Protein 2HDC (pdb70)

Solvent-accessible surface area: 7211 Å² total; per-residue (Å²): 116,166,90,120,135,15,36,54,19,31,0,3,60,0,9,64,103,18,108,159,86,116,16,40,24,23,32,4,33,118,32,1,17,122,150,60,104,57,22,168,128,116,71,92,50,14,70,83,44,1,87,88,21,0,35,104,63,7,102,18,108,76,41,110,195,84,141,50,13,123,69,157,26,16,113,14,63,18,91,80,111,2,80,90,87,48,128,134,38,87,144,107,88,138,190,207,220

Sequence (97 aa):
VKPPYSYIALITMAILQSPQKKLTLSGICEFISNRFPYYREKFPAWQNSIRHNLSLNDCFVKIPREPGNPGKGNYWTLDPQSEDMFDNGSFLRRRKRVKPPYSYIALITMAILQSPQKKLTLSGICEFISNRFPYYREKFPAWQNSIRHNLSLNDCFVKIPREPGNPGKGNYWTLDPQSEDMFDNGSFLRRRKRVKPPYSYIALITMAILQSPQKKLTLSGICEFISNRFPYYREKFPAWQNSIRHNLSLNDCFVKIPREPGNPGKGNYWTLDPQSEDMFDNGSFLRRRKRVKPPYSYIALITMAILQSPQKKLTLSGICEFISNRFPYYREKFPAWQNSIRHNLSLNDCFVKIPREPGNPGKGNYWTLDPQSEDMFDNGSFLRRRKRVKPPYSYIALITMAILQSPQKKLTLSGICEFISNRFPYYREKFPAWQNSIRHNLSLNDCFVKIPREPGNPGKGNYWTLDPQSEDMFDNGSFLRRRKRVKPPYSYIALITMAILQSPQKKLTLSGICEFISNRFPYYREKFPAWQNSIRHNLSLNDCFVKIPREPGNPGKGNYWTLDPQSEDMFDNGSFLRRRKRVKPPYSYIALITMAILQSPQKKLTLSGICEFISNRFPYYREKFPAWQNSIRHNLSLNDCFVKIPREPGNPGKGNYWTLDPQSEDMFDNGSFLRRRKRVKPPYSYIALITMAILQSPQKKLTLSGICEFISNRFPYYREKFPAWQNSIRHNLSLNDCFVKIPREPGNPGKGNYWTLDPQSEDMFDNGSFLRRRKRVKPPYSYIALITMAILQSPQKKLTLSGICEFISNRFPYYREKFPAWQNSIRHNLSLNDCFVKIPREPGNPGKGNYWTLDPQSEDMFDNGSFLRRRKRVKPPYSYIALITMAILQSPQKKLTLSGICEFISNRFPYYREKFPAWQNSIRHNLSLNDCFVKIPREPGNPGKGNYWTLDPQSEDMFDNGSFLRRRKRVKPPYSYIALITMAILQSPQKKLTLSGICEFISNRFPYYREKFPAWQNSIRHNLSLNDCFVKIPREPGNPGKGNYWTLDPQSEDMFDNGSFLRRRKRVKPPYSYIALITMAILQSPQKKLTLSGICEFISNRFPYYREKFPAWQNSIRHNLSLNDCFVKIPREPGNPGKGNYWTLDPQSEDMFDNGSFLRRRKRVKPPYSYIALITMAILQSPQKKLTLSGICEFISNRFPYYREKFPAWQNSIRHNLSLNDCFVKIPREPGNPGKGNYWTLDPQSEDMFDNGSFLRRRKRVKPPYSYIALITMAILQSPQKKLTLSGICEFISNRFPYYREKFPAWQNSIRHNLSLNDCFVKIPREPGNPGKGNYWTLDPQSEDMFDNGSFLRRRKRVKPPYSYIALITMAILQSPQKKLTLSGICEFISNRFPYYREKFPAWQNSIRHNLSLNDCFVKIPREPGNPGKGNYWTLDPQSEDMFDNGSFLRRRKRVKPPYSYIALITMAILQSPQKKLTLSGICEFISNRFPYYREKFPAWQNSIRHNLSLNDCFVKIPREPGNPGKGNYWTLDPQSEDMFDNGSFLRRRKRVKPPYSYIALITMAILQSPQKKLTLSGICEFISNRFPYYREKFPAWQNSIRHNLSLNDCFVKIPREPGNPGKGNYWTLDPQSEDMFDNGSFLRRRKRVKPPYSYIALITMAILQSPQKKLTLSGICEFISNRFPYYREKFPAWQNSIRHNLSLNDCFVKIPREPGNPGKGNYWTLDPQSEDMFDNGSFLRRRKRVKPPYSYIALITMAILQSPQKKLTLSGICEFISNRFPYYREKFPAWQNSIRHNLSLNDCFVKIPREPGNPGKGNYWTLDPQSEDMFDNGSFLRRRKRVKPPYSYIALITMAILQSPQKKLTLSGICEFISNRFPYYREKFPAWQNSIRHNLSLNDCFVKIPREPGNPGKGNYWTLDPQSEDMFDNGSFLRRRKR

Secondary structure (DSSP, 8-state):
------HHHHHHHHHHT-TTT-B-HHHHHHHHHHH-HHHHHH-SSHHHHHHHHHHHHH--EEE-S-TT-SSS--EEE--TTHHHHHHHS---SSS--

Nearest PDB structures (foldseek):
  2hdc-assembly1_A  TM=9.057E-01  e=4.375E-16  Rattus norvegicus
  2hfh-assembly1_A  TM=7.445E-01  e=1.047E-13  Rattus norvegicus
  1kq8-assembly1_A  TM=8.576E-01  e=2.592E-07  Rattus norvegicus
  7vox-assembly2_B  TM=6.639E-01  e=2.706E-08  Homo sapiens
  1vtn-assembly1_C  TM=6.458E-01  e=2.898E-08  unclassified

Structure (mmCIF, N/CA/C/O backbone):
data_2HDC
#
_entry.id   2HDC
#
_cell.length_a   1.000
_cell.length_b   1.000
_cell.length_c   1.000
_cell.angle_alpha   90.00
_cell.angle_beta   90.00
_cell.angle_gamma   90.00
#
_symmetry.space_group_name_H-M   'P 1'
#
loop_
_entity.id
_entity.type
_entity.pdbx_description
1 polymer "DNA (5'-D(P*GP*CP*TP*TP*AP*AP*AP*AP*TP*AP*AP*CP*AP*AP*TP*AP*C)-3')"
2 polymer "DNA (5'-D(P*GP*TP*AP*TP*TP*GP*TP*TP*AP*TP*TP*TP*TP*AP*AP*GP*C)-3')"
3 polymer 'PROTEIN (TRANSCRIPTION FACTOR)'
#
loop_
_atom_site.group_PDB
_atom_site.id
_atom_site.type_symbol
_atom_site.label_atom_id
_atom_site.label_alt_id
_atom_site.label_comp_id
_atom_site.label_asym_id
_atom_site.label_entity_id
_atom_site.label_seq_id
_atom_site.pdbx_PDB_ins_code
_atom_site.Cartn_x
_atom_site.Cartn_y
_atom_site.Cartn_z
_atom_site.occupancy
_atom_site.B_iso_or_equiv
_atom_site.auth_seq_id
_atom_site.auth_comp_id
_atom_site.auth_asym_id
_atom_site.auth_atom_id
_atom_site.pdbx_PDB_model_num
ATOM 978 N N . VAL C 3 1 ? 1.325 0.000 0.000 1.00 0.00 2 VAL A N 1
ATOM 979 C CA . VAL C 3 1 ? 2.073 0.000 -1.245 1.00 0.00 2 VAL A CA 1
ATOM 980 C C . VAL C 3 1 ? 3.495 0.501 -0.981 1.00 0.00 2 VAL A C 1
ATOM 981 O O . VAL C 3 1 ? 3.881 1.565 -1.463 1.00 0.00 2 VAL A O 1
ATOM 994 N N . LYS C 3 2 ? 4.234 -0.289 -0.217 1.00 0.00 3 LYS A N 1
ATOM 995 C CA . LYS C 3 2 ? 5.604 0.061 0.116 1.00 0.00 3 LYS A CA 1
ATOM 996 C C . LYS C 3 2 ? 5.603 1.260 1.067 1.00 0.00 3 LYS A C 1
ATOM 997 O O . LYS C 3 2 ? 4.807 2.184 0.904 1.00 0.00 3 LYS A O 1
ATOM 1016 N N . PRO C 3 3 ? 6.526 1.205 2.063 1.00 0.00 4 PRO A N 1
ATOM 1017 C CA . PRO C 3 3 ? 6.639 2.276 3.040 1.00 0.00 4 PRO A CA 1
ATOM 1018 C C . PRO C 3 3 ? 7.318 3.504 2.431 1.00 0.00 4 PRO A C 1
ATOM 1019 O O . PRO C 3 3 ? 7.868 3.433 1.333 1.00 0.00 4 PRO A O 1
ATOM 1030 N N . PRO C 3 4 ? 7.256 4.630 3.190 1.00 0.00 5 PRO A N 1
ATOM 1031 C CA . PRO C 3 4 ? 7.858 5.873 2.737 1.00 0.00 5 PRO A CA 1
ATOM 1032 C C . PRO C 3 4 ? 9.381 5.824 2.872 1.00 0.00 5 PRO A C 1
ATOM 1033 O O . PRO C 3 4 ? 9.922 4.943 3.538 1.00 0.00 5 PRO A O 1
ATOM 1044 N N . TYR C 3 5 ? 10.031 6.783 2.229 1.00 0.00 6 TYR A N 1
ATOM 1045 C CA . TYR C 3 5 ? 11.481 6.861 2.268 1.00 0.00 6 TYR A CA 1
ATOM 1046 C C . TYR C 3 5 ? 11.951 8.316 2.342 1.00 0.00 6 TYR A C 1
ATOM 1047 O O . TYR C 3 5 ? 11.170 9.236 2.103 1.00 0.00 6 TYR A O 1
ATOM 1065 N N . SER C 3 6 ? 13.223 8.477 2.673 1.00 0.00 7 SER A N 1
ATOM 1066 C CA . SER C 3 6 ? 13.806 9.804 2.781 1.00 0.00 7 SER A CA 1
ATOM 1067 C C . SER C 3 6 ? 13.900 10.449 1.396 1.00 0.00 7 SER A C 1
ATOM 1068 O O . SER C 3 6 ? 14.569 9.923 0.508 1.00 0.00 7 SER A O 1
ATOM 1076 N N . TYR C 3 7 ? 13.221 11.577 1.256 1.00 0.00 8 TYR A N 1
ATOM 1077 C CA . TYR C 3 7 ? 13.220 12.299 -0.005 1.00 0.00 8 TYR A CA 1
ATOM 1078 C C . TYR C 3 7 ? 14.480 13.154 -0.148 1.00 0.00 8 TYR A C 1
ATOM 1079 O O . TYR C 3 7 ? 14.973 13.359 -1.256 1.00 0.00 8 TYR A O 1
ATOM 1097 N N . ILE C 3 8 ? 14.965 13.632 0.989 1.00 0.00 9 ILE A N 1
ATOM 1098 C CA . ILE C 3 8 ? 16.158 14.460 1.004 1.00 0.00 9 ILE A CA 1
ATOM 1099 C C . ILE C 3 8 ? 17.302 13.713 0.314 1.00 0.00 9 ILE A C 1
ATOM 1100 O O . ILE C 3 8 ? 18.104 14.318 -0.395 1.00 0.00 9 ILE A O 1
ATOM 1116 N N . ALA C 3 9 ? 17.339 12.409 0.546 1.00 0.00 10 ALA A N 1
ATOM 1117 C CA . ALA C 3 9 ? 18.370 11.574 -0.045 1.00 0.00 10 ALA A CA 1
ATOM 1118 C C . ALA C 3 9 ? 18.243 11.614 -1.569 1.00 0.00 10 ALA A C 1
ATOM 1119 O O . ALA C 3 9 ? 19.207 11.924 -2.268 1.00 0.00 10 ALA A O 1
ATOM 1126 N N . LEU C 3 10 ? 17.046 11.297 -2.039 1.00 0.00 11 LEU A N 1
ATOM 1127 C CA . LEU C 3 10 ? 16.780 11.293 -3.468 1.00 0.00 11 LEU A CA 1
ATOM 1128 C C . LEU C 3 10 ? 17.062 12.684 -4.038 1.00 0.00 11 LEU A C 1
ATOM 1129 O O . LEU C 3 10 ? 17.497 12.814 -5.182 1.00 0.00 11 LEU A O 1
ATOM 1145 N N . ILE C 3 11 ? 16.802 13.690 -3.216 1.00 0.00 12 ILE A N 1
ATOM 1146 C CA . ILE C 3 11 ? 17.022 15.067 -3.624 1.00 0.00 12 ILE A CA 1
ATOM 1147 C C . ILE C 3 11 ? 18.523 15.310 -3.794 1.00 0.00 12 ILE A C 1
ATOM 1148 O O . ILE C 3 11 ? 18.978 15.672 -4.878 1.00 0.00 12 ILE A O 1
ATOM 1164 N N . THR C 3 12 ? 19.251 15.101 -2.707 1.00 0.00 13 THR A N 1
ATOM 1165 C CA . THR C 3 12 ? 20.691 15.292 -2.722 1.00 0.00 13 THR A CA 1
ATOM 1166 C C . THR C 3 12 ? 21.302 14.647 -3.967 1.00 0.00 13 THR A C 1
ATOM 1167 O O . THR C 3 12 ? 22.223 15.198 -4.569 1.00 0.00 13 THR A O 1
ATOM 1178 N N . MET C 3 13 ? 20.766 13.487 -4.317 1.00 0.00 14 MET A N 1
ATOM 1179 C CA . MET C 3 13 ? 21.246 12.760 -5.480 1.00 0.00 14 MET A CA 1
ATOM 1180 C C . MET C 3 13 ? 20.747 13.404 -6.774 1.00 0.00 14 MET A C 1
ATOM 1181 O O . MET C 3 13 ? 21.440 13.381 -7.791 1.00 0.00 14 MET A O 1
ATOM 1195 N N . ALA C 3 14 ? 19.550 13.965 -6.695 1.00 0.00 15 ALA A N 1
ATOM 1196 C CA . ALA C 3 14 ? 18.950 14.615 -7.848 1.00 0.00 15 ALA A CA 1
ATOM 1197 C C . ALA C 3 14 ? 19.757 15.867 -8.200 1.00 0.00 15 ALA A C 1
ATOM 1198 O O . ALA C 3 14 ? 19.860 16.235 -9.369 1.00 0.00 15 ALA A O 1
ATOM 1205 N N . ILE C 3 15 ? 20.308 16.486 -7.166 1.00 0.00 16 ILE A N 1
ATOM 1206 C CA . ILE C 3 15 ? 21.102 17.688 -7.352 1.00 0.00 16 ILE A CA 1
ATOM 1207 C C . ILE C 3 15 ? 22.539 17.296 -7.705 1.00 0.00 16 ILE A C 1
ATOM 1208 O O . ILE C 3 15 ? 23.145 17.886 -8.597 1.00 0.00 16 ILE A O 1
ATOM 1224 N N . LEU C 3 16 ? 23.041 16.303 -6.986 1.00 0.00 17 LEU A N 1
ATOM 1225 C CA . LEU C 3 16 ? 24.394 15.825 -7.212 1.00 0.00 17 LEU A CA 1
ATOM 1226 C C . LEU C 3 16 ? 24.495 15.241 -8.623 1.00 0.00 17 LEU A C 1
ATOM 1227 O O . LEU C 3 16 ? 25.450 15.519 -9.347 1.00 0.00 17 LEU A O 1
ATOM 1243 N N . GLN C 3 17 ? 23.497 14.443 -8.972 1.00 0.00 18 GLN A N 1
ATOM 1244 C CA . GLN C 3 17 ? 23.461 13.818 -10.283 1.00 0.00 18 GLN A CA 1
ATOM 1245 C C . GLN C 3 17 ? 23.620 14.874 -11.379 1.00 0.00 18 GLN A C 1
ATOM 1246 O O . GLN C 3 17 ? 23.944 14.546 -12.519 1.00 0.00 18 GLN A O 1
ATOM 1260 N N . SER C 3 18 ? 23.383 16.120 -10.995 1.00 0.00 19 SER A N 1
ATOM 1261 C CA . SER C 3 18 ? 23.496 17.226 -11.930 1.00 0.00 19 SER A CA 1
ATOM 1262 C C . SER C 3 18 ? 24.624 18.164 -11.498 1.00 0.00 19 SER A C 1
ATOM 1263 O O . SER C 3 18 ? 24.371 19.219 -10.918 1.00 0.00 19 SER A O 1
ATOM 1271 N N . PRO C 3 19 ? 25.878 17.735 -11.805 1.00 0.00 20 PRO A N 1
ATOM 1272 C CA . PRO C 3 19 ? 27.046 18.525 -11.455 1.00 0.00 20 PRO A CA 1
ATOM 1273 C C . PRO C 3 19 ? 27.192 19.730 -12.386 1.00 0.00 20 PRO A C 1
ATOM 1274 O O . PRO C 3 19 ? 28.129 20.515 -12.248 1.00 0.00 20 PRO A O 1
ATOM 1285 N N . GLN C 3 20 ? 26.253 19.838 -13.314 1.00 0.00 21 GLN A N 1
ATOM 1286 C CA . GLN C 3 20 ? 26.265 20.934 -14.268 1.00 0.00 21 GLN A CA 1
ATOM 1287 C C . GLN C 3 20 ? 25.909 22.248 -13.572 1.00 0.00 21 GLN A C 1
ATOM 1288 O O . GLN C 3 20 ? 25.926 23.309 -14.194 1.00 0.00 21 GLN A O 1
ATOM 1302 N N . LYS C 3 21 ? 25.595 22.135 -12.289 1.00 0.00 22 LYS A N 1
ATOM 1303 C CA . LYS C 3 21 ? 25.236 23.302 -11.501 1.00 0.00 22 LYS A CA 1
ATOM 1304 C C . LYS C 3 21 ? 23.902 23.859 -12.003 1.00 0.00 22 LYS A C 1
ATOM 1305 O O . LYS C 3 21 ? 23.846 24.975 -12.518 1.00 0.00 22 LYS A O 1
ATOM 1324 N N . LYS C 3 22 ? 22.861 23.058 -11.834 1.00 0.00 23 LYS A N 1
ATOM 1325 C CA . LYS C 3 22 ? 21.531 23.457 -12.263 1.00 0.00 23 LYS A CA 1
ATOM 1326 C C . LYS C 3 22 ? 20.543 22.329 -11.961 1.00 0.00 23 LYS A C 1
ATOM 1327 O O . LYS C 3 22 ? 20.921 21.159 -11.927 1.00 0.00 23 LYS A O 1
ATOM 1346 N N . LEU C 3 23 ? 19.295 22.720 -11.749 1.00 0.00 24 LEU A N 1
ATOM 1347 C CA . LEU C 3 23 ? 18.249 21.757 -11.451 1.00 0.00 24 LEU A CA 1
ATOM 1348 C C . LEU C 3 23 ? 16.882 22.422 -11.630 1.00 0.00 24 LEU A C 1
ATOM 1349 O O . LEU C 3 23 ? 16.777 23.647 -11.612 1.00 0.00 24 LEU A O 1
ATOM 1365 N N . THR C 3 24 ? 15.870 21.584 -11.800 1.00 0.00 25 THR A N 1
ATOM 1366 C CA . THR C 3 24 ? 14.515 22.076 -11.983 1.00 0.00 25 THR A CA 1
ATOM 1367 C C . THR C 3 24 ? 13.533 21.258 -11.142 1.00 0.00 25 THR A C 1
ATOM 1368 O O . THR C 3 24 ? 13.485 20.033 -11.253 1.00 0.00 25 THR A O 1
ATOM 1379 N N . LEU C 3 25 ? 12.774 21.967 -10.320 1.00 0.00 26 LEU A N 1
ATOM 1380 C CA . LEU C 3 25 ? 11.796 21.322 -9.460 1.00 0.00 26 LEU A CA 1
ATOM 1381 C C . LEU C 3 25 ? 10.983 20.320 -10.283 1.00 0.00 26 LEU A C 1
ATOM 1382 O O . LEU C 3 25 ? 10.824 19.167 -9.883 1.00 0.00 26 LEU A O 1
ATOM 1398 N N . SER C 3 26 ? 10.490 20.796 -11.417 1.00 0.00 27 SER A N 1
ATOM 1399 C CA . SER C 3 26 ? 9.697 19.956 -12.298 1.00 0.00 27 SER A CA 1
ATOM 1400 C C . SER C 3 26 ? 10.541 18.783 -12.802 1.00 0.00 27 SER A C 1
ATOM 1401 O O . SER C 3 26 ? 10.093 17.637 -12.781 1.00 0.00 27 SER A O 1
ATOM 1409 N N . GLY C 3 27 ? 11.746 19.110 -13.244 1.00 0.00 28 GLY A N 1
ATOM 1410 C CA . GLY C 3 27 ? 12.657 18.098 -13.752 1.00 0.00 28 GLY A CA 1
ATOM 1411 C C . GLY C 3 27 ? 12.882 16.993 -12.717 1.00 0.00 28 GLY A C 1
ATOM 1412 O O . GLY C 3 27 ? 12.957 15.816 -13.067 1.00 0.00 28 GLY A O 1
ATOM 1416 N N . ILE C 3 28 ? 12.983 17.412 -11.464 1.00 0.00 29 ILE A N 1
ATOM 1417 C CA . ILE C 3 28 ? 13.199 16.473 -10.377 1.00 0.00 29 ILE A CA 1
ATOM 1418 C C . ILE C 3 28 ? 11.962 15.585 -10.224 1.00 0.00 29 ILE A C 1
ATOM 1419 O O . ILE C 3 28 ? 12.081 14.369 -10.082 1.00 0.00 29 ILE A O 1
ATOM 1435 N N . CYS C 3 29 ? 10.804 16.227 -10.257 1.00 0.00 30 CYS A N 1
ATOM 1436 C CA . CYS C 3 29 ? 9.547 15.510 -10.124 1.00 0.00 30 CYS A CA 1
ATOM 1437 C C . CYS C 3 29 ? 9.500 14.420 -11.197 1.00 0.00 30 CYS A C 1
ATOM 1438 O O . CYS C 3 29 ? 8.945 13.345 -10.971 1.00 0.00 30 CYS A O 1
ATOM 1446 N N . GLU C 3 30 ? 10.089 14.734 -12.341 1.00 0.00 31 GLU A N 1
ATOM 1447 C CA . GLU C 3 30 ? 10.121 13.794 -13.449 1.00 0.00 31 GLU A CA 1
ATOM 1448 C C . GLU C 3 30 ? 11.198 12.733 -13.214 1.00 0.00 31 GLU A C 1
ATOM 1449 O O . GLU C 3 30 ? 10.970 11.548 -13.454 1.00 0.00 31 GLU A O 1
ATOM 1461 N N . PHE C 3 31 ? 12.348 13.196 -12.747 1.00 0.00 32 PHE A N 1
ATOM 1462 C CA . PHE C 3 31 ? 13.460 12.301 -12.476 1.00 0.00 32 PHE A CA 1
ATOM 1463 C C . PHE C 3 31 ? 13.093 11.280 -11.397 1.00 0.00 32 PHE A C 1
ATOM 1464 O O . PHE C 3 31 ? 13.616 10.167 -11.387 1.00 0.00 32 PHE A O 1
ATOM 1481 N N . ILE C 3 32 ? 12.197 11.697 -10.514 1.00 0.00 33 ILE A N 1
ATOM 1482 C CA . ILE C 3 32 ? 11.754 10.833 -9.433 1.00 0.00 33 ILE A CA 1
ATOM 1483 C C . ILE C 3 32 ? 10.683 9.875 -9.958 1.00 0.00 33 ILE A C 1
ATOM 1484 O O . ILE C 3 32 ? 10.823 8.658 -9.845 1.00 0.00 33 ILE A O 1
ATOM 1500 N N . SER C 3 33 ? 9.636 10.460 -10.521 1.00 0.00 34 SER A N 1
ATOM 1501 C CA . SER C 3 33 ? 8.541 9.674 -11.064 1.00 0.00 34 SER A CA 1
ATOM 1502 C C . SER C 3 33 ? 9.075 8.668 -12.085 1.00 0.00 34 SER A C 1
ATOM 1503 O O . SER C 3 33 ? 8.540 7.568 -12.217 1.00 0.00 34 SER A O 1
ATOM 1511 N N . ASN C 3 34 ? 10.124 9.080 -12.782 1.00 0.00 35 ASN A N 1
ATOM 1512 C CA . ASN C 3 34 ? 10.737 8.228 -13.787 1.00 0.00 35 ASN A CA 1
ATOM 1513 C C . ASN C 3 34 ? 11.477 7.082 -13.096 1.00 0.00 35 ASN A C 1
ATOM 1514 O O . ASN C 3 34 ? 11.550 5.975 -13.627 1.00 0.00 35 ASN A O 1
ATOM 1525 N N . ARG C 3 35 ? 12.008 7.386 -11.920 1.00 0.00 36 ARG A N 1
ATOM 1526 C CA . ARG C 3 35 ? 12.740 6.395 -11.151 1.00 0.00 36 ARG A CA 1
ATOM 1527 C C . ARG C 3 35 ? 11.768 5.478 -10.405 1.00 0.00 36 ARG A C 1
ATOM 1528 O O . ARG C 3 35 ? 11.876 4.256 -10.488 1.00 0.00 36 ARG A O 1
ATOM 1549 N N . PHE C 3 36 ? 10.842 6.104 -9.694 1.00 0.00 37 PHE A N 1
ATOM 1550 C CA . PHE C 3 36 ? 9.852 5.359 -8.935 1.00 0.00 37 PHE A CA 1
ATOM 1551 C C . PHE C 3 36 ? 8.449 5.568 -9.510 1.00 0.00 37 PHE A C 1
ATOM 1552 O O . PHE C 3 36 ? 7.946 6.690 -9.537 1.00 0.00 37 PHE A O 1
ATOM 1569 N N . PRO C 3 37 ? 7.842 4.440 -9.967 1.00 0.00 38 PRO A N 1
ATOM 1570 C CA . PRO C 3 37 ? 6.508 4.489 -10.540 1.00 0.00 38 PRO A CA 1
ATOM 1571 C C . PRO C 3 37 ? 5.448 4.658 -9.449 1.00 0.00 38 PRO A C 1
ATOM 1572 O O . PRO C 3 37 ? 4.543 5.480 -9.579 1.00 0.00 38 PRO A O 1
ATOM 1583 N N . TYR C 3 38 ? 5.597 3.866 -8.397 1.00 0.00 39 TYR A N 1
ATOM 1584 C CA . TYR C 3 38 ? 4.664 3.918 -7.283 1.00 0.00 39 TYR A CA 1
ATOM 1585 C C . TYR C 3 38 ? 4.501 5.350 -6.772 1.00 0.00 39 TYR A C 1
ATOM 1586 O O . TYR C 3 38 ? 3.404 5.756 -6.391 1.00 0.00 39 TYR A O 1
ATOM 1604 N N . TYR C 3 39 ? 5.608 6.078 -6.779 1.00 0.00 40 TYR A N 1
ATOM 1605 C CA . TYR C 3 39 ? 5.601 7.456 -6.320 1.00 0.00 40 TYR A CA 1
ATOM 1606 C C . TYR C 3 39 ? 4.772 8.341 -7.254 1.00 0.00 40 TYR A C 1
ATOM 1607 O O . TYR C 3 39 ? 4.087 9.257 -6.801 1.00 0.00 40 TYR A O 1
ATOM 1625 N N . ARG C 3 40 ? 4.862 8.035 -8.540 1.00 0.00 41 ARG A N 1
ATOM 1626 C CA . ARG C 3 40 ? 4.129 8.791 -9.541 1.00 0.00 41 ARG A CA 1
ATOM 1627 C C . ARG C 3 40 ? 2.672 8.327 -9.595 1.00 0.00 41 ARG A C 1
ATOM 1628 O O . ARG C 3 40 ? 1.824 8.997 -10.183 1.00 0.00 41 ARG A O 1
ATOM 1649 N N . GLU C 3 41 ? 2.425 7.183 -8.974 1.00 0.00 42 GLU A N 1
ATOM 1650 C CA . GLU C 3 41 ? 1.086 6.621 -8.944 1.00 0.00 42 GLU A CA 1
ATOM 1651 C C . GLU C 3 41 ? 0.256 7.286 -7.844 1.00 0.00 42 GLU A C 1
ATOM 1652 O O . GLU C 3 41 ? -0.819 7.822 -8.111 1.00 0.00 42 GLU A O 1
ATOM 1664 N N . LYS C 3 42 ? 0.786 7.230 -6.631 1.00 0.00 43 LYS A N 1
ATOM 1665 C CA . LYS C 3 42 ? 0.107 7.821 -5.490 1.00 0.00 43 LYS A CA 1
ATOM 1666 C C . LYS C 3 42 ? 0.263 9.342 -5.541 1.00 0.00 43 LYS A C 1
ATOM 1667 O O . LYS C 3 42 ? -0.724 10.073 -5.476 1.00 0.00 43 LYS A O 1
ATOM 1686 N N . PHE C 3 43 ? 1.511 9.774 -5.655 1.00 0.00 44 PHE A N 1
ATOM 1687 C CA . PHE C 3 43 ? 1.808 11.194 -5.715 1.00 0.00 44 PHE A CA 1
ATOM 1688 C C . PHE C 3 43 ? 0.864 11.991 -4.813 1.00 0.00 44 PHE A C 1
ATOM 1689 O O . PHE C 3 43 ? 0.109 12.836 -5.292 1.00 0.00 44 PHE A O 1
ATOM 1706 N N . PRO C 3 44 ? 0.938 11.686 -3.490 1.00 0.00 45 PRO A N 1
ATOM 1707 C CA . PRO C 3 44 ? 0.098 12.364 -2.517 1.00 0.00 45 PRO A CA 1
ATOM 1708 C C . PRO C 3 44 ? 0.603 13.784 -2.253 1.00 0.00 45 PRO A C 1
ATOM 1709 O O . PRO C 3 44 ? 0.662 14.222 -1.105 1.00 0.00 45 PRO A O 1
ATOM 1720 N N . ALA C 3 45 ? 0.952 14.464 -3.335 1.00 0.00 46 ALA A N 1
ATOM 1721 C CA . ALA C 3 45 ? 1.449 15.826 -3.235 1.00 0.00 46 ALA A CA 1
ATOM 1722 C C . ALA C 3 45 ? 2.974 15.800 -3.116 1.00 0.00 46 ALA A C 1
ATOM 1723 O O . ALA C 3 45 ? 3.527 16.177 -2.084 1.00 0.00 46 ALA A O 1
ATOM 1730 N N . TRP C 3 46 ? 3.612 15.352 -4.188 1.00 0.00 47 TRP A N 1
ATOM 1731 C CA . TRP C 3 46 ? 5.062 15.272 -4.217 1.00 0.00 47 TRP A CA 1
ATOM 1732 C C . TRP C 3 46 ? 5.605 16.660 -4.562 1.00 0.00 47 TRP A C 1
ATOM 1733 O O . TRP C 3 46 ? 6.817 16.853 -4.647 1.00 0.00 47 TRP A O 1
ATOM 1754 N N . GLN C 3 47 ? 4.682 17.591 -4.752 1.00 0.00 48 GLN A N 1
ATOM 1755 C CA . GLN C 3 47 ? 5.053 18.956 -5.086 1.00 0.00 48 GLN A CA 1
ATOM 1756 C C . GLN C 3 47 ? 5.730 19.629 -3.890 1.00 0.00 48 GLN A C 1
ATOM 1757 O O . GLN C 3 47 ? 6.887 20.040 -3.978 1.00 0.00 48 GLN A O 1
ATOM 1771 N N . ASN C 3 48 ? 4.982 19.722 -2.801 1.00 0.00 49 ASN A N 1
ATOM 1772 C CA . ASN C 3 48 ? 5.495 20.338 -1.590 1.00 0.00 49 ASN A CA 1
ATOM 1773 C C . ASN C 3 48 ? 6.461 19.372 -0.901 1.00 0.00 49 ASN A C 1
ATOM 1774 O O . ASN C 3 48 ? 7.444 19.797 -0.295 1.00 0.00 49 ASN A O 1
ATOM 1785 N N . SER C 3 49 ? 6.147 18.090 -1.016 1.00 0.00 50 SER A N 1
ATOM 1786 C CA . SER C 3 49 ? 6.974 17.059 -0.411 1.00 0.00 50 SER A CA 1
ATOM 1787 C C . SER C 3 49 ? 8.394 17.130 -0.976 1.00 0.00 50 SER A C 1
ATOM 1788 O O . SER C 3 49 ? 9.361 17.235 -0.223 1.00 0.00 50 SER A O 1
ATOM 1796 N N . ILE C 3 50 ? 8.475 17.070 -2.297 1.00 0.00 51 ILE A N 1
ATOM 1797 C CA . ILE C 3 50 ? 9.761 17.126 -2.972 1.00 0.00 51 ILE A CA 1
ATOM 1798 C C . ILE C 3 50 ? 10.392 18.501 -2.744 1.00 0.00 51 ILE A C 1
ATOM 1799 O O . ILE C 3 50 ? 11.492 18.602 -2.203 1.00 0.00 51 ILE A O 1
ATOM 1815 N N . ARG C 3 51 ? 9.668 19.527 -3.168 1.00 0.00 52 ARG A N 1
ATOM 1816 C CA . ARG C 3 51 ? 10.143 20.892 -3.018 1.00 0.00 52 ARG A CA 1
ATOM 1817 C C . ARG C 3 51 ? 10.601 21.138 -1.579 1.00 0.00 52 ARG A C 1
ATOM 1818 O O . ARG C 3 51 ? 11.534 21.903 -1.343 1.00 0.00 52 ARG A O 1
ATOM 1839 N N . HIS C 3 52 ? 9.922 20.475 -0.654 1.00 0.00 53 HIS A N 1
ATOM 1840 C CA . HIS C 3 52 ? 10.247 20.613 0.756 1.00 0.00 53 HIS A CA 1
ATOM 1841 C C . HIS C 3 52 ? 11.608 19.971 1.033 1.00 0.00 53 HIS A C 1
ATOM 1842 O O . HIS C 3 52 ? 12.520 20.631 1.529 1.00 0.00 53 HIS A O 1
ATOM 1856 N N . ASN C 3 53 ? 11.702 18.692 0.702 1.00 0.00 54 ASN A N 1
ATOM 1857 C CA . ASN C 3 53 ? 12.936 17.953 0.910 1.00 0.00 54 ASN A CA 1
ATOM 1858 C C . ASN C 3 53 ? 14.000 18.463 -0.064 1.00 0.00 54 ASN A C 1
ATOM 1859 O O . ASN C 3 53 ? 15.181 18.151 0.082 1.00 0.00 54 ASN A O 1
ATOM 1870 N N . LEU C 3 54 ? 13.543 19.239 -1.036 1.00 0.00 55 LEU A N 1
ATOM 1871 C CA . LEU C 3 54 ? 14.442 19.795 -2.034 1.00 0.00 55 LEU A CA 1
ATOM 1872 C C . LEU C 3 54 ? 15.083 21.070 -1.483 1.00 0.00 55 LEU A C 1
ATOM 1873 O O . LEU C 3 54 ? 16.306 21.194 -1.461 1.00 0.00 55 LEU A O 1
ATOM 1889 N N . SER C 3 55 ? 14.228 21.985 -1.051 1.00 0.00 56 SER A N 1
ATOM 1890 C CA . SER C 3 55 ? 14.695 23.246 -0.501 1.00 0.00 56 SER A CA 1
ATOM 1891 C C . SER C 3 55 ? 15.121 23.056 0.956 1.00 0.00 56 SER A C 1
ATOM 1892 O O . SER C 3 55 ? 16.218 23.454 1.343 1.00 0.00 56 SER A O 1
ATOM 1900 N N . LEU C 3 56 ? 14.229 22.447 1.725 1.00 0.00 57 LEU A N 1
ATOM 1901 C CA . LEU C 3 56 ? 14.499 22.200 3.131 1.00 0.00 57 LEU A CA 1
ATOM 1902 C C . LEU C 3 56 ? 15.610 21.156 3.257 1.00 0.00 57 LEU A C 1
ATOM 1903 O O . LEU C 3 56 ? 15.338 19.979 3.492 1.00 0.00 57 LEU A O 1
ATOM 1919 N N . ASN C 3 57 ? 16.839 21.624 3.095 1.00 0.00 58 ASN A N 1
ATOM 1920 C CA . ASN C 3 57 ? 17.993 20.746 3.188 1.00 0.00 58 ASN A CA 1
ATOM 1921 C C . ASN C 3 57 ? 19.187 21.406 2.496 1.00 0.00 58 ASN A C 1
ATOM 1922 O O . ASN C 3 57 ? 20.153 21.793 3.152 1.00 0.00 58 ASN A O 1
ATOM 1933 N N . ASP C 3 58 ? 19.083 21.514 1.180 1.00 0.00 59 ASP A N 1
ATOM 1934 C CA . ASP C 3 58 ? 20.142 22.121 0.392 1.00 0.00 59 ASP A CA 1
ATOM 1935 C C . ASP C 3 58 ? 20.248 23.606 0.745 1.00 0.00 59 ASP A C 1
ATOM 1936 O O . ASP C 3 58 ? 21.345 24.119 0.964 1.00 0.00 59 ASP A O 1
ATOM 1945 N N . CYS C 3 59 ? 19.094 24.255 0.789 1.00 0.00 60 CYS A N 1
ATOM 1946 C CA . CYS C 3 59 ? 19.043 25.670 1.112 1.00 0.00 60 CYS A CA 1
ATOM 1947 C C . CYS C 3 59 ? 19.678 26.449 -0.042 1.00 0.00 60 CYS A C 1
ATOM 1948 O O . CYS C 3 59 ? 20.716 27.086 0.131 1.00 0.00 60 CYS A O 1
ATOM 1956 N N . PHE C 3 60 ? 19.029 26.372 -1.194 1.00 0.00 61 PHE A N 1
ATOM 1957 C CA . PHE C 3 60 ? 19.517 27.062 -2.376 1.00 0.00 61 PHE A CA 1
ATOM 1958 C C . PHE C 3 60 ? 18.529 28.138 -2.830 1.00 0.00 61 PHE A C 1
ATOM 1959 O O . PHE C 3 60 ? 17.651 28.541 -2.069 1.00 0.00 61 PHE A O 1
ATOM 1976 N N . VAL C 3 61 ? 18.705 28.573 -4.070 1.00 0.00 62 VAL A N 1
ATOM 1977 C CA . VAL C 3 61 ? 17.840 29.595 -4.634 1.00 0.00 62 VAL A CA 1
ATOM 1978 C C . VAL C 3 61 ? 17.086 29.013 -5.832 1.00 0.00 62 VAL A C 1
ATOM 1979 O O . VAL C 3 61 ? 17.666 28.301 -6.649 1.00 0.00 62 VAL A O 1
ATOM 1992 N N . LYS C 3 62 ? 15.803 29.339 -5.897 1.00 0.00 63 LYS A N 1
ATOM 1993 C CA . LYS C 3 62 ? 14.963 28.858 -6.981 1.00 0.00 63 LYS A CA 1
ATOM 1994 C C . LYS C 3 62 ? 14.346 30.053 -7.711 1.00 0.00 63 LYS A C 1
ATOM 1995 O O . LYS C 3 62 ? 14.432 31.185 -7.239 1.00 0.00 63 LYS A O 1
ATOM 2014 N N . ILE C 3 63 ? 13.738 29.759 -8.851 1.00 0.00 64 ILE A N 1
ATOM 2015 C CA . ILE C 3 63 ? 13.107 30.795 -9.651 1.00 0.00 64 ILE A CA 1
ATOM 2016 C C . ILE C 3 63 ? 11.609 30.505 -9.764 1.00 0.00 64 ILE A C 1
ATOM 2017 O O . ILE C 3 63 ? 11.213 29.442 -10.241 1.00 0.00 64 ILE A O 1
ATOM 2033 N N . PRO C 3 64 ? 10.796 31.494 -9.305 1.00 0.00 65 PRO A N 1
ATOM 2034 C CA . PRO C 3 64 ? 9.350 31.355 -9.350 1.00 0.00 65 PRO A CA 1
ATOM 2035 C C . PRO C 3 64 ? 8.826 31.537 -10.776 1.00 0.00 65 PRO A C 1
ATOM 2036 O O . PRO C 3 64 ? 9.607 31.631 -11.721 1.00 0.00 65 PRO A O 1
ATOM 2047 N N . ARG C 3 65 ? 7.506 31.583 -10.886 1.00 0.00 66 ARG A N 1
ATOM 2048 C CA . ARG C 3 65 ? 6.868 31.752 -12.180 1.00 0.00 66 ARG A CA 1
ATOM 2049 C C . ARG C 3 65 ? 7.631 32.782 -13.017 1.00 0.00 66 ARG A C 1
ATOM 2050 O O . ARG C 3 65 ? 7.481 33.986 -12.813 1.00 0.00 66 ARG A O 1
ATOM 2071 N N . GLU C 3 66 ? 8.431 32.271 -13.941 1.00 0.00 67 GLU A N 1
ATOM 2072 C CA . GLU C 3 66 ? 9.217 33.131 -14.809 1.00 0.00 67 GLU A CA 1
ATOM 2073 C C . GLU C 3 66 ? 8.629 33.139 -16.222 1.00 0.00 67 GLU A C 1
ATOM 2074 O O . GLU C 3 66 ? 7.758 32.331 -16.540 1.00 0.00 67 GLU A O 1
ATOM 2086 N N . PRO C 3 67 ? 9.143 34.085 -17.053 1.00 0.00 68 PRO A N 1
ATOM 2087 C CA . PRO C 3 67 ? 8.678 34.209 -18.424 1.00 0.00 68 PRO A CA 1
ATOM 2088 C C . PRO C 3 67 ? 9.242 33.086 -19.297 1.00 0.00 68 PRO A C 1
ATOM 2089 O O . PRO C 3 67 ? 9.877 33.348 -20.317 1.00 0.00 68 PRO A O 1
ATOM 2100 N N . GLY C 3 68 ? 8.989 31.860 -18.864 1.00 0.00 69 GLY A N 1
ATOM 2101 C CA . GLY C 3 68 ? 9.464 30.696 -19.594 1.00 0.00 69 GLY A CA 1
ATOM 2102 C C . GLY C 3 68 ? 9.136 29.405 -18.840 1.00 0.00 69 GLY A C 1
ATOM 2103 O O . GLY C 3 68 ? 9.974 28.511 -18.740 1.00 0.00 69 GLY A O 1
ATOM 2107 N N . ASN C 3 69 ? 7.914 29.350 -18.330 1.00 0.00 70 ASN A N 1
ATOM 2108 C CA . ASN C 3 69 ? 7.466 28.183 -17.589 1.00 0.00 70 ASN A CA 1
ATOM 2109 C C . ASN C 3 69 ? 6.060 27.798 -18.055 1.00 0.00 70 ASN A C 1
ATOM 2110 O O . ASN C 3 69 ? 5.107 27.859 -17.281 1.00 0.00 70 ASN A O 1
ATOM 2121 N N . PRO C 3 70 ? 5.974 27.399 -19.353 1.00 0.00 71 PRO A N 1
ATOM 2122 C CA . PRO C 3 70 ? 4.702 27.004 -19.931 1.00 0.00 71 PRO A CA 1
ATOM 2123 C C . PRO C 3 70 ? 4.284 25.616 -19.441 1.00 0.00 71 PRO A C 1
ATOM 2124 O O . PRO C 3 70 ? 4.455 24.625 -20.150 1.00 0.00 71 PRO A O 1
ATOM 2135 N N . GLY C 3 71 ? 3.744 25.589 -18.231 1.00 0.00 72 GLY A N 1
ATOM 2136 C CA . GLY C 3 71 ? 3.300 24.339 -17.638 1.00 0.00 72 GLY A CA 1
ATOM 2137 C C . GLY C 3 71 ? 4.191 23.946 -16.457 1.00 0.00 72 GLY A C 1
ATOM 2138 O O . GLY C 3 71 ? 3.829 24.166 -15.302 1.00 0.00 72 GLY A O 1
ATOM 2142 N N . LYS C 3 72 ? 5.338 23.372 -16.787 1.00 0.00 73 LYS A N 1
ATOM 2143 C CA . LYS C 3 72 ? 6.283 22.946 -15.769 1.00 0.00 73 LYS A CA 1
ATOM 2144 C C . LYS C 3 72 ? 7.707 23.237 -16.246 1.00 0.00 73 LYS A C 1
ATOM 2145 O O . LYS C 3 72 ? 8.551 22.344 -16.272 1.00 0.00 73 LYS A O 1
ATOM 2164 N N . GLY C 3 73 ? 7.929 24.491 -16.612 1.00 0.00 74 GLY A N 1
ATOM 2165 C CA . GLY C 3 73 ? 9.236 24.911 -17.087 1.00 0.00 74 GLY A CA 1
ATOM 2166 C C . GLY C 3 73 ? 9.848 25.959 -16.155 1.00 0.00 74 GLY A C 1
ATOM 2167 O O . GLY C 3 73 ? 9.841 27.150 -16.464 1.00 0.00 74 GLY A O 1
ATOM 2171 N N . ASN C 3 74 ? 10.362 25.478 -15.033 1.00 0.00 75 ASN A N 1
ATOM 2172 C CA . ASN C 3 74 ? 10.976 26.358 -14.053 1.00 0.00 75 ASN A CA 1
ATOM 2173 C C . ASN C 3 74 ? 12.482 26.091 -14.007 1.00 0.00 75 ASN A C 1
ATOM 2174 O O . ASN C 3 74 ? 13.002 25.310 -14.803 1.00 0.00 75 ASN A O 1
ATOM 2185 N N . TYR C 3 75 ? 13.140 26.754 -13.068 1.00 0.00 76 TYR A N 1
ATOM 2186 C CA . TYR C 3 75 ? 14.576 26.598 -12.908 1.00 0.00 76 TYR A CA 1
ATOM 2187 C C . TYR C 3 75 ? 14.978 26.704 -11.435 1.00 0.00 76 TYR A C 1
ATOM 2188 O O . TYR C 3 75 ? 14.500 27.583 -10.719 1.00 0.00 76 TYR A O 1
ATOM 2206 N N . TRP C 3 76 ? 15.853 25.797 -11.027 1.00 0.00 77 TRP A N 1
ATOM 2207 C CA . TRP C 3 76 ? 16.324 25.778 -9.653 1.00 0.00 77 TRP A CA 1
ATOM 2208 C C . TRP C 3 76 ? 17.854 25.823 -9.677 1.00 0.00 77 TRP A C 1
ATOM 2209 O O . TRP C 3 76 ? 18.490 25.043 -10.383 1.00 0.00 77 TRP A O 1
ATOM 2230 N N . THR C 3 77 ? 18.399 26.746 -8.898 1.00 0.00 78 THR A N 1
ATOM 2231 C CA . THR C 3 77 ? 19.841 26.903 -8.822 1.00 0.00 78 THR A CA 1
ATOM 2232 C C . THR C 3 77 ? 20.327 26.678 -7.388 1.00 0.00 78 THR A C 1
ATOM 2233 O O . THR C 3 77 ? 19.784 27.255 -6.447 1.00 0.00 78 THR A O 1
ATOM 2244 N N . LEU C 3 78 ? 21.345 25.838 -7.267 1.00 0.00 79 LEU A N 1
ATOM 2245 C CA . LEU C 3 78 ? 21.910 25.530 -5.965 1.00 0.00 79 LEU A CA 1
ATOM 2246 C C . LEU C 3 78 ? 23.372 25.978 -5.929 1.00 0.00 79 LEU A C 1
ATOM 2247 O O . LEU C 3 78 ? 24.073 25.902 -6.937 1.00 0.00 79 LEU A O 1
ATOM 2263 N N . ASP C 3 79 ? 23.789 26.436 -4.758 1.00 0.00 80 ASP A N 1
ATOM 2264 C CA . ASP C 3 79 ? 25.155 26.897 -4.577 1.00 0.00 80 ASP A CA 1
ATOM 2265 C C . ASP C 3 79 ? 26.029 25.725 -4.127 1.00 0.00 80 ASP A C 1
ATOM 2266 O O . ASP C 3 79 ? 25.518 24.653 -3.804 1.00 0.00 80 ASP A O 1
ATOM 2275 N N . PRO C 3 80 ? 27.366 25.974 -4.119 1.00 0.00 81 PRO A N 1
ATOM 2276 C CA . PRO C 3 80 ? 28.315 24.952 -3.713 1.00 0.00 81 PRO A CA 1
ATOM 2277 C C . PRO C 3 80 ? 28.306 24.766 -2.194 1.00 0.00 81 PRO A C 1
ATOM 2278 O O . PRO C 3 80 ? 29.291 25.067 -1.522 1.00 0.00 81 PRO A O 1
ATOM 2289 N N . GLN C 3 81 ? 27.182 24.271 -1.698 1.00 0.00 82 GLN A N 1
ATOM 2290 C CA . GLN C 3 81 ? 27.031 24.042 -0.271 1.00 0.00 82 GLN A CA 1
ATOM 2291 C C . GLN C 3 81 ? 26.499 22.630 -0.014 1.00 0.00 82 GLN A C 1
ATOM 2292 O O . GLN C 3 81 ? 26.977 21.937 0.883 1.00 0.00 82 GLN A O 1
ATOM 2306 N N . SER C 3 82 ? 25.516 22.247 -0.816 1.00 0.00 83 SER A N 1
ATOM 2307 C CA . SER C 3 82 ? 24.914 20.932 -0.686 1.00 0.00 83 SER A CA 1
ATOM 2308 C C . SER C 3 82 ? 25.994 19.851 -0.769 1.00 0.00 83 SER A C 1
ATOM 2309 O O . SER C 3 82 ? 26.106 19.011 0.122 1.00 0.00 83 SER A O 1
ATOM 2317 N N . GLU C 3 83 ? 26.762 19.909 -1.847 1.00 0.00 84 GLU A N 1
ATOM 2318 C CA . GLU C 3 83 ? 27.829 18.946 -2.058 1.00 0.00 84 GLU A CA 1
ATOM 2319 C C . GLU C 3 83 ? 28.896 19.088 -0.970 1.00 0.00 84 GLU A C 1
ATOM 2320 O O . GLU C 3 83 ? 29.711 18.189 -0.772 1.00 0.00 84 GLU A O 1
ATOM 2332 N N . ASP C 3 84 ? 28.855 20.226 -0.292 1.00 0.00 85 ASP A N 1
ATOM 2333 C CA . ASP C 3 84 ? 29.808 20.498 0.771 1.00 0.00 85 ASP A CA 1
ATOM 2334 C C . ASP C 3 84 ? 29.365 19.774 2.044 1.00 0.00 85 ASP A C 1
ATOM 2335 O O . ASP C 3 84 ? 30.151 19.054 2.658 1.00 0.00 85 ASP A O 1
ATOM 2344 N N . MET C 3 85 ? 28.108 19.991 2.403 1.00 0.00 86 MET A N 1
ATOM 2345 C CA . MET C 3 85 ? 27.552 19.368 3.592 1.00 0.00 86 MET A CA 1
ATOM 2346 C C . MET C 3 85 ? 27.451 17.851 3.421 1.00 0.00 86 MET A C 1
ATOM 2347 O O . MET C 3 85 ? 27.294 17.121 4.398 1.00 0.00 86 MET A O 1
ATOM 2361 N N . PHE C 3 86 ? 27.547 17.421 2.171 1.00 0.00 87 PHE A N 1
ATOM 2362 C CA . PHE C 3 86 ? 27.469 16.004 1.859 1.00 0.00 87 PHE A CA 1
ATOM 2363 C C . PHE C 3 86 ? 28.855 15.358 1.896 1.00 0.00 87 PHE A C 1
ATOM 2364 O O . PHE C 3 86 ? 29.062 14.364 2.591 1.00 0.00 87 PHE A O 1
ATOM 2381 N N . ASP C 3 87 ? 29.769 15.948 1.139 1.00 0.00 88 ASP A N 1
ATOM 2382 C CA . ASP C 3 87 ? 31.129 15.442 1.077 1.00 0.00 88 ASP A CA 1
ATOM 2383 C C . ASP C 3 87 ? 31.664 15.252 2.498 1.00 0.00 88 ASP A C 1
ATOM 2384 O O . ASP C 3 87 ? 32.310 14.248 2.793 1.00 0.00 88 ASP A O 1
ATOM 2393 N N . ASN C 3 88 ? 31.375 16.233 3.340 1.00 0.00 89 ASN A N 1
ATOM 2394 C CA . ASN C 3 88 ? 31.819 16.187 4.723 1.00 0.00 89 ASN A CA 1
ATOM 2395 C C . ASN C 3 88 ? 31.407 14.849 5.342 1.00 0.00 89 ASN A C 1
ATOM 2396 O O . ASN C 3 88 ? 32.247 14.121 5.869 1.00 0.00 89 ASN A O 1
ATOM 2407 N N . GLY C 3 89 ? 30.116 14.567 5.257 1.00 0.00 90 GLY A N 1
ATOM 2408 C CA . GLY C 3 89 ? 29.583 13.330 5.802 1.00 0.00 90 GLY A CA 1
ATOM 2409 C C . GLY C 3 89 ? 30.008 12.129 4.954 1.00 0.00 90 GLY A C 1
ATOM 2410 O O . GLY C 3 89 ? 31.055 12.160 4.309 1.00 0.00 90 GLY A O 1
ATOM 2414 N N . SER C 3 90 ? 29.174 11.100 4.983 1.00 0.00 91 SER A N 1
ATOM 2415 C CA . SER C 3 90 ? 29.451 9.891 4.226 1.00 0.00 91 SER A CA 1
ATOM 2416 C C . SER C 3 90 ? 28.139 9.229 3.800 1.00 0.00 91 SER A C 1
ATOM 2417 O O . SER C 3 90 ? 27.979 8.017 3.935 1.00 0.00 91 SER A O 1
ATOM 2425 N N . PHE C 3 91 ? 27.233 10.053 3.295 1.00 0.00 92 PHE A N 1
ATOM 2426 C CA . PHE C 3 91 ? 25.940 9.563 2.849 1.00 0.00 92 PHE A CA 1
ATOM 2427 C C . PHE C 3 91 ? 25.118 9.035 4.026 1.00 0.00 92 PHE A C 1
ATOM 2428 O O . PHE C 3 91 ? 24.632 7.906 3.992 1.00 0.00 92 PHE A O 1
ATOM 2445 N N . LEU C 3 92 ? 24.988 9.878 5.040 1.00 0.00 93 LEU A N 1
ATOM 2446 C CA . LEU C 3 92 ? 24.233 9.511 6.226 1.00 0.00 93 LEU A CA 1
ATOM 2447 C C . LEU C 3 92 ? 22.759 9.864 6.017 1.00 0.00 93 LEU A C 1
ATOM 2448 O O . LEU C 3 92 ? 22.403 11.039 5.942 1.00 0.00 93 LEU A O 1
ATOM 2464 N N . ARG C 3 93 ? 21.942 8.825 5.927 1.00 0.00 94 ARG A N 1
ATOM 2465 C CA . ARG C 3 93 ? 20.515 9.010 5.728 1.00 0.00 94 ARG A CA 1
ATOM 2466 C C . ARG C 3 93 ? 19.765 8.816 7.047 1.00 0.00 94 ARG A C 1
ATOM 2467 O O . ARG C 3 93 ? 18.943 7.909 7.171 1.00 0.00 94 ARG A O 1
ATOM 2488 N N . ARG C 3 94 ? 20.074 9.684 7.999 1.00 0.00 95 ARG A N 1
ATOM 2489 C CA . ARG C 3 94 ? 19.439 9.620 9.305 1.00 0.00 95 ARG A CA 1
ATOM 2490 C C . ARG C 3 94 ? 20.149 10.554 10.287 1.00 0.00 95 ARG A C 1
ATOM 2491 O O . ARG C 3 94 ? 19.540 11.482 10.817 1.00 0.00 95 ARG A O 1
ATOM 2512 N N . ARG C 3 95 ? 21.427 10.276 10.499 1.00 0.00 96 ARG A N 1
ATOM 2513 C CA . ARG C 3 95 ? 22.226 11.080 11.408 1.00 0.00 96 ARG A CA 1
ATOM 2514 C C . ARG C 3 95 ? 21.624 11.050 12.814 1.00 0.00 96 ARG A C 1
ATOM 2515 O O . ARG C 3 95 ? 21.210 12.083 13.338 1.00 0.00 96 ARG A O 1
ATOM 2536 N N . LYS C 3 96 ? 21.593 9.854 13.385 1.00 0.00 97 LYS A N 1
ATOM 2537 C CA . LYS C 3 96 ? 21.048 9.676 14.719 1.00 0.00 97 LYS A CA 1
ATOM 2538 C C . LYS C 3 96 ? 19.837 10.594 14.898 1.00 0.00 97 LYS A C 1
ATOM 2539 O O . LYS C 3 96 ? 19.864 11.509 15.720 1.00 0.00 97 LYS A O 1
ATOM 2558 N N . ARG C 3 97 ? 18.804 10.318 14.116 1.00 0.00 98 ARG A N 1
ATOM 2559 C CA . ARG C 3 97 ? 17.587 11.108 14.178 1.00 0.00 98 ARG A CA 1
ATOM 2560 C C . ARG C 3 97 ? 17.260 11.468 15.628 1.00 0.00 98 ARG A C 1
ATOM 2561 O O . ARG C 3 97 ? 17.267 10.603 16.503 1.00 0.00 98 ARG A O 1
ATOM 3559 N N . VAL C 3 1 ? 1.325 0.000 0.000 1.00 0.00 2 VAL A N 2
ATOM 3560 C CA . VAL C 3 1 ? 2.073 0.000 -1.245 1.00 0.00 2 VAL A CA 2
ATOM 3561 C C . VAL C 3 1 ? 2.904 -1.282 -1.336 1.00 0.00 2 VAL A C 2
ATOM 3562 O O . VAL C 3 1 ? 2.639 -2.139 -2.177 1.00 0.00 2 VAL A O 2
ATOM 3575 N N . LYS C 3 2 ? 3.893 -1.372 -0.459 1.00 0.00 3 LYS A N 2
ATOM 3576 C CA . LYS C 3 2 ? 4.764 -2.534 -0.429 1.00 0.00 3 LYS A CA 2
ATOM 3577 C C . LYS C 3 2 ? 4.461 -3.361 0.822 1.00 0.00 3 LYS A C 2
ATOM 3578 O O . LYS C 3 2 ? 3.996 -4.496 0.722 1.00 0.00 3 LYS A O 2
ATOM 3597 N N . PRO C 3 3 ? 4.745 -2.745 2.001 1.00 0.00 4 PRO A N 2
ATOM 3598 C CA . PRO C 3 3 ? 4.508 -3.413 3.269 1.00 0.00 4 PRO A CA 2
ATOM 3599 C C . PRO C 3 3 ? 3.015 -3.441 3.604 1.00 0.00 4 PRO A C 2
ATOM 3600 O O . PRO C 3 3 ? 2.209 -2.814 2.917 1.00 0.00 4 PRO A O 2
ATOM 3611 N N . PRO C 3 4 ? 2.683 -4.194 4.686 1.00 0.00 5 PRO A N 2
ATOM 3612 C CA . PRO C 3 4 ? 1.301 -4.312 5.120 1.00 0.00 5 PRO A CA 2
ATOM 3613 C C . PRO C 3 4 ? 0.835 -3.035 5.822 1.00 0.00 5 PRO A C 2
ATOM 3614 O O . PRO C 3 4 ? -0.275 -2.562 5.586 1.00 0.00 5 PRO A O 2
ATOM 3625 N N . TYR C 3 5 ? 1.708 -2.513 6.671 1.00 0.00 6 TYR A N 2
ATOM 3626 C CA . TYR C 3 5 ? 1.401 -1.299 7.409 1.00 0.00 6 TYR A CA 2
ATOM 3627 C C . TYR C 3 5 ? 1.340 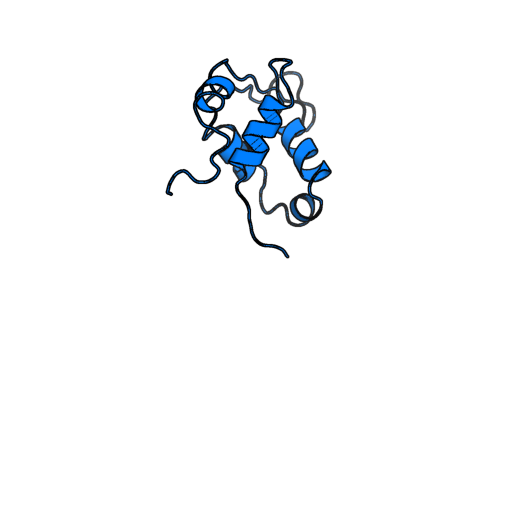-0.090 6.474 1.00 0.00 6 TYR A C 2
ATOM 3628 O O . TYR C 3 5 ? 1.947 -0.096 5.405 1.00 0.00 6 TYR A O 2
ATOM 3646 N N . SER C 3 6 ? 0.602 0.920 6.912 1.00 0.00 7 SER A N 2
ATOM 3647 C CA . SER C 3 6 ? 0.454 2.134 6.128 1.00 0.00 7 SER A CA 2
ATOM 3648 C C . SER C 3 6 ? 1.094 3.313 6.864 1.00 0.00 7 SER A C 2
ATOM 3649 O O . SER C 3 6 ? 2.311 3.485 6.829 1.00 0.00 7 SER A O 2
ATOM 3657 N N . TYR C 3 7 ? 0.244 4.096 7.513 1.00 0.00 8 TYR A N 2
ATOM 3658 C CA . TYR C 3 7 ? 0.711 5.254 8.256 1.00 0.00 8 TYR A CA 2
ATOM 3659 C C . TYR C 3 7 ? 1.237 4.845 9.634 1.00 0.00 8 TYR A C 2
ATOM 3660 O O . TYR C 3 7 ? 2.260 5.356 10.088 1.00 0.00 8 TYR A O 2
ATOM 3678 N N . ILE C 3 8 ? 0.514 3.929 10.260 1.00 0.00 9 ILE A N 2
ATOM 3679 C CA . ILE C 3 8 ? 0.895 3.446 11.577 1.00 0.00 9 ILE A CA 2
ATOM 3680 C C . ILE C 3 8 ? 2.410 3.241 11.622 1.00 0.00 9 ILE A C 2
ATOM 3681 O O . ILE C 3 8 ? 3.034 3.421 12.666 1.00 0.00 9 ILE A O 2
ATOM 3697 N N . ALA C 3 9 ? 2.958 2.867 10.475 1.00 0.00 10 ALA A N 2
ATOM 3698 C CA . ALA C 3 9 ? 4.389 2.635 10.370 1.00 0.00 10 ALA A CA 2
ATOM 3699 C C . ALA C 3 9 ? 5.111 3.978 10.252 1.00 0.00 10 ALA A C 2
ATOM 3700 O O . ALA C 3 9 ? 6.003 4.279 11.044 1.00 0.00 10 ALA A O 2
ATOM 3707 N N . LEU C 3 10 ? 4.700 4.750 9.257 1.00 0.00 11 LEU A N 2
ATOM 3708 C CA . LEU C 3 10 ? 5.297 6.055 9.026 1.00 0.00 11 LEU A CA 2
ATOM 3709 C C . LEU C 3 10 ? 5.341 6.831 10.343 1.00 0.00 11 LEU A C 2
ATOM 3710 O O . LEU C 3 10 ? 6.269 7.603 10.582 1.00 0.00 11 LEU A O 2
ATOM 3726 N N . ILE C 3 11 ? 4.327 6.601 11.164 1.00 0.00 12 ILE A N 2
ATOM 3727 C CA . ILE C 3 11 ? 4.238 7.269 12.451 1.00 0.00 12 ILE A CA 2
ATOM 3728 C C . ILE C 3 11 ? 5.250 6.646 13.415 1.00 0.00 12 ILE A C 2
ATOM 3729 O O . ILE C 3 11 ? 6.028 7.358 14.049 1.00 0.00 12 ILE A O 2
ATOM 3745 N N . THR C 3 12 ? 5.206 5.325 13.495 1.00 0.00 13 THR A N 2
ATOM 3746 C CA . THR C 3 12 ? 6.109 4.598 14.372 1.00 0.00 13 THR A CA 2
ATOM 3747 C C . THR C 3 12 ? 7.534 5.137 14.234 1.00 0.00 13 THR A C 2
ATOM 3748 O O . THR C 3 12 ? 8.257 5.250 15.222 1.00 0.00 13 THR A O 2
ATOM 3759 N N . MET C 3 13 ? 7.896 5.454 12.999 1.00 0.00 14 MET A N 2
ATOM 3760 C CA . MET C 3 13 ? 9.222 5.978 12.719 1.00 0.00 14 MET A CA 2
ATOM 3761 C C . MET C 3 13 ? 9.290 7.479 13.008 1.00 0.00 14 MET A C 2
ATOM 3762 O O . MET C 3 13 ? 10.282 7.966 13.549 1.00 0.00 14 MET A O 2
ATOM 3776 N N . ALA C 3 14 ? 8.224 8.171 12.635 1.00 0.00 15 ALA A N 2
ATOM 3777 C CA . ALA C 3 14 ? 8.151 9.606 12.847 1.00 0.00 15 ALA A CA 2
ATOM 3778 C C . ALA C 3 14 ? 8.397 9.912 14.326 1.00 0.00 15 ALA A C 2
ATOM 3779 O O . ALA C 3 14 ? 9.050 10.900 14.659 1.00 0.00 15 ALA A O 2
ATOM 3786 N N . ILE C 3 15 ? 7.861 9.046 15.173 1.00 0.00 16 ILE A N 2
ATOM 3787 C CA . ILE C 3 15 ? 8.015 9.211 16.609 1.00 0.00 16 ILE A CA 2
ATOM 3788 C C . ILE C 3 15 ? 9.376 8.661 17.038 1.00 0.00 16 ILE A C 2
ATOM 3789 O O . ILE C 3 15 ? 10.158 9.361 17.679 1.00 0.00 16 ILE A O 2
ATOM 3805 N N . LEU C 3 16 ? 9.617 7.412 16.668 1.00 0.00 17 LEU A N 2
ATOM 3806 C CA . LEU C 3 16 ? 10.871 6.760 17.007 1.00 0.00 17 LEU A CA 2
ATOM 3807 C C . LEU C 3 16 ? 12.037 7.665 16.605 1.00 0.00 17 LEU A C 2
ATOM 3808 O O . LEU C 3 16 ? 12.998 7.816 17.357 1.00 0.00 17 LEU A O 2
ATOM 3824 N N . GLN C 3 17 ? 11.913 8.245 15.420 1.00 0.00 18 GLN A N 2
ATOM 3825 C CA . GLN C 3 17 ? 12.945 9.131 14.909 1.00 0.00 18 GLN A CA 2
ATOM 3826 C C . GLN C 3 17 ? 13.242 10.239 15.922 1.00 0.00 18 GLN A C 2
ATOM 3827 O O . GLN C 3 17 ? 14.330 10.813 15.919 1.00 0.00 18 GLN A O 2
ATOM 3841 N N . SER C 3 18 ? 12.254 10.508 16.764 1.00 0.00 19 SER A N 2
ATOM 3842 C CA . SER C 3 18 ? 12.396 11.537 17.779 1.00 0.00 19 SER A CA 2
ATOM 3843 C C . SER C 3 18 ? 12.146 10.941 19.166 1.00 0.00 19 SER A C 2
ATOM 3844 O O . SER C 3 18 ? 11.095 11.169 19.764 1.00 0.00 19 SER A O 2
ATOM 3852 N N . PRO C 3 19 ? 13.155 10.169 19.650 1.00 0.00 20 PRO A N 2
ATOM 3853 C CA . PRO C 3 19 ? 13.055 9.538 20.956 1.00 0.00 20 PRO A CA 2
ATOM 3854 C C . PRO C 3 19 ? 13.255 10.562 22.076 1.00 0.00 20 PRO A C 2
ATOM 3855 O O . PRO C 3 19 ? 13.064 10.248 23.249 1.00 0.00 20 PRO A O 2
ATOM 3866 N N . GLN C 3 20 ? 13.636 11.765 21.673 1.00 0.00 21 GLN A N 2
ATOM 3867 C CA . GLN C 3 20 ? 13.863 12.837 22.628 1.00 0.00 21 GLN A CA 2
ATOM 3868 C C . GLN C 3 20 ? 12.536 13.300 23.232 1.00 0.00 21 GLN A C 2
ATOM 3869 O O . GLN C 3 20 ? 12.057 12.720 24.206 1.00 0.00 21 GLN A O 2
ATOM 3883 N N . LYS C 3 21 ? 11.979 14.340 22.629 1.00 0.00 22 LYS A N 2
ATOM 3884 C CA . LYS C 3 21 ? 10.717 14.887 23.095 1.00 0.00 22 LYS A CA 2
ATOM 3885 C C . LYS C 3 21 ? 10.338 16.092 22.231 1.00 0.00 22 LYS A C 2
ATOM 3886 O O . LYS C 3 21 ? 10.341 17.226 22.705 1.00 0.00 22 LYS A O 2
ATOM 3905 N N . LYS C 3 22 ? 10.021 15.804 20.977 1.00 0.00 23 LYS A N 2
ATOM 3906 C CA . LYS C 3 22 ? 9.641 16.849 20.042 1.00 0.00 23 LYS A CA 2
ATOM 3907 C C . LYS C 3 22 ? 9.247 16.214 18.707 1.00 0.00 23 LYS A C 2
ATOM 3908 O O . LYS C 3 22 ? 9.840 15.221 18.288 1.00 0.00 23 LYS A O 2
ATOM 3927 N N . LEU C 3 23 ? 8.249 16.814 18.074 1.00 0.00 24 LEU A N 2
ATOM 3928 C CA . LEU C 3 23 ? 7.769 16.320 16.795 1.00 0.00 24 LEU A CA 2
ATOM 3929 C C . LEU C 3 23 ? 7.403 17.505 15.900 1.00 0.00 24 LEU A C 2
ATOM 3930 O O . LEU C 3 23 ? 7.164 18.608 16.391 1.00 0.00 24 LEU A O 2
ATOM 3946 N N . THR C 3 24 ? 7.372 17.239 14.603 1.00 0.00 25 THR A N 2
ATOM 3947 C CA . THR C 3 24 ? 7.040 18.270 13.634 1.00 0.00 25 THR A CA 2
ATOM 3948 C C . THR C 3 24 ? 6.238 17.675 12.475 1.00 0.00 25 THR A C 2
ATOM 3949 O O . THR C 3 24 ? 6.813 17.150 11.523 1.00 0.00 25 THR A O 2
ATOM 3960 N N . LEU C 3 25 ? 4.922 17.776 12.594 1.00 0.00 26 LEU A N 2
ATOM 3961 C CA . LEU C 3 25 ? 4.036 17.255 11.568 1.00 0.00 26 LEU A CA 2
ATOM 3962 C C . LEU C 3 25 ? 4.565 17.657 10.190 1.00 0.00 26 LEU A C 2
ATOM 3963 O O . LEU C 3 25 ? 4.659 16.824 9.289 1.00 0.00 26 LEU A O 2
ATOM 3979 N N . SER C 3 26 ? 4.897 18.934 10.068 1.00 0.00 27 SER A N 2
ATOM 3980 C CA . SER C 3 26 ? 5.415 19.457 8.815 1.00 0.00 27 SER A CA 2
ATOM 3981 C C . SER C 3 26 ? 6.719 18.745 8.450 1.00 0.00 27 SER A C 2
ATOM 3982 O O . SER C 3 26 ? 6.833 18.165 7.371 1.00 0.00 27 SER A O 2
ATOM 3990 N N . GLY C 3 27 ? 7.670 18.812 9.370 1.00 0.00 28 GLY A N 2
ATOM 3991 C CA . GLY C 3 27 ? 8.962 18.181 9.158 1.00 0.00 28 GLY A CA 2
ATOM 3992 C C . GLY C 3 27 ? 8.805 16.678 8.922 1.00 0.00 28 GLY A C 2
ATOM 3993 O O . GLY C 3 27 ? 9.417 16.122 8.011 1.00 0.00 28 GLY A O 2
ATOM 3997 N N . ILE C 3 28 ? 7.983 16.062 9.760 1.00 0.00 29 ILE A N 2
ATOM 3998 C CA . ILE C 3 28 ? 7.739 14.634 9.654 1.00 0.00 29 ILE A CA 2
ATOM 3999 C C . ILE C 3 28 ? 7.206 14.314 8.256 1.00 0.00 29 ILE A C 2
ATOM 4000 O O . ILE C 3 28 ? 7.621 13.334 7.639 1.00 0.00 29 ILE A O 2
ATOM 4016 N N . CYS C 3 29 ? 6.295 15.159 7.797 1.00 0.00 30 CYS A N 2
ATOM 4017 C CA . CYS C 3 29 ? 5.701 14.979 6.483 1.00 0.00 30 CYS A CA 2
ATOM 4018 C C . CYS C 3 29 ? 6.826 14.958 5.446 1.00 0.00 30 CYS A C 2
ATOM 4019 O O . CYS C 3 29 ? 6.855 14.090 4.575 1.00 0.00 30 CYS A O 2
ATOM 4027 N N . GLU C 3 30 ? 7.725 15.923 5.575 1.00 0.00 31 GLU A N 2
ATOM 4028 C CA . GLU C 3 30 ? 8.848 16.025 4.660 1.00 0.00 31 GLU A CA 2
ATOM 4029 C C . GLU C 3 30 ? 9.774 14.817 4.818 1.00 0.00 31 GLU A C 2
ATOM 4030 O O . GLU C 3 30 ? 10.399 14.379 3.853 1.00 0.00 31 GLU A O 2
ATOM 4042 N N . PHE C 3 31 ? 9.832 14.312 6.042 1.00 0.00 32 PHE A N 2
ATOM 4043 C CA . PHE C 3 31 ? 10.670 13.163 6.338 1.00 0.00 32 PHE A CA 2
ATOM 4044 C C . PHE C 3 31 ? 10.114 11.896 5.686 1.00 0.00 32 PHE A C 2
ATOM 4045 O O . PHE C 3 31 ? 10.869 10.987 5.343 1.00 0.00 32 PHE A O 2
ATOM 4062 N N . ILE C 3 32 ? 8.798 11.875 5.534 1.00 0.00 33 ILE A N 2
ATOM 4063 C CA . ILE C 3 32 ? 8.132 10.735 4.929 1.00 0.00 33 ILE A CA 2
ATOM 4064 C C . ILE C 3 32 ? 8.313 10.790 3.411 1.00 0.00 33 ILE A C 2
ATOM 4065 O O . ILE C 3 32 ? 8.798 9.836 2.805 1.00 0.00 33 ILE A O 2
ATOM 4081 N N . SER C 3 33 ? 7.912 11.916 2.840 1.00 0.00 34 SER A N 2
ATOM 4082 C CA . SER C 3 33 ? 8.024 12.109 1.404 1.00 0.00 34 SER A CA 2
ATOM 4083 C C . SER C 3 33 ? 9.446 11.784 0.942 1.00 0.00 34 SER A C 2
ATOM 4084 O O . SER C 3 33 ? 9.639 11.208 -0.127 1.00 0.00 34 SER A O 2
ATOM 4092 N N . ASN C 3 34 ? 10.406 12.168 1.771 1.00 0.00 35 ASN A N 2
ATOM 4093 C CA . ASN C 3 34 ? 11.804 11.925 1.460 1.00 0.00 35 ASN A CA 2
ATOM 4094 C C . ASN C 3 34 ? 12.077 10.420 1.498 1.00 0.00 35 ASN A C 2
ATOM 4095 O O . ASN C 3 34 ? 12.661 9.868 0.567 1.00 0.00 35 ASN A O 2
ATOM 4106 N N . ARG C 3 35 ? 11.640 9.799 2.584 1.00 0.00 36 ARG A N 2
ATOM 4107 C CA . ARG C 3 35 ? 11.829 8.369 2.754 1.00 0.00 36 ARG A CA 2
ATOM 4108 C C . ARG C 3 35 ? 11.045 7.599 1.690 1.00 0.00 36 ARG A C 2
ATOM 4109 O O . ARG C 3 35 ? 11.614 6.791 0.958 1.00 0.00 36 ARG A O 2
ATOM 4130 N N . PHE C 3 36 ? 9.750 7.876 1.638 1.00 0.00 37 PHE A N 2
ATOM 4131 C CA . PHE C 3 36 ? 8.882 7.219 0.675 1.00 0.00 37 PHE A CA 2
ATOM 4132 C C . PHE C 3 36 ? 8.320 8.225 -0.332 1.00 0.00 37 PHE A C 2
ATOM 4133 O O . PHE C 3 36 ? 7.275 8.828 -0.095 1.00 0.00 37 PHE A O 2
ATOM 4150 N N . PRO C 3 37 ? 9.059 8.378 -1.463 1.00 0.00 38 PRO A N 2
ATOM 4151 C CA . PRO C 3 37 ? 8.645 9.300 -2.507 1.00 0.00 38 PRO A CA 2
ATOM 4152 C C . PRO C 3 37 ? 7.472 8.732 -3.308 1.00 0.00 38 PRO A C 2
ATOM 4153 O O . PRO C 3 37 ? 6.459 9.404 -3.494 1.00 0.00 38 PRO A O 2
ATOM 4164 N N . TYR C 3 38 ? 7.649 7.499 -3.761 1.00 0.00 39 TYR A N 2
ATOM 4165 C CA . TYR C 3 38 ? 6.618 6.832 -4.538 1.00 0.00 39 TYR A CA 2
ATOM 4166 C C . TYR C 3 38 ? 5.272 6.870 -3.810 1.00 0.00 39 TYR A C 2
ATOM 4167 O O . TYR C 3 38 ? 4.227 7.035 -4.437 1.00 0.00 39 TYR A O 2
ATOM 4185 N N . TYR C 3 39 ? 5.342 6.715 -2.496 1.00 0.00 40 TYR A N 2
ATOM 4186 C CA . TYR C 3 39 ? 4.143 6.729 -1.676 1.00 0.00 40 TYR A CA 2
ATOM 4187 C C . TYR C 3 39 ? 3.391 8.053 -1.827 1.00 0.00 40 TYR A C 2
ATOM 4188 O O . TYR C 3 39 ? 2.161 8.076 -1.836 1.00 0.00 40 TYR A O 2
ATOM 4206 N N . ARG C 3 40 ? 4.162 9.125 -1.941 1.00 0.00 41 ARG A N 2
ATOM 4207 C CA . ARG C 3 40 ? 3.585 10.450 -2.091 1.00 0.00 41 ARG A CA 2
ATOM 4208 C C . ARG C 3 40 ? 3.149 10.678 -3.540 1.00 0.00 41 ARG A C 2
ATOM 4209 O O . ARG C 3 40 ? 2.168 11.376 -3.794 1.00 0.00 41 ARG A O 2
ATOM 4230 N N . GLU C 3 41 ? 3.898 10.076 -4.451 1.00 0.00 42 GLU A N 2
ATOM 4231 C CA . GLU C 3 41 ? 3.601 10.204 -5.868 1.00 0.00 42 GLU A CA 2
ATOM 4232 C C . GLU C 3 41 ? 2.439 9.287 -6.252 1.00 0.00 42 GLU A C 2
ATOM 4233 O O . GLU C 3 41 ? 1.905 9.385 -7.356 1.00 0.00 42 GLU A O 2
ATOM 4245 N N . LYS C 3 42 ? 2.081 8.416 -5.320 1.00 0.00 43 LYS A N 2
ATOM 4246 C CA . LYS C 3 42 ? 0.991 7.482 -5.547 1.00 0.00 43 LYS A CA 2
ATOM 4247 C C . LYS C 3 42 ? -0.203 7.876 -4.674 1.00 0.00 43 LYS A C 2
ATOM 4248 O O . LYS C 3 42 ? -1.235 7.207 -4.691 1.00 0.00 43 LYS A O 2
ATOM 4267 N N . PHE C 3 43 ? -0.022 8.959 -3.933 1.00 0.00 44 PHE A N 2
ATOM 4268 C CA . PHE C 3 43 ? -1.071 9.450 -3.056 1.00 0.00 44 PHE A CA 2
ATOM 4269 C C . PHE C 3 43 ? -0.648 10.749 -2.368 1.00 0.00 44 PHE A C 2
ATOM 4270 O O . PHE C 3 43 ? -0.427 10.772 -1.158 1.00 0.00 44 PHE A O 2
ATOM 4287 N N . PRO C 3 44 ? -0.544 11.828 -3.191 1.00 0.00 45 PRO A N 2
ATOM 4288 C CA . PRO C 3 44 ? -0.151 13.128 -2.674 1.00 0.00 45 PRO A CA 2
ATOM 4289 C C . PRO C 3 44 ? -1.300 13.782 -1.904 1.00 0.00 45 PRO A C 2
ATOM 4290 O O . PRO C 3 44 ? -2.005 14.635 -2.440 1.00 0.00 45 PRO A O 2
ATOM 4301 N N . ALA C 3 45 ? -1.453 13.356 -0.658 1.00 0.00 46 ALA A N 2
ATOM 4302 C CA . ALA C 3 45 ? -2.504 13.890 0.191 1.00 0.00 46 ALA A CA 2
ATOM 4303 C C . ALA C 3 45 ? -2.574 13.073 1.482 1.00 0.00 46 ALA A C 2
ATOM 4304 O O . ALA C 3 45 ? -3.607 12.479 1.790 1.00 0.00 46 ALA A O 2
ATOM 4311 N N . TRP C 3 46 ? -1.463 13.068 2.204 1.00 0.00 47 TRP A N 2
ATOM 4312 C CA . TRP C 3 46 ? -1.386 12.334 3.455 1.00 0.00 47 TRP A CA 2
ATOM 4313 C C . TRP C 3 46 ? -1.301 13.350 4.595 1.00 0.00 47 TRP A C 2
ATOM 4314 O O . TRP C 3 46 ? -0.548 13.157 5.549 1.00 0.00 47 TRP A O 2
ATOM 4335 N N . GLN C 3 47 ? -2.084 14.410 4.460 1.00 0.00 48 GLN A N 2
ATOM 4336 C CA . GLN C 3 47 ? -2.107 15.457 5.468 1.00 0.00 48 GLN A CA 2
ATOM 4337 C C . GLN C 3 47 ? -2.960 15.026 6.662 1.00 0.00 48 GLN A C 2
ATOM 4338 O O . GLN C 3 47 ? -2.462 14.927 7.782 1.00 0.00 48 GLN A O 2
ATOM 4352 N N . ASN C 3 48 ? -4.232 14.780 6.382 1.00 0.00 49 ASN A N 2
ATOM 4353 C CA . ASN C 3 48 ? -5.159 14.361 7.420 1.00 0.00 49 ASN A CA 2
ATOM 4354 C C . ASN C 3 48 ? -4.943 12.877 7.723 1.00 0.00 49 ASN A C 2
ATOM 4355 O O . ASN C 3 48 ? -5.039 12.454 8.874 1.00 0.00 49 ASN A O 2
ATOM 4366 N N . SER C 3 49 ? -4.655 12.127 6.669 1.00 0.00 50 SER A N 2
ATOM 4367 C CA . SER C 3 49 ? -4.425 10.699 6.807 1.00 0.00 50 SER A CA 2
ATOM 4368 C C . SER C 3 49 ? -3.344 10.443 7.860 1.00 0.00 50 SER A C 2
ATOM 4369 O O . SER C 3 49 ? -3.556 9.676 8.798 1.00 0.00 50 SER A O 2
ATOM 4377 N N . ILE C 3 50 ? -2.210 11.101 7.669 1.00 0.00 51 ILE A N 2
ATOM 4378 C CA . ILE C 3 50 ? -1.096 10.954 8.591 1.00 0.00 51 ILE A CA 2
ATOM 4379 C C . ILE C 3 50 ? -1.463 11.588 9.934 1.00 0.00 51 ILE A C 2
ATOM 4380 O O . ILE C 3 50 ? -1.267 10.981 10.985 1.00 0.00 51 ILE A O 2
ATOM 4396 N N . ARG C 3 51 ? -1.990 12.802 9.854 1.00 0.00 52 ARG A N 2
ATOM 4397 C CA . ARG C 3 51 ? -2.386 13.525 11.050 1.00 0.00 52 ARG A CA 2
ATOM 4398 C C . ARG C 3 51 ? -3.373 12.692 11.871 1.00 0.00 52 ARG A C 2
ATOM 4399 O O . ARG C 3 51 ? -3.482 12.870 13.084 1.00 0.00 52 ARG A O 2
ATOM 4420 N N . HIS C 3 52 ? -4.066 11.801 11.178 1.00 0.00 53 HIS A N 2
ATOM 4421 C CA . HIS C 3 52 ? -5.040 10.941 11.828 1.00 0.00 53 HIS A CA 2
ATOM 4422 C C . HIS C 3 52 ? -4.318 9.795 12.540 1.00 0.00 53 HIS A C 2
ATOM 4423 O O . HIS C 3 52 ? -4.522 9.575 13.733 1.00 0.00 53 HIS A O 2
ATOM 4437 N N . ASN C 3 53 ? -3.491 9.095 11.778 1.00 0.00 54 ASN A N 2
ATOM 4438 C CA . ASN C 3 53 ? -2.738 7.978 12.321 1.00 0.00 54 ASN A CA 2
ATOM 4439 C C . ASN C 3 53 ? -1.647 8.508 13.254 1.00 0.00 54 ASN A C 2
ATOM 4440 O O . ASN C 3 53 ? -1.046 7.745 14.009 1.00 0.00 54 ASN A O 2
ATOM 4451 N N . LEU C 3 54 ? -1.426 9.812 13.172 1.00 0.00 55 LEU A N 2
ATOM 4452 C CA . LEU C 3 54 ? -0.418 10.453 14.000 1.00 0.00 55 LEU A CA 2
ATOM 4453 C C . LEU C 3 54 ? -1.009 10.743 15.381 1.00 0.00 55 LEU A C 2
ATOM 4454 O O . LEU C 3 54 ? -0.469 10.305 16.396 1.00 0.00 55 LEU A O 2
ATOM 4470 N N . SER C 3 55 ? -2.110 11.480 15.376 1.00 0.00 56 SER A N 2
ATOM 4471 C CA . SER C 3 55 ? -2.780 11.834 16.616 1.00 0.00 56 SER A CA 2
ATOM 4472 C C . SER C 3 55 ? -3.639 10.663 17.099 1.00 0.00 56 SER A C 2
ATOM 4473 O O . SER C 3 55 ? -3.567 10.275 18.264 1.00 0.00 56 SER A O 2
ATOM 4481 N N . LEU C 3 56 ? -4.432 10.134 16.179 1.00 0.00 57 LEU A N 2
ATOM 4482 C CA . LEU C 3 56 ? -5.304 9.016 16.497 1.00 0.00 57 LEU A CA 2
ATOM 4483 C C . LEU C 3 56 ? -4.484 7.725 16.517 1.00 0.00 57 LEU A C 2
ATOM 4484 O O . LEU C 3 56 ? -4.586 6.906 15.605 1.00 0.00 57 LEU A O 2
ATOM 4500 N N . ASN C 3 57 ? -3.689 7.583 17.567 1.00 0.00 58 ASN A N 2
ATOM 4501 C CA . ASN C 3 57 ? -2.852 6.405 17.718 1.00 0.00 58 ASN A CA 2
ATOM 4502 C C . ASN C 3 57 ? -1.722 6.711 18.703 1.00 0.00 58 ASN A C 2
ATOM 4503 O O . ASN C 3 57 ? -1.380 5.876 19.540 1.00 0.00 58 ASN A O 2
ATOM 4514 N N . ASP C 3 58 ? -1.173 7.909 18.571 1.00 0.00 59 ASP A N 2
ATOM 4515 C CA . ASP C 3 58 ? -0.088 8.336 19.439 1.00 0.00 59 ASP A CA 2
ATOM 4516 C C . ASP C 3 58 ? -0.655 8.716 20.808 1.00 0.00 59 ASP A C 2
ATOM 4517 O O . ASP C 3 58 ? -0.103 8.338 21.840 1.00 0.00 59 ASP A O 2
ATOM 4526 N N . CYS C 3 59 ? -1.752 9.459 20.773 1.00 0.00 60 CYS A N 2
ATOM 4527 C CA . CYS C 3 59 ? -2.400 9.895 21.998 1.00 0.00 60 CYS A CA 2
ATOM 4528 C C . CYS C 3 59 ? -1.494 10.921 22.682 1.00 0.00 60 CYS A C 2
ATOM 4529 O O . CYS C 3 59 ? -1.142 10.763 23.849 1.00 0.00 60 CYS A O 2
ATOM 4537 N N . PHE C 3 60 ? -1.144 11.951 21.925 1.00 0.00 61 PHE A N 2
ATOM 4538 C CA . PHE C 3 60 ? -0.286 13.003 22.444 1.00 0.00 61 PHE A CA 2
ATOM 4539 C C . PHE C 3 60 ? -0.918 14.380 22.232 1.00 0.00 61 PHE A C 2
ATOM 4540 O O . PHE C 3 60 ? -2.140 14.505 22.178 1.00 0.00 61 PHE A O 2
ATOM 4557 N N . VAL C 3 61 ? -0.056 15.380 22.117 1.00 0.00 62 VAL A N 2
ATOM 4558 C CA . VAL C 3 61 ? -0.515 16.743 21.912 1.00 0.00 62 VAL A CA 2
ATOM 4559 C C . VAL C 3 61 ? 0.253 17.365 20.744 1.00 0.00 62 VAL A C 2
ATOM 4560 O O . VAL C 3 61 ? 1.289 16.845 20.330 1.00 0.00 62 VAL A O 2
ATOM 4573 N N . LYS C 3 62 ? -0.283 18.469 20.245 1.00 0.00 63 LYS A N 2
ATOM 4574 C CA . LYS C 3 62 ? 0.339 19.167 19.133 1.00 0.00 63 LYS A CA 2
ATOM 4575 C C . LYS C 3 62 ? 0.213 20.676 19.349 1.00 0.00 63 LYS A C 2
ATOM 4576 O O . LYS C 3 62 ? -0.486 21.121 20.258 1.00 0.00 63 LYS A O 2
ATOM 4595 N N . ILE C 3 63 ? 0.901 21.423 18.498 1.00 0.00 64 ILE A N 2
ATOM 4596 C CA . ILE C 3 63 ? 0.876 22.873 18.584 1.00 0.00 64 ILE A CA 2
ATOM 4597 C C . ILE C 3 63 ? 0.317 23.448 17.281 1.00 0.00 64 ILE A C 2
ATOM 4598 O O . ILE C 3 63 ? 0.856 23.193 16.205 1.00 0.00 64 ILE A O 2
ATOM 4614 N N . PRO C 3 64 ? -0.785 24.232 17.424 1.00 0.00 65 PRO A N 2
ATOM 4615 C CA . PRO C 3 64 ? -1.423 24.844 16.271 1.00 0.00 65 PRO A CA 2
ATOM 4616 C C . PRO C 3 64 ? -0.604 26.030 15.757 1.00 0.00 65 PRO A C 2
ATOM 4617 O O . PRO C 3 64 ? 0.529 26.240 16.188 1.00 0.00 65 PRO A O 2
ATOM 4628 N N . ARG C 3 65 ? -1.208 26.774 14.843 1.00 0.00 66 ARG A N 2
ATOM 4629 C CA . ARG C 3 65 ? -0.549 27.933 14.265 1.00 0.00 66 ARG A CA 2
ATOM 4630 C C . ARG C 3 65 ? -0.230 28.960 15.354 1.00 0.00 66 ARG A C 2
ATOM 4631 O O . ARG C 3 65 ? -0.881 30.000 15.441 1.00 0.00 66 ARG A O 2
ATOM 4652 N N . GLU C 3 66 ? 0.770 28.631 16.158 1.00 0.00 67 GLU A N 2
ATOM 4653 C CA . GLU C 3 66 ? 1.183 29.512 17.237 1.00 0.00 67 GLU A CA 2
ATOM 4654 C C . GLU C 3 66 ? 2.098 30.615 16.702 1.00 0.00 67 GLU A C 2
ATOM 4655 O O . GLU C 3 66 ? 1.792 31.799 16.834 1.00 0.00 67 GLU A O 2
ATOM 4667 N N . PRO C 3 67 ? 3.233 30.176 16.094 1.00 0.00 68 PRO A N 2
ATOM 4668 C CA . PRO C 3 67 ? 4.194 31.113 15.538 1.00 0.00 68 PRO A CA 2
ATOM 4669 C C . PRO C 3 67 ? 3.682 31.711 14.227 1.00 0.00 68 PRO A C 2
ATOM 4670 O O . PRO C 3 67 ? 3.702 32.928 14.045 1.00 0.00 68 PRO A O 2
ATOM 4681 N N . GLY C 3 68 ? 3.234 30.829 13.346 1.00 0.00 69 GLY A N 2
ATOM 4682 C CA . GLY C 3 68 ? 2.717 31.255 12.056 1.00 0.00 69 GLY A CA 2
ATOM 4683 C C . GLY C 3 68 ? 3.856 31.548 11.078 1.00 0.00 69 GLY A C 2
ATOM 4684 O O . GLY C 3 68 ? 3.912 32.627 10.491 1.00 0.00 69 GLY A O 2
ATOM 4688 N N . ASN C 3 69 ? 4.736 30.568 10.934 1.00 0.00 70 ASN A N 2
ATOM 4689 C CA . ASN C 3 69 ? 5.871 30.707 10.037 1.00 0.00 70 ASN A CA 2
ATOM 4690 C C . ASN C 3 69 ? 5.380 30.653 8.589 1.00 0.00 70 ASN A C 2
ATOM 4691 O O . ASN C 3 69 ? 4.323 30.091 8.308 1.00 0.00 70 ASN A O 2
ATOM 4702 N N . PRO C 3 70 ? 6.193 31.262 7.684 1.00 0.00 71 PRO A N 2
ATOM 4703 C CA . PRO C 3 70 ? 5.852 31.289 6.272 1.00 0.00 71 PRO A CA 2
ATOM 4704 C C . PRO C 3 70 ? 6.094 29.924 5.623 1.00 0.00 71 PRO A C 2
ATOM 4705 O O . PRO C 3 70 ? 7.131 29.705 4.998 1.00 0.00 71 PRO A O 2
ATOM 4716 N N . GLY C 3 71 ? 5.121 29.042 5.795 1.00 0.00 72 GLY A N 2
ATOM 4717 C CA . GLY C 3 71 ? 5.215 27.705 5.234 1.00 0.00 72 GLY A CA 2
ATOM 4718 C C . GLY C 3 71 ? 4.448 26.696 6.091 1.00 0.00 72 GLY A C 2
ATOM 4719 O O . GLY C 3 71 ? 3.220 26.732 6.149 1.00 0.00 72 GLY A O 2
ATOM 4723 N N . LYS C 3 72 ? 5.205 25.819 6.735 1.00 0.00 73 LYS A N 2
ATOM 4724 C CA . LYS C 3 72 ? 4.612 24.802 7.586 1.00 0.00 73 LYS A CA 2
ATOM 4725 C C . LYS C 3 72 ? 5.501 24.587 8.812 1.00 0.00 73 LYS A C 2
ATOM 4726 O O . LYS C 3 72 ? 5.975 23.478 9.054 1.00 0.00 73 LYS A O 2
ATOM 4745 N N . GLY C 3 73 ? 5.702 25.667 9.554 1.00 0.00 74 GLY A N 2
ATOM 4746 C CA . GLY C 3 73 ? 6.526 25.611 10.750 1.00 0.00 74 GLY A CA 2
ATOM 4747 C C . GLY C 3 73 ? 5.679 25.300 11.985 1.00 0.00 74 GLY A C 2
ATOM 4748 O O . GLY C 3 73 ? 5.223 26.210 12.675 1.00 0.00 74 GLY A O 2
ATOM 4752 N N . ASN C 3 74 ? 5.494 24.010 12.227 1.00 0.00 75 ASN A N 2
ATOM 4753 C CA . ASN C 3 74 ? 4.710 23.568 13.368 1.00 0.00 75 ASN A CA 2
ATOM 4754 C C . ASN C 3 74 ? 5.525 22.560 14.181 1.00 0.00 75 ASN A C 2
ATOM 4755 O O . ASN C 3 74 ? 6.591 22.125 13.749 1.00 0.00 75 ASN A O 2
ATOM 4766 N N . TYR C 3 75 ? 4.992 22.219 15.345 1.00 0.00 76 TYR A N 2
ATOM 4767 C CA . TYR C 3 75 ? 5.656 21.271 16.223 1.00 0.00 76 TYR A CA 2
ATOM 4768 C C . TYR C 3 75 ? 4.638 20.475 17.043 1.00 0.00 76 TYR A C 2
ATOM 4769 O O . TYR C 3 75 ? 3.632 21.024 17.491 1.00 0.00 76 TYR A O 2
ATOM 4787 N N . TRP C 3 76 ? 4.934 19.195 17.214 1.00 0.00 77 TRP A N 2
ATOM 4788 C CA . TRP C 3 76 ? 4.057 18.319 17.971 1.00 0.00 77 TRP A CA 2
ATOM 4789 C C . TRP C 3 76 ? 4.845 17.778 19.165 1.00 0.00 77 TRP A C 2
ATOM 4790 O O . TRP C 3 76 ? 6.063 17.620 19.089 1.00 0.00 77 TRP A O 2
ATOM 4811 N N . THR C 3 77 ? 4.119 17.508 20.240 1.00 0.00 78 THR A N 2
ATOM 4812 C CA . THR C 3 77 ? 4.736 16.988 21.449 1.00 0.00 78 THR A CA 2
ATOM 4813 C C . THR C 3 77 ? 4.158 15.614 21.793 1.00 0.00 78 THR A C 2
ATOM 4814 O O . THR C 3 77 ? 2.942 15.453 21.887 1.00 0.00 78 THR A O 2
ATOM 4825 N N . LEU C 3 78 ? 5.057 14.657 21.971 1.00 0.00 79 LEU A N 2
ATOM 4826 C CA . LEU C 3 78 ? 4.652 13.301 22.303 1.00 0.00 79 LEU A CA 2
ATOM 4827 C C . LEU C 3 78 ? 5.204 12.931 23.681 1.00 0.00 79 LEU A C 2
ATOM 4828 O O . LEU C 3 78 ? 6.259 13.421 24.083 1.00 0.00 79 LEU A O 2
ATOM 4844 N N . ASP C 3 79 ? 4.467 12.071 24.367 1.00 0.00 80 ASP A N 2
ATOM 4845 C CA . ASP C 3 79 ? 4.870 11.629 25.692 1.00 0.00 80 ASP A CA 2
ATOM 4846 C C . ASP C 3 79 ? 6.057 10.672 25.567 1.00 0.00 80 ASP A C 2
ATOM 4847 O O . ASP C 3 79 ? 6.139 9.901 24.612 1.00 0.00 80 ASP A O 2
ATOM 4856 N N . PRO C 3 80 ? 6.971 10.755 26.571 1.00 0.00 81 PRO A N 2
ATOM 4857 C CA . PRO C 3 80 ? 8.149 9.906 26.582 1.00 0.00 81 PRO A CA 2
ATOM 4858 C C . PRO C 3 80 ? 7.789 8.474 26.982 1.00 0.00 81 PRO A C 2
ATOM 4859 O O . PRO C 3 80 ? 7.931 8.095 28.143 1.00 0.00 81 PRO A O 2
ATOM 4870 N N . GLN C 3 81 ? 7.330 7.716 25.996 1.00 0.00 82 GLN A N 2
ATOM 4871 C CA . GLN C 3 81 ? 6.948 6.334 26.231 1.00 0.00 82 GLN A CA 2
ATOM 4872 C C . GLN C 3 81 ? 6.193 5.779 25.021 1.00 0.00 82 GLN A C 2
ATOM 4873 O O . GLN C 3 81 ? 5.213 5.052 25.176 1.00 0.00 82 GLN A O 2
ATOM 4887 N N . SER C 3 82 ? 6.679 6.143 23.843 1.00 0.00 83 SER A N 2
ATOM 4888 C CA . SER C 3 82 ? 6.062 5.691 22.607 1.00 0.00 83 SER A CA 2
ATOM 4889 C C . SER C 3 82 ? 6.361 4.207 22.385 1.00 0.00 83 SER A C 2
ATOM 4890 O O . SER C 3 82 ? 5.505 3.462 21.913 1.00 0.00 83 SER A O 2
ATOM 4898 N N . GLU C 3 83 ? 7.579 3.823 22.737 1.00 0.00 84 GLU A N 2
ATOM 4899 C CA . GLU C 3 83 ? 8.002 2.442 22.582 1.00 0.00 84 GLU A CA 2
ATOM 4900 C C . GLU C 3 83 ? 7.269 1.547 23.584 1.00 0.00 84 GLU A C 2
ATOM 4901 O O . GLU C 3 83 ? 6.926 0.408 23.269 1.00 0.00 84 GLU A O 2
ATOM 4913 N N . ASP C 3 84 ? 7.051 2.095 24.770 1.00 0.00 85 ASP A N 2
ATOM 4914 C CA . ASP C 3 84 ? 6.365 1.361 25.819 1.00 0.00 85 ASP A CA 2
ATOM 4915 C C . ASP C 3 84 ? 4.935 1.053 25.369 1.00 0.00 85 ASP A C 2
ATOM 4916 O O . ASP C 3 84 ? 4.535 -0.108 25.312 1.00 0.00 85 ASP A O 2
ATOM 4925 N N . MET C 3 85 ? 4.204 2.115 25.062 1.00 0.00 86 MET A N 2
ATOM 4926 C CA . MET C 3 85 ? 2.828 1.973 24.619 1.00 0.00 86 MET A CA 2
ATOM 4927 C C . MET C 3 85 ? 2.746 1.134 23.341 1.00 0.00 86 MET A C 2
ATOM 4928 O O . MET C 3 85 ? 1.670 0.672 22.965 1.00 0.00 86 MET A O 2
ATOM 4942 N N . PHE C 3 86 ? 3.898 0.963 22.710 1.00 0.00 87 PHE A N 2
ATOM 4943 C CA . PHE C 3 86 ? 3.971 0.188 21.483 1.00 0.00 87 PHE A CA 2
ATOM 4944 C C . PHE C 3 86 ? 4.061 -1.309 21.784 1.00 0.00 87 PHE A C 2
ATOM 4945 O O . PHE C 3 86 ? 3.356 -2.112 21.174 1.00 0.00 87 PHE A O 2
ATOM 4962 N N . ASP C 3 87 ? 4.933 -1.640 22.725 1.00 0.00 88 ASP A N 2
ATOM 4963 C CA . ASP C 3 87 ? 5.124 -3.026 23.115 1.00 0.00 88 ASP A CA 2
ATOM 4964 C C . ASP C 3 87 ? 4.665 -3.212 24.562 1.00 0.00 88 ASP A C 2
ATOM 4965 O O . ASP C 3 87 ? 5.280 -3.960 25.321 1.00 0.00 88 ASP A O 2
ATOM 4974 N N . ASN C 3 88 ? 3.589 -2.518 24.902 1.00 0.00 89 ASN A N 2
ATOM 4975 C CA . ASN C 3 88 ? 3.041 -2.598 26.246 1.00 0.00 89 ASN A CA 2
ATOM 4976 C C . ASN C 3 88 ? 2.255 -3.902 26.395 1.00 0.00 89 ASN A C 2
ATOM 4977 O O . ASN C 3 88 ? 2.290 -4.757 25.511 1.00 0.00 89 ASN A O 2
ATOM 4988 N N . GLY C 3 89 ? 1.564 -4.014 27.520 1.00 0.00 90 GLY A N 2
ATOM 4989 C CA . GLY C 3 89 ? 0.770 -5.199 27.796 1.00 0.00 90 GLY A CA 2
ATOM 4990 C C . GLY C 3 89 ? -0.579 -5.136 27.078 1.00 0.00 90 GLY A C 2
ATOM 4991 O O . GLY C 3 89 ? -1.618 -4.973 27.716 1.00 0.00 90 GLY A O 2
ATOM 4995 N N . SER C 3 90 ? -0.519 -5.268 25.761 1.00 0.00 91 SER A N 2
ATOM 4996 C CA . SER C 3 90 ? -1.724 -5.228 24.950 1.00 0.00 91 SER A CA 2
ATOM 4997 C C . SER C 3 90 ? -1.360 -5.328 23.467 1.00 0.00 91 SER A C 2
ATOM 4998 O O . SER C 3 90 ? -1.780 -6.260 22.783 1.00 0.00 91 SER A O 2
ATOM 5006 N N . PHE C 3 91 ? -0.582 -4.356 23.014 1.00 0.00 92 PHE A N 2
ATOM 5007 C CA . PHE C 3 91 ? -0.156 -4.324 21.625 1.00 0.00 92 PHE A CA 2
ATOM 5008 C C . PHE C 3 91 ? -1.347 -4.100 20.692 1.00 0.00 92 PHE A C 2
ATOM 5009 O O . PHE C 3 91 ? -1.614 -4.919 19.813 1.00 0.00 92 PHE A O 2
ATOM 5026 N N . LEU C 3 92 ? -2.032 -2.988 20.914 1.00 0.00 93 LEU A N 2
ATOM 5027 C CA . LEU C 3 92 ? -3.189 -2.646 20.104 1.00 0.00 93 LEU A CA 2
ATOM 5028 C C . LEU C 3 92 ? -2.762 -2.522 18.640 1.00 0.00 93 LEU A C 2
ATOM 5029 O O . LEU C 3 92 ? -2.373 -1.445 18.192 1.00 0.00 93 LEU A O 2
ATOM 5045 N N . ARG C 3 93 ? -2.848 -3.641 17.935 1.00 0.00 94 ARG A N 2
ATOM 5046 C CA . ARG C 3 93 ? -2.475 -3.671 16.530 1.00 0.00 94 ARG A CA 2
ATOM 5047 C C . ARG C 3 93 ? -2.690 -5.072 15.954 1.00 0.00 94 ARG A C 2
ATOM 5048 O O . ARG C 3 93 ? -2.460 -6.070 16.636 1.00 0.00 94 ARG A O 2
ATOM 5069 N N . ARG C 3 94 ? -3.129 -5.102 14.705 1.00 0.00 95 ARG A N 2
ATOM 5070 C CA . ARG C 3 94 ? -3.378 -6.364 14.029 1.00 0.00 95 ARG A CA 2
ATOM 5071 C C . ARG C 3 94 ? -2.129 -7.246 14.076 1.00 0.00 95 ARG A C 2
ATOM 5072 O O . ARG C 3 94 ? -2.183 -8.382 14.546 1.00 0.00 95 ARG A O 2
ATOM 5093 N N . ARG C 3 95 ? -1.032 -6.691 13.581 1.00 0.00 96 ARG A N 2
ATOM 5094 C CA . ARG C 3 95 ? 0.229 -7.413 13.561 1.00 0.00 96 ARG A CA 2
ATOM 5095 C C . ARG C 3 95 ? 0.256 -8.401 12.393 1.00 0.00 96 ARG A C 2
ATOM 5096 O O . ARG C 3 95 ? 1.121 -8.315 11.523 1.00 0.00 96 ARG A O 2
ATOM 5117 N N . LYS C 3 96 ? -0.702 -9.316 12.412 1.00 0.00 97 LYS A N 2
ATOM 5118 C CA . LYS C 3 96 ? -0.799 -10.319 11.365 1.00 0.00 97 LYS A CA 2
ATOM 5119 C C . LYS C 3 96 ? -0.573 -9.655 10.005 1.00 0.00 97 LYS A C 2
ATOM 5120 O O . LYS C 3 96 ? 0.162 -10.179 9.169 1.00 0.00 97 LYS A O 2
ATOM 5139 N N . ARG C 3 97 ? -1.217 -8.512 9.827 1.00 0.00 98 ARG A N 2
ATOM 5140 C CA . ARG C 3 97 ? -1.095 -7.770 8.583 1.00 0.00 98 ARG A CA 2
ATOM 5141 C C . ARG C 3 97 ? 0.361 -7.754 8.115 1.00 0.00 98 ARG A C 2
ATOM 5142 O O . ARG C 3 97 ? 1.256 -7.378 8.872 1.00 0.00 98 ARG A O 2
ATOM 6140 N N . VAL C 3 1 ? 1.325 0.000 0.000 1.00 0.00 2 VAL A N 3
ATOM 6141 C CA . VAL C 3 1 ? 2.073 0.000 -1.245 1.00 0.00 2 VAL A CA 3
ATOM 6142 C C . VAL C 3 1 ? 1.613 -1.174 -2.112 1.00 0.00 2 VAL A C 3
ATOM 6143 O O . VAL C 3 1 ? 1.638 -1.091 -3.339 1.00 0.00 2 VAL A O 3
ATOM 6156 N N . LYS C 3 2 ? 1.202 -2.239 -1.440 1.00 0.00 3 LYS A N 3
ATOM 6157 C CA . LYS C 3 2 ? 0.736 -3.428 -2.133 1.00 0.00 3 LYS A CA 3
ATOM 6158 C C . LYS C 3 2 ? -0.486 -3.992 -1.406 1.00 0.00 3 LYS A C 3
ATOM 6159 O O . LYS C 3 2 ? -1.593 -3.976 -1.941 1.00 0.00 3 LYS A O 3
ATOM 6178 N N . PRO C 3 3 ? -0.237 -4.489 -0.164 1.00 0.00 4 PRO A N 3
ATOM 6179 C CA . PRO C 3 3 ? -1.304 -5.056 0.642 1.00 0.00 4 PRO A CA 3
ATOM 6180 C C . PRO C 3 3 ? -2.196 -3.957 1.223 1.00 0.00 4 PRO A C 3
ATOM 6181 O O . PRO C 3 3 ? -1.794 -3.249 2.145 1.00 0.00 4 PRO A O 3
ATOM 6192 N N . PRO C 3 4 ? -3.422 -3.846 0.645 1.00 0.00 5 PRO A N 3
ATOM 6193 C CA . PRO C 3 4 ? -4.374 -2.846 1.095 1.00 0.00 5 PRO A CA 3
ATOM 6194 C C . PRO C 3 4 ? -5.003 -3.249 2.431 1.00 0.00 5 PRO A C 3
ATOM 6195 O O . PRO C 3 4 ? -5.348 -2.392 3.242 1.00 0.00 5 PRO A O 3
ATOM 6206 N N . TYR C 3 5 ? -5.132 -4.554 2.617 1.00 0.00 6 TYR A N 3
ATOM 6207 C CA . TYR C 3 5 ? -5.713 -5.082 3.840 1.00 0.00 6 TYR A CA 3
ATOM 6208 C C . TYR C 3 5 ? -4.677 -5.126 4.964 1.00 0.00 6 TYR A C 3
ATOM 6209 O O . TYR C 3 5 ? -3.656 -4.443 4.900 1.00 0.00 6 TYR A O 3
ATOM 6227 N N . SER C 3 6 ? -4.975 -5.938 5.968 1.00 0.00 7 SER A N 3
ATOM 6228 C CA . SER C 3 6 ? -4.081 -6.081 7.105 1.00 0.00 7 SER A CA 3
ATOM 6229 C C . SER C 3 6 ? -3.348 -7.422 7.030 1.00 0.00 7 SER A C 3
ATOM 6230 O O . SER C 3 6 ? -3.239 -8.014 5.957 1.00 0.00 7 SER A O 3
ATOM 6238 N N . TYR C 3 7 ? -2.865 -7.862 8.182 1.00 0.00 8 TYR A N 3
ATOM 6239 C CA . TYR C 3 7 ? -2.146 -9.122 8.260 1.00 0.00 8 TYR A CA 3
ATOM 6240 C C . TYR C 3 7 ? -3.087 -10.306 8.027 1.00 0.00 8 TYR A C 3
ATOM 6241 O O . TYR C 3 7 ? -2.676 -11.333 7.490 1.00 0.00 8 TYR A O 3
ATOM 6259 N N . ILE C 3 8 ? -4.332 -10.122 8.442 1.00 0.00 9 ILE A N 3
ATOM 6260 C CA . ILE C 3 8 ? -5.334 -11.162 8.285 1.00 0.00 9 ILE A CA 3
ATOM 6261 C C . ILE C 3 8 ? -5.338 -11.645 6.833 1.00 0.00 9 ILE A C 3
ATOM 6262 O O . ILE C 3 8 ? -5.232 -12.843 6.574 1.00 0.00 9 ILE A O 3
ATOM 6278 N N . ALA C 3 9 ? -5.460 -10.689 5.924 1.00 0.00 10 ALA A N 3
ATOM 6279 C CA . ALA C 3 9 ? -5.479 -11.003 4.506 1.00 0.00 10 ALA A CA 3
ATOM 6280 C C . ALA C 3 9 ? -4.159 -11.671 4.118 1.00 0.00 10 ALA A C 3
ATOM 6281 O O . ALA C 3 9 ? -4.156 -12.726 3.486 1.00 0.00 10 ALA A O 3
ATOM 6288 N N . LEU C 3 10 ? -3.069 -11.030 4.513 1.00 0.00 11 LEU A N 3
ATOM 6289 C CA . LEU C 3 10 ? -1.746 -11.549 4.215 1.00 0.00 11 LEU A CA 3
ATOM 6290 C C . LEU C 3 10 ? -1.643 -12.991 4.718 1.00 0.00 11 LEU A C 3
ATOM 6291 O O . LEU C 3 10 ? -0.891 -13.792 4.166 1.00 0.00 11 LEU A O 3
ATOM 6307 N N . ILE C 3 11 ? -2.410 -13.276 5.759 1.00 0.00 12 ILE A N 3
ATOM 6308 C CA . ILE C 3 11 ? -2.415 -14.607 6.343 1.00 0.00 12 ILE A CA 3
ATOM 6309 C C . ILE C 3 11 ? -3.259 -15.539 5.470 1.00 0.00 12 ILE A C 3
ATOM 6310 O O . ILE C 3 11 ? -2.761 -16.545 4.968 1.00 0.00 12 ILE A O 3
ATOM 6326 N N . THR C 3 12 ? -4.522 -15.170 5.316 1.00 0.00 13 THR A N 3
ATOM 6327 C CA . THR C 3 12 ? -5.440 -15.960 4.513 1.00 0.00 13 THR A CA 3
ATOM 6328 C C . THR C 3 12 ? -4.736 -16.484 3.260 1.00 0.00 13 THR A C 3
ATOM 6329 O O . THR C 3 12 ? -5.003 -17.599 2.814 1.00 0.00 13 THR A O 3
ATOM 6340 N N . MET C 3 13 ? -3.851 -15.655 2.727 1.00 0.00 14 MET A N 3
ATOM 6341 C CA . MET C 3 13 ? -3.107 -16.021 1.533 1.00 0.00 14 MET A CA 3
ATOM 6342 C C . MET C 3 13 ? -1.920 -16.921 1.882 1.00 0.00 14 MET A C 3
ATOM 6343 O O . MET C 3 13 ? -1.690 -17.934 1.224 1.00 0.00 14 MET A O 3
ATOM 6357 N N . ALA C 3 14 ? -1.197 -16.519 2.917 1.00 0.00 15 ALA A N 3
ATOM 6358 C CA . ALA C 3 14 ? -0.039 -17.276 3.361 1.00 0.00 15 ALA A CA 3
ATOM 6359 C C . ALA C 3 14 ? -0.463 -18.714 3.669 1.00 0.00 15 ALA A C 3
ATOM 6360 O O . ALA C 3 14 ? 0.308 -19.650 3.461 1.00 0.00 15 ALA A O 3
ATOM 6367 N N . ILE C 3 15 ? -1.687 -18.844 4.158 1.00 0.00 16 ILE A N 3
ATOM 6368 C CA . ILE C 3 15 ? -2.223 -20.152 4.496 1.00 0.00 16 ILE A CA 3
ATOM 6369 C C . ILE C 3 15 ? -2.657 -20.867 3.214 1.00 0.00 16 ILE A C 3
ATOM 6370 O O . ILE C 3 15 ? -2.271 -22.011 2.977 1.00 0.00 16 ILE A O 3
ATOM 6386 N N . LEU C 3 16 ? -3.453 -20.164 2.423 1.00 0.00 17 LEU A N 3
ATOM 6387 C CA . LEU C 3 16 ? -3.943 -20.717 1.172 1.00 0.00 17 LEU A CA 3
ATOM 6388 C C . LEU C 3 16 ? -2.754 -21.127 0.300 1.00 0.00 17 LEU A C 3
ATOM 6389 O O . LEU C 3 16 ? -2.790 -22.167 -0.356 1.00 0.00 17 LEU A O 3
ATOM 6405 N N . GLN C 3 17 ? -1.729 -20.287 0.320 1.00 0.00 18 GLN A N 3
ATOM 6406 C CA . GLN C 3 17 ? -0.532 -20.549 -0.461 1.00 0.00 18 GLN A CA 3
ATOM 6407 C C . GLN C 3 17 ? -0.074 -21.995 -0.262 1.00 0.00 18 GLN A C 3
ATOM 6408 O O . GLN C 3 17 ? 0.544 -22.581 -1.149 1.00 0.00 18 GLN A O 3
ATOM 6422 N N . SER C 3 18 ? -0.395 -22.528 0.908 1.00 0.00 19 SER A N 3
ATOM 6423 C CA . SER C 3 18 ? -0.025 -23.894 1.234 1.00 0.00 19 SER A CA 3
ATOM 6424 C C . SER C 3 18 ? -1.280 -24.730 1.493 1.00 0.00 19 SER A C 3
ATOM 6425 O O . SER C 3 18 ? -1.623 -25.003 2.642 1.00 0.00 19 SER A O 3
ATOM 6433 N N . PRO C 3 19 ? -1.949 -25.122 0.376 1.00 0.00 20 PRO A N 3
ATOM 6434 C CA . PRO C 3 19 ? -3.160 -25.921 0.470 1.00 0.00 20 PRO A CA 3
ATOM 6435 C C . PRO C 3 19 ? -2.832 -27.373 0.826 1.00 0.00 20 PRO A C 3
ATOM 6436 O O . PRO C 3 19 ? -3.734 -28.187 1.018 1.00 0.00 20 PRO A O 3
ATOM 6447 N N . GLN C 3 20 ? -1.539 -27.652 0.903 1.00 0.00 21 GLN A N 3
ATOM 6448 C CA . GLN C 3 20 ? -1.082 -28.991 1.232 1.00 0.00 21 GLN A CA 3
ATOM 6449 C C . GLN C 3 20 ? -1.358 -29.300 2.705 1.00 0.00 21 GLN A C 3
ATOM 6450 O O . GLN C 3 20 ? -2.435 -29.785 3.049 1.00 0.00 21 GLN A O 3
ATOM 6464 N N . LYS C 3 21 ? -0.368 -29.006 3.534 1.00 0.00 22 LYS A N 3
ATOM 6465 C CA . LYS C 3 21 ? -0.491 -29.246 4.962 1.00 0.00 22 LYS A CA 3
ATOM 6466 C C . LYS C 3 21 ? 0.853 -28.972 5.639 1.00 0.00 22 LYS A C 3
ATOM 6467 O O . LYS C 3 21 ? 1.554 -29.903 6.033 1.00 0.00 22 LYS A O 3
ATOM 6486 N N . LYS C 3 22 ? 1.173 -27.691 5.752 1.00 0.00 23 LYS A N 3
ATOM 6487 C CA . LYS C 3 22 ? 2.421 -27.284 6.374 1.00 0.00 23 LYS A CA 3
ATOM 6488 C C . LYS C 3 22 ? 2.492 -25.756 6.411 1.00 0.00 23 LYS A C 3
ATOM 6489 O O . LYS C 3 22 ? 1.915 -25.083 5.558 1.00 0.00 23 LYS A O 3
ATOM 6508 N N . LEU C 3 23 ? 3.204 -25.252 7.409 1.00 0.00 24 LEU A N 3
ATOM 6509 C CA . LEU C 3 23 ? 3.358 -23.816 7.568 1.00 0.00 24 LEU A CA 3
ATOM 6510 C C . LEU C 3 23 ? 4.714 -23.521 8.212 1.00 0.00 24 LEU A C 3
ATOM 6511 O O . LEU C 3 23 ? 5.439 -24.441 8.588 1.00 0.00 24 LEU A O 3
ATOM 6527 N N . THR C 3 24 ? 5.015 -22.236 8.320 1.00 0.00 25 THR A N 3
ATOM 6528 C CA . THR C 3 24 ? 6.271 -21.808 8.912 1.00 0.00 25 THR A CA 3
ATOM 6529 C C . THR C 3 24 ? 6.371 -20.281 8.905 1.00 0.00 25 THR A C 3
ATOM 6530 O O . THR C 3 24 ? 6.518 -19.670 7.848 1.00 0.00 25 THR A O 3
ATOM 6541 N N . LEU C 3 25 ? 6.288 -19.710 10.098 1.00 0.00 26 LEU A N 3
ATOM 6542 C CA . LEU C 3 25 ? 6.367 -18.266 10.243 1.00 0.00 26 LEU A CA 3
ATOM 6543 C C . LEU C 3 25 ? 7.596 -17.750 9.493 1.00 0.00 26 LEU A C 3
ATOM 6544 O O . LEU C 3 25 ? 7.495 -16.820 8.694 1.00 0.00 26 LEU A O 3
ATOM 6560 N N . SER C 3 26 ? 8.730 -18.375 9.776 1.00 0.00 27 SER A N 3
ATOM 6561 C CA . SER C 3 26 ? 9.977 -17.990 9.137 1.00 0.00 27 SER A CA 3
ATOM 6562 C C . SER C 3 26 ? 9.786 -17.910 7.621 1.00 0.00 27 SER A C 3
ATOM 6563 O O . SER C 3 26 ? 10.162 -16.920 6.996 1.00 0.00 27 SER A O 3
ATOM 6571 N N . GLY C 3 27 ? 9.201 -18.966 7.074 1.00 0.00 28 GLY A N 3
ATOM 6572 C CA . GLY C 3 27 ? 8.956 -19.027 5.643 1.00 0.00 28 GLY A CA 3
ATOM 6573 C C . GLY C 3 27 ? 7.884 -18.018 5.227 1.00 0.00 28 GLY A C 3
ATOM 6574 O O . GLY C 3 27 ? 7.993 -17.390 4.175 1.00 0.00 28 GLY A O 3
ATOM 6578 N N . ILE C 3 28 ? 6.873 -17.893 6.074 1.00 0.00 29 ILE A N 3
ATOM 6579 C CA . ILE C 3 28 ? 5.783 -16.971 5.807 1.00 0.00 29 ILE A CA 3
ATOM 6580 C C . ILE C 3 28 ? 6.338 -15.550 5.696 1.00 0.00 29 ILE A C 3
ATOM 6581 O O . ILE C 3 28 ? 6.247 -14.925 4.640 1.00 0.00 29 ILE A O 3
ATOM 6597 N N . CYS C 3 29 ? 6.901 -15.080 6.799 1.00 0.00 30 CYS A N 3
ATOM 6598 C CA . CYS C 3 29 ? 7.471 -13.744 6.839 1.00 0.00 30 CYS A CA 3
ATOM 6599 C C . CYS C 3 29 ? 8.376 -13.572 5.617 1.00 0.00 30 CYS A C 3
ATOM 6600 O O . CYS C 3 29 ? 8.375 -12.517 4.984 1.00 0.00 30 CYS A O 3
ATOM 6608 N N . GLU C 3 30 ? 9.125 -14.624 5.322 1.00 0.00 31 GLU A N 3
ATOM 6609 C CA . GLU C 3 30 ? 10.033 -14.602 4.188 1.00 0.00 31 GLU A CA 3
ATOM 6610 C C . GLU C 3 30 ? 9.254 -14.375 2.890 1.00 0.00 31 GLU A C 3
ATOM 6611 O O . GLU C 3 30 ? 9.732 -13.689 1.987 1.00 0.00 31 GLU A O 3
ATOM 6623 N N . PHE C 3 31 ? 8.068 -14.963 2.838 1.00 0.00 32 PHE A N 3
ATOM 6624 C CA . PHE C 3 31 ? 7.219 -14.833 1.666 1.00 0.00 32 PHE A CA 3
ATOM 6625 C C . PHE C 3 31 ? 6.442 -13.516 1.695 1.00 0.00 32 PHE A C 3
ATOM 6626 O O . PHE C 3 31 ? 5.956 -13.054 0.664 1.00 0.00 32 PHE A O 3
ATOM 6643 N N . ILE C 3 32 ? 6.349 -12.947 2.888 1.00 0.00 33 ILE A N 3
ATOM 6644 C CA . ILE C 3 32 ? 5.639 -11.691 3.065 1.00 0.00 33 ILE A CA 3
ATOM 6645 C C . ILE C 3 32 ? 6.485 -10.548 2.501 1.00 0.00 33 ILE A C 3
ATOM 6646 O O . ILE C 3 32 ? 5.959 -9.636 1.866 1.00 0.00 33 ILE A O 3
ATOM 6662 N N . SER C 3 33 ? 7.783 -10.634 2.754 1.00 0.00 34 SER A N 3
ATOM 6663 C CA . SER C 3 33 ? 8.707 -9.618 2.280 1.00 0.00 34 SER A CA 3
ATOM 6664 C C . SER C 3 33 ? 8.866 -9.723 0.761 1.00 0.00 34 SER A C 3
ATOM 6665 O O . SER C 3 33 ? 8.824 -8.715 0.058 1.00 0.00 34 SER A O 3
ATOM 6673 N N . ASN C 3 34 ? 9.043 -10.952 0.300 1.00 0.00 35 ASN A N 3
ATOM 6674 C CA . ASN C 3 34 ? 9.208 -11.202 -1.122 1.00 0.00 35 ASN A CA 3
ATOM 6675 C C . ASN C 3 34 ? 8.074 -10.519 -1.889 1.00 0.00 35 ASN A C 3
ATOM 6676 O O . ASN C 3 34 ? 8.304 -9.916 -2.937 1.00 0.00 35 ASN A O 3
ATOM 6687 N N . ARG C 3 35 ? 6.875 -10.635 -1.339 1.00 0.00 36 ARG A N 3
ATOM 6688 C CA . ARG C 3 35 ? 5.705 -10.037 -1.959 1.00 0.00 36 ARG A CA 3
ATOM 6689 C C . ARG C 3 35 ? 5.699 -8.524 -1.730 1.00 0.00 36 ARG A C 3
ATOM 6690 O O . ARG C 3 35 ? 5.456 -7.753 -2.657 1.00 0.00 36 ARG A O 3
ATOM 6711 N N . PHE C 3 36 ? 5.970 -8.144 -0.490 1.00 0.00 37 PHE A N 3
ATOM 6712 C CA . PHE C 3 36 ? 5.999 -6.737 -0.127 1.00 0.00 37 PHE A CA 3
ATOM 6713 C C . PHE C 3 36 ? 7.327 -6.369 0.538 1.00 0.00 37 PHE A C 3
ATOM 6714 O O . PHE C 3 36 ? 7.569 -6.729 1.690 1.00 0.00 37 PHE A O 3
ATOM 6731 N N . PRO C 3 37 ? 8.174 -5.638 -0.234 1.00 0.00 38 PRO A N 3
ATOM 6732 C CA . PRO C 3 37 ? 9.471 -5.218 0.269 1.00 0.00 38 PRO A CA 3
ATOM 6733 C C . PRO C 3 37 ? 9.326 -4.064 1.263 1.00 0.00 38 PRO A C 3
ATOM 6734 O O . PRO C 3 37 ? 9.914 -4.092 2.343 1.00 0.00 38 PRO A O 3
ATOM 6745 N N . TYR C 3 38 ? 8.540 -3.075 0.862 1.00 0.00 39 TYR A N 3
ATOM 6746 C CA . TYR C 3 38 ? 8.310 -1.914 1.704 1.00 0.00 39 TYR A CA 3
ATOM 6747 C C . TYR C 3 38 ? 7.892 -2.333 3.114 1.00 0.00 39 TYR A C 3
ATOM 6748 O O . TYR C 3 38 ? 8.285 -1.704 4.095 1.00 0.00 39 TYR A O 3
ATOM 6766 N N . TYR C 3 39 ? 7.099 -3.393 3.171 1.00 0.00 40 TYR A N 3
ATOM 6767 C CA . TYR C 3 39 ? 6.623 -3.904 4.445 1.00 0.00 40 TYR A CA 3
ATOM 6768 C C . TYR C 3 39 ? 7.785 -4.414 5.300 1.00 0.00 40 TYR A C 3
ATOM 6769 O O . TYR C 3 39 ? 7.811 -4.197 6.511 1.00 0.00 40 TYR A O 3
ATOM 6787 N N . ARG C 3 40 ? 8.717 -5.081 4.637 1.00 0.00 41 ARG A N 3
ATOM 6788 C CA . ARG C 3 40 ? 9.879 -5.624 5.321 1.00 0.00 41 ARG A CA 3
ATOM 6789 C C . ARG C 3 40 ? 10.921 -4.527 5.548 1.00 0.00 41 ARG A C 3
ATOM 6790 O O . ARG C 3 40 ? 11.807 -4.673 6.389 1.00 0.00 41 ARG A O 3
ATOM 6811 N N . GLU C 3 41 ? 10.780 -3.454 4.784 1.00 0.00 42 GLU A N 3
ATOM 6812 C CA . GLU C 3 41 ? 11.699 -2.334 4.891 1.00 0.00 42 GLU A CA 3
ATOM 6813 C C . GLU C 3 41 ? 11.443 -1.559 6.186 1.00 0.00 42 GLU A C 3
ATOM 6814 O O . GLU C 3 41 ? 12.370 -1.295 6.950 1.00 0.00 42 GLU A O 3
ATOM 6826 N N . LYS C 3 42 ? 10.180 -1.216 6.392 1.00 0.00 43 LYS A N 3
ATOM 6827 C CA . LYS C 3 42 ? 9.790 -0.477 7.581 1.00 0.00 43 LYS A CA 3
ATOM 6828 C C . LYS C 3 42 ? 9.714 -1.437 8.771 1.00 0.00 43 LYS A C 3
ATOM 6829 O O . LYS C 3 42 ? 10.275 -1.162 9.831 1.00 0.00 43 LYS A O 3
ATOM 6848 N N . PHE C 3 43 ? 9.016 -2.542 8.555 1.00 0.00 44 PHE A N 3
ATOM 6849 C CA . PHE C 3 43 ? 8.861 -3.543 9.597 1.00 0.00 44 PHE A CA 3
ATOM 6850 C C . PHE C 3 43 ? 8.567 -2.888 10.948 1.00 0.00 44 PHE A C 3
ATOM 6851 O O . PHE C 3 43 ? 9.429 -2.850 11.824 1.00 0.00 44 PHE A O 3
ATOM 6868 N N . PRO C 3 44 ? 7.314 -2.376 11.077 1.00 0.00 45 PRO A N 3
ATOM 6869 C CA . PRO C 3 44 ? 6.895 -1.724 12.307 1.00 0.00 45 PRO A CA 3
ATOM 6870 C C . PRO C 3 44 ? 6.626 -2.752 13.408 1.00 0.00 45 PRO A C 3
ATOM 6871 O O . PRO C 3 44 ? 5.706 -2.584 14.207 1.00 0.00 45 PRO A O 3
ATOM 6882 N N . ALA C 3 45 ? 7.445 -3.793 13.415 1.00 0.00 46 ALA A N 3
ATOM 6883 C CA . ALA C 3 45 ? 7.307 -4.848 14.404 1.00 0.00 46 ALA A CA 3
ATOM 6884 C C . ALA C 3 45 ? 6.014 -5.622 14.141 1.00 0.00 46 ALA A C 3
ATOM 6885 O O . ALA C 3 45 ? 5.135 -5.679 14.998 1.00 0.00 46 ALA A O 3
ATOM 6892 N N . TRP C 3 46 ? 5.940 -6.199 12.950 1.00 0.00 47 TRP A N 3
ATOM 6893 C CA . TRP C 3 46 ? 4.769 -6.968 12.562 1.00 0.00 47 TRP A CA 3
ATOM 6894 C C . TRP C 3 46 ? 5.069 -8.446 12.816 1.00 0.00 47 TRP A C 3
ATOM 6895 O O . TRP C 3 46 ? 4.522 -9.319 12.144 1.00 0.00 47 TRP A O 3
ATOM 6916 N N . GLN C 3 47 ? 5.938 -8.682 13.788 1.00 0.00 48 GLN A N 3
ATOM 6917 C CA . GLN C 3 47 ? 6.318 -10.040 14.139 1.00 0.00 48 GLN A CA 3
ATOM 6918 C C . GLN C 3 47 ? 5.161 -10.748 14.847 1.00 0.00 48 GLN A C 3
ATOM 6919 O O . GLN C 3 47 ? 4.554 -11.662 14.290 1.00 0.00 48 GLN A O 3
ATOM 6933 N N . ASN C 3 48 ? 4.890 -10.300 16.064 1.00 0.00 49 ASN A N 3
ATOM 6934 C CA . ASN C 3 48 ? 3.816 -10.879 16.853 1.00 0.00 49 ASN A CA 3
ATOM 6935 C C . ASN C 3 48 ? 2.470 -10.473 16.251 1.00 0.00 49 ASN A C 3
ATOM 6936 O O . ASN C 3 48 ? 1.462 -11.145 16.465 1.00 0.00 49 ASN A O 3
ATOM 6947 N N . SER C 3 49 ? 2.496 -9.375 15.510 1.00 0.00 50 SER A N 3
ATOM 6948 C CA . SER C 3 49 ? 1.290 -8.871 14.876 1.00 0.00 50 SER A CA 3
ATOM 6949 C C . SER C 3 49 ? 0.758 -9.898 13.873 1.00 0.00 50 SER A C 3
ATOM 6950 O O . SER C 3 49 ? -0.400 -10.306 13.952 1.00 0.00 50 SER A O 3
ATOM 6958 N N . ILE C 3 50 ? 1.629 -10.286 12.954 1.00 0.00 51 ILE A N 3
ATOM 6959 C CA . ILE C 3 50 ? 1.262 -11.257 11.937 1.00 0.00 51 ILE A CA 3
ATOM 6960 C C . ILE C 3 50 ? 1.015 -12.614 12.600 1.00 0.00 51 ILE A C 3
ATOM 6961 O O . ILE C 3 50 ? 0.053 -13.305 12.268 1.00 0.00 51 ILE A O 3
ATOM 6977 N N . ARG C 3 51 ? 1.900 -12.955 13.525 1.00 0.00 52 ARG A N 3
ATOM 6978 C CA . ARG C 3 51 ? 1.791 -14.216 14.237 1.00 0.00 52 ARG A CA 3
ATOM 6979 C C . ARG C 3 51 ? 0.477 -14.272 15.019 1.00 0.00 52 ARG A C 3
ATOM 6980 O O . ARG C 3 51 ? -0.103 -15.343 15.190 1.00 0.00 52 ARG A O 3
ATOM 7001 N N . HIS C 3 52 ? 0.046 -13.104 15.474 1.00 0.00 53 HIS A N 3
ATOM 7002 C CA . HIS C 3 52 ? -1.188 -13.006 16.234 1.00 0.00 53 HIS A CA 3
ATOM 7003 C C . HIS C 3 52 ? -2.378 -13.314 15.323 1.00 0.00 53 HIS A C 3
ATOM 7004 O O . HIS C 3 52 ? -3.136 -14.248 15.580 1.00 0.00 53 HIS A O 3
ATOM 7018 N N . ASN C 3 53 ? -2.505 -12.511 14.277 1.00 0.00 54 ASN A N 3
ATOM 7019 C CA . ASN C 3 53 ? -3.589 -12.686 13.326 1.00 0.00 54 ASN A CA 3
ATOM 7020 C C . ASN C 3 53 ? -3.398 -14.007 12.579 1.00 0.00 54 ASN A C 3
ATOM 7021 O O . ASN C 3 53 ? -4.311 -14.479 11.902 1.00 0.00 54 ASN A O 3
ATOM 7032 N N . LEU C 3 54 ? -2.206 -14.567 12.726 1.00 0.00 55 LEU A N 3
ATOM 7033 C CA . LEU C 3 54 ? -1.884 -15.824 12.074 1.00 0.00 55 LEU A CA 3
ATOM 7034 C C . LEU C 3 54 ? -2.420 -16.983 12.916 1.00 0.00 55 LEU A C 3
ATOM 7035 O O . LEU C 3 54 ? -3.133 -17.847 12.408 1.00 0.00 55 LEU A O 3
ATOM 7051 N N . SER C 3 55 ? -2.056 -16.965 14.190 1.00 0.00 56 SER A N 3
ATOM 7052 C CA . SER C 3 55 ? -2.492 -18.003 15.108 1.00 0.00 56 SER A CA 3
ATOM 7053 C C . SER C 3 55 ? -3.944 -17.760 15.523 1.00 0.00 56 SER A C 3
ATOM 7054 O O . SER C 3 55 ? -4.793 -18.637 15.370 1.00 0.00 56 SER A O 3
ATOM 7062 N N . LEU C 3 56 ? -4.186 -16.564 16.040 1.00 0.00 57 LEU A N 3
ATOM 7063 C CA . LEU C 3 56 ? -5.521 -16.194 16.478 1.00 0.00 57 LEU A CA 3
ATOM 7064 C C . LEU C 3 56 ? -6.412 -15.973 15.254 1.00 0.00 57 LEU A C 3
ATOM 7065 O O . LEU C 3 56 ? -6.608 -14.838 14.822 1.00 0.00 57 LEU A O 3
ATOM 7081 N N . ASN C 3 57 ? -6.927 -17.075 14.730 1.00 0.00 58 ASN A N 3
ATOM 7082 C CA . ASN C 3 57 ? -7.792 -17.015 13.564 1.00 0.00 58 ASN A CA 3
ATOM 7083 C C . ASN C 3 57 ? -7.937 -18.418 12.970 1.00 0.00 58 ASN A C 3
ATOM 7084 O O . ASN C 3 57 ? -9.050 -18.906 12.784 1.00 0.00 58 ASN A O 3
ATOM 7095 N N . ASP C 3 58 ? -6.794 -19.026 12.687 1.00 0.00 59 ASP A N 3
ATOM 7096 C CA . ASP C 3 58 ? -6.779 -20.363 12.117 1.00 0.00 59 ASP A CA 3
ATOM 7097 C C . ASP C 3 58 ? -6.958 -21.391 13.235 1.00 0.00 59 ASP A C 3
ATOM 7098 O O . ASP C 3 58 ? -7.758 -22.317 13.110 1.00 0.00 59 ASP A O 3
ATOM 7107 N N . CYS C 3 59 ? -6.199 -21.195 14.304 1.00 0.00 60 CYS A N 3
ATOM 7108 C CA . CYS C 3 59 ? -6.263 -22.094 15.443 1.00 0.00 60 CYS A CA 3
ATOM 7109 C C . CYS C 3 59 ? -5.511 -23.377 15.086 1.00 0.00 60 CYS A C 3
ATOM 7110 O O . CYS C 3 59 ? -6.103 -24.454 15.035 1.00 0.00 60 CYS A O 3
ATOM 7118 N N . PHE C 3 60 ? -4.217 -23.220 14.847 1.00 0.00 61 PHE A N 3
ATOM 7119 C CA . PHE C 3 60 ? -3.378 -24.353 14.496 1.00 0.00 61 PHE A CA 3
ATOM 7120 C C . PHE C 3 60 ? -2.263 -24.549 15.525 1.00 0.00 61 PHE A C 3
ATOM 7121 O O . PHE C 3 60 ? -2.343 -24.033 16.639 1.00 0.00 61 PHE A O 3
ATOM 7138 N N . VAL C 3 61 ? -1.249 -25.297 15.115 1.00 0.00 62 VAL A N 3
ATOM 7139 C CA . VAL C 3 61 ? -0.119 -25.568 15.988 1.00 0.00 62 VAL A CA 3
ATOM 7140 C C . VAL C 3 61 ? 1.159 -25.029 15.342 1.00 0.00 62 VAL A C 3
ATOM 7141 O O . VAL C 3 61 ? 1.272 -24.991 14.118 1.00 0.00 62 VAL A O 3
ATOM 7154 N N . LYS C 3 62 ? 2.090 -24.626 16.195 1.00 0.00 63 LYS A N 3
ATOM 7155 C CA . LYS C 3 62 ? 3.356 -24.091 15.722 1.00 0.00 63 LYS A CA 3
ATOM 7156 C C . LYS C 3 62 ? 4.500 -24.724 16.517 1.00 0.00 63 LYS A C 3
ATOM 7157 O O . LYS C 3 62 ? 4.268 -25.379 17.532 1.00 0.00 63 LYS A O 3
ATOM 7176 N N . ILE C 3 63 ? 5.711 -24.505 16.027 1.00 0.00 64 ILE A N 3
ATOM 7177 C CA . ILE C 3 63 ? 6.892 -25.045 16.679 1.00 0.00 64 ILE A CA 3
ATOM 7178 C C . ILE C 3 63 ? 7.794 -23.893 17.127 1.00 0.00 64 ILE A C 3
ATOM 7179 O O . ILE C 3 63 ? 8.245 -23.097 16.305 1.00 0.00 64 ILE A O 3
ATOM 7195 N N . PRO C 3 64 ? 8.036 -23.839 18.464 1.00 0.00 65 PRO A N 3
ATOM 7196 C CA . PRO C 3 64 ? 8.875 -22.798 19.032 1.00 0.00 65 PRO A CA 3
ATOM 7197 C C . PRO C 3 64 ? 10.353 -23.066 18.740 1.00 0.00 65 PRO A C 3
ATOM 7198 O O . PRO C 3 64 ? 10.682 -23.842 17.845 1.00 0.00 65 PRO A O 3
ATOM 7209 N N . ARG C 3 65 ? 11.204 -22.408 19.514 1.00 0.00 66 ARG A N 3
ATOM 7210 C CA . ARG C 3 65 ? 12.640 -22.565 19.350 1.00 0.00 66 ARG A CA 3
ATOM 7211 C C . ARG C 3 65 ? 12.971 -23.993 18.913 1.00 0.00 66 ARG A C 3
ATOM 7212 O O . ARG C 3 65 ? 12.722 -24.945 19.651 1.00 0.00 66 ARG A O 3
ATOM 7233 N N . GLU C 3 66 ? 13.526 -24.098 17.715 1.00 0.00 67 GLU A N 3
ATOM 7234 C CA . GLU C 3 66 ? 13.894 -25.395 17.171 1.00 0.00 67 GLU A CA 3
ATOM 7235 C C . GLU C 3 66 ? 15.412 -25.578 17.216 1.00 0.00 67 GLU A C 3
ATOM 7236 O O . GLU C 3 66 ? 16.153 -24.794 16.625 1.00 0.00 67 GLU A O 3
ATOM 7248 N N . PRO C 3 67 ? 15.841 -26.645 17.941 1.00 0.00 68 PRO A N 3
ATOM 7249 C CA . PRO C 3 67 ? 17.258 -26.941 18.071 1.00 0.00 68 PRO A CA 3
ATOM 7250 C C . PRO C 3 67 ? 17.811 -27.551 16.781 1.00 0.00 68 PRO A C 3
ATOM 7251 O O . PRO C 3 67 ? 17.933 -28.770 16.670 1.00 0.00 68 PRO A O 3
ATOM 7262 N N . GLY C 3 68 ? 18.130 -26.676 15.840 1.00 0.00 69 GLY A N 3
ATOM 7263 C CA . GLY C 3 68 ? 18.668 -27.113 14.562 1.00 0.00 69 GLY A CA 3
ATOM 7264 C C . GLY C 3 68 ? 19.040 -25.916 13.686 1.00 0.00 69 GLY A C 3
ATOM 7265 O O . GLY C 3 68 ? 20.035 -25.956 12.964 1.00 0.00 69 GLY A O 3
ATOM 7269 N N . ASN C 3 69 ? 18.221 -24.878 13.778 1.00 0.00 70 ASN A N 3
ATOM 7270 C CA . ASN C 3 69 ? 18.452 -23.671 13.002 1.00 0.00 70 ASN A CA 3
ATOM 7271 C C . ASN C 3 69 ? 18.539 -22.471 13.947 1.00 0.00 70 ASN A C 3
ATOM 7272 O O . ASN C 3 69 ? 17.523 -21.857 14.270 1.00 0.00 70 ASN A O 3
ATOM 7283 N N . PRO C 3 70 ? 19.793 -22.166 14.375 1.00 0.00 71 PRO A N 3
ATOM 7284 C CA . PRO C 3 70 ? 20.025 -21.050 15.276 1.00 0.00 71 PRO A CA 3
ATOM 7285 C C . PRO C 3 70 ? 19.915 -19.715 14.537 1.00 0.00 71 PRO A C 3
ATOM 7286 O O . PRO C 3 70 ? 20.803 -19.353 13.766 1.00 0.00 71 PRO A O 3
ATOM 7297 N N . GLY C 3 71 ? 18.818 -19.020 14.797 1.00 0.00 72 GLY A N 3
ATOM 7298 C CA . GLY C 3 71 ? 18.580 -17.733 14.166 1.00 0.00 72 GLY A CA 3
ATOM 7299 C C . GLY C 3 71 ? 17.081 -17.471 14.002 1.00 0.00 72 GLY A C 3
ATOM 7300 O O . GLY C 3 71 ? 16.422 -17.013 14.933 1.00 0.00 72 GLY A O 3
ATOM 7304 N N . LYS C 3 72 ? 16.588 -17.773 12.810 1.00 0.00 73 LYS A N 3
ATOM 7305 C CA . LYS C 3 72 ? 15.179 -17.577 12.511 1.00 0.00 73 LYS A CA 3
ATOM 7306 C C . LYS C 3 72 ? 14.680 -18.734 11.645 1.00 0.00 73 LYS A C 3
ATOM 7307 O O . LYS C 3 72 ? 14.136 -18.515 10.563 1.00 0.00 73 LYS A O 3
ATOM 7326 N N . GLY C 3 73 ? 14.881 -19.941 12.152 1.00 0.00 74 GLY A N 3
ATOM 7327 C CA . GLY C 3 73 ? 14.458 -21.134 11.438 1.00 0.00 74 GLY A CA 3
ATOM 7328 C C . GLY C 3 73 ? 13.439 -21.930 12.256 1.00 0.00 74 GLY A C 3
ATOM 7329 O O . GLY C 3 73 ? 13.809 -22.662 13.172 1.00 0.00 74 GLY A O 3
ATOM 7333 N N . ASN C 3 74 ? 12.176 -21.760 11.894 1.00 0.00 75 ASN A N 3
ATOM 7334 C CA . ASN C 3 74 ? 11.100 -22.454 12.583 1.00 0.00 75 ASN A CA 3
ATOM 7335 C C . ASN C 3 74 ? 10.028 -22.857 11.569 1.00 0.00 75 ASN A C 3
ATOM 7336 O O . ASN C 3 74 ? 10.076 -22.444 10.412 1.00 0.00 75 ASN A O 3
ATOM 7347 N N . TYR C 3 75 ? 9.085 -23.660 12.041 1.00 0.00 76 TYR A N 3
ATOM 7348 C CA . TYR C 3 75 ? 8.003 -24.124 11.190 1.00 0.00 76 TYR A CA 3
ATOM 7349 C C . TYR C 3 75 ? 6.677 -24.146 11.953 1.00 0.00 76 TYR A C 3
ATOM 7350 O O . TYR C 3 75 ? 6.659 -24.317 13.171 1.00 0.00 76 TYR A O 3
ATOM 7368 N N . TRP C 3 76 ? 5.598 -23.969 11.204 1.00 0.00 77 TRP A N 3
ATOM 7369 C CA . TRP C 3 76 ? 4.270 -23.966 11.794 1.00 0.00 77 TRP A CA 3
ATOM 7370 C C . TRP C 3 76 ? 3.456 -25.081 11.134 1.00 0.00 77 TRP A C 3
ATOM 7371 O O . TRP C 3 76 ? 3.658 -25.390 9.960 1.00 0.00 77 TRP A O 3
ATOM 7392 N N . THR C 3 77 ? 2.553 -25.654 11.916 1.00 0.00 78 THR A N 3
ATOM 7393 C CA . THR C 3 77 ? 1.708 -26.727 11.422 1.00 0.00 78 THR A CA 3
ATOM 7394 C C . THR C 3 77 ? 0.237 -26.310 11.462 1.00 0.00 78 THR A C 3
ATOM 7395 O O . THR C 3 77 ? -0.197 -25.642 12.400 1.00 0.00 78 THR A O 3
ATOM 7406 N N . LEU C 3 78 ? -0.490 -26.720 10.434 1.00 0.00 79 LEU A N 3
ATOM 7407 C CA . LEU C 3 78 ? -1.904 -26.397 10.340 1.00 0.00 79 LEU A CA 3
ATOM 7408 C C . LEU C 3 78 ? -2.719 -27.692 10.328 1.00 0.00 79 LEU A C 3
ATOM 7409 O O . LEU C 3 78 ? -2.288 -28.696 9.762 1.00 0.00 79 LEU A O 3
ATOM 7425 N N . ASP C 3 79 ? -3.882 -27.627 10.959 1.00 0.00 80 ASP A N 3
ATOM 7426 C CA . ASP C 3 79 ? -4.761 -28.782 11.028 1.00 0.00 80 ASP A CA 3
ATOM 7427 C C . ASP C 3 79 ? -5.564 -28.885 9.730 1.00 0.00 80 ASP A C 3
ATOM 7428 O O . ASP C 3 79 ? -5.682 -27.909 8.990 1.00 0.00 80 ASP A O 3
ATOM 7437 N N . PRO C 3 80 ? -6.110 -30.106 9.486 1.00 0.00 81 PRO A N 3
ATOM 7438 C CA . PRO C 3 80 ? -6.899 -30.349 8.290 1.00 0.00 81 PRO A CA 3
ATOM 7439 C C . PRO C 3 80 ? -8.286 -29.714 8.410 1.00 0.00 81 PRO A C 3
ATOM 7440 O O . PRO C 3 80 ? -9.267 -30.405 8.682 1.00 0.00 81 PRO A O 3
ATOM 7451 N N . GLN C 3 81 ? -8.323 -28.406 8.201 1.00 0.00 82 GLN A N 3
ATOM 7452 C CA . GLN C 3 81 ? -9.574 -27.671 8.283 1.00 0.00 82 GLN A CA 3
ATOM 7453 C C . GLN C 3 81 ? -9.333 -26.184 8.014 1.00 0.00 82 GLN A C 3
ATOM 7454 O O . GLN C 3 81 ? -9.926 -25.328 8.670 1.00 0.00 82 GLN A O 3
ATOM 7468 N N . SER C 3 82 ? -8.463 -25.922 7.050 1.00 0.00 83 SER A N 3
ATOM 7469 C CA . SER C 3 82 ? -8.137 -24.553 6.687 1.00 0.00 83 SER A CA 3
ATOM 7470 C C . SER C 3 82 ? -9.228 -23.978 5.782 1.00 0.00 83 SER A C 3
ATOM 7471 O O . SER C 3 82 ? -9.806 -22.936 6.085 1.00 0.00 83 SER A O 3
ATOM 7479 N N . GLU C 3 83 ? -9.476 -24.683 4.687 1.00 0.00 84 GLU A N 3
ATOM 7480 C CA . GLU C 3 83 ? -10.487 -24.255 3.735 1.00 0.00 84 GLU A CA 3
ATOM 7481 C C . GLU C 3 83 ? -11.886 -24.437 4.329 1.00 0.00 84 GLU A C 3
ATOM 7482 O O . GLU C 3 83 ? -12.855 -23.867 3.829 1.00 0.00 84 GLU A O 3
ATOM 7494 N N . ASP C 3 84 ? -11.946 -25.233 5.386 1.00 0.00 85 ASP A N 3
ATOM 7495 C CA . ASP C 3 84 ? -13.210 -25.498 6.053 1.00 0.00 85 ASP A CA 3
ATOM 7496 C C . ASP C 3 84 ? -13.555 -24.321 6.967 1.00 0.00 85 ASP A C 3
ATOM 7497 O O . ASP C 3 84 ? -14.668 -23.800 6.921 1.00 0.00 85 ASP A O 3
ATOM 7506 N N . MET C 3 85 ? -12.580 -23.936 7.777 1.00 0.00 86 MET A N 3
ATOM 7507 C CA . MET C 3 85 ? -12.766 -22.830 8.701 1.00 0.00 86 MET A CA 3
ATOM 7508 C C . MET C 3 85 ? -12.818 -21.495 7.955 1.00 0.00 86 MET A C 3
ATOM 7509 O O . MET C 3 85 ? -13.284 -20.495 8.497 1.00 0.00 86 MET A O 3
ATOM 7523 N N . PHE C 3 86 ? -12.332 -21.524 6.722 1.00 0.00 87 PHE A N 3
ATOM 7524 C CA . PHE C 3 86 ? -12.317 -20.328 5.897 1.00 0.00 87 PHE A CA 3
ATOM 7525 C C . PHE C 3 86 ? -13.622 -20.188 5.110 1.00 0.00 87 PHE A C 3
ATOM 7526 O O . PHE C 3 86 ? -14.115 -19.079 4.911 1.00 0.00 87 PHE A O 3
ATOM 7543 N N . ASP C 3 87 ? -14.144 -21.329 4.684 1.00 0.00 88 ASP A N 3
ATOM 7544 C CA . ASP C 3 87 ? -15.382 -21.348 3.924 1.00 0.00 88 ASP A CA 3
ATOM 7545 C C . ASP C 3 87 ? -16.452 -20.560 4.681 1.00 0.00 88 ASP A C 3
ATOM 7546 O O . ASP C 3 87 ? -17.348 -19.978 4.070 1.00 0.00 88 ASP A O 3
ATOM 7555 N N . ASN C 3 88 ? -16.324 -20.566 5.999 1.00 0.00 89 ASN A N 3
ATOM 7556 C CA . ASN C 3 88 ? -17.270 -19.858 6.846 1.00 0.00 89 ASN A CA 3
ATOM 7557 C C . ASN C 3 88 ? -17.324 -18.388 6.425 1.00 0.00 89 ASN A C 3
ATOM 7558 O O . ASN C 3 88 ? -18.404 -17.839 6.214 1.00 0.00 89 ASN A O 3
ATOM 7569 N N . GLY C 3 89 ? -16.146 -17.793 6.314 1.00 0.00 90 GLY A N 3
ATOM 7570 C CA . GLY C 3 89 ? -16.046 -16.398 5.922 1.00 0.00 90 GLY A CA 3
ATOM 7571 C C . GLY C 3 89 ? -16.229 -16.239 4.411 1.00 0.00 90 GLY A C 3
ATOM 7572 O O . GLY C 3 89 ? -17.067 -15.458 3.963 1.00 0.00 90 GLY A O 3
ATOM 7576 N N . SER C 3 90 ? -15.431 -16.991 3.668 1.00 0.00 91 SER A N 3
ATOM 7577 C CA . SER C 3 90 ? -15.494 -16.943 2.217 1.00 0.00 91 SER A CA 3
ATOM 7578 C C . SER C 3 90 ? -14.961 -15.601 1.714 1.00 0.00 91 SER A C 3
ATOM 7579 O O . SER C 3 90 ? -15.678 -14.853 1.050 1.00 0.00 91 SER A O 3
ATOM 7587 N N . PHE C 3 91 ? -13.707 -15.335 2.049 1.00 0.00 92 PHE A N 3
ATOM 7588 C CA . PHE C 3 91 ? -13.070 -14.095 1.640 1.00 0.00 92 PHE A CA 3
ATOM 7589 C C . PHE C 3 91 ? -13.807 -12.883 2.215 1.00 0.00 92 PHE A C 3
ATOM 7590 O O . PHE C 3 91 ? -13.961 -11.868 1.538 1.00 0.00 92 PHE A O 3
ATOM 7607 N N . LEU C 3 92 ? -14.243 -13.031 3.457 1.00 0.00 93 LEU A N 3
ATOM 7608 C CA . LEU C 3 92 ? -14.960 -11.962 4.130 1.00 0.00 93 LEU A CA 3
ATOM 7609 C C . LEU C 3 92 ? -14.357 -11.745 5.520 1.00 0.00 93 LEU A C 3
ATOM 7610 O O . LEU C 3 92 ? -14.778 -12.377 6.488 1.00 0.00 93 LEU A O 3
ATOM 7626 N N . ARG C 3 93 ? -13.382 -10.850 5.574 1.00 0.00 94 ARG A N 3
ATOM 7627 C CA . ARG C 3 93 ? -12.717 -10.543 6.829 1.00 0.00 94 ARG A CA 3
ATOM 7628 C C . ARG C 3 93 ? -13.511 -9.491 7.606 1.00 0.00 94 ARG A C 3
ATOM 7629 O O . ARG C 3 93 ? -12.933 -8.557 8.161 1.00 0.00 94 ARG A O 3
ATOM 7650 N N . ARG C 3 94 ? -14.823 -9.677 7.622 1.00 0.00 95 ARG A N 3
ATOM 7651 C CA . ARG C 3 94 ? -15.701 -8.755 8.321 1.00 0.00 95 ARG A CA 3
ATOM 7652 C C . ARG C 3 94 ? -16.879 -9.511 8.941 1.00 0.00 95 ARG A C 3
ATOM 7653 O O . ARG C 3 94 ? -16.947 -9.670 10.158 1.00 0.00 95 ARG A O 3
ATOM 7674 N N . ARG C 3 95 ? -17.776 -9.956 8.074 1.00 0.00 96 ARG A N 3
ATOM 7675 C CA . ARG C 3 95 ? -18.947 -10.691 8.521 1.00 0.00 96 ARG A CA 3
ATOM 7676 C C . ARG C 3 95 ? -20.002 -9.727 9.068 1.00 0.00 96 ARG A C 3
ATOM 7677 O O . ARG C 3 95 ? -21.040 -9.517 8.442 1.00 0.00 96 ARG A O 3
ATOM 7698 N N . LYS C 3 96 ? -19.700 -9.167 10.230 1.00 0.00 97 LYS A N 3
ATOM 7699 C CA . LYS C 3 96 ? -20.609 -8.230 10.868 1.00 0.00 97 LYS A CA 3
ATOM 7700 C C . LYS C 3 96 ? -19.897 -7.553 12.040 1.00 0.00 97 LYS A C 3
ATOM 7701 O O . LYS C 3 96 ? -19.394 -8.226 12.939 1.00 0.00 97 LYS A O 3
ATOM 7720 N N . ARG C 3 97 ? -19.876 -6.229 11.993 1.00 0.00 98 ARG A N 3
ATOM 7721 C CA . ARG C 3 97 ? -19.233 -5.453 13.040 1.00 0.00 98 ARG A CA 3
ATOM 7722 C C . ARG C 3 97 ? -20.250 -4.532 13.718 1.00 0.00 98 ARG A C 3
ATOM 7723 O O . ARG C 3 97 ? -19.880 -3.506 14.288 1.00 0.00 98 ARG A O 3
ATOM 8721 N N . VAL C 3 1 ? 1.325 0.000 0.000 1.00 0.00 2 VAL A N 4
ATOM 8722 C CA . VAL C 3 1 ? 2.073 0.000 -1.245 1.00 0.00 2 VAL A CA 4
ATOM 8723 C C . VAL C 3 1 ? 1.694 1.236 -2.063 1.00 0.00 2 VAL A C 4
ATOM 8724 O O . VAL C 3 1 ? 1.471 1.142 -3.270 1.00 0.00 2 VAL A O 4
ATOM 8737 N N . LYS C 3 2 ? 1.632 2.366 -1.375 1.00 0.00 3 LYS A N 4
ATOM 8738 C CA . LYS C 3 2 ? 1.283 3.619 -2.022 1.00 0.00 3 LYS A CA 4
ATOM 8739 C C . LYS C 3 2 ? 1.854 3.631 -3.442 1.00 0.00 3 LYS A C 4
ATOM 8740 O O . LYS C 3 2 ? 3.019 3.970 -3.644 1.00 0.00 3 LYS A O 4
ATOM 8759 N N . PRO C 3 3 ? 0.984 3.246 -4.414 1.00 0.00 4 PRO A N 4
ATOM 8760 C CA . PRO C 3 3 ? 1.389 3.209 -5.809 1.00 0.00 4 PRO A CA 4
ATOM 8761 C C . PRO C 3 3 ? 1.473 4.621 -6.393 1.00 0.00 4 PRO A C 4
ATOM 8762 O O . PRO C 3 3 ? 0.458 5.304 -6.523 1.00 0.00 4 PRO A O 4
ATOM 8773 N N . PRO C 3 4 ? 2.724 5.027 -6.740 1.00 0.00 5 PRO A N 4
ATOM 8774 C CA . PRO C 3 4 ? 2.953 6.344 -7.307 1.00 0.00 5 PRO A CA 4
ATOM 8775 C C . PRO C 3 4 ? 2.493 6.401 -8.765 1.00 0.00 5 PRO A C 4
ATOM 8776 O O . PRO C 3 4 ? 1.830 7.352 -9.175 1.00 0.00 5 PRO A O 4
ATOM 8787 N N . TYR C 3 5 ? 2.864 5.369 -9.510 1.00 0.00 6 TYR A N 4
ATOM 8788 C CA . TYR C 3 5 ? 2.498 5.289 -10.914 1.00 0.00 6 TYR A CA 4
ATOM 8789 C C . TYR C 3 5 ? 2.138 3.855 -11.306 1.00 0.00 6 TYR A C 4
ATOM 8790 O O . TYR C 3 5 ? 2.059 2.975 -10.450 1.00 0.00 6 TYR A O 4
ATOM 8808 N N . SER C 3 6 ? 1.930 3.664 -12.600 1.00 0.00 7 SER A N 4
ATOM 8809 C CA . SER C 3 6 ? 1.580 2.351 -13.116 1.00 0.00 7 SER A CA 4
ATOM 8810 C C . SER C 3 6 ? 2.840 1.618 -13.578 1.00 0.00 7 SER A C 4
ATOM 8811 O O . SER C 3 6 ? 3.953 2.006 -13.227 1.00 0.00 7 SER A O 4
ATOM 8819 N N . TYR C 3 7 ? 2.624 0.570 -14.360 1.00 0.00 8 TYR A N 4
ATOM 8820 C CA . TYR C 3 7 ? 3.728 -0.221 -14.874 1.00 0.00 8 TYR A CA 4
ATOM 8821 C C . TYR C 3 7 ? 4.451 0.516 -16.004 1.00 0.00 8 TYR A C 4
ATOM 8822 O O . TYR C 3 7 ? 5.651 0.330 -16.203 1.00 0.00 8 TYR A O 4
ATOM 8840 N N . ILE C 3 8 ? 3.691 1.336 -16.714 1.00 0.00 9 ILE A N 4
ATOM 8841 C CA . ILE C 3 8 ? 4.244 2.102 -17.818 1.00 0.00 9 ILE A CA 4
ATOM 8842 C C . ILE C 3 8 ? 5.628 2.626 -17.427 1.00 0.00 9 ILE A C 4
ATOM 8843 O O . ILE C 3 8 ? 6.490 2.812 -18.284 1.00 0.00 9 ILE A O 4
ATOM 8859 N N . ALA C 3 9 ? 5.796 2.849 -16.132 1.00 0.00 10 ALA A N 4
ATOM 8860 C CA . ALA C 3 9 ? 7.060 3.348 -15.617 1.00 0.00 10 ALA A CA 4
ATOM 8861 C C . ALA C 3 9 ? 8.090 2.217 -15.622 1.00 0.00 10 ALA A C 4
ATOM 8862 O O . ALA C 3 9 ? 9.190 2.376 -16.150 1.00 0.00 10 ALA A O 4
ATOM 8869 N N . LEU C 3 10 ? 7.698 1.099 -15.028 1.00 0.00 11 LEU A N 4
ATOM 8870 C CA . LEU C 3 10 ? 8.573 -0.058 -14.958 1.00 0.00 11 LEU A CA 4
ATOM 8871 C C . LEU C 3 10 ? 8.949 -0.495 -16.375 1.00 0.00 11 LEU A C 4
ATOM 8872 O O . LEU C 3 10 ? 10.025 -1.051 -16.592 1.00 0.00 11 LEU A O 4
ATOM 8888 N N . ILE C 3 11 ? 8.042 -0.226 -17.303 1.00 0.00 12 ILE A N 4
ATOM 8889 C CA . ILE C 3 11 ? 8.265 -0.585 -18.693 1.00 0.00 12 ILE A CA 4
ATOM 8890 C C . ILE C 3 11 ? 9.226 0.424 -19.327 1.00 0.00 12 ILE A C 4
ATOM 8891 O O . ILE C 3 11 ? 10.269 0.044 -19.857 1.00 0.00 12 ILE A O 4
ATOM 8907 N N . THR C 3 12 ? 8.839 1.689 -19.253 1.00 0.00 13 THR A N 4
ATOM 8908 C CA . THR C 3 12 ? 9.652 2.754 -19.813 1.00 0.00 13 THR A CA 4
ATOM 890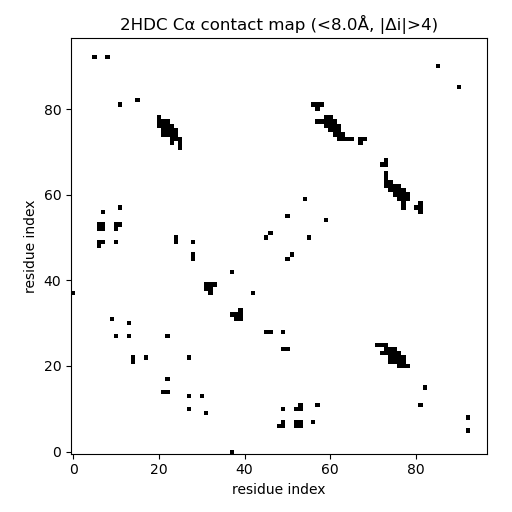9 C C . THR C 3 12 ? 11.125 2.547 -19.452 1.00 0.00 13 THR A C 4
ATOM 8910 O O . THR C 3 12 ? 12.011 2.848 -20.249 1.00 0.00 13 THR A O 4
ATOM 8921 N N . MET C 3 13 ? 11.339 2.035 -18.249 1.00 0.00 14 MET A N 4
ATOM 8922 C CA . MET C 3 13 ? 12.689 1.785 -17.772 1.00 0.00 14 MET A CA 4
ATOM 8923 C C . MET C 3 13 ? 13.237 0.475 -18.342 1.00 0.00 14 MET A C 4
ATOM 8924 O O . MET C 3 13 ? 14.397 0.407 -18.746 1.00 0.00 14 MET A O 4
ATOM 8938 N N . ALA C 3 14 ? 12.377 -0.533 -18.356 1.00 0.00 15 ALA A N 4
ATOM 8939 C CA . ALA C 3 14 ? 12.761 -1.837 -18.870 1.00 0.00 15 ALA A CA 4
ATOM 8940 C C . ALA C 3 14 ? 13.212 -1.694 -20.325 1.00 0.00 15 ALA A C 4
ATOM 8941 O O . ALA C 3 14 ? 14.131 -2.384 -20.765 1.00 0.00 15 ALA A O 4
ATOM 8948 N N . ILE C 3 15 ? 12.544 -0.795 -21.033 1.00 0.00 16 ILE A N 4
ATOM 8949 C CA . ILE C 3 15 ? 12.864 -0.553 -22.429 1.00 0.00 16 ILE A CA 4
ATOM 8950 C C . ILE C 3 15 ? 14.105 0.337 -22.517 1.00 0.00 16 ILE A C 4
ATOM 8951 O O . ILE C 3 15 ? 15.042 0.031 -23.253 1.00 0.00 16 ILE A O 4
ATOM 8967 N N . LEU C 3 16 ? 14.071 1.421 -21.756 1.00 0.00 17 LEU A N 4
ATOM 8968 C CA . LEU C 3 16 ? 15.181 2.358 -21.738 1.00 0.00 17 LEU A CA 4
ATOM 8969 C C . LEU C 3 16 ? 16.466 1.612 -21.373 1.00 0.00 17 LEU A C 4
ATOM 8970 O O . LEU C 3 16 ? 17.550 1.976 -21.827 1.00 0.00 17 LEU A O 4
ATOM 8986 N N . GLN C 3 17 ? 16.303 0.583 -20.555 1.00 0.00 18 GLN A N 4
ATOM 8987 C CA . GLN C 3 17 ? 17.437 -0.217 -20.123 1.00 0.00 18 GLN A CA 4
ATOM 8988 C C . GLN C 3 17 ? 18.014 -1.001 -21.304 1.00 0.00 18 GLN A C 4
ATOM 8989 O O . GLN C 3 17 ? 19.146 -1.478 -21.243 1.00 0.00 18 GLN A O 4
ATOM 9003 N N . SER C 3 18 ? 17.209 -1.109 -22.351 1.00 0.00 19 SER A N 4
ATOM 9004 C CA . SER C 3 18 ? 17.626 -1.826 -23.544 1.00 0.00 19 SER A CA 4
ATOM 9005 C C . SER C 3 18 ? 17.434 -0.944 -24.779 1.00 0.00 19 SER A C 4
ATOM 9006 O O . SER C 3 18 ? 16.582 -1.224 -25.621 1.00 0.00 19 SER A O 4
ATOM 9014 N N . PRO C 3 19 ? 18.263 0.132 -24.850 1.00 0.00 20 PRO A N 4
ATOM 9015 C CA . PRO C 3 19 ? 18.193 1.058 -25.968 1.00 0.00 20 PRO A CA 4
ATOM 9016 C C . PRO C 3 19 ? 18.820 0.449 -27.224 1.00 0.00 20 PRO A C 4
ATOM 9017 O O . PRO C 3 19 ? 18.784 1.052 -28.296 1.00 0.00 20 PRO A O 4
ATOM 9028 N N . GLN C 3 20 ? 19.380 -0.740 -27.051 1.00 0.00 21 GLN A N 4
ATOM 9029 C CA . GLN C 3 20 ? 20.014 -1.437 -28.157 1.00 0.00 21 GLN A CA 4
ATOM 9030 C C . GLN C 3 20 ? 18.960 -1.903 -29.164 1.00 0.00 21 GLN A C 4
ATOM 9031 O O . GLN C 3 20 ? 18.630 -1.179 -30.101 1.00 0.00 21 GLN A O 4
ATOM 9045 N N . LYS C 3 21 ? 18.462 -3.110 -28.935 1.00 0.00 22 LYS A N 4
ATOM 9046 C CA . LYS C 3 21 ? 17.453 -3.681 -29.811 1.00 0.00 22 LYS A CA 4
ATOM 9047 C C . LYS C 3 21 ? 17.192 -5.132 -29.403 1.00 0.00 22 LYS A C 4
ATOM 9048 O O . LYS C 3 21 ? 17.459 -6.054 -30.172 1.00 0.00 22 LYS A O 4
ATOM 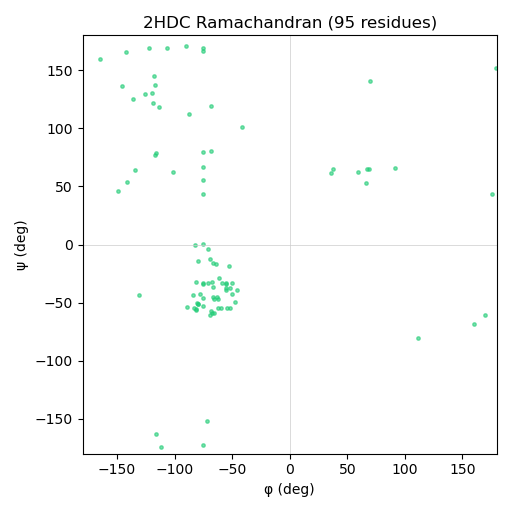9067 N N . LYS C 3 22 ? 16.674 -5.289 -28.194 1.00 0.00 23 LYS A N 4
ATOM 9068 C CA . LYS C 3 22 ? 16.374 -6.613 -27.674 1.00 0.00 23 LYS A CA 4
ATOM 9069 C C . LYS C 3 22 ? 15.724 -6.480 -26.296 1.00 0.00 23 LYS A C 4
ATOM 9070 O O . LYS C 3 22 ? 16.043 -5.563 -25.540 1.00 0.00 23 LYS A O 4
ATOM 9089 N N . LEU C 3 23 ? 14.822 -7.408 -26.010 1.00 0.00 24 LEU A N 4
ATOM 9090 C CA . LEU C 3 23 ? 14.124 -7.406 -24.736 1.00 0.00 24 LEU A CA 4
ATOM 9091 C C . LEU C 3 23 ? 13.891 -8.849 -24.285 1.00 0.00 24 LEU A C 4
ATOM 9092 O O . LEU C 3 23 ? 14.096 -9.785 -25.056 1.00 0.00 24 LEU A O 4
ATOM 9108 N N . THR C 3 24 ? 13.464 -8.984 -23.038 1.00 0.00 25 THR A N 4
ATOM 9109 C CA . THR C 3 24 ? 13.201 -10.297 -22.475 1.00 0.00 25 THR A CA 4
ATOM 9110 C C . THR C 3 24 ? 12.204 -10.192 -21.319 1.00 0.00 25 THR A C 4
ATOM 9111 O O . THR C 3 24 ? 12.577 -9.832 -20.203 1.00 0.00 25 THR A O 4
ATOM 9122 N N . LEU C 3 25 ? 10.955 -10.511 -21.626 1.00 0.00 26 LEU A N 4
ATOM 9123 C CA . LEU C 3 25 ? 9.902 -10.457 -20.626 1.00 0.00 26 LEU A CA 4
ATOM 9124 C C . LEU C 3 25 ? 10.397 -11.109 -19.334 1.00 0.00 26 LEU A C 4
ATOM 9125 O O . LEU C 3 25 ? 10.142 -10.603 -18.242 1.00 0.00 26 LEU A O 4
ATOM 9141 N N . SER C 3 26 ? 11.097 -12.221 -19.500 1.00 0.00 27 SER A N 4
ATOM 9142 C CA . SER C 3 26 ? 11.630 -12.947 -18.360 1.00 0.00 27 SER A CA 4
ATOM 9143 C C . SER C 3 26 ? 12.621 -12.067 -17.596 1.00 0.00 27 SER A C 4
ATOM 9144 O O . SER C 3 26 ? 12.477 -11.865 -16.391 1.00 0.00 27 SER A O 4
ATOM 9152 N N . GLY C 3 27 ? 13.605 -11.566 -18.328 1.00 0.00 28 GLY A N 4
ATOM 9153 C CA . GLY C 3 27 ? 14.620 -10.712 -17.734 1.00 0.00 28 GLY A CA 4
ATOM 9154 C C . GLY C 3 27 ? 14.008 -9.404 -17.228 1.00 0.00 28 GLY A C 4
ATOM 9155 O O . GLY C 3 27 ? 14.519 -8.799 -16.286 1.00 0.00 28 GLY A O 4
ATOM 9159 N N . ILE C 3 28 ? 12.922 -9.007 -17.875 1.00 0.00 29 ILE A N 4
ATOM 9160 C CA . ILE C 3 28 ? 12.235 -7.782 -17.501 1.00 0.00 29 ILE A CA 4
ATOM 9161 C C . ILE C 3 28 ? 11.506 -7.996 -16.174 1.00 0.00 29 ILE A C 4
ATOM 9162 O O . ILE C 3 28 ? 11.554 -7.142 -15.290 1.00 0.00 29 ILE A O 4
ATOM 9178 N N . CYS C 3 29 ? 10.847 -9.141 -16.075 1.00 0.00 30 CYS A N 4
ATOM 9179 C CA . CYS C 3 29 ? 10.108 -9.478 -14.870 1.00 0.00 30 CYS A CA 4
ATOM 9180 C C . CYS C 3 29 ? 11.099 -9.565 -13.708 1.00 0.00 30 CYS A C 4
ATOM 9181 O O . CYS C 3 29 ? 10.783 -9.166 -12.588 1.00 0.00 30 CYS A O 4
ATOM 9189 N N . GLU C 3 30 ? 12.277 -10.088 -14.014 1.00 0.00 31 GLU A N 4
ATOM 9190 C CA . GLU C 3 30 ? 13.316 -10.232 -13.008 1.00 0.00 31 GLU A CA 4
ATOM 9191 C C . GLU C 3 30 ? 13.946 -8.873 -12.698 1.00 0.00 31 GLU A C 4
ATOM 9192 O O . GLU C 3 30 ? 14.283 -8.589 -11.549 1.00 0.00 31 GLU A O 4
ATOM 9204 N N . PHE C 3 31 ? 14.085 -8.069 -13.741 1.00 0.00 32 PHE A N 4
ATOM 9205 C CA . PHE C 3 31 ? 14.669 -6.746 -13.594 1.00 0.00 32 PHE A CA 4
ATOM 9206 C C . PHE C 3 31 ? 13.782 -5.849 -12.728 1.00 0.00 32 PHE A C 4
ATOM 9207 O O . PHE C 3 31 ? 14.284 -5.009 -11.983 1.00 0.00 32 PHE A O 4
ATOM 9224 N N . ILE C 3 32 ? 12.480 -6.058 -12.855 1.00 0.00 33 ILE A N 4
ATOM 9225 C CA . ILE C 3 32 ? 11.519 -5.279 -12.093 1.00 0.00 33 ILE A CA 4
ATOM 9226 C C . ILE C 3 32 ? 11.393 -5.867 -10.686 1.00 0.00 33 ILE A C 4
ATOM 9227 O O . ILE C 3 32 ? 11.553 -5.156 -9.695 1.00 0.00 33 ILE A O 4
ATOM 9243 N N . SER C 3 33 ? 11.108 -7.160 -10.643 1.00 0.00 34 SER A N 4
ATOM 9244 C CA . SER C 3 33 ? 10.959 -7.852 -9.374 1.00 0.00 34 SER A CA 4
ATOM 9245 C C . SER C 3 33 ? 12.108 -7.478 -8.436 1.00 0.00 34 SER A C 4
ATOM 9246 O O . SER C 3 33 ? 11.890 -7.227 -7.251 1.00 0.00 34 SER A O 4
ATOM 9254 N N . ASN C 3 34 ? 13.306 -7.452 -9.001 1.00 0.00 35 ASN A N 4
ATOM 9255 C CA . ASN C 3 34 ? 14.490 -7.113 -8.229 1.00 0.00 35 ASN A CA 4
ATOM 9256 C C . ASN C 3 34 ? 14.387 -5.661 -7.757 1.00 0.00 35 ASN A C 4
ATOM 9257 O O . ASN C 3 34 ? 14.603 -5.370 -6.582 1.00 0.00 35 ASN A O 4
ATOM 9268 N N . ARG C 3 35 ? 14.057 -4.789 -8.698 1.00 0.00 36 ARG A N 4
ATOM 9269 C CA . ARG C 3 35 ? 13.923 -3.374 -8.393 1.00 0.00 36 ARG A CA 4
ATOM 9270 C C . ARG C 3 35 ? 12.864 -3.163 -7.309 1.00 0.00 36 ARG A C 4
ATOM 9271 O O . ARG C 3 35 ? 13.039 -2.332 -6.419 1.00 0.00 36 ARG A O 4
ATOM 9292 N N . PHE C 3 36 ? 11.788 -3.929 -7.420 1.00 0.00 37 PHE A N 4
ATOM 9293 C CA . PHE C 3 36 ? 10.701 -3.837 -6.460 1.00 0.00 37 PHE A CA 4
ATOM 9294 C C . PHE C 3 36 ? 10.315 -5.220 -5.934 1.00 0.00 37 PHE A C 4
ATOM 9295 O O . PHE C 3 36 ? 9.508 -5.918 -6.546 1.00 0.00 37 PHE A O 4
ATOM 9312 N N . PRO C 3 37 ? 10.925 -5.586 -4.775 1.00 0.00 38 PRO A N 4
ATOM 9313 C CA . PRO C 3 37 ? 10.653 -6.873 -4.159 1.00 0.00 38 PRO A CA 4
ATOM 9314 C C . PRO C 3 37 ? 9.283 -6.878 -3.480 1.00 0.00 38 PRO A C 4
ATOM 9315 O O . PRO C 3 37 ? 8.707 -7.938 -3.242 1.00 0.00 38 PRO A O 4
ATOM 9326 N N . TYR C 3 38 ? 8.800 -5.679 -3.186 1.00 0.00 39 TYR A N 4
ATOM 9327 C CA . TYR C 3 38 ? 7.507 -5.532 -2.538 1.00 0.00 39 TYR A CA 4
ATOM 9328 C C . TYR C 3 38 ? 6.369 -5.647 -3.554 1.00 0.00 39 TYR A C 4
ATOM 9329 O O . TYR C 3 38 ? 5.266 -6.071 -3.210 1.00 0.00 39 TYR A O 4
ATOM 9347 N N . TYR C 3 39 ? 6.674 -5.261 -4.784 1.00 0.00 40 TYR A N 4
ATOM 9348 C CA . TYR C 3 39 ? 5.690 -5.315 -5.851 1.00 0.00 40 TYR A CA 4
ATOM 9349 C C . TYR C 3 39 ? 5.292 -6.760 -6.157 1.00 0.00 40 TYR A C 4
ATOM 9350 O O . TYR C 3 39 ? 4.131 -7.134 -6.000 1.00 0.00 40 TYR A O 4
ATOM 9368 N N . ARG C 3 40 ? 6.278 -7.533 -6.588 1.00 0.00 41 ARG A N 4
ATOM 9369 C CA . ARG C 3 40 ? 6.045 -8.929 -6.917 1.00 0.00 41 ARG A CA 4
ATOM 9370 C C . ARG C 3 40 ? 5.356 -9.642 -5.752 1.00 0.00 41 ARG A C 4
ATOM 9371 O O . ARG C 3 40 ? 4.566 -10.561 -5.961 1.00 0.00 41 ARG A O 4
ATOM 9392 N N . GLU C 3 41 ? 5.680 -9.190 -4.549 1.00 0.00 42 GLU A N 4
ATOM 9393 C CA . GLU C 3 41 ? 5.102 -9.772 -3.350 1.00 0.00 42 GLU A CA 4
ATOM 9394 C C . GLU C 3 41 ? 3.714 -9.184 -3.090 1.00 0.00 42 GLU A C 4
ATOM 9395 O O . GLU C 3 41 ? 2.892 -9.799 -2.413 1.00 0.00 42 GLU A O 4
ATOM 9407 N N . LYS C 3 42 ? 3.496 -7.999 -3.641 1.00 0.00 43 LYS A N 4
ATOM 9408 C CA . LYS C 3 42 ? 2.221 -7.320 -3.477 1.00 0.00 43 LYS A CA 4
ATOM 9409 C C . LYS C 3 42 ? 1.374 -7.525 -4.735 1.00 0.00 43 LYS A C 4
ATOM 9410 O O . LYS C 3 42 ? 0.428 -6.777 -4.979 1.00 0.00 43 LYS A O 4
ATOM 9429 N N . PHE C 3 43 ? 1.743 -8.542 -5.499 1.00 0.00 44 PHE A N 4
ATOM 9430 C CA . PHE C 3 43 ? 1.029 -8.855 -6.725 1.00 0.00 44 PHE A CA 4
ATOM 9431 C C . PHE C 3 43 ? 1.178 -10.335 -7.084 1.00 0.00 44 PHE A C 4
ATOM 9432 O O . PHE C 3 43 ? 2.148 -10.725 -7.731 1.00 0.00 44 PHE A O 4
ATOM 9449 N N . PRO C 3 44 ? 0.176 -11.139 -6.638 1.00 0.00 45 PRO A N 4
ATOM 9450 C CA . PRO C 3 44 ? 0.187 -12.567 -6.905 1.00 0.00 45 PRO A CA 4
ATOM 9451 C C . PRO C 3 44 ? -0.185 -12.855 -8.361 1.00 0.00 45 PRO A C 4
ATOM 9452 O O . PRO C 3 44 ? -0.562 -13.975 -8.700 1.00 0.00 45 PRO A O 4
ATOM 9463 N N . ALA C 3 45 ? -0.066 -11.823 -9.184 1.00 0.00 46 ALA A N 4
ATOM 9464 C CA . ALA C 3 45 ? -0.385 -11.951 -10.596 1.00 0.00 46 ALA A CA 4
ATOM 9465 C C . ALA C 3 45 ? -0.268 -10.581 -11.267 1.00 0.00 46 ALA A C 4
ATOM 9466 O O . ALA C 3 45 ? -1.269 -9.891 -11.458 1.00 0.00 46 ALA A O 4
ATOM 9473 N N . TRP C 3 46 ? 0.963 -10.226 -11.606 1.00 0.00 47 TRP A N 4
ATOM 9474 C CA . TRP C 3 46 ? 1.224 -8.951 -12.251 1.00 0.00 47 TRP A CA 4
ATOM 9475 C C . TRP C 3 46 ? 1.997 -9.224 -13.543 1.00 0.00 47 TRP A C 4
ATOM 9476 O O . TRP C 3 46 ? 2.811 -8.406 -13.968 1.00 0.00 47 TRP A O 4
ATOM 9497 N N . GLN C 3 47 ? 1.715 -10.377 -14.132 1.00 0.00 48 GLN A N 4
ATOM 9498 C CA . GLN C 3 47 ? 2.373 -10.769 -15.366 1.00 0.00 48 GLN A CA 4
ATOM 9499 C C . GLN C 3 47 ? 1.696 -10.099 -16.564 1.00 0.00 48 GLN A C 4
ATOM 9500 O O . GLN C 3 47 ? 2.368 -9.527 -17.421 1.00 0.00 48 GLN A O 4
ATOM 9514 N N . ASN C 3 48 ? 0.375 -10.193 -16.585 1.00 0.00 49 ASN A N 4
ATOM 9515 C CA . ASN C 3 48 ? -0.400 -9.603 -17.663 1.00 0.00 49 ASN A CA 4
ATOM 9516 C C . ASN C 3 48 ? -0.401 -8.081 -17.512 1.00 0.00 49 ASN A C 4
ATOM 9517 O O . ASN C 3 48 ? -0.299 -7.355 -18.500 1.00 0.00 49 ASN A O 4
ATOM 9528 N N . SER C 3 49 ? -0.517 -7.642 -16.268 1.00 0.00 50 SER A N 4
ATOM 9529 C CA . SER C 3 49 ? -0.532 -6.219 -15.974 1.00 0.00 50 SER A CA 4
ATOM 9530 C C . SER C 3 49 ? 0.614 -5.521 -16.709 1.00 0.00 50 SER A C 4
ATOM 9531 O O . SER C 3 49 ? 0.385 -4.597 -17.488 1.00 0.00 50 SER A O 4
ATOM 9539 N N . ILE C 3 50 ? 1.822 -5.989 -16.435 1.00 0.00 51 ILE A N 4
ATOM 9540 C CA . ILE C 3 50 ? 3.005 -5.421 -17.060 1.00 0.00 51 ILE A CA 4
ATOM 9541 C C . ILE C 3 50 ? 2.968 -5.705 -18.563 1.00 0.00 51 ILE A C 4
ATOM 9542 O O . ILE C 3 50 ? 3.276 -4.831 -19.372 1.00 0.00 51 ILE A O 4
ATOM 9558 N N . ARG C 3 51 ? 2.587 -6.931 -18.892 1.00 0.00 52 ARG A N 4
ATOM 9559 C CA . ARG C 3 51 ? 2.506 -7.342 -20.284 1.00 0.00 52 ARG A CA 4
ATOM 9560 C C . ARG C 3 51 ? 1.606 -6.384 -21.068 1.00 0.00 52 ARG A C 4
ATOM 9561 O O . ARG C 3 51 ? 1.823 -6.157 -22.257 1.00 0.00 52 ARG A O 4
ATOM 9582 N N . HIS C 3 52 ? 0.616 -5.847 -20.370 1.00 0.00 53 HIS A N 4
ATOM 9583 C CA . HIS C 3 52 ? -0.317 -4.919 -20.986 1.00 0.00 53 HIS A CA 4
ATOM 9584 C C . HIS C 3 52 ? 0.372 -3.571 -21.207 1.00 0.00 53 HIS A C 4
ATOM 9585 O O . HIS C 3 52 ? 0.426 -3.074 -22.331 1.00 0.00 53 HIS A O 4
ATOM 9599 N N . ASN C 3 53 ? 0.880 -3.016 -20.116 1.00 0.00 54 ASN A N 4
ATOM 9600 C CA . ASN C 3 53 ? 1.563 -1.735 -20.177 1.00 0.00 54 ASN A CA 4
ATOM 9601 C C . ASN C 3 53 ? 2.866 -1.893 -20.962 1.00 0.00 54 ASN A C 4
ATOM 9602 O O . ASN C 3 53 ? 3.474 -0.904 -21.369 1.00 0.00 54 ASN A O 4
ATOM 9613 N N . LEU C 3 54 ? 3.257 -3.144 -21.152 1.00 0.00 55 LEU A N 4
ATOM 9614 C CA . LEU C 3 54 ? 4.477 -3.444 -21.882 1.00 0.00 55 LEU A CA 4
ATOM 9615 C C . LEU C 3 54 ? 4.177 -3.469 -23.382 1.00 0.00 55 LEU A C 4
ATOM 9616 O O . LEU C 3 54 ? 4.772 -2.716 -24.150 1.00 0.00 55 LEU A O 4
ATOM 9632 N N . SER C 3 55 ? 3.253 -4.343 -23.753 1.00 0.00 56 SER A N 4
ATOM 9633 C CA . SER C 3 55 ? 2.866 -4.476 -25.147 1.00 0.00 56 SER A CA 4
ATOM 9634 C C . SER C 3 55 ? 1.938 -3.326 -25.545 1.00 0.00 56 SER A C 4
ATOM 9635 O O . SER C 3 55 ? 2.172 -2.653 -26.547 1.00 0.00 56 SER A O 4
ATOM 9643 N N . LEU C 3 56 ? 0.904 -3.136 -24.738 1.00 0.00 57 LEU A N 4
ATOM 9644 C CA . LEU C 3 56 ? -0.059 -2.079 -24.993 1.00 0.00 57 LEU A CA 4
ATOM 9645 C C . LEU C 3 56 ? 0.500 -0.750 -24.482 1.00 0.00 57 LEU A C 4
ATOM 9646 O O . LEU C 3 56 ? 0.190 -0.328 -23.369 1.00 0.00 57 LEU A O 4
ATOM 9662 N N . ASN C 3 57 ? 1.316 -0.127 -25.319 1.00 0.00 58 ASN A N 4
ATOM 9663 C CA . ASN C 3 57 ? 1.922 1.146 -24.966 1.00 0.00 58 ASN A CA 4
ATOM 9664 C C . ASN C 3 57 ? 3.090 1.429 -25.913 1.00 0.00 58 ASN A C 4
ATOM 9665 O O . ASN C 3 57 ? 3.054 2.392 -26.677 1.00 0.00 58 ASN A O 4
ATOM 9676 N N . ASP C 3 58 ? 4.099 0.574 -25.830 1.00 0.00 59 ASP A N 4
ATOM 9677 C CA . ASP C 3 58 ? 5.275 0.721 -26.670 1.00 0.00 59 ASP A CA 4
ATOM 9678 C C . ASP C 3 58 ? 4.894 0.448 -28.126 1.00 0.00 59 ASP A C 4
ATOM 9679 O O . ASP C 3 58 ? 5.222 1.233 -29.015 1.00 0.00 59 ASP A O 4
ATOM 9688 N N . CYS C 3 59 ? 4.208 -0.667 -28.326 1.00 0.00 60 CYS A N 4
ATOM 9689 C CA . CYS C 3 59 ? 3.779 -1.053 -29.660 1.00 0.00 60 CYS A CA 4
ATOM 9690 C C . CYS C 3 59 ? 4.963 -1.705 -30.376 1.00 0.00 60 CYS A C 4
ATOM 9691 O O . CYS C 3 59 ? 5.442 -1.191 -31.385 1.00 0.00 60 CYS A O 4
ATOM 9699 N N . PHE C 3 60 ? 5.402 -2.827 -29.825 1.00 0.00 61 PHE A N 4
ATOM 9700 C CA . PHE C 3 60 ? 6.522 -3.555 -30.399 1.00 0.00 61 PHE A CA 4
ATOM 9701 C C . PHE C 3 60 ? 6.152 -5.017 -30.656 1.00 0.00 61 PHE A C 4
ATOM 9702 O O . PHE C 3 60 ? 4.974 -5.372 -30.659 1.00 0.00 61 PHE A O 4
ATOM 9719 N N . VAL C 3 61 ? 7.180 -5.826 -30.865 1.00 0.00 62 VAL A N 4
ATOM 9720 C CA . VAL C 3 61 ? 6.978 -7.242 -31.122 1.00 0.00 62 VAL A CA 4
ATOM 9721 C C . VAL C 3 61 ? 7.690 -8.059 -30.043 1.00 0.00 62 VAL A C 4
ATOM 9722 O O . VAL C 3 61 ? 8.617 -7.569 -29.398 1.00 0.00 62 VAL A O 4
ATOM 9735 N N . LYS C 3 62 ? 7.231 -9.291 -29.879 1.00 0.00 63 LYS A N 4
ATOM 9736 C CA . LYS C 3 62 ? 7.814 -10.181 -28.888 1.00 0.00 63 LYS A CA 4
ATOM 9737 C C . LYS C 3 62 ? 7.901 -11.594 -29.468 1.00 0.00 63 LYS A C 4
ATOM 9738 O O . LYS C 3 62 ? 7.404 -11.852 -30.563 1.00 0.00 63 LYS A O 4
ATOM 9757 N N . ILE C 3 63 ? 8.537 -12.473 -28.707 1.00 0.00 64 ILE A N 4
ATOM 9758 C CA . ILE C 3 63 ? 8.696 -13.853 -29.131 1.00 0.00 64 ILE A CA 4
ATOM 9759 C C . ILE C 3 63 ? 7.953 -14.770 -28.157 1.00 0.00 64 ILE A C 4
ATOM 9760 O O . ILE C 3 63 ? 8.236 -14.770 -26.960 1.00 0.00 64 ILE A O 4
ATOM 9776 N N . PRO C 3 64 ? 6.992 -15.550 -28.721 1.00 0.00 65 PRO A N 4
ATOM 9777 C CA . PRO C 3 64 ? 6.207 -16.470 -27.916 1.00 0.00 65 PRO A CA 4
ATOM 9778 C C . PRO C 3 64 ? 7.029 -17.701 -27.531 1.00 0.00 65 PRO A C 4
ATOM 9779 O O . PRO C 3 64 ? 8.258 -17.663 -27.554 1.00 0.00 65 PRO A O 4
ATOM 9790 N N . ARG C 3 65 ? 6.317 -18.764 -27.186 1.00 0.00 66 ARG A N 4
ATOM 9791 C CA . ARG C 3 65 ? 6.966 -20.005 -26.797 1.00 0.00 66 ARG A CA 4
ATOM 9792 C C . ARG C 3 65 ? 7.998 -20.417 -27.848 1.00 0.00 66 ARG A C 4
ATOM 9793 O O . ARG C 3 65 ? 7.638 -20.794 -28.962 1.00 0.00 66 ARG A O 4
ATOM 9814 N N . GLU C 3 66 ? 9.261 -20.331 -27.456 1.00 0.00 67 GLU A N 4
ATOM 9815 C CA . GLU C 3 66 ? 10.348 -20.690 -28.351 1.00 0.00 67 GLU A CA 4
ATOM 9816 C C . GLU C 3 66 ? 11.037 -21.966 -27.863 1.00 0.00 67 GLU A C 4
ATOM 9817 O O . GLU C 3 66 ? 10.919 -22.332 -26.695 1.00 0.00 67 GLU A O 4
ATOM 9829 N N . PRO C 3 67 ? 11.760 -22.626 -28.808 1.00 0.00 68 PRO A N 4
ATOM 9830 C CA . PRO C 3 67 ? 12.469 -23.853 -28.486 1.00 0.00 68 PRO A CA 4
ATOM 9831 C C . PRO C 3 67 ? 13.731 -23.560 -27.673 1.00 0.00 68 PRO A C 4
ATOM 9832 O O . PRO C 3 67 ? 14.842 -23.626 -28.199 1.00 0.00 68 PRO A O 4
ATOM 9843 N N . GLY C 3 68 ? 13.520 -23.243 -26.404 1.00 0.00 69 GLY A N 4
ATOM 9844 C CA . GLY C 3 68 ? 14.627 -22.940 -25.514 1.00 0.00 69 GLY A CA 4
ATOM 9845 C C . GLY C 3 68 ? 14.182 -22.012 -24.381 1.00 0.00 69 GLY A C 4
ATOM 9846 O O . GLY C 3 68 ? 14.877 -21.053 -24.050 1.00 0.00 69 GLY A O 4
ATOM 9850 N N . ASN C 3 69 ? 13.026 -22.331 -23.818 1.00 0.00 70 ASN A N 4
ATOM 9851 C CA . ASN C 3 69 ? 12.480 -21.538 -22.730 1.00 0.00 70 ASN A CA 4
ATOM 9852 C C . ASN C 3 69 ? 12.333 -22.418 -21.487 1.00 0.00 70 ASN A C 4
ATOM 9853 O O . ASN C 3 69 ? 11.235 -22.870 -21.168 1.00 0.00 70 ASN A O 4
ATOM 9864 N N . PRO C 3 70 ? 13.487 -22.641 -20.802 1.00 0.00 71 PRO A N 4
ATOM 9865 C CA . PRO C 3 70 ? 13.497 -23.459 -19.601 1.00 0.00 71 PRO A CA 4
ATOM 9866 C C . PRO C 3 70 ? 12.899 -22.700 -18.415 1.00 0.00 71 PRO A C 4
ATOM 9867 O O . PRO C 3 70 ? 13.570 -22.488 -17.406 1.00 0.00 71 PRO A O 4
ATOM 9878 N N . GLY C 3 71 ? 11.642 -22.312 -18.575 1.00 0.00 72 GLY A N 4
ATOM 9879 C CA . GLY C 3 71 ? 10.945 -21.581 -17.530 1.00 0.00 72 GLY A CA 4
ATOM 9880 C C . GLY C 3 71 ? 10.817 -20.100 -17.890 1.00 0.00 72 GLY A C 4
ATOM 9881 O O . GLY C 3 71 ? 9.710 -19.567 -17.958 1.00 0.00 72 GLY A O 4
ATOM 9885 N N . LYS C 3 72 ? 11.965 -19.476 -18.110 1.00 0.00 73 LYS A N 4
ATOM 9886 C CA . LYS C 3 72 ? 11.995 -18.066 -18.461 1.00 0.00 73 LYS A CA 4
ATOM 9887 C C . LYS C 3 72 ? 13.101 -17.824 -19.491 1.00 0.00 73 LYS A C 4
ATOM 9888 O O . LYS C 3 72 ? 14.032 -17.061 -19.240 1.00 0.00 73 LYS A O 4
ATOM 9907 N N . GLY C 3 73 ? 12.962 -18.490 -20.628 1.00 0.00 74 GLY A N 4
ATOM 9908 C CA . GLY C 3 73 ? 13.937 -18.357 -21.696 1.00 0.00 74 GLY A CA 4
ATOM 9909 C C . GLY C 3 73 ? 13.281 -17.833 -22.976 1.00 0.00 74 GLY A C 4
ATOM 9910 O O . GLY C 3 73 ? 13.118 -18.576 -23.943 1.00 0.00 74 GLY A O 4
ATOM 9914 N N . ASN C 3 74 ? 12.924 -16.558 -22.939 1.00 0.00 75 ASN A N 4
ATOM 9915 C CA . ASN C 3 74 ? 12.289 -15.926 -24.084 1.00 0.00 75 ASN A CA 4
ATOM 9916 C C . ASN C 3 74 ? 12.926 -14.555 -24.322 1.00 0.00 75 ASN A C 4
ATOM 9917 O O . ASN C 3 74 ? 13.771 -14.116 -23.543 1.00 0.00 75 ASN A O 4
ATOM 9928 N N . TYR C 3 75 ? 12.496 -13.918 -25.400 1.00 0.00 76 TYR A N 4
ATOM 9929 C CA . TYR C 3 75 ? 13.013 -12.606 -25.751 1.00 0.00 76 TYR A CA 4
ATOM 9930 C C . TYR C 3 75 ? 11.970 -11.792 -26.519 1.00 0.00 76 TYR A C 4
ATOM 9931 O O . TYR C 3 75 ? 11.091 -12.357 -27.167 1.00 0.00 76 TYR A O 4
ATOM 9949 N N . TRP C 3 76 ? 12.101 -10.477 -26.420 1.00 0.00 77 TRP A N 4
ATOM 9950 C CA . TRP C 3 76 ? 11.180 -9.580 -27.097 1.00 0.00 77 TRP A CA 4
ATOM 9951 C C . TRP C 3 76 ? 11.989 -8.718 -28.068 1.00 0.00 77 TRP A C 4
ATOM 9952 O O . TRP C 3 76 ? 13.218 -8.775 -28.079 1.00 0.00 77 TRP A O 4
ATOM 9973 N N . THR C 3 77 ? 11.267 -7.938 -28.859 1.00 0.00 78 THR A N 4
ATOM 9974 C CA . THR C 3 77 ? 11.902 -7.065 -29.832 1.00 0.00 78 THR A CA 4
ATOM 9975 C C . THR C 3 77 ? 11.149 -5.737 -29.928 1.00 0.00 78 THR A C 4
ATOM 9976 O O . THR C 3 77 ? 9.919 -5.715 -29.921 1.00 0.00 78 THR A O 4
ATOM 9987 N N . LEU C 3 78 ? 11.919 -4.662 -30.015 1.00 0.00 79 LEU A N 4
ATOM 9988 C CA . LEU C 3 78 ? 11.339 -3.333 -30.112 1.00 0.00 79 LEU A CA 4
ATOM 9989 C C . LEU C 3 78 ? 11.724 -2.711 -31.456 1.00 0.00 79 LEU A C 4
ATOM 9990 O O . LEU C 3 78 ? 12.599 -3.222 -32.153 1.00 0.00 79 LEU A O 4
ATOM 10006 N N . ASP C 3 79 ? 11.051 -1.616 -31.779 1.00 0.00 80 ASP A N 4
ATOM 10007 C CA . ASP C 3 79 ? 11.312 -0.919 -33.027 1.00 0.00 80 ASP A CA 4
ATOM 10008 C C . ASP C 3 79 ? 12.134 0.339 -32.741 1.00 0.00 80 ASP A C 4
ATOM 10009 O O . ASP C 3 79 ? 12.149 0.833 -31.615 1.00 0.00 80 ASP A O 4
ATOM 10018 N N . PRO C 3 80 ? 12.817 0.834 -33.808 1.00 0.00 81 PRO A N 4
ATOM 10019 C CA . PRO C 3 80 ? 13.640 2.025 -33.683 1.00 0.00 81 PRO A CA 4
ATOM 10020 C C . PRO C 3 80 ? 12.774 3.285 -33.609 1.00 0.00 81 PRO A C 4
ATOM 10021 O O . PRO C 3 80 ? 12.424 3.863 -34.636 1.00 0.00 81 PRO A O 4
ATOM 10032 N N . GLN C 3 81 ? 12.453 3.672 -32.383 1.00 0.00 82 GLN A N 4
ATOM 10033 C CA . GLN C 3 81 ? 11.635 4.852 -32.161 1.00 0.00 82 GLN A CA 4
ATOM 10034 C C . GLN C 3 81 ? 11.115 4.874 -30.722 1.00 0.00 82 GLN A C 4
ATOM 10035 O O . GLN C 3 81 ? 9.958 5.216 -30.481 1.00 0.00 82 GLN A O 4
ATOM 10049 N N . SER C 3 82 ? 11.995 4.505 -29.803 1.00 0.00 83 SER A N 4
ATOM 10050 C CA . SER C 3 82 ? 11.639 4.479 -28.394 1.00 0.00 83 SER A CA 4
ATOM 10051 C C . SER C 3 82 ? 11.745 5.885 -27.801 1.00 0.00 83 SER A C 4
ATOM 10052 O O . SER C 3 82 ? 10.783 6.395 -27.228 1.00 0.00 83 SER A O 4
ATOM 10060 N N . GLU C 3 83 ? 12.922 6.473 -27.959 1.00 0.00 84 GLU A N 4
ATOM 10061 C CA . GLU C 3 83 ? 13.165 7.811 -27.447 1.00 0.00 84 GLU A CA 4
ATOM 10062 C C . GLU C 3 83 ? 12.129 8.789 -28.004 1.00 0.00 84 GLU A C 4
ATOM 10063 O O . GLU C 3 83 ? 11.805 9.788 -27.362 1.00 0.00 84 GLU A O 4
ATOM 10075 N N . ASP C 3 84 ? 11.638 8.468 -29.192 1.00 0.00 85 ASP A N 4
ATOM 10076 C CA . ASP C 3 84 ? 10.645 9.307 -29.842 1.00 0.00 85 ASP A CA 4
ATOM 10077 C C . ASP C 3 84 ? 9.350 9.280 -29.029 1.00 0.00 85 ASP A C 4
ATOM 10078 O O . ASP C 3 84 ? 8.741 10.322 -28.790 1.00 0.00 85 ASP A O 4
ATOM 10087 N N . MET C 3 85 ? 8.966 8.078 -28.625 1.00 0.00 86 MET A N 4
ATOM 10088 C CA . MET C 3 85 ? 7.754 7.902 -27.844 1.00 0.00 86 MET A CA 4
ATOM 10089 C C . MET C 3 85 ? 7.776 8.783 -26.593 1.00 0.00 86 MET A C 4
ATOM 10090 O O . MET C 3 85 ? 6.745 9.318 -26.188 1.00 0.00 86 MET A O 4
ATOM 10104 N N . PHE C 3 86 ? 8.962 8.905 -26.015 1.00 0.00 87 PHE A N 4
ATOM 10105 C CA . PHE C 3 86 ? 9.131 9.712 -24.818 1.00 0.00 87 PHE A CA 4
ATOM 10106 C C . PHE C 3 86 ? 9.326 11.187 -25.174 1.00 0.00 87 PHE A C 4
ATOM 10107 O O . PHE C 3 86 ? 8.626 12.053 -24.651 1.00 0.00 87 PHE A O 4
ATOM 10124 N N . ASP C 3 87 ? 10.281 11.428 -26.060 1.00 0.00 88 ASP A N 4
ATOM 10125 C CA . ASP C 3 87 ? 10.577 12.783 -26.492 1.00 0.00 88 ASP A CA 4
ATOM 10126 C C . ASP C 3 87 ? 9.281 13.470 -26.925 1.00 0.00 88 ASP A C 4
ATOM 10127 O O . ASP C 3 87 ? 9.079 14.653 -26.653 1.00 0.00 88 ASP A O 4
ATOM 10136 N N . ASN C 3 88 ? 8.435 12.700 -27.593 1.00 0.00 89 ASN A N 4
ATOM 10137 C CA . ASN C 3 88 ? 7.163 13.219 -28.067 1.00 0.00 89 ASN A CA 4
ATOM 10138 C C . ASN C 3 88 ? 6.490 14.010 -26.943 1.00 0.00 89 ASN A C 4
ATOM 10139 O O . ASN C 3 88 ? 6.145 15.177 -27.122 1.00 0.00 89 ASN A O 4
ATOM 10150 N N . GLY C 3 89 ? 6.324 13.343 -25.810 1.00 0.00 90 GLY A N 4
ATOM 10151 C CA . GLY C 3 89 ? 5.699 13.969 -24.658 1.00 0.00 90 GLY A CA 4
ATOM 10152 C C . GLY C 3 89 ? 6.420 15.264 -24.278 1.00 0.00 90 GLY A C 4
ATOM 10153 O O . GLY C 3 89 ? 6.290 16.276 -24.965 1.00 0.00 90 GLY A O 4
ATOM 10157 N N . SER C 3 90 ? 7.166 15.190 -23.186 1.00 0.00 91 SER A N 4
ATOM 10158 C CA . SER C 3 90 ? 7.908 16.343 -22.707 1.00 0.00 91 SER A CA 4
ATOM 10159 C C . SER C 3 90 ? 8.681 15.977 -21.438 1.00 0.00 91 SER A C 4
ATOM 10160 O O . SER C 3 90 ? 8.768 16.777 -20.507 1.00 0.00 91 SER A O 4
ATOM 10168 N N . PHE C 3 91 ? 9.224 14.769 -21.441 1.00 0.00 92 PHE A N 4
ATOM 10169 C CA . PHE C 3 91 ? 9.986 14.287 -20.302 1.00 0.00 92 PHE A CA 4
ATOM 10170 C C . PHE C 3 91 ? 9.100 14.164 -19.061 1.00 0.00 92 PHE A C 4
ATOM 10171 O O . PHE C 3 91 ? 9.548 14.425 -17.945 1.00 0.00 92 PHE A O 4
ATOM 10188 N N . LEU C 3 92 ? 7.858 13.767 -19.297 1.00 0.00 93 LEU A N 4
ATOM 10189 C CA . LEU C 3 92 ? 6.905 13.606 -18.212 1.00 0.00 93 LEU A CA 4
ATOM 10190 C C . LEU C 3 92 ? 5.605 13.018 -18.765 1.00 0.00 93 LEU A C 4
ATOM 10191 O O . LEU C 3 92 ? 5.457 12.859 -19.975 1.00 0.00 93 LEU A O 4
ATOM 10207 N N . ARG C 3 93 ? 4.696 12.711 -17.851 1.00 0.00 94 ARG A N 4
ATOM 10208 C CA . ARG C 3 93 ? 3.414 12.143 -18.231 1.00 0.00 94 ARG A CA 4
ATOM 10209 C C . ARG C 3 93 ? 2.314 12.638 -17.289 1.00 0.00 94 ARG A C 4
ATOM 10210 O O . ARG C 3 93 ? 2.601 13.245 -16.259 1.00 0.00 94 ARG A O 4
ATOM 10231 N N . ARG C 3 94 ? 1.078 12.361 -17.677 1.00 0.00 95 ARG A N 4
ATOM 10232 C CA . ARG C 3 94 ? -0.066 12.770 -16.881 1.00 0.00 95 ARG A CA 4
ATOM 10233 C C . ARG C 3 94 ? -0.294 14.277 -17.015 1.00 0.00 95 ARG A C 4
ATOM 10234 O O . ARG C 3 94 ? -0.207 15.012 -16.032 1.00 0.00 95 ARG A O 4
ATOM 10255 N N . ARG C 3 95 ? -0.582 14.693 -18.239 1.00 0.00 96 ARG A N 4
ATOM 10256 C CA . ARG C 3 95 ? -0.823 16.099 -18.515 1.00 0.00 96 ARG A CA 4
ATOM 10257 C C . ARG C 3 95 ? -2.326 16.387 -18.529 1.00 0.00 96 ARG A C 4
ATOM 10258 O O . ARG C 3 95 ? -2.837 17.082 -17.652 1.00 0.00 96 ARG A O 4
ATOM 10279 N N . LYS C 3 96 ? -2.992 15.838 -19.534 1.00 0.00 97 LYS A N 4
ATOM 10280 C CA . LYS C 3 96 ? -4.426 16.027 -19.674 1.00 0.00 97 LYS A CA 4
ATOM 10281 C C . LYS C 3 96 ? -5.084 14.684 -19.997 1.00 0.00 97 LYS A C 4
ATOM 10282 O O . LYS C 3 96 ? -5.963 14.610 -20.854 1.00 0.00 97 LYS A O 4
ATOM 10301 N N . ARG C 3 97 ? -4.633 13.656 -19.294 1.00 0.00 98 ARG A N 4
ATOM 10302 C CA . ARG C 3 97 ? -5.167 12.320 -19.496 1.00 0.00 98 ARG A CA 4
ATOM 10303 C C . ARG C 3 97 ? -5.370 12.049 -20.988 1.00 0.00 98 ARG A C 4
ATOM 10304 O O . ARG C 3 97 ? -4.485 12.318 -21.798 1.00 0.00 98 ARG A O 4
ATOM 11302 N N . VAL C 3 1 ? 1.325 0.000 0.000 1.00 0.00 2 VAL A N 5
ATOM 11303 C CA . VAL C 3 1 ? 2.073 0.000 -1.245 1.00 0.00 2 VAL A CA 5
ATOM 11304 C C . VAL C 3 1 ? 1.957 -1.376 -1.905 1.00 0.00 2 VAL A C 5
ATOM 11305 O O . VAL C 3 1 ? 1.715 -1.473 -3.107 1.00 0.00 2 VAL A O 5
ATOM 11318 N N . LYS C 3 2 ? 2.136 -2.405 -1.090 1.00 0.00 3 LYS A N 5
ATOM 11319 C CA . LYS C 3 2 ? 2.054 -3.770 -1.579 1.00 0.00 3 LYS A CA 5
ATOM 11320 C C . LYS C 3 2 ? 0.586 -4.197 -1.644 1.00 0.00 3 LYS A C 5
ATOM 11321 O O . LYS C 3 2 ? 0.060 -4.458 -2.725 1.00 0.00 3 LYS A O 5
ATOM 11340 N N . PRO C 3 3 ? -0.049 -4.256 -0.444 1.00 0.00 4 PRO A N 5
ATOM 11341 C CA . PRO C 3 3 ? -1.446 -4.647 -0.354 1.00 0.00 4 PRO A CA 5
ATOM 11342 C C . PRO C 3 3 ? -2.363 -3.515 -0.823 1.00 0.00 4 PRO A C 5
ATOM 11343 O O . PRO C 3 3 ? -2.104 -2.346 -0.544 1.00 0.00 4 PRO A O 5
ATOM 11354 N N . PRO C 3 4 ? -3.444 -3.913 -1.546 1.00 0.00 5 PRO A N 5
ATOM 11355 C CA . PRO C 3 4 ? -4.400 -2.946 -2.056 1.00 0.00 5 PRO A CA 5
ATOM 11356 C C . PRO C 3 4 ? -5.300 -2.421 -0.935 1.00 0.00 5 PRO A C 5
ATOM 11357 O O . PRO C 3 4 ? -6.389 -1.911 -1.195 1.00 0.00 5 PRO A O 5
ATOM 11368 N N . TYR C 3 5 ? -4.811 -2.564 0.289 1.00 0.00 6 TYR A N 5
ATOM 11369 C CA . TYR C 3 5 ? -5.558 -2.111 1.450 1.00 0.00 6 TYR A CA 5
ATOM 11370 C C . TYR C 3 5 ? -5.224 -0.656 1.782 1.00 0.00 6 TYR A C 5
ATOM 11371 O O . TYR C 3 5 ? -4.147 -0.169 1.443 1.00 0.00 6 TYR A O 5
ATOM 11389 N N . SER C 3 6 ? -6.169 -0.001 2.442 1.00 0.00 7 SER A N 5
ATOM 11390 C CA . SER C 3 6 ? -5.989 1.389 2.824 1.00 0.00 7 SER A CA 5
ATOM 11391 C C . SER C 3 6 ? -5.457 1.474 4.256 1.00 0.00 7 SER A C 5
ATOM 11392 O O . SER C 3 6 ? -4.958 0.488 4.796 1.00 0.00 7 SER A O 5
ATOM 11400 N N . TYR C 3 7 ? -5.583 2.661 4.830 1.00 0.00 8 TYR A N 5
ATOM 11401 C CA . TYR C 3 7 ? -5.121 2.888 6.189 1.00 0.00 8 TYR A CA 5
ATOM 11402 C C . TYR C 3 7 ? -6.177 2.450 7.207 1.00 0.00 8 TYR A C 5
ATOM 11403 O O . TYR C 3 7 ? -5.840 2.008 8.304 1.00 0.00 8 TYR A O 5
ATOM 11421 N N . ILE C 3 8 ? -7.432 2.588 6.806 1.00 0.00 9 ILE A N 5
ATOM 11422 C CA . ILE C 3 8 ? -8.539 2.212 7.670 1.00 0.00 9 ILE A CA 5
ATOM 11423 C C . ILE C 3 8 ? -8.196 0.907 8.391 1.00 0.00 9 ILE A C 5
ATOM 11424 O O . ILE C 3 8 ? -8.673 0.662 9.499 1.00 0.00 9 ILE A O 5
ATOM 11440 N N . ALA C 3 9 ? -7.373 0.103 7.734 1.00 0.00 10 ALA A N 5
ATOM 11441 C CA . ALA C 3 9 ? -6.962 -1.171 8.299 1.00 0.00 10 ALA A CA 5
ATOM 11442 C C . ALA C 3 9 ? -5.969 -0.923 9.437 1.00 0.00 10 ALA A C 5
ATOM 11443 O O . ALA C 3 9 ? -6.167 -1.400 10.553 1.00 0.00 10 ALA A O 5
ATOM 11450 N N . LEU C 3 10 ? -4.923 -0.176 9.115 1.00 0.00 11 LEU A N 5
ATOM 11451 C CA . LEU C 3 10 ? -3.900 0.142 10.096 1.00 0.00 11 LEU A CA 5
ATOM 11452 C C . LEU C 3 10 ? -4.556 0.773 11.326 1.00 0.00 11 LEU A C 5
ATOM 11453 O O . LEU C 3 10 ? -4.193 0.458 12.458 1.00 0.00 11 LEU A O 5
ATOM 11469 N N . ILE C 3 11 ? -5.512 1.652 11.061 1.00 0.00 12 ILE A N 5
ATOM 11470 C CA . ILE C 3 11 ? -6.222 2.330 12.132 1.00 0.00 12 ILE A CA 5
ATOM 11471 C C . ILE C 3 11 ? -7.080 1.316 12.891 1.00 0.00 12 ILE A C 5
ATOM 11472 O O . ILE C 3 11 ? -7.047 1.266 14.120 1.00 0.00 12 ILE A O 5
ATOM 11488 N N . THR C 3 12 ? -7.827 0.531 12.128 1.00 0.00 13 THR A N 5
ATOM 11489 C CA . THR C 3 12 ? -8.691 -0.479 12.714 1.00 0.00 13 THR A CA 5
ATOM 11490 C C . THR C 3 12 ? -7.981 -1.182 13.873 1.00 0.00 13 THR A C 5
ATOM 11491 O O . THR C 3 12 ? -8.564 -1.373 14.939 1.00 0.00 13 THR A O 5
ATOM 11502 N N . MET C 3 13 ? -6.732 -1.549 13.624 1.00 0.00 14 MET A N 5
ATOM 11503 C CA . MET C 3 13 ? -5.937 -2.227 14.633 1.00 0.00 14 MET A CA 5
ATOM 11504 C C . MET C 3 13 ? -5.375 -1.230 15.649 1.00 0.00 14 MET A C 5
ATOM 11505 O O . MET C 3 13 ? -5.227 -1.556 16.826 1.00 0.00 14 MET A O 5
ATOM 11519 N N . ALA C 3 14 ? -5.078 -0.037 15.157 1.00 0.00 15 ALA A N 5
ATOM 11520 C CA . ALA C 3 14 ? -4.536 1.009 16.008 1.00 0.00 15 ALA A CA 5
ATOM 11521 C C . ALA C 3 14 ? -5.521 1.300 17.142 1.00 0.00 15 ALA A C 5
ATOM 11522 O O . ALA C 3 14 ? -5.112 1.598 18.263 1.00 0.00 15 ALA A O 5
ATOM 11529 N N . ILE C 3 15 ? -6.800 1.202 16.811 1.00 0.00 16 ILE A N 5
ATOM 11530 C CA . ILE C 3 15 ? -7.847 1.451 17.788 1.00 0.00 16 ILE A CA 5
ATOM 11531 C C . ILE C 3 15 ? -8.059 0.193 18.633 1.00 0.00 16 ILE A C 5
ATOM 11532 O O . ILE C 3 15 ? -8.077 0.261 19.861 1.00 0.00 16 ILE A O 5
ATOM 11548 N N . LEU C 3 16 ? -8.216 -0.926 17.941 1.00 0.00 17 LEU A N 5
ATOM 11549 C CA . LEU C 3 16 ? -8.426 -2.198 18.613 1.00 0.00 17 LEU A CA 5
ATOM 11550 C C . LEU C 3 16 ? -7.258 -2.467 19.564 1.00 0.00 17 LEU A C 5
ATOM 11551 O O . LEU C 3 16 ? -7.467 -2.810 20.727 1.00 0.00 17 LEU A O 5
ATOM 11567 N N . GLN C 3 17 ? -6.055 -2.301 19.034 1.00 0.00 18 GLN A N 5
ATOM 11568 C CA . GLN C 3 17 ? -4.854 -2.521 19.822 1.00 0.00 18 GLN A CA 5
ATOM 11569 C C . GLN C 3 17 ? -5.008 -1.897 21.210 1.00 0.00 18 GLN A C 5
ATOM 11570 O O . GLN C 3 17 ? -4.446 -2.396 22.184 1.00 0.00 18 GLN A O 5
ATOM 11584 N N . SER C 3 18 ? -5.771 -0.815 21.256 1.00 0.00 19 SER A N 5
ATOM 11585 C CA . SER C 3 18 ? -6.005 -0.118 22.509 1.00 0.00 19 SER A CA 5
ATOM 11586 C C . SER C 3 18 ? -7.491 -0.173 22.869 1.00 0.00 19 SER A C 5
ATOM 11587 O O . SER C 3 18 ? -8.212 0.809 22.697 1.00 0.00 19 SER A O 5
ATOM 11595 N N . PRO C 3 19 ? -7.917 -1.362 23.375 1.00 0.00 20 PRO A N 5
ATOM 11596 C CA . PRO C 3 19 ? -9.304 -1.558 23.761 1.00 0.00 20 PRO A CA 5
ATOM 11597 C C . PRO C 3 19 ? -9.612 -0.846 25.080 1.00 0.00 20 PRO A C 5
ATOM 11598 O O . PRO C 3 19 ? -10.361 -1.363 25.907 1.00 0.00 20 PRO A O 5
ATOM 11609 N N . GLN C 3 20 ? -9.019 0.328 25.234 1.00 0.00 21 GLN A N 5
ATOM 11610 C CA . GLN C 3 20 ? -9.221 1.116 26.438 1.00 0.00 21 GLN A CA 5
ATOM 11611 C C . GLN C 3 20 ? -9.872 2.457 26.093 1.00 0.00 21 GLN A C 5
ATOM 11612 O O . GLN C 3 20 ? -10.312 3.185 26.981 1.00 0.00 21 GLN A O 5
ATOM 11626 N N . LYS C 3 21 ? -9.913 2.742 24.800 1.00 0.00 22 LYS A N 5
ATOM 11627 C CA . LYS C 3 21 ? -10.503 3.983 24.326 1.00 0.00 22 LYS A CA 5
ATOM 11628 C C . LYS C 3 21 ? -9.641 5.160 24.783 1.00 0.00 22 LYS A C 5
ATOM 11629 O O . LYS C 3 21 ? -10.089 5.995 25.567 1.00 0.00 22 LYS A O 5
ATOM 11648 N N . LYS C 3 22 ? -8.418 5.190 24.274 1.00 0.00 23 LYS A N 5
ATOM 11649 C CA . LYS C 3 22 ? -7.488 6.251 24.621 1.00 0.00 23 LYS A CA 5
ATOM 11650 C C . LYS C 3 22 ? -6.155 6.008 23.911 1.00 0.00 23 LYS A C 5
ATOM 11651 O O . LYS C 3 22 ? -5.442 5.057 24.229 1.00 0.00 23 LYS A O 5
ATOM 11670 N N . LEU C 3 23 ? -5.858 6.884 22.962 1.00 0.00 24 LEU A N 5
ATOM 11671 C CA . LEU C 3 23 ? -4.623 6.776 22.204 1.00 0.00 24 LEU A CA 5
ATOM 11672 C C . LEU C 3 23 ? -4.249 8.152 21.648 1.00 0.00 24 LEU A C 5
ATOM 11673 O O . LEU C 3 23 ? -5.052 9.083 21.693 1.00 0.00 24 LEU A O 5
ATOM 11689 N N . THR C 3 24 ? -3.030 8.237 21.137 1.00 0.00 25 THR A N 5
ATOM 11690 C CA . THR C 3 24 ? -2.540 9.483 20.573 1.00 0.00 25 THR A CA 5
ATOM 11691 C C . THR C 3 24 ? -2.170 9.293 19.101 1.00 0.00 25 THR A C 5
ATOM 11692 O O . THR C 3 24 ? -1.467 8.347 18.751 1.00 0.00 25 THR A O 5
ATOM 11703 N N . LEU C 3 25 ? -2.661 10.209 18.278 1.00 0.00 26 LEU A N 5
ATOM 11704 C CA . LEU C 3 25 ? -2.390 10.154 16.851 1.00 0.00 26 LEU A CA 5
ATOM 11705 C C . LEU C 3 25 ? -0.881 10.048 16.626 1.00 0.00 26 LEU A C 5
ATOM 11706 O O . LEU C 3 25 ? -0.429 9.295 15.764 1.00 0.00 26 LEU A O 5
ATOM 11722 N N . SER C 3 26 ? -0.141 10.812 17.417 1.00 0.00 27 SER A N 5
ATOM 11723 C CA . SER C 3 26 ? 1.308 10.813 17.315 1.00 0.00 27 SER A CA 5
ATOM 11724 C C . SER C 3 26 ? 1.851 9.405 17.565 1.00 0.00 27 SER A C 5
ATOM 11725 O O . SER C 3 26 ? 2.541 8.842 16.716 1.00 0.00 27 SER A O 5
ATOM 11733 N N . GLY C 3 27 ? 1.520 8.876 18.734 1.00 0.00 28 GLY A N 5
ATOM 11734 C CA . GLY C 3 27 ? 1.966 7.545 19.106 1.00 0.00 28 GLY A CA 5
ATOM 11735 C C . GLY C 3 27 ? 1.556 6.514 18.052 1.00 0.00 28 GLY A C 5
ATOM 11736 O O . GLY C 3 27 ? 2.334 5.624 17.714 1.00 0.00 28 GLY A O 5
ATOM 11740 N N . ILE C 3 28 ? 0.334 6.670 17.563 1.00 0.00 29 ILE A N 5
ATOM 11741 C CA . ILE C 3 28 ? -0.189 5.764 16.554 1.00 0.00 29 ILE A CA 5
ATOM 11742 C C . ILE C 3 28 ? 0.685 5.844 15.301 1.00 0.00 29 ILE A C 5
ATOM 11743 O O . ILE C 3 28 ? 1.207 4.831 14.838 1.00 0.00 29 ILE A O 5
ATOM 11759 N N . CYS C 3 29 ? 0.817 7.058 14.787 1.00 0.00 30 CYS A N 5
ATOM 11760 C CA . CYS C 3 29 ? 1.619 7.283 13.596 1.00 0.00 30 CYS A CA 5
ATOM 11761 C C . CYS C 3 29 ? 2.949 6.547 13.766 1.00 0.00 30 CYS A C 5
ATOM 11762 O O . CYS C 3 29 ? 3.474 5.977 12.810 1.00 0.00 30 CYS A O 5
ATOM 11770 N N . GLU C 3 30 ? 3.456 6.582 14.989 1.00 0.00 31 GLU A N 5
ATOM 11771 C CA . GLU C 3 30 ? 4.716 5.925 15.296 1.00 0.00 31 GLU A CA 5
ATOM 11772 C C . GLU C 3 30 ? 4.561 4.407 15.191 1.00 0.00 31 GLU A C 5
ATOM 11773 O O . GLU C 3 30 ? 5.449 3.723 14.684 1.00 0.00 31 GLU A O 5
ATOM 11785 N N . PHE C 3 31 ? 3.428 3.924 15.679 1.00 0.00 32 PHE A N 5
ATOM 11786 C CA . PHE C 3 31 ? 3.146 2.499 15.646 1.00 0.00 32 PHE A CA 5
ATOM 11787 C C . PHE C 3 31 ? 2.896 2.022 14.214 1.00 0.00 32 PHE A C 5
ATOM 11788 O O . PHE C 3 31 ? 3.034 0.836 13.917 1.00 0.00 32 PHE A O 5
ATOM 11805 N N . ILE C 3 32 ? 2.531 2.971 13.364 1.00 0.00 33 ILE A N 5
ATOM 11806 C CA . ILE C 3 32 ? 2.259 2.663 11.970 1.00 0.00 33 ILE A CA 5
ATOM 11807 C C . ILE C 3 32 ? 3.581 2.577 11.205 1.00 0.00 33 ILE A C 5
ATOM 11808 O O . ILE C 3 32 ? 3.862 1.572 10.554 1.00 0.00 33 ILE A O 5
ATOM 11824 N N . SER C 3 33 ? 4.358 3.646 11.307 1.00 0.00 34 SER A N 5
ATOM 11825 C CA . SER C 3 33 ? 5.643 3.704 10.632 1.00 0.00 34 SER A CA 5
ATOM 11826 C C . SER C 3 33 ? 6.508 2.513 11.049 1.00 0.00 34 SER A C 5
ATOM 11827 O O . SER C 3 33 ? 7.115 1.856 10.204 1.00 0.00 34 SER A O 5
ATOM 11835 N N . ASN C 3 34 ? 6.536 2.270 12.351 1.00 0.00 35 ASN A N 5
ATOM 11836 C CA . ASN C 3 34 ? 7.316 1.169 12.890 1.00 0.00 35 ASN A CA 5
ATOM 11837 C C . ASN C 3 34 ? 6.989 -0.110 12.115 1.00 0.00 35 ASN A C 5
ATOM 11838 O O . ASN C 3 34 ? 7.880 -0.904 11.817 1.00 0.00 35 ASN A O 5
ATOM 11849 N N . ARG C 3 35 ? 5.709 -0.269 11.812 1.00 0.00 36 ARG A N 5
ATOM 11850 C CA . ARG C 3 35 ? 5.254 -1.437 11.078 1.00 0.00 36 ARG A CA 5
ATOM 11851 C C . ARG C 3 35 ? 5.600 -1.299 9.594 1.00 0.00 36 ARG A C 5
ATOM 11852 O O . ARG C 3 35 ? 6.175 -2.209 9.000 1.00 0.00 36 ARG A O 5
ATOM 11873 N N . PHE C 3 36 ? 5.234 -0.153 9.038 1.00 0.00 37 PHE A N 5
ATOM 11874 C CA . PHE C 3 36 ? 5.499 0.115 7.634 1.00 0.00 37 PHE A CA 5
ATOM 11875 C C . PHE C 3 36 ? 6.341 1.382 7.468 1.00 0.00 37 PHE A C 5
ATOM 11876 O O . PHE C 3 36 ? 5.848 2.491 7.666 1.00 0.00 37 PHE A O 5
ATOM 11893 N N . PRO C 3 37 ? 7.632 1.168 7.095 1.00 0.00 38 PRO A N 5
ATOM 11894 C CA . PRO C 3 37 ? 8.548 2.279 6.899 1.00 0.00 38 PRO A CA 5
ATOM 11895 C C . PRO C 3 37 ? 8.253 3.009 5.587 1.00 0.00 38 PRO A C 5
ATOM 11896 O O . PRO C 3 37 ? 8.227 4.238 5.548 1.00 0.00 38 PRO A O 5
ATOM 11907 N N . TYR C 3 38 ? 8.037 2.220 4.545 1.00 0.00 39 TYR A N 5
ATOM 11908 C CA . TYR C 3 38 ? 7.745 2.775 3.234 1.00 0.00 39 TYR A CA 5
ATOM 11909 C C . TYR C 3 38 ? 6.705 3.893 3.331 1.00 0.00 39 TYR A C 5
ATOM 11910 O O . TYR C 3 38 ? 6.826 4.918 2.663 1.00 0.00 39 TYR A O 5
ATOM 11928 N N . TYR C 3 39 ? 5.706 3.657 4.169 1.00 0.00 40 TYR A N 5
ATOM 11929 C CA . TYR C 3 39 ? 4.646 4.631 4.363 1.00 0.00 40 TYR A CA 5
ATOM 11930 C C . TYR C 3 39 ? 5.172 5.882 5.069 1.00 0.00 40 TYR A C 5
ATOM 11931 O O . TYR C 3 39 ? 4.758 6.997 4.756 1.00 0.00 40 TYR A O 5
ATOM 11949 N N . ARG C 3 40 ? 6.078 5.655 6.009 1.00 0.00 41 ARG A N 5
ATOM 11950 C CA . ARG C 3 40 ? 6.666 6.750 6.763 1.00 0.00 41 ARG A CA 5
ATOM 11951 C C . ARG C 3 40 ? 7.724 7.465 5.921 1.00 0.00 41 ARG A C 5
ATOM 11952 O O . ARG C 3 40 ? 8.106 8.594 6.226 1.00 0.00 41 ARG A O 5
ATOM 11973 N N . GLU C 3 41 ? 8.169 6.778 4.879 1.00 0.00 42 GLU A N 5
ATOM 11974 C CA . GLU C 3 41 ? 9.176 7.334 3.991 1.00 0.00 42 GLU A CA 5
ATOM 11975 C C . GLU C 3 41 ? 8.540 8.344 3.033 1.00 0.00 42 GLU A C 5
ATOM 11976 O O . GLU C 3 41 ? 8.967 9.495 2.965 1.00 0.00 42 GLU A O 5
ATOM 11988 N N . LYS C 3 42 ? 7.529 7.876 2.316 1.00 0.00 43 LYS A N 5
ATOM 11989 C CA . LYS C 3 42 ? 6.830 8.723 1.365 1.00 0.00 43 LYS A CA 5
ATOM 11990 C C . LYS C 3 42 ? 6.000 9.759 2.126 1.00 0.00 43 LYS A C 5
ATOM 11991 O O . LYS C 3 42 ? 6.166 10.961 1.926 1.00 0.00 43 LYS A O 5
ATOM 12010 N N . PHE C 3 43 ? 5.124 9.255 2.983 1.00 0.00 44 PHE A N 5
ATOM 12011 C CA . PHE C 3 43 ? 4.268 10.122 3.775 1.00 0.00 44 PHE A CA 5
ATOM 12012 C C . PHE C 3 43 ? 4.010 11.446 3.053 1.00 0.00 44 PHE A C 5
ATOM 12013 O O . PHE C 3 43 ? 4.381 12.509 3.547 1.00 0.00 44 PHE A O 5
ATOM 12030 N N . PRO C 3 44 ? 3.359 11.335 1.864 1.00 0.00 45 PRO A N 5
ATOM 12031 C CA . PRO C 3 44 ? 3.047 12.510 1.069 1.00 0.00 45 PRO A CA 5
ATOM 12032 C C . PRO C 3 44 ? 1.878 13.289 1.676 1.00 0.00 45 PRO A C 5
ATOM 12033 O O . PRO C 3 44 ? 1.710 14.476 1.403 1.00 0.00 45 PRO A O 5
ATOM 12044 N N . ALA C 3 45 ? 1.100 12.588 2.488 1.00 0.00 46 ALA A N 5
ATOM 12045 C CA . ALA C 3 45 ? -0.049 13.198 3.136 1.00 0.00 46 ALA A CA 5
ATOM 12046 C C . ALA C 3 45 ? -0.744 12.158 4.016 1.00 0.00 46 ALA A C 5
ATOM 12047 O O . ALA C 3 45 ? -1.942 11.917 3.871 1.00 0.00 46 ALA A O 5
ATOM 12054 N N . TRP C 3 46 ? 0.036 11.569 4.911 1.00 0.00 47 TRP A N 5
ATOM 12055 C CA . TRP C 3 46 ? -0.490 10.561 5.815 1.00 0.00 47 TRP A CA 5
ATOM 12056 C C . TRP C 3 46 ? -1.375 11.265 6.845 1.00 0.00 47 TRP A C 5
ATOM 12057 O O . TRP C 3 46 ? -2.569 10.984 6.937 1.00 0.00 47 TRP A O 5
ATOM 12078 N N . GLN C 3 47 ? -0.756 12.166 7.593 1.00 0.00 48 GLN A N 5
ATOM 12079 C CA . GLN C 3 47 ? -1.474 12.912 8.612 1.00 0.00 48 GLN A CA 5
ATOM 12080 C C . GLN C 3 47 ? -2.894 13.228 8.139 1.00 0.00 48 GLN A C 5
ATOM 12081 O O . GLN C 3 47 ? -3.824 13.273 8.942 1.00 0.00 48 GLN A O 5
ATOM 12095 N N . ASN C 3 48 ? -3.016 13.437 6.836 1.00 0.00 49 ASN A N 5
ATOM 12096 C CA . ASN C 3 48 ? -4.308 13.747 6.246 1.00 0.00 49 ASN A CA 5
ATOM 12097 C C . ASN C 3 48 ? -5.118 12.458 6.098 1.00 0.00 49 ASN A C 5
ATOM 12098 O O . ASN C 3 48 ? -6.232 12.359 6.610 1.00 0.00 49 ASN A O 5
ATOM 12109 N N . SER C 3 49 ? -4.527 11.502 5.396 1.00 0.00 50 SER A N 5
ATOM 12110 C CA . SER C 3 49 ? -5.180 10.224 5.174 1.00 0.00 50 SER A CA 5
ATOM 12111 C C . SER C 3 49 ? -5.353 9.487 6.503 1.00 0.00 50 SER A C 5
ATOM 12112 O O . SER C 3 49 ? -6.300 8.720 6.674 1.00 0.00 50 SER A O 5
ATOM 12120 N N . ILE C 3 50 ? -4.423 9.744 7.411 1.00 0.00 51 ILE A N 5
ATOM 12121 C CA . ILE C 3 50 ? -4.461 9.115 8.720 1.00 0.00 51 ILE A CA 5
ATOM 12122 C C . ILE C 3 50 ? -5.659 9.652 9.506 1.00 0.00 51 ILE A C 5
ATOM 12123 O O . ILE C 3 50 ? -6.565 8.898 9.856 1.00 0.00 51 ILE A O 5
ATOM 12139 N N . ARG C 3 51 ? -5.624 10.952 9.759 1.00 0.00 52 ARG A N 5
ATOM 12140 C CA . ARG C 3 51 ? -6.696 11.600 10.497 1.00 0.00 52 ARG A CA 5
ATOM 12141 C C . ARG C 3 51 ? -8.015 11.478 9.732 1.00 0.00 52 ARG A C 5
ATOM 12142 O O . ARG C 3 51 ? -9.087 11.690 10.298 1.00 0.00 52 ARG A O 5
ATOM 12163 N N . HIS C 3 52 ? -7.894 11.138 8.457 1.00 0.00 53 HIS A N 5
ATOM 12164 C CA . HIS C 3 52 ? -9.064 10.986 7.609 1.00 0.00 53 HIS A CA 5
ATOM 12165 C C . HIS C 3 52 ? -9.694 9.612 7.845 1.00 0.00 53 HIS A C 5
ATOM 12166 O O . HIS C 3 52 ? -10.882 9.513 8.148 1.00 0.00 53 HIS A O 5
ATOM 12180 N N . ASN C 3 53 ? -8.869 8.586 7.696 1.00 0.00 54 ASN A N 5
ATOM 12181 C CA . ASN C 3 53 ? -9.331 7.221 7.889 1.00 0.00 54 ASN A CA 5
ATOM 12182 C C . ASN C 3 53 ? -9.600 6.984 9.376 1.00 0.00 54 ASN A C 5
ATOM 12183 O O . ASN C 3 53 ? -10.389 6.111 9.736 1.00 0.00 54 ASN A O 5
ATOM 12194 N N . LEU C 3 54 ? -8.930 7.776 10.200 1.00 0.00 55 LEU A N 5
ATOM 12195 C CA . LEU C 3 54 ? -9.087 7.663 11.640 1.00 0.00 55 LEU A CA 5
ATOM 12196 C C . LEU C 3 54 ? -10.347 8.415 12.072 1.00 0.00 55 LEU A C 5
ATOM 12197 O O . LEU C 3 54 ? -11.278 7.817 12.610 1.00 0.00 55 LEU A O 5
ATOM 12213 N N . SER C 3 55 ? -10.337 9.716 11.819 1.00 0.00 56 SER A N 5
ATOM 12214 C CA . SER C 3 55 ? -11.468 10.555 12.175 1.00 0.00 56 SER A CA 5
ATOM 12215 C C . SER C 3 55 ? -12.656 10.249 11.260 1.00 0.00 56 SER A C 5
ATOM 12216 O O . SER C 3 55 ? -13.766 10.016 11.736 1.00 0.00 56 SER A O 5
ATOM 12224 N N . LEU C 3 56 ? -12.382 10.259 9.964 1.00 0.00 57 LEU A N 5
ATOM 12225 C CA . LEU C 3 56 ? -13.414 9.985 8.979 1.00 0.00 57 LEU A CA 5
ATOM 12226 C C . LEU C 3 56 ? -13.594 8.472 8.843 1.00 0.00 57 LEU A C 5
ATOM 12227 O O . LEU C 3 56 ? -12.976 7.844 7.984 1.00 0.00 57 LEU A O 5
ATOM 12243 N N . ASN C 3 57 ? -14.443 7.929 9.703 1.00 0.00 58 ASN A N 5
ATOM 12244 C CA . ASN C 3 57 ? -14.712 6.501 9.689 1.00 0.00 58 ASN A CA 5
ATOM 12245 C C . ASN C 3 57 ? -15.164 6.059 11.082 1.00 0.00 58 ASN A C 5
ATOM 12246 O O . ASN C 3 57 ? -16.258 5.520 11.242 1.00 0.00 58 ASN A O 5
ATOM 12257 N N . ASP C 3 58 ? -14.298 6.303 12.055 1.00 0.00 59 ASP A N 5
ATOM 12258 C CA . ASP C 3 58 ? -14.595 5.936 13.430 1.00 0.00 59 ASP A CA 5
ATOM 12259 C C . ASP C 3 58 ? -15.733 6.813 13.953 1.00 0.00 59 ASP A C 5
ATOM 12260 O O . ASP C 3 58 ? -16.833 6.324 14.207 1.00 0.00 59 ASP A O 5
ATOM 12269 N N . CYS C 3 59 ? -15.431 8.095 14.099 1.00 0.00 60 CYS A N 5
ATOM 12270 C CA . CYS C 3 59 ? -16.415 9.046 14.588 1.00 0.00 60 CYS A CA 5
ATOM 12271 C C . CYS C 3 59 ? -16.201 9.228 16.092 1.00 0.00 60 CYS A C 5
ATOM 12272 O O . CYS C 3 59 ? -17.119 9.018 16.883 1.00 0.00 60 CYS A O 5
ATOM 12280 N N . PHE C 3 60 ? -14.984 9.617 16.441 1.00 0.00 61 PHE A N 5
ATOM 12281 C CA . PHE C 3 60 ? -14.638 9.831 17.836 1.00 0.00 61 PHE A CA 5
ATOM 12282 C C . PHE C 3 60 ? -14.247 11.288 18.087 1.00 0.00 61 PHE A C 5
ATOM 12283 O O . PHE C 3 60 ? -14.475 12.151 17.240 1.00 0.00 61 PHE A O 5
ATOM 12300 N N . VAL C 3 61 ? -13.664 11.519 19.255 1.00 0.00 62 VAL A N 5
ATOM 12301 C CA . VAL C 3 61 ? -13.239 12.857 19.628 1.00 0.00 62 VAL A CA 5
ATOM 12302 C C . VAL C 3 61 ? -11.727 12.862 19.858 1.00 0.00 62 VAL A C 5
ATOM 12303 O O . VAL C 3 61 ? -11.178 11.917 20.423 1.00 0.00 62 VAL A O 5
ATOM 12316 N N . LYS C 3 62 ? -11.095 13.936 19.407 1.00 0.00 63 LYS A N 5
ATOM 12317 C CA . LYS C 3 62 ? -9.657 14.076 19.556 1.00 0.00 63 LYS A CA 5
ATOM 12318 C C . LYS C 3 62 ? -9.341 15.456 20.137 1.00 0.00 63 LYS A C 5
ATOM 12319 O O . LYS C 3 62 ? -10.224 16.304 20.246 1.00 0.00 63 LYS A O 5
ATOM 12338 N N . ILE C 3 63 ? -8.078 15.637 20.493 1.00 0.00 64 ILE A N 5
ATOM 12339 C CA . ILE C 3 63 ? -7.634 16.899 21.060 1.00 0.00 64 ILE A CA 5
ATOM 12340 C C . ILE C 3 63 ? -6.580 17.523 20.142 1.00 0.00 64 ILE A C 5
ATOM 12341 O O . ILE C 3 63 ? -5.622 16.859 19.751 1.00 0.00 64 ILE A O 5
ATOM 12357 N N . PRO C 3 64 ? -6.800 18.825 19.817 1.00 0.00 65 PRO A N 5
ATOM 12358 C CA . PRO C 3 64 ? -5.881 19.546 18.953 1.00 0.00 65 PRO A CA 5
ATOM 12359 C C . PRO C 3 64 ? -4.598 19.913 19.701 1.00 0.00 65 PRO A C 5
ATOM 12360 O O . PRO C 3 64 ? -4.301 19.342 20.750 1.00 0.00 65 PRO A O 5
ATOM 12371 N N . ARG C 3 65 ? -3.871 20.864 19.134 1.00 0.00 66 ARG A N 5
ATOM 12372 C CA . ARG C 3 65 ? -2.627 21.314 19.734 1.00 0.00 66 ARG A CA 5
ATOM 12373 C C . ARG C 3 65 ? -2.854 21.706 21.195 1.00 0.00 66 ARG A C 5
ATOM 12374 O O . ARG C 3 65 ? -3.257 22.831 21.484 1.00 0.00 66 ARG A O 5
ATOM 12395 N N . GLU C 3 66 ? -2.585 20.756 22.078 1.00 0.00 67 GLU A N 5
ATOM 12396 C CA . GLU C 3 66 ? -2.754 20.987 23.503 1.00 0.00 67 GLU A CA 5
ATOM 12397 C C . GLU C 3 66 ? -1.551 21.748 24.064 1.00 0.00 67 GLU A C 5
ATOM 12398 O O . GLU C 3 66 ? -0.521 21.863 23.402 1.00 0.00 67 GLU A O 5
ATOM 12410 N N . PRO C 3 67 ? -1.727 22.262 25.311 1.00 0.00 68 PRO A N 5
ATOM 12411 C CA . PRO C 3 67 ? -0.668 23.009 25.968 1.00 0.00 68 PRO A CA 5
ATOM 12412 C C . PRO C 3 67 ? 0.432 22.073 26.472 1.00 0.00 68 PRO A C 5
ATOM 12413 O O . PRO C 3 67 ? 0.771 22.086 27.654 1.00 0.00 68 PRO A O 5
ATOM 12424 N N . GLY C 3 68 ? 0.960 21.282 25.549 1.00 0.00 69 GLY A N 5
ATOM 12425 C CA . GLY C 3 68 ? 2.015 20.341 25.884 1.00 0.00 69 GLY A CA 5
ATOM 12426 C C . GLY C 3 68 ? 2.268 19.367 24.731 1.00 0.00 69 GLY A C 5
ATOM 12427 O O . GLY C 3 68 ? 2.233 18.152 24.921 1.00 0.00 69 GLY A O 5
ATOM 12431 N N . ASN C 3 69 ? 2.516 19.937 23.561 1.00 0.00 70 ASN A N 5
ATOM 12432 C CA . ASN C 3 69 ? 2.775 19.134 22.378 1.00 0.00 70 ASN A CA 5
ATOM 12433 C C . ASN C 3 69 ? 4.211 19.372 21.909 1.00 0.00 70 ASN A C 5
ATOM 12434 O O . ASN C 3 69 ? 4.459 20.231 21.064 1.00 0.00 70 ASN A O 5
ATOM 12445 N N . PRO C 3 70 ? 5.146 18.575 22.493 1.00 0.00 71 PRO A N 5
ATOM 12446 C CA . PRO C 3 70 ? 6.552 18.691 22.145 1.00 0.00 71 PRO A CA 5
ATOM 12447 C C . PRO C 3 70 ? 6.829 18.070 20.774 1.00 0.00 71 PRO A C 5
ATOM 12448 O O . PRO C 3 70 ? 7.719 17.232 20.637 1.00 0.00 71 PRO A O 5
ATOM 12459 N N . GLY C 3 71 ? 6.051 18.506 19.794 1.00 0.00 72 GLY A N 5
ATOM 12460 C CA . GLY C 3 71 ? 6.202 18.004 18.439 1.00 0.00 72 GLY A CA 5
ATOM 12461 C C . GLY C 3 71 ? 5.121 16.971 18.113 1.00 0.00 72 GLY A C 5
ATOM 12462 O O . GLY C 3 71 ? 4.425 17.092 17.106 1.00 0.00 72 GLY A O 5
ATOM 12466 N N . LYS C 3 72 ? 5.014 15.979 18.985 1.00 0.00 73 LYS A N 5
ATOM 12467 C CA . LYS C 3 72 ? 4.030 14.926 18.802 1.00 0.00 73 LYS A CA 5
ATOM 12468 C C . LYS C 3 72 ? 3.506 14.482 20.169 1.00 0.00 73 LYS A C 5
ATOM 12469 O O . LYS C 3 72 ? 3.774 13.364 20.608 1.00 0.00 73 LYS A O 5
ATOM 12488 N N . GLY C 3 73 ? 2.769 15.380 20.805 1.00 0.00 74 GLY A N 5
ATOM 12489 C CA . GLY C 3 73 ? 2.204 15.095 22.114 1.00 0.00 74 GLY A CA 5
ATOM 12490 C C . GLY C 3 73 ? 0.722 15.470 22.165 1.00 0.00 74 GLY A C 5
ATOM 12491 O O . GLY C 3 73 ? 0.358 16.499 22.732 1.00 0.00 74 GLY A O 5
ATOM 12495 N N . ASN C 3 74 ? -0.093 14.615 21.566 1.00 0.00 75 ASN A N 5
ATOM 12496 C CA . ASN C 3 74 ? -1.528 14.844 21.537 1.00 0.00 75 ASN A CA 5
ATOM 12497 C C . ASN C 3 74 ? -2.244 13.646 22.165 1.00 0.00 75 ASN A C 5
ATOM 12498 O O . ASN C 3 74 ? -1.602 12.686 22.587 1.00 0.00 75 ASN A O 5
ATOM 12509 N N . TYR C 3 75 ? -3.565 13.743 22.207 1.00 0.00 76 TYR A N 5
ATOM 12510 C CA . TYR C 3 75 ? -4.375 12.680 22.776 1.00 0.00 76 TYR A CA 5
ATOM 12511 C C . TYR C 3 75 ? -5.679 12.505 21.994 1.00 0.00 76 TYR A C 5
ATOM 12512 O O . TYR C 3 75 ? -6.286 13.485 21.567 1.00 0.00 76 TYR A O 5
ATOM 12530 N N . TRP C 3 76 ? -6.070 11.250 21.831 1.00 0.00 77 TRP A N 5
ATOM 12531 C CA . TRP C 3 76 ? -7.290 10.934 21.108 1.00 0.00 77 TRP A CA 5
ATOM 12532 C C . TRP C 3 76 ? -8.163 10.061 22.012 1.00 0.00 77 TRP A C 5
ATOM 12533 O O . TRP C 3 76 ? -7.650 9.333 22.861 1.00 0.00 77 TRP A O 5
ATOM 12554 N N . THR C 3 77 ? -9.467 10.164 21.799 1.00 0.00 78 THR A N 5
ATOM 12555 C CA . THR C 3 77 ? -10.416 9.393 22.584 1.00 0.00 78 THR A CA 5
ATOM 12556 C C . THR C 3 77 ? -11.538 8.861 21.691 1.00 0.00 78 THR A C 5
ATOM 12557 O O . THR C 3 77 ? -12.200 9.629 20.995 1.00 0.00 78 THR A O 5
ATOM 12568 N N . LEU C 3 78 ? -11.719 7.549 21.741 1.00 0.00 79 LEU A N 5
ATOM 12569 C CA . LEU C 3 78 ? -12.750 6.905 20.945 1.00 0.00 79 LEU A CA 5
ATOM 12570 C C . LEU C 3 78 ? -13.801 6.297 21.876 1.00 0.00 79 LEU A C 5
ATOM 12571 O O . LEU C 3 78 ? -13.501 5.959 23.020 1.00 0.00 79 LEU A O 5
ATOM 12587 N N . ASP C 3 79 ? -15.011 6.177 21.351 1.00 0.00 80 ASP A N 5
ATOM 12588 C CA . ASP C 3 79 ? -16.109 5.616 22.120 1.00 0.00 80 ASP A CA 5
ATOM 12589 C C . ASP C 3 79 ? -15.909 4.105 22.259 1.00 0.00 80 ASP A C 5
ATOM 12590 O O . ASP C 3 79 ? -15.327 3.469 21.381 1.00 0.00 80 ASP A O 5
ATOM 12599 N N . PRO C 3 80 ? -16.416 3.560 23.397 1.00 0.00 81 PRO A N 5
ATOM 12600 C CA . PRO C 3 80 ? -16.299 2.136 23.661 1.00 0.00 81 PRO A CA 5
ATOM 12601 C C . PRO C 3 80 ? -17.279 1.336 22.800 1.00 0.00 81 PRO A C 5
ATOM 12602 O O . PRO C 3 80 ? -18.290 0.843 23.299 1.00 0.00 81 PRO A O 5
ATOM 12613 N N . GLN C 3 81 ? -16.947 1.233 21.522 1.00 0.00 82 GLN A N 5
ATOM 12614 C CA . GLN C 3 81 ? -17.785 0.502 20.587 1.00 0.00 82 GLN A CA 5
ATOM 12615 C C . GLN C 3 81 ? -17.145 0.489 19.198 1.00 0.00 82 GLN A C 5
ATOM 12616 O O . GLN C 3 81 ? -17.844 0.548 18.187 1.00 0.00 82 GLN A O 5
ATOM 12630 N N . SER C 3 82 ? -15.822 0.412 19.191 1.00 0.00 83 SER A N 5
ATOM 12631 C CA . SER C 3 82 ? -15.079 0.391 17.943 1.00 0.00 83 SER A CA 5
ATOM 12632 C C . SER C 3 82 ? -15.267 -0.957 17.245 1.00 0.00 83 SER A C 5
ATOM 12633 O O . SER C 3 82 ? -15.669 -1.009 16.084 1.00 0.00 83 SER A O 5
ATOM 12641 N N . GLU C 3 83 ? -14.966 -2.016 17.983 1.00 0.00 84 GLU A N 5
ATOM 12642 C CA . GLU C 3 83 ? -15.096 -3.361 17.449 1.00 0.00 84 GLU A CA 5
ATOM 12643 C C . GLU C 3 83 ? -16.531 -3.609 16.979 1.00 0.00 84 GLU A C 5
ATOM 12644 O O . GLU C 3 83 ? -16.767 -4.449 16.111 1.00 0.00 84 GLU A O 5
ATOM 12656 N N . ASP C 3 84 ? -17.451 -2.863 17.572 1.00 0.00 85 ASP A N 5
ATOM 12657 C CA . ASP C 3 84 ? -18.856 -2.991 17.224 1.00 0.00 85 ASP A CA 5
ATOM 12658 C C . ASP C 3 84 ? -19.086 -2.414 15.826 1.00 0.00 85 ASP A C 5
ATOM 12659 O O . ASP C 3 84 ? -19.705 -3.057 14.979 1.00 0.00 85 ASP A O 5
ATOM 12668 N N . MET C 3 85 ? -18.575 -1.208 15.627 1.00 0.00 86 MET A N 5
ATOM 12669 C CA . MET C 3 85 ? -18.717 -0.537 14.346 1.00 0.00 86 MET A CA 5
ATOM 12670 C C . MET C 3 85 ? -17.818 -1.181 13.288 1.00 0.00 86 MET A C 5
ATOM 12671 O O . MET C 3 85 ? -18.063 -1.038 12.091 1.00 0.00 86 MET A O 5
ATOM 12685 N N . PHE C 3 86 ? -16.797 -1.876 13.767 1.00 0.00 87 PHE A N 5
ATOM 12686 C CA . PHE C 3 86 ? -15.862 -2.542 12.878 1.00 0.00 87 PHE A CA 5
ATOM 12687 C C . PHE C 3 86 ? -16.052 -4.059 12.918 1.00 0.00 87 PHE A C 5
ATOM 12688 O O . PHE C 3 86 ? -15.089 -4.813 12.783 1.00 0.00 87 PHE A O 5
ATOM 12705 N N . ASP C 3 87 ? -17.300 -4.462 13.105 1.00 0.00 88 ASP A N 5
ATOM 12706 C CA . ASP C 3 87 ? -17.629 -5.876 13.164 1.00 0.00 88 ASP A CA 5
ATOM 12707 C C . ASP C 3 87 ? -19.133 -6.036 13.396 1.00 0.00 88 ASP A C 5
ATOM 12708 O O . ASP C 3 87 ? -19.551 -6.674 14.361 1.00 0.00 88 ASP A O 5
ATOM 12717 N N . ASN C 3 88 ? -19.904 -5.446 12.495 1.00 0.00 89 ASN A N 5
ATOM 12718 C CA . ASN C 3 88 ? -21.353 -5.516 12.590 1.00 0.00 89 ASN A CA 5
ATOM 12719 C C . ASN C 3 88 ? -21.831 -6.866 12.052 1.00 0.00 89 ASN A C 5
ATOM 12720 O O . ASN C 3 88 ? -22.512 -7.612 12.753 1.00 0.00 89 ASN A O 5
ATOM 12731 N N . GLY C 3 89 ? -21.455 -7.139 10.811 1.00 0.00 90 GLY A N 5
ATOM 12732 C CA . GLY C 3 89 ? -21.836 -8.386 10.171 1.00 0.00 90 GLY A CA 5
ATOM 12733 C C . GLY C 3 89 ? -20.933 -9.534 10.625 1.00 0.00 90 GLY A C 5
ATOM 12734 O O . GLY C 3 89 ? -21.330 -10.350 11.456 1.00 0.00 90 GLY A O 5
ATOM 12738 N N . SER C 3 90 ? -19.735 -9.562 10.059 1.00 0.00 91 SER A N 5
ATOM 12739 C CA . SER C 3 90 ? -18.772 -10.596 10.395 1.00 0.00 91 SER A CA 5
ATOM 12740 C C . SER C 3 90 ? -17.349 -10.057 10.240 1.00 0.00 91 SER A C 5
ATOM 12741 O O . SER C 3 90 ? -16.580 -10.038 11.200 1.00 0.00 91 SER A O 5
ATOM 12749 N N . PHE C 3 91 ? -17.041 -9.632 9.023 1.00 0.00 92 PHE A N 5
ATOM 12750 C CA . PHE C 3 91 ? -15.724 -9.094 8.730 1.00 0.00 92 PHE A CA 5
ATOM 12751 C C . PHE C 3 91 ? -15.642 -8.602 7.283 1.00 0.00 92 PHE A C 5
ATOM 12752 O O . PHE C 3 91 ? -14.796 -9.058 6.515 1.00 0.00 92 PHE A O 5
ATOM 12769 N N . LEU C 3 92 ? -16.533 -7.678 6.955 1.00 0.00 93 LEU A N 5
ATOM 12770 C CA . LEU C 3 92 ? -16.572 -7.119 5.615 1.00 0.00 93 LEU A CA 5
ATOM 12771 C C . LEU C 3 92 ? -16.614 -5.592 5.704 1.00 0.00 93 LEU A C 5
ATOM 12772 O O . LEU C 3 92 ? -17.200 -5.037 6.632 1.00 0.00 93 LEU A O 5
ATOM 12788 N N . ARG C 3 93 ? -15.983 -4.956 4.728 1.00 0.00 94 ARG A N 5
ATOM 12789 C CA . ARG C 3 93 ? -15.941 -3.504 4.685 1.00 0.00 94 ARG A CA 5
ATOM 12790 C C . ARG C 3 93 ? -16.190 -3.008 3.259 1.00 0.00 94 ARG A C 5
ATOM 12791 O O . ARG C 3 93 ? -15.365 -2.293 2.694 1.00 0.00 94 ARG A O 5
ATOM 12812 N N . ARG C 3 94 ? -17.333 -3.407 2.719 1.00 0.00 95 ARG A N 5
ATOM 12813 C CA . ARG C 3 94 ? -17.701 -3.011 1.371 1.00 0.00 95 ARG A CA 5
ATOM 12814 C C . ARG C 3 94 ? -18.940 -3.783 0.911 1.00 0.00 95 ARG A C 5
ATOM 12815 O O . ARG C 3 94 ? -20.020 -3.208 0.779 1.00 0.00 95 ARG A O 5
ATOM 12836 N N . ARG C 3 95 ? -18.743 -5.072 0.680 1.00 0.00 96 ARG A N 5
ATOM 12837 C CA . ARG C 3 95 ? -19.831 -5.928 0.238 1.00 0.00 96 ARG A CA 5
ATOM 12838 C C . ARG C 3 95 ? -19.329 -7.358 0.027 1.00 0.00 96 ARG A C 5
ATOM 12839 O O . ARG C 3 95 ? -19.914 -8.308 0.546 1.00 0.00 96 ARG A O 5
ATOM 12860 N N . LYS C 3 96 ? -18.252 -7.466 -0.737 1.00 0.00 97 LYS A N 5
ATOM 12861 C CA . LYS C 3 96 ? -17.665 -8.764 -1.023 1.00 0.00 97 LYS A CA 5
ATOM 12862 C C . LYS C 3 96 ? -16.199 -8.579 -1.421 1.00 0.00 97 LYS A C 5
ATOM 12863 O O . LYS C 3 96 ? -15.835 -8.787 -2.578 1.00 0.00 97 LYS A O 5
ATOM 12882 N N . ARG C 3 97 ? -15.397 -8.191 -0.440 1.00 0.00 98 ARG A N 5
ATOM 12883 C CA . ARG C 3 97 ? -13.979 -7.976 -0.674 1.00 0.00 98 ARG A CA 5
ATOM 12884 C C . ARG C 3 97 ? -13.225 -9.307 -0.623 1.00 0.00 98 ARG A C 5
ATOM 12885 O O . ARG C 3 97 ? -13.414 -10.164 -1.484 1.00 0.00 98 ARG A O 5
ATOM 13883 N N . VAL C 3 1 ? 1.325 0.000 0.000 1.00 0.00 2 VAL A N 6
ATOM 13884 C CA . VAL C 3 1 ? 2.073 0.000 -1.245 1.00 0.00 2 VAL A CA 6
ATOM 13885 C C . VAL C 3 1 ? 1.670 -1.219 -2.078 1.00 0.00 2 VAL A C 6
ATOM 13886 O O . VAL C 3 1 ? 1.293 -1.083 -3.241 1.00 0.00 2 VAL A O 6
ATOM 13899 N N . LYS C 3 2 ? 1.763 -2.381 -1.450 1.00 0.00 3 LYS A N 6
ATOM 13900 C CA . LYS C 3 2 ? 1.412 -3.623 -2.118 1.00 0.00 3 LYS A CA 6
ATOM 13901 C C . LYS C 3 2 ? 0.379 -4.376 -1.277 1.00 0.00 3 LYS A C 6
ATOM 13902 O O . LYS C 3 2 ? 0.704 -5.376 -0.638 1.00 0.00 3 LYS A O 6
ATOM 13921 N N . PRO C 3 3 ? -0.876 -3.854 -1.305 1.00 0.00 4 PRO A N 6
ATOM 13922 C CA . PRO C 3 3 ? -1.958 -4.466 -0.553 1.00 0.00 4 PRO A CA 6
ATOM 13923 C C . PRO C 3 3 ? -2.440 -5.749 -1.231 1.00 0.00 4 PRO A C 6
ATOM 13924 O O . PRO C 3 3 ? -3.011 -5.704 -2.319 1.00 0.00 4 PRO A O 6
ATOM 13935 N N . PRO C 3 4 ? -2.185 -6.894 -0.542 1.00 0.00 5 PRO A N 6
ATOM 13936 C CA . PRO C 3 4 ? -2.586 -8.188 -1.067 1.00 0.00 5 PRO A CA 6
ATOM 13937 C C . PRO C 3 4 ? -4.095 -8.395 -0.920 1.00 0.00 5 PRO A C 6
ATOM 13938 O O . PRO C 3 4 ? -4.775 -8.737 -1.887 1.00 0.00 5 PRO A O 6
ATOM 13949 N N . TYR C 3 5 ? -4.575 -8.179 0.296 1.00 0.00 6 TYR A N 6
ATOM 13950 C CA . TYR C 3 5 ? -5.990 -8.338 0.581 1.00 0.00 6 TYR A CA 6
ATOM 13951 C C . TYR C 3 5 ? -6.488 -7.236 1.519 1.00 0.00 6 TYR A C 6
ATOM 13952 O O . TYR C 3 5 ? -5.690 -6.480 2.072 1.00 0.00 6 TYR A O 6
ATOM 13970 N N . SER C 3 6 ? -7.803 -7.180 1.669 1.00 0.00 7 SER A N 6
ATOM 13971 C CA . SER C 3 6 ? -8.416 -6.183 2.530 1.00 0.00 7 SER A CA 6
ATOM 13972 C C . SER C 3 6 ? -8.200 -6.556 3.999 1.00 0.00 7 SER A C 6
ATOM 13973 O O . SER C 3 6 ? -7.296 -7.326 4.321 1.00 0.00 7 SER A O 6
ATOM 13981 N N . TYR C 3 7 ? -9.045 -5.992 4.849 1.00 0.00 8 TYR A N 6
ATOM 13982 C CA . TYR C 3 7 ? -8.958 -6.256 6.276 1.00 0.00 8 TYR A CA 6
ATOM 13983 C C . TYR C 3 7 ? -9.663 -7.565 6.635 1.00 0.00 8 TYR A C 6
ATOM 13984 O O . TYR C 3 7 ? -9.379 -8.163 7.673 1.00 0.00 8 TYR A O 6
ATOM 14002 N N . ILE C 3 8 ? -10.568 -7.973 5.758 1.00 0.00 9 ILE A N 6
ATOM 14003 C CA . ILE C 3 8 ? -11.316 -9.201 5.970 1.00 0.00 9 ILE A CA 6
ATOM 14004 C C . ILE C 3 8 ? -10.348 -10.323 6.352 1.00 0.00 9 ILE A C 6
ATOM 14005 O O . ILE C 3 8 ? -10.588 -11.055 7.310 1.00 0.00 9 ILE A O 6
ATOM 14021 N N . ALA C 3 9 ? -9.274 -10.423 5.581 1.00 0.00 10 ALA A N 6
ATOM 14022 C CA . ALA C 3 9 ? -8.269 -11.443 5.827 1.00 0.00 10 ALA A CA 6
ATOM 14023 C C . ALA C 3 9 ? -7.607 -11.185 7.182 1.00 0.00 10 ALA A C 6
ATOM 14024 O O . ALA C 3 9 ? -7.629 -12.045 8.061 1.00 0.00 10 ALA A O 6
ATOM 14031 N N . LEU C 3 10 ? -7.034 -9.997 7.308 1.00 0.00 11 LEU A N 6
ATOM 14032 C CA . LEU C 3 10 ? -6.367 -9.616 8.541 1.00 0.00 11 LEU A CA 6
ATOM 14033 C C . LEU C 3 10 ? -7.301 -9.880 9.724 1.00 0.00 11 LEU A C 6
ATOM 14034 O O . LEU C 3 10 ? -6.844 -10.195 10.822 1.00 0.00 11 LEU A O 6
ATOM 14050 N N . ILE C 3 11 ? -8.592 -9.742 9.460 1.00 0.00 12 ILE A N 6
ATOM 14051 C CA . ILE C 3 11 ? -9.594 -9.961 10.489 1.00 0.00 12 ILE A CA 6
ATOM 14052 C C . ILE C 3 11 ? -9.629 -11.448 10.851 1.00 0.00 12 ILE A C 6
ATOM 14053 O O . ILE C 3 11 ? -9.476 -11.810 12.017 1.00 0.00 12 ILE A O 6
ATOM 14069 N N . THR C 3 12 ? -9.833 -12.268 9.831 1.00 0.00 13 THR A N 6
ATOM 14070 C CA . THR C 3 12 ? -9.890 -13.706 10.027 1.00 0.00 13 THR A CA 6
ATOM 14071 C C . THR C 3 12 ? -8.749 -14.167 10.936 1.00 0.00 13 THR A C 6
ATOM 14072 O O . THR C 3 12 ? -8.942 -15.023 11.797 1.00 0.00 13 THR A O 6
ATOM 14083 N N . MET C 3 13 ? -7.583 -13.578 10.712 1.00 0.00 14 MET A N 6
ATOM 14084 C CA . MET C 3 13 ? -6.410 -13.916 11.500 1.00 0.00 14 MET A CA 6
ATOM 14085 C C . MET C 3 13 ? -6.407 -13.162 12.831 1.00 0.00 14 MET A C 6
ATOM 14086 O O . MET C 3 13 ? -5.761 -13.587 13.788 1.00 0.00 14 MET A O 6
ATOM 14100 N N . ALA C 3 14 ? -7.135 -12.056 12.849 1.00 0.00 15 ALA A N 6
ATOM 14101 C CA . ALA C 3 14 ? -7.225 -11.238 14.047 1.00 0.00 15 ALA A CA 6
ATOM 14102 C C . ALA C 3 14 ? -8.028 -11.988 15.112 1.00 0.00 15 ALA A C 6
ATOM 14103 O O . ALA C 3 14 ? -7.657 -11.994 16.285 1.00 0.00 15 ALA A O 6
ATOM 14110 N N . ILE C 3 15 ? -9.114 -12.601 14.665 1.00 0.00 16 ILE A N 6
ATOM 14111 C CA . ILE C 3 15 ? -9.974 -13.352 15.565 1.00 0.00 16 ILE A CA 6
ATOM 14112 C C . ILE C 3 15 ? -9.349 -14.722 15.835 1.00 0.00 16 ILE A C 6
ATOM 14113 O O . ILE C 3 15 ? -9.385 -15.214 16.962 1.00 0.00 16 ILE A O 6
ATOM 14129 N N . LEU C 3 16 ? -8.791 -15.300 14.782 1.00 0.00 17 LEU A N 6
ATOM 14130 C CA . LEU C 3 16 ? -8.159 -16.604 14.891 1.00 0.00 17 LEU A CA 6
ATOM 14131 C C . LEU C 3 16 ? -7.024 -16.532 15.914 1.00 0.00 17 LEU A C 6
ATOM 14132 O O . LEU C 3 16 ? -6.840 -17.453 16.709 1.00 0.00 17 LEU A O 6
ATOM 14148 N N . GLN C 3 17 ? -6.292 -15.429 15.862 1.00 0.00 18 GLN A N 6
ATOM 14149 C CA . GLN C 3 17 ? -5.180 -15.225 16.774 1.00 0.00 18 GLN A CA 6
ATOM 14150 C C . GLN C 3 17 ? -5.683 -15.158 18.218 1.00 0.00 18 GLN A C 6
ATOM 14151 O O . GLN C 3 17 ? -4.942 -15.462 19.151 1.00 0.00 18 GLN A O 6
ATOM 14165 N N . SER C 3 18 ? -6.939 -14.759 18.355 1.00 0.00 19 SER A N 6
ATOM 14166 C CA . SER C 3 18 ? -7.549 -14.649 19.669 1.00 0.00 19 SER A CA 6
ATOM 14167 C C . SER C 3 18 ? -8.795 -15.533 19.743 1.00 0.00 19 SER A C 6
ATOM 14168 O O . SER C 3 18 ? -9.917 -15.030 19.791 1.00 0.00 19 SER A O 6
ATOM 14176 N N . PRO C 3 19 ? -8.551 -16.871 19.749 1.00 0.00 20 PRO A N 6
ATOM 14177 C CA . PRO C 3 19 ? -9.640 -17.830 19.816 1.00 0.00 20 PRO A CA 6
ATOM 14178 C C . PRO C 3 19 ? -10.227 -17.896 21.228 1.00 0.00 20 PRO A C 6
ATOM 14179 O O . PRO C 3 19 ? -11.178 -18.635 21.475 1.00 0.00 20 PRO A O 6
ATOM 14190 N N . GLN C 3 20 ? -9.635 -17.112 22.117 1.00 0.00 21 GLN A N 6
ATOM 14191 C CA . GLN C 3 20 ? -10.088 -17.071 23.497 1.00 0.00 21 GLN A CA 6
ATOM 14192 C C . GLN C 3 20 ? -11.456 -16.392 23.588 1.00 0.00 21 GLN A C 6
ATOM 14193 O O . GLN C 3 20 ? -12.104 -16.431 24.633 1.00 0.00 21 GLN A O 6
ATOM 14207 N N . LYS C 3 21 ? -11.855 -15.787 22.479 1.00 0.00 22 LYS A N 6
ATOM 14208 C CA . LYS C 3 21 ? -13.134 -15.100 22.420 1.00 0.00 22 LYS A CA 6
ATOM 14209 C C . LYS C 3 21 ? -13.070 -13.836 23.279 1.00 0.00 22 LYS A C 6
ATOM 14210 O O . LYS C 3 21 ? -13.860 -13.670 24.207 1.00 0.00 22 LYS A O 6
ATOM 14229 N N . LYS C 3 22 ? -12.120 -12.976 22.939 1.00 0.00 23 LYS A N 6
ATOM 14230 C CA . LYS C 3 22 ? -11.942 -11.731 23.668 1.00 0.00 23 LYS A CA 6
ATOM 14231 C C . LYS C 3 22 ? -10.764 -10.959 23.070 1.00 0.00 23 LYS A C 6
ATOM 14232 O O . LYS C 3 22 ? -9.608 -11.281 23.336 1.00 0.00 23 LYS A O 6
ATOM 14251 N N . LEU C 3 23 ? -11.100 -9.956 22.272 1.00 0.00 24 LEU A N 6
ATOM 14252 C CA . LEU C 3 23 ? -10.084 -9.136 21.634 1.00 0.00 24 LEU A CA 6
ATOM 14253 C C . LEU C 3 23 ? -10.530 -7.673 21.653 1.00 0.00 24 LEU A C 6
ATOM 14254 O O . LEU C 3 23 ? -11.713 -7.383 21.822 1.00 0.00 24 LEU A O 6
ATOM 14270 N N . THR C 3 24 ? -9.559 -6.789 21.478 1.00 0.00 25 THR A N 6
ATOM 14271 C CA . THR C 3 24 ? -9.836 -5.362 21.473 1.00 0.00 25 THR A CA 6
ATOM 14272 C C . THR C 3 24 ? -9.544 -4.767 20.095 1.00 0.00 25 THR A C 6
ATOM 14273 O O . THR C 3 24 ? -8.460 -4.964 19.547 1.00 0.00 25 THR A O 6
ATOM 14284 N N . LEU C 3 25 ? -10.529 -4.050 19.574 1.00 0.00 26 LEU A N 6
ATOM 14285 C CA . LEU C 3 25 ? -10.391 -3.425 18.270 1.00 0.00 26 LEU A CA 6
ATOM 14286 C C . LEU C 3 25 ? -9.124 -2.567 18.252 1.00 0.00 26 LEU A C 6
ATOM 14287 O O . LEU C 3 25 ? -8.281 -2.716 17.369 1.00 0.00 26 LEU A O 6
ATOM 14303 N N . SER C 3 26 ? -9.029 -1.687 19.239 1.00 0.00 27 SER A N 6
ATOM 14304 C CA . SER C 3 26 ? -7.879 -0.806 19.347 1.00 0.00 27 SER A CA 6
ATOM 14305 C C . SER C 3 26 ? -6.587 -1.612 19.205 1.00 0.00 27 SER A C 6
ATOM 14306 O O . SER C 3 26 ? -5.721 -1.266 18.402 1.00 0.00 27 SER A O 6
ATOM 14314 N N . GLY C 3 27 ? -6.497 -2.671 19.996 1.00 0.00 28 GLY A N 6
ATOM 14315 C CA . GLY C 3 27 ? -5.324 -3.528 19.968 1.00 0.00 28 GLY A CA 6
ATOM 14316 C C . GLY C 3 27 ? -5.137 -4.157 18.586 1.00 0.00 28 GLY A C 6
ATOM 14317 O O . GLY C 3 27 ? -4.012 -4.289 18.107 1.00 0.00 28 GLY A O 6
ATOM 14321 N N . ILE C 3 28 ? -6.258 -4.527 17.983 1.00 0.00 29 ILE A N 6
ATOM 14322 C CA . ILE C 3 28 ? -6.231 -5.138 16.665 1.00 0.00 29 ILE A CA 6
ATOM 14323 C C . ILE C 3 28 ? -5.653 -4.142 15.657 1.00 0.00 29 ILE A C 6
ATOM 14324 O O . ILE C 3 28 ? -4.809 -4.502 14.838 1.00 0.00 29 ILE A O 6
ATOM 14340 N N . CYS C 3 29 ? -6.129 -2.910 15.751 1.00 0.00 30 CYS A N 6
ATOM 14341 C CA . CYS C 3 29 ? -5.670 -1.860 14.858 1.00 0.00 30 CYS A CA 6
ATOM 14342 C C . CYS C 3 29 ? -4.146 -1.771 14.964 1.00 0.00 30 CYS A C 6
ATOM 14343 O O . CYS C 3 29 ? -3.450 -1.742 13.951 1.00 0.00 30 CYS A O 6
ATOM 14351 N N . GLU C 3 30 ? -3.673 -1.730 16.201 1.00 0.00 31 GLU A N 6
ATOM 14352 C CA . GLU C 3 30 ? -2.244 -1.646 16.454 1.00 0.00 31 GLU A CA 6
ATOM 14353 C C . GLU C 3 30 ? -1.544 -2.919 15.974 1.00 0.00 31 GLU A C 6
ATOM 14354 O O . GLU C 3 30 ? -0.363 -2.891 15.632 1.00 0.00 31 GLU A O 6
ATOM 14366 N N . PHE C 3 31 ? -2.303 -4.005 15.965 1.00 0.00 32 PHE A N 6
ATOM 14367 C CA . PHE C 3 31 ? -1.770 -5.286 15.533 1.00 0.00 32 PHE A CA 6
ATOM 14368 C C . PHE C 3 31 ? -1.683 -5.358 14.007 1.00 0.00 32 PHE A C 6
ATOM 14369 O O . PHE C 3 31 ? -0.886 -6.119 13.462 1.00 0.00 32 PHE A O 6
ATOM 14386 N N . ILE C 3 32 ? -2.515 -4.554 13.361 1.00 0.00 33 ILE A N 6
ATOM 14387 C CA . ILE C 3 32 ? -2.542 -4.516 11.908 1.00 0.00 33 ILE A CA 6
ATOM 14388 C C . ILE C 3 32 ? -1.400 -3.633 11.404 1.00 0.00 33 ILE A C 6
ATOM 14389 O O . ILE C 3 32 ? -0.602 -4.060 10.570 1.00 0.00 33 ILE A O 6
ATOM 14405 N N . SER C 3 33 ? -1.356 -2.418 11.930 1.00 0.00 34 SER A N 6
ATOM 14406 C CA . SER C 3 33 ? -0.324 -1.471 11.544 1.00 0.00 34 SER A CA 6
ATOM 14407 C C . SER C 3 33 ? 1.057 -2.033 11.886 1.00 0.00 34 SER A C 6
ATOM 14408 O O . SER C 3 33 ? 1.943 -2.075 11.034 1.00 0.00 34 SER A O 6
ATOM 14416 N N . ASN C 3 34 ? 1.197 -2.452 13.135 1.00 0.00 35 ASN A N 6
ATOM 14417 C CA . ASN C 3 34 ? 2.455 -3.010 13.601 1.00 0.00 35 ASN A CA 6
ATOM 14418 C C . ASN C 3 34 ? 2.884 -4.141 12.664 1.00 0.00 35 ASN A C 6
ATOM 14419 O O . ASN C 3 34 ? 4.075 -4.331 12.420 1.00 0.00 35 ASN A O 6
ATOM 14430 N N . ARG C 3 35 ? 1.891 -4.862 12.165 1.00 0.00 36 ARG A N 6
ATOM 14431 C CA . ARG C 3 35 ? 2.151 -5.969 11.260 1.00 0.00 36 ARG A CA 6
ATOM 14432 C C . ARG C 3 35 ? 2.589 -5.444 9.891 1.00 0.00 36 ARG A C 6
ATOM 14433 O O . ARG C 3 35 ? 3.503 -5.990 9.276 1.00 0.00 36 ARG A O 6
ATOM 14454 N N . PHE C 3 36 ? 1.915 -4.389 9.455 1.00 0.00 37 PHE A N 6
ATOM 14455 C CA . PHE C 3 36 ? 2.223 -3.785 8.170 1.00 0.00 37 PHE A CA 6
ATOM 14456 C C . PHE C 3 36 ? 2.341 -2.264 8.294 1.00 0.00 37 PHE A C 6
ATOM 14457 O O . PHE C 3 36 ? 1.421 -1.604 8.774 1.00 0.00 37 PHE A O 6
ATOM 14474 N N . PRO C 3 37 ? 3.511 -1.739 7.840 1.00 0.00 38 PRO A N 6
ATOM 14475 C CA . PRO C 3 37 ? 3.761 -0.309 7.895 1.00 0.00 38 PRO A CA 6
ATOM 14476 C C . PRO C 3 37 ? 2.970 0.428 6.812 1.00 0.00 38 PRO A C 6
ATOM 14477 O O . PRO C 3 37 ? 2.644 1.604 6.969 1.00 0.00 38 PRO A O 6
ATOM 14488 N N . TYR C 3 38 ? 2.685 -0.294 5.738 1.00 0.00 39 TYR A N 6
ATOM 14489 C CA . TYR C 3 38 ? 1.939 0.277 4.630 1.00 0.00 39 TYR A CA 6
ATOM 14490 C C . TYR C 3 38 ? 0.596 0.837 5.103 1.00 0.00 39 TYR A C 6
ATOM 14491 O O . TYR C 3 38 ? 0.197 1.928 4.700 1.00 0.00 39 TYR A O 6
ATOM 14509 N N . TYR C 3 39 ? -0.065 0.064 5.953 1.00 0.00 40 TYR A N 6
ATOM 14510 C CA . TYR C 3 39 ? -1.355 0.469 6.485 1.00 0.00 40 TYR A CA 6
ATOM 14511 C C . TYR C 3 39 ? -1.220 1.718 7.359 1.00 0.00 40 TYR A C 6
ATOM 14512 O O . TYR C 3 39 ? -2.050 2.622 7.288 1.00 0.00 40 TYR A O 6
ATOM 14530 N N . ARG C 3 40 ? -0.166 1.727 8.163 1.00 0.00 41 ARG A N 6
ATOM 14531 C CA . ARG C 3 40 ? 0.088 2.850 9.049 1.00 0.00 41 ARG A CA 6
ATOM 14532 C C . ARG C 3 40 ? 0.177 4.150 8.247 1.00 0.00 41 ARG A C 6
ATOM 14533 O O . ARG C 3 40 ? -0.358 5.177 8.662 1.00 0.00 41 ARG A O 6
ATOM 14554 N N . GLU C 3 41 ? 0.855 4.063 7.113 1.00 0.00 42 GLU A N 6
ATOM 14555 C CA . GLU C 3 41 ? 1.021 5.219 6.249 1.00 0.00 42 GLU A CA 6
ATOM 14556 C C . GLU C 3 41 ? -0.212 5.400 5.361 1.00 0.00 42 GLU A C 6
ATOM 14557 O O . GLU C 3 41 ? -0.405 6.460 4.769 1.00 0.00 42 GLU A O 6
ATOM 14569 N N . LYS C 3 42 ? -1.015 4.348 5.298 1.00 0.00 43 LYS A N 6
ATOM 14570 C CA . LYS C 3 42 ? -2.225 4.377 4.493 1.00 0.00 43 LYS A CA 6
ATOM 14571 C C . LYS C 3 42 ? -3.438 4.140 5.394 1.00 0.00 43 LYS A C 6
ATOM 14572 O O . LYS C 3 42 ? -4.221 3.221 5.158 1.00 0.00 43 LYS A O 6
ATOM 14591 N N . PHE C 3 43 ? -3.556 4.984 6.409 1.00 0.00 44 PHE A N 6
ATOM 14592 C CA . PHE C 3 43 ? -4.660 4.878 7.346 1.00 0.00 44 PHE A CA 6
ATOM 14593 C C . PHE C 3 43 ? -5.589 6.089 7.238 1.00 0.00 44 PHE A C 6
ATOM 14594 O O . PHE C 3 43 ? -5.754 6.837 8.201 1.00 0.00 44 PHE A O 6
ATOM 14611 N N . PRO C 3 44 ? -6.187 6.249 6.027 1.00 0.00 45 PRO A N 6
ATOM 14612 C CA . PRO C 3 44 ? -7.095 7.356 5.781 1.00 0.00 45 PRO A CA 6
ATOM 14613 C C . PRO C 3 44 ? -8.447 7.117 6.456 1.00 0.00 45 PRO A C 6
ATOM 14614 O O . PRO C 3 44 ? -9.216 8.054 6.663 1.00 0.00 45 PRO A O 6
ATOM 14625 N N . ALA C 3 45 ? -8.696 5.856 6.781 1.00 0.00 46 ALA A N 6
ATOM 14626 C CA . ALA C 3 45 ? -9.942 5.482 7.428 1.00 0.00 46 ALA A CA 6
ATOM 14627 C C . ALA C 3 45 ? -9.943 3.975 7.689 1.00 0.00 46 ALA A C 6
ATOM 14628 O O . ALA C 3 45 ? -10.877 3.274 7.303 1.00 0.00 46 ALA A O 6
ATOM 14635 N N . TRP C 3 46 ? -8.885 3.519 8.344 1.00 0.00 47 TRP A N 6
ATOM 14636 C CA . TRP C 3 46 ? -8.752 2.107 8.661 1.00 0.00 47 TRP A CA 6
ATOM 14637 C C . TRP C 3 46 ? -9.760 1.774 9.763 1.00 0.00 47 TRP A C 6
ATOM 14638 O O . TRP C 3 46 ? -10.474 0.776 9.674 1.00 0.00 47 TRP A O 6
ATOM 14659 N N . GLN C 3 47 ? -9.785 2.627 10.776 1.00 0.00 48 GLN A N 6
ATOM 14660 C CA . GLN C 3 47 ? -10.694 2.435 11.894 1.00 0.00 48 GLN A CA 6
ATOM 14661 C C . GLN C 3 47 ? -12.090 2.070 11.386 1.00 0.00 48 GLN A C 6
ATOM 14662 O O . GLN C 3 47 ? -12.811 1.313 12.033 1.00 0.00 48 GLN A O 6
ATOM 14676 N N . ASN C 3 48 ? -12.429 2.625 10.232 1.00 0.00 49 ASN A N 6
ATOM 14677 C CA . ASN C 3 48 ? -13.726 2.366 9.629 1.00 0.00 49 ASN A CA 6
ATOM 14678 C C . ASN C 3 48 ? -13.673 1.044 8.862 1.00 0.00 49 ASN A C 6
ATOM 14679 O O . ASN C 3 48 ? -14.549 0.195 9.019 1.00 0.00 49 ASN A O 6
ATOM 14690 N N . SER C 3 49 ? -12.636 0.910 8.048 1.00 0.00 50 SER A N 6
ATOM 14691 C CA . SER C 3 49 ? -12.457 -0.294 7.255 1.00 0.00 50 SER A CA 6
ATOM 14692 C C . SER C 3 49 ? -12.261 -1.501 8.175 1.00 0.00 50 SER A C 6
ATOM 14693 O O . SER C 3 49 ? -12.670 -2.612 7.843 1.00 0.00 50 SER A O 6
ATOM 14701 N N . ILE C 3 50 ? -11.634 -1.242 9.313 1.00 0.00 51 ILE A N 6
ATOM 14702 C CA . ILE C 3 50 ? -11.378 -2.293 10.283 1.00 0.00 51 ILE A CA 6
ATOM 14703 C C . ILE C 3 50 ? -12.686 -2.660 10.987 1.00 0.00 51 ILE A C 6
ATOM 14704 O O . ILE C 3 50 ? -13.098 -3.819 10.975 1.00 0.00 51 ILE A O 6
ATOM 14720 N N . ARG C 3 51 ? -13.302 -1.651 11.585 1.00 0.00 52 ARG A N 6
ATOM 14721 C CA . ARG C 3 51 ? -14.554 -1.853 12.294 1.00 0.00 52 ARG A CA 6
ATOM 14722 C C . ARG C 3 51 ? -15.635 -2.348 11.330 1.00 0.00 52 ARG A C 6
ATOM 14723 O O . ARG C 3 51 ? -16.650 -2.895 11.759 1.00 0.00 52 ARG A O 6
ATOM 14744 N N . HIS C 3 52 ? -15.381 -2.137 10.047 1.00 0.00 53 HIS A N 6
ATOM 14745 C CA . HIS C 3 52 ? -16.319 -2.555 9.020 1.00 0.00 53 HIS A CA 6
ATOM 14746 C C . HIS C 3 52 ? -16.120 -4.041 8.717 1.00 0.00 53 HIS A C 6
ATOM 14747 O O . HIS C 3 52 ? -17.058 -4.831 8.821 1.00 0.00 53 HIS A O 6
ATOM 14761 N N . ASN C 3 53 ? -14.893 -4.378 8.348 1.00 0.00 54 ASN A N 6
ATOM 14762 C CA . ASN C 3 53 ? -14.559 -5.756 8.029 1.00 0.00 54 ASN A CA 6
ATOM 14763 C C . ASN C 3 53 ? -14.532 -6.581 9.317 1.00 0.00 54 ASN A C 6
ATOM 14764 O O . ASN C 3 53 ? -14.622 -7.807 9.275 1.00 0.00 54 ASN A O 6
ATOM 14775 N N . LEU C 3 54 ? -14.408 -5.875 10.432 1.00 0.00 55 LEU A N 6
ATOM 14776 C CA . LEU C 3 54 ? -14.367 -6.527 11.730 1.00 0.00 55 LEU A CA 6
ATOM 14777 C C . LEU C 3 54 ? -15.795 -6.834 12.185 1.00 0.00 55 LEU A C 6
ATOM 14778 O O . LEU C 3 54 ? -16.124 -7.983 12.476 1.00 0.00 55 LEU A O 6
ATOM 14794 N N . SER C 3 55 ? -16.605 -5.787 12.234 1.00 0.00 56 SER A N 6
ATOM 14795 C CA . SER C 3 55 ? -17.990 -5.931 12.650 1.00 0.00 56 SER A CA 6
ATOM 14796 C C . SER C 3 55 ? -18.819 -6.529 11.512 1.00 0.00 56 SER A C 6
ATOM 14797 O O . SER C 3 55 ? -19.528 -7.515 11.707 1.00 0.00 56 SER A O 6
ATOM 14805 N N . LEU C 3 56 ? -18.701 -5.909 10.347 1.00 0.00 57 LEU A N 6
ATOM 14806 C CA . LEU C 3 56 ? -19.430 -6.368 9.177 1.00 0.00 57 LEU A CA 6
ATOM 14807 C C . LEU C 3 56 ? -18.702 -7.566 8.565 1.00 0.00 57 LEU A C 6
ATOM 14808 O O . LEU C 3 56 ? -18.013 -7.429 7.556 1.00 0.00 57 LEU A O 6
ATOM 14824 N N . ASN C 3 57 ? -18.879 -8.715 9.202 1.00 0.00 58 ASN A N 6
ATOM 14825 C CA . ASN C 3 57 ? -18.247 -9.936 8.733 1.00 0.00 58 ASN A CA 6
ATOM 14826 C C . ASN C 3 57 ? -18.342 -11.005 9.823 1.00 0.00 58 ASN A C 6
ATOM 14827 O O . ASN C 3 57 ? -18.919 -12.070 9.605 1.00 0.00 58 ASN A O 6
ATOM 14838 N N . ASP C 3 58 ? -17.767 -10.685 10.973 1.00 0.00 59 ASP A N 6
ATOM 14839 C CA . ASP C 3 58 ? -17.780 -11.605 12.098 1.00 0.00 59 ASP A CA 6
ATOM 14840 C C . ASP C 3 58 ? -19.215 -11.768 12.602 1.00 0.00 59 ASP A C 6
ATOM 14841 O O . ASP C 3 58 ? -19.738 -12.881 12.648 1.00 0.00 59 ASP A O 6
ATOM 14850 N N . CYS C 3 59 ? -19.812 -10.643 12.966 1.00 0.00 60 CYS A N 6
ATOM 14851 C CA . CYS C 3 59 ? -21.177 -10.647 13.465 1.00 0.00 60 CYS A CA 6
ATOM 14852 C C . CYS C 3 59 ? -21.134 -10.869 14.978 1.00 0.00 60 CYS A C 6
ATOM 14853 O O . CYS C 3 59 ? -21.761 -11.795 15.491 1.00 0.00 60 CYS A O 6
ATOM 14861 N N . PHE C 3 60 ? -20.389 -10.004 15.651 1.00 0.00 61 PHE A N 6
ATOM 14862 C CA . PHE C 3 60 ? -20.257 -10.095 17.095 1.00 0.00 61 PHE A CA 6
ATOM 14863 C C . PHE C 3 60 ? -20.700 -8.794 17.768 1.00 0.00 61 PHE A C 6
ATOM 14864 O O . PHE C 3 60 ? -21.371 -7.969 17.151 1.00 0.00 61 PHE A O 6
ATOM 14881 N N . VAL C 3 61 ? -20.306 -8.652 19.025 1.00 0.00 62 VAL A N 6
ATOM 14882 C CA . VAL C 3 61 ? -20.654 -7.466 19.789 1.00 0.00 62 VAL A CA 6
ATOM 14883 C C . VAL C 3 61 ? -19.373 -6.750 20.222 1.00 0.00 62 VAL A C 6
ATOM 14884 O O . VAL C 3 61 ? -18.335 -7.383 20.406 1.00 0.00 62 VAL A O 6
ATOM 14897 N N . LYS C 3 62 ? -19.489 -5.438 20.373 1.00 0.00 63 LYS A N 6
ATOM 14898 C CA . LYS C 3 62 ? -18.353 -4.629 20.781 1.00 0.00 63 LYS A CA 6
ATOM 14899 C C . LYS C 3 62 ? -18.762 -3.741 21.958 1.00 0.00 63 LYS A C 6
ATOM 14900 O O . LYS C 3 62 ? -19.933 -3.699 22.331 1.00 0.00 63 LYS A O 6
ATOM 14919 N N . ILE C 3 63 ? -17.773 -3.053 22.511 1.00 0.00 64 ILE A N 6
ATOM 14920 C CA . ILE C 3 63 ? -18.015 -2.169 23.638 1.00 0.00 64 ILE A CA 6
ATOM 14921 C C . ILE C 3 63 ? -17.687 -0.731 23.231 1.00 0.00 64 ILE A C 6
ATOM 14922 O O . ILE C 3 63 ? -16.551 -0.428 22.868 1.00 0.00 64 ILE A O 6
ATOM 14938 N N . PRO C 3 64 ? -18.729 0.140 23.308 1.00 0.00 65 PRO A N 6
ATOM 14939 C CA . PRO C 3 64 ? -18.562 1.539 22.953 1.00 0.00 65 PRO A CA 6
ATOM 14940 C C . PRO C 3 64 ? -17.804 2.296 24.045 1.00 0.00 65 PRO A C 6
ATOM 14941 O O . PRO C 3 64 ? -17.307 1.691 24.994 1.00 0.00 65 PRO A O 6
ATOM 14952 N N . ARG C 3 65 ? -17.738 3.608 23.875 1.00 0.00 66 ARG A N 6
ATOM 14953 C CA . ARG C 3 65 ? -17.048 4.454 24.834 1.00 0.00 66 ARG A CA 6
ATOM 14954 C C . ARG C 3 65 ? -17.238 3.912 26.252 1.00 0.00 66 ARG A C 6
ATOM 14955 O O . ARG C 3 65 ? -18.248 4.190 26.897 1.00 0.00 66 ARG A O 6
ATOM 14976 N N . GLU C 3 66 ? -16.251 3.148 26.696 1.00 0.00 67 GLU A N 6
ATOM 14977 C CA . GLU C 3 66 ? -16.297 2.564 28.026 1.00 0.00 67 GLU A CA 6
ATOM 14978 C C . GLU C 3 66 ? -15.331 3.297 28.961 1.00 0.00 67 GLU A C 6
ATOM 14979 O O . GLU C 3 66 ? -14.181 3.542 28.602 1.00 0.00 67 GLU A O 6
ATOM 14991 N N . PRO C 3 67 ? -15.849 3.633 30.172 1.00 0.00 68 PRO A N 6
ATOM 14992 C CA . PRO C 3 67 ? -15.046 4.333 31.161 1.00 0.00 68 PRO A CA 6
ATOM 14993 C C . PRO C 3 67 ? -14.037 3.387 31.816 1.00 0.00 68 PRO A C 6
ATOM 14994 O O . PRO C 3 67 ? -14.265 2.899 32.922 1.00 0.00 68 PRO A O 6
ATOM 15005 N N . GLY C 3 68 ? -12.942 3.157 31.106 1.00 0.00 69 GLY A N 6
ATOM 15006 C CA . GLY C 3 68 ? -11.898 2.278 31.604 1.00 0.00 69 GLY A CA 6
ATOM 15007 C C . GLY C 3 68 ? -10.511 2.861 31.325 1.00 0.00 69 GLY A C 6
ATOM 15008 O O . GLY C 3 68 ? -9.700 3.009 32.238 1.00 0.00 69 GLY A O 6
ATOM 15012 N N . ASN C 3 69 ? -10.282 3.177 30.059 1.00 0.00 70 ASN A N 6
ATOM 15013 C CA . ASN C 3 69 ? -9.007 3.741 29.647 1.00 0.00 70 ASN A CA 6
ATOM 15014 C C . ASN C 3 69 ? -9.254 4.881 28.657 1.00 0.00 70 ASN A C 6
ATOM 15015 O O . ASN C 3 69 ? -9.750 4.653 27.554 1.00 0.00 70 ASN A O 6
ATOM 15026 N N . PRO C 3 70 ? -8.889 6.115 29.097 1.00 0.00 71 PRO A N 6
ATOM 15027 C CA . PRO C 3 70 ? -9.066 7.290 28.262 1.00 0.00 71 PRO A CA 6
ATOM 15028 C C . PRO C 3 70 ? -8.014 7.337 27.151 1.00 0.00 71 PRO A C 6
ATOM 15029 O O . PRO C 3 70 ? -6.857 7.672 27.400 1.00 0.00 71 PRO A O 6
ATOM 15040 N N . GLY C 3 71 ? -8.455 6.997 25.949 1.00 0.00 72 GLY A N 6
ATOM 15041 C CA . GLY C 3 71 ? -7.566 6.996 24.799 1.00 0.00 72 GLY A CA 6
ATOM 15042 C C . GLY C 3 71 ? -8.054 6.015 23.730 1.00 0.00 72 GLY A C 6
ATOM 15043 O O . GLY C 3 71 ? -8.929 6.346 22.932 1.00 0.00 72 GLY A O 6
ATOM 15047 N N . LYS C 3 72 ? -7.466 4.828 23.750 1.00 0.00 73 LYS A N 6
ATOM 15048 C CA . LYS C 3 72 ? -7.829 3.797 22.793 1.00 0.00 73 LYS A CA 6
ATOM 15049 C C . LYS C 3 72 ? -7.801 2.432 23.484 1.00 0.00 73 LYS A C 6
ATOM 15050 O O . LYS C 3 72 ? -7.094 1.526 23.047 1.00 0.00 73 LYS A O 6
ATOM 15069 N N . GLY C 3 73 ? -8.579 2.329 24.551 1.00 0.00 74 GLY A N 6
ATOM 15070 C CA . GLY C 3 73 ? -8.653 1.090 25.307 1.00 0.00 74 GLY A CA 6
ATOM 15071 C C . GLY C 3 73 ? -10.101 0.614 25.440 1.00 0.00 74 GLY A C 6
ATOM 15072 O O . GLY C 3 73 ? -10.813 1.029 26.353 1.00 0.00 74 GLY A O 6
ATOM 15076 N N . ASN C 3 74 ? -10.493 -0.250 24.515 1.00 0.00 75 ASN A N 6
ATOM 15077 C CA . ASN C 3 74 ? -11.843 -0.786 24.518 1.00 0.00 75 ASN A CA 6
ATOM 15078 C C . ASN C 3 74 ? -11.780 -2.313 24.593 1.00 0.00 75 ASN A C 6
ATOM 15079 O O . ASN C 3 74 ? -10.774 -2.876 25.023 1.00 0.00 75 ASN A O 6
ATOM 15090 N N . TYR C 3 75 ? -12.868 -2.940 24.169 1.00 0.00 76 TYR A N 6
ATOM 15091 C CA . TYR C 3 75 ? -12.948 -4.391 24.183 1.00 0.00 76 TYR A CA 6
ATOM 15092 C C . TYR C 3 75 ? -14.016 -4.890 23.208 1.00 0.00 76 TYR A C 6
ATOM 15093 O O . TYR C 3 75 ? -15.088 -4.296 23.097 1.00 0.00 76 TYR A O 6
ATOM 15111 N N . TRP C 3 76 ? -13.687 -5.977 22.525 1.00 0.00 77 TRP A N 6
ATOM 15112 C CA . TRP C 3 76 ? -14.605 -6.562 21.562 1.00 0.00 77 TRP A CA 6
ATOM 15113 C C . TRP C 3 76 ? -14.799 -8.035 21.930 1.00 0.00 77 TRP A C 6
ATOM 15114 O O . TRP C 3 76 ? -13.837 -8.729 22.254 1.00 0.00 77 TRP A O 6
ATOM 15135 N N . THR C 3 77 ? -16.050 -8.467 21.867 1.00 0.00 78 THR A N 6
ATOM 15136 C CA . THR C 3 77 ? -16.382 -9.845 22.189 1.00 0.00 78 THR A CA 6
ATOM 15137 C C . THR C 3 77 ? -17.052 -10.525 20.993 1.00 0.00 78 THR A C 6
ATOM 15138 O O . THR C 3 77 ? -17.972 -9.971 20.395 1.00 0.00 78 THR A O 6
ATOM 15149 N N . LEU C 3 78 ? -16.564 -11.717 20.682 1.00 0.00 79 LEU A N 6
ATOM 15150 C CA . LEU C 3 78 ? -17.104 -12.479 19.569 1.00 0.00 79 LEU A CA 6
ATOM 15151 C C . LEU C 3 78 ? -17.722 -13.775 20.096 1.00 0.00 79 LEU A C 6
ATOM 15152 O O . LEU C 3 78 ? -17.294 -14.298 21.124 1.00 0.00 79 LEU A O 6
ATOM 15168 N N . ASP C 3 79 ? -18.719 -14.257 19.368 1.00 0.00 80 ASP A N 6
ATOM 15169 C CA . ASP C 3 79 ? -19.401 -15.482 19.750 1.00 0.00 80 ASP A CA 6
ATOM 15170 C C . ASP C 3 79 ? -18.447 -16.666 19.575 1.00 0.00 80 ASP A C 6
ATOM 15171 O O . ASP C 3 79 ? -17.615 -16.669 18.669 1.00 0.00 80 ASP A O 6
ATOM 15180 N N . PRO C 3 80 ? -18.605 -17.669 20.479 1.00 0.00 81 PRO A N 6
ATOM 15181 C CA . PRO C 3 80 ? -17.768 -18.856 20.433 1.00 0.00 81 PRO A CA 6
ATOM 15182 C C . PRO C 3 80 ? -18.187 -19.778 19.286 1.00 0.00 81 PRO A C 6
ATOM 15183 O O . PRO C 3 80 ? -18.988 -20.691 19.480 1.00 0.00 81 PRO A O 6
ATOM 15194 N N . GLN C 3 81 ? -17.625 -19.508 18.117 1.00 0.00 82 GLN A N 6
ATOM 15195 C CA . GLN C 3 81 ? -17.930 -20.302 16.939 1.00 0.00 82 GLN A CA 6
ATOM 15196 C C . GLN C 3 81 ? -17.490 -19.564 15.673 1.00 0.00 82 GLN A C 6
ATOM 15197 O O . GLN C 3 81 ? -18.210 -19.551 14.676 1.00 0.00 82 GLN A O 6
ATOM 15211 N N . SER C 3 82 ? -16.309 -18.968 15.754 1.00 0.00 83 SER A N 6
ATOM 15212 C CA . SER C 3 82 ? -15.764 -18.229 14.628 1.00 0.00 83 SER A CA 6
ATOM 15213 C C . SER C 3 82 ? -15.167 -19.199 13.607 1.00 0.00 83 SER A C 6
ATOM 15214 O O . SER C 3 82 ? -15.249 -18.966 12.402 1.00 0.00 83 SER A O 6
ATOM 15222 N N . GLU C 3 83 ? -14.579 -20.267 14.126 1.00 0.00 84 GLU A N 6
ATOM 15223 C CA . GLU C 3 83 ? -13.967 -21.273 13.274 1.00 0.00 84 GLU A CA 6
ATOM 15224 C C . GLU C 3 83 ? -15.046 -22.092 12.562 1.00 0.00 84 GLU A C 6
ATOM 15225 O O . GLU C 3 83 ? -14.874 -22.481 11.408 1.00 0.00 84 GLU A O 6
ATOM 15237 N N . ASP C 3 84 ? -16.134 -22.330 13.280 1.00 0.00 85 ASP A N 6
ATOM 15238 C CA . ASP C 3 84 ? -17.240 -23.095 12.731 1.00 0.00 85 ASP A CA 6
ATOM 15239 C C . ASP C 3 84 ? -17.883 -22.307 11.588 1.00 0.00 85 ASP A C 6
ATOM 15240 O O . ASP C 3 84 ? -17.978 -22.801 10.465 1.00 0.00 85 ASP A O 6
ATOM 15249 N N . MET C 3 85 ? -18.306 -21.094 11.912 1.00 0.00 86 MET A N 6
ATOM 15250 C CA . MET C 3 85 ? -18.937 -20.233 10.926 1.00 0.00 86 MET A CA 6
ATOM 15251 C C . MET C 3 85 ? -18.012 -19.999 9.731 1.00 0.00 86 MET A C 6
ATOM 15252 O O . MET C 3 85 ? -18.475 -19.861 8.600 1.00 0.00 86 MET A O 6
ATOM 15266 N N . PHE C 3 86 ? -16.720 -19.962 10.022 1.00 0.00 87 PHE A N 6
ATOM 15267 C CA . PHE C 3 86 ? -15.725 -19.747 8.985 1.00 0.00 87 PHE A CA 6
ATOM 15268 C C . PHE C 3 86 ? -15.648 -20.948 8.041 1.00 0.00 87 PHE A C 6
ATOM 15269 O O . PHE C 3 86 ? -15.620 -20.784 6.822 1.00 0.00 87 PHE A O 6
ATOM 15286 N N . ASP C 3 87 ? -15.616 -22.130 8.640 1.00 0.00 88 ASP A N 6
ATOM 15287 C CA . ASP C 3 87 ? -15.544 -23.359 7.868 1.00 0.00 88 ASP A CA 6
ATOM 15288 C C . ASP C 3 87 ? -16.896 -24.072 7.924 1.00 0.00 88 ASP A C 6
ATOM 15289 O O . ASP C 3 87 ? -16.958 -25.298 7.855 1.00 0.00 88 ASP A O 6
ATOM 15298 N N . ASN C 3 88 ? -17.946 -23.273 8.049 1.00 0.00 89 ASN A N 6
ATOM 15299 C CA . ASN C 3 88 ? -19.293 -23.812 8.114 1.00 0.00 89 ASN A CA 6
ATOM 15300 C C . ASN C 3 88 ? -19.773 -24.149 6.701 1.00 0.00 89 ASN A C 6
ATOM 15301 O O . ASN C 3 88 ? -20.104 -25.298 6.411 1.00 0.00 89 ASN A O 6
ATOM 15312 N N . GLY C 3 89 ? -19.795 -23.126 5.859 1.00 0.00 90 GLY A N 6
ATOM 15313 C CA . GLY C 3 89 ? -20.229 -23.299 4.483 1.00 0.00 90 GLY A CA 6
ATOM 15314 C C . GLY C 3 89 ? -19.131 -23.951 3.640 1.00 0.00 90 GLY A C 6
ATOM 15315 O O . GLY C 3 89 ? -19.311 -25.055 3.127 1.00 0.00 90 GLY A O 6
ATOM 15319 N N . SER C 3 90 ? -18.018 -23.242 3.523 1.00 0.00 91 SER A N 6
ATOM 15320 C CA . SER C 3 90 ? -16.892 -23.738 2.751 1.00 0.00 91 SER A CA 6
ATOM 15321 C C . SER C 3 90 ? -15.612 -23.009 3.166 1.00 0.00 91 SER A C 6
ATOM 15322 O O . SER C 3 90 ? -14.658 -23.635 3.624 1.00 0.00 91 SER A O 6
ATOM 15330 N N . PHE C 3 91 ? -15.633 -21.696 2.990 1.00 0.00 92 PHE A N 6
ATOM 15331 C CA . PHE C 3 91 ? -14.487 -20.875 3.340 1.00 0.00 92 PHE A CA 6
ATOM 15332 C C . PHE C 3 91 ? -14.917 -19.446 3.676 1.00 0.00 92 PHE A C 6
ATOM 15333 O O . PHE C 3 91 ? -14.547 -18.912 4.721 1.00 0.00 92 PHE A O 6
ATOM 15350 N N . LEU C 3 92 ? -15.693 -18.867 2.771 1.00 0.00 93 LEU A N 6
ATOM 15351 C CA . LEU C 3 92 ? -16.177 -17.511 2.959 1.00 0.00 93 LEU A CA 6
ATOM 15352 C C . LEU C 3 92 ? -15.023 -16.528 2.750 1.00 0.00 93 LEU A C 6
ATOM 15353 O O . LEU C 3 92 ? -14.740 -15.705 3.619 1.00 0.00 93 LEU A O 6
ATOM 15369 N N . ARG C 3 93 ? -14.389 -16.647 1.593 1.00 0.00 94 ARG A N 6
ATOM 15370 C CA . ARG C 3 93 ? -13.272 -15.779 1.259 1.00 0.00 94 ARG A CA 6
ATOM 15371 C C . ARG C 3 93 ? -12.693 -16.161 -0.105 1.00 0.00 94 ARG A C 6
ATOM 15372 O O . ARG C 3 93 ? -12.327 -17.314 -0.327 1.00 0.00 94 ARG A O 6
ATOM 15393 N N . ARG C 3 94 ? -12.628 -15.170 -0.982 1.00 0.00 95 ARG A N 6
ATOM 15394 C CA . ARG C 3 94 ? -12.099 -15.387 -2.318 1.00 0.00 95 ARG A CA 6
ATOM 15395 C C . ARG C 3 94 ? -10.658 -15.896 -2.242 1.00 0.00 95 ARG A C 6
ATOM 15396 O O . ARG C 3 94 ? -10.308 -16.880 -2.892 1.00 0.00 95 ARG A O 6
ATOM 15417 N N . ARG C 3 95 ? -9.860 -15.202 -1.444 1.00 0.00 96 ARG A N 6
ATOM 15418 C CA . ARG C 3 95 ? -8.465 -15.571 -1.275 1.00 0.00 96 ARG A CA 6
ATOM 15419 C C . ARG C 3 95 ? -7.654 -15.159 -2.505 1.00 0.00 96 ARG A C 6
ATOM 15420 O O . ARG C 3 95 ? -8.094 -15.354 -3.637 1.00 0.00 96 ARG A O 6
ATOM 15441 N N . LYS C 3 96 ? -6.484 -14.596 -2.242 1.00 0.00 97 LYS A N 6
ATOM 15442 C CA . LYS C 3 96 ? -5.608 -14.154 -3.313 1.00 0.00 97 LYS A CA 6
ATOM 15443 C C . LYS C 3 96 ? -6.087 -12.796 -3.831 1.00 0.00 97 LYS A C 6
ATOM 15444 O O . LYS C 3 96 ? -5.375 -11.799 -3.720 1.00 0.00 97 LYS A O 6
ATOM 15463 N N . ARG C 3 97 ? -7.291 -12.801 -4.385 1.00 0.00 98 ARG A N 6
ATOM 15464 C CA . ARG C 3 97 ? -7.873 -11.582 -4.920 1.00 0.00 98 ARG A CA 6
ATOM 15465 C C . ARG C 3 97 ? -7.043 -11.071 -6.099 1.00 0.00 98 ARG A C 6
ATOM 15466 O O . ARG C 3 97 ? -6.439 -11.858 -6.826 1.00 0.00 98 ARG A O 6
ATOM 16464 N N . VAL C 3 1 ? 1.325 0.000 0.000 1.00 0.00 2 VAL A N 7
ATOM 16465 C CA . VAL C 3 1 ? 2.073 0.000 -1.245 1.00 0.00 2 VAL A CA 7
ATOM 16466 C C . VAL C 3 1 ? 2.847 -1.314 -1.371 1.00 0.00 2 VAL A C 7
ATOM 16467 O O . VAL C 3 1 ? 3.999 -1.322 -1.803 1.00 0.00 2 VAL A O 7
ATOM 16480 N N . LYS C 3 2 ? 2.183 -2.394 -0.985 1.00 0.00 3 LYS A N 7
ATOM 16481 C CA . LYS C 3 2 ? 2.794 -3.711 -1.049 1.00 0.00 3 LYS A CA 7
ATOM 16482 C C . LYS C 3 2 ? 1.735 -4.774 -0.751 1.00 0.00 3 LYS A C 7
ATOM 16483 O O . LYS C 3 2 ? 1.883 -5.559 0.183 1.00 0.00 3 LYS A O 7
ATOM 16502 N N . PRO C 3 3 ? 0.661 -4.765 -1.586 1.00 0.00 4 PRO A N 7
ATOM 16503 C CA . PRO C 3 3 ? -0.423 -5.719 -1.422 1.00 0.00 4 PRO A CA 7
ATOM 16504 C C . PRO C 3 3 ? -0.009 -7.108 -1.913 1.00 0.00 4 PRO A C 7
ATOM 16505 O O . PRO C 3 3 ? 0.202 -7.311 -3.108 1.00 0.00 4 PRO A O 7
ATOM 16516 N N . PRO C 3 4 ? 0.096 -8.053 -0.941 1.00 0.00 5 PRO A N 7
ATOM 16517 C CA . PRO C 3 4 ? 0.481 -9.417 -1.262 1.00 0.00 5 PRO A CA 7
ATOM 16518 C C . PRO C 3 4 ? -0.676 -10.173 -1.919 1.00 0.00 5 PRO A C 7
ATOM 16519 O O . PRO C 3 4 ? -0.552 -10.646 -3.048 1.00 0.00 5 PRO A O 7
ATOM 16530 N N . TYR C 3 5 ? -1.775 -10.262 -1.185 1.00 0.00 6 TYR A N 7
ATOM 16531 C CA . TYR C 3 5 ? -2.954 -10.951 -1.682 1.00 0.00 6 TYR A CA 7
ATOM 16532 C C . TYR C 3 5 ? -4.227 -10.174 -1.346 1.00 0.00 6 TYR A C 7
ATOM 16533 O O . TYR C 3 5 ? -4.161 -9.070 -0.806 1.00 0.00 6 TYR A O 7
ATOM 16551 N N . SER C 3 6 ? -5.358 -10.780 -1.678 1.00 0.00 7 SER A N 7
ATOM 16552 C CA . SER C 3 6 ? -6.645 -10.158 -1.417 1.00 0.00 7 SER A CA 7
ATOM 16553 C C . SER C 3 6 ? -6.978 -10.248 0.073 1.00 0.00 7 SER A C 7
ATOM 16554 O O . SER C 3 6 ? -6.153 -10.691 0.871 1.00 0.00 7 SER A O 7
ATOM 16562 N N . TYR C 3 7 ? -8.188 -9.822 0.404 1.00 0.00 8 TYR A N 7
ATOM 16563 C CA . TYR C 3 7 ? -8.640 -9.849 1.784 1.00 0.00 8 TYR A CA 7
ATOM 16564 C C . TYR C 3 7 ? -9.127 -11.246 2.174 1.00 0.00 8 TYR A C 7
ATOM 16565 O O . TYR C 3 7 ? -8.754 -11.767 3.224 1.00 0.00 8 TYR A O 7
ATOM 16583 N N . ILE C 3 8 ? -9.952 -11.814 1.307 1.00 0.00 9 ILE A N 7
ATOM 16584 C CA . ILE C 3 8 ? -10.494 -13.140 1.547 1.00 0.00 9 ILE A CA 7
ATOM 16585 C C . ILE C 3 8 ? -9.406 -14.028 2.156 1.00 0.00 9 ILE A C 7
ATOM 16586 O O . ILE C 3 8 ? -9.696 -14.896 2.978 1.00 0.00 9 ILE A O 7
ATOM 16602 N N . ALA C 3 9 ? -8.177 -13.780 1.728 1.00 0.00 10 ALA A N 7
ATOM 16603 C CA . ALA C 3 9 ? -7.045 -14.546 2.220 1.00 0.00 10 ALA A CA 7
ATOM 16604 C C . ALA C 3 9 ? -6.877 -14.293 3.720 1.00 0.00 10 ALA A C 7
ATOM 16605 O O . ALA C 3 9 ? -6.842 -15.234 4.512 1.00 0.00 10 ALA A O 7
ATOM 16612 N N . LEU C 3 10 ? -6.777 -13.018 4.065 1.00 0.00 11 LEU A N 7
ATOM 16613 C CA . LEU C 3 10 ? -6.614 -12.630 5.456 1.00 0.00 11 LEU A CA 7
ATOM 16614 C C . LEU C 3 10 ? -7.807 -13.140 6.267 1.00 0.00 11 LEU A C 7
ATOM 16615 O O . LEU C 3 10 ? -7.676 -13.430 7.455 1.00 0.00 11 LEU A O 7
ATOM 16631 N N . ILE C 3 11 ? -8.944 -13.233 5.593 1.00 0.00 12 ILE A N 7
ATOM 16632 C CA . ILE C 3 11 ? -10.159 -13.702 6.236 1.00 0.00 12 ILE A CA 7
ATOM 16633 C C . ILE C 3 11 ? -9.993 -15.175 6.616 1.00 0.00 12 ILE A C 7
ATOM 16634 O O . ILE C 3 11 ? -10.224 -15.553 7.764 1.00 0.00 12 ILE A O 7
ATOM 16650 N N . THR C 3 12 ? -9.594 -15.966 5.631 1.00 0.00 13 THR A N 7
ATOM 16651 C CA . THR C 3 12 ? -9.395 -17.389 5.848 1.00 0.00 13 THR A CA 7
ATOM 16652 C C . THR C 3 12 ? -8.474 -17.621 7.048 1.00 0.00 13 THR A C 7
ATOM 16653 O O . THR C 3 12 ? -8.700 -18.534 7.841 1.00 0.00 13 THR A O 7
ATOM 16664 N N . MET C 3 13 ? -7.454 -16.780 7.142 1.00 0.00 14 MET A N 7
ATOM 16665 C CA . MET C 3 13 ? -6.498 -16.883 8.231 1.00 0.00 14 MET A CA 7
ATOM 16666 C C . MET C 3 13 ? -7.053 -16.251 9.510 1.00 0.00 14 MET A C 7
ATOM 16667 O O . MET C 3 13 ? -6.609 -16.574 10.610 1.00 0.00 14 MET A O 7
ATOM 16681 N N . ALA C 3 14 ? -8.017 -15.361 9.321 1.00 0.00 15 ALA A N 7
ATOM 16682 C CA . ALA C 3 14 ? -8.637 -14.680 10.446 1.00 0.00 15 ALA A CA 7
ATOM 16683 C C . ALA C 3 14 ? -9.575 -15.650 11.168 1.00 0.00 15 ALA A C 7
ATOM 16684 O O . ALA C 3 14 ? -9.679 -15.621 12.393 1.00 0.00 15 ALA A O 7
ATOM 16691 N N . ILE C 3 15 ? -10.233 -16.485 10.378 1.00 0.00 16 ILE A N 7
ATOM 16692 C CA . ILE C 3 15 ? -11.159 -17.461 10.927 1.00 0.00 16 ILE A CA 7
ATOM 16693 C C . ILE C 3 15 ? -10.375 -18.677 11.426 1.00 0.00 16 ILE A C 7
ATOM 16694 O O . ILE C 3 15 ? -10.716 -19.262 12.453 1.00 0.00 16 ILE A O 7
ATOM 16710 N N . LEU C 3 16 ? -9.339 -19.022 10.674 1.00 0.00 17 LEU A N 7
ATOM 16711 C CA . LEU C 3 16 ? -8.504 -20.158 11.027 1.00 0.00 17 LEU A CA 7
ATOM 16712 C C . LEU C 3 16 ? -7.712 -19.829 12.293 1.00 0.00 17 LEU A C 7
ATOM 16713 O O . LEU C 3 16 ? -7.734 -20.590 13.259 1.00 0.00 17 LEU A O 7
ATOM 16729 N N . GLN C 3 17 ? -7.030 -18.694 12.248 1.00 0.00 18 GLN A N 7
ATOM 16730 C CA . GLN C 3 17 ? -6.231 -18.255 13.380 1.00 0.00 18 GLN A CA 7
ATOM 16731 C C . GLN C 3 17 ? -7.065 -18.287 14.662 1.00 0.00 18 GLN A C 7
ATOM 16732 O O . GLN C 3 17 ? -6.520 -18.404 15.759 1.00 0.00 18 GLN A O 7
ATOM 16746 N N . SER C 3 18 ? -8.374 -18.183 14.482 1.00 0.00 19 SER A N 7
ATOM 16747 C CA . SER C 3 18 ? -9.288 -18.199 15.611 1.00 0.00 19 SER A CA 7
ATOM 16748 C C . SER C 3 18 ? -10.252 -19.381 15.487 1.00 0.00 19 SER A C 7
ATOM 16749 O O . SER C 3 18 ? -11.424 -19.200 15.162 1.00 0.00 19 SER A O 7
ATOM 16757 N N . PRO C 3 19 ? -9.707 -20.597 15.759 1.00 0.00 20 PRO A N 7
ATOM 16758 C CA . PRO C 3 19 ? -10.506 -21.809 15.681 1.00 0.00 20 PRO A CA 7
ATOM 16759 C C . PRO C 3 19 ? -11.447 -21.923 16.882 1.00 0.00 20 PRO A C 7
ATOM 16760 O O . PRO C 3 19 ? -11.626 -23.007 17.435 1.00 0.00 20 PRO A O 7
ATOM 16771 N N . GLN C 3 20 ? -12.025 -20.789 17.250 1.00 0.00 21 GLN A N 7
ATOM 16772 C CA . GLN C 3 20 ? -12.944 -20.748 18.375 1.00 0.00 21 GLN A CA 7
ATOM 16773 C C . GLN C 3 20 ? -14.322 -20.267 17.917 1.00 0.00 21 GLN A C 7
ATOM 16774 O O . GLN C 3 20 ? -15.304 -20.399 18.647 1.00 0.00 21 GLN A O 7
ATOM 16788 N N . LYS C 3 21 ? -14.352 -19.717 16.712 1.00 0.00 22 LYS A N 7
ATOM 16789 C CA . LYS C 3 21 ? -15.593 -19.215 16.149 1.00 0.00 22 LYS A CA 7
ATOM 16790 C C . LYS C 3 21 ? -16.064 -18.006 16.959 1.00 0.00 22 LYS A C 7
ATOM 16791 O O . LYS C 3 21 ? -17.144 -18.030 17.546 1.00 0.00 22 LYS A O 7
ATOM 16810 N N . LYS C 3 22 ? -15.229 -16.977 16.965 1.00 0.00 23 LYS A N 7
ATOM 16811 C CA . LYS C 3 22 ? -15.546 -15.760 17.694 1.00 0.00 23 LYS A CA 7
ATOM 16812 C C . LYS C 3 22 ? -14.405 -14.756 17.523 1.00 0.00 23 LYS A C 7
ATOM 16813 O O . LYS C 3 22 ? -13.345 -14.907 18.129 1.00 0.00 23 LYS A O 7
ATOM 16832 N N . LEU C 3 23 ? -14.660 -13.754 16.695 1.00 0.00 24 LEU A N 7
ATOM 16833 C CA . LEU C 3 23 ? -13.667 -12.725 16.436 1.00 0.00 24 LEU A CA 7
ATOM 16834 C C . LEU C 3 23 ? -14.375 -11.399 16.153 1.00 0.00 24 LEU A C 7
ATOM 16835 O O . LEU C 3 23 ? -15.580 -11.374 15.910 1.00 0.00 24 LEU A O 7
ATOM 16851 N N . THR C 3 24 ? -13.595 -10.328 16.192 1.00 0.00 25 THR A N 7
ATOM 16852 C CA . THR C 3 24 ? -14.132 -9.002 15.942 1.00 0.00 25 THR A CA 7
ATOM 16853 C C . THR C 3 24 ? -13.529 -8.414 14.665 1.00 0.00 25 THR A C 7
ATOM 16854 O O . THR C 3 24 ? -12.316 -8.458 14.469 1.00 0.00 25 THR A O 7
ATOM 16865 N N . LEU C 3 25 ? -14.405 -7.878 13.827 1.00 0.00 26 LEU A N 7
ATOM 16866 C CA . LEU C 3 25 ? -13.975 -7.283 12.574 1.00 0.00 26 LEU A CA 7
ATOM 16867 C C . LEU C 3 25 ? -12.879 -6.253 12.853 1.00 0.00 26 LEU A C 7
ATOM 16868 O O . LEU C 3 25 ? -11.862 -6.220 12.161 1.00 0.00 26 LEU A O 7
ATOM 16884 N N . SER C 3 26 ? -13.123 -5.437 13.868 1.00 0.00 27 SER A N 7
ATOM 16885 C CA . SER C 3 26 ? -12.169 -4.408 14.247 1.00 0.00 27 SER A CA 7
ATOM 16886 C C . SER C 3 26 ? -10.828 -5.047 14.612 1.00 0.00 27 SER A C 7
ATOM 16887 O O . SER C 3 26 ? -9.794 -4.696 14.045 1.00 0.00 27 SER A O 7
ATOM 16895 N N . GLY C 3 27 ? -10.888 -5.975 15.556 1.00 0.00 28 GLY A N 7
ATOM 16896 C CA . GLY C 3 27 ? -9.690 -6.666 16.003 1.00 0.00 28 GLY A CA 7
ATOM 16897 C C . GLY C 3 27 ? -8.974 -7.337 14.829 1.00 0.00 28 GLY A C 7
ATOM 16898 O O . GLY C 3 27 ? -7.747 -7.423 14.813 1.00 0.00 28 GLY A O 7
ATOM 16902 N N . ILE C 3 28 ? -9.771 -7.795 13.875 1.00 0.00 29 ILE A N 7
ATOM 16903 C CA . ILE C 3 28 ? -9.228 -8.456 12.700 1.00 0.00 29 ILE A CA 7
ATOM 16904 C C . ILE C 3 28 ? -8.451 -7.439 11.862 1.00 0.00 29 ILE A C 7
ATOM 16905 O O . ILE C 3 28 ? -7.294 -7.669 11.516 1.00 0.00 29 ILE A O 7
ATOM 16921 N N . CYS C 3 29 ? -9.119 -6.335 11.560 1.00 0.00 30 CYS A N 7
ATOM 16922 C CA . CYS C 3 29 ? -8.506 -5.282 10.769 1.00 0.00 30 CYS A CA 7
ATOM 16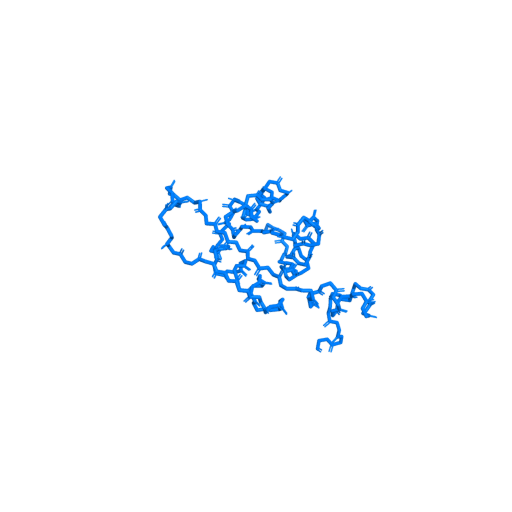923 C C . CYS C 3 29 ? -7.190 -4.882 11.439 1.00 0.00 30 CYS A C 7
ATOM 16924 O O . CYS C 3 29 ? -6.229 -4.520 10.761 1.00 0.00 30 CYS A O 7
ATOM 16932 N N . GLU C 3 30 ? -7.189 -4.961 12.761 1.00 0.00 31 GLU A N 7
ATOM 16933 C CA . GLU C 3 30 ? -6.006 -4.612 13.531 1.00 0.00 31 GLU A CA 7
ATOM 16934 C C . GLU C 3 30 ? -4.955 -5.718 13.419 1.00 0.00 31 GLU A C 7
ATOM 16935 O O . GLU C 3 30 ? -3.756 -5.442 13.423 1.00 0.00 31 GLU A O 7
ATOM 16947 N N . PHE C 3 31 ? -5.442 -6.946 13.322 1.00 0.00 32 PHE A N 7
ATOM 16948 C CA . PHE C 3 31 ? -4.559 -8.095 13.210 1.00 0.00 32 PHE A CA 7
ATOM 16949 C C . PHE C 3 31 ? -3.867 -8.122 11.846 1.00 0.00 32 PHE A C 7
ATOM 16950 O O . PHE C 3 31 ? -2.722 -8.559 11.736 1.00 0.00 32 PHE A O 7
ATOM 16967 N N . ILE C 3 32 ? -4.589 -7.650 10.841 1.00 0.00 33 ILE A N 7
ATOM 16968 C CA . ILE C 3 32 ? -4.059 -7.615 9.489 1.00 0.00 33 ILE A CA 7
ATOM 16969 C C . ILE C 3 32 ? -3.056 -6.466 9.369 1.00 0.00 33 ILE A C 7
ATOM 16970 O O . ILE C 3 32 ? -1.893 -6.684 9.035 1.00 0.00 33 ILE A O 7
ATOM 16986 N N . SER C 3 33 ? -3.544 -5.266 9.647 1.00 0.00 34 SER A N 7
ATOM 16987 C CA . SER C 3 33 ? -2.705 -4.081 9.575 1.00 0.00 34 SER A CA 7
ATOM 16988 C C . SER C 3 33 ? -1.369 -4.343 10.272 1.00 0.00 34 SER A C 7
ATOM 16989 O O . SER C 3 33 ? -0.339 -3.800 9.874 1.00 0.00 34 SER A O 7
ATOM 16997 N N . ASN C 3 34 ? -1.428 -5.175 11.302 1.00 0.00 35 ASN A N 7
ATOM 16998 C CA . ASN C 3 34 ? -0.235 -5.516 12.058 1.00 0.00 35 ASN A CA 7
ATOM 16999 C C . ASN C 3 34 ? 0.811 -6.110 11.113 1.00 0.00 35 ASN A C 7
ATOM 17000 O O . ASN C 3 34 ? 2.005 -5.857 11.265 1.00 0.00 35 ASN A O 7
ATOM 17011 N N . ARG C 3 35 ? 0.324 -6.890 10.159 1.00 0.00 36 ARG A N 7
ATOM 17012 C CA . ARG C 3 35 ? 1.202 -7.523 9.189 1.00 0.00 36 ARG A CA 7
ATOM 17013 C C . ARG C 3 35 ? 1.661 -6.504 8.144 1.00 0.00 36 ARG A C 7
ATOM 17014 O O . ARG C 3 35 ? 2.808 -6.538 7.701 1.00 0.00 36 ARG A O 7
ATOM 17035 N N . PHE C 3 36 ? 0.741 -5.622 7.781 1.00 0.00 37 PHE A N 7
ATOM 17036 C CA . PHE C 3 36 ? 1.037 -4.595 6.796 1.00 0.00 37 PHE A CA 7
ATOM 17037 C C . PHE C 3 36 ? 0.720 -3.203 7.344 1.00 0.00 37 PHE A C 7
ATOM 17038 O O . PHE C 3 36 ? -0.446 -2.844 7.501 1.00 0.00 37 PHE A O 7
ATOM 17055 N N . PRO C 3 37 ? 1.807 -2.436 7.628 1.00 0.00 38 PRO A N 7
ATOM 17056 C CA . PRO C 3 37 ? 1.656 -1.090 8.155 1.00 0.00 38 PRO A CA 7
ATOM 17057 C C . PRO C 3 37 ? 1.213 -0.118 7.059 1.00 0.00 38 PRO A C 7
ATOM 17058 O O . PRO C 3 37 ? 0.647 0.934 7.350 1.00 0.00 38 PRO A O 7
ATOM 17069 N N . TYR C 3 38 ? 1.489 -0.506 5.823 1.00 0.00 39 TYR A N 7
ATOM 17070 C CA . TYR C 3 38 ? 1.126 0.318 4.682 1.00 0.00 39 TYR A CA 7
ATOM 17071 C C . TYR C 3 38 ? -0.389 0.317 4.464 1.00 0.00 39 TYR A C 7
ATOM 17072 O O . TYR C 3 38 ? -0.971 1.344 4.120 1.00 0.00 39 TYR A O 7
ATOM 17090 N N . TYR C 3 39 ? -0.984 -0.849 4.674 1.00 0.00 40 TYR A N 7
ATOM 17091 C CA . TYR C 3 39 ? -2.419 -0.997 4.505 1.00 0.00 40 TYR A CA 7
ATOM 17092 C C . TYR C 3 39 ? -3.181 -0.042 5.426 1.00 0.00 40 TYR A C 7
ATOM 17093 O O . TYR C 3 39 ? -4.132 0.611 4.999 1.00 0.00 40 TYR A O 7
ATOM 17111 N N . ARG C 3 40 ? -2.736 0.008 6.673 1.00 0.00 41 ARG A N 7
ATOM 17112 C CA . ARG C 3 40 ? -3.364 0.873 7.657 1.00 0.00 41 ARG A CA 7
ATOM 17113 C C . ARG C 3 40 ? -3.061 2.340 7.346 1.00 0.00 41 ARG A C 7
ATOM 17114 O O . ARG C 3 40 ? -3.635 3.239 7.958 1.00 0.00 41 ARG A O 7
ATOM 17135 N N . GLU C 3 41 ? -2.160 2.536 6.395 1.00 0.00 42 GLU A N 7
ATOM 17136 C CA . GLU C 3 41 ? -1.774 3.879 5.995 1.00 0.00 42 GLU A CA 7
ATOM 17137 C C . GLU C 3 41 ? -2.796 4.454 5.012 1.00 0.00 42 GLU A C 7
ATOM 17138 O O . GLU C 3 41 ? -3.294 5.561 5.206 1.00 0.00 42 GLU A O 7
ATOM 17150 N N . LYS C 3 42 ? -3.077 3.675 3.977 1.00 0.00 43 LYS A N 7
ATOM 17151 C CA . LYS C 3 42 ? -4.030 4.093 2.963 1.00 0.00 43 LYS A CA 7
ATOM 17152 C C . LYS C 3 42 ? -5.452 3.885 3.489 1.00 0.00 43 LYS A C 7
ATOM 17153 O O . LYS C 3 42 ? -6.259 4.813 3.490 1.00 0.00 43 LYS A O 7
ATOM 17172 N N . PHE C 3 43 ? -5.715 2.661 3.923 1.00 0.00 44 PHE A N 7
ATOM 17173 C CA . PHE C 3 43 ? -7.025 2.319 4.450 1.00 0.00 44 PHE A CA 7
ATOM 17174 C C . PHE C 3 43 ? -8.107 3.225 3.859 1.00 0.00 44 PHE A C 7
ATOM 17175 O O . PHE C 3 43 ? -8.728 4.006 4.577 1.00 0.00 44 PHE A O 7
ATOM 17192 N N . PRO C 3 44 ? -8.305 3.086 2.520 1.00 0.00 45 PRO A N 7
ATOM 17193 C CA . PRO C 3 44 ? -9.301 3.882 1.824 1.00 0.00 45 PRO A CA 7
ATOM 17194 C C . PRO C 3 44 ? -10.713 3.374 2.121 1.00 0.00 45 PRO A C 7
ATOM 17195 O O . PRO C 3 44 ? -11.683 4.123 2.006 1.00 0.00 45 PRO A O 7
ATOM 17206 N N . ALA C 3 45 ? -10.785 2.105 2.495 1.00 0.00 46 ALA A N 7
ATOM 17207 C CA . ALA C 3 45 ? -12.063 1.489 2.808 1.00 0.00 46 ALA A CA 7
ATOM 17208 C C . ALA C 3 45 ? -11.833 0.037 3.235 1.00 0.00 46 ALA A C 7
ATOM 17209 O O . ALA C 3 45 ? -12.514 -0.869 2.757 1.00 0.00 46 ALA A O 7
ATOM 17216 N N . TRP C 3 46 ? -10.871 -0.138 4.129 1.00 0.00 47 TRP A N 7
ATOM 17217 C CA . TRP C 3 46 ? -10.543 -1.464 4.625 1.00 0.00 47 TRP A CA 7
ATOM 17218 C C . TRP C 3 46 ? -11.690 -1.930 5.523 1.00 0.00 47 TRP A C 7
ATOM 17219 O O . TRP C 3 46 ? -11.693 -3.067 5.992 1.00 0.00 47 TRP A O 7
ATOM 17240 N N . GLN C 3 47 ? -12.637 -1.028 5.735 1.00 0.00 48 GLN A N 7
ATOM 17241 C CA . GLN C 3 47 ? -13.788 -1.333 6.568 1.00 0.00 48 GLN A CA 7
ATOM 17242 C C . GLN C 3 47 ? -14.691 -2.354 5.873 1.00 0.00 48 GLN A C 7
ATOM 17243 O O . GLN C 3 47 ? -14.888 -3.458 6.377 1.00 0.00 48 GLN A O 7
ATOM 17257 N N . ASN C 3 48 ? -15.217 -1.947 4.727 1.00 0.00 49 ASN A N 7
ATOM 17258 C CA . ASN C 3 48 ? -16.095 -2.812 3.957 1.00 0.00 49 ASN A CA 7
ATOM 17259 C C . ASN C 3 48 ? -15.257 -3.867 3.231 1.00 0.00 49 ASN A C 7
ATOM 17260 O O . ASN C 3 48 ? -15.717 -4.985 3.008 1.00 0.00 49 ASN A O 7
ATOM 17271 N N . SER C 3 49 ? -14.040 -3.473 2.883 1.00 0.00 50 SER A N 7
ATOM 17272 C CA . SER C 3 49 ? -13.134 -4.370 2.187 1.00 0.00 50 SER A CA 7
ATOM 17273 C C . SER C 3 49 ? -13.081 -5.720 2.904 1.00 0.00 50 SER A C 7
ATOM 17274 O O . SER C 3 49 ? -13.310 -6.762 2.291 1.00 0.00 50 SER A O 7
ATOM 17282 N N . ILE C 3 50 ? -12.779 -5.659 4.193 1.00 0.00 51 ILE A N 7
ATOM 17283 C CA . ILE C 3 50 ? -12.694 -6.864 5.000 1.00 0.00 51 ILE A CA 7
ATOM 17284 C C . ILE C 3 50 ? -14.106 -7.345 5.341 1.00 0.00 51 ILE A C 7
ATOM 17285 O O . ILE C 3 50 ? -14.430 -8.516 5.148 1.00 0.00 51 ILE A O 7
ATOM 17301 N N . ARG C 3 51 ? -14.907 -6.418 5.843 1.00 0.00 52 ARG A N 7
ATOM 17302 C CA . ARG C 3 51 ? -16.277 -6.732 6.213 1.00 0.00 52 ARG A CA 7
ATOM 17303 C C . ARG C 3 51 ? -16.969 -7.499 5.085 1.00 0.00 52 ARG A C 7
ATOM 17304 O O . ARG C 3 51 ? -17.865 -8.304 5.334 1.00 0.00 52 ARG A O 7
ATOM 17325 N N . HIS C 3 52 ? -16.527 -7.222 3.867 1.00 0.00 53 HIS A N 7
ATOM 17326 C CA . HIS C 3 52 ? -17.092 -7.876 2.699 1.00 0.00 53 HIS A CA 7
ATOM 17327 C C . HIS C 3 52 ? -16.479 -9.269 2.543 1.00 0.00 53 HIS A C 7
ATOM 17328 O O . HIS C 3 52 ? -17.195 -10.270 2.544 1.00 0.00 53 HIS A O 7
ATOM 17342 N N . ASN C 3 53 ? -15.161 -9.289 2.413 1.00 0.00 54 ASN A N 7
ATOM 17343 C CA . ASN C 3 53 ? -14.444 -10.543 2.257 1.00 0.00 54 ASN A CA 7
ATOM 17344 C C . ASN C 3 53 ? -14.582 -11.368 3.538 1.00 0.00 54 ASN A C 7
ATOM 17345 O O . ASN C 3 53 ? -14.238 -12.549 3.561 1.00 0.00 54 ASN A O 7
ATOM 17356 N N . LEU C 3 54 ? -15.087 -10.714 4.574 1.00 0.00 55 LEU A N 7
ATOM 17357 C CA . LEU C 3 54 ? -15.275 -11.372 5.855 1.00 0.00 55 LEU A CA 7
ATOM 17358 C C . LEU C 3 54 ? -16.631 -12.080 5.866 1.00 0.00 55 LEU A C 7
ATOM 17359 O O . LEU C 3 54 ? -16.699 -13.296 6.039 1.00 0.00 55 LEU A O 7
ATOM 17375 N N . SER C 3 55 ? -17.677 -11.288 5.679 1.00 0.00 56 SER A N 7
ATOM 17376 C CA . SER C 3 55 ? -19.028 -11.824 5.665 1.00 0.00 56 SER A CA 7
ATOM 17377 C C . SER C 3 55 ? -19.331 -12.444 4.300 1.00 0.00 56 SER A C 7
ATOM 17378 O O . SER C 3 55 ? -19.837 -13.562 4.220 1.00 0.00 56 SER A O 7
ATOM 17386 N N . LEU C 3 56 ? -19.008 -11.691 3.258 1.00 0.00 57 LEU A N 7
ATOM 17387 C CA . LEU C 3 56 ? -19.239 -12.153 1.900 1.00 0.00 57 LEU A CA 7
ATOM 17388 C C . LEU C 3 56 ? -18.117 -13.111 1.494 1.00 0.00 57 LEU A C 7
ATOM 17389 O O . LEU C 3 56 ? -17.116 -12.690 0.917 1.00 0.00 57 LEU A O 7
ATOM 17405 N N . ASN C 3 57 ? -18.323 -14.380 1.812 1.00 0.00 58 ASN A N 7
ATOM 17406 C CA . ASN C 3 57 ? -17.342 -15.402 1.487 1.00 0.00 58 ASN A CA 7
ATOM 17407 C C . ASN C 3 57 ? -17.502 -16.581 2.448 1.00 0.00 58 ASN A C 7
ATOM 17408 O O . ASN C 3 57 ? -17.569 -17.732 2.018 1.00 0.00 58 ASN A O 7
ATOM 17419 N N . ASP C 3 58 ? -17.559 -16.255 3.731 1.00 0.00 59 ASP A N 7
ATOM 17420 C CA . ASP C 3 58 ? -17.711 -17.273 4.756 1.00 0.00 59 ASP A CA 7
ATOM 17421 C C . ASP C 3 58 ? -19.184 -17.675 4.856 1.00 0.00 59 ASP A C 7
ATOM 17422 O O . ASP C 3 58 ? -19.532 -18.832 4.627 1.00 0.00 59 ASP A O 7
ATOM 17431 N N . CYS C 3 59 ? -20.009 -16.697 5.197 1.00 0.00 60 CYS A N 7
ATOM 17432 C CA . CYS C 3 59 ? -21.437 -16.934 5.330 1.00 0.00 60 CYS A CA 7
ATOM 17433 C C . CYS C 3 59 ? -21.743 -17.211 6.803 1.00 0.00 60 CYS A C 7
ATOM 17434 O O . CYS C 3 59 ? -22.224 -18.289 7.149 1.00 0.00 60 CYS A O 7
ATOM 17442 N N . PHE C 3 60 ? -21.451 -16.219 7.632 1.00 0.00 61 PHE A N 7
ATOM 17443 C CA . PHE C 3 60 ? -21.689 -16.342 9.060 1.00 0.00 61 PHE A CA 7
ATOM 17444 C C . PHE C 3 60 ? -22.539 -15.179 9.576 1.00 0.00 61 PHE A C 7
ATOM 17445 O O . PHE C 3 60 ? -23.214 -14.506 8.799 1.00 0.00 61 PHE A O 7
ATOM 17462 N N . VAL C 3 61 ? -22.478 -14.979 10.885 1.00 0.00 62 VAL A N 7
ATOM 17463 C CA . VAL C 3 61 ? -23.233 -13.910 11.514 1.00 0.00 62 VAL A CA 7
ATOM 17464 C C . VAL C 3 61 ? -22.272 -12.984 12.262 1.00 0.00 62 VAL A C 7
ATOM 17465 O O . VAL C 3 61 ? -21.115 -13.336 12.487 1.00 0.00 62 VAL A O 7
ATOM 17478 N N . LYS C 3 62 ? -22.786 -11.819 12.628 1.00 0.00 63 LYS A N 7
ATOM 17479 C CA . LYS C 3 62 ? -21.988 -10.841 13.346 1.00 0.00 63 LYS A CA 7
ATOM 17480 C C . LYS C 3 62 ? -22.867 -10.128 14.376 1.00 0.00 63 LYS A C 7
ATOM 17481 O O . LYS C 3 62 ? -24.029 -10.487 14.560 1.00 0.00 63 LYS A O 7
ATOM 17500 N N . ILE C 3 63 ? -22.279 -9.131 15.020 1.00 0.00 64 ILE A N 7
ATOM 17501 C CA . ILE C 3 63 ? -22.994 -8.365 16.026 1.00 0.00 64 ILE A CA 7
ATOM 17502 C C . ILE C 3 63 ? -22.988 -6.886 15.634 1.00 0.00 64 ILE A C 7
ATOM 17503 O O . ILE C 3 63 ? -21.950 -6.229 15.693 1.00 0.00 64 ILE A O 7
ATOM 17519 N N . PRO C 3 64 ? -24.190 -6.392 15.233 1.00 0.00 65 PRO A N 7
ATOM 17520 C CA . PRO C 3 64 ? -24.332 -5.003 14.832 1.00 0.00 65 PRO A CA 7
ATOM 17521 C C . PRO C 3 64 ? -24.320 -4.077 16.050 1.00 0.00 65 PRO A C 7
ATOM 17522 O O . PRO C 3 64 ? -24.195 -4.537 17.183 1.00 0.00 65 PRO A O 7
ATOM 17533 N N . ARG C 3 65 ? -24.450 -2.787 15.774 1.00 0.00 66 ARG A N 7
ATOM 17534 C CA . ARG C 3 65 ? -24.455 -1.792 16.833 1.00 0.00 66 ARG A CA 7
ATOM 17535 C C . ARG C 3 65 ? -25.108 -2.362 18.093 1.00 0.00 66 ARG A C 7
ATOM 17536 O O . ARG C 3 65 ? -26.331 -2.469 18.169 1.00 0.00 66 ARG A O 7
ATOM 17557 N N . GLU C 3 66 ? -24.263 -2.713 19.052 1.00 0.00 67 GLU A N 7
ATOM 17558 C CA . GLU C 3 66 ? -24.743 -3.269 20.306 1.00 0.00 67 GLU A CA 7
ATOM 17559 C C . GLU C 3 66 ? -24.152 -2.500 21.488 1.00 0.00 67 GLU A C 7
ATOM 17560 O O . GLU C 3 66 ? -23.334 -1.600 21.302 1.00 0.00 67 GLU A O 7
ATOM 17572 N N . PRO C 3 67 ? -24.600 -2.892 22.711 1.00 0.00 68 PRO A N 7
ATOM 17573 C CA . PRO C 3 67 ? -24.124 -2.249 23.924 1.00 0.00 68 PRO A CA 7
ATOM 17574 C C . PRO C 3 67 ? -22.702 -2.701 24.262 1.00 0.00 68 PRO A C 7
ATOM 17575 O O . PRO C 3 67 ? -22.475 -3.329 25.296 1.00 0.00 68 PRO A O 7
ATOM 17586 N N . GLY C 3 68 ? -21.781 -2.365 23.371 1.00 0.00 69 GLY A N 7
ATOM 17587 C CA . GLY C 3 68 ? -20.387 -2.729 23.562 1.00 0.00 69 GLY A CA 7
ATOM 17588 C C . GLY C 3 68 ? -19.546 -2.337 22.345 1.00 0.00 69 GLY A C 7
ATOM 17589 O O . GLY C 3 68 ? -18.782 -3.150 21.827 1.00 0.00 69 GLY A O 7
ATOM 17593 N N . ASN C 3 69 ? -19.716 -1.093 21.925 1.00 0.00 70 ASN A N 7
ATOM 17594 C CA . ASN C 3 69 ? -18.983 -0.583 20.778 1.00 0.00 70 ASN A CA 7
ATOM 17595 C C . ASN C 3 69 ? -18.389 0.783 21.124 1.00 0.00 70 ASN A C 7
ATOM 17596 O O . ASN C 3 69 ? -18.755 1.793 20.526 1.00 0.00 70 ASN A O 7
ATOM 17607 N N . PRO C 3 70 ? -17.457 0.771 22.115 1.00 0.00 71 PRO A N 7
ATOM 17608 C CA . PRO C 3 70 ? -16.808 1.997 22.548 1.00 0.00 71 PRO A CA 7
ATOM 17609 C C . PRO C 3 70 ? -15.766 2.456 21.526 1.00 0.00 71 PRO A C 7
ATOM 17610 O O . PRO C 3 70 ? -14.565 2.380 21.782 1.00 0.00 71 PRO A O 7
ATOM 17621 N N . GLY C 3 71 ? -16.263 2.922 20.390 1.00 0.00 72 GLY A N 7
ATOM 17622 C CA . GLY C 3 71 ? -15.390 3.394 19.329 1.00 0.00 72 GLY A CA 7
ATOM 17623 C C . GLY C 3 71 ? -15.252 2.343 18.225 1.00 0.00 72 GLY A C 7
ATOM 17624 O O . GLY C 3 71 ? -15.694 2.559 17.098 1.00 0.00 72 GLY A O 7
ATOM 17628 N N . LYS C 3 72 ? -14.636 1.227 18.588 1.00 0.00 73 LYS A N 7
ATOM 17629 C CA . LYS C 3 72 ? -14.434 0.142 17.643 1.00 0.00 73 LYS A CA 7
ATOM 17630 C C . LYS C 3 72 ? -14.606 -1.196 18.364 1.00 0.00 73 LYS A C 7
ATOM 17631 O O . LYS C 3 72 ? -13.691 -2.017 18.384 1.00 0.00 73 LYS A O 7
ATOM 17650 N N . GLY C 3 73 ? -15.787 -1.374 18.940 1.00 0.00 74 GLY A N 7
ATOM 17651 C CA . GLY C 3 73 ? -16.091 -2.598 19.660 1.00 0.00 74 GLY A CA 7
ATOM 17652 C C . GLY C 3 73 ? -17.254 -3.345 19.006 1.00 0.00 74 GLY A C 7
ATOM 17653 O O . GLY C 3 73 ? -18.322 -2.773 18.793 1.00 0.00 74 GLY A O 7
ATOM 17657 N N . ASN C 3 74 ? -17.008 -4.612 18.705 1.00 0.00 75 ASN A N 7
ATOM 17658 C CA . ASN C 3 74 ? -18.022 -5.443 18.079 1.00 0.00 75 ASN A CA 7
ATOM 17659 C C . ASN C 3 74 ? -17.641 -6.916 18.243 1.00 0.00 75 ASN A C 7
ATOM 17660 O O . ASN C 3 74 ? -16.625 -7.232 18.859 1.00 0.00 75 ASN A O 7
ATOM 17671 N N . TYR C 3 75 ? -18.477 -7.776 17.680 1.00 0.00 76 TYR A N 7
ATOM 17672 C CA . TYR C 3 75 ? -18.240 -9.208 17.756 1.00 0.00 76 TYR A CA 7
ATOM 17673 C C . TYR C 3 75 ? -18.816 -9.924 16.533 1.00 0.00 76 TYR A C 7
ATOM 17674 O O . TYR C 3 75 ? -19.918 -9.610 16.087 1.00 0.00 76 TYR A O 7
ATOM 17692 N N . TRP C 3 76 ? -18.044 -10.874 16.026 1.00 0.00 77 TRP A N 7
ATOM 17693 C CA . TRP C 3 76 ? -18.463 -11.638 14.863 1.00 0.00 77 TRP A CA 7
ATOM 17694 C C . TRP C 3 76 ? -18.424 -13.122 15.233 1.00 0.00 77 TRP A C 7
ATOM 17695 O O . TRP C 3 76 ? -17.480 -13.581 15.874 1.00 0.00 77 TRP A O 7
ATOM 17716 N N . THR C 3 77 ? -19.462 -13.831 14.814 1.00 0.00 78 THR A N 7
ATOM 17717 C CA . THR C 3 77 ? -19.559 -15.253 15.094 1.00 0.00 78 THR A CA 7
ATOM 17718 C C . THR C 3 77 ? -19.577 -16.053 13.790 1.00 0.00 78 THR A C 7
ATOM 17719 O O . THR C 3 77 ? -20.275 -15.690 12.844 1.00 0.00 78 THR A O 7
ATOM 17730 N N . LEU C 3 78 ? -18.800 -17.127 13.780 1.00 0.00 79 LEU A N 7
ATOM 17731 C CA . LEU C 3 78 ? -18.719 -17.981 12.608 1.00 0.00 79 LEU A CA 7
ATOM 17732 C C . LEU C 3 78 ? -19.189 -19.390 12.975 1.00 0.00 79 LEU A C 7
ATOM 17733 O O . LEU C 3 78 ? -19.158 -19.774 14.143 1.00 0.00 79 LEU A O 7
ATOM 17749 N N . ASP C 3 79 ? -19.612 -20.122 11.955 1.00 0.00 80 ASP A N 7
ATOM 17750 C CA . ASP C 3 79 ? -20.088 -21.480 12.155 1.00 0.00 80 ASP A CA 7
ATOM 17751 C C . ASP C 3 79 ? -18.914 -22.452 12.022 1.00 0.00 80 ASP A C 7
ATOM 17752 O O . ASP C 3 79 ? -17.920 -22.144 11.366 1.00 0.00 80 ASP A O 7
ATOM 17761 N N . PRO C 3 80 ? -19.072 -23.637 12.671 1.00 0.00 81 PRO A N 7
ATOM 17762 C CA . PRO C 3 80 ? -18.037 -24.656 12.631 1.00 0.00 81 PRO A CA 7
ATOM 17763 C C . PRO C 3 80 ? -18.016 -25.363 11.275 1.00 0.00 81 PRO A C 7
ATOM 17764 O O . PRO C 3 80 ? -18.705 -26.363 11.081 1.00 0.00 81 PRO A O 7
ATOM 17775 N N . GLN C 3 81 ? -17.217 -24.815 10.370 1.00 0.00 82 GLN A N 7
ATOM 17776 C CA . GLN C 3 81 ? -17.096 -25.381 9.037 1.00 0.00 82 GLN A CA 7
ATOM 17777 C C . GLN C 3 81 ? -16.413 -24.385 8.098 1.00 0.00 82 GLN A C 7
ATOM 17778 O O . GLN C 3 81 ? -16.806 -24.248 6.941 1.00 0.00 82 GLN A O 7
ATOM 17792 N N . SER C 3 82 ? -15.402 -23.715 8.631 1.00 0.00 83 SER A N 7
ATOM 17793 C CA . SER C 3 82 ? -14.661 -22.736 7.855 1.00 0.00 83 SER A CA 7
ATOM 17794 C C . SER C 3 82 ? -13.627 -23.440 6.974 1.00 0.00 83 SER A C 7
ATOM 17795 O O . SER C 3 82 ? -13.448 -23.080 5.812 1.00 0.00 83 SER A O 7
ATOM 17803 N N . GLU C 3 83 ? -12.973 -24.432 7.561 1.00 0.00 84 GLU A N 7
ATOM 17804 C CA . GLU C 3 83 ? -11.962 -25.190 6.845 1.00 0.00 84 GLU A CA 7
ATOM 17805 C C . GLU C 3 83 ? -12.590 -25.920 5.655 1.00 0.00 84 GLU A C 7
ATOM 17806 O O . GLU C 3 83 ? -12.169 -25.733 4.515 1.00 0.00 84 GLU A O 7
ATOM 17818 N N . ASP C 3 84 ? -13.587 -26.737 5.963 1.00 0.00 85 ASP A N 7
ATOM 17819 C CA . ASP C 3 84 ? -14.277 -27.496 4.934 1.00 0.00 85 ASP A CA 7
ATOM 17820 C C . ASP C 3 84 ? -14.731 -26.546 3.823 1.00 0.00 85 ASP A C 7
ATOM 17821 O O . ASP C 3 84 ? -14.667 -26.889 2.644 1.00 0.00 85 ASP A O 7
ATOM 17830 N N . MET C 3 85 ? -15.179 -25.371 4.240 1.00 0.00 86 MET A N 7
ATOM 17831 C CA . MET C 3 85 ? -15.643 -24.370 3.296 1.00 0.00 86 MET A CA 7
ATOM 17832 C C . MET C 3 85 ? -14.473 -23.768 2.515 1.00 0.00 86 MET A C 7
ATOM 17833 O O . MET C 3 85 ? -14.602 -23.469 1.329 1.00 0.00 86 MET A O 7
ATOM 17847 N N . PHE C 3 86 ? -13.358 -23.608 3.213 1.00 0.00 87 PHE A N 7
ATOM 17848 C CA . PHE C 3 86 ? -12.166 -23.048 2.600 1.00 0.00 87 PHE A CA 7
ATOM 17849 C C . PHE C 3 86 ? -11.425 -24.103 1.775 1.00 0.00 87 PHE A C 7
ATOM 17850 O O . PHE C 3 86 ? -10.342 -23.841 1.254 1.00 0.00 87 PHE A O 7
ATOM 17867 N N . ASP C 3 87 ? -12.039 -25.273 1.683 1.00 0.00 88 ASP A N 7
ATOM 17868 C CA . ASP C 3 87 ? -11.451 -26.369 0.931 1.00 0.00 88 ASP A CA 7
ATOM 17869 C C . ASP C 3 87 ? -12.536 -27.044 0.090 1.00 0.00 88 ASP A C 7
ATOM 17870 O O . ASP C 3 87 ? -12.614 -28.271 0.039 1.00 0.00 88 ASP A O 7
ATOM 17879 N N . ASN C 3 88 ? -13.347 -26.214 -0.550 1.00 0.00 89 ASN A N 7
ATOM 17880 C CA . ASN C 3 88 ? -14.424 -26.715 -1.386 1.00 0.00 89 ASN A CA 7
ATOM 17881 C C . ASN C 3 88 ? -13.833 -27.334 -2.655 1.00 0.00 89 ASN A C 7
ATOM 17882 O O . ASN C 3 88 ? -12.615 -27.384 -2.816 1.00 0.00 89 ASN A O 7
ATOM 17893 N N . GLY C 3 89 ? -14.724 -27.789 -3.523 1.00 0.00 90 GLY A N 7
ATOM 17894 C CA . GLY C 3 89 ? -14.306 -28.402 -4.772 1.00 0.00 90 GLY A CA 7
ATOM 17895 C C . GLY C 3 89 ? -13.362 -27.481 -5.546 1.00 0.00 90 GLY A C 7
ATOM 17896 O O . GLY C 3 89 ? -12.184 -27.793 -5.715 1.00 0.00 90 GLY A O 7
ATOM 17900 N N . SER C 3 90 ? -13.914 -26.364 -5.997 1.00 0.00 91 SER A N 7
ATOM 17901 C CA . SER C 3 90 ? -13.135 -25.395 -6.749 1.00 0.00 91 SER A CA 7
ATOM 17902 C C . SER C 3 90 ? -14.019 -24.212 -7.151 1.00 0.00 91 SER A C 7
ATOM 17903 O O . SER C 3 90 ? -14.383 -24.072 -8.317 1.00 0.00 91 SER A O 7
ATOM 17911 N N . PHE C 3 91 ? -14.338 -23.390 -6.161 1.00 0.00 92 PHE A N 7
ATOM 17912 C CA . PHE C 3 91 ? -15.172 -22.224 -6.397 1.00 0.00 92 PHE A CA 7
ATOM 17913 C C . PHE C 3 91 ? -14.344 -20.938 -6.345 1.00 0.00 92 PHE A C 7
ATOM 17914 O O . PHE C 3 91 ? -14.854 -19.882 -5.975 1.00 0.00 92 PHE A O 7
ATOM 17931 N N . LEU C 3 92 ? -13.080 -21.071 -6.720 1.00 0.00 93 LEU A N 7
ATOM 17932 C CA . LEU C 3 92 ? -12.177 -19.933 -6.721 1.00 0.00 93 LEU A CA 7
ATOM 17933 C C . LEU C 3 92 ? -11.360 -19.937 -8.014 1.00 0.00 93 LEU A C 7
ATOM 17934 O O . LEU C 3 92 ? -11.403 -20.901 -8.777 1.00 0.00 93 LEU A O 7
ATOM 17950 N N . ARG C 3 93 ? -10.635 -18.847 -8.222 1.00 0.00 94 ARG A N 7
ATOM 17951 C CA . ARG C 3 93 ? -9.809 -18.713 -9.410 1.00 0.00 94 ARG A CA 7
ATOM 17952 C C . ARG C 3 93 ? -8.355 -18.441 -9.019 1.00 0.00 94 ARG A C 7
ATOM 17953 O O . ARG C 3 93 ? -7.795 -17.407 -9.378 1.00 0.00 94 ARG A O 7
ATOM 17974 N N . ARG C 3 94 ? -7.786 -19.388 -8.288 1.00 0.00 95 ARG A N 7
ATOM 17975 C CA . ARG C 3 94 ? -6.408 -19.264 -7.843 1.00 0.00 95 ARG A CA 7
ATOM 17976 C C . ARG C 3 94 ? -6.142 -20.207 -6.669 1.00 0.00 95 ARG A C 7
ATOM 17977 O O . ARG C 3 94 ? -6.183 -19.791 -5.512 1.00 0.00 95 ARG A O 7
ATOM 17998 N N . ARG C 3 95 ? -5.876 -21.461 -7.006 1.00 0.00 96 ARG A N 7
ATOM 17999 C CA . ARG C 3 95 ? -5.603 -22.467 -5.993 1.00 0.00 96 ARG A CA 7
ATOM 18000 C C . ARG C 3 95 ? -4.527 -21.968 -5.026 1.00 0.00 96 ARG A C 7
ATOM 18001 O O . ARG C 3 95 ? -4.721 -21.989 -3.812 1.00 0.00 96 ARG A O 7
ATOM 18022 N N . LYS C 3 96 ? -3.416 -21.532 -5.601 1.00 0.00 97 LYS A N 7
ATOM 18023 C CA . LYS C 3 96 ? -2.309 -21.029 -4.806 1.00 0.00 97 LYS A CA 7
ATOM 18024 C C . LYS C 3 96 ? -2.629 -19.609 -4.334 1.00 0.00 97 LYS A C 7
ATOM 18025 O O . LYS C 3 96 ? -2.199 -18.635 -4.950 1.00 0.00 97 LYS A O 7
ATOM 18044 N N . ARG C 3 97 ? -3.382 -19.537 -3.246 1.00 0.00 98 ARG A N 7
ATOM 18045 C CA . ARG C 3 97 ? -3.764 -18.252 -2.685 1.00 0.00 98 ARG A CA 7
ATOM 18046 C C . ARG C 3 97 ? -2.581 -17.621 -1.948 1.00 0.00 98 ARG A C 7
ATOM 18047 O O . ARG C 3 97 ? -1.849 -16.814 -2.518 1.00 0.00 98 ARG A O 7
ATOM 19045 N N . VAL C 3 1 ? 1.325 0.000 0.000 1.00 0.00 2 VAL A N 8
ATOM 19046 C CA . VAL C 3 1 ? 2.073 0.000 -1.245 1.00 0.00 2 VAL A CA 8
ATOM 19047 C C . VAL C 3 1 ? 1.798 -1.302 -2.001 1.00 0.00 2 VAL A C 8
ATOM 19048 O O . VAL C 3 1 ? 1.328 -1.277 -3.137 1.00 0.00 2 VAL A O 8
ATOM 19061 N N . LYS C 3 2 ? 2.104 -2.408 -1.338 1.00 0.00 3 LYS A N 8
ATOM 19062 C CA . LYS C 3 2 ? 1.895 -3.718 -1.933 1.00 0.00 3 LYS A CA 8
ATOM 19063 C C . LYS C 3 2 ? 3.250 -4.390 -2.163 1.00 0.00 3 LYS A C 8
ATOM 19064 O O . LYS C 3 2 ? 3.482 -5.504 -1.696 1.00 0.00 3 LYS A O 8
ATOM 19083 N N . PRO C 3 3 ? 4.133 -3.666 -2.902 1.00 0.00 4 PRO A N 8
ATOM 19084 C CA . PRO C 3 3 ? 5.459 -4.180 -3.200 1.00 0.00 4 PRO A CA 8
ATOM 19085 C C . PRO C 3 3 ? 6.367 -4.099 -1.972 1.00 0.00 4 PRO A C 8
ATOM 19086 O O . PRO C 3 3 ? 6.527 -3.030 -1.384 1.00 0.00 4 PRO A O 8
ATOM 19097 N N . PRO C 3 4 ? 6.954 -5.271 -1.612 1.00 0.00 5 PRO A N 8
ATOM 19098 C CA . PRO C 3 4 ? 7.842 -5.343 -0.464 1.00 0.00 5 PRO A CA 8
ATOM 19099 C C . PRO C 3 4 ? 9.203 -4.720 -0.785 1.00 0.00 5 PRO A C 8
ATOM 19100 O O . PRO C 3 4 ? 9.507 -4.448 -1.945 1.00 0.00 5 PRO A O 8
ATOM 19111 N N . TYR C 3 5 ? 9.986 -4.514 0.264 1.00 0.00 6 TYR A N 8
ATOM 19112 C CA . TYR C 3 5 ? 11.307 -3.929 0.109 1.00 0.00 6 TYR A CA 8
ATOM 19113 C C . TYR C 3 5 ? 12.399 -4.981 0.313 1.00 0.00 6 TYR A C 8
ATOM 19114 O O . TYR C 3 5 ? 12.104 -6.161 0.496 1.00 0.00 6 TYR A O 8
ATOM 19132 N N . SER C 3 6 ? 13.639 -4.515 0.275 1.00 0.00 7 SER A N 8
ATOM 19133 C CA . SER C 3 6 ? 14.777 -5.400 0.453 1.00 0.00 7 SER A CA 8
ATOM 19134 C C . SER C 3 6 ? 14.787 -5.959 1.877 1.00 0.00 7 SER A C 8
ATOM 19135 O O . SER C 3 6 ? 15.281 -5.312 2.799 1.00 0.00 7 SER A O 8
ATOM 19143 N N . TYR C 3 7 ? 14.236 -7.157 2.013 1.00 0.00 8 TYR A N 8
ATOM 19144 C CA . TYR C 3 7 ? 14.175 -7.810 3.309 1.00 0.00 8 TYR A CA 8
ATOM 19145 C C . TYR C 3 7 ? 15.551 -7.831 3.978 1.00 0.00 8 TYR A C 8
ATOM 19146 O O . TYR C 3 7 ? 15.649 -7.855 5.203 1.00 0.00 8 TYR A O 8
ATOM 19164 N N . ILE C 3 8 ? 16.579 -7.822 3.142 1.00 0.00 9 ILE A N 8
ATOM 19165 C CA . ILE C 3 8 ? 17.945 -7.840 3.637 1.00 0.00 9 ILE A CA 8
ATOM 19166 C C . ILE C 3 8 ? 18.192 -6.592 4.487 1.00 0.00 9 ILE A C 8
ATOM 19167 O O . ILE C 3 8 ? 18.902 -6.650 5.490 1.00 0.00 9 ILE A O 8
ATOM 19183 N N . ALA C 3 9 ? 17.591 -5.493 4.056 1.00 0.00 10 ALA A N 8
ATOM 19184 C CA . ALA C 3 9 ? 17.736 -4.233 4.765 1.00 0.00 10 ALA A CA 8
ATOM 19185 C C . ALA C 3 9 ? 16.985 -4.312 6.095 1.00 0.00 10 ALA A C 8
ATOM 19186 O O . ALA C 3 9 ? 17.599 -4.293 7.161 1.00 0.00 10 ALA A O 8
ATOM 19193 N N . LEU C 3 10 ? 15.667 -4.399 5.990 1.00 0.00 11 LEU A N 8
ATOM 19194 C CA . LEU C 3 10 ? 14.826 -4.481 7.172 1.00 0.00 11 LEU A CA 8
ATOM 19195 C C . LEU C 3 10 ? 15.391 -5.538 8.123 1.00 0.00 11 LEU A C 8
ATOM 19196 O O . LEU C 3 10 ? 15.306 -5.391 9.341 1.00 0.00 11 LEU A O 8
ATOM 19212 N N . ILE C 3 11 ? 15.956 -6.579 7.530 1.00 0.00 12 ILE A N 8
ATOM 19213 C CA . ILE C 3 11 ? 16.536 -7.660 8.310 1.00 0.00 12 ILE A CA 8
ATOM 19214 C C . ILE C 3 11 ? 17.803 -7.159 9.005 1.00 0.00 12 ILE A C 8
ATOM 19215 O O . ILE C 3 11 ? 17.941 -7.289 10.221 1.00 0.00 12 ILE A O 8
ATOM 19231 N N . THR C 3 12 ? 18.696 -6.597 8.204 1.00 0.00 13 THR A N 8
ATOM 19232 C CA . THR C 3 12 ? 19.948 -6.076 8.728 1.00 0.00 13 THR A CA 8
ATOM 19233 C C . THR C 3 12 ? 19.712 -5.358 10.057 1.00 0.00 13 THR A C 8
ATOM 19234 O O . THR C 3 12 ? 20.492 -5.509 10.996 1.00 0.00 13 THR A O 8
ATOM 19245 N N . MET C 3 13 ? 18.632 -4.591 10.096 1.00 0.00 14 MET A N 8
ATOM 19246 C CA . MET C 3 13 ? 18.283 -3.849 11.295 1.00 0.00 14 MET A CA 8
ATOM 19247 C C . MET C 3 13 ? 17.582 -4.750 12.314 1.00 0.00 14 MET A C 8
ATOM 19248 O O . MET C 3 13 ? 17.781 -4.603 13.518 1.00 0.00 14 MET A O 8
ATOM 19262 N N . ALA C 3 14 ? 16.777 -5.664 11.792 1.00 0.00 15 ALA A N 8
ATOM 19263 C CA . ALA C 3 14 ? 16.046 -6.589 12.641 1.00 0.00 15 ALA A CA 8
ATOM 19264 C C . ALA C 3 14 ? 17.039 -7.429 13.446 1.00 0.00 15 ALA A C 8
ATOM 19265 O O . ALA C 3 14 ? 16.729 -7.874 14.550 1.00 0.00 15 ALA A O 8
ATOM 19272 N N . ILE C 3 15 ? 18.213 -7.620 12.863 1.00 0.00 16 ILE A N 8
ATOM 19273 C CA . ILE C 3 15 ? 19.253 -8.399 13.513 1.00 0.00 16 ILE A CA 8
ATOM 19274 C C . ILE C 3 15 ? 20.048 -7.494 14.456 1.00 0.00 16 ILE A C 8
ATOM 19275 O O . ILE C 3 15 ? 20.253 -7.832 15.621 1.00 0.00 16 ILE A O 8
ATOM 19291 N N . LEU C 3 16 ? 20.474 -6.360 13.918 1.00 0.00 17 LEU A N 8
ATOM 19292 C CA . LEU C 3 16 ? 21.241 -5.404 14.697 1.00 0.00 17 LEU A CA 8
ATOM 19293 C C . LEU C 3 16 ? 20.417 -4.960 15.908 1.00 0.00 17 LEU A C 8
ATOM 19294 O O . LEU C 3 16 ? 20.953 -4.800 17.003 1.00 0.00 17 LEU A O 8
ATOM 19310 N N . GLN C 3 17 ? 19.127 -4.775 15.669 1.00 0.00 18 GLN A N 8
ATOM 19311 C CA . GLN C 3 17 ? 18.223 -4.354 16.726 1.00 0.00 18 GLN A CA 8
ATOM 19312 C C . GLN C 3 17 ? 18.302 -5.321 17.909 1.00 0.00 18 GLN A C 8
ATOM 19313 O O . GLN C 3 17 ? 18.023 -4.942 19.045 1.00 0.00 18 GLN A O 8
ATOM 19327 N N . SER C 3 18 ? 18.683 -6.552 17.601 1.00 0.00 19 SER A N 8
ATOM 19328 C CA . SER C 3 18 ? 18.802 -7.577 18.624 1.00 0.00 19 SER A CA 8
ATOM 19329 C C . SER C 3 18 ? 20.234 -8.113 18.664 1.00 0.00 19 SER A C 8
ATOM 19330 O O . SER C 3 18 ? 20.495 -9.231 18.222 1.00 0.00 19 SER A O 8
ATOM 19338 N N . PRO C 3 19 ? 21.149 -7.269 19.212 1.00 0.00 20 PRO A N 8
ATOM 19339 C CA . PRO C 3 19 ? 22.548 -7.646 19.316 1.00 0.00 20 PRO A CA 8
ATOM 19340 C C . PRO C 3 19 ? 22.760 -8.662 20.440 1.00 0.00 20 PRO A C 8
ATOM 19341 O O . PRO C 3 19 ? 23.867 -9.167 20.625 1.00 0.00 20 PRO A O 8
ATOM 19352 N N . GLN C 3 20 ? 21.683 -8.931 21.162 1.00 0.00 21 GLN A N 8
ATOM 19353 C CA . GLN C 3 20 ? 21.737 -9.878 22.263 1.00 0.00 21 GLN A CA 8
ATOM 19354 C C . GLN C 3 20 ? 21.940 -11.298 21.733 1.00 0.00 21 GLN A C 8
ATOM 19355 O O . GLN C 3 20 ? 22.170 -12.227 22.506 1.00 0.00 21 GLN A O 8
ATOM 19369 N N . LYS C 3 21 ? 21.846 -11.423 20.417 1.00 0.00 22 LYS A N 8
ATOM 19370 C CA . LYS C 3 21 ? 22.017 -12.715 19.774 1.00 0.00 22 LYS A CA 8
ATOM 19371 C C . LYS C 3 21 ? 20.815 -13.604 20.099 1.00 0.00 22 LYS A C 8
ATOM 19372 O O . LYS C 3 21 ? 20.975 -14.697 20.641 1.00 0.00 22 LYS A O 8
ATOM 19391 N N . LYS C 3 22 ? 19.638 -13.103 19.755 1.00 0.00 23 LYS A N 8
ATOM 19392 C CA . LYS C 3 22 ? 18.409 -13.838 20.003 1.00 0.00 23 LYS A CA 8
ATOM 19393 C C . LYS C 3 22 ? 17.220 -13.021 19.496 1.00 0.00 23 LYS A C 8
ATOM 19394 O O . LYS C 3 22 ? 16.912 -11.961 20.040 1.00 0.00 23 LYS A O 8
ATOM 19413 N N . LEU C 3 23 ? 16.583 -13.544 18.458 1.00 0.00 24 LEU A N 8
ATOM 19414 C CA . LEU C 3 23 ? 15.433 -12.876 17.871 1.00 0.00 24 LEU A CA 8
ATOM 19415 C C . LEU C 3 23 ? 14.485 -13.924 17.285 1.00 0.00 24 LEU A C 8
ATOM 19416 O O . LEU C 3 23 ? 14.890 -15.055 17.022 1.00 0.00 24 LEU A O 8
ATOM 19432 N N . THR C 3 24 ? 13.241 -13.510 17.096 1.00 0.00 25 THR A N 8
ATOM 19433 C CA . THR C 3 24 ? 12.231 -14.398 16.546 1.00 0.00 25 THR A CA 8
ATOM 19434 C C . THR C 3 24 ? 11.704 -13.848 15.219 1.00 0.00 25 THR A C 8
ATOM 19435 O O . THR C 3 24 ? 11.279 -12.696 15.145 1.00 0.00 25 THR A O 8
ATOM 19446 N N . LEU C 3 25 ? 11.749 -14.698 14.203 1.00 0.00 26 LEU A N 8
ATOM 19447 C CA . LEU C 3 25 ? 11.280 -14.312 12.883 1.00 0.00 26 LEU A CA 8
ATOM 19448 C C . LEU C 3 25 ? 9.878 -13.711 13.000 1.00 0.00 26 LEU A C 8
ATOM 19449 O O . LEU C 3 25 ? 9.633 -12.603 12.525 1.00 0.00 26 LEU A O 8
ATOM 19465 N N . SER C 3 26 ? 8.995 -14.468 13.634 1.00 0.00 27 SER A N 8
ATOM 19466 C CA . SER C 3 26 ? 7.624 -14.024 13.819 1.00 0.00 27 SER A CA 8
ATOM 19467 C C . SER C 3 26 ? 7.607 -12.610 14.404 1.00 0.00 27 SER A C 8
ATOM 19468 O O . SER C 3 26 ? 6.949 -11.720 13.867 1.00 0.00 27 SER A O 8
ATOM 19476 N N . GLY C 3 27 ? 8.337 -12.447 15.497 1.00 0.00 28 GLY A N 8
ATOM 19477 C CA . GLY C 3 27 ? 8.414 -11.157 16.160 1.00 0.00 28 GLY A CA 8
ATOM 19478 C C . GLY C 3 27 ? 9.053 -10.108 15.248 1.00 0.00 28 GLY A C 8
ATOM 19479 O O . GLY C 3 27 ? 8.717 -8.927 15.323 1.00 0.00 28 GLY A O 8
ATOM 19483 N N . ILE C 3 28 ? 9.962 -10.578 14.406 1.00 0.00 29 ILE A N 8
ATOM 19484 C CA . ILE C 3 28 ? 10.651 -9.695 13.480 1.00 0.00 29 ILE A CA 8
ATOM 19485 C C . ILE C 3 28 ? 9.645 -9.134 12.473 1.00 0.00 29 ILE A C 8
ATOM 19486 O O . ILE C 3 28 ? 9.646 -7.936 12.192 1.00 0.00 29 ILE A O 8
ATOM 19502 N N . CYS C 3 29 ? 8.812 -10.025 11.958 1.00 0.00 30 CYS A N 8
ATOM 19503 C CA . CYS C 3 29 ? 7.803 -9.634 10.989 1.00 0.00 30 CYS A CA 8
ATOM 19504 C C . CYS C 3 29 ? 6.869 -8.618 11.650 1.00 0.00 30 CYS A C 8
ATOM 19505 O O . CYS C 3 29 ? 6.440 -7.658 11.013 1.00 0.00 30 CYS A O 8
ATOM 19513 N N . GLU C 3 30 ? 6.583 -8.865 12.920 1.00 0.00 31 GLU A N 8
ATOM 19514 C CA . GLU C 3 30 ? 5.708 -7.984 13.675 1.00 0.00 31 GLU A CA 8
ATOM 19515 C C . GLU C 3 30 ? 6.345 -6.601 13.820 1.00 0.00 31 GLU A C 8
ATOM 19516 O O . GLU C 3 30 ? 5.658 -5.584 13.731 1.00 0.00 31 GLU A O 8
ATOM 19528 N N . PHE C 3 31 ? 7.651 -6.606 14.041 1.00 0.00 32 PHE A N 8
ATOM 19529 C CA . PHE C 3 31 ? 8.389 -5.364 14.199 1.00 0.00 32 PHE A CA 8
ATOM 19530 C C . PHE C 3 31 ? 8.507 -4.623 12.866 1.00 0.00 32 PHE A C 8
ATOM 19531 O O . PHE C 3 31 ? 8.530 -3.394 12.835 1.00 0.00 32 PHE A O 8
ATOM 19548 N N . ILE C 3 32 ? 8.580 -5.402 11.797 1.00 0.00 33 ILE A N 8
ATOM 19549 C CA . ILE C 3 32 ? 8.695 -4.835 10.464 1.00 0.00 33 ILE A CA 8
ATOM 19550 C C . ILE C 3 32 ? 7.333 -4.293 10.025 1.00 0.00 33 ILE A C 8
ATOM 19551 O O . ILE C 3 32 ? 7.260 -3.374 9.211 1.00 0.00 33 ILE A O 8
ATOM 19567 N N . SER C 3 33 ? 6.288 -4.887 10.583 1.00 0.00 34 SER A N 8
ATOM 19568 C CA . SER C 3 33 ? 4.933 -4.475 10.260 1.00 0.00 34 SER A CA 8
ATOM 19569 C C . SER C 3 33 ? 4.639 -3.108 10.881 1.00 0.00 34 SER A C 8
ATOM 19570 O O . SER C 3 33 ? 4.059 -2.239 10.231 1.00 0.00 34 SER A O 8
ATOM 19578 N N . ASN C 3 34 ? 5.052 -2.960 12.131 1.00 0.00 35 ASN A N 8
ATOM 19579 C CA . ASN C 3 34 ? 4.840 -1.714 12.847 1.00 0.00 35 ASN A CA 8
ATOM 19580 C C . ASN C 3 34 ? 5.397 -0.554 12.019 1.00 0.00 35 ASN A C 8
ATOM 19581 O O . ASN C 3 34 ? 4.750 0.483 11.883 1.00 0.00 35 ASN A O 8
ATOM 19592 N N . ARG C 3 35 ? 6.592 -0.769 11.487 1.00 0.00 36 ARG A N 8
ATOM 19593 C CA . ARG C 3 35 ? 7.243 0.246 10.676 1.00 0.00 36 ARG A CA 8
ATOM 19594 C C . ARG C 3 35 ? 6.483 0.445 9.364 1.00 0.00 36 ARG A C 8
ATOM 19595 O O . ARG C 3 35 ? 6.445 1.551 8.826 1.00 0.00 36 ARG A O 8
ATOM 19616 N N . PHE C 3 36 ? 5.896 -0.642 8.886 1.00 0.00 37 PHE A N 8
ATOM 19617 C CA . PHE C 3 36 ? 5.138 -0.601 7.646 1.00 0.00 37 PHE A CA 8
ATOM 19618 C C . PHE C 3 36 ? 3.760 -1.241 7.824 1.00 0.00 37 PHE A C 8
ATOM 19619 O O . PHE C 3 36 ? 3.644 -2.463 7.895 1.00 0.00 37 PHE A O 8
ATOM 19636 N N . PRO C 3 37 ? 2.723 -0.364 7.893 1.00 0.00 38 PRO A N 8
ATOM 19637 C CA . PRO C 3 37 ? 1.358 -0.830 8.061 1.00 0.00 38 PRO A CA 8
ATOM 19638 C C . PRO C 3 37 ? 0.816 -1.422 6.758 1.00 0.00 38 PRO A C 8
ATOM 19639 O O . PRO C 3 37 ? 0.296 -2.537 6.747 1.00 0.00 38 PRO A O 8
ATOM 19650 N N . TYR C 3 38 ? 0.956 -0.648 5.692 1.00 0.00 39 TYR A N 8
ATOM 19651 C CA . TYR C 3 38 ? 0.487 -1.082 4.387 1.00 0.00 39 TYR A CA 8
ATOM 19652 C C . TYR C 3 38 ? 1.141 -2.404 3.980 1.00 0.00 39 TYR A C 8
ATOM 19653 O O . TYR C 3 38 ? 0.540 -3.203 3.264 1.00 0.00 39 TYR A O 8
ATOM 19671 N N . TYR C 3 39 ? 2.363 -2.593 4.455 1.00 0.00 40 TYR A N 8
ATOM 19672 C CA . TYR C 3 39 ? 3.105 -3.805 4.150 1.00 0.00 40 TYR A CA 8
ATOM 19673 C C . TYR C 3 39 ? 2.384 -5.041 4.692 1.00 0.00 40 TYR A C 8
ATOM 19674 O O . TYR C 3 39 ? 2.181 -6.013 3.967 1.00 0.00 40 TYR A O 8
ATOM 19692 N N . ARG C 3 40 ? 2.016 -4.962 5.962 1.00 0.00 41 ARG A N 8
ATOM 19693 C CA . ARG C 3 40 ? 1.321 -6.062 6.610 1.00 0.00 41 ARG A CA 8
ATOM 19694 C C . ARG C 3 40 ? -0.141 -6.103 6.162 1.00 0.00 41 ARG A C 8
ATOM 19695 O O . ARG C 3 40 ? -0.871 -7.035 6.497 1.00 0.00 41 ARG A O 8
ATOM 19716 N N . GLU C 3 41 ? -0.526 -5.082 5.410 1.00 0.00 42 GLU A N 8
ATOM 19717 C CA . GLU C 3 41 ? -1.888 -4.990 4.912 1.00 0.00 42 GLU A CA 8
ATOM 19718 C C . GLU C 3 41 ? -2.055 -5.854 3.661 1.00 0.00 42 GLU A C 8
ATOM 19719 O O . GLU C 3 41 ? -3.020 -6.609 3.548 1.00 0.00 42 GLU A O 8
ATOM 19731 N N . LYS C 3 42 ? -1.101 -5.715 2.752 1.00 0.00 43 LYS A N 8
ATOM 19732 C CA . LYS C 3 42 ? -1.131 -6.473 1.513 1.00 0.00 43 LYS A CA 8
ATOM 19733 C C . LYS C 3 42 ? -0.608 -7.887 1.773 1.00 0.00 43 LYS A C 8
ATOM 19734 O O . LYS C 3 42 ? -1.228 -8.867 1.363 1.00 0.00 43 LYS A O 8
ATOM 19753 N N . PHE C 3 43 ? 0.527 -7.948 2.454 1.00 0.00 44 PHE A N 8
ATOM 19754 C CA . PHE C 3 43 ? 1.140 -9.226 2.774 1.00 0.00 44 PHE A CA 8
ATOM 19755 C C . PHE C 3 43 ? 0.939 -10.231 1.637 1.00 0.00 44 PHE A C 8
ATOM 19756 O O . PHE C 3 43 ? 0.153 -11.168 1.764 1.00 0.00 44 PHE A O 8
ATOM 19773 N N . PRO C 3 44 ? 1.682 -9.994 0.523 1.00 0.00 45 PRO A N 8
ATOM 19774 C CA . PRO C 3 44 ? 1.593 -10.867 -0.635 1.00 0.00 45 PRO A CA 8
ATOM 19775 C C . PRO C 3 44 ? 2.326 -12.187 -0.385 1.00 0.00 45 PRO A C 8
ATOM 19776 O O . PRO C 3 44 ? 2.861 -12.790 -1.314 1.00 0.00 45 PRO A O 8
ATOM 19787 N N . ALA C 3 45 ? 2.326 -12.597 0.875 1.00 0.00 46 ALA A N 8
ATOM 19788 C CA . ALA C 3 45 ? 2.984 -13.834 1.259 1.00 0.00 46 ALA A CA 8
ATOM 19789 C C . ALA C 3 45 ? 4.498 -13.619 1.271 1.00 0.00 46 ALA A C 8
ATOM 19790 O O . ALA C 3 45 ? 5.234 -14.320 0.578 1.00 0.00 46 ALA A O 8
ATOM 19797 N N . TRP C 3 46 ? 4.920 -12.646 2.066 1.00 0.00 47 TRP A N 8
ATOM 19798 C CA . TRP C 3 46 ? 6.333 -12.330 2.177 1.00 0.00 47 TRP A CA 8
ATOM 19799 C C . TRP C 3 46 ? 6.898 -13.099 3.373 1.00 0.00 47 TRP A C 8
ATOM 19800 O O . TRP C 3 46 ? 7.881 -12.677 3.980 1.00 0.00 47 TRP A O 8
ATOM 19821 N N . GLN C 3 47 ? 6.251 -14.215 3.677 1.00 0.00 48 GLN A N 8
ATOM 19822 C CA . GLN C 3 47 ? 6.675 -15.047 4.790 1.00 0.00 48 GLN A CA 8
ATOM 19823 C C . GLN C 3 47 ? 8.049 -15.656 4.503 1.00 0.00 48 GLN A C 8
ATOM 19824 O O . GLN C 3 47 ? 9.030 -15.325 5.169 1.00 0.00 48 GLN A O 8
ATOM 19838 N N . ASN C 3 48 ? 8.077 -16.534 3.512 1.00 0.00 49 ASN A N 8
ATOM 19839 C CA . ASN C 3 48 ? 9.314 -17.192 3.129 1.00 0.00 49 ASN A CA 8
ATOM 19840 C C . ASN C 3 48 ? 10.215 -16.192 2.401 1.00 0.00 49 ASN A C 8
ATOM 19841 O O . ASN C 3 48 ? 11.421 -16.404 2.290 1.00 0.00 49 ASN A O 8
ATOM 19852 N N . SER C 3 49 ? 9.593 -15.123 1.924 1.00 0.00 50 SER A N 8
ATOM 19853 C CA . SER C 3 49 ? 10.323 -14.090 1.209 1.00 0.00 50 SER A CA 8
ATOM 19854 C C . SER C 3 49 ? 11.324 -13.413 2.148 1.00 0.00 50 SER A C 8
ATOM 19855 O O . SER C 3 49 ? 12.521 -13.381 1.865 1.00 0.00 50 SER A O 8
ATOM 19863 N N . ILE C 3 50 ? 10.798 -12.889 3.245 1.00 0.00 51 ILE A N 8
ATOM 19864 C CA . ILE C 3 50 ? 11.631 -12.215 4.226 1.00 0.00 51 ILE A CA 8
ATOM 19865 C C . ILE C 3 50 ? 12.535 -13.241 4.912 1.00 0.00 51 ILE A C 8
ATOM 19866 O O . ILE C 3 50 ? 13.690 -12.949 5.219 1.00 0.00 51 ILE A O 8
ATOM 19882 N N . ARG C 3 51 ? 11.975 -14.421 5.134 1.00 0.00 52 ARG A N 8
ATOM 19883 C CA . ARG C 3 51 ? 12.716 -15.492 5.778 1.00 0.00 52 ARG A CA 8
ATOM 19884 C C . ARG C 3 51 ? 13.881 -15.939 4.893 1.00 0.00 52 ARG A C 8
ATOM 19885 O O . ARG C 3 51 ? 14.914 -16.378 5.395 1.00 0.00 52 ARG A O 8
ATOM 19906 N N . HIS C 3 52 ? 13.675 -15.812 3.590 1.00 0.00 53 HIS A N 8
ATOM 19907 C CA . HIS C 3 52 ? 14.695 -16.197 2.630 1.00 0.00 53 HIS A CA 8
ATOM 19908 C C . HIS C 3 52 ? 15.851 -15.197 2.680 1.00 0.00 53 HIS A C 8
ATOM 19909 O O . HIS C 3 52 ? 16.991 -15.574 2.952 1.00 0.00 53 HIS A O 8
ATOM 19923 N N . ASN C 3 53 ? 15.519 -13.943 2.415 1.00 0.00 54 ASN A N 8
ATOM 19924 C CA . ASN C 3 53 ? 16.516 -12.886 2.427 1.00 0.00 54 ASN A CA 8
ATOM 19925 C C . ASN C 3 53 ? 17.045 -12.706 3.852 1.00 0.00 54 ASN A C 8
ATOM 19926 O O . ASN C 3 53 ? 18.077 -12.068 4.059 1.00 0.00 54 ASN A O 8
ATOM 19937 N N . LEU C 3 54 ? 16.315 -13.280 4.797 1.00 0.00 55 LEU A N 8
ATOM 19938 C CA . LEU C 3 54 ? 16.699 -13.191 6.196 1.00 0.00 55 LEU A CA 8
ATOM 19939 C C . LEU C 3 54 ? 17.762 -14.249 6.497 1.00 0.00 55 LEU A C 8
ATOM 19940 O O . LEU C 3 54 ? 18.837 -13.928 7.002 1.00 0.00 55 LEU A O 8
ATOM 19956 N N . SER C 3 55 ? 17.425 -15.489 6.174 1.00 0.00 56 SER A N 8
ATOM 19957 C CA . SER C 3 55 ? 18.337 -16.597 6.403 1.00 0.00 56 SER A CA 8
ATOM 19958 C C . SER C 3 55 ? 19.503 -16.528 5.414 1.00 0.00 56 SER A C 8
ATOM 19959 O O . SER C 3 55 ? 20.665 -16.550 5.816 1.00 0.00 56 SER A O 8
ATOM 19967 N N . LEU C 3 56 ? 19.151 -16.447 4.139 1.00 0.00 57 LEU A N 8
ATOM 19968 C CA . LEU C 3 56 ? 20.153 -16.376 3.090 1.00 0.00 57 LEU A CA 8
ATOM 19969 C C . LEU C 3 56 ? 20.670 -14.940 2.981 1.00 0.00 57 LEU A C 8
ATOM 19970 O O . LEU C 3 56 ? 20.155 -14.149 2.192 1.00 0.00 57 LEU A O 8
ATOM 19986 N N . ASN C 3 57 ? 21.681 -14.646 3.785 1.00 0.00 58 ASN A N 8
ATOM 19987 C CA . ASN C 3 57 ? 22.273 -13.319 3.789 1.00 0.00 58 ASN A CA 8
ATOM 19988 C C . ASN C 3 57 ? 23.264 -13.211 4.949 1.00 0.00 58 ASN A C 8
ATOM 19989 O O . ASN C 3 57 ? 24.460 -13.020 4.733 1.00 0.00 58 ASN A O 8
ATOM 20000 N N . ASP C 3 58 ? 22.730 -13.337 6.156 1.00 0.00 59 ASP A N 8
ATOM 20001 C CA . ASP C 3 58 ? 23.553 -13.255 7.350 1.00 0.00 59 ASP A CA 8
ATOM 20002 C C . ASP C 3 58 ? 24.281 -14.585 7.554 1.00 0.00 59 ASP A C 8
ATOM 20003 O O . ASP C 3 58 ? 25.490 -14.607 7.782 1.00 0.00 59 ASP A O 8
ATOM 20012 N N . CYS C 3 59 ? 23.515 -15.663 7.465 1.00 0.00 60 CYS A N 8
ATOM 20013 C CA . CYS C 3 59 ? 24.073 -16.993 7.636 1.00 0.00 60 CYS A CA 8
ATOM 20014 C C . CYS C 3 59 ? 23.993 -17.360 9.120 1.00 0.00 60 CYS A C 8
ATOM 20015 O O . CYS C 3 59 ? 25.000 -17.328 9.825 1.00 0.00 60 CYS A O 8
ATOM 20023 N N . PHE C 3 60 ? 22.787 -17.699 9.549 1.00 0.00 61 PHE A N 8
ATOM 20024 C CA . PHE C 3 60 ? 22.563 -18.071 10.936 1.00 0.00 61 PHE A CA 8
ATOM 20025 C C . PHE C 3 60 ? 21.662 -19.303 11.034 1.00 0.00 61 PHE A C 8
ATOM 20026 O O . PHE C 3 60 ? 21.468 -20.015 10.050 1.00 0.00 61 PHE A O 8
ATOM 20043 N N . VAL C 3 61 ? 21.135 -19.517 12.231 1.00 0.00 62 VAL A N 8
ATOM 20044 C CA . VAL C 3 61 ? 20.258 -20.651 12.471 1.00 0.00 62 VAL A CA 8
ATOM 20045 C C . VAL C 3 61 ? 18.919 -20.149 13.015 1.00 0.00 62 VAL A C 8
ATOM 20046 O O . VAL C 3 61 ? 18.814 -19.007 13.458 1.00 0.00 62 VAL A O 8
ATOM 20059 N N . LYS C 3 62 ? 17.929 -21.028 12.963 1.00 0.00 63 LYS A N 8
ATOM 20060 C CA . LYS C 3 62 ? 16.601 -20.688 13.444 1.00 0.00 63 LYS A CA 8
ATOM 20061 C C . LYS C 3 62 ? 15.978 -21.914 14.116 1.00 0.00 63 LYS A C 8
ATOM 20062 O O . LYS C 3 62 ? 16.615 -22.961 14.218 1.00 0.00 63 LYS A O 8
ATOM 20081 N N . ILE C 3 63 ? 14.740 -21.742 14.556 1.00 0.00 64 ILE A N 8
ATOM 20082 C CA . ILE C 3 63 ? 14.024 -22.821 15.215 1.00 0.00 64 ILE A CA 8
ATOM 20083 C C . ILE C 3 63 ? 12.789 -23.187 14.389 1.00 0.00 64 ILE A C 8
ATOM 20084 O O . ILE C 3 63 ? 11.950 -22.333 14.108 1.00 0.00 64 ILE A O 8
ATOM 20100 N N . PRO C 3 64 ? 12.716 -24.492 14.013 1.00 0.00 65 PRO A N 8
ATOM 20101 C CA . PRO C 3 64 ? 11.598 -24.982 13.224 1.00 0.00 65 PRO A CA 8
ATOM 20102 C C . PRO C 3 64 ? 10.340 -25.123 14.084 1.00 0.00 65 PRO A C 8
ATOM 20103 O O . PRO C 3 64 ? 10.245 -24.524 15.154 1.00 0.00 65 PRO A O 8
ATOM 20114 N N . ARG C 3 65 ? 9.407 -25.919 13.584 1.00 0.00 66 ARG A N 8
ATOM 20115 C CA . ARG C 3 65 ? 8.159 -26.147 14.294 1.00 0.00 66 ARG A CA 8
ATOM 20116 C C . ARG C 3 65 ? 8.422 -26.885 15.608 1.00 0.00 66 ARG A C 8
ATOM 20117 O O . ARG C 3 65 ? 7.889 -27.970 15.832 1.00 0.00 66 ARG A O 8
ATOM 20138 N N . GLU C 3 66 ? 9.246 -26.267 16.442 1.00 0.00 67 GLU A N 8
ATOM 20139 C CA . GLU C 3 66 ? 9.586 -26.852 17.728 1.00 0.00 67 GLU A CA 8
ATOM 20140 C C . GLU C 3 66 ? 9.666 -25.764 18.801 1.00 0.00 67 GLU A C 8
ATOM 20141 O O . GLU C 3 66 ? 10.581 -25.765 19.623 1.00 0.00 67 GLU A O 8
ATOM 20153 N N . PRO C 3 67 ? 8.670 -24.839 18.757 1.00 0.00 68 PRO A N 8
ATOM 20154 C CA . PRO C 3 67 ? 8.619 -23.748 19.716 1.00 0.00 68 PRO A CA 8
ATOM 20155 C C . PRO C 3 67 ? 8.146 -24.243 21.084 1.00 0.00 68 PRO A C 8
ATOM 20156 O O . PRO C 3 67 ? 8.886 -24.170 22.064 1.00 0.00 68 PRO A O 8
ATOM 20167 N N . GLY C 3 68 ? 6.916 -24.735 21.108 1.00 0.00 69 GLY A N 8
ATOM 20168 C CA . GLY C 3 68 ? 6.336 -25.241 22.340 1.00 0.00 69 GLY A CA 8
ATOM 20169 C C . GLY C 3 68 ? 5.033 -24.512 22.673 1.00 0.00 69 GLY A C 8
ATOM 20170 O O . GLY C 3 68 ? 4.444 -24.737 23.729 1.00 0.00 69 GLY A O 8
ATOM 20174 N N . ASN C 3 69 ? 4.622 -23.652 21.752 1.00 0.00 70 ASN A N 8
ATOM 20175 C CA . ASN C 3 69 ? 3.400 -22.888 21.935 1.00 0.00 70 ASN A CA 8
ATOM 20176 C C . ASN C 3 69 ? 2.592 -22.908 20.635 1.00 0.00 70 ASN A C 8
ATOM 20177 O O . ASN C 3 69 ? 3.153 -22.770 19.549 1.00 0.00 70 ASN A O 8
ATOM 20188 N N . PRO C 3 70 ? 1.253 -23.085 20.794 1.00 0.00 71 PRO A N 8
ATOM 20189 C CA . PRO C 3 70 ? 0.362 -23.125 19.646 1.00 0.00 71 PRO A CA 8
ATOM 20190 C C . PRO C 3 70 ? 0.144 -21.723 19.073 1.00 0.00 71 PRO A C 8
ATOM 20191 O O . PRO C 3 70 ? -0.563 -20.909 19.665 1.00 0.00 71 PRO A O 8
ATOM 20202 N N . GLY C 3 71 ? 0.764 -21.484 17.927 1.00 0.00 72 GLY A N 8
ATOM 20203 C CA . GLY C 3 71 ? 0.647 -20.195 17.267 1.00 0.00 72 GLY A CA 8
ATOM 20204 C C . GLY C 3 71 ? 1.789 -19.983 16.271 1.00 0.00 72 GLY A C 8
ATOM 20205 O O . GLY C 3 71 ? 2.485 -20.930 15.908 1.00 0.00 72 GLY A O 8
ATOM 20209 N N . LYS C 3 72 ? 1.947 -18.734 15.858 1.00 0.00 73 LYS A N 8
ATOM 20210 C CA . LYS C 3 72 ? 2.993 -18.385 14.911 1.00 0.00 73 LYS A CA 8
ATOM 20211 C C . LYS C 3 72 ? 4.210 -17.858 15.674 1.00 0.00 73 LYS A C 8
ATOM 20212 O O . LYS C 3 72 ? 4.844 -16.894 15.249 1.00 0.00 73 LYS A O 8
ATOM 20231 N N . GLY C 3 73 ? 4.500 -18.515 16.788 1.00 0.00 74 GLY A N 8
ATOM 20232 C CA . GLY C 3 73 ? 5.630 -18.125 17.614 1.00 0.00 74 GLY A CA 8
ATOM 20233 C C . GLY C 3 73 ? 6.790 -19.110 17.457 1.00 0.00 74 GLY A C 8
ATOM 20234 O O . GLY C 3 73 ? 6.610 -20.316 17.615 1.00 0.00 74 GLY A O 8
ATOM 20238 N N . ASN C 3 74 ? 7.954 -18.559 17.146 1.00 0.00 75 ASN A N 8
ATOM 20239 C CA . ASN C 3 74 ? 9.143 -19.374 16.965 1.00 0.00 75 ASN A CA 8
ATOM 20240 C C . ASN C 3 74 ? 10.354 -18.637 17.541 1.00 0.00 75 ASN A C 8
ATOM 20241 O O . ASN C 3 74 ? 10.200 -17.683 18.303 1.00 0.00 75 ASN A O 8
ATOM 20252 N N . TYR C 3 75 ? 11.531 -19.106 17.154 1.00 0.00 76 TYR A N 8
ATOM 20253 C CA . TYR C 3 75 ? 12.767 -18.503 17.622 1.00 0.00 76 TYR A CA 8
ATOM 20254 C C . TYR C 3 75 ? 13.862 -18.599 16.556 1.00 0.00 76 TYR A C 8
ATOM 20255 O O . TYR C 3 75 ? 13.952 -19.597 15.842 1.00 0.00 76 TYR A O 8
ATOM 20273 N N . TRP C 3 76 ? 14.666 -17.549 16.484 1.00 0.00 77 TRP A N 8
ATOM 20274 C CA . TRP C 3 76 ? 15.750 -17.502 15.518 1.00 0.00 77 TRP A CA 8
ATOM 20275 C C . TRP C 3 76 ? 17.020 -17.069 16.253 1.00 0.00 77 TRP A C 8
ATOM 20276 O O . TRP C 3 76 ? 16.991 -16.134 17.051 1.00 0.00 77 TRP A O 8
ATOM 20297 N N . THR C 3 77 ? 18.105 -17.770 15.958 1.00 0.00 78 THR A N 8
ATOM 20298 C CA . THR C 3 77 ? 19.383 -17.470 16.581 1.00 0.00 78 THR A CA 8
ATOM 20299 C C . THR C 3 77 ? 20.399 -17.027 15.527 1.00 0.00 78 THR A C 8
ATOM 20300 O O . THR C 3 77 ? 20.413 -17.550 14.414 1.00 0.00 78 THR A O 8
ATOM 20311 N N . LEU C 3 78 ? 21.226 -16.066 15.915 1.00 0.00 79 LEU A N 8
ATOM 20312 C CA . LEU C 3 78 ? 22.243 -15.547 15.017 1.00 0.00 79 LEU A CA 8
ATOM 20313 C C . LEU C 3 78 ? 23.624 -15.760 15.640 1.00 0.00 79 LEU A C 8
ATOM 20314 O O . LEU C 3 78 ? 23.737 -15.995 16.842 1.00 0.00 79 LEU A O 8
ATOM 20330 N N . ASP C 3 79 ? 24.640 -15.671 14.794 1.00 0.00 80 ASP A N 8
ATOM 20331 C CA . ASP C 3 79 ? 26.009 -15.852 15.246 1.00 0.00 80 ASP A CA 8
ATOM 20332 C C . ASP C 3 79 ? 26.514 -14.546 15.863 1.00 0.00 80 ASP A C 8
ATOM 20333 O O . ASP C 3 79 ? 26.161 -13.461 15.403 1.00 0.00 80 ASP A O 8
ATOM 20342 N N . PRO C 3 80 ? 27.354 -14.698 16.921 1.00 0.00 81 PRO A N 8
ATOM 20343 C CA . PRO C 3 80 ? 27.912 -13.543 17.606 1.00 0.00 81 PRO A CA 8
ATOM 20344 C C . PRO C 3 80 ? 29.021 -12.896 16.774 1.00 0.00 81 PRO A C 8
ATOM 20345 O O . PRO C 3 80 ? 30.203 -13.142 17.010 1.00 0.00 81 PRO A O 8
ATOM 20356 N N . GLN C 3 81 ? 28.600 -12.081 15.817 1.00 0.00 82 GLN A N 8
ATOM 20357 C CA . GLN C 3 81 ? 29.543 -11.397 14.949 1.00 0.00 82 GLN A CA 8
ATOM 20358 C C . GLN C 3 81 ? 28.828 -10.859 13.708 1.00 0.00 82 GLN A C 8
ATOM 20359 O O . GLN C 3 81 ? 29.336 -10.977 12.594 1.00 0.00 82 GLN A O 8
ATOM 20373 N N . SER C 3 82 ? 27.661 -10.278 13.943 1.00 0.00 83 SER A N 8
ATOM 20374 C CA . SER C 3 82 ? 26.871 -9.721 12.858 1.00 0.00 83 SER A CA 8
ATOM 20375 C C . SER C 3 82 ? 27.516 -8.430 12.350 1.00 0.00 83 SER A C 8
ATOM 20376 O O . SER C 3 82 ? 27.770 -8.287 11.155 1.00 0.00 83 SER A O 8
ATOM 20384 N N . GLU C 3 83 ? 27.761 -7.522 13.283 1.00 0.00 84 GLU A N 8
ATOM 20385 C CA . GLU C 3 83 ? 28.372 -6.248 12.945 1.00 0.00 84 GLU A CA 8
ATOM 20386 C C . GLU C 3 83 ? 29.710 -6.471 12.237 1.00 0.00 84 GLU A C 8
ATOM 20387 O O . GLU C 3 83 ? 29.934 -5.947 11.147 1.00 0.00 84 GLU A O 8
ATOM 20399 N N . ASP C 3 84 ? 30.563 -7.250 12.886 1.00 0.00 85 ASP A N 8
ATOM 20400 C CA . ASP C 3 84 ? 31.873 -7.549 12.332 1.00 0.00 85 ASP A CA 8
ATOM 20401 C C . ASP C 3 84 ? 31.704 -8.184 10.950 1.00 0.00 85 ASP A C 8
ATOM 20402 O O . ASP C 3 84 ? 32.445 -7.865 10.022 1.00 0.00 85 ASP A O 8
ATOM 20411 N N . MET C 3 85 ? 30.725 -9.073 10.858 1.00 0.00 86 MET A N 8
ATOM 20412 C CA . MET C 3 85 ? 30.450 -9.756 9.606 1.00 0.00 86 MET A CA 8
ATOM 20413 C C . MET C 3 85 ? 30.035 -8.762 8.519 1.00 0.00 86 MET A C 8
ATOM 20414 O O . MET C 3 85 ? 30.626 -8.733 7.441 1.00 0.00 86 MET A O 8
ATOM 20428 N N . PHE C 3 86 ? 29.020 -7.973 8.840 1.00 0.00 87 PHE A N 8
ATOM 20429 C CA . PHE C 3 86 ? 28.518 -6.981 7.905 1.00 0.00 87 PHE A CA 8
ATOM 20430 C C . PHE C 3 86 ? 29.640 -6.054 7.435 1.00 0.00 87 PHE A C 8
ATOM 20431 O O . PHE C 3 86 ? 29.724 -5.724 6.253 1.00 0.00 87 PHE A O 8
ATOM 20448 N N . ASP C 3 87 ? 30.476 -5.659 8.385 1.00 0.00 88 ASP A N 8
ATOM 20449 C CA . ASP C 3 87 ? 31.589 -4.776 8.083 1.00 0.00 88 ASP A CA 8
ATOM 20450 C C . ASP C 3 87 ? 32.617 -5.530 7.236 1.00 0.00 88 ASP A C 8
ATOM 20451 O O . ASP C 3 87 ? 33.009 -5.062 6.168 1.00 0.00 88 ASP A O 8
ATOM 20460 N N . ASN C 3 88 ? 33.023 -6.684 7.744 1.00 0.00 89 ASN A N 8
ATOM 20461 C CA . ASN C 3 88 ? 33.997 -7.507 7.047 1.00 0.00 89 ASN A CA 8
ATOM 20462 C C . ASN C 3 88 ? 33.706 -7.473 5.546 1.00 0.00 89 ASN A C 8
ATOM 20463 O O . ASN C 3 88 ? 34.575 -7.120 4.749 1.00 0.00 89 ASN A O 8
ATOM 20474 N N . GLY C 3 89 ? 32.482 -7.845 5.204 1.00 0.00 90 GLY A N 8
ATOM 20475 C CA . GLY C 3 89 ? 32.065 -7.862 3.812 1.00 0.00 90 GLY A CA 8
ATOM 20476 C C . GLY C 3 89 ? 32.118 -6.458 3.207 1.00 0.00 90 GLY A C 8
ATOM 20477 O O . GLY C 3 89 ? 32.779 -6.239 2.193 1.00 0.00 90 GLY A O 8
ATOM 20481 N N . SER C 3 90 ? 31.413 -5.542 3.855 1.00 0.00 91 SER A N 8
ATOM 20482 C CA . SER C 3 90 ? 31.372 -4.165 3.394 1.00 0.00 91 SER A CA 8
ATOM 20483 C C . SER C 3 90 ? 30.944 -4.117 1.925 1.00 0.00 91 SER A C 8
ATOM 20484 O O . SER C 3 90 ? 31.462 -3.315 1.150 1.00 0.00 91 SER A O 8
ATOM 20492 N N . PHE C 3 91 ? 30.003 -4.987 1.588 1.00 0.00 92 PHE A N 8
ATOM 20493 C CA . PHE C 3 91 ? 29.500 -5.055 0.227 1.00 0.00 92 PHE A CA 8
ATOM 20494 C C . PHE C 3 91 ? 28.057 -5.562 0.200 1.00 0.00 92 PHE A C 8
ATOM 20495 O O . PHE C 3 91 ? 27.744 -6.519 -0.506 1.00 0.00 92 PHE A O 8
ATOM 20512 N N . LEU C 3 92 ? 27.215 -4.898 0.979 1.00 0.00 93 LEU A N 8
ATOM 20513 C CA . LEU C 3 92 ? 25.813 -5.270 1.053 1.00 0.00 93 LEU A CA 8
ATOM 20514 C C . LEU C 3 92 ? 24.952 -4.093 0.590 1.00 0.00 93 LEU A C 8
ATOM 20515 O O . LEU C 3 92 ? 25.301 -2.936 0.819 1.00 0.00 93 LEU A O 8
ATOM 20531 N N . ARG C 3 93 ? 23.844 -4.429 -0.055 1.00 0.00 94 ARG A N 8
ATOM 20532 C CA . ARG C 3 93 ? 22.931 -3.414 -0.553 1.00 0.00 94 ARG A CA 8
ATOM 20533 C C . ARG C 3 93 ? 23.607 -2.580 -1.643 1.00 0.00 94 ARG A C 8
ATOM 20534 O O . ARG C 3 93 ? 24.686 -2.029 -1.429 1.00 0.00 94 ARG A O 8
ATOM 20555 N N . ARG C 3 94 ? 22.946 -2.515 -2.789 1.00 0.00 95 ARG A N 8
ATOM 20556 C CA . ARG C 3 94 ? 23.469 -1.758 -3.914 1.00 0.00 95 ARG A CA 8
ATOM 20557 C C . ARG C 3 94 ? 23.816 -0.333 -3.479 1.00 0.00 95 ARG A C 8
ATOM 20558 O O . ARG C 3 94 ? 24.932 0.134 -3.702 1.00 0.00 95 ARG A O 8
ATOM 20579 N N . ARG C 3 95 ? 22.839 0.319 -2.866 1.00 0.00 96 ARG A N 8
ATOM 20580 C CA . ARG C 3 95 ? 23.027 1.681 -2.397 1.00 0.00 96 ARG A CA 8
ATOM 20581 C C . ARG C 3 95 ? 21.728 2.219 -1.794 1.00 0.00 96 ARG A C 8
ATOM 20582 O O . ARG C 3 95 ? 21.679 2.547 -0.609 1.00 0.00 96 ARG A O 8
ATOM 20603 N N . LYS C 3 96 ? 20.707 2.292 -2.636 1.00 0.00 97 LYS A N 8
ATOM 20604 C CA . LYS C 3 96 ? 19.411 2.784 -2.200 1.00 0.00 97 LYS A CA 8
ATOM 20605 C C . LYS C 3 96 ? 18.404 2.636 -3.342 1.00 0.00 97 LYS A C 8
ATOM 20606 O O . LYS C 3 96 ? 18.237 3.549 -4.149 1.00 0.00 97 LYS A O 8
ATOM 20625 N N . ARG C 3 97 ? 17.759 1.479 -3.374 1.00 0.00 98 ARG A N 8
ATOM 20626 C CA . ARG C 3 97 ? 16.773 1.200 -4.404 1.00 0.00 98 ARG A CA 8
ATOM 20627 C C . ARG C 3 97 ? 15.820 2.386 -4.561 1.00 0.00 98 ARG A C 8
ATOM 20628 O O . ARG C 3 97 ? 15.526 3.084 -3.592 1.00 0.00 98 ARG A O 8
ATOM 21626 N N . VAL C 3 1 ? 1.325 0.000 0.000 1.00 0.00 2 VAL A N 9
ATOM 21627 C CA . VAL C 3 1 ? 2.073 0.000 -1.245 1.00 0.00 2 VAL A CA 9
ATOM 21628 C C . VAL C 3 1 ? 1.863 1.335 -1.962 1.00 0.00 2 VAL A C 9
ATOM 21629 O O . VAL C 3 1 ? 1.410 1.366 -3.105 1.00 0.00 2 VAL A O 9
ATOM 21642 N N . LYS C 3 2 ? 2.201 2.407 -1.260 1.00 0.00 3 LYS A N 9
ATOM 21643 C CA . LYS C 3 2 ? 2.054 3.742 -1.815 1.00 0.00 3 LYS A CA 9
ATOM 21644 C C . LYS C 3 2 ? 2.294 4.776 -0.713 1.00 0.00 3 LYS A C 9
ATOM 21645 O O . LYS C 3 2 ? 1.914 4.563 0.437 1.00 0.00 3 LYS A O 9
ATOM 21664 N N . PRO C 3 3 ? 2.940 5.904 -1.114 1.00 0.00 4 PRO A N 9
ATOM 21665 C CA . PRO C 3 3 ? 3.235 6.972 -0.175 1.00 0.00 4 PRO A CA 9
ATOM 21666 C C . PRO C 3 3 ? 1.975 7.772 0.160 1.00 0.00 4 PRO A C 9
ATOM 21667 O O . PRO C 3 3 ? 0.917 7.544 -0.426 1.00 0.00 4 PRO A O 9
ATOM 21678 N N . PRO C 3 4 ? 2.133 8.717 1.125 1.00 0.00 5 PRO A N 9
ATOM 21679 C CA . PRO C 3 4 ? 1.020 9.551 1.544 1.00 0.00 5 PRO A CA 9
ATOM 21680 C C . PRO C 3 4 ? 0.714 10.624 0.497 1.00 0.00 5 PRO A C 9
ATOM 21681 O O . PRO C 3 4 ? 1.268 11.721 0.546 1.00 0.00 5 PRO A O 9
ATOM 21692 N N . TYR C 3 5 ? -0.168 10.269 -0.426 1.00 0.00 6 TYR A N 9
ATOM 21693 C CA . TYR C 3 5 ? -0.554 11.187 -1.484 1.00 0.00 6 TYR A CA 9
ATOM 21694 C C . TYR C 3 5 ? -2.046 11.063 -1.800 1.00 0.00 6 TYR A C 9
ATOM 21695 O O . TYR C 3 5 ? -2.495 10.032 -2.299 1.00 0.00 6 TYR A O 9
ATOM 21713 N N . SER C 3 6 ? -2.773 12.128 -1.496 1.00 0.00 7 SER A N 9
ATOM 21714 C CA . SER C 3 6 ? -4.205 12.152 -1.741 1.00 0.00 7 SER A CA 9
ATOM 21715 C C . SER C 3 6 ? -4.478 12.261 -3.243 1.00 0.00 7 SER A C 9
ATOM 21716 O O . SER C 3 6 ? -3.548 12.387 -4.038 1.00 0.00 7 SER A O 9
ATOM 21724 N N . TYR C 3 7 ? -5.756 12.209 -3.585 1.00 0.00 8 TYR A N 9
ATOM 21725 C CA . TYR C 3 7 ? -6.163 12.301 -4.977 1.00 0.00 8 TYR A CA 9
ATOM 21726 C C . TYR C 3 7 ? -6.218 13.759 -5.437 1.00 0.00 8 TYR A C 9
ATOM 21727 O O . TYR C 3 7 ? -6.176 14.038 -6.634 1.00 0.00 8 TYR A O 9
ATOM 21745 N N . ILE C 3 8 ? -6.312 14.651 -4.462 1.00 0.00 9 ILE A N 9
ATOM 21746 C CA . ILE C 3 8 ? -6.374 16.073 -4.751 1.00 0.00 9 ILE A CA 9
ATOM 21747 C C . ILE C 3 8 ? -5.269 16.435 -5.745 1.00 0.00 9 ILE A C 9
ATOM 21748 O O . ILE C 3 8 ? -5.501 17.188 -6.690 1.00 0.00 9 ILE A O 9
ATOM 21764 N N . ALA C 3 9 ? -4.090 15.883 -5.498 1.00 0.00 10 ALA A N 9
ATOM 21765 C CA . ALA C 3 9 ? -2.948 16.139 -6.359 1.00 0.00 10 ALA A CA 9
ATOM 21766 C C . ALA C 3 9 ? -3.223 15.559 -7.748 1.00 0.00 10 ALA A C 9
ATOM 21767 O O . ALA C 3 9 ? -3.091 16.256 -8.753 1.00 0.00 10 ALA A O 9
ATOM 21774 N N . LEU C 3 10 ? -3.600 14.289 -7.760 1.00 0.00 11 LEU A N 9
ATOM 21775 C CA . LEU C 3 10 ? -3.894 13.607 -9.009 1.00 0.00 11 LEU A CA 9
ATOM 21776 C C . LEU C 3 10 ? -4.941 14.407 -9.787 1.00 0.00 11 LEU A C 9
ATOM 21777 O O . LEU C 3 10 ? -4.873 14.498 -11.012 1.00 0.00 11 LEU A O 9
ATOM 21793 N N . ILE C 3 11 ? -5.884 14.966 -9.044 1.00 0.00 12 ILE A N 9
ATOM 21794 C CA . ILE C 3 11 ? -6.944 15.756 -9.649 1.00 0.00 12 ILE A CA 9
ATOM 21795 C C . ILE C 3 11 ? -6.352 17.050 -10.212 1.00 0.00 12 ILE A C 9
ATOM 21796 O O . ILE C 3 11 ? -6.423 17.298 -11.414 1.00 0.00 12 ILE A O 9
ATOM 21812 N N . THR C 3 12 ? -5.781 17.841 -9.315 1.00 0.00 13 THR A N 9
ATOM 21813 C CA . THR C 3 12 ? -5.178 19.103 -9.706 1.00 0.00 13 THR A CA 9
ATOM 21814 C C . THR C 3 12 ? -4.396 18.938 -11.011 1.00 0.00 13 THR A C 9
ATOM 21815 O O . THR C 3 12 ? -4.336 19.860 -11.824 1.00 0.00 13 THR A O 9
ATOM 21826 N N . MET C 3 13 ? -3.816 17.758 -11.171 1.00 0.00 14 MET A N 9
ATOM 21827 C CA . MET C 3 13 ? -3.041 17.460 -12.363 1.00 0.00 14 MET A CA 9
ATOM 21828 C C . MET C 3 13 ? -3.954 17.093 -13.534 1.00 0.00 14 MET A C 9
ATOM 21829 O O . MET C 3 13 ? -3.713 17.506 -14.668 1.00 0.00 14 MET A O 9
ATOM 21843 N N . ALA C 3 14 ? -4.984 16.321 -13.220 1.00 0.00 15 ALA A N 9
ATOM 21844 C CA . ALA C 3 14 ? -5.935 15.893 -14.232 1.00 0.00 15 ALA A CA 9
ATOM 21845 C C . ALA C 3 14 ? -6.584 17.124 -14.869 1.00 0.00 15 ALA A C 9
ATOM 21846 O O . ALA C 3 14 ? -7.021 17.076 -16.017 1.00 0.00 15 ALA A O 9
ATOM 21853 N N . ILE C 3 15 ? -6.626 18.198 -14.094 1.00 0.00 16 ILE A N 9
ATOM 21854 C CA . ILE C 3 15 ? -7.214 19.439 -14.568 1.00 0.00 16 ILE A CA 9
ATOM 21855 C C . ILE C 3 15 ? -6.170 20.221 -15.368 1.00 0.00 16 ILE A C 9
ATOM 21856 O O . ILE C 3 15 ? -6.397 20.558 -16.528 1.00 0.00 16 ILE A O 9
ATOM 21872 N N . LEU C 3 16 ? -5.048 20.486 -14.715 1.00 0.00 17 LEU A N 9
ATOM 21873 C CA . LEU C 3 16 ? -3.968 21.222 -15.351 1.00 0.00 17 LEU A CA 9
ATOM 21874 C C . LEU C 3 16 ? -3.576 20.519 -16.652 1.00 0.00 17 LEU A C 9
ATOM 21875 O O . LEU C 3 16 ? -3.406 21.167 -17.684 1.00 0.00 17 LEU A O 9
ATOM 21891 N N . GLN C 3 17 ? -3.444 19.204 -16.561 1.00 0.00 18 GLN A N 9
ATOM 21892 C CA . GLN C 3 17 ? -3.075 18.407 -17.719 1.00 0.00 18 GLN A CA 9
ATOM 21893 C C . GLN C 3 17 ? -3.928 18.800 -18.927 1.00 0.00 18 GLN A C 9
ATOM 21894 O O . GLN C 3 17 ? -3.424 18.881 -20.046 1.00 0.00 18 GLN A O 9
ATOM 21908 N N . SER C 3 18 ? -5.204 19.033 -18.659 1.00 0.00 19 SER A N 9
ATOM 21909 C CA . SER C 3 18 ? -6.132 19.414 -19.711 1.00 0.00 19 SER A CA 9
ATOM 21910 C C . SER C 3 18 ? -5.791 20.814 -20.226 1.00 0.00 19 SER A C 9
ATOM 21911 O O . SER C 3 18 ? -6.008 21.805 -19.532 1.00 0.00 19 SER A O 9
ATOM 21919 N N . PRO C 3 19 ? -5.248 20.851 -21.473 1.00 0.00 20 PRO A N 9
ATOM 21920 C CA . PRO C 3 19 ? -4.875 22.112 -22.090 1.00 0.00 20 PRO A CA 9
ATOM 21921 C C . PRO C 3 19 ? -6.112 22.876 -22.568 1.00 0.00 20 PRO A C 9
ATOM 21922 O O . PRO C 3 19 ? -6.003 24.002 -23.049 1.00 0.00 20 PRO A O 9
ATOM 21933 N N . GLN C 3 20 ? -7.260 22.231 -22.419 1.00 0.00 21 GLN A N 9
ATOM 21934 C CA . GLN C 3 20 ? -8.516 22.836 -22.829 1.00 0.00 21 GLN A CA 9
ATOM 21935 C C . GLN C 3 20 ? -9.450 22.986 -21.627 1.00 0.00 21 GLN A C 9
ATOM 21936 O O . GLN C 3 20 ? -10.668 22.873 -21.765 1.00 0.00 21 GLN A O 9
ATOM 21950 N N . LYS C 3 21 ? -8.845 23.239 -20.476 1.00 0.00 22 LYS A N 9
ATOM 21951 C CA . LYS C 3 21 ? -9.608 23.406 -19.251 1.00 0.00 22 LYS A CA 9
ATOM 21952 C C . LYS C 3 21 ? -10.887 22.570 -19.333 1.00 0.00 22 LYS A C 9
ATOM 21953 O O . LYS C 3 21 ? -11.989 23.115 -19.345 1.00 0.00 22 LYS A O 9
ATOM 21972 N N . LYS C 3 22 ? -10.696 21.260 -19.386 1.00 0.00 23 LYS A N 9
ATOM 21973 C CA . LYS C 3 22 ? -11.821 20.343 -19.466 1.00 0.00 23 LYS A CA 9
ATOM 21974 C C . LYS C 3 22 ? -11.307 18.904 -19.379 1.00 0.00 23 LYS A C 9
ATOM 21975 O O . LYS C 3 22 ? -10.254 18.583 -19.927 1.00 0.00 23 LYS A O 9
ATOM 21994 N N . LEU C 3 23 ? -12.075 18.076 -18.687 1.00 0.00 24 LEU A N 9
ATOM 21995 C CA . LEU C 3 23 ? -11.711 16.680 -18.521 1.00 0.00 24 LEU A CA 9
ATOM 21996 C C . LEU C 3 23 ? -12.964 15.866 -18.190 1.00 0.00 24 LEU A C 9
ATOM 21997 O O . LEU C 3 23 ? -14.011 16.432 -17.878 1.00 0.00 24 LEU A O 9
ATOM 22013 N N . THR C 3 24 ? -12.816 14.552 -18.269 1.00 0.00 25 THR A N 9
ATOM 22014 C CA . THR C 3 24 ? -13.923 13.655 -17.982 1.00 0.00 25 THR A CA 9
ATOM 22015 C C . THR C 3 24 ? -13.554 12.700 -16.846 1.00 0.00 25 THR A C 9
ATOM 22016 O O . THR C 3 24 ? -12.411 12.253 -16.751 1.00 0.00 25 THR A O 9
ATOM 22027 N N . LEU C 3 25 ? -14.542 12.413 -16.012 1.00 0.00 26 LEU A N 9
ATOM 22028 C CA . LEU C 3 25 ? -14.336 11.519 -14.885 1.00 0.00 26 LEU A CA 9
ATOM 22029 C C . LEU C 3 25 ? -13.873 10.155 -15.401 1.00 0.00 26 LEU A C 9
ATOM 22030 O O . LEU C 3 25 ? -12.817 9.663 -15.005 1.00 0.00 26 LEU A O 9
ATOM 22046 N N . SER C 3 26 ? -14.685 9.582 -16.278 1.00 0.00 27 SER A N 9
ATOM 22047 C CA . SER C 3 26 ? -14.371 8.285 -16.852 1.00 0.00 27 SER A CA 9
ATOM 22048 C C . SER C 3 26 ? -12.920 8.263 -17.336 1.00 0.00 27 SER A C 9
ATOM 22049 O O . SER C 3 26 ? -12.138 7.407 -16.926 1.00 0.00 27 SER A O 9
ATOM 22057 N N . GLY C 3 27 ? -12.604 9.217 -18.200 1.00 0.00 28 GLY A N 9
ATOM 22058 C CA . GLY C 3 27 ? -11.260 9.318 -18.744 1.00 0.00 28 GLY A CA 9
ATOM 22059 C C . GLY C 3 27 ? -10.229 9.501 -17.628 1.00 0.00 28 GLY A C 9
ATOM 22060 O O . GLY C 3 27 ? -9.111 8.999 -17.723 1.00 0.00 28 GLY A O 9
ATOM 22064 N N . ILE C 3 28 ? -10.643 10.223 -16.597 1.00 0.00 29 ILE A N 9
ATOM 22065 C CA . ILE C 3 28 ? -9.770 10.479 -15.464 1.00 0.00 29 ILE A CA 9
ATOM 22066 C C . ILE C 3 28 ? -9.436 9.155 -14.773 1.00 0.00 29 ILE A C 9
ATOM 22067 O O . ILE C 3 28 ? -8.267 8.834 -14.571 1.00 0.00 29 ILE A O 9
ATOM 22083 N N . CYS C 3 29 ? -10.486 8.423 -14.430 1.00 0.00 30 CYS A N 9
ATOM 22084 C CA . CYS C 3 29 ? -10.319 7.141 -13.766 1.00 0.00 30 CYS A CA 9
ATOM 22085 C C . CYS C 3 29 ? -9.286 6.326 -14.547 1.00 0.00 30 CYS A C 9
ATOM 22086 O O . CYS C 3 29 ? -8.416 5.690 -13.954 1.00 0.00 30 CYS A O 9
ATOM 22094 N N . GLU C 3 30 ? -9.415 6.373 -15.865 1.00 0.00 31 GLU A N 9
ATOM 22095 C CA . GLU C 3 30 ? -8.503 5.647 -16.732 1.00 0.00 31 GLU A CA 9
ATOM 22096 C C . GLU C 3 30 ? -7.095 6.238 -16.635 1.00 0.00 31 GLU A C 9
ATOM 22097 O O . GLU C 3 30 ? -6.107 5.508 -16.691 1.00 0.00 31 GLU A O 9
ATOM 22109 N N . PHE C 3 31 ? -7.049 7.554 -16.492 1.00 0.00 32 PHE A N 9
ATOM 22110 C CA . PHE C 3 31 ? -5.778 8.251 -16.387 1.00 0.00 32 PHE A CA 9
ATOM 22111 C C . PHE C 3 31 ? -5.130 8.006 -15.023 1.00 0.00 32 PHE A C 9
ATOM 22112 O O . PHE C 3 31 ? -3.917 8.147 -14.874 1.00 0.00 32 PHE A O 9
ATOM 22129 N N . ILE C 3 32 ? -5.967 7.644 -14.062 1.00 0.00 33 ILE A N 9
ATOM 22130 C CA . ILE C 3 32 ? -5.491 7.378 -12.715 1.00 0.00 33 ILE A CA 9
ATOM 22131 C C . ILE C 3 32 ? -4.901 5.967 -12.657 1.00 0.00 33 ILE A C 9
ATOM 22132 O O . ILE C 3 32 ? -3.844 5.757 -12.063 1.00 0.00 33 ILE A O 9
ATOM 22148 N N . SER C 3 33 ? -5.609 5.038 -13.281 1.00 0.00 34 SER A N 9
ATOM 22149 C CA . SER C 3 33 ? -5.168 3.654 -13.308 1.00 0.00 34 SER A CA 9
ATOM 22150 C C . SER C 3 33 ? -3.914 3.520 -14.174 1.00 0.00 34 SER A C 9
ATOM 22151 O O . SER C 3 33 ? -2.876 3.058 -13.703 1.00 0.00 34 SER A O 9
ATOM 22159 N N . ASN C 3 34 ? -4.051 3.933 -15.425 1.00 0.00 35 ASN A N 9
ATOM 22160 C CA . ASN C 3 34 ? -2.942 3.865 -16.362 1.00 0.00 35 ASN A CA 9
ATOM 22161 C C . ASN C 3 34 ? -1.697 4.476 -15.716 1.00 0.00 35 ASN A C 9
ATOM 22162 O O . ASN C 3 34 ? -0.615 3.895 -15.774 1.00 0.00 35 ASN A O 9
ATOM 22173 N N . ARG C 3 35 ? -1.892 5.640 -15.115 1.00 0.00 36 ARG A N 9
ATOM 22174 C CA . ARG C 3 35 ? -0.799 6.336 -14.459 1.00 0.00 36 ARG A CA 9
ATOM 22175 C C . ARG C 3 35 ? -0.277 5.513 -13.279 1.00 0.00 36 ARG A C 9
ATOM 22176 O O . ARG C 3 35 ? 0.916 5.224 -13.199 1.00 0.00 36 ARG A O 9
ATOM 22197 N N . PHE C 3 36 ? -1.196 5.157 -12.394 1.00 0.00 37 PHE A N 9
ATOM 22198 C CA . PHE C 3 36 ? -0.844 4.373 -11.223 1.00 0.00 37 PHE A CA 9
ATOM 22199 C C . PHE C 3 36 ? -1.564 3.023 -11.231 1.00 0.00 37 PHE A C 9
ATOM 22200 O O . PHE C 3 36 ? -2.793 2.970 -11.230 1.00 0.00 37 PHE A O 9
ATOM 22217 N N . PRO C 3 37 ? -0.746 1.936 -11.239 1.00 0.00 38 PRO A N 9
ATOM 22218 C CA . PRO C 3 37 ? -1.292 0.589 -11.247 1.00 0.00 38 PRO A CA 9
ATOM 22219 C C . PRO C 3 37 ? -1.839 0.211 -9.869 1.00 0.00 38 PRO A C 9
ATOM 22220 O O . PRO C 3 37 ? -2.919 -0.368 -9.763 1.00 0.00 38 PRO A O 9
ATOM 22231 N N . TYR C 3 38 ? -1.067 0.553 -8.847 1.00 0.00 39 TYR A N 9
ATOM 22232 C CA . TYR C 3 38 ? -1.461 0.256 -7.480 1.00 0.00 39 TYR A CA 9
ATOM 22233 C C . TYR C 3 38 ? -2.852 0.817 -7.176 1.00 0.00 39 TYR A C 9
ATOM 22234 O O . TYR C 3 38 ? -3.646 0.177 -6.489 1.00 0.00 39 TYR A O 9
ATOM 22252 N N . TYR C 3 39 ? -3.104 2.006 -7.704 1.00 0.00 40 TYR A N 9
ATOM 22253 C CA . TYR C 3 39 ? -4.385 2.660 -7.497 1.00 0.00 40 TYR A CA 9
ATOM 22254 C C . TYR C 3 39 ? -5.517 1.866 -8.152 1.00 0.00 40 TYR A C 9
ATOM 22255 O O . TYR C 3 39 ? -6.621 1.792 -7.614 1.00 0.00 40 TYR A O 9
ATOM 22273 N N . ARG C 3 40 ? -5.205 1.293 -9.305 1.00 0.00 41 ARG A N 9
ATOM 22274 C CA . ARG C 3 40 ? -6.182 0.508 -10.040 1.00 0.00 41 ARG A CA 9
ATOM 22275 C C . ARG C 3 40 ? -6.294 -0.896 -9.441 1.00 0.00 41 ARG A C 9
ATOM 22276 O O . ARG C 3 40 ? -7.305 -1.572 -9.620 1.00 0.00 41 ARG A O 9
ATOM 22297 N N . GLU C 3 41 ? -5.240 -1.292 -8.743 1.00 0.00 42 GLU A N 9
ATOM 22298 C CA . GLU C 3 41 ? -5.206 -2.603 -8.117 1.00 0.00 42 GLU A CA 9
ATOM 22299 C C . GLU C 3 41 ? -6.173 -2.650 -6.932 1.00 0.00 42 GLU A C 9
ATOM 22300 O O . GLU C 3 41 ? -7.089 -3.470 -6.905 1.00 0.00 42 GLU A O 9
ATOM 22312 N N . LYS C 3 42 ? -5.935 -1.759 -5.980 1.00 0.00 43 LYS A N 9
ATOM 22313 C CA . LYS C 3 42 ? -6.773 -1.689 -4.795 1.00 0.00 43 LYS A CA 9
ATOM 22314 C C . LYS C 3 42 ? -8.138 -1.113 -5.174 1.00 0.00 43 LYS A C 9
ATOM 22315 O O . LYS C 3 42 ? -9.171 -1.718 -4.891 1.00 0.00 43 LYS A O 9
ATOM 22334 N N . PHE C 3 43 ? -8.099 0.049 -5.810 1.00 0.00 44 PHE A N 9
ATOM 22335 C CA . PHE C 3 43 ? -9.321 0.712 -6.232 1.00 0.00 44 PHE A CA 9
ATOM 22336 C C . PHE C 3 43 ? -10.513 0.253 -5.390 1.00 0.00 44 PHE A C 9
ATOM 22337 O O . PHE C 3 43 ? -11.463 -0.326 -5.915 1.00 0.00 44 PHE A O 9
ATOM 22354 N N . PRO C 3 44 ? -10.423 0.536 -4.063 1.00 0.00 45 PRO A N 9
ATOM 22355 C CA . PRO C 3 44 ? -11.482 0.158 -3.143 1.00 0.00 45 PRO A CA 9
ATOM 22356 C C . PRO C 3 44 ? -12.693 1.082 -3.292 1.00 0.00 45 PRO A C 9
ATOM 22357 O O . PRO C 3 44 ? -13.817 0.693 -2.979 1.00 0.00 45 PRO A O 9
ATOM 22368 N N . ALA C 3 45 ? -12.422 2.287 -3.771 1.00 0.00 46 ALA A N 9
ATOM 22369 C CA . ALA C 3 45 ? -13.475 3.269 -3.966 1.00 0.00 46 ALA A CA 9
ATOM 22370 C C . ALA C 3 45 ? -12.857 4.587 -4.438 1.00 0.00 46 ALA A C 9
ATOM 22371 O O . ALA C 3 45 ? -13.007 5.616 -3.782 1.00 0.00 46 ALA A O 9
ATOM 22378 N N . TRP C 3 46 ? -12.175 4.511 -5.571 1.00 0.00 47 TRP A N 9
ATOM 22379 C CA . TRP C 3 46 ? -11.534 5.685 -6.138 1.00 0.00 47 TRP A CA 9
ATOM 22380 C C . TRP C 3 46 ? -12.601 6.496 -6.877 1.00 0.00 47 TRP A C 9
ATOM 22381 O O . TRP C 3 46 ? -12.362 7.641 -7.258 1.00 0.00 47 TRP A O 9
ATOM 22402 N N . GLN C 3 47 ? -13.755 5.871 -7.057 1.00 0.00 48 GLN A N 9
ATOM 22403 C CA . GLN C 3 47 ? -14.859 6.521 -7.743 1.00 0.00 48 GLN A CA 9
ATOM 22404 C C . GLN C 3 47 ? -15.317 7.754 -6.962 1.00 0.00 48 GLN A C 9
ATOM 22405 O O . GLN C 3 47 ? -15.359 8.857 -7.504 1.00 0.00 48 GLN A O 9
ATOM 22419 N N . ASN C 3 48 ? -15.650 7.525 -5.700 1.00 0.00 49 ASN A N 9
ATOM 22420 C CA . ASN C 3 48 ? -16.104 8.604 -4.839 1.00 0.00 49 ASN A CA 9
ATOM 22421 C C . ASN C 3 48 ? -14.893 9.381 -4.320 1.00 0.00 49 ASN A C 9
ATOM 22422 O O . ASN C 3 48 ? -14.951 10.600 -4.168 1.00 0.00 49 ASN A O 9
ATOM 22433 N N . SER C 3 49 ? -13.823 8.643 -4.061 1.00 0.00 50 SER A N 9
ATOM 22434 C CA . SER C 3 49 ? -12.599 9.247 -3.562 1.00 0.00 50 SER A CA 9
ATOM 22435 C C . SER C 3 49 ? -12.098 10.304 -4.549 1.00 0.00 50 SER A C 9
ATOM 22436 O O . SER C 3 49 ? -11.841 11.444 -4.165 1.00 0.00 50 SER A O 9
ATOM 22444 N N . ILE C 3 50 ? -11.973 9.887 -5.800 1.00 0.00 51 ILE A N 9
ATOM 22445 C CA . ILE C 3 50 ? -11.507 10.783 -6.844 1.00 0.00 51 ILE A CA 9
ATOM 22446 C C . ILE C 3 50 ? -12.582 11.835 -7.126 1.00 0.00 51 ILE A C 9
ATOM 22447 O O . ILE C 3 50 ? -12.303 13.032 -7.115 1.00 0.00 51 ILE A O 9
ATOM 22463 N N . ARG C 3 51 ? -13.790 11.348 -7.371 1.00 0.00 52 ARG A N 9
ATOM 22464 C CA . ARG C 3 51 ? -14.909 12.231 -7.655 1.00 0.00 52 ARG A CA 9
ATOM 22465 C C . ARG C 3 51 ? -15.105 13.225 -6.509 1.00 0.00 52 ARG A C 9
ATOM 22466 O O . ARG C 3 51 ? -15.598 14.332 -6.720 1.00 0.00 52 ARG A O 9
ATOM 22487 N N . HIS C 3 52 ? -14.710 12.794 -5.320 1.00 0.00 53 HIS A N 9
ATOM 22488 C CA . HIS C 3 52 ? -14.836 13.632 -4.140 1.00 0.00 53 HIS A CA 9
ATOM 22489 C C . HIS C 3 52 ? -13.761 14.721 -4.167 1.00 0.00 53 HIS A C 9
ATOM 22490 O O . HIS C 3 52 ? -14.076 15.909 -4.136 1.00 0.00 53 HIS A O 9
ATOM 22504 N N . ASN C 3 53 ? -12.515 14.276 -4.223 1.00 0.00 54 ASN A N 9
ATOM 22505 C CA . ASN C 3 53 ? -11.392 15.197 -4.254 1.00 0.00 54 ASN A CA 9
ATOM 22506 C C . ASN C 3 53 ? -11.413 15.976 -5.571 1.00 0.00 54 ASN A C 9
ATOM 22507 O O . ASN C 3 53 ? -10.730 16.990 -5.708 1.00 0.00 54 ASN A O 9
ATOM 22518 N N . LEU C 3 54 ? -12.204 15.472 -6.507 1.00 0.00 55 LEU A N 9
ATOM 22519 C CA . LEU C 3 54 ? -12.323 16.108 -7.808 1.00 0.00 55 LEU A CA 9
ATOM 22520 C C . LEU C 3 54 ? -13.357 17.232 -7.729 1.00 0.00 55 LEU A C 9
ATOM 22521 O O . LEU C 3 54 ? -13.061 18.378 -8.064 1.00 0.00 55 LEU A O 9
ATOM 22537 N N . SER C 3 55 ? -14.550 16.866 -7.283 1.00 0.00 56 SER A N 9
ATOM 22538 C CA . SER C 3 55 ? -15.630 17.829 -7.156 1.00 0.00 56 SER A CA 9
ATOM 22539 C C . SER C 3 55 ? -15.473 18.622 -5.856 1.00 0.00 56 SER A C 9
ATOM 22540 O O . SER C 3 55 ? -15.496 19.852 -5.868 1.00 0.00 56 SER A O 9
ATOM 22548 N N . LEU C 3 56 ? -15.317 17.885 -4.766 1.00 0.00 57 LEU A N 9
ATOM 22549 C CA . LEU C 3 56 ? -15.157 18.504 -3.461 1.00 0.00 57 LEU A CA 9
ATOM 22550 C C . LEU C 3 56 ? -13.706 18.959 -3.292 1.00 0.00 57 LEU A C 9
ATOM 22551 O O . LEU C 3 56 ? -12.861 18.193 -2.830 1.00 0.00 57 LEU A O 9
ATOM 22567 N N . ASN C 3 57 ? -13.461 20.203 -3.676 1.00 0.00 58 ASN A N 9
ATOM 22568 C CA . ASN C 3 57 ? -12.127 20.769 -3.573 1.00 0.00 58 ASN A CA 9
ATOM 22569 C C . ASN C 3 57 ? -11.942 21.829 -4.661 1.00 0.00 58 ASN A C 9
ATOM 22570 O O . ASN C 3 57 ? -11.568 22.964 -4.369 1.00 0.00 58 ASN A O 9
ATOM 22581 N N . ASP C 3 58 ? -12.212 21.421 -5.892 1.00 0.00 59 ASP A N 9
ATOM 22582 C CA . ASP C 3 58 ? -12.080 22.322 -7.025 1.00 0.00 59 ASP A CA 9
ATOM 22583 C C . ASP C 3 58 ? -13.328 23.202 -7.119 1.00 0.00 59 ASP A C 9
ATOM 22584 O O . ASP C 3 58 ? -13.229 24.400 -7.380 1.00 0.00 59 ASP A O 9
ATOM 22593 N N . CYS C 3 59 ? -14.474 22.573 -6.903 1.00 0.00 60 CYS A N 9
ATOM 22594 C CA . CYS C 3 59 ? -15.740 23.284 -6.960 1.00 0.00 60 CYS A CA 9
ATOM 22595 C C . CYS C 3 59 ? -15.984 23.714 -8.408 1.00 0.00 60 CYS A C 9
ATOM 22596 O O . CYS C 3 59 ? -15.834 24.888 -8.744 1.00 0.00 60 CYS A O 9
ATOM 22604 N N . PHE C 3 60 ? -16.356 22.741 -9.226 1.00 0.00 61 PHE A N 9
ATOM 22605 C CA . PHE C 3 60 ? -16.622 23.004 -10.630 1.00 0.00 61 PHE A CA 9
ATOM 22606 C C . PHE C 3 60 ? -17.983 22.441 -11.046 1.00 0.00 61 PHE A C 9
ATOM 22607 O O . PHE C 3 60 ? -18.924 22.434 -10.253 1.00 0.00 61 PHE A O 9
ATOM 22624 N N . VAL C 3 61 ? -18.044 21.984 -12.288 1.00 0.00 62 VAL A N 9
ATOM 22625 C CA . VAL C 3 61 ? -19.274 21.420 -12.818 1.00 0.00 62 VAL A CA 9
ATOM 22626 C C . VAL C 3 61 ? -18.955 20.124 -13.566 1.00 0.00 62 VAL A C 9
ATOM 22627 O O . VAL C 3 61 ? -17.831 19.928 -14.024 1.00 0.00 62 VAL A O 9
ATOM 22640 N N . LYS C 3 62 ? -19.966 19.273 -13.667 1.00 0.00 63 LYS A N 9
ATOM 22641 C CA . LYS C 3 62 ? -19.807 18.002 -14.352 1.00 0.00 63 LYS A CA 9
ATOM 22642 C C . LYS C 3 62 ? -21.031 17.746 -15.233 1.00 0.00 63 LYS A C 9
ATOM 22643 O O . LYS C 3 62 ? -21.973 18.537 -15.239 1.00 0.00 63 LYS A O 9
ATOM 22662 N N . ILE C 3 63 ? -20.979 16.637 -15.957 1.00 0.00 64 ILE A N 9
ATOM 22663 C CA . ILE C 3 63 ? -22.072 16.267 -16.840 1.00 0.00 64 ILE A CA 9
ATOM 22664 C C . ILE C 3 63 ? -22.646 14.920 -16.396 1.00 0.00 64 ILE A C 9
ATOM 22665 O O . ILE C 3 63 ? -21.973 13.895 -16.483 1.00 0.00 64 ILE A O 9
ATOM 22681 N N . PRO C 3 64 ? -23.919 14.968 -15.918 1.00 0.00 65 PRO A N 9
ATOM 22682 C CA . PRO C 3 64 ? -24.592 13.764 -15.460 1.00 0.00 65 PRO A CA 9
ATOM 22683 C C . PRO C 3 64 ? -25.032 12.899 -16.643 1.00 0.00 65 PRO A C 9
ATOM 22684 O O . PRO C 3 64 ? -24.825 13.268 -17.798 1.00 0.00 65 PRO A O 9
ATOM 22695 N N . ARG C 3 65 ? -25.630 11.763 -16.314 1.00 0.00 66 ARG A N 9
ATOM 22696 C CA . ARG C 3 65 ? -26.101 10.843 -17.334 1.00 0.00 66 ARG A CA 9
ATOM 22697 C C . ARG C 3 65 ? -26.671 11.616 -18.525 1.00 0.00 66 ARG A C 9
ATOM 22698 O O . ARG C 3 65 ? -27.784 12.135 -18.457 1.00 0.00 66 ARG A O 9
ATOM 22719 N N . GLU C 3 66 ? -25.882 11.668 -19.588 1.00 0.00 67 GLU A N 9
ATOM 22720 C CA . GLU C 3 66 ? -26.294 12.370 -20.792 1.00 0.00 67 GLU A CA 9
ATOM 22721 C C . GLU C 3 66 ? -26.136 11.464 -22.015 1.00 0.00 67 GLU A C 9
ATOM 22722 O O . GLU C 3 66 ? -25.460 10.439 -21.949 1.00 0.00 67 GLU A O 9
ATOM 22734 N N . PRO C 3 67 ? -26.789 11.885 -23.131 1.00 0.00 68 PRO A N 9
ATOM 22735 C CA . PRO C 3 67 ? -26.727 11.123 -24.367 1.00 0.00 68 PRO A CA 9
ATOM 22736 C C . PRO C 3 67 ? -25.371 11.299 -25.052 1.00 0.00 68 PRO A C 9
ATOM 22737 O O . PRO C 3 67 ? -25.294 11.834 -26.156 1.00 0.00 68 PRO A O 9
ATOM 22748 N N . GLY C 3 68 ? -24.334 10.837 -24.368 1.00 0.00 69 GLY A N 9
ATOM 22749 C CA . GLY C 3 68 ? -22.985 10.935 -24.897 1.00 0.00 69 GLY A CA 9
ATOM 22750 C C . GLY C 3 68 ? -22.483 9.572 -25.378 1.00 0.00 69 GLY A C 9
ATOM 22751 O O . GLY C 3 68 ? -22.448 9.308 -26.578 1.00 0.00 69 GLY A O 9
ATOM 22755 N N . ASN C 3 69 ? -22.107 8.743 -24.415 1.00 0.00 70 ASN A N 9
ATOM 22756 C CA . ASN C 3 69 ? -21.609 7.413 -24.726 1.00 0.00 70 ASN A CA 9
ATOM 22757 C C . ASN C 3 69 ? -22.185 6.411 -23.724 1.00 0.00 70 ASN A C 9
ATOM 22758 O O . ASN C 3 69 ? -22.104 6.621 -22.514 1.00 0.00 70 ASN A O 9
ATOM 22769 N N . PRO C 3 70 ? -22.768 5.314 -24.278 1.00 0.00 71 PRO A N 9
ATOM 22770 C CA . PRO C 3 70 ? -23.357 4.279 -23.446 1.00 0.00 71 PRO A CA 9
ATOM 22771 C C . PRO C 3 70 ? -22.274 3.416 -22.795 1.00 0.00 71 PRO A C 9
ATOM 22772 O O . PRO C 3 70 ? -21.650 2.591 -23.460 1.00 0.00 71 PRO A O 9
ATOM 22783 N N . GLY C 3 71 ? -22.084 3.637 -21.503 1.00 0.00 72 GLY A N 9
ATOM 22784 C CA . GLY C 3 71 ? -21.087 2.891 -20.754 1.00 0.00 72 GLY A CA 9
ATOM 22785 C C . GLY C 3 71 ? -20.461 3.757 -19.659 1.00 0.00 72 GLY A C 9
ATOM 22786 O O . GLY C 3 71 ? -20.936 3.767 -18.524 1.00 0.00 72 GLY A O 9
ATOM 22790 N N . LYS C 3 72 ? -19.406 4.462 -20.037 1.00 0.00 73 LYS A N 9
ATOM 22791 C CA . LYS C 3 72 ? -18.710 5.329 -19.101 1.00 0.00 73 LYS A CA 9
ATOM 22792 C C . LYS C 3 72 ? -18.208 6.571 -19.840 1.00 0.00 73 LYS A C 9
ATOM 22793 O O . LYS C 3 72 ? -17.004 6.813 -19.908 1.00 0.00 73 LYS A O 9
ATOM 22812 N N . GLY C 3 73 ? -19.157 7.326 -20.375 1.00 0.00 74 GLY A N 9
ATOM 22813 C CA . GLY C 3 73 ? -18.826 8.537 -21.107 1.00 0.00 74 GLY A CA 9
ATOM 22814 C C . GLY C 3 73 ? -19.517 9.756 -20.491 1.00 0.00 74 GLY A C 9
ATOM 22815 O O . GLY C 3 73 ? -20.743 9.856 -20.515 1.00 0.00 74 GLY A O 9
ATOM 22819 N N . ASN C 3 74 ? -18.701 10.651 -19.954 1.00 0.00 75 ASN A N 9
ATOM 22820 C CA . ASN C 3 74 ? -19.218 11.858 -19.333 1.00 0.00 75 ASN A CA 9
ATOM 22821 C C . ASN C 3 74 ? -18.298 13.034 -19.669 1.00 0.00 75 ASN A C 9
ATOM 22822 O O . ASN C 3 74 ? -17.370 12.893 -20.463 1.00 0.00 75 ASN A O 9
ATOM 22833 N N . TYR C 3 75 ? -18.588 14.167 -19.047 1.00 0.00 76 TYR A N 9
ATOM 22834 C CA . TYR C 3 75 ? -17.799 15.366 -19.270 1.00 0.00 76 TYR A CA 9
ATOM 22835 C C . TYR C 3 75 ? -17.743 16.229 -18.008 1.00 0.00 76 TYR A C 9
ATOM 22836 O O . TYR C 3 75 ? -18.777 16.533 -17.414 1.00 0.00 76 TYR A O 9
ATOM 22854 N N . TRP C 3 76 ? -16.527 16.598 -17.635 1.00 0.00 77 TRP A N 9
ATOM 22855 C CA . TRP C 3 76 ? -16.323 17.420 -16.454 1.00 0.00 77 TRP A CA 9
ATOM 22856 C C . TRP C 3 76 ? -15.599 18.697 -16.885 1.00 0.00 77 TRP A C 9
ATOM 22857 O O . TRP C 3 76 ? -14.701 18.652 -17.725 1.00 0.00 77 TRP A O 9
ATOM 22878 N N . THR C 3 77 ? -16.016 19.805 -16.291 1.00 0.00 78 THR A N 9
ATOM 22879 C CA . THR C 3 77 ? -15.418 21.092 -16.603 1.00 0.00 78 THR A CA 9
ATOM 22880 C C . THR C 3 77 ? -15.042 21.831 -15.318 1.00 0.00 78 THR A C 9
ATOM 22881 O O . THR C 3 77 ? -15.789 21.806 -14.341 1.00 0.00 78 THR A O 9
ATOM 22892 N N . LEU C 3 78 ? -13.883 22.472 -15.359 1.00 0.00 79 LEU A N 9
ATOM 22893 C CA . LEU C 3 78 ? -13.398 23.216 -14.210 1.00 0.00 79 LEU A CA 9
ATOM 22894 C C . LEU C 3 78 ? -13.319 24.702 -14.567 1.00 0.00 79 LEU A C 9
ATOM 22895 O O . LEU C 3 78 ? -13.215 25.058 -15.739 1.00 0.00 79 LEU A O 9
ATOM 22911 N N . ASP C 3 79 ? -13.371 25.530 -13.533 1.00 0.00 80 ASP A N 9
ATOM 22912 C CA . ASP C 3 79 ? -13.307 26.969 -13.723 1.00 0.00 80 ASP A CA 9
ATOM 22913 C C . ASP C 3 79 ? -11.907 27.354 -14.204 1.00 0.00 80 ASP A C 9
ATOM 22914 O O . ASP C 3 79 ? -10.947 26.615 -13.986 1.00 0.00 80 ASP A O 9
ATOM 22923 N N . PRO C 3 80 ? -11.832 28.539 -14.866 1.00 0.00 81 PRO A N 9
ATOM 22924 C CA . PRO C 3 80 ? -10.565 29.031 -15.380 1.00 0.00 81 PRO A CA 9
ATOM 22925 C C . PRO C 3 80 ? -9.686 29.568 -14.248 1.00 0.00 81 PRO A C 9
ATOM 22926 O O . PRO C 3 80 ? -9.402 30.763 -14.191 1.00 0.00 81 PRO A O 9
ATOM 22937 N N . GLN C 3 81 ? -9.279 28.658 -13.375 1.00 0.00 82 GLN A N 9
ATOM 22938 C CA . GLN C 3 81 ? -8.438 29.025 -12.249 1.00 0.00 82 GLN A CA 9
ATOM 22939 C C . GLN C 3 81 ? -7.816 27.775 -11.621 1.00 0.00 82 GLN A C 9
ATOM 22940 O O . GLN C 3 81 ? -7.676 27.693 -10.402 1.00 0.00 82 GLN A O 9
ATOM 22954 N N . SER C 3 82 ? -7.461 26.834 -12.483 1.00 0.00 83 SER A N 9
ATOM 22955 C CA . SER C 3 82 ? -6.858 25.592 -12.028 1.00 0.00 83 SER A CA 9
ATOM 22956 C C . SER C 3 82 ? -5.374 25.812 -11.724 1.00 0.00 83 SER A C 9
ATOM 22957 O O . SER C 3 82 ? -4.815 25.162 -10.842 1.00 0.00 83 SER A O 9
ATOM 22965 N N . GLU C 3 83 ? -4.780 26.730 -12.473 1.00 0.00 84 GLU A N 9
ATOM 22966 C CA . GLU C 3 83 ? -3.372 27.043 -12.295 1.00 0.00 84 GLU A CA 9
ATOM 22967 C C . GLU C 3 83 ? -3.189 28.027 -11.137 1.00 0.00 84 GLU A C 9
ATOM 22968 O O . GLU C 3 83 ? -2.190 27.971 -10.422 1.00 0.00 84 GLU A O 9
ATOM 22980 N N . ASP C 3 84 ? -4.170 28.905 -10.989 1.00 0.00 85 ASP A N 9
ATOM 22981 C CA . ASP C 3 84 ? -4.130 29.900 -9.931 1.00 0.00 85 ASP A CA 9
ATOM 22982 C C . ASP C 3 84 ? -4.175 29.196 -8.573 1.00 0.00 85 ASP A C 9
ATOM 22983 O O . ASP C 3 84 ? -3.302 29.406 -7.732 1.00 0.00 85 ASP A O 9
ATOM 22992 N N . MET C 3 85 ? -5.201 28.376 -8.401 1.00 0.00 86 MET A N 9
ATOM 22993 C CA . MET C 3 85 ? -5.371 27.640 -7.160 1.00 0.00 86 MET A CA 9
ATOM 22994 C C . MET C 3 85 ? -4.198 26.685 -6.924 1.00 0.00 86 MET A C 9
ATOM 22995 O O . MET C 3 85 ? -4.052 26.134 -5.834 1.00 0.00 86 MET A O 9
ATOM 23009 N N . PHE C 3 86 ? -3.393 26.519 -7.963 1.00 0.00 87 PHE A N 9
ATOM 23010 C CA . PHE C 3 86 ? -2.238 25.641 -7.882 1.00 0.00 87 PHE A CA 9
ATOM 23011 C C . PHE C 3 86 ? -0.966 26.366 -8.326 1.00 0.00 87 PHE A C 9
ATOM 23012 O O . PHE C 3 86 ? -0.051 25.746 -8.865 1.00 0.00 87 PHE A O 9
ATOM 23029 N N . ASP C 3 87 ? -0.950 27.668 -8.083 1.00 0.00 88 ASP A N 9
ATOM 23030 C CA . ASP C 3 87 ? 0.195 28.484 -8.451 1.00 0.00 88 ASP A CA 9
ATOM 23031 C C . ASP C 3 87 ? 0.999 28.824 -7.194 1.00 0.00 88 ASP A C 9
ATOM 23032 O O . ASP C 3 87 ? 2.227 28.757 -7.201 1.00 0.00 88 ASP A O 9
ATOM 23041 N N . ASN C 3 88 ? 0.273 29.182 -6.145 1.00 0.00 89 ASN A N 9
ATOM 23042 C CA . ASN C 3 88 ? 0.903 29.533 -4.884 1.00 0.00 89 ASN A CA 9
ATOM 23043 C C . ASN C 3 88 ? 2.008 28.522 -4.572 1.00 0.00 89 ASN A C 9
ATOM 23044 O O . ASN C 3 88 ? 3.151 28.903 -4.324 1.00 0.00 89 ASN A O 9
ATOM 23055 N N . GLY C 3 89 ? 1.629 27.253 -4.594 1.00 0.00 90 GLY A N 9
ATOM 23056 C CA . GLY C 3 89 ? 2.573 26.184 -4.317 1.00 0.00 90 GLY A CA 9
ATOM 23057 C C . GLY C 3 89 ? 3.615 26.071 -5.432 1.00 0.00 90 GLY A C 9
ATOM 23058 O O . GLY C 3 89 ? 3.640 26.890 -6.349 1.00 0.00 90 GLY A O 9
ATOM 23062 N N . SER C 3 90 ? 4.449 25.048 -5.316 1.00 0.00 91 SER A N 9
ATOM 23063 C CA . SER C 3 90 ? 5.491 24.816 -6.303 1.00 0.00 91 SER A CA 9
ATOM 23064 C C . SER C 3 90 ? 5.493 23.346 -6.726 1.00 0.00 91 SER A C 9
ATOM 23065 O O . SER C 3 90 ? 6.541 22.702 -6.739 1.00 0.00 91 SER A O 9
ATOM 23073 N N . PHE C 3 91 ? 4.308 22.858 -7.062 1.00 0.00 92 PHE A N 9
ATOM 23074 C CA . PHE C 3 91 ? 4.160 21.475 -7.484 1.00 0.00 92 PHE A CA 9
ATOM 23075 C C . PHE C 3 91 ? 4.641 20.515 -6.395 1.00 0.00 92 PHE A C 9
ATOM 23076 O O . PHE C 3 91 ? 5.376 19.569 -6.676 1.00 0.00 92 PHE A O 9
ATOM 23093 N N . LEU C 3 92 ? 4.207 20.791 -5.174 1.00 0.00 93 LEU A N 9
ATOM 23094 C CA . LEU C 3 92 ? 4.584 19.963 -4.041 1.00 0.00 93 LEU A CA 9
ATOM 23095 C C . LEU C 3 92 ? 3.321 19.476 -3.327 1.00 0.00 93 LEU A C 9
ATOM 23096 O O . LEU C 3 92 ? 2.222 19.951 -3.610 1.00 0.00 93 LEU A O 9
ATOM 23112 N N . ARG C 3 93 ? 3.520 18.535 -2.416 1.00 0.00 94 ARG A N 9
ATOM 23113 C CA . ARG C 3 93 ? 2.410 17.979 -1.660 1.00 0.00 94 ARG A CA 9
ATOM 23114 C C . ARG C 3 93 ? 1.594 19.100 -1.013 1.00 0.00 94 ARG A C 9
ATOM 23115 O O . ARG C 3 93 ? 1.963 20.270 -1.100 1.00 0.00 94 ARG A O 9
ATOM 23136 N N . ARG C 3 94 ? 0.501 18.702 -0.379 1.00 0.00 95 ARG A N 9
ATOM 23137 C CA . ARG C 3 94 ? -0.370 19.659 0.282 1.00 0.00 95 ARG A CA 9
ATOM 23138 C C . ARG C 3 94 ? 0.424 20.493 1.289 1.00 0.00 95 ARG A C 9
ATOM 23139 O O . ARG C 3 94 ? 0.366 21.721 1.266 1.00 0.00 95 ARG A O 9
ATOM 23160 N N . ARG C 3 95 ? 1.149 19.792 2.149 1.00 0.00 96 ARG A N 9
ATOM 23161 C CA . ARG C 3 95 ? 1.954 20.452 3.162 1.00 0.00 96 ARG A CA 9
ATOM 23162 C C . ARG C 3 95 ? 1.199 21.649 3.744 1.00 0.00 96 ARG A C 9
ATOM 23163 O O . ARG C 3 95 ? 1.624 22.792 3.586 1.00 0.00 96 ARG A O 9
ATOM 23184 N N . LYS C 3 96 ? 0.091 21.345 4.404 1.00 0.00 97 LYS A N 9
ATOM 23185 C CA . LYS C 3 96 ? -0.727 22.381 5.010 1.00 0.00 97 LYS A CA 9
ATOM 23186 C C . LYS C 3 96 ? -1.909 21.733 5.734 1.00 0.00 97 LYS A C 9
ATOM 23187 O O . LYS C 3 96 ? -2.574 20.857 5.183 1.00 0.00 97 LYS A O 9
ATOM 23206 N N . ARG C 3 97 ? -2.136 22.190 6.957 1.00 0.00 98 ARG A N 9
ATOM 23207 C CA . ARG C 3 97 ? -3.226 21.666 7.761 1.00 0.00 98 ARG A CA 9
ATOM 23208 C C . ARG C 3 97 ? -3.433 22.534 9.004 1.00 0.00 98 ARG A C 9
ATOM 23209 O O . ARG C 3 97 ? -2.471 22.907 9.673 1.00 0.00 98 ARG A O 9
ATOM 24207 N N . VAL C 3 1 ? 1.325 0.000 0.000 1.00 0.00 2 VAL A N 10
ATOM 24208 C CA . VAL C 3 1 ? 2.073 0.000 -1.245 1.00 0.00 2 VAL A CA 10
ATOM 24209 C C . VAL C 3 1 ? 3.566 -0.141 -0.939 1.00 0.00 2 VAL A C 10
ATOM 24210 O O . VAL C 3 1 ? 4.293 -0.812 -1.670 1.00 0.00 2 VAL A O 10
ATOM 24223 N N . LYS C 3 2 ? 3.978 0.503 0.144 1.00 0.00 3 LYS A N 10
ATOM 24224 C CA . LYS C 3 2 ? 5.370 0.458 0.556 1.00 0.00 3 LYS A CA 10
ATOM 24225 C C . LYS C 3 2 ? 5.533 1.219 1.873 1.00 0.00 3 LYS A C 10
ATOM 24226 O O . LYS C 3 2 ? 4.612 1.905 2.315 1.00 0.00 3 LYS A O 10
ATOM 24245 N N . PRO C 3 3 ? 6.741 1.068 2.479 1.00 0.00 4 PRO A N 10
ATOM 24246 C CA . PRO C 3 3 ? 7.036 1.733 3.737 1.00 0.00 4 PRO A CA 10
ATOM 24247 C C . PRO C 3 3 ? 7.291 3.226 3.521 1.00 0.00 4 PRO A C 10
ATOM 24248 O O . PRO C 3 3 ? 7.588 3.654 2.406 1.00 0.00 4 PRO A O 10
ATOM 24259 N N . PRO C 3 4 ? 7.163 3.998 4.633 1.00 0.00 5 PRO A N 10
ATOM 24260 C CA . PRO C 3 4 ? 7.376 5.434 4.576 1.00 0.00 5 PRO A CA 10
ATOM 24261 C C . PRO C 3 4 ? 8.867 5.764 4.478 1.00 0.00 5 PRO A C 10
ATOM 24262 O O . PRO C 3 4 ? 9.710 4.872 4.562 1.00 0.00 5 PRO A O 10
ATOM 24273 N N . TYR C 3 5 ? 9.147 7.046 4.301 1.00 0.00 6 TYR A N 10
ATOM 24274 C CA . TYR C 3 5 ? 10.521 7.504 4.191 1.00 0.00 6 TYR A CA 10
ATOM 24275 C C . TYR C 3 5 ? 10.720 8.827 4.934 1.00 0.00 6 TYR A C 10
ATOM 24276 O O . TYR C 3 5 ? 9.779 9.363 5.517 1.00 0.00 6 TYR A O 10
ATOM 24294 N N . SER C 3 6 ? 11.951 9.315 4.889 1.00 0.00 7 SER A N 10
ATOM 24295 C CA . SER C 3 6 ? 12.286 10.564 5.551 1.00 0.00 7 SER A CA 10
ATOM 24296 C C . SER C 3 6 ? 11.617 11.735 4.827 1.00 0.00 7 SER A C 10
ATOM 24297 O O . SER C 3 6 ? 12.005 12.084 3.713 1.00 0.00 7 SER A O 10
ATOM 24305 N N . TYR C 3 7 ? 10.624 12.310 5.490 1.00 0.00 8 TYR A N 10
ATOM 24306 C CA . TYR C 3 7 ? 9.898 13.434 4.924 1.00 0.00 8 TYR A CA 10
ATOM 24307 C C . TYR C 3 7 ? 10.844 14.595 4.609 1.00 0.00 8 TYR A C 10
ATOM 24308 O O . TYR C 3 7 ? 10.554 15.419 3.743 1.00 0.00 8 TYR A O 10
ATOM 24326 N N . ILE C 3 8 ? 11.956 14.622 5.328 1.00 0.00 9 ILE A N 10
ATOM 24327 C CA . ILE C 3 8 ? 12.947 15.668 5.136 1.00 0.00 9 ILE A CA 10
ATOM 24328 C C . ILE C 3 8 ? 13.281 15.781 3.648 1.00 0.00 9 ILE A C 10
ATOM 24329 O O . ILE C 3 8 ? 13.431 16.883 3.124 1.00 0.00 9 ILE A O 10
ATOM 24345 N N . ALA C 3 9 ? 13.387 14.625 3.008 1.00 0.00 10 ALA A N 10
ATOM 24346 C CA . ALA C 3 9 ? 13.701 14.581 1.590 1.00 0.00 10 ALA A CA 10
ATOM 24347 C C . ALA C 3 9 ? 12.544 15.192 0.797 1.00 0.00 10 ALA A C 10
ATOM 24348 O O . ALA C 3 9 ? 12.743 16.127 0.024 1.00 0.00 10 ALA A O 10
ATOM 24355 N N . LEU C 3 10 ? 11.361 14.638 1.017 1.00 0.00 11 LEU A N 10
ATOM 24356 C CA . LEU C 3 10 ? 10.172 15.116 0.332 1.00 0.00 11 LEU A CA 10
ATOM 24357 C C . LEU C 3 10 ? 10.089 16.638 0.466 1.00 0.00 11 LEU A C 10
ATOM 24358 O O . LEU C 3 10 ? 9.656 17.324 -0.458 1.00 0.00 11 LEU A O 10
ATOM 24374 N N . ILE C 3 11 ? 10.511 17.122 1.625 1.00 0.00 12 ILE A N 10
ATOM 24375 C CA . ILE C 3 11 ? 10.490 18.550 1.893 1.00 0.00 12 ILE A CA 10
ATOM 24376 C C . ILE C 3 11 ? 11.601 19.231 1.090 1.00 0.00 12 ILE A C 10
ATOM 24377 O O . ILE C 3 11 ? 11.398 20.309 0.534 1.00 0.00 12 ILE A O 10
ATOM 24393 N N . THR C 3 12 ? 12.750 18.573 1.055 1.00 0.00 13 THR A N 10
ATOM 24394 C CA . THR C 3 12 ? 13.893 19.102 0.329 1.00 0.00 13 THR A CA 10
ATOM 24395 C C . THR C 3 12 ? 13.493 19.470 -1.101 1.00 0.00 13 THR A C 10
ATOM 24396 O O . THR C 3 12 ? 13.797 20.564 -1.572 1.00 0.00 13 THR A O 10
ATOM 24407 N N . MET C 3 13 ? 12.816 18.534 -1.751 1.00 0.00 14 MET A N 10
ATOM 24408 C CA . MET C 3 13 ? 12.371 18.747 -3.118 1.00 0.00 14 MET A CA 10
ATOM 24409 C C . MET C 3 13 ? 11.186 19.713 -3.165 1.00 0.00 14 MET A C 10
ATOM 24410 O O . MET C 3 13 ? 11.013 20.442 -4.141 1.00 0.00 14 MET A O 10
ATOM 24424 N N . ALA C 3 14 ? 10.401 19.688 -2.098 1.00 0.00 15 ALA A N 10
ATOM 24425 C CA . ALA C 3 14 ? 9.237 20.553 -2.006 1.00 0.00 15 ALA A CA 10
ATOM 24426 C C . ALA C 3 14 ? 9.694 22.013 -1.959 1.00 0.00 15 ALA A C 10
ATOM 24427 O O . ALA C 3 14 ? 8.996 22.901 -2.446 1.00 0.00 15 ALA A O 10
ATOM 24434 N N . ILE C 3 15 ? 10.863 22.215 -1.370 1.00 0.00 16 ILE A N 10
ATOM 24435 C CA . ILE C 3 15 ? 11.421 23.551 -1.254 1.00 0.00 16 ILE A CA 10
ATOM 24436 C C . ILE C 3 15 ? 12.070 23.946 -2.582 1.00 0.00 16 ILE A C 10
ATOM 24437 O O . ILE C 3 15 ? 11.810 25.027 -3.107 1.00 0.00 16 ILE A O 10
ATOM 24453 N N . LEU C 3 16 ? 12.901 23.047 -3.088 1.00 0.00 17 LEU A N 10
ATOM 24454 C CA . LEU C 3 16 ? 13.589 23.287 -4.345 1.00 0.00 17 LEU A CA 10
ATOM 24455 C C . LEU C 3 16 ? 12.557 23.529 -5.448 1.00 0.00 17 LEU A C 10
ATOM 24456 O O . LEU C 3 16 ? 12.837 24.223 -6.424 1.00 0.00 17 LEU A O 10
ATOM 24472 N N . GLN C 3 17 ? 11.384 22.942 -5.256 1.00 0.00 18 GLN A N 10
ATOM 24473 C CA . GLN C 3 17 ? 10.309 23.085 -6.222 1.00 0.00 18 GLN A CA 10
ATOM 24474 C C . GLN C 3 17 ? 9.983 24.564 -6.439 1.00 0.00 18 GLN A C 10
ATOM 24475 O O . GLN C 3 17 ? 9.522 24.951 -7.512 1.00 0.00 18 GLN A O 10
ATOM 24489 N N . SER C 3 18 ? 10.237 25.351 -5.404 1.00 0.00 19 SER A N 10
ATOM 24490 C CA . SER C 3 18 ? 9.977 26.779 -5.468 1.00 0.00 19 SER A CA 10
ATOM 24491 C C . SER C 3 18 ? 11.297 27.553 -5.460 1.00 0.00 19 SER A C 10
ATOM 24492 O O . SER C 3 18 ? 11.852 27.828 -4.398 1.00 0.00 19 SER A O 10
ATOM 24500 N N . PRO C 3 19 ? 11.773 27.889 -6.688 1.00 0.00 20 PRO A N 10
ATOM 24501 C CA . PRO C 3 19 ? 13.017 28.626 -6.832 1.00 0.00 20 PRO A CA 10
ATOM 24502 C C . PRO C 3 19 ? 12.829 30.099 -6.463 1.00 0.00 20 PRO A C 10
ATOM 24503 O O . PRO C 3 19 ? 13.675 30.934 -6.777 1.00 0.00 20 PRO A O 10
ATOM 24514 N N . GLN C 3 20 ? 11.714 30.372 -5.803 1.00 0.00 21 GLN A N 10
ATOM 24515 C CA . GLN C 3 20 ? 11.403 31.729 -5.388 1.00 0.00 21 GLN A CA 10
ATOM 24516 C C . GLN C 3 20 ? 11.401 31.830 -3.861 1.00 0.00 21 GLN A C 10
ATOM 24517 O O . GLN C 3 20 ? 10.929 32.819 -3.301 1.00 0.00 21 GLN A O 10
ATOM 24531 N N . LYS C 3 21 ? 11.933 30.794 -3.230 1.00 0.00 22 LYS A N 10
ATOM 24532 C CA . LYS C 3 21 ? 11.998 30.753 -1.779 1.00 0.00 22 LYS A CA 10
ATOM 24533 C C . LYS C 3 21 ? 10.699 31.315 -1.199 1.00 0.00 22 LYS A C 10
ATOM 24534 O O . LYS C 3 21 ? 10.720 32.290 -0.450 1.00 0.00 22 LYS A O 10
ATOM 24553 N N . LYS C 3 22 ? 9.599 30.675 -1.567 1.00 0.00 23 LYS A N 10
ATOM 24554 C CA . LYS C 3 22 ? 8.292 31.099 -1.093 1.00 0.00 23 LYS A CA 10
ATOM 24555 C C . LYS C 3 22 ? 7.228 30.128 -1.607 1.00 0.00 23 LYS A C 10
ATOM 24556 O O . LYS C 3 22 ? 6.963 30.071 -2.807 1.00 0.00 23 LYS A O 10
ATOM 24575 N N . LEU C 3 23 ? 6.646 29.389 -0.674 1.00 0.00 24 LEU A N 10
ATOM 24576 C CA . LEU C 3 23 ? 5.616 28.423 -1.019 1.00 0.00 24 LEU A CA 10
ATOM 24577 C C . LEU C 3 23 ? 4.570 28.380 0.097 1.00 0.00 24 LEU A C 10
ATOM 24578 O O . LEU C 3 23 ? 4.742 29.010 1.139 1.00 0.00 24 LEU A O 10
ATOM 24594 N N . THR C 3 24 ? 3.508 27.630 -0.160 1.00 0.00 25 THR A N 10
ATOM 24595 C CA . THR C 3 24 ? 2.435 27.496 0.810 1.00 0.00 25 THR A CA 10
ATOM 24596 C C . THR C 3 24 ? 2.391 26.071 1.364 1.00 0.00 25 THR A C 10
ATOM 24597 O O . THR C 3 24 ? 2.279 25.109 0.606 1.00 0.00 25 THR A O 10
ATOM 24608 N N . LEU C 3 25 ? 2.482 25.981 2.683 1.00 0.00 26 LEU A N 10
ATOM 24609 C CA . LEU C 3 25 ? 2.455 24.689 3.348 1.00 0.00 26 LEU A CA 10
ATOM 24610 C C . LEU C 3 25 ? 1.288 23.864 2.803 1.00 0.00 26 LEU A C 10
ATOM 24611 O O . LEU C 3 25 ? 1.458 22.697 2.453 1.00 0.00 26 LEU A O 10
ATOM 24627 N N . SER C 3 26 ? 0.128 24.503 2.747 1.00 0.00 27 SER A N 10
ATOM 24628 C CA . SER C 3 26 ? -1.067 23.842 2.250 1.00 0.00 27 SER A CA 10
ATOM 24629 C C . SER C 3 26 ? -0.855 23.397 0.802 1.00 0.00 27 SER A C 10
ATOM 24630 O O . SER C 3 26 ? -1.092 22.239 0.463 1.00 0.00 27 SER A O 10
ATOM 24638 N N . GLY C 3 27 ? -0.410 24.341 -0.015 1.00 0.00 28 GLY A N 10
ATOM 24639 C CA . GLY C 3 27 ? -0.164 24.061 -1.419 1.00 0.00 28 GLY A CA 10
ATOM 24640 C C . GLY C 3 27 ? 0.795 22.881 -1.582 1.00 0.00 28 GLY A C 10
ATOM 24641 O O . GLY C 3 27 ? 0.560 21.993 -2.401 1.00 0.00 28 GLY A O 10
ATOM 24645 N N . ILE C 3 28 ? 1.857 22.908 -0.790 1.00 0.00 29 ILE A N 10
ATOM 24646 C CA . ILE C 3 28 ? 2.853 21.851 -0.837 1.00 0.00 29 ILE A CA 10
ATOM 24647 C C . ILE C 3 28 ? 2.210 20.531 -0.407 1.00 0.00 29 ILE A C 10
ATOM 24648 O O . ILE C 3 28 ? 2.429 19.496 -1.035 1.00 0.00 29 ILE A O 10
ATOM 24664 N N . CYS C 3 29 ? 1.429 20.610 0.661 1.00 0.00 30 CYS A N 10
ATOM 24665 C CA . CYS C 3 29 ? 0.753 19.434 1.182 1.00 0.00 30 CYS A CA 10
ATOM 24666 C C . CYS C 3 29 ? -0.064 18.809 0.049 1.00 0.00 30 CYS A C 10
ATOM 24667 O O . CYS C 3 29 ? -0.189 17.588 -0.029 1.00 0.00 30 CYS A O 10
ATOM 24675 N N . GLU C 3 30 ? -0.599 19.674 -0.799 1.00 0.00 31 GLU A N 10
ATOM 24676 C CA . GLU C 3 30 ? -1.401 19.222 -1.924 1.00 0.00 31 GLU A CA 10
ATOM 24677 C C . GLU C 3 30 ? -0.499 18.669 -3.030 1.00 0.00 31 GLU A C 10
ATOM 24678 O O . GLU C 3 30 ? -0.828 17.664 -3.659 1.00 0.00 31 GLU A O 10
ATOM 24690 N N . PHE C 3 31 ? 0.619 19.349 -3.233 1.00 0.00 32 PHE A N 10
ATOM 24691 C CA . PHE C 3 31 ? 1.570 18.939 -4.252 1.00 0.00 32 PHE A CA 10
ATOM 24692 C C . PHE C 3 31 ? 2.150 17.558 -3.937 1.00 0.00 32 PHE A C 10
ATOM 24693 O O . PHE C 3 31 ? 2.494 16.804 -4.845 1.00 0.00 32 PHE A O 10
ATOM 24710 N N . ILE C 3 32 ? 2.239 17.270 -2.647 1.00 0.00 33 ILE A N 10
ATOM 24711 C CA . ILE C 3 32 ? 2.771 15.993 -2.201 1.00 0.00 33 ILE A CA 10
ATOM 24712 C C . ILE C 3 32 ? 1.690 14.919 -2.337 1.00 0.00 33 ILE A C 10
ATOM 24713 O O . ILE C 3 32 ? 1.887 13.919 -3.024 1.00 0.00 33 ILE A O 10
ATOM 24729 N N . SER C 3 33 ? 0.570 15.164 -1.671 1.00 0.00 34 SER A N 10
ATOM 24730 C CA . SER C 3 33 ? -0.542 14.231 -1.710 1.00 0.00 34 SER A CA 10
ATOM 24731 C C . SER C 3 33 ? -0.785 13.765 -3.147 1.00 0.00 34 SER A C 10
ATOM 24732 O O . SER C 3 33 ? -1.178 12.622 -3.375 1.00 0.00 34 SER A O 10
ATOM 24740 N N . ASN C 3 34 ? -0.542 14.674 -4.079 1.00 0.00 35 ASN A N 10
ATOM 24741 C CA . ASN C 3 34 ? -0.730 14.371 -5.488 1.00 0.00 35 ASN A CA 10
ATOM 24742 C C . ASN C 3 34 ? 0.315 13.343 -5.927 1.00 0.00 35 ASN A C 10
ATOM 24743 O O . ASN C 3 34 ? -0.014 12.364 -6.595 1.00 0.00 35 ASN A O 10
ATOM 24754 N N . ARG C 3 35 ? 1.554 13.601 -5.534 1.00 0.00 36 ARG A N 10
ATOM 24755 C CA . ARG C 3 35 ? 2.649 12.711 -5.879 1.00 0.00 36 ARG A CA 10
ATOM 24756 C C . ARG C 3 35 ? 2.441 11.339 -5.236 1.00 0.00 36 ARG A C 10
ATOM 24757 O O . ARG C 3 35 ? 2.857 10.321 -5.787 1.00 0.00 36 ARG A O 10
ATOM 24778 N N . PHE C 3 36 ? 1.796 11.355 -4.078 1.00 0.00 37 PHE A N 10
ATOM 24779 C CA . PHE C 3 36 ? 1.527 10.125 -3.354 1.00 0.00 37 PHE A CA 10
ATOM 24780 C C . PHE C 3 36 ? 0.107 10.124 -2.784 1.00 0.00 37 PHE A C 10
ATOM 24781 O O . PHE C 3 36 ? -0.111 10.544 -1.648 1.00 0.00 37 PHE A O 10
ATOM 24798 N N . PRO C 3 37 ? -0.847 9.634 -3.620 1.00 0.00 38 PRO A N 10
ATOM 24799 C CA . PRO C 3 37 ? -2.240 9.572 -3.211 1.00 0.00 38 PRO A CA 10
ATOM 24800 C C . PRO C 3 37 ? -2.471 8.428 -2.222 1.00 0.00 38 PRO A C 10
ATOM 24801 O O . PRO C 3 37 ? -3.334 8.522 -1.350 1.00 0.00 38 PRO A O 10
ATOM 24812 N N . TYR C 3 38 ? -1.685 7.375 -2.390 1.00 0.00 39 TYR A N 10
ATOM 24813 C CA . TYR C 3 38 ? -1.793 6.214 -1.522 1.00 0.00 39 TYR A CA 10
ATOM 24814 C C . TYR C 3 38 ? -1.204 6.506 -0.141 1.00 0.00 39 TYR A C 10
ATOM 24815 O O . TYR C 3 38 ? -1.623 5.916 0.854 1.00 0.00 39 TYR A O 10
ATOM 24833 N N . TYR C 3 39 ? -0.242 7.417 -0.123 1.00 0.00 40 TYR A N 10
ATOM 24834 C CA . TYR C 3 39 ? 0.409 7.794 1.120 1.00 0.00 40 TYR A CA 10
ATOM 24835 C C . TYR C 3 39 ? -0.584 8.450 2.082 1.00 0.00 40 TYR A C 10
ATOM 24836 O O . TYR C 3 39 ? -0.672 8.066 3.247 1.00 0.00 40 TYR A O 10
ATOM 24854 N N . ARG C 3 40 ? -1.307 9.429 1.558 1.00 0.00 41 ARG A N 10
ATOM 24855 C CA . ARG C 3 40 ? -2.290 10.143 2.355 1.00 0.00 41 ARG A CA 10
ATOM 24856 C C . ARG C 3 40 ? -3.401 9.191 2.804 1.00 0.00 41 ARG A C 10
ATOM 24857 O O . ARG C 3 40 ? -4.117 9.475 3.763 1.00 0.00 41 ARG A O 10
ATOM 24878 N N . GLU C 3 41 ? -3.510 8.081 2.089 1.00 0.00 42 GLU A N 10
ATOM 24879 C CA . GLU C 3 41 ? -4.521 7.086 2.402 1.00 0.00 42 GLU A CA 10
ATOM 24880 C C . GLU C 3 41 ? -4.051 6.194 3.553 1.00 0.00 42 GLU A C 10
ATOM 24881 O O . GLU C 3 41 ? -4.835 5.849 4.436 1.00 0.00 42 GLU A O 10
ATOM 24893 N N . LYS C 3 42 ? -2.773 5.847 3.507 1.00 0.00 43 LYS A N 10
ATOM 24894 C CA . LYS C 3 42 ? -2.189 5.003 4.535 1.00 0.00 43 LYS A CA 10
ATOM 24895 C C . LYS C 3 42 ? -1.445 5.878 5.545 1.00 0.00 43 LYS A C 10
ATOM 24896 O O . LYS C 3 42 ? -0.716 5.368 6.395 1.00 0.00 43 LYS A O 10
ATOM 24915 N N . PHE C 3 43 ? -1.655 7.180 5.420 1.00 0.00 44 PHE A N 10
ATOM 24916 C CA . PHE C 3 43 ? -1.013 8.131 6.312 1.00 0.00 44 PHE A CA 10
ATOM 24917 C C . PHE C 3 43 ? -1.898 9.359 6.533 1.00 0.00 44 PHE A C 10
ATOM 24918 O O . PHE C 3 43 ? -1.593 10.445 6.042 1.00 0.00 44 PHE A O 10
ATOM 24935 N N . PRO C 3 44 ? -3.005 9.141 7.292 1.00 0.00 45 PRO A N 10
ATOM 24936 C CA . PRO C 3 44 ? -3.936 10.217 7.584 1.00 0.00 45 PRO A CA 10
ATOM 24937 C C . PRO C 3 44 ? -3.362 11.169 8.635 1.00 0.00 45 PRO A C 10
ATOM 24938 O O . PRO C 3 44 ? -3.991 11.419 9.662 1.00 0.00 45 PRO A O 10
ATOM 24949 N N . ALA C 3 45 ? -2.173 11.675 8.342 1.00 0.00 46 ALA A N 10
ATOM 24950 C CA . ALA C 3 45 ? -1.506 12.594 9.248 1.00 0.00 46 ALA A CA 10
ATOM 24951 C C . ALA C 3 45 ? -0.257 13.157 8.569 1.00 0.00 46 ALA A C 10
ATOM 24952 O O . ALA C 3 45 ? 0.861 12.930 9.030 1.00 0.00 46 ALA A O 10
ATOM 24959 N N . TRP C 3 46 ? -0.488 13.882 7.484 1.00 0.00 47 TRP A N 10
ATOM 24960 C CA . TRP C 3 46 ? 0.606 14.480 6.737 1.00 0.00 47 TRP A CA 10
ATOM 24961 C C . TRP C 3 46 ? 0.588 15.988 6.997 1.00 0.00 47 TRP A C 10
ATOM 24962 O O . TRP C 3 46 ? 1.260 16.749 6.303 1.00 0.00 47 TRP A O 10
ATOM 24983 N N . GLN C 3 47 ? -0.188 16.373 8.000 1.00 0.00 48 GLN A N 10
ATOM 24984 C CA . GLN C 3 47 ? -0.302 17.776 8.361 1.00 0.00 48 GLN A CA 10
ATOM 24985 C C . GLN C 3 47 ? 0.918 18.216 9.172 1.00 0.00 48 GLN A C 10
ATOM 24986 O O . GLN C 3 47 ? 1.764 18.958 8.675 1.00 0.00 48 GLN A O 10
ATOM 25000 N N . ASN C 3 48 ? 0.971 17.740 10.407 1.00 0.00 49 ASN A N 10
ATOM 25001 C CA . ASN C 3 48 ? 2.074 18.075 11.292 1.00 0.00 49 ASN A CA 10
ATOM 25002 C C . ASN C 3 48 ? 3.311 17.273 10.885 1.00 0.00 49 ASN A C 10
ATOM 25003 O O . ASN C 3 48 ? 4.439 17.728 11.070 1.00 0.00 49 ASN A O 10
ATOM 25014 N N . SER C 3 49 ? 3.058 16.094 10.337 1.00 0.00 50 SER A N 10
ATOM 25015 C CA . SER C 3 49 ? 4.138 15.224 9.901 1.00 0.00 50 SER A CA 10
ATOM 25016 C C . SER C 3 49 ? 5.067 15.981 8.949 1.00 0.00 50 SER A C 10
ATOM 25017 O O . SER C 3 49 ? 6.270 16.069 9.190 1.00 0.00 50 SER A O 10
ATOM 25025 N N . ILE C 3 50 ? 4.474 16.507 7.888 1.00 0.00 51 ILE A N 10
ATOM 25026 C CA . ILE C 3 50 ? 5.233 17.253 6.899 1.00 0.00 51 ILE A CA 10
ATOM 25027 C C . ILE C 3 50 ? 5.673 18.589 7.501 1.00 0.00 51 ILE A C 10
ATOM 25028 O O . ILE C 3 50 ? 6.838 18.970 7.392 1.00 0.00 51 ILE A O 10
ATOM 25044 N N . ARG C 3 51 ? 4.718 19.264 8.123 1.00 0.00 52 ARG A N 10
ATOM 25045 C CA . ARG C 3 51 ? 4.992 20.550 8.743 1.00 0.00 52 ARG A CA 10
ATOM 25046 C C . ARG C 3 51 ? 6.189 20.438 9.689 1.00 0.00 52 ARG A C 10
ATOM 25047 O O . ARG C 3 51 ? 6.997 21.360 9.785 1.00 0.00 52 ARG A O 10
ATOM 25068 N N . HIS C 3 52 ? 6.264 19.301 10.365 1.00 0.00 53 HIS A N 10
ATOM 25069 C CA . HIS C 3 52 ? 7.349 19.057 11.301 1.00 0.00 53 HIS A CA 10
ATOM 25070 C C . HIS C 3 52 ? 8.670 18.947 10.538 1.00 0.00 53 HIS A C 10
ATOM 25071 O O . HIS C 3 52 ? 9.604 19.707 10.793 1.00 0.00 53 HIS A O 10
ATOM 25085 N N . ASN C 3 53 ? 8.707 17.996 9.616 1.00 0.00 54 ASN A N 10
ATOM 25086 C CA . ASN C 3 53 ? 9.899 17.776 8.814 1.00 0.00 54 ASN A CA 10
ATOM 25087 C C . ASN C 3 53 ? 10.120 18.982 7.898 1.00 0.00 54 ASN A C 10
ATOM 25088 O O . ASN C 3 53 ? 11.181 19.118 7.291 1.00 0.00 54 ASN A O 10
ATOM 25099 N N . LEU C 3 54 ? 9.101 19.825 7.827 1.00 0.00 55 LEU A N 10
ATOM 25100 C CA . LEU C 3 54 ? 9.171 21.015 6.995 1.00 0.00 55 LEU A CA 10
ATOM 25101 C C . LEU C 3 54 ? 9.849 22.141 7.778 1.00 0.00 55 LEU A C 10
ATOM 25102 O O . LEU C 3 54 ? 10.866 22.679 7.344 1.00 0.00 55 LEU A O 10
ATOM 25118 N N . SER C 3 55 ? 9.258 22.463 8.919 1.00 0.00 56 SER A N 10
ATOM 25119 C CA . SER C 3 55 ? 9.792 23.515 9.767 1.00 0.00 56 SER A CA 10
ATOM 25120 C C . SER C 3 55 ? 10.996 22.993 10.554 1.00 0.00 56 SER A C 10
ATOM 25121 O O . SER C 3 55 ? 12.056 23.618 10.561 1.00 0.00 56 SER A O 10
ATOM 25129 N N . LEU C 3 56 ? 10.792 21.853 11.197 1.00 0.00 57 LEU A N 10
ATOM 25130 C CA . LEU C 3 56 ? 11.848 21.239 11.985 1.00 0.00 57 LEU A CA 10
ATOM 25131 C C . LEU C 3 56 ? 12.850 20.563 11.048 1.00 0.00 57 LEU A C 10
ATOM 25132 O O . LEU C 3 56 ? 12.832 19.343 10.890 1.00 0.00 57 LEU A O 10
ATOM 25148 N N . ASN C 3 57 ? 13.701 21.384 10.451 1.00 0.00 58 ASN A N 10
ATOM 25149 C CA . ASN C 3 57 ? 14.709 20.881 9.534 1.00 0.00 58 ASN A CA 10
ATOM 25150 C C . ASN C 3 57 ? 15.230 22.033 8.673 1.00 0.00 58 ASN A C 10
ATOM 25151 O O . ASN C 3 57 ? 16.439 22.237 8.568 1.00 0.00 58 ASN A O 10
ATOM 25162 N N . ASP C 3 58 ? 14.293 22.756 8.078 1.00 0.00 59 ASP A N 10
ATOM 25163 C CA . ASP C 3 58 ? 14.642 23.883 7.229 1.00 0.00 59 ASP A CA 10
ATOM 25164 C C . ASP C 3 58 ? 14.954 25.098 8.105 1.00 0.00 59 ASP A C 10
ATOM 25165 O O . ASP C 3 58 ? 15.943 25.793 7.879 1.00 0.00 59 ASP A O 10
ATOM 25174 N N . CYS C 3 59 ? 14.091 25.317 9.086 1.00 0.00 60 CYS A N 10
ATOM 25175 C CA . CYS C 3 59 ? 14.261 26.436 9.997 1.00 0.00 60 CYS A CA 10
ATOM 25176 C C . CYS C 3 59 ? 14.014 27.730 9.219 1.00 0.00 60 CYS A C 10
ATOM 25177 O O . CYS C 3 59 ? 14.925 28.539 9.046 1.00 0.00 60 CYS A O 10
ATOM 25185 N N . PHE C 3 60 ? 12.777 27.886 8.771 1.00 0.00 61 PHE A N 10
ATOM 25186 C CA . PHE C 3 60 ? 12.398 29.068 8.015 1.00 0.00 61 PHE A CA 10
ATOM 25187 C C . PHE C 3 60 ? 11.301 29.853 8.738 1.00 0.00 61 PHE A C 10
ATOM 25188 O O . PHE C 3 60 ? 11.107 29.690 9.942 1.00 0.00 61 PHE A O 10
ATOM 25205 N N . VAL C 3 61 ? 10.612 30.687 7.973 1.00 0.00 62 VAL A N 10
ATOM 25206 C CA . VAL C 3 61 ? 9.540 31.498 8.526 1.00 0.00 62 VAL A CA 10
ATOM 25207 C C . VAL C 3 61 ? 8.229 31.151 7.818 1.00 0.00 62 VAL A C 10
ATOM 25208 O O . VAL C 3 61 ? 8.228 30.805 6.638 1.00 0.00 62 VAL A O 10
ATOM 25221 N N . LYS C 3 62 ? 7.142 31.256 8.570 1.00 0.00 63 LYS A N 10
ATOM 25222 C CA . LYS C 3 62 ? 5.827 30.958 8.030 1.00 0.00 63 LYS A CA 10
ATOM 25223 C C . LYS C 3 62 ? 4.817 31.971 8.571 1.00 0.00 63 LYS A C 10
ATOM 25224 O O . LYS C 3 62 ? 5.095 32.672 9.543 1.00 0.00 63 LYS A O 10
ATOM 25243 N N . ILE C 3 63 ? 3.665 32.017 7.918 1.00 0.00 64 ILE A N 10
ATOM 25244 C CA . ILE C 3 63 ? 2.611 32.933 8.322 1.00 0.00 64 ILE A CA 10
ATOM 25245 C C . ILE C 3 63 ? 1.375 32.132 8.733 1.00 0.00 64 ILE A C 10
ATOM 25246 O O . ILE C 3 63 ? 0.919 31.262 7.992 1.00 0.00 64 ILE A O 10
ATOM 25262 N N . PRO C 3 64 ? 0.853 32.461 9.945 1.00 0.00 65 PRO A N 10
ATOM 25263 C CA . PRO C 3 64 ? -0.322 31.782 10.464 1.00 0.00 65 PRO A CA 10
ATOM 25264 C C . PRO C 3 64 ? -1.590 32.257 9.751 1.00 0.00 65 PRO A C 10
ATOM 25265 O O . PRO C 3 64 ? -1.516 33.022 8.790 1.00 0.00 65 PRO A O 10
ATOM 25276 N N . ARG C 3 65 ? -2.723 31.784 10.248 1.00 0.00 66 ARG A N 10
ATOM 25277 C CA . ARG C 3 65 ? -4.004 32.151 9.670 1.00 0.00 66 ARG A CA 10
ATOM 25278 C C . ARG C 3 65 ? -4.082 33.666 9.470 1.00 0.00 66 ARG A C 10
ATOM 25279 O O . ARG C 3 65 ? -4.485 34.395 10.375 1.00 0.00 66 ARG A O 10
ATOM 25300 N N . GLU C 3 66 ? -3.690 34.094 8.279 1.00 0.00 67 GLU A N 10
ATOM 25301 C CA . GLU C 3 66 ? -3.711 35.508 7.948 1.00 0.00 67 GLU A CA 10
ATOM 25302 C C . GLU C 3 66 ? -5.079 35.903 7.389 1.00 0.00 67 GLU A C 10
ATOM 25303 O O . GLU C 3 66 ? -5.875 35.041 7.019 1.00 0.00 67 GLU A O 10
ATOM 25315 N N . PRO C 3 67 ? -5.318 37.241 7.345 1.00 0.00 68 PRO A N 10
ATOM 25316 C CA . PRO C 3 67 ? -6.576 37.761 6.837 1.00 0.00 68 PRO A CA 10
ATOM 25317 C C . PRO C 3 67 ? -6.634 37.665 5.311 1.00 0.00 68 PRO A C 10
ATOM 25318 O O . PRO C 3 67 ? -6.800 38.674 4.628 1.00 0.00 68 PRO A O 10
ATOM 25329 N N . GLY C 3 68 ? -6.493 36.442 4.822 1.00 0.00 69 GLY A N 10
ATOM 25330 C CA . GLY C 3 68 ? -6.527 36.200 3.389 1.00 0.00 69 GLY A CA 10
ATOM 25331 C C . GLY C 3 68 ? -6.226 34.734 3.073 1.00 0.00 69 GLY A C 10
ATOM 25332 O O . GLY C 3 68 ? -5.567 34.432 2.079 1.00 0.00 69 GLY A O 10
ATOM 25336 N N . ASN C 3 69 ? -6.723 33.861 3.937 1.00 0.00 70 ASN A N 10
ATOM 25337 C CA . ASN C 3 69 ? -6.515 32.434 3.762 1.00 0.00 70 ASN A CA 10
ATOM 25338 C C . ASN C 3 69 ? -7.869 31.722 3.762 1.00 0.00 70 ASN A C 10
ATOM 25339 O O . ASN C 3 69 ? -8.269 31.141 4.770 1.00 0.00 70 ASN A O 10
ATOM 25350 N N . PRO C 3 70 ? -8.555 31.792 2.590 1.00 0.00 71 PRO A N 10
ATOM 25351 C CA . PRO C 3 70 ? -9.856 31.161 2.445 1.00 0.00 71 PRO A CA 10
ATOM 25352 C C . PRO C 3 70 ? -9.718 29.643 2.313 1.00 0.00 71 PRO A C 10
ATOM 25353 O O . PRO C 3 70 ? -9.528 29.127 1.213 1.00 0.00 71 PRO A O 10
ATOM 25364 N N . GLY C 3 71 ? -9.818 28.971 3.451 1.00 0.00 72 GLY A N 10
ATOM 25365 C CA . GLY C 3 71 ? -9.706 27.522 3.476 1.00 0.00 72 GLY A CA 10
ATOM 25366 C C . GLY C 3 71 ? -8.271 27.088 3.781 1.00 0.00 72 GLY A C 10
ATOM 25367 O O . GLY C 3 71 ? -7.968 26.672 4.898 1.00 0.00 72 GLY A O 10
ATOM 25371 N N . LYS C 3 72 ? -7.425 27.201 2.767 1.00 0.00 73 LYS A N 10
ATOM 25372 C CA . LYS C 3 72 ? -6.029 26.825 2.912 1.00 0.00 73 LYS A CA 10
ATOM 25373 C C . LYS C 3 72 ? -5.160 27.786 2.099 1.00 0.00 73 LYS A C 10
ATOM 25374 O O . LYS C 3 72 ? -4.368 27.356 1.262 1.00 0.00 73 LYS A O 10
ATOM 25393 N N . GLY C 3 73 ? -5.337 29.070 2.374 1.00 0.00 74 GLY A N 10
ATOM 25394 C CA . GLY C 3 73 ? -4.578 30.096 1.678 1.00 0.00 74 GLY A CA 10
ATOM 25395 C C . GLY C 3 73 ? -3.503 30.695 2.588 1.00 0.00 74 GLY A C 10
ATOM 25396 O O . GLY C 3 73 ? -3.605 31.849 2.999 1.00 0.00 74 GLY A O 10
ATOM 25400 N N . ASN C 3 74 ? -2.497 29.882 2.876 1.00 0.00 75 ASN A N 10
ATOM 25401 C CA . ASN C 3 74 ? -1.405 30.317 3.729 1.00 0.00 75 ASN A CA 10
ATOM 25402 C C . ASN C 3 74 ? -0.139 30.481 2.886 1.00 0.00 75 ASN A C 10
ATOM 25403 O O . ASN C 3 74 ? -0.082 30.017 1.748 1.00 0.00 75 ASN A O 10
ATOM 25414 N N . TYR C 3 75 ? 0.846 31.143 3.476 1.00 0.00 76 TYR A N 10
ATOM 25415 C CA . TYR C 3 75 ? 2.107 31.374 2.793 1.00 0.00 76 TYR A CA 10
ATOM 25416 C C . TYR C 3 75 ? 3.292 31.060 3.709 1.00 0.00 76 TYR A C 10
ATOM 25417 O O . TYR C 3 75 ? 3.260 31.370 4.899 1.00 0.00 76 TYR A O 10
ATOM 25435 N N . TRP C 3 76 ? 4.309 30.450 3.119 1.00 0.00 77 TRP A N 10
ATOM 25436 C CA . TRP C 3 76 ? 5.502 30.091 3.867 1.00 0.00 77 TRP A CA 10
ATOM 25437 C C . TRP C 3 76 ? 6.710 30.695 3.149 1.00 0.00 77 TRP A C 10
ATOM 25438 O O . TRP C 3 76 ? 6.786 30.665 1.921 1.00 0.00 77 TRP A O 10
ATOM 25459 N N . THR C 3 77 ? 7.625 31.230 3.944 1.00 0.00 78 THR A N 10
ATOM 25460 C CA . THR C 3 77 ? 8.826 31.840 3.399 1.00 0.00 78 THR A CA 10
ATOM 25461 C C . THR C 3 77 ? 10.073 31.131 3.931 1.00 0.00 78 THR A C 10
ATOM 25462 O O . THR C 3 77 ? 10.055 30.574 5.028 1.00 0.00 78 THR A O 10
ATOM 25473 N N . LEU C 3 78 ? 11.126 31.173 3.128 1.00 0.00 79 LEU A N 10
ATOM 25474 C CA . LEU C 3 78 ? 12.379 30.542 3.504 1.00 0.00 79 LEU A CA 10
ATOM 25475 C C . LEU C 3 78 ? 13.467 31.610 3.629 1.00 0.00 79 LEU A C 10
ATOM 25476 O O . LEU C 3 78 ? 13.402 32.647 2.970 1.00 0.00 79 LEU A O 10
ATOM 25492 N N . ASP C 3 79 ? 14.442 31.321 4.479 1.00 0.00 80 ASP A N 10
ATOM 25493 C CA . ASP C 3 79 ? 15.542 32.244 4.698 1.00 0.00 80 ASP A CA 10
ATOM 25494 C C . ASP C 3 79 ? 16.621 32.006 3.640 1.00 0.00 80 ASP A C 10
ATOM 25495 O O . ASP C 3 79 ? 16.604 30.988 2.949 1.00 0.00 80 ASP A O 10
ATOM 25504 N N . PRO C 3 80 ? 17.558 32.987 3.544 1.00 0.00 81 PRO A N 10
ATOM 25505 C CA . PRO C 3 80 ? 18.643 32.893 2.582 1.00 0.00 81 PRO A CA 10
ATOM 25506 C C . PRO C 3 80 ? 19.697 31.883 3.040 1.00 0.00 81 PRO A C 10
ATOM 25507 O O . PRO C 3 80 ? 20.783 32.266 3.472 1.00 0.00 81 PRO A O 10
ATOM 25518 N N . GLN C 3 81 ? 19.339 30.612 2.929 1.00 0.00 82 GLN A N 10
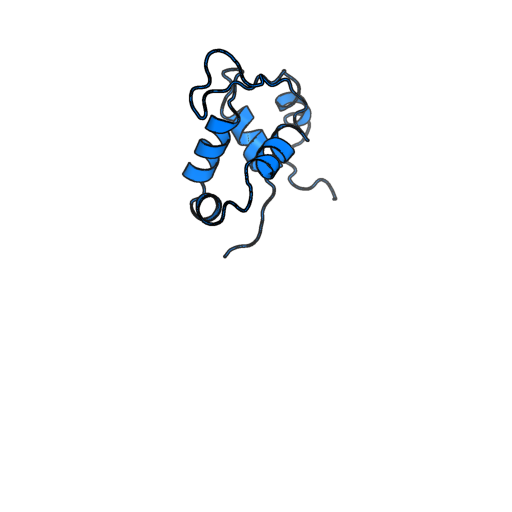ATOM 25519 C CA . GLN C 3 81 ? 20.240 29.544 3.327 1.00 0.00 82 GLN A CA 10
ATOM 25520 C C . GLN C 3 81 ? 19.633 28.182 2.984 1.00 0.00 82 GLN A C 10
ATOM 25521 O O . GLN C 3 81 ? 19.792 27.221 3.736 1.00 0.00 82 GLN A O 10
ATOM 25535 N N . SER C 3 82 ? 18.950 28.142 1.850 1.00 0.00 83 SER A N 10
ATOM 25536 C CA . SER C 3 82 ? 18.318 26.914 1.399 1.00 0.00 83 SER A CA 10
ATOM 25537 C C . SER C 3 82 ? 19.362 25.989 0.771 1.00 0.00 83 SER A C 10
ATOM 25538 O O . SER C 3 82 ? 19.467 24.821 1.145 1.00 0.00 83 SER A O 10
ATOM 25546 N N . GLU C 3 83 ? 20.107 26.544 -0.173 1.00 0.00 84 GLU A N 10
ATOM 25547 C CA . GLU C 3 83 ? 21.139 25.783 -0.857 1.00 0.00 84 GLU A CA 10
ATOM 25548 C C . GLU C 3 83 ? 22.263 25.420 0.116 1.00 0.00 84 GLU A C 10
ATOM 25549 O O . GLU C 3 83 ? 22.643 24.255 0.223 1.00 0.00 84 GLU A O 10
ATOM 25561 N N . ASP C 3 84 ? 22.762 26.439 0.800 1.00 0.00 85 ASP A N 10
ATOM 25562 C CA . ASP C 3 84 ? 23.835 26.241 1.760 1.00 0.00 85 ASP A CA 10
ATOM 25563 C C . ASP C 3 84 ? 23.413 25.180 2.778 1.00 0.00 85 ASP A C 10
ATOM 25564 O O . ASP C 3 84 ? 24.210 24.320 3.151 1.00 0.00 85 ASP A O 10
ATOM 25573 N N . MET C 3 85 ? 22.161 25.275 3.200 1.00 0.00 86 MET A N 10
ATOM 25574 C CA . MET C 3 85 ? 21.624 24.334 4.168 1.00 0.00 86 MET A CA 10
ATOM 25575 C C . MET C 3 85 ? 21.554 22.923 3.580 1.00 0.00 86 MET A C 10
ATOM 25576 O O . MET C 3 85 ? 22.123 21.986 4.137 1.00 0.00 86 MET A O 10
ATOM 25590 N N . PHE C 3 86 ? 20.850 22.816 2.463 1.00 0.00 87 PHE A N 10
ATOM 25591 C CA . PHE C 3 86 ? 20.698 21.535 1.794 1.00 0.00 87 PHE A CA 10
ATOM 25592 C C . PHE C 3 86 ? 22.056 20.978 1.361 1.00 0.00 87 PHE A C 10
ATOM 25593 O O . PHE C 3 86 ? 22.254 19.764 1.336 1.00 0.00 87 PHE A O 10
ATOM 25610 N N . ASP C 3 87 ? 22.957 21.892 1.031 1.00 0.00 88 ASP A N 10
ATOM 25611 C CA . ASP C 3 87 ? 24.290 21.507 0.601 1.00 0.00 88 ASP A CA 10
ATOM 25612 C C . ASP C 3 87 ? 24.963 20.692 1.707 1.00 0.00 88 ASP A C 10
ATOM 25613 O O . ASP C 3 87 ? 25.398 19.565 1.475 1.00 0.00 88 ASP A O 10
ATOM 25622 N N . ASN C 3 88 ? 25.027 21.293 2.886 1.00 0.00 89 ASN A N 10
ATOM 25623 C CA . ASN C 3 88 ? 25.639 20.636 4.028 1.00 0.00 89 ASN A CA 10
ATOM 25624 C C . ASN C 3 88 ? 24.627 19.683 4.666 1.00 0.00 89 ASN A C 10
ATOM 25625 O O . ASN C 3 88 ? 24.429 19.703 5.880 1.00 0.00 89 ASN A O 10
ATOM 25636 N N . GLY C 3 89 ? 24.013 18.870 3.819 1.00 0.00 90 GLY A N 10
ATOM 25637 C CA . GLY C 3 89 ? 23.026 17.910 4.284 1.00 0.00 90 GLY A CA 10
ATOM 25638 C C . GLY C 3 89 ? 23.701 16.688 4.909 1.00 0.00 90 GLY A C 10
ATOM 25639 O O . GLY C 3 89 ? 24.203 16.757 6.031 1.00 0.00 90 GLY A O 10
ATOM 25643 N N . SER C 3 90 ? 23.693 15.598 4.157 1.00 0.00 91 SER A N 10
ATOM 25644 C CA . SER C 3 90 ? 24.299 14.362 4.623 1.00 0.00 91 SER A CA 10
ATOM 25645 C C . SER C 3 90 ? 24.185 13.284 3.543 1.00 0.00 91 SER A C 10
ATOM 25646 O O . SER C 3 90 ? 23.522 12.267 3.743 1.00 0.00 91 SER A O 10
ATOM 25654 N N . PHE C 3 91 ? 24.843 13.543 2.422 1.00 0.00 92 PHE A N 10
ATOM 25655 C CA . PHE C 3 91 ? 24.824 12.607 1.310 1.00 0.00 92 PHE A CA 10
ATOM 25656 C C . PHE C 3 91 ? 23.390 12.211 0.951 1.00 0.00 92 PHE A C 10
ATOM 25657 O O . PHE C 3 91 ? 23.122 11.052 0.640 1.00 0.00 92 PHE A O 10
ATOM 25674 N N . LEU C 3 92 ? 22.506 13.196 1.007 1.00 0.00 93 LEU A N 10
ATOM 25675 C CA . LEU C 3 92 ? 21.107 12.965 0.692 1.00 0.00 93 LEU A CA 10
ATOM 25676 C C . LEU C 3 92 ? 20.385 12.452 1.939 1.00 0.00 93 LEU A C 10
ATOM 25677 O O . LEU C 3 92 ? 19.688 13.209 2.613 1.00 0.00 93 LEU A O 10
ATOM 25693 N N . ARG C 3 93 ? 20.578 11.169 2.210 1.00 0.00 94 ARG A N 10
ATOM 25694 C CA . ARG C 3 93 ? 19.954 10.546 3.365 1.00 0.00 94 ARG A CA 10
ATOM 25695 C C . ARG C 3 93 ? 20.560 11.097 4.657 1.00 0.00 94 ARG A C 10
ATOM 25696 O O . ARG C 3 93 ? 21.273 12.099 4.635 1.00 0.00 94 ARG A O 10
ATOM 25717 N N . ARG C 3 94 ? 20.253 10.419 5.753 1.00 0.00 95 ARG A N 10
ATOM 25718 C CA . ARG C 3 94 ? 20.758 10.828 7.052 1.00 0.00 95 ARG A CA 10
ATOM 25719 C C . ARG C 3 94 ? 22.280 10.682 7.101 1.00 0.00 95 ARG A C 10
ATOM 25720 O O . ARG C 3 94 ? 22.978 11.570 7.588 1.00 0.00 95 ARG A O 10
ATOM 25741 N N . ARG C 3 95 ? 22.751 9.554 6.588 1.00 0.00 96 ARG A N 10
ATOM 25742 C CA . ARG C 3 95 ? 24.177 9.280 6.566 1.00 0.00 96 ARG A CA 10
ATOM 25743 C C . ARG C 3 95 ? 24.842 9.825 7.832 1.00 0.00 96 ARG A C 10
ATOM 25744 O O . ARG C 3 95 ? 25.873 10.491 7.759 1.00 0.00 96 ARG A O 10
ATOM 25765 N N . LYS C 3 96 ? 24.224 9.521 8.964 1.00 0.00 97 LYS A N 10
ATOM 25766 C CA . LYS C 3 96 ? 24.742 9.972 10.245 1.00 0.00 97 LYS A CA 10
ATOM 25767 C C . LYS C 3 96 ? 24.179 9.087 11.358 1.00 0.00 97 LYS A C 10
ATOM 25768 O O . LYS C 3 96 ? 24.917 8.330 11.987 1.00 0.00 97 LYS A O 10
ATOM 25787 N N . ARG C 3 97 ? 22.877 9.211 11.568 1.00 0.00 98 ARG A N 10
ATOM 25788 C CA . ARG C 3 97 ? 22.207 8.432 12.595 1.00 0.00 98 ARG A CA 10
ATOM 25789 C C . ARG C 3 97 ? 22.821 7.034 12.686 1.00 0.00 98 ARG A C 10
ATOM 25790 O O . ARG C 3 97 ? 22.584 6.309 13.651 1.00 0.00 98 ARG A O 10
ATOM 26788 N N . VAL C 3 1 ? 1.325 0.000 0.000 1.00 0.00 2 VAL A N 11
ATOM 26789 C CA . VAL C 3 1 ? 2.073 0.000 -1.245 1.00 0.00 2 VAL A CA 11
ATOM 26790 C C . VAL C 3 1 ? 2.780 1.347 -1.411 1.00 0.00 2 VAL A C 11
ATOM 26791 O O . VAL C 3 1 ? 2.455 2.116 -2.314 1.00 0.00 2 VAL A O 11
ATOM 26804 N N . LYS C 3 2 ? 3.734 1.591 -0.524 1.00 0.00 3 LYS A N 11
ATOM 26805 C CA . LYS C 3 2 ? 4.490 2.832 -0.561 1.00 0.00 3 LYS A CA 11
ATOM 26806 C C . LYS C 3 2 ? 5.800 2.649 0.208 1.00 0.00 3 LYS A C 11
ATOM 26807 O O . LYS C 3 2 ? 5.931 3.115 1.338 1.00 0.00 3 LYS A O 11
ATOM 26826 N N . PRO C 3 3 ? 6.761 1.950 -0.454 1.00 0.00 4 PRO A N 11
ATOM 26827 C CA . PRO C 3 3 ? 8.057 1.699 0.155 1.00 0.00 4 PRO A CA 11
ATOM 26828 C C . PRO C 3 3 ? 8.920 2.963 0.147 1.00 0.00 4 PRO A C 11
ATOM 26829 O O . PRO C 3 3 ? 9.314 3.442 -0.915 1.00 0.00 4 PRO A O 11
ATOM 26840 N N . PRO C 3 4 ? 9.196 3.479 1.374 1.00 0.00 5 PRO A N 11
ATOM 26841 C CA . PRO C 3 4 ? 10.005 4.677 1.518 1.00 0.00 5 PRO A CA 11
ATOM 26842 C C . PRO C 3 4 ? 11.484 4.371 1.276 1.00 0.00 5 PRO A C 11
ATOM 26843 O O . PRO C 3 4 ? 12.147 5.063 0.504 1.00 0.00 5 PRO A O 11
ATOM 26854 N N . TYR C 3 5 ? 11.960 3.334 1.950 1.00 0.00 6 TYR A N 11
ATOM 26855 C CA . TYR C 3 5 ? 13.349 2.929 1.818 1.00 0.00 6 TYR A CA 11
ATOM 26856 C C . TYR C 3 5 ? 13.472 1.665 0.965 1.00 0.00 6 TYR A C 11
ATOM 26857 O O . TYR C 3 5 ? 12.561 0.839 0.936 1.00 0.00 6 TYR A O 11
ATOM 26875 N N . SER C 3 6 ? 14.607 1.554 0.290 1.00 0.00 7 SER A N 11
ATOM 26876 C CA . SER C 3 6 ? 14.861 0.405 -0.562 1.00 0.00 7 SER A CA 11
ATOM 26877 C C . SER C 3 6 ? 15.263 -0.801 0.290 1.00 0.00 7 SER A C 11
ATOM 26878 O O . SER C 3 6 ? 15.104 -0.783 1.510 1.00 0.00 7 SER A O 11
ATOM 26886 N N . TYR C 3 7 ? 15.775 -1.819 -0.385 1.00 0.00 8 TYR A N 11
ATOM 26887 C CA . TYR C 3 7 ? 16.201 -3.030 0.295 1.00 0.00 8 TYR A CA 11
ATOM 26888 C C . TYR C 3 7 ? 17.356 -2.742 1.257 1.00 0.00 8 TYR A C 11
ATOM 26889 O O . TYR C 3 7 ? 17.306 -3.124 2.425 1.00 0.00 8 TYR A O 11
ATOM 26907 N N . ILE C 3 8 ? 18.369 -2.070 0.730 1.00 0.00 9 ILE A N 11
ATOM 26908 C CA . ILE C 3 8 ? 19.534 -1.726 1.526 1.00 0.00 9 ILE A CA 11
ATOM 26909 C C . ILE C 3 8 ? 19.085 -1.330 2.934 1.00 0.00 9 ILE A C 11
ATOM 26910 O O . ILE C 3 8 ? 19.648 -1.798 3.923 1.00 0.00 9 ILE A O 11
ATOM 26926 N N . ALA C 3 9 ? 18.076 -0.474 2.980 1.00 0.00 10 ALA A N 11
ATOM 26927 C CA . ALA C 3 9 ? 17.545 -0.010 4.251 1.00 0.00 10 ALA A CA 11
ATOM 26928 C C . ALA C 3 9 ? 17.016 -1.206 5.045 1.00 0.00 10 ALA A C 11
ATOM 26929 O O . ALA C 3 9 ? 17.292 -1.336 6.236 1.00 0.00 10 ALA A O 11
ATOM 26936 N N . LEU C 3 10 ? 16.265 -2.050 4.352 1.00 0.00 11 LEU A N 11
ATOM 26937 C CA . LEU C 3 10 ? 15.695 -3.231 4.978 1.00 0.00 11 LEU A CA 11
ATOM 26938 C C . LEU C 3 10 ? 16.821 -4.096 5.546 1.00 0.00 11 LEU A C 11
ATOM 26939 O O . LEU C 3 10 ? 16.652 -4.741 6.579 1.00 0.00 11 LEU A O 11
ATOM 26955 N N . ILE C 3 11 ? 17.947 -4.081 4.847 1.00 0.00 12 ILE A N 11
ATOM 26956 C CA . ILE C 3 11 ? 19.101 -4.855 5.269 1.00 0.00 12 ILE A CA 11
ATOM 26957 C C . ILE C 3 11 ? 19.631 -4.294 6.590 1.00 0.00 12 ILE A C 11
ATOM 26958 O O . ILE C 3 11 ? 19.728 -5.017 7.581 1.00 0.00 12 ILE A O 11
ATOM 26974 N N . THR C 3 12 ? 19.959 -3.011 6.562 1.00 0.00 13 THR A N 11
ATOM 26975 C CA . THR C 3 12 ? 20.477 -2.345 7.745 1.00 0.00 13 THR A CA 11
ATOM 26976 C C . THR C 3 12 ? 19.676 -2.757 8.982 1.00 0.00 13 THR A C 11
ATOM 26977 O O . THR C 3 12 ? 20.253 -3.139 10.000 1.00 0.00 13 THR A O 11
ATOM 26988 N N . MET C 3 13 ? 18.361 -2.667 8.854 1.00 0.00 14 MET A N 11
ATOM 26989 C CA . MET C 3 13 ? 17.476 -3.026 9.949 1.00 0.00 14 MET A CA 11
ATOM 26990 C C . MET C 3 13 ? 17.465 -4.540 10.171 1.00 0.00 14 MET A C 11
ATOM 26991 O O . MET C 3 13 ? 17.144 -5.008 11.262 1.00 0.00 14 MET A O 11
ATOM 27005 N N . ALA C 3 14 ? 17.819 -5.263 9.119 1.00 0.00 15 ALA A N 11
ATOM 27006 C CA . ALA C 3 14 ? 17.854 -6.714 9.186 1.00 0.00 15 ALA A CA 11
ATOM 27007 C C . ALA C 3 14 ? 19.139 -7.157 9.887 1.00 0.00 15 ALA A C 11
ATOM 27008 O O . ALA C 3 14 ? 19.091 -7.885 10.878 1.00 0.00 15 ALA A O 11
ATOM 27015 N N . ILE C 3 15 ? 20.259 -6.700 9.346 1.00 0.00 16 ILE A N 11
ATOM 27016 C CA . ILE C 3 15 ? 21.555 -7.040 9.908 1.00 0.00 16 ILE A CA 11
ATOM 27017 C C . ILE C 3 15 ? 21.574 -6.673 11.393 1.00 0.00 16 ILE A C 11
ATOM 27018 O O . ILE C 3 15 ? 22.186 -7.371 12.201 1.00 0.00 16 ILE A O 11
ATOM 27034 N N . LEU C 3 16 ? 20.898 -5.578 11.708 1.00 0.00 17 LEU A N 11
ATOM 27035 C CA . LEU C 3 16 ? 20.830 -5.110 13.082 1.00 0.00 17 LEU A CA 11
ATOM 27036 C C . LEU C 3 16 ? 20.077 -6.137 13.930 1.00 0.00 17 LEU A C 11
ATOM 27037 O O . LEU C 3 16 ? 20.091 -6.064 15.158 1.00 0.00 17 LEU A O 11
ATOM 27053 N N . GLN C 3 17 ? 19.439 -7.072 13.241 1.00 0.00 18 GLN A N 11
ATOM 27054 C CA . GLN C 3 17 ? 18.682 -8.113 13.915 1.00 0.00 18 GLN A CA 11
ATOM 27055 C C . GLN C 3 17 ? 19.629 -9.098 14.603 1.00 0.00 18 GLN A C 11
ATOM 27056 O O . GLN C 3 17 ? 19.325 -9.609 15.679 1.00 0.00 18 GLN A O 11
ATOM 27070 N N . SER C 3 18 ? 20.759 -9.335 13.952 1.00 0.00 19 SER A N 11
ATOM 27071 C CA . SER C 3 18 ? 21.753 -10.249 14.487 1.00 0.00 19 SER A CA 11
ATOM 27072 C C . SER C 3 18 ? 23.114 -9.554 14.568 1.00 0.00 19 SER A C 11
ATOM 27073 O O . SER C 3 18 ? 24.048 -9.927 13.861 1.00 0.00 19 SER A O 11
ATOM 27081 N N . PRO C 3 19 ? 23.183 -8.530 15.460 1.00 0.00 20 PRO A N 11
ATOM 27082 C CA . PRO C 3 19 ? 24.414 -7.779 15.643 1.00 0.00 20 PRO A CA 11
ATOM 27083 C C . PRO C 3 19 ? 25.436 -8.590 16.442 1.00 0.00 20 PRO A C 11
ATOM 27084 O O . PRO C 3 19 ? 25.951 -8.120 17.455 1.00 0.00 20 PRO A O 11
ATOM 27095 N N . GLN C 3 20 ? 25.700 -9.793 15.955 1.00 0.00 21 GLN A N 11
ATOM 27096 C CA . GLN C 3 20 ? 26.652 -10.674 16.611 1.00 0.00 21 GLN A CA 11
ATOM 27097 C C . GLN C 3 20 ? 27.521 -11.385 15.572 1.00 0.00 21 GLN A C 11
ATOM 27098 O O . GLN C 3 20 ? 28.669 -11.001 15.350 1.00 0.00 21 GLN A O 11
ATOM 27112 N N . LYS C 3 21 ? 26.941 -12.408 14.962 1.00 0.00 22 LYS A N 11
ATOM 27113 C CA . LYS C 3 21 ? 27.648 -13.176 13.952 1.00 0.00 22 LYS A CA 11
ATOM 27114 C C . LYS C 3 21 ? 26.808 -14.394 13.563 1.00 0.00 22 LYS A C 11
ATOM 27115 O O . LYS C 3 21 ? 27.214 -15.532 13.795 1.00 0.00 22 LYS A O 11
ATOM 27134 N N . LYS C 3 22 ? 25.652 -14.115 12.979 1.00 0.00 23 LYS A N 11
ATOM 27135 C CA . LYS C 3 22 ? 24.752 -15.174 12.556 1.00 0.00 23 LYS A CA 11
ATOM 27136 C C . LYS C 3 22 ? 23.507 -14.554 11.917 1.00 0.00 23 LYS A C 11
ATOM 27137 O O . LYS C 3 22 ? 22.928 -13.615 12.460 1.00 0.00 23 LYS A O 11
ATOM 27156 N N . LEU C 3 23 ? 23.132 -15.105 10.772 1.00 0.00 24 LEU A N 11
ATOM 27157 C CA . LEU C 3 23 ? 21.967 -14.619 10.053 1.00 0.00 24 LEU A CA 11
ATOM 27158 C C . LEU C 3 23 ? 21.433 -15.728 9.144 1.00 0.00 24 LEU A C 11
ATOM 27159 O O . LEU C 3 23 ? 22.062 -16.776 9.003 1.00 0.00 24 LEU A O 11
ATOM 27175 N N . THR C 3 24 ? 20.279 -15.460 8.552 1.00 0.00 25 THR A N 11
ATOM 27176 C CA . THR C 3 24 ? 19.654 -16.422 7.661 1.00 0.00 25 THR A CA 11
ATOM 27177 C C . THR C 3 24 ? 18.681 -15.718 6.713 1.00 0.00 25 THR A C 11
ATOM 27178 O O . THR C 3 24 ? 17.702 -15.118 7.156 1.00 0.00 25 THR A O 11
ATOM 27189 N N . LEU C 3 25 ? 18.983 -15.814 5.427 1.00 0.00 26 LEU A N 11
ATOM 27190 C CA . LEU C 3 25 ? 18.147 -15.194 4.413 1.00 0.00 26 LEU A CA 11
ATOM 27191 C C . LEU C 3 25 ? 16.688 -15.590 4.650 1.00 0.00 26 LEU A C 11
ATOM 27192 O O . LEU C 3 25 ? 15.812 -14.729 4.729 1.00 0.00 26 LEU A O 11
ATOM 27208 N N . SER C 3 26 ? 16.471 -16.892 4.756 1.00 0.00 27 SER A N 11
ATOM 27209 C CA . SER C 3 26 ? 15.133 -17.412 4.981 1.00 0.00 27 SER A CA 11
ATOM 27210 C C . SER C 3 26 ? 14.455 -16.639 6.115 1.00 0.00 27 SER A C 11
ATOM 27211 O O . SER C 3 26 ? 13.303 -16.228 5.988 1.00 0.00 27 SER A O 11
ATOM 27219 N N . GLY C 3 27 ? 15.200 -16.465 7.197 1.00 0.00 28 GLY A N 11
ATOM 27220 C CA . GLY C 3 27 ? 14.685 -15.749 8.351 1.00 0.00 28 GLY A CA 11
ATOM 27221 C C . GLY C 3 27 ? 14.437 -14.276 8.017 1.00 0.00 28 GLY A C 11
ATOM 27222 O O . GLY C 3 27 ? 13.509 -13.664 8.544 1.00 0.00 28 GLY A O 11
ATOM 27226 N N . ILE C 3 28 ? 15.283 -13.750 7.144 1.00 0.00 29 ILE A N 11
ATOM 27227 C CA . ILE C 3 28 ? 15.168 -12.361 6.734 1.00 0.00 29 ILE A CA 11
ATOM 27228 C C . ILE C 3 28 ? 13.866 -12.171 5.953 1.00 0.00 29 ILE A C 11
ATOM 27229 O O . ILE C 3 28 ? 13.014 -11.374 6.342 1.00 0.00 29 ILE A O 11
ATOM 27245 N N . CYS C 3 29 ? 13.753 -12.917 4.864 1.00 0.00 30 CYS A N 11
ATOM 27246 C CA . CYS C 3 29 ? 12.569 -12.842 4.024 1.00 0.00 30 CYS A CA 11
ATOM 27247 C C . CYS C 3 29 ? 11.336 -12.970 4.920 1.00 0.00 30 CYS A C 11
ATOM 27248 O O . CYS C 3 29 ? 10.334 -12.289 4.705 1.00 0.00 30 CYS A O 11
ATOM 27256 N N . GLU C 3 30 ? 11.449 -13.848 5.906 1.00 0.00 31 GLU A N 11
ATOM 27257 C CA . GLU C 3 30 ? 10.355 -14.075 6.835 1.00 0.00 31 GLU A CA 11
ATOM 27258 C C . GLU C 3 30 ? 10.159 -12.851 7.733 1.00 0.00 31 GLU A C 11
ATOM 27259 O O . GLU C 3 30 ? 9.035 -12.531 8.115 1.00 0.00 31 GLU A O 11
ATOM 27271 N N . PHE C 3 31 ? 11.271 -12.202 8.044 1.00 0.00 32 PHE A N 11
ATOM 27272 C CA . PHE C 3 31 ? 11.236 -11.021 8.890 1.00 0.00 32 PHE A CA 11
ATOM 27273 C C . PHE C 3 31 ? 10.841 -9.781 8.085 1.00 0.00 32 PHE A C 11
ATOM 27274 O O . PHE C 3 31 ? 10.451 -8.764 8.656 1.00 0.00 32 PHE A O 11
ATOM 27291 N N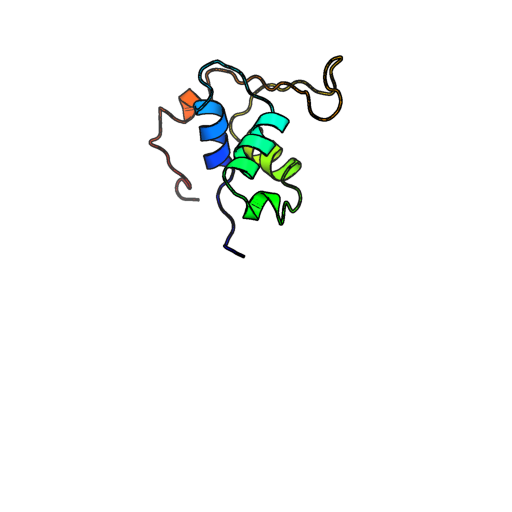 . ILE C 3 32 ? 10.954 -9.907 6.771 1.00 0.00 33 ILE A N 11
ATOM 27292 C CA . ILE C 3 32 ? 10.614 -8.810 5.881 1.00 0.00 33 ILE A CA 11
ATOM 27293 C C . ILE C 3 32 ? 9.099 -8.783 5.669 1.00 0.00 33 ILE A C 11
ATOM 27294 O O . ILE C 3 32 ? 8.451 -7.768 5.921 1.00 0.00 33 ILE A O 11
ATOM 27310 N N . SER C 3 33 ? 8.578 -9.910 5.207 1.00 0.00 34 SER A N 11
ATOM 27311 C CA . SER C 3 33 ? 7.151 -10.029 4.957 1.00 0.00 34 SER A CA 11
ATOM 27312 C C . SER C 3 33 ? 6.370 -9.743 6.241 1.00 0.00 34 SER A C 11
ATOM 27313 O O . SER C 3 33 ? 5.285 -9.165 6.197 1.00 0.00 34 SER A O 11
ATOM 27321 N N . ASN C 3 34 ? 6.952 -10.161 7.356 1.00 0.00 35 ASN A N 11
ATOM 27322 C CA . ASN C 3 34 ? 6.324 -9.957 8.650 1.00 0.00 35 ASN A CA 11
ATOM 27323 C C . ASN C 3 34 ? 6.188 -8.456 8.915 1.00 0.00 35 ASN A C 11
ATOM 27324 O O . ASN C 3 34 ? 5.118 -7.984 9.297 1.00 0.00 35 ASN A O 11
ATOM 27335 N N . ARG C 3 35 ? 7.288 -7.748 8.703 1.00 0.00 36 ARG A N 11
ATOM 27336 C CA . ARG C 3 35 ? 7.305 -6.311 8.914 1.00 0.00 36 ARG A CA 11
ATOM 27337 C C . ARG C 3 35 ? 6.565 -5.599 7.780 1.00 0.00 36 ARG A C 11
ATOM 27338 O O . ARG C 3 35 ? 5.879 -4.604 8.009 1.00 0.00 36 ARG A O 11
ATOM 27359 N N . PHE C 3 36 ? 6.731 -6.136 6.580 1.00 0.00 37 PHE A N 11
ATOM 27360 C CA . PHE C 3 36 ? 6.088 -5.564 5.409 1.00 0.00 37 PHE A CA 11
ATOM 27361 C C . PHE C 3 36 ? 5.475 -6.657 4.531 1.00 0.00 37 PHE A C 11
ATOM 27362 O O . PHE C 3 36 ? 6.169 -7.270 3.722 1.00 0.00 37 PHE A O 11
ATOM 27379 N N . PRO C 3 37 ? 4.147 -6.874 4.726 1.00 0.00 38 PRO A N 11
ATOM 27380 C CA . PRO C 3 37 ? 3.433 -7.882 3.962 1.00 0.00 38 PRO A CA 11
ATOM 27381 C C . PRO C 3 37 ? 3.180 -7.408 2.529 1.00 0.00 38 PRO A C 11
ATOM 27382 O O . PRO C 3 37 ? 3.428 -8.144 1.575 1.00 0.00 38 PRO A O 11
ATOM 27393 N N . TYR C 3 38 ? 2.691 -6.181 2.424 1.00 0.00 39 TYR A N 11
ATOM 27394 C CA . TYR C 3 38 ? 2.402 -5.600 1.124 1.00 0.00 39 TYR A CA 11
ATOM 27395 C C . TYR C 3 38 ? 3.679 -5.454 0.293 1.00 0.00 39 TYR A C 11
ATOM 27396 O O . TYR C 3 38 ? 3.630 -5.477 -0.936 1.00 0.00 39 TYR A O 11
ATOM 27414 N N . TYR C 3 39 ? 4.791 -5.306 0.997 1.00 0.00 40 TYR A N 11
ATOM 27415 C CA . TYR C 3 39 ? 6.079 -5.156 0.340 1.00 0.00 40 TYR A CA 11
ATOM 27416 C C . TYR C 3 39 ? 6.344 -6.318 -0.618 1.00 0.00 40 TYR A C 11
ATOM 27417 O O . TYR C 3 39 ? 6.762 -6.107 -1.755 1.00 0.00 40 TYR A O 11
ATOM 27435 N N . ARG C 3 40 ? 6.091 -7.521 -0.123 1.00 0.00 41 ARG A N 11
ATOM 27436 C CA . ARG C 3 40 ? 6.297 -8.718 -0.921 1.00 0.00 41 ARG A CA 11
ATOM 27437 C C . ARG C 3 40 ? 5.133 -8.914 -1.895 1.00 0.00 41 ARG A C 11
ATOM 27438 O O . ARG C 3 40 ? 5.325 -9.405 -3.006 1.00 0.00 41 ARG A O 11
ATOM 27459 N N . GLU C 3 41 ? 3.952 -8.519 -1.442 1.00 0.00 42 GLU A N 11
ATOM 27460 C CA . GLU C 3 41 ? 2.757 -8.645 -2.259 1.00 0.00 42 GLU A CA 11
ATOM 27461 C C . GLU C 3 41 ? 2.864 -7.752 -3.497 1.00 0.00 42 GLU A C 11
ATOM 27462 O O . GLU C 3 41 ? 2.234 -8.023 -4.518 1.00 0.00 42 GLU A O 11
ATOM 27474 N N . LYS C 3 42 ? 3.665 -6.705 -3.364 1.00 0.00 43 LYS A N 11
ATOM 27475 C CA . LYS C 3 42 ? 3.862 -5.770 -4.459 1.00 0.00 43 LYS A CA 11
ATOM 27476 C C . LYS C 3 42 ? 4.861 -6.361 -5.455 1.00 0.00 43 LYS A C 11
ATOM 27477 O O . LYS C 3 42 ? 4.774 -6.104 -6.654 1.00 0.00 43 LYS A O 11
ATOM 27496 N N . PHE C 3 43 ? 5.789 -7.142 -4.921 1.00 0.00 44 PHE A N 11
ATOM 27497 C CA . PHE C 3 43 ? 6.804 -7.772 -5.748 1.00 0.00 44 PHE A CA 11
ATOM 27498 C C . PHE C 3 43 ? 7.162 -9.160 -5.214 1.00 0.00 44 PHE A C 11
ATOM 27499 O O . PHE C 3 43 ? 7.903 -9.283 -4.240 1.00 0.00 44 PHE A O 11
ATOM 27516 N N . PRO C 3 44 ? 6.606 -10.199 -5.894 1.00 0.00 45 PRO A N 11
ATOM 27517 C CA . PRO C 3 44 ? 6.860 -11.574 -5.498 1.00 0.00 45 PRO A CA 11
ATOM 27518 C C . PRO C 3 44 ? 8.266 -12.012 -5.910 1.00 0.00 45 PRO A C 11
ATOM 27519 O O . PRO C 3 44 ? 8.432 -13.037 -6.571 1.00 0.00 45 PRO A O 11
ATOM 27530 N N . ALA C 3 45 ? 9.243 -11.215 -5.504 1.00 0.00 46 ALA A N 11
ATOM 27531 C CA . ALA C 3 45 ? 10.630 -11.508 -5.822 1.00 0.00 46 ALA A CA 11
ATOM 27532 C C . ALA C 3 45 ? 11.543 -10.627 -4.967 1.00 0.00 46 ALA A C 11
ATOM 27533 O O . ALA C 3 45 ? 12.226 -9.746 -5.487 1.00 0.00 46 ALA A O 11
ATOM 27540 N N . TRP C 3 46 ? 11.524 -10.895 -3.670 1.00 0.00 47 TRP A N 11
ATOM 27541 C CA . TRP C 3 46 ? 12.341 -10.137 -2.737 1.00 0.00 47 TRP A CA 11
ATOM 27542 C C . TRP C 3 46 ? 13.507 -11.027 -2.300 1.00 0.00 47 TRP A C 11
ATOM 27543 O O . TRP C 3 46 ? 14.207 -10.711 -1.339 1.00 0.00 47 TRP A O 11
ATOM 27564 N N . GLN C 3 47 ? 13.680 -12.121 -3.027 1.00 0.00 48 GLN A N 11
ATOM 27565 C CA . GLN C 3 47 ? 14.749 -13.058 -2.726 1.00 0.00 48 GLN A CA 11
ATOM 27566 C C . GLN C 3 47 ? 16.092 -12.502 -3.202 1.00 0.00 48 GLN A C 11
ATOM 27567 O O . GLN C 3 47 ? 16.883 -12.006 -2.401 1.00 0.00 48 GLN A O 11
ATOM 27581 N N . ASN C 3 48 ? 16.309 -12.603 -4.506 1.00 0.00 49 ASN A N 11
ATOM 27582 C CA . ASN C 3 48 ? 17.543 -12.116 -5.099 1.00 0.00 49 ASN A CA 11
ATOM 27583 C C . ASN C 3 48 ? 17.619 -10.597 -4.933 1.00 0.00 49 ASN A C 11
ATOM 27584 O O . ASN C 3 48 ? 18.708 -10.033 -4.835 1.00 0.00 49 ASN A O 11
ATOM 27595 N N . SER C 3 49 ? 16.448 -9.977 -4.907 1.00 0.00 50 SER A N 11
ATOM 27596 C CA . SER C 3 49 ? 16.368 -8.534 -4.755 1.00 0.00 50 SER A CA 11
ATOM 27597 C C . SER C 3 49 ? 17.041 -8.108 -3.449 1.00 0.00 50 SER A C 11
ATOM 27598 O O . SER C 3 49 ? 18.003 -7.341 -3.464 1.00 0.00 50 SER A O 11
ATOM 27606 N N . ILE C 3 50 ? 16.509 -8.623 -2.350 1.00 0.00 51 ILE A N 11
ATOM 27607 C CA . ILE C 3 50 ? 17.047 -8.305 -1.038 1.00 0.00 51 ILE A CA 11
ATOM 27608 C C . ILE C 3 50 ? 18.474 -8.846 -0.932 1.00 0.00 51 ILE A C 11
ATOM 27609 O O . ILE C 3 50 ? 19.377 -8.143 -0.481 1.00 0.00 51 ILE A O 11
ATOM 27625 N N . ARG C 3 51 ? 18.633 -10.092 -1.354 1.00 0.00 52 ARG A N 11
ATOM 27626 C CA . ARG C 3 51 ? 19.935 -10.736 -1.311 1.00 0.00 52 ARG A CA 11
ATOM 27627 C C . ARG C 3 51 ? 20.986 -9.853 -1.988 1.00 0.00 52 ARG A C 11
ATOM 27628 O O . ARG C 3 51 ? 22.107 -9.729 -1.496 1.00 0.00 52 ARG A O 11
ATOM 27649 N N . HIS C 3 52 ? 20.587 -9.263 -3.105 1.00 0.00 53 HIS A N 11
ATOM 27650 C CA . HIS C 3 52 ? 21.480 -8.396 -3.853 1.00 0.00 53 HIS A CA 11
ATOM 27651 C C . HIS C 3 52 ? 21.934 -7.237 -2.964 1.00 0.00 53 HIS A C 11
ATOM 27652 O O . HIS C 3 52 ? 23.132 -7.008 -2.800 1.00 0.00 53 HIS A O 11
ATOM 27666 N N . ASN C 3 53 ? 20.954 -6.536 -2.414 1.00 0.00 54 ASN A N 11
ATOM 27667 C CA . ASN C 3 53 ? 21.237 -5.405 -1.546 1.00 0.00 54 ASN A CA 11
ATOM 27668 C C . ASN C 3 53 ? 21.822 -5.915 -0.227 1.00 0.00 54 ASN A C 11
ATOM 27669 O O . ASN C 3 53 ? 22.332 -5.133 0.573 1.00 0.00 54 ASN A O 11
ATOM 27680 N N . LEU C 3 54 ? 21.728 -7.224 -0.042 1.00 0.00 55 LEU A N 11
ATOM 27681 C CA . LEU C 3 54 ? 22.241 -7.847 1.166 1.00 0.00 55 LEU A CA 11
ATOM 27682 C C . LEU C 3 54 ? 23.744 -8.089 1.011 1.00 0.00 55 LEU A C 11
ATOM 27683 O O . LEU C 3 54 ? 24.544 -7.562 1.783 1.00 0.00 55 LEU A O 11
ATOM 27699 N N . SER C 3 55 ? 24.083 -8.885 0.008 1.00 0.00 56 SER A N 11
ATOM 27700 C CA . SER C 3 55 ? 25.476 -9.203 -0.258 1.00 0.00 56 SER A CA 11
ATOM 27701 C C . SER C 3 55 ? 26.175 -7.999 -0.891 1.00 0.00 56 SER A C 11
ATOM 27702 O O . SER C 3 55 ? 27.251 -7.599 -0.450 1.00 0.00 56 SER A O 11
ATOM 27710 N N . LEU C 3 56 ? 25.536 -7.455 -1.916 1.00 0.00 57 LEU A N 11
ATOM 27711 C CA . LEU C 3 56 ? 26.083 -6.305 -2.615 1.00 0.00 57 LEU A CA 11
ATOM 27712 C C . LEU C 3 56 ? 25.810 -5.040 -1.799 1.00 0.00 57 LEU A C 11
ATOM 27713 O O . LEU C 3 56 ? 24.923 -4.258 -2.138 1.00 0.00 57 LEU A O 11
ATOM 27729 N N . ASN C 3 57 ? 26.588 -4.879 -0.739 1.00 0.00 58 ASN A N 11
ATOM 27730 C CA . ASN C 3 57 ? 26.440 -3.722 0.128 1.00 0.00 58 ASN A CA 11
ATOM 27731 C C . ASN C 3 57 ? 27.279 -3.926 1.391 1.00 0.00 58 ASN A C 11
ATOM 27732 O O . ASN C 3 57 ? 28.179 -3.138 1.677 1.00 0.00 58 ASN A O 11
ATOM 27743 N N . ASP C 3 58 ? 26.955 -4.989 2.113 1.00 0.00 59 ASP A N 11
ATOM 27744 C CA . ASP C 3 58 ? 27.668 -5.307 3.339 1.00 0.00 59 ASP A CA 11
ATOM 27745 C C . ASP C 3 58 ? 28.986 -6.002 2.991 1.00 0.00 59 ASP A C 11
ATOM 27746 O O . ASP C 3 58 ? 30.057 -5.539 3.381 1.00 0.00 59 ASP A O 11
ATOM 27755 N N . CYS C 3 59 ? 28.864 -7.101 2.262 1.00 0.00 60 CYS A N 11
ATOM 27756 C CA . CYS C 3 59 ? 30.033 -7.864 1.858 1.00 0.00 60 CYS A CA 11
ATOM 27757 C C . CYS C 3 59 ? 30.334 -8.894 2.948 1.00 0.00 60 CYS A C 11
ATOM 27758 O O . CYS C 3 59 ? 31.305 -8.752 3.690 1.00 0.00 60 CYS A O 11
ATOM 27766 N N . PHE C 3 60 ? 29.485 -9.909 3.010 1.00 0.00 61 PHE A N 11
ATOM 27767 C CA . PHE C 3 60 ? 29.648 -10.963 3.997 1.00 0.00 61 PHE A CA 11
ATOM 27768 C C . PHE C 3 60 ? 29.645 -12.341 3.333 1.00 0.00 61 PHE A C 11
ATOM 27769 O O . PHE C 3 60 ? 29.750 -12.446 2.112 1.00 0.00 61 PHE A O 11
ATOM 27786 N N . VAL C 3 61 ? 29.523 -13.364 4.166 1.00 0.00 62 VAL A N 11
ATOM 27787 C CA . VAL C 3 61 ? 29.505 -14.732 3.676 1.00 0.00 62 VAL A CA 11
ATOM 27788 C C . VAL C 3 61 ? 28.176 -15.387 4.055 1.00 0.00 62 VAL A C 11
ATOM 27789 O O . VAL C 3 61 ? 27.681 -15.198 5.166 1.00 0.00 62 VAL A O 11
ATOM 27802 N N . LYS C 3 62 ? 27.636 -16.145 3.112 1.00 0.00 63 LYS A N 11
ATOM 27803 C CA . LYS C 3 62 ? 26.374 -16.830 3.334 1.00 0.00 63 LYS A CA 11
ATOM 27804 C C . LYS C 3 62 ? 26.569 -18.332 3.121 1.00 0.00 63 LYS A C 11
ATOM 27805 O O . LYS C 3 62 ? 27.674 -18.781 2.817 1.00 0.00 63 LYS A O 11
ATOM 27824 N N . ILE C 3 63 ? 25.480 -19.068 3.288 1.00 0.00 64 ILE A N 11
ATOM 27825 C CA . ILE C 3 63 ? 25.518 -20.511 3.117 1.00 0.00 64 ILE A CA 11
ATOM 27826 C C . ILE C 3 63 ? 24.557 -20.913 1.996 1.00 0.00 64 ILE A C 11
ATOM 27827 O O . ILE C 3 63 ? 23.353 -20.681 2.093 1.00 0.00 64 ILE A O 11
ATOM 27843 N N . PRO C 3 64 ? 25.141 -21.525 0.931 1.00 0.00 65 PRO A N 11
ATOM 27844 C CA . PRO C 3 64 ? 24.350 -21.961 -0.207 1.00 0.00 65 PRO A CA 11
ATOM 27845 C C . PRO C 3 64 ? 23.557 -23.226 0.130 1.00 0.00 65 PRO A C 11
ATOM 27846 O O . PRO C 3 64 ? 23.603 -23.710 1.260 1.00 0.00 65 PRO A O 11
ATOM 27857 N N . ARG C 3 65 ? 22.848 -23.725 -0.872 1.00 0.00 66 ARG A N 11
ATOM 27858 C CA . ARG C 3 65 ? 22.046 -24.924 -0.697 1.00 0.00 66 ARG A CA 11
ATOM 27859 C C . ARG C 3 65 ? 22.757 -25.906 0.237 1.00 0.00 66 ARG A C 11
ATOM 27860 O O . ARG C 3 65 ? 23.589 -26.697 -0.205 1.00 0.00 66 ARG A O 11
ATOM 27881 N N . GLU C 3 66 ? 22.403 -25.824 1.511 1.00 0.00 67 GLU A N 11
ATOM 27882 C CA . GLU C 3 66 ? 22.997 -26.696 2.510 1.00 0.00 67 GLU A CA 11
ATOM 27883 C C . GLU C 3 66 ? 21.984 -27.747 2.967 1.00 0.00 67 GLU A C 11
ATOM 27884 O O . GLU C 3 66 ? 20.799 -27.451 3.112 1.00 0.00 67 GLU A O 11
ATOM 27896 N N . PRO C 3 67 ? 22.500 -28.986 3.185 1.00 0.00 68 PRO A N 11
ATOM 27897 C CA . PRO C 3 67 ? 21.654 -30.084 3.621 1.00 0.00 68 PRO A CA 11
ATOM 27898 C C . PRO C 3 67 ? 21.287 -29.939 5.100 1.00 0.00 68 PRO A C 11
ATOM 27899 O O . PRO C 3 67 ? 21.625 -30.796 5.914 1.00 0.00 68 PRO A O 11
ATOM 27910 N N . GLY C 3 68 ? 20.599 -28.847 5.401 1.00 0.00 69 GLY A N 11
ATOM 27911 C CA . GLY C 3 68 ? 20.182 -28.578 6.767 1.00 0.00 69 GLY A CA 11
ATOM 27912 C C . GLY C 3 68 ? 18.668 -28.735 6.919 1.00 0.00 69 GLY A C 11
ATOM 27913 O O . GLY C 3 68 ? 18.201 -29.544 7.719 1.00 0.00 69 GLY A O 11
ATOM 27917 N N . ASN C 3 69 ? 17.943 -27.948 6.138 1.00 0.00 70 ASN A N 11
ATOM 27918 C CA . ASN C 3 69 ? 16.491 -27.989 6.175 1.00 0.00 70 ASN A CA 11
ATOM 27919 C C . ASN C 3 69 ? 15.946 -27.926 4.747 1.00 0.00 70 ASN A C 11
ATOM 27920 O O . ASN C 3 69 ? 16.212 -26.971 4.019 1.00 0.00 70 ASN A O 11
ATOM 27931 N N . PRO C 3 70 ? 15.174 -28.983 4.379 1.00 0.00 71 PRO A N 11
ATOM 27932 C CA . PRO C 3 70 ? 14.589 -29.057 3.051 1.00 0.00 71 PRO A CA 11
ATOM 27933 C C . PRO C 3 70 ? 13.402 -28.101 2.920 1.00 0.00 71 PRO A C 11
ATOM 27934 O O . PRO C 3 70 ? 12.313 -28.386 3.416 1.00 0.00 71 PRO A O 11
ATOM 27945 N N . GLY C 3 71 ? 13.653 -26.986 2.250 1.00 0.00 72 GLY A N 11
ATOM 27946 C CA . GLY C 3 71 ? 12.618 -25.985 2.048 1.00 0.00 72 GLY A CA 11
ATOM 27947 C C . GLY C 3 71 ? 13.223 -24.584 1.944 1.00 0.00 72 GLY A C 11
ATOM 27948 O O . GLY C 3 71 ? 13.586 -24.139 0.856 1.00 0.00 72 GLY A O 11
ATOM 27952 N N . LYS C 3 72 ? 13.314 -23.927 3.092 1.00 0.00 73 LYS A N 11
ATOM 27953 C CA . LYS C 3 72 ? 13.869 -22.585 3.144 1.00 0.00 73 LYS A CA 11
ATOM 27954 C C . LYS C 3 72 ? 14.704 -22.432 4.417 1.00 0.00 73 LYS A C 11
ATOM 27955 O O . LYS C 3 72 ? 14.455 -21.537 5.223 1.00 0.00 73 LYS A O 11
ATOM 27974 N N . GLY C 3 73 ? 15.677 -23.320 4.558 1.00 0.00 74 GLY A N 11
ATOM 27975 C CA . GLY C 3 73 ? 16.550 -23.296 5.719 1.00 0.00 74 GLY A CA 11
ATOM 27976 C C . GLY C 3 73 ? 18.019 -23.211 5.299 1.00 0.00 74 GLY A C 11
ATOM 27977 O O . GLY C 3 73 ? 18.576 -24.176 4.779 1.00 0.00 74 GLY A O 11
ATOM 27981 N N . ASN C 3 74 ? 18.604 -22.047 5.540 1.00 0.00 75 ASN A N 11
ATOM 27982 C CA . ASN C 3 74 ? 19.997 -21.823 5.193 1.00 0.00 75 ASN A CA 11
ATOM 27983 C C . ASN C 3 74 ? 20.698 -21.110 6.351 1.00 0.00 75 ASN A C 11
ATOM 27984 O O . ASN C 3 74 ? 20.148 -21.008 7.446 1.00 0.00 75 ASN A O 11
ATOM 27995 N N . TYR C 3 75 ? 21.902 -20.635 6.069 1.00 0.00 76 TYR A N 11
ATOM 27996 C CA . TYR C 3 75 ? 22.684 -19.934 7.073 1.00 0.00 76 TYR A CA 11
ATOM 27997 C C . TYR C 3 75 ? 23.445 -18.759 6.454 1.00 0.00 76 TYR A C 11
ATOM 27998 O O . TYR C 3 75 ? 23.917 -18.848 5.322 1.00 0.00 76 TYR A O 11
ATOM 28016 N N . TRP C 3 76 ? 23.540 -17.686 7.225 1.00 0.00 77 TRP A N 11
ATOM 28017 C CA . TRP C 3 76 ? 24.236 -16.495 6.767 1.00 0.00 77 TRP A CA 11
ATOM 28018 C C . TRP C 3 76 ? 25.205 -16.061 7.868 1.00 0.00 77 TRP A C 11
ATOM 28019 O O . TRP C 3 76 ? 24.902 -16.189 9.053 1.00 0.00 77 TRP A O 11
ATOM 28040 N N . THR C 3 77 ? 26.352 -15.556 7.437 1.00 0.00 78 THR A N 11
ATOM 28041 C CA . THR C 3 77 ? 27.368 -15.102 8.371 1.00 0.00 78 THR A CA 11
ATOM 28042 C C . THR C 3 77 ? 27.886 -13.720 7.966 1.00 0.00 78 THR A C 11
ATOM 28043 O O . THR C 3 77 ? 28.277 -13.512 6.819 1.00 0.00 78 THR A O 11
ATOM 28054 N N . LEU C 3 78 ? 27.870 -12.812 8.930 1.00 0.00 79 LEU A N 11
ATOM 28055 C CA . LEU C 3 78 ? 28.334 -11.456 8.689 1.00 0.00 79 LEU A CA 11
ATOM 28056 C C . LEU C 3 78 ? 29.547 -11.170 9.576 1.00 0.00 79 LEU A C 11
ATOM 28057 O O . LEU C 3 78 ? 29.715 -11.794 10.623 1.00 0.00 79 LEU A O 11
ATOM 28073 N N . ASP C 3 79 ? 30.360 -10.227 9.125 1.00 0.00 80 ASP A N 11
ATOM 28074 C CA . ASP C 3 79 ? 31.553 -9.851 9.866 1.00 0.00 80 ASP A CA 11
ATOM 28075 C C . ASP C 3 79 ? 31.148 -9.050 11.105 1.00 0.00 80 ASP A C 11
ATOM 28076 O O . ASP C 3 79 ? 30.150 -8.331 11.084 1.00 0.00 80 ASP A O 11
ATOM 28085 N N . PRO C 3 80 ? 31.963 -9.205 12.182 1.00 0.00 81 PRO A N 11
ATOM 28086 C CA . PRO C 3 80 ? 31.700 -8.505 13.427 1.00 0.00 81 PRO A CA 11
ATOM 28087 C C . PRO C 3 80 ? 32.073 -7.026 13.314 1.00 0.00 81 PRO A C 11
ATOM 28088 O O . PRO C 3 80 ? 33.142 -6.616 13.764 1.00 0.00 81 PRO A O 11
ATOM 28099 N N . GLN C 3 81 ? 31.172 -6.265 12.711 1.00 0.00 82 GLN A N 11
ATOM 28100 C CA . GLN C 3 81 ? 31.394 -4.840 12.533 1.00 0.00 82 GLN A CA 11
ATOM 28101 C C . GLN C 3 81 ? 30.328 -4.248 11.608 1.00 0.00 82 GLN A C 11
ATOM 28102 O O . GLN C 3 81 ? 30.632 -3.409 10.762 1.00 0.00 82 GLN A O 11
ATOM 28116 N N . SER C 3 82 ? 29.101 -4.710 11.801 1.00 0.00 83 SER A N 11
ATOM 28117 C CA . SER C 3 82 ? 27.989 -4.237 10.994 1.00 0.00 83 SER A CA 11
ATOM 28118 C C . SER C 3 82 ? 27.584 -2.828 11.435 1.00 0.00 83 SER A C 11
ATOM 28119 O O . SER C 3 82 ? 27.593 -1.896 10.632 1.00 0.00 83 SER A O 11
ATOM 28127 N N . GLU C 3 83 ? 27.240 -2.718 12.710 1.00 0.00 84 GLU A N 11
ATOM 28128 C CA . GLU C 3 83 ? 26.833 -1.439 13.267 1.00 0.00 84 GLU A CA 11
ATOM 28129 C C . GLU C 3 83 ? 27.838 -0.350 12.885 1.00 0.00 84 GLU A C 11
ATOM 28130 O O . GLU C 3 83 ? 27.471 0.815 12.739 1.00 0.00 84 GLU A O 11
ATOM 28142 N N . ASP C 3 84 ? 29.086 -0.768 12.734 1.00 0.00 85 ASP A N 11
ATOM 28143 C CA . ASP C 3 84 ? 30.146 0.157 12.372 1.00 0.00 85 ASP A CA 11
ATOM 28144 C C . ASP C 3 84 ? 30.053 0.474 10.878 1.00 0.00 85 ASP A C 11
ATOM 28145 O O . ASP C 3 84 ? 30.222 1.622 10.471 1.00 0.00 85 ASP A O 11
ATOM 28154 N N . MET C 3 85 ? 29.784 -0.565 10.101 1.00 0.00 86 MET A N 11
ATOM 28155 C CA . MET C 3 85 ? 29.666 -0.412 8.661 1.00 0.00 86 MET A CA 11
ATOM 28156 C C . MET C 3 85 ? 28.561 0.584 8.304 1.00 0.00 86 MET A C 11
ATOM 28157 O O . MET C 3 85 ? 28.762 1.466 7.469 1.00 0.00 86 MET A O 11
ATOM 28171 N N . PHE C 3 86 ? 27.420 0.412 8.953 1.00 0.00 87 PHE A N 11
ATOM 28172 C CA . PHE C 3 86 ? 26.283 1.285 8.715 1.00 0.00 87 PHE A CA 11
ATOM 28173 C C . PHE C 3 86 ? 26.506 2.660 9.347 1.00 0.00 87 PHE A C 11
ATOM 28174 O O . PHE C 3 86 ? 26.273 3.686 8.710 1.00 0.00 87 PHE A O 11
ATOM 28191 N N . ASP C 3 87 ? 26.956 2.637 10.594 1.00 0.00 88 ASP A N 11
ATOM 28192 C CA . ASP C 3 87 ? 27.213 3.869 11.319 1.00 0.00 88 ASP A CA 11
ATOM 28193 C C . ASP C 3 87 ? 28.224 4.714 10.540 1.00 0.00 88 ASP A C 11
ATOM 28194 O O . ASP C 3 87 ? 28.063 5.927 10.421 1.00 0.00 88 ASP A O 11
ATOM 28203 N N . ASN C 3 88 ? 29.243 4.038 10.030 1.00 0.00 89 ASN A N 11
ATOM 28204 C CA . ASN C 3 88 ? 30.279 4.711 9.266 1.00 0.00 89 ASN A CA 11
ATOM 28205 C C . ASN C 3 88 ? 29.636 5.760 8.357 1.00 0.00 89 ASN A C 11
ATOM 28206 O O . ASN C 3 88 ? 28.719 5.451 7.598 1.00 0.00 89 ASN A O 11
ATOM 28217 N N . GLY C 3 89 ? 30.144 6.980 8.464 1.00 0.00 90 GLY A N 11
ATOM 28218 C CA . GLY C 3 89 ? 29.630 8.077 7.661 1.00 0.00 90 GLY A CA 11
ATOM 28219 C C . GLY C 3 89 ? 30.113 7.969 6.213 1.00 0.00 90 GLY A C 11
ATOM 28220 O O . GLY C 3 89 ? 30.697 8.910 5.678 1.00 0.00 90 GLY A O 11
ATOM 28224 N N . SER C 3 90 ? 29.851 6.814 5.620 1.00 0.00 91 SER A N 11
ATOM 28225 C CA . SER C 3 90 ? 30.252 6.571 4.244 1.00 0.00 91 SER A CA 11
ATOM 28226 C C . SER C 3 90 ? 29.272 5.603 3.577 1.00 0.00 91 SER A C 11
ATOM 28227 O O . SER C 3 90 ? 28.852 5.823 2.442 1.00 0.00 91 SER A O 11
ATOM 28235 N N . PHE C 3 91 ? 28.937 4.551 4.311 1.00 0.00 92 PHE A N 11
ATOM 28236 C CA . PHE C 3 91 ? 28.015 3.549 3.804 1.00 0.00 92 PHE A CA 11
ATOM 28237 C C . PHE C 3 91 ? 26.587 3.830 4.275 1.00 0.00 92 PHE A C 11
ATOM 28238 O O . PHE C 3 91 ? 25.754 2.926 4.317 1.00 0.00 92 PHE A O 11
ATOM 28255 N N . LEU C 3 92 ? 26.348 5.088 4.617 1.00 0.00 93 LEU A N 11
ATOM 28256 C CA . LEU C 3 92 ? 25.034 5.499 5.083 1.00 0.00 93 LEU A CA 11
ATOM 28257 C C . LEU C 3 92 ? 24.068 5.542 3.898 1.00 0.00 93 LEU A C 11
ATOM 28258 O O . LEU C 3 92 ? 24.492 5.672 2.750 1.00 0.00 93 LEU A O 11
ATOM 28274 N N . ARG C 3 93 ? 22.786 5.430 4.216 1.00 0.00 94 ARG A N 11
ATOM 28275 C CA . ARG C 3 93 ? 21.756 5.455 3.192 1.00 0.00 94 ARG A CA 11
ATOM 28276 C C . ARG C 3 93 ? 21.359 6.897 2.873 1.00 0.00 94 ARG A C 11
ATOM 28277 O O . ARG C 3 93 ? 20.184 7.253 2.952 1.00 0.00 94 ARG A O 11
ATOM 28298 N N . ARG C 3 94 ? 22.360 7.689 2.518 1.00 0.00 95 ARG A N 11
ATOM 28299 C CA . ARG C 3 94 ? 22.130 9.084 2.187 1.00 0.00 95 ARG A CA 11
ATOM 28300 C C . ARG C 3 94 ? 21.782 9.879 3.447 1.00 0.00 95 ARG A C 11
ATOM 28301 O O . ARG C 3 94 ? 21.626 11.098 3.394 1.00 0.00 95 ARG A O 11
ATOM 28322 N N . ARG C 3 95 ? 21.670 9.156 4.552 1.00 0.00 96 ARG A N 11
ATOM 28323 C CA . ARG C 3 95 ? 21.343 9.778 5.824 1.00 0.00 96 ARG A CA 11
ATOM 28324 C C . ARG C 3 95 ? 20.487 11.026 5.599 1.00 0.00 96 ARG A C 11
ATOM 28325 O O . ARG C 3 95 ? 20.700 12.053 6.242 1.00 0.00 96 ARG A O 11
ATOM 28346 N N . LYS C 3 96 ? 19.536 10.896 4.686 1.00 0.00 97 LYS A N 11
ATOM 28347 C CA . LYS C 3 96 ? 18.646 12.000 4.370 1.00 0.00 97 LYS A CA 11
ATOM 28348 C C . LYS C 3 96 ? 17.561 11.515 3.406 1.00 0.00 97 LYS A C 11
ATOM 28349 O O . LYS C 3 96 ? 16.433 11.249 3.818 1.00 0.00 97 LYS A O 11
ATOM 28368 N N . ARG C 3 97 ? 17.941 11.416 2.140 1.00 0.00 98 ARG A N 11
ATOM 28369 C CA . ARG C 3 97 ? 17.014 10.967 1.114 1.00 0.00 98 ARG A CA 11
ATOM 28370 C C . ARG C 3 97 ? 15.604 11.479 1.413 1.00 0.00 98 ARG A C 11
ATOM 28371 O O . ARG C 3 97 ? 14.638 11.054 0.779 1.00 0.00 98 ARG A O 11
ATOM 29369 N N . VAL C 3 1 ? 1.325 0.000 0.000 1.00 0.00 2 VAL A N 12
ATOM 29370 C CA . VAL C 3 1 ? 2.073 0.000 -1.245 1.00 0.00 2 VAL A CA 12
ATOM 29371 C C . VAL C 3 1 ? 2.971 -1.238 -1.296 1.00 0.00 2 VAL A C 12
ATOM 29372 O O . VAL C 3 1 ? 3.297 -1.729 -2.376 1.00 0.00 2 VAL A O 12
ATOM 29385 N N . LYS C 3 2 ? 3.345 -1.707 -0.115 1.00 0.00 3 LYS A N 12
ATOM 29386 C CA . LYS C 3 2 ? 4.199 -2.878 -0.011 1.00 0.00 3 LYS A CA 12
ATOM 29387 C C . LYS C 3 2 ? 3.527 -3.915 0.893 1.00 0.00 3 LYS A C 12
ATOM 29388 O O . LYS C 3 2 ? 2.694 -3.568 1.728 1.00 0.00 3 LYS A O 12
ATOM 29407 N N . PRO C 3 3 ? 3.927 -5.199 0.690 1.00 0.00 4 PRO A N 12
ATOM 29408 C CA . PRO C 3 3 ? 3.373 -6.288 1.476 1.00 0.00 4 PRO A CA 12
ATOM 29409 C C . PRO C 3 3 ? 3.956 -6.294 2.891 1.00 0.00 4 PRO A C 12
ATOM 29410 O O . PRO C 3 3 ? 4.936 -5.603 3.165 1.00 0.00 4 PRO A O 12
ATOM 29421 N N . PRO C 3 4 ? 3.312 -7.103 3.774 1.00 0.00 5 PRO A N 12
ATOM 29422 C CA . PRO C 3 4 ? 3.756 -7.208 5.154 1.00 0.00 5 PRO A CA 12
ATOM 29423 C C . PRO C 3 4 ? 5.029 -8.051 5.257 1.00 0.00 5 PRO A C 12
ATOM 29424 O O . PRO C 3 4 ? 5.176 -8.849 6.181 1.00 0.00 5 PRO A O 12
ATOM 29435 N N . TYR C 3 5 ? 5.917 -7.844 4.296 1.00 0.00 6 TYR A N 12
ATOM 29436 C CA . TYR C 3 5 ? 7.172 -8.575 4.267 1.00 0.00 6 TYR A CA 12
ATOM 29437 C C . TYR C 3 5 ? 8.322 -7.711 4.789 1.00 0.00 6 TYR A C 12
ATOM 29438 O O . TYR C 3 5 ? 8.326 -6.495 4.598 1.00 0.00 6 TYR A O 12
ATOM 29456 N N . SER C 3 6 ? 9.269 -8.371 5.438 1.00 0.00 7 SER A N 12
ATOM 29457 C CA . SER C 3 6 ? 10.421 -7.679 5.989 1.00 0.00 7 SER A CA 12
ATOM 29458 C C . SER C 3 6 ? 11.555 -7.648 4.961 1.00 0.00 7 SER A C 12
ATOM 29459 O O . SER C 3 6 ? 11.408 -8.165 3.855 1.00 0.00 7 SER A O 12
ATOM 29467 N N . TYR C 3 7 ? 12.659 -7.038 5.364 1.00 0.00 8 TYR A N 12
ATOM 29468 C CA . TYR C 3 7 ? 13.817 -6.934 4.492 1.00 0.00 8 TYR A CA 12
ATOM 29469 C C . TYR C 3 7 ? 14.628 -8.231 4.499 1.00 0.00 8 TYR A C 12
ATOM 29470 O O . TYR C 3 7 ? 15.350 -8.521 3.547 1.00 0.00 8 TYR A O 12
ATOM 29488 N N . ILE C 3 8 ? 14.480 -8.977 5.584 1.00 0.00 9 ILE A N 12
ATOM 29489 C CA . ILE C 3 8 ? 15.190 -10.237 5.728 1.00 0.00 9 ILE A CA 12
ATOM 29490 C C . ILE C 3 8 ? 15.178 -10.980 4.391 1.00 0.00 9 ILE A C 12
ATOM 29491 O O . ILE C 3 8 ? 16.169 -11.604 4.014 1.00 0.00 9 ILE A O 12
ATOM 29507 N N . ALA C 3 9 ? 14.045 -10.888 3.710 1.00 0.00 10 ALA A N 12
ATOM 29508 C CA . ALA C 3 9 ? 13.891 -11.544 2.423 1.00 0.00 10 ALA A CA 12
ATOM 29509 C C . ALA C 3 9 ? 14.910 -10.970 1.437 1.00 0.00 10 ALA A C 12
ATOM 29510 O O . ALA C 3 9 ? 15.654 -11.716 0.802 1.00 0.00 10 ALA A O 12
ATOM 29517 N N . LEU C 3 10 ? 14.912 -9.649 1.339 1.00 0.00 11 LEU A N 12
ATOM 29518 C CA . LEU C 3 10 ? 15.828 -8.966 0.442 1.00 0.00 11 LEU A CA 12
ATOM 29519 C C . LEU C 3 10 ? 17.268 -9.293 0.843 1.00 0.00 11 LEU A C 12
ATOM 29520 O O . LEU C 3 10 ? 18.146 -9.397 -0.012 1.00 0.00 11 LEU A O 12
ATOM 29536 N N . ILE C 3 11 ? 17.465 -9.446 2.144 1.00 0.00 12 ILE A N 12
ATOM 29537 C CA . ILE C 3 11 ? 18.783 -9.760 2.669 1.00 0.00 12 ILE A CA 12
ATOM 29538 C C . ILE C 3 11 ? 19.213 -11.140 2.167 1.00 0.00 12 ILE A C 12
ATOM 29539 O O . ILE C 3 11 ? 20.225 -11.267 1.481 1.00 0.00 12 ILE A O 12
ATOM 29555 N N . THR C 3 12 ? 18.421 -12.138 2.529 1.00 0.00 13 THR A N 12
ATOM 29556 C CA . THR C 3 12 ? 18.706 -13.504 2.124 1.00 0.00 13 THR A CA 12
ATOM 29557 C C . THR C 3 12 ? 19.068 -13.555 0.638 1.00 0.00 13 THR A C 12
ATOM 29558 O O . THR C 3 12 ? 19.935 -14.328 0.233 1.00 0.00 13 THR A O 12
ATOM 29569 N N . MET C 3 13 ? 18.387 -12.721 -0.133 1.00 0.00 14 MET A N 12
ATOM 29570 C CA . MET C 3 13 ? 18.625 -12.661 -1.565 1.00 0.00 14 MET A CA 12
ATOM 29571 C C . MET C 3 13 ? 19.878 -11.839 -1.878 1.00 0.00 14 MET A C 12
ATOM 29572 O O . MET C 3 13 ? 20.550 -12.083 -2.879 1.00 0.00 14 MET A O 12
ATOM 29586 N N . ALA C 3 14 ? 20.153 -10.883 -1.004 1.00 0.00 15 ALA A N 12
ATOM 29587 C CA . ALA C 3 14 ? 21.312 -10.024 -1.174 1.00 0.00 15 ALA A CA 12
ATOM 29588 C C . ALA C 3 14 ? 22.586 -10.851 -0.986 1.00 0.00 15 ALA A C 12
ATOM 29589 O O . ALA C 3 14 ? 23.592 -10.607 -1.650 1.00 0.00 15 ALA A O 12
ATOM 29596 N N . ILE C 3 15 ? 22.501 -11.811 -0.078 1.00 0.00 16 ILE A N 12
ATOM 29597 C CA . ILE C 3 15 ? 23.634 -12.675 0.206 1.00 0.00 16 ILE A CA 12
ATOM 29598 C C . ILE C 3 15 ? 23.667 -13.817 -0.812 1.00 0.00 16 ILE A C 12
ATOM 29599 O O . ILE C 3 15 ? 24.713 -14.107 -1.390 1.00 0.00 16 ILE A O 12
ATOM 29615 N N . LEU C 3 16 ? 22.510 -14.433 -0.999 1.00 0.00 17 LEU A N 12
ATOM 29616 C CA . LEU C 3 16 ? 22.393 -15.537 -1.937 1.00 0.00 17 LEU A CA 12
ATOM 29617 C C . LEU C 3 16 ? 22.862 -15.078 -3.319 1.00 0.00 17 LEU A C 12
ATOM 29618 O O . LEU C 3 16 ? 23.696 -15.731 -3.944 1.00 0.00 17 LEU A O 12
ATOM 29634 N N . GLN C 3 17 ? 22.307 -13.957 -3.756 1.00 0.00 18 GLN A N 12
ATOM 29635 C CA . GLN C 3 17 ? 22.658 -13.403 -5.052 1.00 0.00 18 GLN A CA 12
ATOM 29636 C C . GLN C 3 17 ? 24.179 -13.371 -5.221 1.00 0.00 18 GLN A C 12
ATOM 29637 O O . GLN C 3 17 ? 24.684 -13.453 -6.340 1.00 0.00 18 GLN A O 12
ATOM 29651 N N . SER C 3 18 ? 24.865 -13.253 -4.094 1.00 0.00 19 SER A N 12
ATOM 29652 C CA . SER C 3 18 ? 26.317 -13.210 -4.104 1.00 0.00 19 SER A CA 12
ATOM 29653 C C . SER C 3 18 ? 26.881 -14.391 -3.311 1.00 0.00 19 SER A C 12
ATOM 29654 O O . SER C 3 18 ? 27.341 -14.223 -2.182 1.00 0.00 19 SER A O 12
ATOM 29662 N N . PRO C 3 19 ? 26.827 -15.590 -3.950 1.00 0.00 20 PRO A N 12
ATOM 29663 C CA . PRO C 3 19 ? 27.326 -16.799 -3.317 1.00 0.00 20 PRO A CA 12
ATOM 29664 C C . PRO C 3 19 ? 28.856 -16.827 -3.320 1.00 0.00 20 PRO A C 12
ATOM 29665 O O . PRO C 3 19 ? 29.463 -17.818 -2.916 1.00 0.00 20 PRO A O 12
ATOM 29676 N N . GLN C 3 20 ? 29.436 -15.729 -3.782 1.00 0.00 21 GLN A N 12
ATOM 29677 C CA . GLN C 3 20 ? 30.883 -15.616 -3.844 1.00 0.00 21 GLN A CA 12
ATOM 29678 C C . GLN C 3 20 ? 31.448 -15.277 -2.464 1.00 0.00 21 GLN A C 12
ATOM 29679 O O . GLN C 3 20 ? 32.661 -15.306 -2.261 1.00 0.00 21 GLN A O 12
ATOM 29693 N N . LYS C 3 21 ? 30.542 -14.963 -1.549 1.00 0.00 22 LYS A N 12
ATOM 29694 C CA . LYS C 3 21 ? 30.936 -14.619 -0.193 1.00 0.00 22 LYS A CA 12
ATOM 29695 C C . LYS C 3 21 ? 31.705 -13.296 -0.210 1.00 0.00 22 LYS A C 12
ATOM 29696 O O . LYS C 3 21 ? 32.854 -13.237 0.225 1.00 0.00 22 LYS A O 12
ATOM 29715 N N . LYS C 3 22 ? 31.040 -12.268 -0.717 1.00 0.00 23 LYS A N 12
ATOM 29716 C CA . LYS C 3 22 ? 31.647 -10.950 -0.796 1.00 0.00 23 LYS A CA 12
ATOM 29717 C C . LYS C 3 22 ? 30.658 -9.976 -1.438 1.00 0.00 23 LYS A C 12
ATOM 29718 O O . LYS C 3 22 ? 30.435 -10.019 -2.647 1.00 0.00 23 LYS A O 12
ATOM 29737 N N . LEU C 3 23 ? 30.091 -9.120 -0.600 1.00 0.00 24 LEU A N 12
ATOM 29738 C CA . LEU C 3 23 ? 29.131 -8.136 -1.071 1.00 0.00 24 LEU A CA 12
ATOM 29739 C C . LEU C 3 23 ? 29.355 -6.816 -0.330 1.00 0.00 24 LEU A C 12
ATOM 29740 O O . LEU C 3 23 ? 29.964 -6.796 0.738 1.00 0.00 24 LEU A O 12
ATOM 29756 N N . THR C 3 24 ? 28.850 -5.747 -0.927 1.00 0.00 25 THR A N 12
ATOM 29757 C CA . THR C 3 24 ? 28.987 -4.426 -0.337 1.00 0.00 25 THR A CA 12
ATOM 29758 C C . THR C 3 24 ? 27.615 -3.869 0.047 1.00 0.00 25 THR A C 12
ATOM 29759 O O . THR C 3 24 ? 26.731 -3.746 -0.800 1.00 0.00 25 THR A O 12
ATOM 29770 N N . LEU C 3 25 ? 27.479 -3.546 1.325 1.00 0.00 26 LEU A N 12
ATOM 29771 C CA . LEU C 3 25 ? 26.230 -3.005 1.832 1.00 0.00 26 LEU A CA 12
ATOM 29772 C C . LEU C 3 25 ? 25.738 -1.903 0.892 1.00 0.00 26 LEU A C 12
ATOM 29773 O O . LEU C 3 25 ? 24.554 -1.846 0.563 1.00 0.00 26 LEU A O 12
ATOM 29789 N N . SER C 3 26 ? 26.671 -1.055 0.487 1.00 0.00 27 SER A N 12
ATOM 29790 C CA . SER C 3 26 ? 26.347 0.042 -0.409 1.00 0.00 27 SER A CA 12
ATOM 29791 C C . SER C 3 26 ? 25.713 -0.499 -1.692 1.00 0.00 27 SER A C 12
ATOM 29792 O O . SER C 3 26 ? 24.603 -0.110 -2.052 1.00 0.00 27 SER A O 12
ATOM 29800 N N . GLY C 3 27 ? 26.446 -1.388 -2.347 1.00 0.00 28 GLY A N 12
ATOM 29801 C CA . GLY C 3 27 ? 25.969 -1.987 -3.582 1.00 0.00 28 GLY A CA 12
ATOM 29802 C C . GLY C 3 27 ? 24.618 -2.673 -3.372 1.00 0.00 28 GLY A C 12
ATOM 29803 O O . GLY C 3 27 ? 23.768 -2.665 -4.262 1.00 0.00 28 GLY A O 12
ATOM 29807 N N . ILE C 3 28 ? 24.461 -3.252 -2.190 1.00 0.00 29 ILE A N 12
ATOM 29808 C CA . ILE C 3 28 ? 23.228 -3.942 -1.852 1.00 0.00 29 ILE A CA 12
ATOM 29809 C C . ILE C 3 28 ? 22.078 -2.933 -1.811 1.00 0.00 29 ILE A C 12
ATOM 29810 O O . ILE C 3 28 ? 21.041 -3.142 -2.438 1.00 0.00 29 ILE A O 12
ATOM 29826 N N . CYS C 3 29 ? 22.302 -1.859 -1.068 1.00 0.00 30 CYS A N 12
ATOM 29827 C CA . CYS C 3 29 ? 21.298 -0.817 -0.936 1.00 0.00 30 CYS A CA 12
ATOM 29828 C C . CYS C 3 29 ? 20.827 -0.425 -2.338 1.00 0.00 30 CYS A C 12
ATOM 29829 O O . CYS C 3 29 ? 19.628 -0.293 -2.580 1.00 0.00 30 CYS A O 12
ATOM 29837 N N . GLU C 3 30 ? 21.795 -0.249 -3.226 1.00 0.00 31 GLU A N 12
ATOM 29838 C CA . GLU C 3 30 ? 21.494 0.125 -4.597 1.00 0.00 31 GLU A CA 12
ATOM 29839 C C . GLU C 3 30 ? 20.715 -0.992 -5.294 1.00 0.00 31 GLU A C 12
ATOM 29840 O O . GLU C 3 30 ? 19.870 -0.726 -6.146 1.00 0.00 31 GLU A O 12
ATOM 29852 N N . PHE C 3 31 ? 21.028 -2.220 -4.904 1.00 0.00 32 PHE A N 12
ATOM 29853 C CA . PHE C 3 31 ? 20.367 -3.378 -5.481 1.00 0.00 32 PHE A CA 12
ATOM 29854 C C . PHE C 3 31 ? 18.928 -3.497 -4.975 1.00 0.00 32 PHE A C 12
ATOM 29855 O O . PHE C 3 31 ? 18.084 -4.104 -5.633 1.00 0.00 32 PHE A O 12
ATOM 29872 N N . ILE C 3 32 ? 18.693 -2.909 -3.812 1.00 0.00 33 ILE A N 12
ATOM 29873 C CA . ILE C 3 32 ? 17.371 -2.941 -3.210 1.00 0.00 33 ILE A CA 12
ATOM 29874 C C . ILE C 3 32 ? 16.469 -1.926 -3.916 1.00 0.00 33 ILE A C 12
ATOM 29875 O O . ILE C 3 32 ? 15.418 -2.286 -4.443 1.00 0.00 33 ILE A O 12
ATOM 29891 N N . SER C 3 33 ? 16.914 -0.678 -3.904 1.00 0.00 34 SER A N 12
ATOM 29892 C CA . SER C 3 33 ? 16.161 0.391 -4.536 1.00 0.00 34 SER A CA 12
ATOM 29893 C C . SER C 3 33 ? 15.886 0.043 -6.000 1.00 0.00 34 SER A C 12
ATOM 29894 O O . SER C 3 33 ? 14.761 0.190 -6.477 1.00 0.00 34 SER A O 12
ATOM 29902 N N . ASN C 3 34 ? 16.932 -0.413 -6.674 1.00 0.00 35 ASN A N 12
ATOM 29903 C CA . ASN C 3 34 ? 16.818 -0.784 -8.074 1.00 0.00 35 ASN A CA 12
ATOM 29904 C C . ASN C 3 34 ? 15.632 -1.734 -8.250 1.00 0.00 35 ASN A C 12
ATOM 29905 O O . ASN C 3 34 ? 14.834 -1.572 -9.173 1.00 0.00 35 ASN A O 12
ATOM 29916 N N . ARG C 3 35 ? 15.552 -2.703 -7.351 1.00 0.00 36 ARG A N 12
ATOM 29917 C CA . ARG C 3 35 ? 14.477 -3.679 -7.395 1.00 0.00 36 ARG A CA 12
ATOM 29918 C C . ARG C 3 35 ? 13.138 -3.009 -7.079 1.00 0.00 36 ARG A C 12
ATOM 29919 O O . ARG C 3 35 ? 12.172 -3.162 -7.823 1.00 0.00 36 ARG A O 12
ATOM 29940 N N . PHE C 3 36 ? 13.125 -2.280 -5.972 1.00 0.00 37 PHE A N 12
ATOM 29941 C CA . PHE C 3 36 ? 11.921 -1.585 -5.548 1.00 0.00 37 PHE A CA 12
ATOM 29942 C C . PHE C 3 36 ? 12.189 -0.091 -5.355 1.00 0.00 37 PHE A C 12
ATOM 29943 O O . PHE C 3 36 ? 12.738 0.317 -4.333 1.00 0.00 37 PHE A O 12
ATOM 29960 N N . PRO C 3 37 ? 11.778 0.704 -6.379 1.00 0.00 38 PRO A N 12
ATOM 29961 C CA . PRO C 3 37 ? 11.968 2.143 -6.332 1.00 0.00 38 PRO A CA 12
ATOM 29962 C C . PRO C 3 37 ? 10.967 2.797 -5.377 1.00 0.00 38 PRO A C 12
ATOM 29963 O O . PRO C 3 37 ? 11.350 3.593 -4.520 1.00 0.00 38 PRO A O 12
ATOM 29974 N N . TYR C 3 38 ? 9.705 2.437 -5.555 1.00 0.00 39 TYR A N 12
ATOM 29975 C CA . TYR C 3 38 ? 8.646 2.979 -4.720 1.00 0.00 39 TYR A CA 12
ATOM 29976 C C . TYR C 3 38 ? 8.935 2.730 -3.238 1.00 0.00 39 TYR A C 12
ATOM 29977 O O . TYR C 3 38 ? 8.648 3.578 -2.395 1.00 0.00 39 TYR A O 12
ATOM 29995 N N . TYR C 3 39 ? 9.501 1.563 -2.967 1.00 0.00 40 TYR A N 12
ATOM 29996 C CA . TYR C 3 39 ? 9.832 1.191 -1.602 1.00 0.00 40 TYR A CA 12
ATOM 29997 C C . TYR C 3 39 ? 10.703 2.260 -0.939 1.00 0.00 40 TYR A C 12
ATOM 29998 O O . TYR C 3 39 ? 10.509 2.587 0.231 1.00 0.00 40 TYR A O 12
ATOM 30016 N N . ARG C 3 40 ? 11.644 2.776 -1.715 1.00 0.00 41 ARG A N 12
ATOM 30017 C CA . ARG C 3 40 ? 12.546 3.802 -1.218 1.00 0.00 41 ARG A CA 12
ATOM 30018 C C . ARG C 3 40 ? 11.866 5.172 -1.260 1.00 0.00 41 ARG A C 12
ATOM 30019 O O . ARG C 3 40 ? 12.093 6.008 -0.387 1.00 0.00 41 ARG A O 12
ATOM 30040 N N . GLU C 3 41 ? 11.046 5.359 -2.284 1.00 0.00 42 GLU A N 12
ATOM 30041 C CA . GLU C 3 41 ? 10.332 6.613 -2.451 1.00 0.00 42 GLU A CA 12
ATOM 30042 C C . GLU C 3 41 ? 9.234 6.744 -1.394 1.00 0.00 42 GLU A C 12
ATOM 30043 O O . GLU C 3 41 ? 8.652 7.814 -1.227 1.00 0.00 42 GLU A O 12
ATOM 30055 N N . LYS C 3 42 ? 8.983 5.638 -0.707 1.00 0.00 43 LYS A N 12
ATOM 30056 C CA . LYS C 3 42 ? 7.965 5.616 0.329 1.00 0.00 43 LYS A CA 12
ATOM 30057 C C . LYS C 3 42 ? 8.641 5.604 1.702 1.00 0.00 43 LYS A C 12
ATOM 30058 O O . LYS C 3 42 ? 8.142 6.212 2.648 1.00 0.00 43 LYS A O 12
ATOM 30077 N N . PHE C 3 43 ? 9.765 4.907 1.767 1.00 0.00 44 PHE A N 12
ATOM 30078 C CA . PHE C 3 43 ? 10.514 4.809 3.008 1.00 0.00 44 PHE A CA 12
ATOM 30079 C C . PHE C 3 43 ? 12.020 4.867 2.745 1.00 0.00 44 PHE A C 12
ATOM 30080 O O . PHE C 3 43 ? 12.725 3.876 2.930 1.00 0.00 44 PHE A O 12
ATOM 30097 N N . PRO C 3 44 ? 12.481 6.069 2.306 1.00 0.00 45 PRO A N 12
ATOM 30098 C CA . PRO C 3 44 ? 13.890 6.270 2.016 1.00 0.00 45 PRO A CA 12
ATOM 30099 C C . PRO C 3 44 ? 14.704 6.390 3.307 1.00 0.00 45 PRO A C 12
ATOM 30100 O O . PRO C 3 44 ? 15.165 7.476 3.655 1.00 0.00 45 PRO A O 12
ATOM 30111 N N . ALA C 3 45 ? 14.855 5.260 3.981 1.00 0.00 46 ALA A N 12
ATOM 30112 C CA . ALA C 3 45 ? 15.605 5.224 5.225 1.00 0.00 46 ALA A CA 12
ATOM 30113 C C . ALA C 3 45 ? 15.645 3.788 5.751 1.00 0.00 46 ALA A C 12
ATOM 30114 O O . ALA C 3 45 ? 15.144 3.507 6.838 1.00 0.00 46 ALA A O 12
ATOM 30121 N N . TRP C 3 46 ? 16.247 2.917 4.954 1.00 0.00 47 TRP A N 12
ATOM 30122 C CA . TRP C 3 46 ? 16.359 1.517 5.325 1.00 0.00 47 TRP A CA 12
ATOM 30123 C C . TRP C 3 46 ? 17.835 1.216 5.596 1.00 0.00 47 TRP A C 12
ATOM 30124 O O . TRP C 3 46 ? 18.256 0.062 5.545 1.00 0.00 47 TRP A O 12
ATOM 30145 N N . GLN C 3 47 ? 18.580 2.276 5.876 1.00 0.00 48 GLN A N 12
ATOM 30146 C CA . GLN C 3 47 ? 20.000 2.140 6.154 1.00 0.00 48 GLN A CA 12
ATOM 30147 C C . GLN C 3 47 ? 20.225 1.135 7.286 1.00 0.00 48 GLN A C 12
ATOM 30148 O O . GLN C 3 47 ? 20.840 0.090 7.080 1.00 0.00 48 GLN A O 12
ATOM 30162 N N . ASN C 3 48 ? 19.714 1.486 8.457 1.00 0.00 49 ASN A N 12
ATOM 30163 C CA . ASN C 3 48 ? 19.852 0.628 9.621 1.00 0.00 49 ASN A CA 12
ATOM 30164 C C . ASN C 3 48 ? 18.842 -0.517 9.528 1.00 0.00 49 ASN A C 12
ATOM 30165 O O . ASN C 3 48 ? 19.073 -1.599 10.067 1.00 0.00 49 ASN A O 12
ATOM 30176 N N . SER C 3 49 ? 17.744 -0.241 8.840 1.00 0.00 50 SER A N 12
ATOM 30177 C CA . SER C 3 49 ? 16.698 -1.235 8.669 1.00 0.00 50 SER A CA 12
ATOM 30178 C C . SER C 3 49 ? 17.256 -2.463 7.948 1.00 0.00 50 SER A C 12
ATOM 30179 O O . SER C 3 49 ? 17.147 -3.583 8.447 1.00 0.00 50 SER A O 12
ATOM 30187 N N . ILE C 3 50 ? 17.842 -2.213 6.787 1.00 0.00 51 ILE A N 12
ATOM 30188 C CA . ILE C 3 50 ? 18.418 -3.285 5.993 1.00 0.00 51 ILE A CA 12
ATOM 30189 C C . ILE C 3 50 ? 19.664 -3.824 6.698 1.00 0.00 51 ILE A C 12
ATOM 30190 O O . ILE C 3 50 ? 19.813 -5.033 6.866 1.00 0.00 51 ILE A O 12
ATOM 30206 N N . ARG C 3 51 ? 20.528 -2.900 7.092 1.00 0.00 52 ARG A N 12
ATOM 30207 C CA . ARG C 3 51 ? 21.757 -3.267 7.775 1.00 0.00 52 ARG A CA 12
ATOM 30208 C C . ARG C 3 51 ? 21.454 -4.210 8.941 1.00 0.00 52 ARG A C 12
ATOM 30209 O O . ARG C 3 51 ? 22.070 -5.267 9.065 1.00 0.00 52 ARG A O 12
ATOM 30230 N N . HIS C 3 52 ? 20.506 -3.792 9.768 1.00 0.00 53 HIS A N 12
ATOM 30231 C CA . HIS C 3 52 ? 20.115 -4.586 10.920 1.00 0.00 53 HIS A CA 12
ATOM 30232 C C . HIS C 3 52 ? 19.702 -5.986 10.462 1.00 0.00 53 HIS A C 12
ATOM 30233 O O . HIS C 3 52 ? 20.280 -6.981 10.897 1.00 0.00 53 HIS A O 12
ATOM 30247 N N . ASN C 3 53 ? 18.706 -6.019 9.589 1.00 0.00 54 ASN A N 12
ATOM 30248 C CA . ASN C 3 53 ? 18.209 -7.281 9.068 1.00 0.00 54 ASN A CA 12
ATOM 30249 C C . ASN C 3 53 ? 19.336 -7.997 8.320 1.00 0.00 54 ASN A C 12
ATOM 30250 O O . ASN C 3 53 ? 19.220 -9.180 8.002 1.00 0.00 54 ASN A O 12
ATOM 30261 N N . LEU C 3 54 ? 20.399 -7.251 8.061 1.00 0.00 55 LEU A N 12
ATOM 30262 C CA . LEU C 3 54 ? 21.546 -7.800 7.357 1.00 0.00 55 LEU A CA 12
ATOM 30263 C C . LEU C 3 54 ? 22.440 -8.545 8.350 1.00 0.00 55 LEU A C 12
ATOM 30264 O O . LEU C 3 54 ? 22.671 -9.744 8.204 1.00 0.00 55 LEU A O 12
ATOM 30280 N N . SER C 3 55 ? 22.918 -7.804 9.339 1.00 0.00 56 SER A N 12
ATOM 30281 C CA . SER C 3 55 ? 23.781 -8.379 10.356 1.00 0.00 56 SER A CA 12
ATOM 30282 C C . SER C 3 55 ? 22.959 -9.246 11.311 1.00 0.00 56 SER A C 12
ATOM 30283 O O . SER C 3 55 ? 23.301 -10.402 11.557 1.00 0.00 56 SER A O 12
ATOM 30291 N N . LEU C 3 56 ? 21.890 -8.655 11.824 1.00 0.00 57 LEU A N 12
ATOM 30292 C CA . LEU C 3 56 ? 21.016 -9.358 12.748 1.00 0.00 57 LEU A CA 12
ATOM 30293 C C . LEU C 3 56 ? 20.220 -10.417 11.982 1.00 0.00 57 LEU A C 12
ATOM 30294 O O . LEU C 3 56 ? 19.001 -10.310 11.853 1.00 0.00 57 LEU A O 12
ATOM 30310 N N . ASN C 3 57 ? 20.941 -11.416 11.494 1.00 0.00 58 ASN A N 12
ATOM 30311 C CA . ASN C 3 57 ? 20.316 -12.493 10.745 1.00 0.00 58 ASN A CA 12
ATOM 30312 C C . ASN C 3 57 ? 21.402 -13.349 10.090 1.00 0.00 58 ASN A C 12
ATOM 30313 O O . ASN C 3 57 ? 21.446 -14.562 10.289 1.00 0.00 58 ASN A O 12
ATOM 30324 N N . ASP C 3 58 ? 22.252 -12.683 9.322 1.00 0.00 59 ASP A N 12
ATOM 30325 C CA . ASP C 3 58 ? 23.335 -13.367 8.636 1.00 0.00 59 ASP A CA 12
ATOM 30326 C C . ASP C 3 58 ? 24.435 -13.709 9.642 1.00 0.00 59 ASP A C 12
ATOM 30327 O O . ASP C 3 58 ? 24.954 -14.824 9.645 1.00 0.00 59 ASP A O 12
ATOM 30336 N N . CYS C 3 59 ? 24.758 -12.729 10.473 1.00 0.00 60 CYS A N 12
ATOM 30337 C CA . CYS C 3 59 ? 25.787 -12.912 11.482 1.00 0.00 60 CYS A CA 12
ATOM 30338 C C . CYS C 3 59 ? 27.143 -12.990 10.778 1.00 0.00 60 CYS A C 12
ATOM 30339 O O . CYS C 3 59 ? 27.840 -13.998 10.874 1.00 0.00 60 CYS A O 12
ATOM 30347 N N . PHE C 3 60 ? 27.476 -11.911 10.084 1.00 0.00 61 PHE A N 12
ATOM 30348 C CA . PHE C 3 60 ? 28.736 -11.843 9.364 1.00 0.00 61 PHE A CA 12
ATOM 30349 C C . PHE C 3 60 ? 29.576 -10.656 9.837 1.00 0.00 61 PHE A C 12
ATOM 30350 O O . PHE C 3 60 ? 29.316 -10.091 10.899 1.00 0.00 61 PHE A O 12
ATOM 30367 N N . VAL C 3 61 ? 30.566 -10.311 9.027 1.00 0.00 62 VAL A N 12
ATOM 30368 C CA . VAL C 3 61 ? 31.446 -9.201 9.350 1.00 0.00 62 VAL A CA 12
ATOM 30369 C C . VAL C 3 61 ? 31.305 -8.116 8.280 1.00 0.00 62 VAL A C 12
ATOM 30370 O O . VAL C 3 61 ? 30.984 -8.412 7.130 1.00 0.00 62 VAL A O 12
ATOM 30383 N N . LYS C 3 62 ? 31.552 -6.883 8.697 1.00 0.00 63 LYS A N 12
ATOM 30384 C CA . LYS C 3 62 ? 31.457 -5.753 7.789 1.00 0.00 63 LYS A CA 12
ATOM 30385 C C . LYS C 3 62 ? 32.622 -4.796 8.049 1.00 0.00 63 LYS A C 12
ATOM 30386 O O . LYS C 3 62 ? 33.242 -4.841 9.110 1.00 0.00 63 LYS A O 12
ATOM 30405 N N . ILE C 3 63 ? 32.885 -3.953 7.061 1.00 0.00 64 ILE A N 12
ATOM 30406 C CA . ILE C 3 63 ? 33.964 -2.986 7.170 1.00 0.00 64 ILE A CA 12
ATOM 30407 C C . ILE C 3 63 ? 33.383 -1.572 7.130 1.00 0.00 64 ILE A C 12
ATOM 30408 O O . ILE C 3 63 ? 32.534 -1.269 6.293 1.00 0.00 64 ILE A O 12
ATOM 30424 N N . PRO C 3 64 ? 33.875 -0.721 8.071 1.00 0.00 65 PRO A N 12
ATOM 30425 C CA . PRO C 3 64 ? 33.413 0.654 8.151 1.00 0.00 65 PRO A CA 12
ATOM 30426 C C . PRO C 3 64 ? 34.010 1.500 7.024 1.00 0.00 65 PRO A C 12
ATOM 30427 O O . PRO C 3 64 ? 34.520 0.961 6.043 1.00 0.00 65 PRO A O 12
ATOM 30438 N N . ARG C 3 65 ? 33.926 2.810 7.203 1.00 0.00 66 ARG A N 12
ATOM 30439 C CA . ARG C 3 65 ? 34.452 3.735 6.213 1.00 0.00 66 ARG A CA 12
ATOM 30440 C C . ARG C 3 65 ? 35.867 3.323 5.801 1.00 0.00 66 ARG A C 12
ATOM 30441 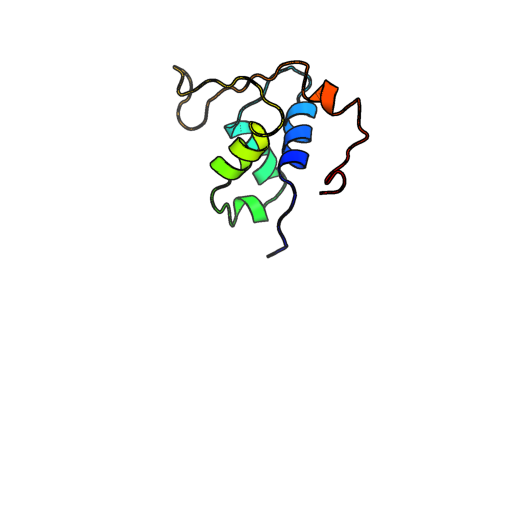O O . ARG C 3 65 ? 36.788 3.352 6.615 1.00 0.00 66 ARG A O 12
ATOM 30462 N N . GLU C 3 66 ? 35.995 2.950 4.536 1.00 0.00 67 GLU A N 12
ATOM 30463 C CA . GLU C 3 66 ? 37.281 2.533 4.005 1.00 0.00 67 GLU A CA 12
ATOM 30464 C C . GLU C 3 66 ? 37.945 3.689 3.253 1.00 0.00 67 GLU A C 12
ATOM 30465 O O . GLU C 3 66 ? 37.261 4.537 2.683 1.00 0.00 67 GLU A O 12
ATOM 30477 N N . PRO C 3 67 ? 39.305 3.685 3.277 1.00 0.00 68 PRO A N 12
ATOM 30478 C CA . PRO C 3 67 ? 40.068 4.722 2.605 1.00 0.00 68 PRO A CA 12
ATOM 30479 C C . PRO C 3 67 ? 40.060 4.514 1.089 1.00 0.00 68 PRO A C 12
ATOM 30480 O O . PRO C 3 67 ? 40.315 5.447 0.329 1.00 0.00 68 PRO A O 12
ATOM 30491 N N . GLY C 3 68 ? 39.764 3.284 0.694 1.00 0.00 69 GLY A N 12
ATOM 30492 C CA . GLY C 3 68 ? 39.719 2.941 -0.717 1.00 0.00 69 GLY A CA 12
ATOM 30493 C C . GLY C 3 68 ? 38.626 3.731 -1.438 1.00 0.00 69 GLY A C 12
ATOM 30494 O O . GLY C 3 68 ? 38.913 4.504 -2.352 1.00 0.00 69 GLY A O 12
ATOM 30498 N N . ASN C 3 69 ? 37.394 3.511 -1.001 1.00 0.00 70 ASN A N 12
ATOM 30499 C CA . ASN C 3 69 ? 36.257 4.193 -1.594 1.00 0.00 70 ASN A CA 12
ATOM 30500 C C . ASN C 3 69 ? 35.265 4.573 -0.493 1.00 0.00 70 ASN A C 12
ATOM 30501 O O . ASN C 3 69 ? 34.497 3.732 -0.027 1.00 0.00 70 ASN A O 12
ATOM 30512 N N . PRO C 3 70 ? 35.313 5.873 -0.098 1.00 0.00 71 PRO A N 12
ATOM 30513 C CA . PRO C 3 70 ? 34.429 6.375 0.939 1.00 0.00 71 PRO A CA 12
ATOM 30514 C C . PRO C 3 70 ? 33.005 6.553 0.407 1.00 0.00 71 PRO A C 12
ATOM 30515 O O . PRO C 3 70 ? 32.229 5.600 0.369 1.00 0.00 71 PRO A O 12
ATOM 30526 N N . GLY C 3 71 ? 32.706 7.781 0.009 1.00 0.00 72 GLY A N 12
ATOM 30527 C CA . GLY C 3 71 ? 31.390 8.097 -0.519 1.00 0.00 72 GLY A CA 12
ATOM 30528 C C . GLY C 3 71 ? 30.359 7.056 -0.080 1.00 0.00 72 GLY A C 12
ATOM 30529 O O . GLY C 3 71 ? 29.749 7.190 0.980 1.00 0.00 72 GLY A O 12
ATOM 30533 N N . LYS C 3 72 ? 30.195 6.042 -0.917 1.00 0.00 73 LYS A N 12
ATOM 30534 C CA . LYS C 3 72 ? 29.248 4.979 -0.629 1.00 0.00 73 LYS A CA 12
ATOM 30535 C C . LYS C 3 72 ? 29.864 3.634 -1.019 1.00 0.00 73 LYS A C 12
ATOM 30536 O O . LYS C 3 72 ? 29.184 2.776 -1.580 1.00 0.00 73 LYS A O 12
ATOM 30555 N N . GLY C 3 73 ? 31.143 3.492 -0.707 1.00 0.00 74 GLY A N 12
ATOM 30556 C CA . GLY C 3 73 ? 31.858 2.265 -1.019 1.00 0.00 74 GLY A CA 12
ATOM 30557 C C . GLY C 3 73 ? 32.281 1.538 0.259 1.00 0.00 74 GLY A C 12
ATOM 30558 O O . GLY C 3 73 ? 32.988 2.100 1.093 1.00 0.00 74 GLY A O 12
ATOM 30562 N N . ASN C 3 74 ? 31.829 0.297 0.372 1.00 0.00 75 ASN A N 12
ATOM 30563 C CA . ASN C 3 74 ? 32.151 -0.514 1.534 1.00 0.00 75 ASN A CA 12
ATOM 30564 C C . ASN C 3 74 ? 32.202 -1.987 1.124 1.00 0.00 75 ASN A C 12
ATOM 30565 O O . ASN C 3 74 ? 31.846 -2.335 0.000 1.00 0.00 75 ASN A O 12
ATOM 30576 N N . TYR C 3 75 ? 32.648 -2.813 2.059 1.00 0.00 76 TYR A N 12
ATOM 30577 C CA . TYR C 3 75 ? 32.751 -4.241 1.810 1.00 0.00 76 TYR A CA 12
ATOM 30578 C C . TYR C 3 75 ? 32.155 -5.044 2.968 1.00 0.00 76 TYR A C 12
ATOM 30579 O O . TYR C 3 75 ? 32.338 -4.691 4.132 1.00 0.00 76 TYR A O 12
ATOM 30597 N N . TRP C 3 76 ? 31.455 -6.110 2.608 1.00 0.00 77 TRP A N 12
ATOM 30598 C CA . TRP C 3 76 ? 30.832 -6.966 3.602 1.00 0.00 77 TRP A CA 12
ATOM 30599 C C . TRP C 3 76 ? 31.215 -8.413 3.287 1.00 0.00 77 TRP A C 12
ATOM 30600 O O . TRP C 3 76 ? 31.140 -8.842 2.136 1.00 0.00 77 TRP A O 12
ATOM 30621 N N . THR C 3 77 ? 31.616 -9.126 4.329 1.00 0.00 78 THR A N 12
ATOM 30622 C CA . THR C 3 77 ? 32.011 -10.516 4.178 1.00 0.00 78 THR A CA 12
ATOM 30623 C C . THR C 3 77 ? 31.081 -11.426 4.984 1.00 0.00 78 THR A C 12
ATOM 30624 O O . THR C 3 77 ? 30.847 -11.188 6.168 1.00 0.00 78 THR A O 12
ATOM 30635 N N . LEU C 3 78 ? 30.575 -12.448 4.310 1.00 0.00 79 LEU A N 12
ATOM 30636 C CA . LEU C 3 78 ? 29.676 -13.394 4.948 1.00 0.00 79 LEU A CA 12
ATOM 30637 C C . LEU C 3 78 ? 30.338 -14.773 4.988 1.00 0.00 79 LEU A C 12
ATOM 30638 O O . LEU C 3 78 ? 31.166 -15.093 4.136 1.00 0.00 79 LEU A O 12
ATOM 30654 N N . ASP C 3 79 ? 29.948 -15.553 5.985 1.00 0.00 80 ASP A N 12
ATOM 30655 C CA . ASP C 3 79 ? 30.493 -16.890 6.147 1.00 0.00 80 ASP A CA 12
ATOM 30656 C C . ASP C 3 79 ? 29.870 -17.820 5.104 1.00 0.00 80 ASP A C 12
ATOM 30657 O O . ASP C 3 79 ? 28.718 -17.636 4.713 1.00 0.00 80 ASP A O 12
ATOM 30666 N N . PRO C 3 80 ? 30.679 -18.824 4.672 1.00 0.00 81 PRO A N 12
ATOM 30667 C CA . PRO C 3 80 ? 30.219 -19.783 3.682 1.00 0.00 81 PRO A CA 12
ATOM 30668 C C . PRO C 3 80 ? 29.246 -20.787 4.302 1.00 0.00 81 PRO A C 12
ATOM 30669 O O . PRO C 3 80 ? 29.648 -21.876 4.711 1.00 0.00 81 PRO A O 12
ATOM 30680 N N . GLN C 3 81 ? 27.984 -20.386 4.353 1.00 0.00 82 GLN A N 12
ATOM 30681 C CA . GLN C 3 81 ? 26.950 -21.238 4.917 1.00 0.00 82 GLN A CA 12
ATOM 30682 C C . GLN C 3 81 ? 25.642 -20.458 5.064 1.00 0.00 82 GLN A C 12
ATOM 30683 O O . GLN C 3 81 ? 24.914 -20.637 6.040 1.00 0.00 82 GLN A O 12
ATOM 30697 N N . SER C 3 82 ? 25.383 -19.609 4.081 1.00 0.00 83 SER A N 12
ATOM 30698 C CA . SER C 3 82 ? 24.175 -18.801 4.088 1.00 0.00 83 SER A CA 12
ATOM 30699 C C . SER C 3 82 ? 22.995 -19.618 3.558 1.00 0.00 83 SER A C 12
ATOM 30700 O O . SER C 3 82 ? 21.957 -19.712 4.210 1.00 0.00 83 SER A O 12
ATOM 30708 N N . GLU C 3 83 ? 23.195 -20.189 2.379 1.00 0.00 84 GLU A N 12
ATOM 30709 C CA . GLU C 3 83 ? 22.160 -20.995 1.753 1.00 0.00 84 GLU A CA 12
ATOM 30710 C C . GLU C 3 83 ? 21.708 -22.108 2.701 1.00 0.00 84 GLU A C 12
ATOM 30711 O O . GLU C 3 83 ? 20.578 -22.584 2.611 1.00 0.00 84 GLU A O 12
ATOM 30723 N N . ASP C 3 84 ? 22.614 -22.489 3.590 1.00 0.00 85 ASP A N 12
ATOM 30724 C CA . ASP C 3 84 ? 22.322 -23.536 4.554 1.00 0.00 85 ASP A CA 12
ATOM 30725 C C . ASP C 3 84 ? 21.209 -23.064 5.492 1.00 0.00 85 ASP A C 12
ATOM 30726 O O . ASP C 3 84 ? 20.318 -23.836 5.841 1.00 0.00 85 ASP A O 12
ATOM 30735 N N . MET C 3 85 ? 21.298 -21.798 5.873 1.00 0.00 86 MET A N 12
ATOM 30736 C CA . MET C 3 85 ? 20.309 -21.214 6.764 1.00 0.00 86 MET A CA 12
ATOM 30737 C C . MET C 3 85 ? 18.911 -21.272 6.144 1.00 0.00 86 MET A C 12
ATOM 30738 O O . MET C 3 85 ? 17.968 -21.747 6.774 1.00 0.00 86 MET A O 12
ATOM 30752 N N . PHE C 3 86 ? 18.822 -20.780 4.917 1.00 0.00 87 PHE A N 12
ATOM 30753 C CA . PHE C 3 86 ? 17.555 -20.769 4.206 1.00 0.00 87 PHE A CA 12
ATOM 30754 C C . PHE C 3 86 ? 17.099 -22.192 3.877 1.00 0.00 87 PHE A C 12
ATOM 30755 O O . PHE C 3 86 ? 15.902 -22.454 3.768 1.00 0.00 87 PHE A O 12
ATOM 30772 N N . ASP C 3 87 ? 18.077 -23.074 3.729 1.00 0.00 88 ASP A N 12
ATOM 30773 C CA . ASP C 3 87 ? 17.790 -24.463 3.415 1.00 0.00 88 ASP A CA 12
ATOM 30774 C C . ASP C 3 87 ? 16.816 -25.025 4.452 1.00 0.00 88 ASP A C 12
ATOM 30775 O O . ASP C 3 87 ? 15.891 -25.758 4.106 1.00 0.00 88 ASP A O 12
ATOM 30784 N N . ASN C 3 88 ? 17.058 -24.661 5.702 1.00 0.00 89 ASN A N 12
ATOM 30785 C CA . ASN C 3 88 ? 16.213 -25.120 6.792 1.00 0.00 89 ASN A CA 12
ATOM 30786 C C . ASN C 3 88 ? 14.746 -25.027 6.368 1.00 0.00 89 ASN A C 12
ATOM 30787 O O . ASN C 3 88 ? 14.009 -26.009 6.450 1.00 0.00 89 ASN A O 12
ATOM 30798 N N . GLY C 3 89 ? 14.365 -23.838 5.926 1.00 0.00 90 GLY A N 12
ATOM 30799 C CA . GLY C 3 89 ? 12.999 -23.604 5.489 1.00 0.00 90 GLY A CA 12
ATOM 30800 C C . GLY C 3 89 ? 12.766 -24.174 4.089 1.00 0.00 90 GLY A C 12
ATOM 30801 O O . GLY C 3 89 ? 13.279 -25.241 3.755 1.00 0.00 90 GLY A O 12
ATOM 30805 N N . SER C 3 90 ? 11.991 -23.438 3.306 1.00 0.00 91 SER A N 12
ATOM 30806 C CA . SER C 3 90 ? 11.683 -23.857 1.949 1.00 0.00 91 SER A CA 12
ATOM 30807 C C . SER C 3 90 ? 10.993 -22.719 1.194 1.00 0.00 91 SER A C 12
ATOM 30808 O O . SER C 3 90 ? 9.976 -22.934 0.536 1.00 0.00 91 SER A O 12
ATOM 30816 N N . PHE C 3 91 ? 11.573 -21.534 1.314 1.00 0.00 92 PHE A N 12
ATOM 30817 C CA . PHE C 3 91 ? 11.026 -20.363 0.651 1.00 0.00 92 PHE A CA 12
ATOM 30818 C C . PHE C 3 91 ? 9.573 -20.127 1.065 1.00 0.00 92 PHE A C 12
ATOM 30819 O O . PHE C 3 91 ? 8.713 -19.886 0.218 1.00 0.00 92 PHE A O 12
ATOM 30836 N N . LEU C 3 92 ? 9.342 -20.204 2.367 1.00 0.00 93 LEU A N 12
ATOM 30837 C CA . LEU C 3 92 ? 8.007 -20.002 2.904 1.00 0.00 93 LEU A CA 12
ATOM 30838 C C . LEU C 3 92 ? 8.008 -18.771 3.813 1.00 0.00 93 LEU A C 12
ATOM 30839 O O . LEU C 3 92 ? 8.941 -18.569 4.588 1.00 0.00 93 LEU A O 12
ATOM 30855 N N . ARG C 3 93 ? 6.953 -17.980 3.686 1.00 0.00 94 ARG A N 12
ATOM 30856 C CA . ARG C 3 93 ? 6.820 -16.775 4.485 1.00 0.00 94 ARG A CA 12
ATOM 30857 C C . ARG C 3 93 ? 6.501 -17.133 5.938 1.00 0.00 94 ARG A C 12
ATOM 30858 O O . ARG C 3 93 ? 5.393 -17.573 6.243 1.00 0.00 94 ARG A O 12
ATOM 30879 N N . ARG C 3 94 ? 7.491 -16.933 6.795 1.00 0.00 95 ARG A N 12
ATOM 30880 C CA . ARG C 3 94 ? 7.329 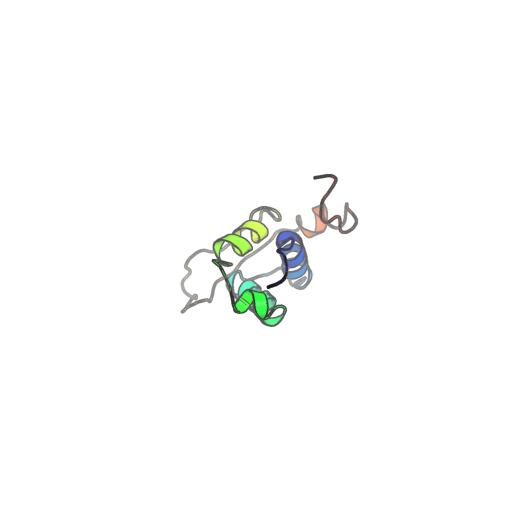-17.230 8.208 1.00 0.00 95 ARG A CA 12
ATOM 30881 C C . ARG C 3 94 ? 7.266 -18.742 8.429 1.00 0.00 95 ARG A C 12
ATOM 30882 O O . ARG C 3 94 ? 6.202 -19.287 8.721 1.00 0.00 95 ARG A O 12
ATOM 30903 N N . ARG C 3 95 ? 8.418 -19.378 8.281 1.00 0.00 96 ARG A N 12
ATOM 30904 C CA . ARG C 3 95 ? 8.507 -20.818 8.461 1.00 0.00 96 ARG A CA 12
ATOM 30905 C C . ARG C 3 95 ? 9.948 -21.225 8.776 1.00 0.00 96 ARG A C 12
ATOM 30906 O O . ARG C 3 95 ? 10.632 -21.802 7.932 1.00 0.00 96 ARG A O 12
ATOM 30927 N N . LYS C 3 96 ? 10.365 -20.910 9.993 1.00 0.00 97 LYS A N 12
ATOM 30928 C CA . LYS C 3 96 ? 11.712 -21.236 10.430 1.00 0.00 97 LYS A CA 12
ATOM 30929 C C . LYS C 3 96 ? 12.717 -20.387 9.650 1.00 0.00 97 LYS A C 12
ATOM 30930 O O . LYS C 3 96 ? 13.523 -20.917 8.887 1.00 0.00 97 LYS A O 12
ATOM 30949 N N . ARG C 3 97 ? 12.636 -19.082 9.867 1.00 0.00 98 ARG A N 12
ATOM 30950 C CA . ARG C 3 97 ? 13.528 -18.154 9.193 1.00 0.00 98 ARG A CA 12
ATOM 30951 C C . ARG C 3 97 ? 14.590 -17.638 10.166 1.00 0.00 98 ARG A C 12
ATOM 30952 O O . ARG C 3 97 ? 15.024 -18.363 11.059 1.00 0.00 98 ARG A O 12
ATOM 31950 N N . VAL C 3 1 ? 1.325 0.000 0.000 1.00 0.00 2 VAL A N 13
ATOM 31951 C CA . VAL C 3 1 ? 2.073 0.000 -1.245 1.00 0.00 2 VAL A CA 13
ATOM 31952 C C . VAL C 3 1 ? 1.764 1.282 -2.021 1.00 0.00 2 VAL A C 13
ATOM 31953 O O . VAL C 3 1 ? 1.274 1.227 -3.148 1.00 0.00 2 VAL A O 13
ATOM 31966 N N . LYS C 3 2 ? 2.063 2.406 -1.387 1.00 0.00 3 LYS A N 13
ATOM 31967 C CA . LYS C 3 2 ? 1.823 3.700 -2.003 1.00 0.00 3 LYS A CA 13
ATOM 31968 C C . LYS C 3 2 ? 2.198 4.808 -1.017 1.00 0.00 3 LYS A C 13
ATOM 31969 O O . LYS C 3 2 ? 2.537 4.531 0.133 1.00 0.00 3 LYS A O 13
ATOM 31988 N N . PRO C 3 3 ? 2.123 6.071 -1.515 1.00 0.00 4 PRO A N 13
ATOM 31989 C CA . PRO C 3 3 ? 2.451 7.221 -0.691 1.00 0.00 4 PRO A CA 13
ATOM 31990 C C . PRO C 3 3 ? 1.333 7.514 0.312 1.00 0.00 4 PRO A C 13
ATOM 31991 O O . PRO C 3 3 ? 0.199 7.787 -0.079 1.00 0.00 4 PRO A O 13
ATOM 32002 N N . PRO C 3 4 ? 1.701 7.444 1.619 1.00 0.00 5 PRO A N 13
ATOM 32003 C CA . PRO C 3 4 ? 0.742 7.698 2.681 1.00 0.00 5 PRO A CA 13
ATOM 32004 C C . PRO C 3 4 ? 0.448 9.194 2.808 1.00 0.00 5 PRO A C 13
ATOM 32005 O O . PRO C 3 4 ? 1.293 10.026 2.484 1.00 0.00 5 PRO A O 13
ATOM 32016 N N . TYR C 3 5 ? -0.754 9.490 3.280 1.00 0.00 6 TYR A N 13
ATOM 32017 C CA . TYR C 3 5 ? -1.171 10.871 3.454 1.00 0.00 6 TYR A CA 13
ATOM 32018 C C . TYR C 3 5 ? -1.554 11.150 4.909 1.00 0.00 6 TYR A C 13
ATOM 32019 O O . TYR C 3 5 ? -1.821 10.223 5.672 1.00 0.00 6 TYR A O 13
ATOM 32037 N N . SER C 3 6 ? -1.568 12.430 5.248 1.00 0.00 7 SER A N 13
ATOM 32038 C CA . SER C 3 6 ? -1.914 12.842 6.598 1.00 0.00 7 SER A CA 13
ATOM 32039 C C . SER C 3 6 ? -3.389 12.546 6.874 1.00 0.00 7 SER A C 13
ATOM 32040 O O . SER C 3 6 ? -4.272 13.146 6.263 1.00 0.00 7 SER A O 13
ATOM 32048 N N . TYR C 3 7 ? -3.611 11.620 7.796 1.00 0.00 8 TYR A N 13
ATOM 32049 C CA . TYR C 3 7 ? -4.964 11.236 8.160 1.00 0.00 8 TYR A CA 13
ATOM 32050 C C . TYR C 3 7 ? -5.777 12.452 8.609 1.00 0.00 8 TYR A C 13
ATOM 32051 O O . TYR C 3 7 ? -6.968 12.548 8.318 1.00 0.00 8 TYR A O 13
ATOM 32069 N N . ILE C 3 8 ? -5.100 13.351 9.309 1.00 0.00 9 ILE A N 13
ATOM 32070 C CA . ILE C 3 8 ? -5.745 14.557 9.801 1.00 0.00 9 ILE A CA 13
ATOM 32071 C C . ILE C 3 8 ? -6.697 15.093 8.730 1.00 0.00 9 ILE A C 13
ATOM 32072 O O . ILE C 3 8 ? -7.767 15.609 9.048 1.00 0.00 9 ILE A O 13
ATOM 32088 N N . ALA C 3 9 ? -6.272 14.954 7.482 1.00 0.00 10 ALA A N 13
ATOM 32089 C CA . ALA C 3 9 ? -7.074 15.418 6.363 1.00 0.00 10 ALA A CA 13
ATOM 32090 C C . ALA C 3 9 ? -8.121 14.358 6.017 1.00 0.00 10 ALA A C 13
ATOM 32091 O O . ALA C 3 9 ? -9.316 14.650 5.979 1.00 0.00 10 ALA A O 13
ATOM 32098 N N . LEU C 3 10 ? -7.636 13.150 5.773 1.00 0.00 11 LEU A N 13
ATOM 32099 C CA . LEU C 3 10 ? -8.515 12.045 5.431 1.00 0.00 11 LEU A CA 13
ATOM 32100 C C . LEU C 3 10 ? -9.691 12.014 6.409 1.00 0.00 11 LEU A C 13
ATOM 32101 O O . LEU C 3 10 ? -10.804 11.643 6.036 1.00 0.00 11 LEU A O 13
ATOM 32117 N N . ILE C 3 11 ? -9.406 12.408 7.641 1.00 0.00 12 ILE A N 13
ATOM 32118 C CA . ILE C 3 11 ? -10.426 12.429 8.675 1.00 0.00 12 ILE A CA 13
ATOM 32119 C C . ILE C 3 11 ? -11.281 13.688 8.516 1.00 0.00 12 ILE A C 13
ATOM 32120 O O . ILE C 3 11 ? -12.506 13.626 8.603 1.00 0.00 12 ILE A O 13
ATOM 32136 N N . THR C 3 12 ? -10.600 14.802 8.286 1.00 0.00 13 THR A N 13
ATOM 32137 C CA . THR C 3 12 ? -11.282 16.073 8.114 1.00 0.00 13 THR A CA 13
ATOM 32138 C C . THR C 3 12 ? -12.485 15.912 7.183 1.00 0.00 13 THR A C 13
ATOM 32139 O O . THR C 3 12 ? -13.567 16.423 7.467 1.00 0.00 13 THR A O 13
ATOM 32150 N N . MET C 3 13 ? -12.255 15.199 6.090 1.00 0.00 14 MET A N 13
ATOM 32151 C CA . MET C 3 13 ? -13.307 14.964 5.115 1.00 0.00 14 MET A CA 13
ATOM 32152 C C . MET C 3 13 ? -14.205 13.803 5.547 1.00 0.00 14 MET A C 13
ATOM 32153 O O . MET C 3 13 ? -15.417 13.840 5.339 1.00 0.00 14 MET A O 13
ATOM 32167 N N . ALA C 3 14 ? -13.576 12.799 6.140 1.00 0.00 15 ALA A N 13
ATOM 32168 C CA . ALA C 3 14 ? -14.303 11.629 6.602 1.00 0.00 15 ALA A CA 13
ATOM 32169 C C . ALA C 3 14 ? -15.411 12.069 7.562 1.00 0.00 15 ALA A C 13
ATOM 32170 O O . ALA C 3 14 ? -16.469 11.444 7.622 1.00 0.00 15 ALA A O 13
ATOM 32177 N N . ILE C 3 15 ? -15.130 13.141 8.287 1.00 0.00 16 ILE A N 13
ATOM 32178 C CA . ILE C 3 15 ? -16.090 13.672 9.241 1.00 0.00 16 ILE A CA 13
ATOM 32179 C C . ILE C 3 15 ? -17.041 14.630 8.521 1.00 0.00 16 ILE A C 13
ATOM 32180 O O . ILE C 3 15 ? -18.259 14.501 8.631 1.00 0.00 16 ILE A O 13
ATOM 32196 N N . LEU C 3 16 ? -16.448 15.570 7.799 1.00 0.00 17 LEU A N 13
ATOM 32197 C CA . LEU C 3 16 ? -17.228 16.549 7.061 1.00 0.00 17 LEU A CA 13
ATOM 32198 C C . LEU C 3 16 ? -18.195 15.824 6.123 1.00 0.00 17 LEU A C 13
ATOM 32199 O O . LEU C 3 16 ? -19.349 16.226 5.983 1.00 0.00 17 LEU A O 13
ATOM 32215 N N . GLN C 3 17 ? -17.689 14.766 5.506 1.00 0.00 18 GLN A N 13
ATOM 32216 C CA . GLN C 3 17 ? -18.494 13.980 4.586 1.00 0.00 18 GLN A CA 13
ATOM 32217 C C . GLN C 3 17 ? -19.916 13.821 5.128 1.00 0.00 18 GLN A C 13
ATOM 32218 O O . GLN C 3 17 ? -20.880 13.838 4.364 1.00 0.00 18 GLN A O 13
ATOM 32232 N N . SER C 3 18 ? -20.001 13.671 6.441 1.00 0.00 19 SER A N 13
ATOM 32233 C CA . SER C 3 18 ? -21.289 13.509 7.094 1.00 0.00 19 SER A CA 13
ATOM 32234 C C . SER C 3 18 ? -22.023 14.850 7.143 1.00 0.00 19 SER A C 13
ATOM 32235 O O . SER C 3 18 ? -21.594 15.772 7.835 1.00 0.00 19 SER A O 13
ATOM 32243 N N . PRO C 3 19 ? -23.147 14.919 6.379 1.00 0.00 20 PRO A N 13
ATOM 32244 C CA . PRO C 3 19 ? -23.945 16.132 6.329 1.00 0.00 20 PRO A CA 13
ATOM 32245 C C . PRO C 3 19 ? -24.763 16.304 7.611 1.00 0.00 20 PRO A C 13
ATOM 32246 O O . PRO C 3 19 ? -25.500 17.278 7.755 1.00 0.00 20 PRO A O 13
ATOM 32257 N N . GLN C 3 20 ? -24.606 15.342 8.508 1.00 0.00 21 GLN A N 13
ATOM 32258 C CA . GLN C 3 20 ? -25.321 15.374 9.772 1.00 0.00 21 GLN A CA 13
ATOM 32259 C C . GLN C 3 20 ? -24.334 15.383 10.941 1.00 0.00 21 GLN A C 13
ATOM 32260 O O . GLN C 3 20 ? -24.698 15.052 12.068 1.00 0.00 21 GLN A O 13
ATOM 32274 N N . LYS C 3 21 ? -23.103 15.765 10.631 1.00 0.00 22 LYS A N 13
ATOM 32275 C CA . LYS C 3 21 ? -22.061 15.821 11.642 1.00 0.00 22 LYS A CA 13
ATOM 32276 C C . LYS C 3 21 ? -22.261 14.679 12.640 1.00 0.00 22 LYS A C 13
ATOM 32277 O O . LYS C 3 21 ? -22.349 14.910 13.845 1.00 0.00 22 LYS A O 13
ATOM 32296 N N . LYS C 3 22 ? -22.329 13.470 12.101 1.00 0.00 23 LYS A N 13
ATOM 32297 C CA . LYS C 3 22 ? -22.517 12.291 12.930 1.00 0.00 23 LYS A CA 13
ATOM 32298 C C . LYS C 3 22 ? -22.188 11.040 12.112 1.00 0.00 23 LYS A C 13
ATOM 32299 O O . LYS C 3 22 ? -22.592 10.926 10.956 1.00 0.00 23 LYS A O 13
ATOM 32318 N N . LEU C 3 23 ? -21.457 10.135 12.745 1.00 0.00 24 LEU A N 13
ATOM 32319 C CA . LEU C 3 23 ? -21.068 8.897 12.091 1.00 0.00 24 LEU A CA 13
ATOM 32320 C C . LEU C 3 23 ? -20.450 7.952 13.123 1.00 0.00 24 LEU A C 13
ATOM 32321 O O . LEU C 3 23 ? -20.394 8.273 14.309 1.00 0.00 24 LEU A O 13
ATOM 32337 N N . THR C 3 24 ? -20.002 6.805 12.634 1.00 0.00 25 THR A N 13
ATOM 32338 C CA . THR C 3 24 ? -19.390 5.810 13.500 1.00 0.00 25 THR A CA 13
ATOM 32339 C C . THR C 3 24 ? -17.933 5.577 13.097 1.00 0.00 25 THR A C 13
ATOM 32340 O O . THR C 3 24 ? -17.625 5.451 11.913 1.00 0.00 25 THR A O 13
ATOM 32351 N N . LEU C 3 25 ? -17.075 5.526 14.105 1.00 0.00 26 LEU A N 13
ATOM 32352 C CA . LEU C 3 25 ? -15.657 5.309 13.871 1.00 0.00 26 LEU A CA 13
ATOM 32353 C C . LEU C 3 25 ? -15.476 4.116 12.930 1.00 0.00 26 LEU A C 13
ATOM 32354 O O . LEU C 3 25 ? -14.701 4.184 11.978 1.00 0.00 26 LEU A O 13
ATOM 32370 N N . SER C 3 26 ? -16.205 3.051 13.230 1.00 0.00 27 SER A N 13
ATOM 32371 C CA . SER C 3 26 ? -16.135 1.845 12.424 1.00 0.00 27 SER A CA 13
ATOM 32372 C C . SER C 3 26 ? -16.273 2.198 10.941 1.00 0.00 27 SER A C 13
ATOM 32373 O O . SER C 3 26 ? -15.469 1.763 10.118 1.00 0.00 27 SER A O 13
ATOM 32381 N N . GLY C 3 27 ? -17.298 2.983 10.646 1.00 0.00 28 GLY A N 13
ATOM 32382 C CA . GLY C 3 27 ? -17.552 3.400 9.277 1.00 0.00 28 GLY A CA 13
ATOM 32383 C C . GLY C 3 27 ? -16.341 4.130 8.693 1.00 0.00 28 GLY A C 13
ATOM 32384 O O . GLY C 3 27 ? -16.132 4.121 7.481 1.00 0.00 28 GLY A O 13
ATOM 32388 N N . ILE C 3 28 ? -15.576 4.745 9.582 1.00 0.00 29 ILE A N 13
ATOM 32389 C CA . ILE C 3 28 ? -14.391 5.479 9.170 1.00 0.00 29 ILE A CA 13
ATOM 32390 C C . ILE C 3 28 ? -13.303 4.489 8.750 1.00 0.00 29 ILE A C 13
ATOM 32391 O O . ILE C 3 28 ? -12.715 4.625 7.679 1.00 0.00 29 ILE A O 13
ATOM 32407 N N . CYS C 3 29 ? -13.069 3.514 9.616 1.00 0.00 30 CYS A N 13
ATOM 32408 C CA . CYS C 3 29 ? -12.062 2.501 9.348 1.00 0.00 30 CYS A CA 13
ATOM 32409 C C . CYS C 3 29 ? -12.307 1.939 7.947 1.00 0.00 30 CYS A C 13
ATOM 32410 O O . CYS C 3 29 ? -11.367 1.746 7.178 1.00 0.00 30 CYS A O 13
ATOM 32418 N N . GLU C 3 30 ? -13.576 1.691 7.657 1.00 0.00 31 GLU A N 13
ATOM 32419 C CA . GLU C 3 30 ? -13.957 1.155 6.361 1.00 0.00 31 GLU A CA 13
ATOM 32420 C C . GLU C 3 30 ? -13.808 2.226 5.279 1.00 0.00 31 GLU A C 13
ATOM 32421 O O . GLU C 3 30 ? -13.407 1.927 4.155 1.00 0.00 31 GLU A O 13
ATOM 32433 N N . PHE C 3 31 ? -14.139 3.453 5.655 1.00 0.00 32 PHE A N 13
ATOM 32434 C CA . PHE C 3 31 ? -14.047 4.570 4.730 1.00 0.00 32 PHE A CA 13
ATOM 32435 C C . PHE C 3 31 ? -12.603 4.787 4.275 1.00 0.00 32 PHE A C 13
ATOM 32436 O O . PHE C 3 31 ? -12.362 5.229 3.153 1.00 0.00 32 PHE A O 13
ATOM 32453 N N . ILE C 3 32 ? -11.680 4.467 5.170 1.00 0.00 33 ILE A N 13
ATOM 32454 C CA . ILE C 3 32 ? -10.266 4.622 4.874 1.00 0.00 33 ILE A CA 13
ATOM 32455 C C . ILE C 3 32 ? -9.779 3.409 4.079 1.00 0.00 33 ILE A C 13
ATOM 32456 O O . ILE C 3 32 ? -9.061 3.557 3.091 1.00 0.00 33 ILE A O 13
ATOM 32472 N N . SER C 3 33 ? -10.191 2.236 4.538 1.00 0.00 34 SER A N 13
ATOM 32473 C CA . SER C 3 33 ? -9.806 0.998 3.882 1.00 0.00 34 SER A CA 13
ATOM 32474 C C . SER C 3 33 ? -10.286 1.006 2.429 1.00 0.00 34 SER A C 13
ATOM 32475 O O . SER C 3 33 ? -9.489 0.834 1.507 1.00 0.00 34 SER A O 13
ATOM 32483 N N . ASN C 3 34 ? -11.586 1.206 2.269 1.00 0.00 35 ASN A N 13
ATOM 32484 C CA . ASN C 3 34 ? -12.181 1.238 0.944 1.00 0.00 35 ASN A CA 13
ATOM 32485 C C . ASN C 3 34 ? -11.365 2.169 0.045 1.00 0.00 35 ASN A C 13
ATOM 32486 O O . ASN C 3 34 ? -11.235 1.925 -1.153 1.00 0.00 35 ASN A O 13
ATOM 32497 N N . ARG C 3 35 ? -10.835 3.217 0.659 1.00 0.00 36 ARG A N 13
ATOM 32498 C CA . ARG C 3 35 ? -10.035 4.186 -0.071 1.00 0.00 36 ARG A CA 13
ATOM 32499 C C . ARG C 3 35 ? -8.671 3.589 -0.425 1.00 0.00 36 ARG A C 13
ATOM 32500 O O . ARG C 3 35 ? -8.264 3.606 -1.585 1.00 0.00 36 ARG A O 13
ATOM 32521 N N . PHE C 3 36 ? -8.003 3.076 0.598 1.00 0.00 37 PHE A N 13
ATOM 32522 C CA . PHE C 3 36 ? -6.693 2.475 0.409 1.00 0.00 37 PHE A CA 13
ATOM 32523 C C . PHE C 3 36 ? -6.722 0.982 0.743 1.00 0.00 37 PHE A C 13
ATOM 32524 O O . PHE C 3 36 ? -7.077 0.597 1.856 1.00 0.00 37 PHE A O 13
ATOM 32541 N N . PRO C 3 37 ? -6.334 0.159 -0.269 1.00 0.00 38 PRO A N 13
ATOM 32542 C CA . PRO C 3 37 ? -6.312 -1.283 -0.094 1.00 0.00 38 PRO A CA 13
ATOM 32543 C C . PRO C 3 37 ? -5.118 -1.714 0.760 1.00 0.00 38 PRO A C 13
ATOM 32544 O O . PRO C 3 37 ? -5.256 -2.556 1.646 1.00 0.00 38 PRO A O 13
ATOM 32555 N N . TYR C 3 38 ? -3.973 -1.116 0.464 1.00 0.00 39 TYR A N 13
ATOM 32556 C CA . TYR C 3 38 ? -2.756 -1.427 1.194 1.00 0.00 39 TYR A CA 13
ATOM 32557 C C . TYR C 3 38 ? -2.953 -1.230 2.699 1.00 0.00 39 TYR A C 13
ATOM 32558 O O . TYR C 3 38 ? -2.417 -1.989 3.504 1.00 0.00 39 TYR A O 13
ATOM 32576 N N . TYR C 3 39 ? -3.725 -0.205 3.033 1.00 0.00 40 TYR A N 13
ATOM 32577 C CA . TYR C 3 39 ? -3.999 0.102 4.426 1.00 0.00 40 TYR A CA 13
ATOM 32578 C C . TYR C 3 39 ? -4.788 -1.028 5.091 1.00 0.00 40 TYR A C 13
ATOM 32579 O O . TYR C 3 39 ? -4.528 -1.379 6.241 1.00 0.00 40 TYR A O 13
ATOM 32597 N N . ARG C 3 40 ? -5.738 -1.566 4.339 1.00 0.00 41 ARG A N 13
ATOM 32598 C CA . ARG C 3 40 ? -6.567 -2.648 4.842 1.00 0.00 41 ARG A CA 13
ATOM 32599 C C . ARG C 3 40 ? -5.784 -3.963 4.836 1.00 0.00 41 ARG A C 13
ATOM 32600 O O . ARG C 3 40 ? -6.104 -4.883 5.587 1.00 0.00 41 ARG A O 13
ATOM 32621 N N . GLU C 3 41 ? -4.773 -4.009 3.981 1.00 0.00 42 GLU A N 13
ATOM 32622 C CA . GLU C 3 41 ? -3.942 -5.195 3.868 1.00 0.00 42 GLU A CA 13
ATOM 32623 C C . GLU C 3 41 ? -3.075 -5.358 5.119 1.00 0.00 42 GLU A C 13
ATOM 32624 O O . GLU C 3 41 ? -3.145 -6.381 5.798 1.00 0.00 42 GLU A O 13
ATOM 32636 N N . LYS C 3 42 ? -2.279 -4.333 5.386 1.00 0.00 43 LYS A N 13
ATOM 32637 C CA . LYS C 3 42 ? -1.400 -4.349 6.543 1.00 0.00 43 LYS A CA 13
ATOM 32638 C C . LYS C 3 42 ? -2.241 -4.252 7.817 1.00 0.00 43 LYS A C 13
ATOM 32639 O O . LYS C 3 42 ? -2.150 -5.112 8.692 1.00 0.00 43 LYS A O 13
ATOM 32658 N N . PHE C 3 43 ? -3.040 -3.198 7.882 1.00 0.00 44 PHE A N 13
ATOM 32659 C CA . PHE C 3 43 ? -3.896 -2.978 9.035 1.00 0.00 44 PHE A CA 13
ATOM 32660 C C . PHE C 3 43 ? -3.250 -3.524 10.310 1.00 0.00 44 PHE A C 13
ATOM 32661 O O . PHE C 3 43 ? -3.767 -4.458 10.921 1.00 0.00 44 PHE A O 13
ATOM 32678 N N . PRO C 3 44 ? -2.101 -2.901 10.684 1.00 0.00 45 PRO A N 13
ATOM 32679 C CA . PRO C 3 44 ? -1.379 -3.314 11.875 1.00 0.00 45 PRO A CA 13
ATOM 32680 C C . PRO C 3 44 ? -2.091 -2.836 13.142 1.00 0.00 45 PRO A C 13
ATOM 32681 O O . PRO C 3 44 ? -1.906 -3.406 14.216 1.00 0.00 45 PRO A O 13
ATOM 32692 N N . ALA C 3 45 ? -2.890 -1.792 12.974 1.00 0.00 46 ALA A N 13
ATOM 32693 C CA . ALA C 3 45 ? -3.631 -1.230 14.091 1.00 0.00 46 ALA A CA 13
ATOM 32694 C C . ALA C 3 45 ? -4.361 0.033 13.629 1.00 0.00 46 ALA A C 13
ATOM 32695 O O . ALA C 3 45 ? -4.206 1.097 14.227 1.00 0.00 46 ALA A O 13
ATOM 32702 N N . TRP C 3 46 ? -5.140 -0.127 12.570 1.00 0.00 47 TRP A N 13
ATOM 32703 C CA . TRP C 3 46 ? -5.894 0.988 12.021 1.00 0.00 47 TRP A CA 13
ATOM 32704 C C . TRP C 3 46 ? -7.009 1.337 13.010 1.00 0.00 47 TRP A C 13
ATOM 32705 O O . TRP C 3 46 ? -7.751 2.295 12.801 1.00 0.00 47 TRP A O 13
ATOM 32726 N N . GLN C 3 47 ? -7.092 0.539 14.065 1.00 0.00 48 GLN A N 13
ATOM 32727 C CA . GLN C 3 47 ? -8.103 0.752 15.086 1.00 0.00 48 GLN A CA 13
ATOM 32728 C C . GLN C 3 47 ? -7.824 2.049 15.848 1.00 0.00 48 GLN A C 13
ATOM 32729 O O . GLN C 3 47 ? -8.493 3.058 15.631 1.00 0.00 48 GLN A O 13
ATOM 32743 N N . ASN C 3 48 ? -6.833 1.981 16.725 1.00 0.00 49 ASN A N 13
ATOM 32744 C CA . ASN C 3 48 ? -6.457 3.137 17.521 1.00 0.00 49 ASN A CA 13
ATOM 32745 C C . ASN C 3 48 ? -5.691 4.128 16.642 1.00 0.00 49 ASN A C 13
ATOM 32746 O O . ASN C 3 48 ? -5.722 5.333 16.887 1.00 0.00 49 ASN A O 13
ATOM 32757 N N . SER C 3 49 ? -5.022 3.583 15.636 1.00 0.00 50 SER A N 13
ATOM 32758 C CA . SER C 3 49 ? -4.249 4.404 14.720 1.00 0.00 50 SER A CA 13
ATOM 32759 C C . SER C 3 49 ? -5.152 5.455 14.071 1.00 0.00 50 SER A C 13
ATOM 32760 O O . SER C 3 49 ? -4.893 6.653 14.177 1.00 0.00 50 SER A O 13
ATOM 32768 N N . ILE C 3 50 ? -6.194 4.968 13.412 1.00 0.00 51 ILE A N 13
ATOM 32769 C CA . ILE C 3 50 ? -7.137 5.850 12.745 1.00 0.00 51 ILE A CA 13
ATOM 32770 C C . ILE C 3 50 ? -7.854 6.707 13.791 1.00 0.00 51 ILE A C 13
ATOM 32771 O O . ILE C 3 50 ? -7.865 7.933 13.692 1.00 0.00 51 ILE A O 13
ATOM 32787 N N . ARG C 3 51 ? -8.435 6.027 14.768 1.00 0.00 52 ARG A N 13
ATOM 32788 C CA . ARG C 3 51 ? -9.153 6.710 15.831 1.00 0.00 52 ARG A CA 13
ATOM 32789 C C . ARG C 3 51 ? -8.295 7.835 16.413 1.00 0.00 52 ARG A C 13
ATOM 32790 O O . ARG C 3 51 ? -8.807 8.903 16.743 1.00 0.00 52 ARG A O 13
ATOM 32811 N N . HIS C 3 52 ? -7.004 7.556 16.521 1.00 0.00 53 HIS A N 13
ATOM 32812 C CA . HIS C 3 52 ? -6.070 8.531 17.057 1.00 0.00 53 HIS A CA 13
ATOM 32813 C C . HIS C 3 52 ? -6.061 9.776 16.168 1.00 0.00 53 HIS A C 13
ATOM 32814 O O . HIS C 3 52 ? -6.307 10.884 16.643 1.00 0.00 53 HIS A O 13
ATOM 32828 N N . ASN C 3 53 ? -5.775 9.552 14.894 1.00 0.00 54 ASN A N 13
ATOM 32829 C CA . ASN C 3 53 ? -5.731 10.642 13.934 1.00 0.00 54 ASN A CA 13
ATOM 32830 C C . ASN C 3 53 ? -7.148 11.169 13.701 1.00 0.00 54 ASN A C 13
ATOM 32831 O O . ASN C 3 53 ? -7.334 12.193 13.046 1.00 0.00 54 ASN A O 13
ATOM 32842 N N . LEU C 3 54 ? -8.112 10.445 14.251 1.00 0.00 55 LEU A N 13
ATOM 32843 C CA . LEU C 3 54 ? -9.507 10.827 14.111 1.00 0.00 55 LEU A CA 13
ATOM 32844 C C . LEU C 3 54 ? -9.851 11.881 15.166 1.00 0.00 55 LEU A C 13
ATOM 32845 O O . LEU C 3 54 ? -10.283 12.982 14.829 1.00 0.00 55 LEU A O 13
ATOM 32861 N N . SER C 3 55 ? -9.646 11.506 16.420 1.00 0.00 56 SER A N 13
ATOM 32862 C CA . SER C 3 55 ? -9.929 12.405 17.525 1.00 0.00 56 SER A CA 13
ATOM 32863 C C . SER C 3 55 ? -8.760 13.371 17.727 1.00 0.00 56 SER A C 13
ATOM 32864 O O . SER C 3 55 ? -8.960 14.579 17.840 1.00 0.00 56 SER A O 13
ATOM 32872 N N . LEU C 3 56 ? -7.564 12.801 17.767 1.00 0.00 57 LEU A N 13
ATOM 32873 C CA . LEU C 3 56 ? -6.362 13.596 17.953 1.00 0.00 57 LEU A CA 13
ATOM 32874 C C . LEU C 3 56 ? -6.122 14.450 16.707 1.00 0.00 57 LEU A C 13
ATOM 32875 O O . LEU C 3 56 ? -5.294 14.107 15.865 1.00 0.00 57 LEU A O 13
ATOM 32891 N N . ASN C 3 57 ? -6.863 15.546 16.628 1.00 0.00 58 ASN A N 13
ATOM 32892 C CA . ASN C 3 57 ? -6.741 16.452 15.499 1.00 0.00 58 ASN A CA 13
ATOM 32893 C C . ASN C 3 57 ? -7.996 17.322 15.411 1.00 0.00 58 ASN A C 13
ATOM 32894 O O . ASN C 3 57 ? -7.903 18.544 15.302 1.00 0.00 58 ASN A O 13
ATOM 32905 N N . ASP C 3 58 ? -9.142 16.658 15.461 1.00 0.00 59 ASP A N 13
ATOM 32906 C CA . ASP C 3 58 ? -10.414 17.356 15.389 1.00 0.00 59 ASP A CA 13
ATOM 32907 C C . ASP C 3 58 ? -10.740 17.957 16.757 1.00 0.00 59 ASP A C 13
ATOM 32908 O O . ASP C 3 58 ? -10.802 19.177 16.904 1.00 0.00 59 ASP A O 13
ATOM 32917 N N . CYS C 3 59 ? -10.941 17.074 17.724 1.00 0.00 60 CYS A N 13
ATOM 32918 C CA . CYS C 3 59 ? -11.259 17.502 19.075 1.00 0.00 60 CYS A CA 13
ATOM 32919 C C . CYS C 3 59 ? -12.780 17.483 19.240 1.00 0.00 60 CYS A C 13
ATOM 32920 O O . CYS C 3 59 ? -13.384 18.500 19.579 1.00 0.00 60 CYS A O 13
ATOM 32928 N N . PHE C 3 60 ? -13.355 16.316 18.991 1.00 0.00 61 PHE A N 13
ATOM 32929 C CA . PHE C 3 60 ? -14.794 16.151 19.108 1.00 0.00 61 PHE A CA 13
ATOM 32930 C C . PHE C 3 60 ? -15.143 15.124 20.187 1.00 0.00 61 PHE A C 13
ATOM 32931 O O . PHE C 3 60 ? -14.307 14.790 21.024 1.00 0.00 61 PHE A O 13
ATOM 32948 N N . VAL C 3 61 ? -16.380 14.653 20.132 1.00 0.00 62 VAL A N 13
ATOM 32949 C CA . VAL C 3 61 ? -16.850 13.671 21.094 1.00 0.00 62 VAL A CA 13
ATOM 32950 C C . VAL C 3 61 ? -17.240 12.387 20.358 1.00 0.00 62 VAL A C 13
ATOM 32951 O O . VAL C 3 61 ? -17.583 12.425 19.177 1.00 0.00 62 VAL A O 13
ATOM 32964 N N . LYS C 3 62 ? -17.173 11.282 21.085 1.00 0.00 63 LYS A N 13
ATOM 32965 C CA . LYS C 3 62 ? -17.515 9.990 20.516 1.00 0.00 63 LYS A CA 13
ATOM 32966 C C . LYS C 3 62 ? -18.311 9.180 21.541 1.00 0.00 63 LYS A C 13
ATOM 32967 O O . LYS C 3 62 ? -18.556 9.648 22.652 1.00 0.00 63 LYS A O 13
ATOM 32986 N N . ILE C 3 63 ? -18.692 7.979 21.132 1.00 0.00 64 ILE A N 13
ATOM 32987 C CA . ILE C 3 63 ? -19.455 7.100 22.001 1.00 0.00 64 ILE A CA 13
ATOM 32988 C C . ILE C 3 63 ? -18.669 5.807 22.229 1.00 0.00 64 ILE A C 13
ATOM 32989 O O . ILE C 3 63 ? -18.386 5.074 21.283 1.00 0.00 64 ILE A O 13
ATOM 33005 N N . PRO C 3 64 ? -18.331 5.560 23.523 1.00 0.00 65 PRO A N 13
ATOM 33006 C CA . PRO C 3 64 ? -17.584 4.369 23.887 1.00 0.00 65 PRO A CA 13
ATOM 33007 C C . PRO C 3 64 ? -18.477 3.127 23.848 1.00 0.00 65 PRO A C 13
ATOM 33008 O O . PRO C 3 64 ? -19.618 3.193 23.392 1.00 0.00 65 PRO A O 13
ATOM 33019 N N . ARG C 3 65 ? -17.925 2.025 24.333 1.00 0.00 66 ARG A N 13
ATOM 33020 C CA . ARG C 3 65 ? -18.658 0.770 24.359 1.00 0.00 66 ARG A CA 13
ATOM 33021 C C . ARG C 3 65 ? -20.050 0.981 24.959 1.00 0.00 66 ARG A C 13
ATOM 33022 O O . ARG C 3 65 ? -20.228 0.885 26.172 1.00 0.00 66 ARG A O 13
ATOM 33043 N N . GLU C 3 66 ? -21.001 1.264 24.081 1.00 0.00 67 GLU A N 13
ATOM 33044 C CA . GLU C 3 66 ? -22.371 1.489 24.508 1.00 0.00 67 GLU A CA 13
ATOM 33045 C C . GLU C 3 66 ? -23.279 0.372 23.990 1.00 0.00 67 GLU A C 13
ATOM 33046 O O . GLU C 3 66 ? -22.881 -0.405 23.123 1.00 0.00 67 GLU A O 13
ATOM 33058 N N . PRO C 3 67 ? -24.514 0.325 24.558 1.00 0.00 68 PRO A N 13
ATOM 33059 C CA . PRO C 3 67 ? -25.482 -0.685 24.163 1.00 0.00 68 PRO A CA 13
ATOM 33060 C C . PRO C 3 67 ? -26.085 -0.360 22.795 1.00 0.00 68 PRO A C 13
ATOM 33061 O O . PRO C 3 67 ? -27.299 -0.207 22.668 1.00 0.00 68 PRO A O 13
ATOM 33072 N N . GLY C 3 68 ? -25.209 -0.263 21.805 1.00 0.00 69 GLY A N 13
ATOM 33073 C CA . GLY C 3 68 ? -25.641 0.041 20.451 1.00 0.00 69 GLY A CA 13
ATOM 33074 C C . GLY C 3 68 ? -25.695 -1.227 19.595 1.00 0.00 69 GLY A C 13
ATOM 33075 O O . GLY C 3 68 ? -26.774 -1.749 19.322 1.00 0.00 69 GLY A O 13
ATOM 33079 N N . ASN C 3 69 ? -24.517 -1.684 19.197 1.00 0.00 70 ASN A N 13
ATOM 33080 C CA . ASN C 3 69 ? -24.417 -2.880 18.378 1.00 0.00 70 ASN A CA 13
ATOM 33081 C C . ASN C 3 69 ? -23.227 -3.718 18.850 1.00 0.00 70 ASN A C 13
ATOM 33082 O O . ASN C 3 69 ? -22.102 -3.225 18.914 1.00 0.00 70 ASN A O 13
ATOM 33093 N N . PRO C 3 70 ? -23.524 -5.005 19.177 1.00 0.00 71 PRO A N 13
ATOM 33094 C CA . PRO C 3 70 ? -22.491 -5.916 19.641 1.00 0.00 71 PRO A CA 13
ATOM 33095 C C . PRO C 3 70 ? -21.606 -6.378 18.482 1.00 0.00 71 PRO A C 13
ATOM 33096 O O . PRO C 3 70 ? -22.002 -7.239 17.698 1.00 0.00 71 PRO A O 13
ATOM 33107 N N . GLY C 3 71 ? -20.423 -5.784 18.409 1.00 0.00 72 GLY A N 13
ATOM 33108 C CA . GLY C 3 71 ? -19.479 -6.124 17.359 1.00 0.00 72 GLY A CA 13
ATOM 33109 C C . GLY C 3 71 ? -18.541 -4.951 17.065 1.00 0.00 72 GLY A C 13
ATOM 33110 O O . GLY C 3 71 ? -17.510 -4.798 17.718 1.00 0.00 72 GLY A O 13
ATOM 33114 N N . LYS C 3 72 ? -18.932 -4.154 16.082 1.00 0.00 73 LYS A N 13
ATOM 33115 C CA . LYS C 3 72 ? -18.139 -3.001 15.693 1.00 0.00 73 LYS A CA 13
ATOM 33116 C C . LYS C 3 72 ? -19.073 -1.850 15.312 1.00 0.00 73 LYS A C 13
ATOM 33117 O O . LYS C 3 72 ? -18.985 -1.314 14.209 1.00 0.00 73 LYS A O 13
ATOM 33136 N N . GLY C 3 73 ? -19.947 -1.505 16.247 1.00 0.00 74 GLY A N 13
ATOM 33137 C CA . GLY C 3 73 ? -20.896 -0.428 16.023 1.00 0.00 74 GLY A CA 13
ATOM 33138 C C . GLY C 3 73 ? -20.890 0.559 17.192 1.00 0.00 74 GLY A C 13
ATOM 33139 O O . GLY C 3 73 ? -20.861 0.153 18.352 1.00 0.00 74 GLY A O 13
ATOM 33143 N N . ASN C 3 74 ? -20.920 1.838 16.845 1.00 0.00 75 ASN A N 13
ATOM 33144 C CA . ASN C 3 74 ? -20.918 2.886 17.851 1.00 0.00 75 ASN A CA 13
ATOM 33145 C C . ASN C 3 74 ? -21.401 4.193 17.219 1.00 0.00 75 ASN A C 13
ATOM 33146 O O . ASN C 3 74 ? -21.960 4.188 16.123 1.00 0.00 75 ASN A O 13
ATOM 33157 N N . TYR C 3 75 ? -21.169 5.282 17.938 1.00 0.00 76 TYR A N 13
ATOM 33158 C CA . TYR C 3 75 ? -21.573 6.594 17.461 1.00 0.00 76 TYR A CA 13
ATOM 33159 C C . TYR C 3 75 ? -20.460 7.621 17.673 1.00 0.00 76 TYR A C 13
ATOM 33160 O O . TYR C 3 75 ? -19.733 7.559 18.663 1.00 0.00 76 TYR A O 13
ATOM 33178 N N . TRP C 3 76 ? -20.361 8.543 16.726 1.00 0.00 77 TRP A N 13
ATOM 33179 C CA . TRP C 3 76 ? -19.349 9.583 16.797 1.00 0.00 77 TRP A CA 13
ATOM 33180 C C . TRP C 3 76 ? -19.999 10.905 16.383 1.00 0.00 77 TRP A C 13
ATOM 33181 O O . TRP C 3 76 ? -20.835 10.934 15.482 1.00 0.00 77 TRP A O 13
ATOM 33202 N N . THR C 3 77 ? -19.589 11.967 17.061 1.00 0.00 78 THR A N 13
ATOM 33203 C CA . THR C 3 77 ? -20.121 13.288 16.776 1.00 0.00 78 THR A CA 13
ATOM 33204 C C . THR C 3 77 ? -19.012 14.339 16.860 1.00 0.00 78 THR A C 13
ATOM 33205 O O . THR C 3 77 ? -18.185 14.302 17.770 1.00 0.00 78 THR A O 13
ATOM 33216 N N . LEU C 3 78 ? -19.030 15.251 15.899 1.00 0.00 79 LEU A N 13
ATOM 33217 C CA . LEU C 3 78 ? -18.037 16.310 15.854 1.00 0.00 79 LEU A CA 13
ATOM 33218 C C . LEU C 3 78 ? -18.740 17.667 15.939 1.00 0.00 79 LEU A C 13
ATOM 33219 O O . LEU C 3 78 ? -19.856 17.824 15.447 1.00 0.00 79 LEU A O 13
ATOM 33235 N N . ASP C 3 79 ? -18.057 18.612 16.568 1.00 0.00 80 ASP A N 13
ATOM 33236 C CA . ASP C 3 79 ? -18.602 19.950 16.725 1.00 0.00 80 ASP A CA 13
ATOM 33237 C C . ASP C 3 79 ? -18.142 20.823 15.556 1.00 0.00 80 ASP A C 13
ATOM 33238 O O . ASP C 3 79 ? -17.206 20.468 14.842 1.00 0.00 80 ASP A O 13
ATOM 33247 N N . PRO C 3 80 ? -18.839 21.980 15.393 1.00 0.00 81 PRO A N 13
ATOM 33248 C CA . PRO C 3 80 ? -18.511 22.907 14.323 1.00 0.00 81 PRO A CA 13
ATOM 33249 C C . PRO C 3 80 ? -17.232 23.683 14.642 1.00 0.00 81 PRO A C 13
ATOM 33250 O O . PRO C 3 80 ? -17.226 24.912 14.623 1.00 0.00 81 PRO A O 13
ATOM 33261 N N . GLN C 3 81 ? -16.179 22.932 14.929 1.00 0.00 82 GLN A N 13
ATOM 33262 C CA . GLN C 3 81 ? -14.896 23.534 15.252 1.00 0.00 82 GLN A CA 13
ATOM 33263 C C . GLN C 3 81 ? -13.820 23.043 14.282 1.00 0.00 82 GLN A C 13
ATOM 33264 O O . GLN C 3 81 ? -12.965 23.817 13.854 1.00 0.00 82 GLN A O 13
ATOM 33278 N N . SER C 3 82 ? -13.897 21.759 13.964 1.00 0.00 83 SER A N 13
ATOM 33279 C CA . SER C 3 82 ? -12.939 21.156 13.052 1.00 0.00 83 SER A CA 13
ATOM 33280 C C . SER C 3 82 ? -12.873 21.962 11.754 1.00 0.00 83 SER A C 13
ATOM 33281 O O . SER C 3 82 ? -11.789 22.215 11.230 1.00 0.00 83 SER A O 13
ATOM 33289 N N . GLU C 3 83 ? -14.047 22.344 11.271 1.00 0.00 84 GLU A N 13
ATOM 33290 C CA . GLU C 3 83 ? -14.136 23.117 10.044 1.00 0.00 84 GLU A CA 13
ATOM 33291 C C . GLU C 3 83 ? -13.316 24.403 10.166 1.00 0.00 84 GLU A C 13
ATOM 33292 O O . GLU C 3 83 ? -12.467 24.684 9.321 1.00 0.00 84 GLU A O 13
ATOM 33304 N N . ASP C 3 84 ? -13.599 25.149 11.223 1.00 0.00 85 ASP A N 13
ATOM 33305 C CA . ASP C 3 84 ? -12.899 26.399 11.466 1.00 0.00 85 ASP A CA 13
ATOM 33306 C C . ASP C 3 84 ? -11.406 26.115 11.647 1.00 0.00 85 ASP A C 13
ATOM 33307 O O . ASP C 3 84 ? -10.564 26.890 11.198 1.00 0.00 85 ASP A O 13
ATOM 33316 N N . MET C 3 85 ? -11.124 25.001 12.307 1.00 0.00 86 MET A N 13
ATOM 33317 C CA . MET C 3 85 ? -9.748 24.605 12.553 1.00 0.00 86 MET A CA 13
ATOM 33318 C C . MET C 3 85 ? -8.992 24.403 11.238 1.00 0.00 86 MET A C 13
ATOM 33319 O O . MET C 3 85 ? -7.848 24.835 11.102 1.00 0.00 86 MET A O 13
ATOM 33333 N N . PHE C 3 86 ? -9.662 23.746 10.303 1.00 0.00 87 PHE A N 13
ATOM 33334 C CA . PHE C 3 86 ? -9.068 23.481 9.003 1.00 0.00 87 PHE A CA 13
ATOM 33335 C C . PHE C 3 86 ? -8.878 24.777 8.213 1.00 0.00 87 PHE A C 13
ATOM 33336 O O . PHE C 3 86 ? -7.779 25.068 7.744 1.00 0.00 87 PHE A O 13
ATOM 33353 N N . ASP C 3 87 ? -9.967 25.522 8.089 1.00 0.00 88 ASP A N 13
ATOM 33354 C CA . ASP C 3 87 ? -9.935 26.780 7.363 1.00 0.00 88 ASP A CA 13
ATOM 33355 C C . ASP C 3 87 ? -8.839 27.673 7.948 1.00 0.00 88 ASP A C 13
ATOM 33356 O O . ASP C 3 87 ? -8.014 28.212 7.212 1.00 0.00 88 ASP A O 13
ATOM 33365 N N . ASN C 3 88 ? -8.866 27.802 9.267 1.00 0.00 89 ASN A N 13
ATOM 33366 C CA . ASN C 3 88 ? -7.886 28.621 9.959 1.00 0.00 89 ASN A CA 13
ATOM 33367 C C . ASN C 3 88 ? -6.488 28.288 9.434 1.00 0.00 89 ASN A C 13
ATOM 33368 O O . ASN C 3 88 ? -5.722 29.185 9.084 1.00 0.00 89 ASN A O 13
ATOM 33379 N N . GLY C 3 89 ? -6.198 26.996 9.394 1.00 0.00 90 GLY A N 13
ATOM 33380 C CA . GLY C 3 89 ? -4.905 26.533 8.918 1.00 0.00 90 GLY A CA 13
ATOM 33381 C C . GLY C 3 89 ? -4.786 26.707 7.402 1.00 0.00 90 GLY A C 13
ATOM 33382 O O . GLY C 3 89 ? -3.860 27.357 6.919 1.00 0.00 90 GLY A O 13
ATOM 33386 N N . SER C 3 90 ? -5.736 26.114 6.694 1.00 0.00 91 SER A N 13
ATOM 33387 C CA . SER C 3 90 ? -5.748 26.195 5.243 1.00 0.00 91 SER A CA 13
ATOM 33388 C C . SER C 3 90 ? -4.445 25.629 4.676 1.00 0.00 91 SER A C 13
ATOM 33389 O O . SER C 3 90 ? -3.825 26.241 3.807 1.00 0.00 91 SER A O 13
ATOM 33397 N N . PHE C 3 91 ? -4.067 24.468 5.191 1.00 0.00 92 PHE A N 13
ATOM 33398 C CA . PHE C 3 91 ? -2.848 23.814 4.747 1.00 0.00 92 PHE A CA 13
ATOM 33399 C C . PHE C 3 91 ? -3.091 22.327 4.478 1.00 0.00 92 PHE A C 13
ATOM 33400 O O . PHE C 3 91 ? -2.604 21.784 3.487 1.00 0.00 92 PHE A O 13
ATOM 33417 N N . LEU C 3 92 ? -3.844 21.711 5.377 1.00 0.00 93 LEU A N 13
ATOM 33418 C CA . LEU C 3 92 ? -4.158 20.298 5.249 1.00 0.00 93 LEU A CA 13
ATOM 33419 C C . LEU C 3 92 ? -2.901 19.474 5.536 1.00 0.00 93 LEU A C 13
ATOM 33420 O O . LEU C 3 92 ? -2.818 18.799 6.561 1.00 0.00 93 LEU A O 13
ATOM 33436 N N . ARG C 3 93 ? -1.955 19.555 4.612 1.00 0.00 94 ARG A N 13
ATOM 33437 C CA . ARG C 3 93 ? -0.707 18.824 4.753 1.00 0.00 94 ARG A CA 13
ATOM 33438 C C . ARG C 3 93 ? 0.137 19.427 5.878 1.00 0.00 94 ARG A C 13
ATOM 33439 O O . ARG C 3 93 ? -0.400 20.024 6.810 1.00 0.00 94 ARG A O 13
ATOM 33460 N N . ARG C 3 94 ? 1.444 19.249 5.755 1.00 0.00 95 ARG A N 13
ATOM 33461 C CA . ARG C 3 94 ? 2.367 19.768 6.750 1.00 0.00 95 ARG A CA 13
ATOM 33462 C C . ARG C 3 94 ? 3.218 20.890 6.151 1.00 0.00 95 ARG A C 13
ATOM 33463 O O . ARG C 3 94 ? 4.412 20.985 6.430 1.00 0.00 95 ARG A O 13
ATOM 33484 N N . ARG C 3 95 ? 2.570 21.711 5.339 1.00 0.00 96 ARG A N 13
ATOM 33485 C CA . ARG C 3 95 ? 3.252 22.823 4.698 1.00 0.00 96 ARG A CA 13
ATOM 33486 C C . ARG C 3 95 ? 4.248 23.464 5.666 1.00 0.00 96 ARG A C 13
ATOM 33487 O O . ARG C 3 95 ? 5.387 23.743 5.296 1.00 0.00 96 ARG A O 13
ATOM 33508 N N . LYS C 3 96 ? 3.782 23.678 6.888 1.00 0.00 97 LYS A N 13
ATOM 33509 C CA . LYS C 3 96 ? 4.618 24.281 7.912 1.00 0.00 97 LYS A CA 13
ATOM 33510 C C . LYS C 3 96 ? 5.829 23.383 8.170 1.00 0.00 97 LYS A C 13
ATOM 33511 O O . LYS C 3 96 ? 6.964 23.775 7.902 1.00 0.00 97 LYS A O 13
ATOM 33530 N N . ARG C 3 97 ? 5.547 22.196 8.686 1.00 0.00 98 ARG A N 13
ATOM 33531 C CA . ARG C 3 97 ? 6.600 21.240 8.982 1.00 0.00 98 ARG A CA 13
ATOM 33532 C C . ARG C 3 97 ? 7.744 21.381 7.976 1.00 0.00 98 ARG A C 13
ATOM 33533 O O . ARG C 3 97 ? 8.846 21.790 8.338 1.00 0.00 98 ARG A O 13
ATOM 34531 N N . VAL C 3 1 ? 1.325 0.000 0.000 1.00 0.00 2 VAL A N 14
ATOM 34532 C CA . VAL C 3 1 ? 2.073 0.000 -1.245 1.00 0.00 2 VAL A CA 14
ATOM 34533 C C . VAL C 3 1 ? 2.396 1.442 -1.642 1.00 0.00 2 VAL A C 14
ATOM 34534 O O . VAL C 3 1 ? 3.333 1.687 -2.400 1.00 0.00 2 VAL A O 14
ATOM 34547 N N . LYS C 3 2 ? 1.602 2.360 -1.110 1.00 0.00 3 LYS A N 14
ATOM 34548 C CA . LYS C 3 2 ? 1.791 3.771 -1.399 1.00 0.00 3 LYS A CA 14
ATOM 34549 C C . LYS C 3 2 ? 0.789 4.593 -0.585 1.00 0.00 3 LYS A C 14
ATOM 34550 O O . LYS C 3 2 ? -0.070 4.034 0.095 1.00 0.00 3 LYS A O 14
ATOM 34569 N N . PRO C 3 3 ? 0.937 5.941 -0.683 1.00 0.00 4 PRO A N 14
ATOM 34570 C CA . PRO C 3 3 ? 0.056 6.845 0.036 1.00 0.00 4 PRO A CA 14
ATOM 34571 C C . PRO C 3 3 ? -1.321 6.913 -0.629 1.00 0.00 4 PRO A C 14
ATOM 34572 O O . PRO C 3 3 ? -1.425 6.877 -1.854 1.00 0.00 4 PRO A O 14
ATOM 34583 N N . PRO C 3 4 ? -2.370 7.012 0.231 1.00 0.00 5 PRO A N 14
ATOM 34584 C CA . PRO C 3 4 ? -3.736 7.085 -0.260 1.00 0.00 5 PRO A CA 14
ATOM 34585 C C . PRO C 3 4 ? -4.036 8.469 -0.841 1.00 0.00 5 PRO A C 14
ATOM 34586 O O . PRO C 3 4 ? -3.660 9.485 -0.259 1.00 0.00 5 PRO A O 14
ATOM 34597 N N . TYR C 3 5 ? -4.711 8.463 -1.981 1.00 0.00 6 TYR A N 14
ATOM 34598 C CA . TYR C 3 5 ? -5.066 9.704 -2.647 1.00 0.00 6 TYR A CA 14
ATOM 34599 C C . TYR C 3 5 ? -6.156 10.449 -1.874 1.00 0.00 6 TYR A C 14
ATOM 34600 O O . TYR C 3 5 ? -6.557 10.021 -0.792 1.00 0.00 6 TYR A O 14
ATOM 34618 N N . SER C 3 6 ? -6.605 11.550 -2.458 1.00 0.00 7 SER A N 14
ATOM 34619 C CA . SER C 3 6 ? -7.641 12.358 -1.838 1.00 0.00 7 SER A CA 14
ATOM 34620 C C . SER C 3 6 ? -8.968 11.596 -1.836 1.00 0.00 7 SER A C 14
ATOM 34621 O O . SER C 3 6 ? -9.584 11.413 -2.884 1.00 0.00 7 SER A O 14
ATOM 34629 N N . TYR C 3 7 ? -9.368 11.173 -0.646 1.00 0.00 8 TYR A N 14
ATOM 34630 C CA . TYR C 3 7 ? -10.611 10.435 -0.494 1.00 0.00 8 TYR A CA 14
ATOM 34631 C C . TYR C 3 7 ? -11.778 11.187 -1.137 1.00 0.00 8 TYR A C 14
ATOM 34632 O O . TYR C 3 7 ? -12.723 10.572 -1.626 1.00 0.00 8 TYR A O 14
ATOM 34650 N N . ILE C 3 8 ? -11.673 12.508 -1.114 1.00 0.00 9 ILE A N 14
ATOM 34651 C CA . ILE C 3 8 ? -12.707 13.351 -1.689 1.00 0.00 9 ILE A CA 14
ATOM 34652 C C . ILE C 3 8 ? -12.870 13.011 -3.172 1.00 0.00 9 ILE A C 14
ATOM 34653 O O . ILE C 3 8 ? -13.982 13.029 -3.698 1.00 0.00 9 ILE A O 14
ATOM 34669 N N . ALA C 3 9 ? -11.746 12.709 -3.804 1.00 0.00 10 ALA A N 14
ATOM 34670 C CA . ALA C 3 9 ? -11.750 12.366 -5.216 1.00 0.00 10 ALA A CA 14
ATOM 34671 C C . ALA C 3 9 ? -12.436 11.012 -5.405 1.00 0.00 10 ALA A C 14
ATOM 34672 O O . ALA C 3 9 ? -13.463 10.920 -6.077 1.00 0.00 10 ALA A O 14
ATOM 34679 N N . LEU C 3 10 ? -11.841 9.994 -4.801 1.00 0.00 11 LEU A N 14
ATOM 34680 C CA . LEU C 3 10 ? -12.382 8.648 -4.894 1.00 0.00 11 LEU A CA 14
ATOM 34681 C C . LEU C 3 10 ? -13.879 8.682 -4.581 1.00 0.00 11 LEU A C 14
ATOM 34682 O O . LEU C 3 10 ? -14.671 8.016 -5.245 1.00 0.00 11 LEU A O 14
ATOM 34698 N N . ILE C 3 11 ? -14.222 9.465 -3.568 1.00 0.00 12 ILE A N 14
ATOM 34699 C CA . ILE C 3 11 ? -15.610 9.594 -3.158 1.00 0.00 12 ILE A CA 14
ATOM 34700 C C . ILE C 3 11 ? -16.410 10.254 -4.283 1.00 0.00 12 ILE A C 14
ATOM 34701 O O . ILE C 3 11 ? -17.472 9.765 -4.664 1.00 0.00 12 ILE A O 14
ATOM 34717 N N . THR C 3 12 ? -15.869 11.355 -4.784 1.00 0.00 13 THR A N 14
ATOM 34718 C CA . THR C 3 12 ? -16.519 12.087 -5.857 1.00 0.00 13 THR A CA 14
ATOM 34719 C C . THR C 3 12 ? -16.900 11.138 -6.995 1.00 0.00 13 THR A C 14
ATOM 34720 O O . THR C 3 12 ? -17.950 11.297 -7.616 1.00 0.00 13 THR A O 14
ATOM 34731 N N . MET C 3 13 ? -16.025 10.172 -7.235 1.00 0.00 14 MET A N 14
ATOM 34732 C CA . MET C 3 13 ? -16.257 9.197 -8.287 1.00 0.00 14 MET A CA 14
ATOM 34733 C C . MET C 3 13 ? -17.227 8.108 -7.823 1.00 0.00 14 MET A C 14
ATOM 34734 O O . MET C 3 13 ? -17.940 7.520 -8.634 1.00 0.00 14 MET A O 14
ATOM 34748 N N . ALA C 3 14 ? -17.222 7.874 -6.519 1.00 0.00 15 ALA A N 14
ATOM 34749 C CA . ALA C 3 14 ? -18.093 6.866 -5.936 1.00 0.00 15 ALA A CA 14
ATOM 34750 C C . ALA C 3 14 ? -19.536 7.373 -5.956 1.00 0.00 15 ALA A C 14
ATOM 34751 O O . ALA C 3 14 ? -20.475 6.582 -6.030 1.00 0.00 15 ALA A O 14
ATOM 34758 N N . ILE C 3 15 ? -19.668 8.690 -5.888 1.00 0.00 16 ILE A N 14
ATOM 34759 C CA . ILE C 3 15 ? -20.982 9.311 -5.896 1.00 0.00 16 ILE A CA 14
ATOM 34760 C C . ILE C 3 15 ? -21.420 9.547 -7.343 1.00 0.00 16 ILE A C 14
ATOM 34761 O O . ILE C 3 15 ? -22.608 9.479 -7.654 1.00 0.00 16 ILE A O 14
ATOM 34777 N N . LEU C 3 16 ? -20.437 9.819 -8.189 1.00 0.00 17 LEU A N 14
ATOM 34778 C CA . LEU C 3 16 ? -20.707 10.066 -9.595 1.00 0.00 17 LEU A CA 14
ATOM 34779 C C . LEU C 3 16 ? -21.000 8.736 -10.294 1.00 0.00 17 LEU A C 14
ATOM 34780 O O . LEU C 3 16 ? -21.818 8.680 -11.211 1.00 0.00 17 LEU A O 14
ATOM 34796 N N . GLN C 3 17 ? -20.316 7.699 -9.834 1.00 0.00 18 GLN A N 14
ATOM 34797 C CA . GLN C 3 17 ? -20.493 6.374 -10.404 1.00 0.00 18 GLN A CA 14
ATOM 34798 C C . GLN C 3 17 ? -21.977 6.001 -10.428 1.00 0.00 18 GLN A C 14
ATOM 34799 O O . GLN C 3 17 ? -22.446 5.368 -11.373 1.00 0.00 18 GLN A O 14
ATOM 34813 N N . SER C 3 18 ? -22.674 6.408 -9.377 1.00 0.00 19 SER A N 14
ATOM 34814 C CA . SER C 3 18 ? -24.094 6.124 -9.266 1.00 0.00 19 SER A CA 14
ATOM 34815 C C . SER C 3 18 ? -24.884 7.022 -10.220 1.00 0.00 19 SER A C 14
ATOM 34816 O O . SER C 3 18 ? -24.965 8.232 -10.015 1.00 0.00 19 SER A O 14
ATOM 34824 N N . PRO C 3 19 ? -25.460 6.379 -11.271 1.00 0.00 20 PRO A N 14
ATOM 34825 C CA . PRO C 3 19 ? -26.240 7.106 -12.257 1.00 0.00 20 PRO A CA 14
ATOM 34826 C C . PRO C 3 19 ? -27.611 7.492 -11.697 1.00 0.00 20 PRO A C 14
ATOM 34827 O O . PRO C 3 19 ? -28.388 8.175 -12.362 1.00 0.00 20 PRO A O 14
ATOM 34838 N N . GLN C 3 20 ? -27.866 7.037 -10.478 1.00 0.00 21 GLN A N 14
ATOM 34839 C CA . GLN C 3 20 ? -29.129 7.326 -9.821 1.00 0.00 21 GLN A CA 14
ATOM 34840 C C . GLN C 3 20 ? -28.887 8.096 -8.521 1.00 0.00 21 GLN A C 14
ATOM 34841 O O . GLN C 3 20 ? -29.667 7.988 -7.577 1.00 0.00 21 GLN A O 14
ATOM 34855 N N . LYS C 3 21 ? -27.802 8.857 -8.515 1.00 0.00 22 LYS A N 14
ATOM 34856 C CA . LYS C 3 21 ? -27.447 9.645 -7.347 1.00 0.00 22 LYS A CA 14
ATOM 34857 C C . LYS C 3 21 ? -27.841 8.880 -6.082 1.00 0.00 22 LYS A C 14
ATOM 34858 O O . LYS C 3 21 ? -28.649 9.360 -5.288 1.00 0.00 22 LYS A O 14
ATOM 34877 N N . LYS C 3 22 ? -27.251 7.703 -5.933 1.00 0.00 23 LYS A N 14
ATOM 34878 C CA . LYS C 3 22 ? -27.530 6.867 -4.778 1.00 0.00 23 LYS A CA 14
ATOM 34879 C C . LYS C 3 22 ? -26.473 5.764 -4.685 1.00 0.00 23 LYS A C 14
ATOM 34880 O O . LYS C 3 22 ? -26.107 5.163 -5.694 1.00 0.00 23 LYS A O 14
ATOM 34899 N N . LEU C 3 23 ? -26.013 5.533 -3.464 1.00 0.00 24 LEU A N 14
ATOM 34900 C CA . LEU C 3 23 ? -25.005 4.513 -3.226 1.00 0.00 24 LEU A CA 14
ATOM 34901 C C . LEU C 3 23 ? -25.001 4.144 -1.741 1.00 0.00 24 LEU A C 14
ATOM 34902 O O . LEU C 3 23 ? -25.669 4.790 -0.935 1.00 0.00 24 LEU A O 14
ATOM 34918 N N . THR C 3 24 ? -24.240 3.107 -1.424 1.00 0.00 25 THR A N 14
ATOM 34919 C CA . THR C 3 24 ? -24.140 2.644 -0.051 1.00 0.00 25 THR A CA 14
ATOM 34920 C C . THR C 3 24 ? -22.684 2.677 0.419 1.00 0.00 25 THR A C 14
ATOM 34921 O O . THR C 3 24 ? -21.813 2.073 -0.205 1.00 0.00 25 THR A O 14
ATOM 34932 N N . LEU C 3 25 ? -22.465 3.389 1.514 1.00 0.00 26 LEU A N 14
ATOM 34933 C CA . LEU C 3 25 ? -21.130 3.509 2.075 1.00 0.00 26 LEU A CA 14
ATOM 34934 C C . LEU C 3 25 ? -20.470 2.129 2.107 1.00 0.00 26 LEU A C 14
ATOM 34935 O O . LEU C 3 25 ? -19.289 1.994 1.787 1.00 0.00 26 LEU A O 14
ATOM 34951 N N . SER C 3 26 ? -21.259 1.139 2.497 1.00 0.00 27 SER A N 14
ATOM 34952 C CA . SER C 3 26 ? -20.766 -0.225 2.576 1.00 0.00 27 SER A CA 14
ATOM 34953 C C . SER C 3 26 ? -20.412 -0.735 1.177 1.00 0.00 27 SER A C 14
ATOM 34954 O O . SER C 3 26 ? -19.280 -1.147 0.931 1.00 0.00 27 SER A O 14
ATOM 34962 N N . GLY C 3 27 ? -21.402 -0.691 0.298 1.00 0.00 28 GLY A N 14
ATOM 34963 C CA . GLY C 3 27 ? -21.210 -1.144 -1.069 1.00 0.00 28 GLY A CA 14
ATOM 34964 C C . GLY C 3 27 ? -20.017 -0.438 -1.718 1.00 0.00 28 GLY A C 14
ATOM 34965 O O . GLY C 3 27 ? -19.302 -1.033 -2.523 1.00 0.00 28 GLY A O 14
ATOM 34969 N N . ILE C 3 28 ? -19.839 0.820 -1.342 1.00 0.00 29 ILE A N 14
ATOM 34970 C CA . ILE C 3 28 ? -18.745 1.613 -1.876 1.00 0.00 29 ILE A CA 14
ATOM 34971 C C . ILE C 3 28 ? -17.419 1.074 -1.336 1.00 0.00 29 ILE A C 14
ATOM 34972 O O . ILE C 3 28 ? -16.463 0.897 -2.090 1.00 0.00 29 ILE A O 14
ATOM 34988 N N . CYS C 3 29 ? -17.403 0.828 -0.034 1.00 0.00 30 CYS A N 14
ATOM 34989 C CA . CYS C 3 29 ? -16.210 0.313 0.616 1.00 0.00 30 CYS A CA 14
ATOM 34990 C C . CYS C 3 29 ? -15.751 -0.935 -0.141 1.00 0.00 30 CYS A C 14
ATOM 34991 O O . CYS C 3 29 ? -14.553 -1.176 -0.281 1.00 0.00 30 CYS A O 14
ATOM 34999 N N . GLU C 3 30 ? -16.729 -1.697 -0.610 1.00 0.00 31 GLU A N 14
ATOM 35000 C CA . GLU C 3 30 ? -16.441 -2.914 -1.349 1.00 0.00 31 GLU A CA 14
ATOM 35001 C C . GLU C 3 30 ? -15.988 -2.577 -2.771 1.00 0.00 31 GLU A C 14
ATOM 35002 O O . GLU C 3 30 ? -15.053 -3.186 -3.289 1.00 0.00 31 GLU A O 14
ATOM 35014 N N . PHE C 3 31 ? -16.672 -1.609 -3.362 1.00 0.00 32 PHE A N 14
ATOM 35015 C CA . PHE C 3 31 ? -16.352 -1.184 -4.714 1.00 0.00 32 PHE A CA 14
ATOM 35016 C C . PHE C 3 31 ? -14.912 -0.673 -4.801 1.00 0.00 32 PHE A C 14
ATOM 35017 O O . PHE C 3 31 ? -14.278 -0.770 -5.851 1.00 0.00 32 PHE A O 14
ATOM 35034 N N . ILE C 3 32 ? -14.438 -0.141 -3.685 1.00 0.00 33 ILE A N 14
ATOM 35035 C CA . ILE C 3 32 ? -13.085 0.385 -3.622 1.00 0.00 33 ILE A CA 14
ATOM 35036 C C . ILE C 3 32 ? -12.106 -0.766 -3.377 1.00 0.00 33 ILE A C 14
ATOM 35037 O O . ILE C 3 32 ? -11.162 -0.956 -4.142 1.00 0.00 33 ILE A O 14
ATOM 35053 N N . SER C 3 33 ? -12.366 -1.503 -2.307 1.00 0.00 34 SER A N 14
ATOM 35054 C CA . SER C 3 33 ? -11.519 -2.630 -1.951 1.00 0.00 34 SER A CA 14
ATOM 35055 C C . SER C 3 33 ? -11.209 -3.464 -3.196 1.00 0.00 34 SER A C 14
ATOM 35056 O O . SER C 3 33 ? -10.126 -4.037 -3.309 1.00 0.00 34 SER A O 14
ATOM 35064 N N . ASN C 3 34 ? -12.179 -3.507 -4.097 1.00 0.00 35 ASN A N 14
ATOM 35065 C CA . ASN C 3 34 ? -12.023 -4.262 -5.329 1.00 0.00 35 ASN A CA 14
ATOM 35066 C C . ASN C 3 34 ? -10.922 -3.624 -6.178 1.00 0.00 35 ASN A C 14
ATOM 35067 O O . ASN C 3 34 ? -10.042 -4.318 -6.685 1.00 0.00 35 ASN A O 14
ATOM 35078 N N . ARG C 3 35 ? -11.007 -2.308 -6.306 1.00 0.00 36 ARG A N 14
ATOM 35079 C CA . ARG C 3 35 ? -10.028 -1.568 -7.085 1.00 0.00 36 ARG A CA 14
ATOM 35080 C C . ARG C 3 35 ? -8.657 -1.627 -6.409 1.00 0.00 36 ARG A C 14
ATOM 35081 O O . ARG C 3 35 ? -7.682 -2.073 -7.013 1.00 0.00 36 ARG A O 14
ATOM 35102 N N . PHE C 3 36 ? -8.625 -1.171 -5.166 1.00 0.00 37 PHE A N 14
ATOM 35103 C CA . PHE C 3 36 ? -7.390 -1.166 -4.402 1.00 0.00 37 PHE A CA 14
ATOM 35104 C C . PHE C 3 36 ? -7.363 -2.319 -3.396 1.00 0.00 37 PHE A C 14
ATOM 35105 O O . PHE C 3 36 ? -8.112 -2.313 -2.420 1.00 0.00 37 PHE A O 14
ATOM 35122 N N . PRO C 3 37 ? -6.470 -3.305 -3.676 1.00 0.00 38 PRO A N 14
ATOM 35123 C CA . PRO C 3 37 ? -6.335 -4.462 -2.807 1.00 0.00 38 PRO A CA 14
ATOM 35124 C C . PRO C 3 37 ? -5.586 -4.100 -1.523 1.00 0.00 38 PRO A C 14
ATOM 35125 O O . PRO C 3 37 ? -6.043 -4.410 -0.424 1.00 0.00 38 PRO A O 14
ATOM 35136 N N . TYR C 3 38 ? -4.446 -3.449 -1.705 1.00 0.00 39 TYR A N 14
ATOM 35137 C CA . TYR C 3 38 ? -3.629 -3.041 -0.575 1.00 0.00 39 TYR A CA 14
ATOM 35138 C C . TYR C 3 38 ? -4.448 -2.227 0.429 1.00 0.00 39 TYR A C 14
ATOM 35139 O O . TYR C 3 38 ? -4.211 -2.301 1.633 1.00 0.00 39 TYR A O 14
ATOM 35157 N N . TYR C 3 39 ? -5.394 -1.469 -0.105 1.00 0.00 40 TYR A N 14
ATOM 35158 C CA . TYR C 3 39 ? -6.250 -0.642 0.729 1.00 0.00 40 TYR A CA 14
ATOM 35159 C C . TYR C 3 39 ? -7.054 -1.499 1.709 1.00 0.00 40 TYR A C 14
ATOM 35160 O O . TYR C 3 39 ? -7.228 -1.126 2.868 1.00 0.00 40 TYR A O 14
ATOM 35178 N N . ARG C 3 40 ? -7.524 -2.632 1.207 1.00 0.00 41 ARG A N 14
ATOM 35179 C CA . ARG C 3 40 ? -8.306 -3.545 2.023 1.00 0.00 41 ARG A CA 14
ATOM 35180 C C . ARG C 3 40 ? -7.393 -4.315 2.981 1.00 0.00 41 ARG A C 14
ATOM 35181 O O . ARG C 3 40 ? -7.861 -4.889 3.963 1.00 0.00 41 ARG A O 14
ATOM 35202 N N . GLU C 3 41 ? -6.108 -4.302 2.661 1.00 0.00 42 GLU A N 14
ATOM 35203 C CA . GLU C 3 41 ? -5.126 -4.992 3.480 1.00 0.00 42 GLU A CA 14
ATOM 35204 C C . GLU C 3 41 ? -4.906 -4.238 4.793 1.00 0.00 42 GLU A C 14
ATOM 35205 O O . GLU C 3 41 ? -4.966 -4.829 5.870 1.00 0.00 42 GLU A O 14
ATOM 35217 N N . LYS C 3 42 ? -4.655 -2.944 4.660 1.00 0.00 43 LYS A N 14
ATOM 35218 C CA . LYS C 3 42 ? -4.426 -2.103 5.822 1.00 0.00 43 LYS A CA 14
ATOM 35219 C C . LYS C 3 42 ? -5.764 -1.799 6.499 1.00 0.00 43 LYS A C 14
ATOM 35220 O O . LYS C 3 42 ? -5.906 -1.971 7.708 1.00 0.00 43 LYS A O 14
ATOM 35239 N N . PHE C 3 43 ? -6.712 -1.351 5.688 1.00 0.00 44 PHE A N 14
ATOM 35240 C CA . PHE C 3 43 ? -8.034 -1.022 6.193 1.00 0.00 44 PHE A CA 14
ATOM 35241 C C . PHE C 3 43 ? -8.016 -0.865 7.715 1.00 0.00 44 PHE A C 14
ATOM 35242 O O . PHE C 3 43 ? -8.654 -1.636 8.430 1.00 0.00 44 PHE A O 14
ATOM 35259 N N . PRO C 3 44 ? -7.259 0.166 8.178 1.00 0.00 45 PRO A N 14
ATOM 35260 C CA . PRO C 3 44 ? -7.150 0.434 9.601 1.00 0.00 45 PRO A CA 14
ATOM 35261 C C . PRO C 3 44 ? -8.426 1.087 10.136 1.00 0.00 45 PRO A C 14
ATOM 35262 O O . PRO C 3 44 ? -8.653 1.116 11.344 1.00 0.00 45 PRO A O 14
ATOM 35273 N N . ALA C 3 45 ? -9.226 1.594 9.209 1.00 0.00 46 ALA A N 14
ATOM 35274 C CA . ALA C 3 45 ? -10.473 2.244 9.572 1.00 0.00 46 ALA A CA 14
ATOM 35275 C C . ALA C 3 45 ? -11.054 2.946 8.343 1.00 0.00 46 ALA A C 14
ATOM 35276 O O . ALA C 3 45 ? -11.280 4.155 8.363 1.00 0.00 46 ALA A O 14
ATOM 35283 N N . TRP C 3 46 ? -11.279 2.158 7.302 1.00 0.00 47 TRP A N 14
ATOM 35284 C CA . TRP C 3 46 ? -11.829 2.688 6.066 1.00 0.00 47 TRP A CA 14
ATOM 35285 C C . TRP C 3 46 ? -13.330 2.900 6.270 1.00 0.00 47 TRP A C 14
ATOM 35286 O O . TRP C 3 46 ? -14.047 3.230 5.326 1.00 0.00 47 TRP A O 14
ATOM 35307 N N . GLN C 3 47 ? -13.761 2.701 7.507 1.00 0.00 48 GLN A N 14
ATOM 35308 C CA . GLN C 3 47 ? -15.165 2.866 7.846 1.00 0.00 48 GLN A CA 14
ATOM 35309 C C . GLN C 3 47 ? -15.503 4.351 7.996 1.00 0.00 48 GLN A C 14
ATOM 35310 O O . GLN C 3 47 ? -16.120 4.943 7.112 1.00 0.00 48 GLN A O 14
ATOM 35324 N N . ASN C 3 48 ? -15.085 4.909 9.122 1.00 0.00 49 ASN A N 14
ATOM 35325 C CA . ASN C 3 48 ? -15.337 6.313 9.400 1.00 0.00 49 ASN A CA 14
ATOM 35326 C C . ASN C 3 48 ? -14.397 7.172 8.553 1.00 0.00 49 ASN A C 14
ATOM 35327 O O . ASN C 3 48 ? -14.718 8.314 8.226 1.00 0.00 49 ASN A O 14
ATOM 35338 N N . SER C 3 49 ? -13.253 6.591 8.221 1.00 0.00 50 SER A N 14
ATOM 35339 C CA . SER C 3 49 ? -12.264 7.289 7.418 1.00 0.00 50 SER A CA 14
ATOM 35340 C C . SER C 3 49 ? -12.914 7.834 6.144 1.00 0.00 50 SER A C 14
ATOM 35341 O O . SER C 3 49 ? -12.881 9.037 5.892 1.00 0.00 50 SER A O 14
ATOM 35349 N N . ILE C 3 50 ? -13.489 6.921 5.375 1.00 0.00 51 ILE A N 14
ATOM 35350 C CA . ILE C 3 50 ? -14.145 7.295 4.133 1.00 0.00 51 ILE A CA 14
ATOM 35351 C C . ILE C 3 50 ? -15.450 8.028 4.452 1.00 0.00 51 ILE A C 14
ATOM 35352 O O . ILE C 3 50 ? -15.727 9.085 3.886 1.00 0.00 51 ILE A O 14
ATOM 35368 N N . ARG C 3 51 ? -16.217 7.439 5.357 1.00 0.00 52 ARG A N 14
ATOM 35369 C CA . ARG C 3 51 ? -17.486 8.022 5.758 1.00 0.00 52 ARG A CA 14
ATOM 35370 C C . ARG C 3 51 ? -17.311 9.510 6.069 1.00 0.00 52 ARG A C 14
ATOM 35371 O O . ARG C 3 51 ? -18.201 10.314 5.796 1.00 0.00 52 ARG A O 14
ATOM 35392 N N . HIS C 3 52 ? -16.157 9.832 6.635 1.00 0.00 53 HIS A N 14
ATOM 35393 C CA . HIS C 3 52 ? -15.854 11.210 6.985 1.00 0.00 53 HIS A CA 14
ATOM 35394 C C . HIS C 3 52 ? -15.570 12.012 5.714 1.00 0.00 53 HIS A C 14
ATOM 35395 O O . HIS C 3 52 ? -16.202 13.039 5.469 1.00 0.00 53 HIS A O 14
ATOM 35409 N N . ASN C 3 53 ? -14.619 11.514 4.938 1.00 0.00 54 ASN A N 14
ATOM 35410 C CA . ASN C 3 53 ? -14.244 12.171 3.698 1.00 0.00 54 ASN A CA 14
ATOM 35411 C C . ASN C 3 53 ? -15.421 12.120 2.722 1.00 0.00 54 ASN A C 14
ATOM 35412 O O . ASN C 3 53 ? -15.403 12.784 1.687 1.00 0.00 54 ASN A O 14
ATOM 35423 N N . LEU C 3 54 ? -16.416 11.324 3.086 1.00 0.00 55 LEU A N 14
ATOM 35424 C CA . LEU C 3 54 ? -17.599 11.177 2.255 1.00 0.00 55 LEU A CA 14
ATOM 35425 C C . LEU C 3 54 ? -18.561 12.332 2.537 1.00 0.00 55 LEU A C 14
ATOM 35426 O O . LEU C 3 54 ? -18.897 13.100 1.636 1.00 0.00 55 LEU A O 14
ATOM 35442 N N . SER C 3 55 ? -18.979 12.420 3.791 1.00 0.00 56 SER A N 14
ATOM 35443 C CA . SER C 3 55 ? -19.896 13.468 4.203 1.00 0.00 56 SER A CA 14
ATOM 35444 C C . SER C 3 55 ? -19.149 14.797 4.330 1.00 0.00 56 SER A C 14
ATOM 35445 O O . SER C 3 55 ? -19.580 15.811 3.782 1.00 0.00 56 SER A O 14
ATOM 35453 N N . LEU C 3 56 ? -18.042 14.750 5.056 1.00 0.00 57 LEU A N 14
ATOM 35454 C CA . LEU C 3 56 ? -17.231 15.938 5.262 1.00 0.00 57 LEU A CA 14
ATOM 35455 C C . LEU C 3 56 ? -16.464 16.256 3.977 1.00 0.00 57 LEU A C 14
ATOM 35456 O O . LEU C 3 56 ? -15.278 15.951 3.866 1.00 0.00 57 LEU A O 14
ATOM 35472 N N . ASN C 3 57 ? -17.174 16.864 3.038 1.00 0.00 58 ASN A N 14
ATOM 35473 C CA . ASN C 3 57 ? -16.575 17.226 1.764 1.00 0.00 58 ASN A CA 14
ATOM 35474 C C . ASN C 3 57 ? -17.675 17.369 0.711 1.00 0.00 58 ASN A C 14
ATOM 35475 O O . ASN C 3 57 ? -17.754 18.388 0.025 1.00 0.00 58 ASN A O 14
ATOM 35486 N N . ASP C 3 58 ? -18.497 16.334 0.615 1.00 0.00 59 ASP A N 14
ATOM 35487 C CA . ASP C 3 58 ? -19.589 16.332 -0.344 1.00 0.00 59 ASP A CA 14
ATOM 35488 C C . ASP C 3 58 ? -20.689 17.279 0.141 1.00 0.00 59 ASP A C 14
ATOM 35489 O O . ASP C 3 58 ? -21.011 18.257 -0.532 1.00 0.00 59 ASP A O 14
ATOM 35498 N N . CYS C 3 59 ? -21.234 16.955 1.304 1.00 0.00 60 CYS A N 14
ATOM 35499 C CA . CYS C 3 59 ? -22.291 17.764 1.886 1.00 0.00 60 CYS A CA 14
ATOM 35500 C C . CYS C 3 59 ? -23.637 17.187 1.444 1.00 0.00 60 CYS A C 14
ATOM 35501 O O . CYS C 3 59 ? -24.486 17.909 0.923 1.00 0.00 60 CYS A O 14
ATOM 35509 N N . PHE C 3 60 ? -23.791 15.890 1.669 1.00 0.00 61 PHE A N 14
ATOM 35510 C CA . PHE C 3 60 ? -25.019 15.207 1.300 1.00 0.00 61 PHE A CA 14
ATOM 35511 C C . PHE C 3 60 ? -25.671 14.554 2.521 1.00 0.00 61 PHE A C 14
ATOM 35512 O O . PHE C 3 60 ? -25.268 14.809 3.655 1.00 0.00 61 PHE A O 14
ATOM 35529 N N . VAL C 3 61 ? -26.666 13.723 2.247 1.00 0.00 62 VAL A N 14
ATOM 35530 C CA . VAL C 3 61 ? -27.377 13.031 3.308 1.00 0.00 62 VAL A CA 14
ATOM 35531 C C . VAL C 3 61 ? -27.242 11.520 3.106 1.00 0.00 62 VAL A C 14
ATOM 35532 O O . VAL C 3 61 ? -27.181 11.045 1.973 1.00 0.00 62 VAL A O 14
ATOM 35545 N N . LYS C 3 62 ? -27.200 10.807 4.222 1.00 0.00 63 LYS A N 14
ATOM 35546 C CA . LYS C 3 62 ? -27.074 9.360 4.181 1.00 0.00 63 LYS A CA 14
ATOM 35547 C C . LYS C 3 62 ? -28.201 8.731 5.002 1.00 0.00 63 LYS A C 14
ATOM 35548 O O . LYS C 3 62 ? -29.040 9.440 5.557 1.00 0.00 63 LYS A O 14
ATOM 35567 N N . ILE C 3 63 ? -28.185 7.407 5.054 1.00 0.00 64 ILE A N 14
ATOM 35568 C CA . ILE C 3 63 ? -29.195 6.675 5.798 1.00 0.00 64 ILE A CA 14
ATOM 35569 C C . ILE C 3 63 ? -28.518 5.858 6.900 1.00 0.00 64 ILE A C 14
ATOM 35570 O O . ILE C 3 63 ? -27.691 4.992 6.618 1.00 0.00 64 ILE A O 14
ATOM 35586 N N . PRO C 3 64 ? -28.904 6.170 8.166 1.00 0.00 65 PRO A N 14
ATOM 35587 C CA . PRO C 3 64 ? -28.344 5.475 9.313 1.00 0.00 65 PRO A CA 14
ATOM 35588 C C . PRO C 3 64 ? -28.932 4.068 9.443 1.00 0.00 65 PRO A C 14
ATOM 35589 O O . PRO C 3 64 ? -29.774 3.667 8.640 1.00 0.00 65 PRO A O 14
ATOM 35600 N N . ARG C 3 65 ? -28.467 3.358 10.460 1.00 0.00 66 ARG A N 14
ATOM 35601 C CA . ARG C 3 65 ? -28.937 2.006 10.705 1.00 0.00 66 ARG A CA 14
ATOM 35602 C C . ARG C 3 65 ? -30.442 1.911 10.445 1.00 0.00 66 ARG A C 14
ATOM 35603 O O . ARG C 3 65 ? -31.247 2.294 11.292 1.00 0.00 66 ARG A O 14
ATOM 35624 N N . GLU C 3 66 ? -30.776 1.398 9.270 1.00 0.00 67 GLU A N 14
ATOM 35625 C CA . GLU C 3 66 ? -32.169 1.248 8.888 1.00 0.00 67 GLU A CA 14
ATOM 35626 C C . GLU C 3 66 ? -32.468 -0.209 8.530 1.00 0.00 67 GLU A C 14
ATOM 35627 O O . GLU C 3 66 ? -31.551 -0.994 8.295 1.00 0.00 67 GLU A O 14
ATOM 35639 N N . PRO C 3 67 ? -33.788 -0.534 8.499 1.00 0.00 68 PRO A N 14
ATOM 35640 C CA . PRO C 3 67 ? -34.219 -1.883 8.174 1.00 0.00 68 PRO A CA 14
ATOM 35641 C C . PRO C 3 67 ? -34.081 -2.157 6.675 1.00 0.00 68 PRO A C 14
ATOM 35642 O O . PRO C 3 67 ? -35.058 -2.497 6.010 1.00 0.00 68 PRO A O 14
ATOM 35653 N N . GLY C 3 68 ? -32.860 -1.997 6.186 1.00 0.00 69 GLY A N 14
ATOM 35654 C CA . GLY C 3 68 ? -32.581 -2.222 4.778 1.00 0.00 69 GLY A CA 14
ATOM 35655 C C . GLY C 3 68 ? -32.124 -3.662 4.533 1.00 0.00 69 GLY A C 14
ATOM 35656 O O . GLY C 3 68 ? -32.890 -4.484 4.033 1.00 0.00 69 GLY A O 14
ATOM 35660 N N . ASN C 3 69 ? -30.877 -3.922 4.896 1.00 0.00 70 ASN A N 14
ATOM 35661 C CA . ASN C 3 69 ? -30.308 -5.248 4.722 1.00 0.00 70 ASN A CA 14
ATOM 35662 C C . ASN C 3 69 ? -29.538 -5.638 5.985 1.00 0.00 70 ASN A C 14
ATOM 35663 O O . ASN C 3 69 ? -28.840 -4.811 6.571 1.00 0.00 70 ASN A O 14
ATOM 35674 N N . PRO C 3 70 ? -29.693 -6.931 6.377 1.00 0.00 71 PRO A N 14
ATOM 35675 C CA . PRO C 3 70 ? -29.021 -7.440 7.560 1.00 0.00 71 PRO A CA 14
ATOM 35676 C C . PRO C 3 70 ? -27.532 -7.666 7.289 1.00 0.00 71 PRO A C 14
ATOM 35677 O O . PRO C 3 70 ? -27.153 -8.655 6.665 1.00 0.00 71 PRO A O 14
ATOM 35688 N N . GLY C 3 71 ? -26.727 -6.731 7.773 1.00 0.00 72 GLY A N 14
ATOM 35689 C CA . GLY C 3 71 ? -25.288 -6.815 7.591 1.00 0.00 72 GLY A CA 14
ATOM 35690 C C . GLY C 3 71 ? -24.687 -5.433 7.323 1.00 0.00 72 GLY A C 14
ATOM 35691 O O . GLY C 3 71 ? -24.146 -4.801 8.229 1.00 0.00 72 GLY A O 14
ATOM 35695 N N . LYS C 3 72 ? -24.803 -5.005 6.074 1.00 0.00 73 LYS A N 14
ATOM 35696 C CA . LYS C 3 72 ? -24.279 -3.710 5.676 1.00 0.00 73 LYS A CA 14
ATOM 35697 C C . LYS C 3 72 ? -25.256 -3.046 4.704 1.00 0.00 73 LYS A C 14
ATOM 35698 O O . LYS C 3 72 ? -24.868 -2.634 3.612 1.00 0.00 73 LYS A O 14
ATOM 35717 N N . GLY C 3 73 ? -26.506 -2.962 5.136 1.00 0.00 74 GLY A N 14
ATOM 35718 C CA . GLY C 3 73 ? -27.542 -2.355 4.318 1.00 0.00 74 GLY A CA 14
ATOM 35719 C C . GLY C 3 73 ? -27.745 -0.886 4.693 1.00 0.00 74 GLY A C 14
ATOM 35720 O O . GLY C 3 73 ? -28.103 -0.574 5.828 1.00 0.00 74 GLY A O 14
ATOM 35724 N N . ASN C 3 74 ? -27.508 -0.021 3.717 1.00 0.00 75 ASN A N 14
ATOM 35725 C CA . ASN C 3 74 ? -27.661 1.408 3.930 1.00 0.00 75 ASN A CA 14
ATOM 35726 C C . ASN C 3 74 ? -27.698 2.120 2.576 1.00 0.00 75 ASN A C 14
ATOM 35727 O O . ASN C 3 74 ? -27.289 1.555 1.563 1.00 0.00 75 ASN A O 14
ATOM 35738 N N . TYR C 3 75 ? -28.192 3.349 2.603 1.00 0.00 76 TYR A N 14
ATOM 35739 C CA . TYR C 3 75 ? -28.289 4.144 1.390 1.00 0.00 76 TYR A CA 14
ATOM 35740 C C . TYR C 3 75 ? -27.678 5.532 1.595 1.00 0.00 76 TYR A C 14
ATOM 35741 O O . TYR C 3 75 ? -27.719 6.075 2.697 1.00 0.00 76 TYR A O 14
ATOM 35759 N N . TRP C 3 76 ? -27.126 6.065 0.515 1.00 0.00 77 TRP A N 14
ATOM 35760 C CA . TRP C 3 76 ? -26.508 7.379 0.562 1.00 0.00 77 TRP A CA 14
ATOM 35761 C C . TRP C 3 76 ? -26.984 8.169 -0.659 1.00 0.00 77 TRP A C 14
ATOM 35762 O O . TRP C 3 76 ? -26.913 7.681 -1.785 1.00 0.00 77 TRP A O 14
ATOM 35783 N N . THR C 3 77 ? -27.458 9.378 -0.393 1.00 0.00 78 THR A N 14
ATOM 35784 C CA . THR C 3 77 ? -27.946 10.240 -1.456 1.00 0.00 78 THR A CA 14
ATOM 35785 C C . THR C 3 77 ? -27.225 11.590 -1.420 1.00 0.00 78 THR A C 14
ATOM 35786 O O . THR C 3 77 ? -27.092 12.198 -0.360 1.00 0.00 78 THR A O 14
ATOM 35797 N N . LEU C 3 78 ? -26.780 12.018 -2.592 1.00 0.00 79 LEU A N 14
ATOM 35798 C CA . LEU C 3 78 ? -26.077 13.284 -2.709 1.00 0.00 79 LEU A CA 14
ATOM 35799 C C . LEU C 3 78 ? -26.892 14.237 -3.585 1.00 0.00 79 LEU A C 14
ATOM 35800 O O . LEU C 3 78 ? -27.707 13.797 -4.395 1.00 0.00 79 LEU A O 14
ATOM 35816 N N . ASP C 3 79 ? -26.645 15.524 -3.394 1.00 0.00 80 ASP A N 14
ATOM 35817 C CA . ASP C 3 79 ? -27.346 16.543 -4.157 1.00 0.00 80 ASP A CA 14
ATOM 35818 C C . ASP C 3 79 ? -26.933 16.446 -5.627 1.00 0.00 80 ASP A C 14
ATOM 35819 O O . ASP C 3 79 ? -25.792 16.108 -5.935 1.00 0.00 80 ASP A O 14
ATOM 35828 N N . PRO C 3 80 ? -27.911 16.758 -6.520 1.00 0.00 81 PRO A N 14
ATOM 35829 C CA . PRO C 3 80 ? -27.661 16.709 -7.951 1.00 0.00 81 PRO A CA 14
ATOM 35830 C C . PRO C 3 80 ? -26.821 17.906 -8.401 1.00 0.00 81 PRO A C 14
ATOM 35831 O O . PRO C 3 80 ? -27.349 18.864 -8.964 1.00 0.00 81 PRO A O 14
ATOM 35842 N N . GLN C 3 81 ? -25.526 17.812 -8.137 1.00 0.00 82 GLN A N 14
ATOM 35843 C CA . GLN C 3 81 ? -24.607 18.874 -8.508 1.00 0.00 82 GLN A CA 14
ATOM 35844 C C . GLN C 3 81 ? -23.190 18.538 -8.041 1.00 0.00 82 GLN A C 14
ATOM 35845 O O . GLN C 3 81 ? -22.433 19.426 -7.652 1.00 0.00 82 GLN A O 14
ATOM 35859 N N . SER C 3 82 ? -22.873 17.252 -8.094 1.00 0.00 83 SER A N 14
ATOM 35860 C CA . SER C 3 82 ? -21.560 16.787 -7.680 1.00 0.00 83 SER A CA 14
ATOM 35861 C C . SER C 3 82 ? -20.552 16.990 -8.814 1.00 0.00 83 SER A C 14
ATOM 35862 O O . SER C 3 82 ? -19.382 17.277 -8.566 1.00 0.00 83 SER A O 14
ATOM 35870 N N . GLU C 3 83 ? -21.044 16.832 -10.035 1.00 0.00 84 GLU A N 14
ATOM 35871 C CA . GLU C 3 83 ? -20.201 16.994 -11.207 1.00 0.00 84 GLU A CA 14
ATOM 35872 C C . GLU C 3 83 ? -19.733 18.446 -11.328 1.00 0.00 84 GLU A C 14
ATOM 35873 O O . GLU C 3 83 ? -18.539 18.708 -11.461 1.00 0.00 84 GLU A O 14
ATOM 35885 N N . ASP C 3 84 ? -20.699 19.352 -11.278 1.00 0.00 85 ASP A N 14
ATOM 35886 C CA . ASP C 3 84 ? -20.401 20.770 -11.381 1.00 0.00 85 ASP A CA 14
ATOM 35887 C C . ASP C 3 84 ? -19.403 21.157 -10.288 1.00 0.00 85 ASP A C 14
ATOM 35888 O O . ASP C 3 84 ? -18.585 22.055 -10.479 1.00 0.00 85 ASP A O 14
ATOM 35897 N N . MET C 3 85 ? -19.504 20.461 -9.165 1.00 0.00 86 MET A N 14
ATOM 35898 C CA . MET C 3 85 ? -18.620 20.721 -8.041 1.00 0.00 86 MET A CA 14
ATOM 35899 C C . MET C 3 85 ? -17.170 20.388 -8.396 1.00 0.00 86 MET A C 14
ATOM 35900 O O . MET C 3 85 ? -16.268 21.186 -8.148 1.00 0.00 86 MET A O 14
ATOM 35914 N N . PHE C 3 86 ? -16.990 19.208 -8.971 1.00 0.00 87 PHE A N 14
ATOM 35915 C CA . PHE C 3 86 ? -15.665 18.759 -9.362 1.00 0.00 87 PHE A CA 14
ATOM 35916 C C . PHE C 3 86 ? -15.115 19.610 -10.509 1.00 0.00 87 PHE A C 14
ATOM 35917 O O . PHE C 3 86 ? -14.014 20.150 -10.413 1.00 0.00 87 PHE A O 14
ATOM 35934 N N . ASP C 3 87 ? -15.906 19.702 -11.567 1.00 0.00 88 ASP A N 14
ATOM 35935 C CA . ASP C 3 87 ? -15.512 20.478 -12.731 1.00 0.00 88 ASP A CA 14
ATOM 35936 C C . ASP C 3 87 ? -15.184 21.908 -12.298 1.00 0.00 88 ASP A C 14
ATOM 35937 O O . ASP C 3 87 ? -14.142 22.448 -12.667 1.00 0.00 88 ASP A O 14
ATOM 35946 N N . ASN C 3 88 ? -16.092 22.480 -11.521 1.00 0.00 89 ASN A N 14
ATOM 35947 C CA . ASN C 3 88 ? -15.912 23.837 -11.034 1.00 0.00 89 ASN A CA 14
ATOM 35948 C C . ASN C 3 88 ? -14.480 24.006 -10.525 1.00 0.00 89 ASN A C 14
ATOM 35949 O O . ASN C 3 88 ? -13.795 24.961 -10.891 1.00 0.00 89 ASN A O 14
ATOM 35960 N N . GLY C 3 89 ? -14.068 23.065 -9.689 1.00 0.00 90 GLY A N 14
ATOM 35961 C CA . GLY C 3 89 ? -12.729 23.097 -9.126 1.00 0.00 90 GLY A CA 14
ATOM 35962 C C . GLY C 3 89 ? -11.687 22.677 -10.165 1.00 0.00 90 GLY A C 14
ATOM 35963 O O . GLY C 3 89 ? -10.736 23.411 -10.428 1.00 0.00 90 GLY A O 14
ATOM 35967 N N . SER C 3 90 ? -11.902 21.496 -10.727 1.00 0.00 91 SER A N 14
ATOM 35968 C CA . SER C 3 90 ? -10.993 20.969 -11.731 1.00 0.00 91 SER A CA 14
ATOM 35969 C C . SER C 3 90 ? -9.566 20.939 -11.181 1.00 0.00 91 SER A C 14
ATOM 35970 O O . SER C 3 90 ? -8.607 21.157 -11.920 1.00 0.00 91 SER A O 14
ATOM 35978 N N . PHE C 3 91 ? -9.469 20.668 -9.888 1.00 0.00 92 PHE A N 14
ATOM 35979 C CA . PHE C 3 91 ? -8.175 20.606 -9.230 1.00 0.00 92 PHE A CA 14
ATOM 35980 C C . PHE C 3 91 ? -7.949 19.234 -8.592 1.00 0.00 92 PHE A C 14
ATOM 35981 O O . PHE C 3 91 ? -6.813 18.776 -8.483 1.00 0.00 92 PHE A O 14
ATOM 35998 N N . LEU C 3 92 ? -9.049 18.617 -8.186 1.00 0.00 93 LEU A N 14
ATOM 35999 C CA . LEU C 3 92 ? -8.985 17.307 -7.562 1.00 0.00 93 LEU A CA 14
ATOM 36000 C C . LEU C 3 92 ? -8.335 17.435 -6.182 1.00 0.00 93 LEU A C 14
ATOM 36001 O O . LEU C 3 92 ? -9.015 17.345 -5.161 1.00 0.00 93 LEU A O 14
ATOM 36017 N N . ARG C 3 93 ? -7.027 17.644 -6.197 1.00 0.00 94 ARG A N 14
ATOM 36018 C CA . ARG C 3 93 ? -6.278 17.786 -4.960 1.00 0.00 94 ARG A CA 14
ATOM 36019 C C . ARG C 3 93 ? -4.800 18.042 -5.260 1.00 0.00 94 ARG A C 14
ATOM 36020 O O . ARG C 3 93 ? -4.305 17.668 -6.322 1.00 0.00 94 ARG A O 14
ATOM 36041 N N . ARG C 3 94 ? -4.136 18.678 -4.306 1.00 0.00 95 ARG A N 14
ATOM 36042 C CA . ARG C 3 94 ? -2.725 18.988 -4.455 1.00 0.00 95 ARG A CA 14
ATOM 36043 C C . ARG C 3 94 ? -2.540 20.177 -5.401 1.00 0.00 95 ARG A C 14
ATOM 36044 O O . ARG C 3 94 ? -2.058 20.014 -6.521 1.00 0.00 95 ARG A O 14
ATOM 36065 N N . ARG C 3 95 ? -2.932 21.345 -4.915 1.00 0.00 96 ARG A N 14
ATOM 36066 C CA . ARG C 3 95 ? -2.815 22.560 -5.703 1.00 0.00 96 ARG A CA 14
ATOM 36067 C C . ARG C 3 95 ? -2.453 23.744 -4.803 1.00 0.00 96 ARG A C 14
ATOM 36068 O O . ARG C 3 95 ? -1.452 24.420 -5.033 1.00 0.00 96 ARG A O 14
ATOM 36089 N N . LYS C 3 96 ? -3.288 23.958 -3.797 1.00 0.00 97 LYS A N 14
ATOM 36090 C CA . LYS C 3 96 ? -3.069 25.048 -2.861 1.00 0.00 97 LYS A CA 14
ATOM 36091 C C . LYS C 3 96 ? -3.514 24.612 -1.464 1.00 0.00 97 LYS A C 14
ATOM 36092 O O . LYS C 3 96 ? -4.699 24.666 -1.141 1.00 0.00 97 LYS A O 14
ATOM 36111 N N . ARG C 3 97 ? -2.539 24.190 -0.672 1.00 0.00 98 ARG A N 14
ATOM 36112 C CA . ARG C 3 97 ? -2.815 23.746 0.684 1.00 0.00 98 ARG A CA 14
ATOM 36113 C C . ARG C 3 97 ? -2.730 24.924 1.657 1.00 0.00 98 ARG A C 14
ATOM 36114 O O . ARG C 3 97 ? -1.686 25.160 2.261 1.00 0.00 98 ARG A O 14
ATOM 37112 N N . VAL C 3 1 ? 1.325 0.000 0.000 1.00 0.00 2 VAL A N 15
ATOM 37113 C CA . VAL C 3 1 ? 2.073 0.000 -1.245 1.00 0.00 2 VAL A CA 15
ATOM 37114 C C . VAL C 3 1 ? 1.231 0.656 -2.342 1.00 0.00 2 VAL A C 15
ATOM 37115 O O . VAL C 3 1 ? 1.593 0.614 -3.516 1.00 0.00 2 VAL A O 15
ATOM 37128 N N . LYS C 3 2 ? 0.123 1.246 -1.918 1.00 0.00 3 LYS A N 15
ATOM 37129 C CA . LYS C 3 2 ? -0.774 1.910 -2.849 1.00 0.00 3 LYS A CA 15
ATOM 37130 C C . LYS C 3 2 ? -0.639 3.426 -2.688 1.00 0.00 3 LYS A C 15
ATOM 37131 O O . LYS C 3 2 ? -0.187 4.113 -3.603 1.00 0.00 3 LYS A O 15
ATOM 37150 N N . PRO C 3 3 ? -1.050 3.914 -1.487 1.00 0.00 4 PRO A N 15
ATOM 37151 C CA . PRO C 3 3 ? -0.979 5.336 -1.194 1.00 0.00 4 PRO A CA 15
ATOM 37152 C C . PRO C 3 3 ? 0.462 5.768 -0.916 1.00 0.00 4 PRO A C 15
ATOM 37153 O O . PRO C 3 3 ? 1.068 5.328 0.060 1.00 0.00 4 PRO A O 15
ATOM 37164 N N . PRO C 3 4 ? 0.982 6.646 -1.815 1.00 0.00 5 PRO A N 15
ATOM 37165 C CA . PRO C 3 4 ? 2.341 7.142 -1.676 1.00 0.00 5 PRO A CA 15
ATOM 37166 C C . PRO C 3 4 ? 2.434 8.180 -0.555 1.00 0.00 5 PRO A C 15
ATOM 37167 O O . PRO C 3 4 ? 1.650 9.127 -0.515 1.00 0.00 5 PRO A O 15
ATOM 37178 N N . TYR C 3 5 ? 3.398 7.966 0.327 1.00 0.00 6 TYR A N 15
ATOM 37179 C CA . TYR C 3 5 ? 3.604 8.871 1.445 1.00 0.00 6 TYR A CA 15
ATOM 37180 C C . TYR C 3 5 ? 5.007 9.479 1.408 1.00 0.00 6 TYR A C 15
ATOM 37181 O O . TYR C 3 5 ? 5.923 8.901 0.825 1.00 0.00 6 TYR A O 15
ATOM 37199 N N . SER C 3 6 ? 5.132 10.639 2.037 1.00 0.00 7 SER A N 15
ATOM 37200 C CA . SER C 3 6 ? 6.408 11.332 2.083 1.00 0.00 7 SER A CA 15
ATOM 37201 C C . SER C 3 6 ? 7.383 10.574 2.988 1.00 0.00 7 SER A C 15
ATOM 37202 O O . SER C 3 6 ? 6.964 9.885 3.916 1.00 0.00 7 SER A O 15
ATOM 37210 N N . TYR C 3 7 ? 8.663 10.729 2.685 1.00 0.00 8 TYR A N 15
ATOM 37211 C CA . TYR C 3 7 ? 9.700 10.068 3.459 1.00 0.00 8 TYR A CA 15
ATOM 37212 C C . TYR C 3 7 ? 10.120 10.924 4.655 1.00 0.00 8 TYR A C 15
ATOM 37213 O O . TYR C 3 7 ? 10.870 10.467 5.517 1.00 0.00 8 TYR A O 15
ATOM 37231 N N . ILE C 3 8 ? 9.620 12.151 4.669 1.00 0.00 9 ILE A N 15
ATOM 37232 C CA . ILE C 3 8 ? 9.934 13.075 5.746 1.00 0.00 9 ILE A CA 15
ATOM 37233 C C . ILE C 3 8 ? 9.963 12.314 7.073 1.00 0.00 9 ILE A C 15
ATOM 37234 O O . ILE C 3 8 ? 10.858 12.519 7.891 1.00 0.00 9 ILE A O 15
ATOM 37250 N N . ALA C 3 9 ? 8.971 11.452 7.246 1.00 0.00 10 ALA A N 15
ATOM 37251 C CA . ALA C 3 9 ? 8.872 10.660 8.460 1.00 0.00 10 ALA A CA 15
ATOM 37252 C C . ALA C 3 9 ? 10.125 9.794 8.603 1.00 0.00 10 ALA A C 15
ATOM 37253 O O . ALA C 3 9 ? 10.764 9.789 9.654 1.00 0.00 10 ALA A O 15
ATOM 37260 N N . LEU C 3 10 ? 10.439 9.082 7.530 1.00 0.00 11 LEU A N 15
ATOM 37261 C CA . LEU C 3 10 ? 11.604 8.214 7.523 1.00 0.00 11 LEU A CA 15
ATOM 37262 C C . LEU C 3 10 ? 12.859 9.050 7.783 1.00 0.00 11 LEU A C 15
ATOM 37263 O O . LEU C 3 10 ? 13.809 8.574 8.403 1.00 0.00 11 LEU A O 15
ATOM 37279 N N . ILE C 3 11 ? 12.822 10.282 7.297 1.00 0.00 12 ILE A N 15
ATOM 37280 C CA . ILE C 3 11 ? 13.945 11.189 7.469 1.00 0.00 12 ILE A CA 15
ATOM 37281 C C . ILE C 3 11 ? 14.120 11.500 8.957 1.00 0.00 12 ILE A C 15
ATOM 37282 O O . ILE C 3 11 ? 15.157 11.193 9.541 1.00 0.00 12 ILE A O 15
ATOM 37298 N N . THR C 3 12 ? 13.089 12.106 9.527 1.00 0.00 13 THR A N 15
ATOM 37299 C CA . THR C 3 12 ? 13.115 12.462 10.935 1.00 0.00 13 THR A CA 15
ATOM 37300 C C . THR C 3 12 ? 13.652 11.298 11.770 1.00 0.00 13 THR A C 15
ATOM 37301 O O . THR C 3 12 ? 14.393 11.507 12.730 1.00 0.00 13 THR A O 15
ATOM 37312 N N . MET C 3 13 ? 13.258 10.097 11.374 1.00 0.00 14 MET A N 15
ATOM 37313 C CA . MET C 3 13 ? 13.691 8.899 12.074 1.00 0.00 14 MET A CA 15
ATOM 37314 C C . MET C 3 13 ? 15.119 8.518 11.678 1.00 0.00 14 MET A C 15
ATOM 37315 O O . MET C 3 13 ? 15.837 7.892 12.456 1.00 0.00 14 MET A O 15
ATOM 37329 N N . ALA C 3 14 ? 15.488 8.912 10.468 1.00 0.00 15 ALA A N 15
ATOM 37330 C CA . ALA C 3 14 ? 16.817 8.620 9.959 1.00 0.00 15 ALA A CA 15
ATOM 37331 C C . ALA C 3 14 ? 17.844 9.469 10.710 1.00 0.00 15 ALA A C 15
ATOM 37332 O O . ALA C 3 14 ? 18.952 9.011 10.986 1.00 0.00 15 ALA A O 15
ATOM 37339 N N . ILE C 3 15 ? 17.440 10.693 11.019 1.00 0.00 16 ILE A N 15
ATOM 37340 C CA . ILE C 3 15 ? 18.311 11.610 11.733 1.00 0.00 16 ILE A CA 15
ATOM 37341 C C . ILE C 3 15 ? 18.252 11.303 13.230 1.00 0.00 16 ILE A C 15
ATOM 37342 O O . ILE C 3 15 ? 19.246 11.455 13.939 1.00 0.00 16 ILE A O 15
ATOM 37358 N N . LEU C 3 16 ? 17.077 10.875 13.668 1.00 0.00 17 LEU A N 15
ATOM 37359 C CA . LEU C 3 16 ? 16.876 10.545 15.069 1.00 0.00 17 LEU A CA 15
ATOM 37360 C C . LEU C 3 16 ? 17.537 9.198 15.371 1.00 0.00 17 LEU A C 15
ATOM 37361 O O . LEU C 3 16 ? 18.219 9.051 16.383 1.00 0.00 17 LEU A O 15
ATOM 37377 N N . GLN C 3 17 ? 17.311 8.250 14.474 1.00 0.00 18 GLN A N 15
ATOM 37378 C CA . GLN C 3 17 ? 17.876 6.920 14.631 1.00 0.00 18 GLN A CA 15
ATOM 37379 C C . GLN C 3 17 ? 19.404 6.992 14.648 1.00 0.00 18 GLN A C 15
ATOM 37380 O O . GLN C 3 17 ? 20.069 6.038 15.048 1.00 0.00 18 GLN A O 15
ATOM 37394 N N . SER C 3 18 ? 19.916 8.132 14.209 1.00 0.00 19 SER A N 15
ATOM 37395 C CA . SER C 3 18 ? 21.353 8.341 14.168 1.00 0.00 19 SER A CA 15
ATOM 37396 C C . SER C 3 18 ? 21.721 9.604 14.949 1.00 0.00 19 SER A C 15
ATOM 37397 O O . SER C 3 18 ? 22.148 10.598 14.364 1.00 0.00 19 SER A O 15
ATOM 37405 N N . PRO C 3 19 ? 21.538 9.521 16.294 1.00 0.00 20 PRO A N 15
ATOM 37406 C CA . PRO C 3 19 ? 21.846 10.646 17.162 1.00 0.00 20 PRO A CA 15
ATOM 37407 C C . PRO C 3 19 ? 23.358 10.801 17.342 1.00 0.00 20 PRO A C 15
ATOM 37408 O O . PRO C 3 19 ? 23.822 11.801 17.889 1.00 0.00 20 PRO A O 15
ATOM 37419 N N . GLN C 3 20 ? 24.084 9.798 16.871 1.00 0.00 21 GLN A N 15
ATOM 37420 C CA . GLN C 3 20 ? 25.533 9.811 16.974 1.00 0.00 21 GLN A CA 15
ATOM 37421 C C . GLN C 3 20 ? 26.122 10.874 16.044 1.00 0.00 21 GLN A C 15
ATOM 37422 O O . GLN C 3 20 ? 27.327 11.121 16.061 1.00 0.00 21 GLN A O 15
ATOM 37436 N N . LYS C 3 21 ? 25.244 11.475 15.254 1.00 0.00 22 LYS A N 15
ATOM 37437 C CA . LYS C 3 21 ? 25.662 12.506 14.319 1.00 0.00 22 LYS A CA 15
ATOM 37438 C C . LYS C 3 21 ? 26.442 11.862 13.171 1.00 0.00 22 LYS A C 15
ATOM 37439 O O . LYS C 3 21 ? 27.664 11.980 13.104 1.00 0.00 22 LYS A O 15
ATOM 37458 N N . LYS C 3 22 ? 25.703 11.194 12.297 1.00 0.00 23 LYS A N 15
ATOM 37459 C CA . LYS C 3 22 ? 26.310 10.531 11.156 1.00 0.00 23 LYS A CA 15
ATOM 37460 C C . LYS C 3 22 ? 25.224 9.820 10.346 1.00 0.00 23 LYS A C 15
ATOM 37461 O O . LYS C 3 22 ? 24.549 8.927 10.857 1.00 0.00 23 LYS A O 15
ATOM 37480 N N . LEU C 3 23 ? 25.088 10.244 9.098 1.00 0.00 24 LEU A N 15
ATOM 37481 C CA . LEU C 3 23 ? 24.095 9.659 8.214 1.00 0.00 24 LEU A CA 15
ATOM 37482 C C . LEU C 3 23 ? 24.787 9.129 6.956 1.00 0.00 24 LEU A C 15
ATOM 37483 O O . LEU C 3 23 ? 25.992 9.307 6.785 1.00 0.00 24 LEU A O 15
ATOM 37499 N N . THR C 3 24 ? 23.995 8.488 6.109 1.00 0.00 25 THR A N 15
ATOM 37500 C CA . THR C 3 24 ? 24.516 7.932 4.872 1.00 0.00 25 THR A CA 15
ATOM 37501 C C . THR C 3 24 ? 23.370 7.541 3.938 1.00 0.00 25 THR A C 15
ATOM 37502 O O . THR C 3 24 ? 22.595 6.636 4.244 1.00 0.00 25 THR A O 15
ATOM 37513 N N . LEU C 3 25 ? 23.297 8.244 2.817 1.00 0.00 26 LEU A N 15
ATOM 37514 C CA . LEU C 3 25 ? 22.258 7.982 1.835 1.00 0.00 26 LEU A CA 15
ATOM 37515 C C . LEU C 3 25 ? 22.142 6.473 1.612 1.00 0.00 26 LEU A C 15
ATOM 37516 O O . LEU C 3 25 ? 21.038 5.937 1.528 1.00 0.00 26 LEU A O 15
ATOM 37532 N N . SER C 3 26 ? 23.297 5.830 1.521 1.00 0.00 27 SER A N 15
ATOM 37533 C CA . SER C 3 26 ? 23.339 4.393 1.309 1.00 0.00 27 SER A CA 15
ATOM 37534 C C . SER C 3 26 ? 22.569 3.677 2.420 1.00 0.00 27 SER A C 15
ATOM 37535 O O . SER C 3 26 ? 21.702 2.849 2.145 1.00 0.00 27 SER A O 15
ATOM 37543 N N . GLY C 3 27 ? 22.913 4.022 3.652 1.00 0.00 28 GLY A N 15
ATOM 37544 C CA . GLY C 3 27 ? 22.264 3.423 4.806 1.00 0.00 28 GLY A CA 15
ATOM 37545 C C . GLY C 3 27 ? 20.819 3.909 4.937 1.00 0.00 28 GLY A C 15
ATOM 37546 O O . GLY C 3 27 ? 19.968 3.199 5.470 1.00 0.00 28 GLY A O 15
ATOM 37550 N N . ILE C 3 28 ? 20.587 5.115 4.441 1.00 0.00 29 ILE A N 15
ATOM 37551 C CA . ILE C 3 28 ? 19.260 5.704 4.496 1.00 0.00 29 ILE A CA 15
ATOM 37552 C C . ILE C 3 28 ? 18.323 4.926 3.569 1.00 0.00 29 ILE A C 15
ATOM 37553 O O . ILE C 3 28 ? 17.312 4.386 4.014 1.00 0.00 29 ILE A O 15
ATOM 37569 N N . CYS C 3 29 ? 18.693 4.895 2.297 1.00 0.00 30 CYS A N 15
ATOM 37570 C CA . CYS C 3 29 ? 17.899 4.192 1.304 1.00 0.00 30 CYS A CA 15
ATOM 37571 C C . CYS C 3 29 ? 17.737 2.740 1.758 1.00 0.00 30 CYS A C 15
ATOM 37572 O O . CYS C 3 29 ? 16.688 2.133 1.546 1.00 0.00 30 CYS A O 15
ATOM 37580 N N . GLU C 3 30 ? 18.791 2.225 2.373 1.00 0.00 31 GLU A N 15
ATOM 37581 C CA . GLU C 3 30 ? 18.779 0.855 2.858 1.00 0.00 31 GLU A CA 15
ATOM 37582 C C . GLU C 3 30 ? 17.952 0.754 4.141 1.00 0.00 31 GLU A C 15
ATOM 37583 O O . GLU C 3 30 ? 17.456 -0.319 4.482 1.00 0.00 31 GLU A O 15
ATOM 37595 N N . PHE C 3 31 ? 17.828 1.886 4.819 1.00 0.00 32 PHE A N 15
ATOM 37596 C CA . PHE C 3 31 ? 17.070 1.939 6.057 1.00 0.00 32 PHE A CA 15
ATOM 37597 C C . PHE C 3 31 ? 15.569 2.035 5.777 1.00 0.00 32 PHE A C 15
ATOM 37598 O O . PHE C 3 31 ? 14.756 1.534 6.552 1.00 0.00 32 PHE A O 15
ATOM 37615 N N . ILE C 3 32 ? 15.247 2.682 4.666 1.00 0.00 33 ILE A N 15
ATOM 37616 C CA . ILE C 3 32 ? 13.858 2.850 4.274 1.00 0.00 33 ILE A CA 15
ATOM 37617 C C . ILE C 3 32 ? 13.366 1.571 3.594 1.00 0.00 33 ILE A C 15
ATOM 37618 O O . ILE C 3 32 ? 12.365 0.989 4.008 1.00 0.00 33 ILE A O 15
ATOM 37634 N N . SER C 3 33 ? 14.093 1.171 2.561 1.00 0.00 34 SER A N 15
ATOM 37635 C CA . SER C 3 33 ? 13.744 -0.029 1.820 1.00 0.00 34 SER A CA 15
ATOM 37636 C C . SER C 3 33 ? 13.371 -1.153 2.788 1.00 0.00 34 SER A C 15
ATOM 37637 O O . SER C 3 33 ? 12.448 -1.922 2.527 1.00 0.00 34 SER A O 15
ATOM 37645 N N . ASN C 3 34 ? 14.110 -1.213 3.887 1.00 0.00 35 ASN A N 15
ATOM 37646 C CA . ASN C 3 34 ? 13.869 -2.231 4.896 1.00 0.00 35 ASN A CA 15
ATOM 37647 C C . ASN C 3 34 ? 12.403 -2.176 5.329 1.00 0.00 35 ASN A C 15
ATOM 37648 O O . ASN C 3 34 ? 11.799 -3.208 5.619 1.00 0.00 35 ASN A O 15
ATOM 37659 N N . ARG C 3 35 ? 11.873 -0.962 5.361 1.00 0.00 36 ARG A N 15
ATOM 37660 C CA . ARG C 3 35 ? 10.490 -0.759 5.754 1.00 0.00 36 ARG A CA 15
ATOM 37661 C C . ARG C 3 35 ? 9.552 -1.110 4.597 1.00 0.00 36 ARG A C 15
ATOM 37662 O O . ARG C 3 35 ? 8.504 -1.719 4.806 1.00 0.00 36 ARG A O 15
ATOM 37683 N N . PHE C 3 36 ? 9.963 -0.710 3.403 1.00 0.00 37 PHE A N 15
ATOM 37684 C CA . PHE C 3 36 ? 9.172 -0.975 2.212 1.00 0.00 37 PHE A CA 15
ATOM 37685 C C . PHE C 3 36 ? 10.020 -1.646 1.130 1.00 0.00 37 PHE A C 15
ATOM 37686 O O . PHE C 3 36 ? 10.860 -1.001 0.505 1.00 0.00 37 PHE A O 15
ATOM 37703 N N . PRO C 3 37 ? 9.763 -2.967 0.936 1.00 0.00 38 PRO A N 15
ATOM 37704 C CA . PRO C 3 37 ? 10.493 -3.733 -0.060 1.00 0.00 38 PRO A CA 15
ATOM 37705 C C . PRO C 3 37 ? 10.009 -3.397 -1.473 1.00 0.00 38 PRO A C 15
ATOM 37706 O O . PRO C 3 37 ? 10.815 -3.252 -2.391 1.00 0.00 38 PRO A O 15
ATOM 37717 N N . TYR C 3 38 ? 8.695 -3.282 -1.602 1.00 0.00 39 TYR A N 15
ATOM 37718 C CA . TYR C 3 38 ? 8.095 -2.966 -2.887 1.00 0.00 39 TYR A CA 15
ATOM 37719 C C . TYR C 3 38 ? 8.746 -1.727 -3.506 1.00 0.00 39 TYR A C 15
ATOM 37720 O O . TYR C 3 38 ? 8.992 -1.688 -4.711 1.00 0.00 39 TYR A O 15
ATOM 37738 N N . TYR C 3 39 ? 9.008 -0.747 -2.654 1.00 0.00 40 TYR A N 15
ATOM 37739 C CA . TYR C 3 39 ? 9.626 0.489 -3.103 1.00 0.00 40 TYR A CA 15
ATOM 37740 C C . TYR C 3 39 ? 11.010 0.225 -3.700 1.00 0.00 40 TYR A C 15
ATOM 37741 O O . TYR C 3 39 ? 11.377 0.819 -4.712 1.00 0.00 40 TYR A O 15
ATOM 37759 N N . ARG C 3 40 ? 11.740 -0.667 -3.047 1.00 0.00 41 ARG A N 15
ATOM 37760 C CA . ARG C 3 40 ? 13.076 -1.017 -3.500 1.00 0.00 41 ARG A CA 15
ATOM 37761 C C . ARG C 3 40 ? 12.998 -1.976 -4.690 1.00 0.00 41 ARG A C 15
ATOM 37762 O O . ARG C 3 40 ? 13.980 -2.163 -5.406 1.00 0.00 41 ARG A O 15
ATOM 37783 N N . GLU C 3 41 ? 11.820 -2.557 -4.864 1.00 0.00 42 GLU A N 15
ATOM 37784 C CA . GLU C 3 41 ? 11.601 -3.492 -5.955 1.00 0.00 42 GLU A CA 15
ATOM 37785 C C . GLU C 3 41 ? 11.420 -2.737 -7.273 1.00 0.00 42 GLU A C 15
ATOM 37786 O O . GLU C 3 41 ? 12.006 -3.106 -8.290 1.00 0.00 42 GLU A O 15
ATOM 37798 N N . LYS C 3 42 ? 10.606 -1.693 -7.213 1.00 0.00 43 LYS A N 15
ATOM 37799 C CA . LYS C 3 42 ? 10.341 -0.883 -8.390 1.00 0.00 43 LYS A CA 15
ATOM 37800 C C . LYS C 3 42 ? 11.313 0.298 -8.421 1.00 0.00 43 LYS A C 15
ATOM 37801 O O . LYS C 3 42 ? 11.884 0.609 -9.465 1.00 0.00 43 LYS A O 15
ATOM 37820 N N . PHE C 3 43 ? 11.472 0.922 -7.263 1.00 0.00 44 PHE A N 15
ATOM 37821 C CA . PHE C 3 43 ? 12.366 2.062 -7.145 1.00 0.00 44 PHE A CA 15
ATOM 37822 C C . PHE C 3 43 ? 12.043 3.124 -8.198 1.00 0.00 44 PHE A C 15
ATOM 37823 O O . PHE C 3 43 ? 12.783 3.287 -9.167 1.00 0.00 44 PHE A O 15
ATOM 37840 N N . PRO C 3 44 ? 10.909 3.837 -7.966 1.00 0.00 45 PRO A N 15
ATOM 37841 C CA . PRO C 3 44 ? 10.479 4.879 -8.884 1.00 0.00 45 PRO A CA 15
ATOM 37842 C C . PRO C 3 44 ? 11.340 6.134 -8.730 1.00 0.00 45 PRO A C 15
ATOM 37843 O O . PRO C 3 44 ? 10.848 7.251 -8.877 1.00 0.00 45 PRO A O 15
ATOM 37854 N N . ALA C 3 45 ? 12.613 5.907 -8.437 1.00 0.00 46 ALA A N 15
ATOM 37855 C CA . ALA C 3 45 ? 13.547 7.006 -8.262 1.00 0.00 46 ALA A CA 15
ATOM 37856 C C . ALA C 3 45 ? 13.148 7.819 -7.029 1.00 0.00 46 ALA A C 15
ATOM 37857 O O . ALA C 3 45 ? 12.907 9.021 -7.125 1.00 0.00 46 ALA A O 15
ATOM 37864 N N . TRP C 3 46 ? 13.090 7.129 -5.899 1.00 0.00 47 TRP A N 15
ATOM 37865 C CA . TRP C 3 46 ? 12.724 7.772 -4.648 1.00 0.00 47 TRP A CA 15
ATOM 37866 C C . TRP C 3 46 ? 14.006 8.274 -3.982 1.00 0.00 47 TRP A C 15
ATOM 37867 O O . TRP C 3 46 ? 13.953 8.947 -2.954 1.00 0.00 47 TRP A O 15
ATOM 37888 N N . GLN C 3 47 ? 15.128 7.928 -4.595 1.00 0.00 48 GLN A N 15
ATOM 37889 C CA . GLN C 3 47 ? 16.422 8.335 -4.074 1.00 0.00 48 GLN A CA 15
ATOM 37890 C C . GLN C 3 47 ? 16.476 9.856 -3.915 1.00 0.00 48 GLN A C 15
ATOM 37891 O O . GLN C 3 47 ? 17.060 10.364 -2.960 1.00 0.00 48 GLN A O 15
ATOM 37905 N N . ASN C 3 48 ? 15.858 10.540 -4.867 1.00 0.00 49 ASN A N 15
ATOM 37906 C CA . ASN C 3 48 ? 15.827 11.993 -4.845 1.00 0.00 49 ASN A CA 15
ATOM 37907 C C . ASN C 3 48 ? 14.768 12.462 -3.846 1.00 0.00 49 ASN A C 15
ATOM 37908 O O . ASN C 3 48 ? 14.914 13.517 -3.230 1.00 0.00 49 ASN A O 15
ATOM 37919 N N . SER C 3 49 ? 13.725 11.655 -3.715 1.00 0.00 50 SER A N 15
ATOM 37920 C CA . SER C 3 49 ? 12.642 11.974 -2.801 1.00 0.00 50 SER A CA 15
ATOM 37921 C C . SER C 3 49 ? 13.169 12.035 -1.366 1.00 0.00 50 SER A C 15
ATOM 37922 O O . SER C 3 49 ? 12.984 13.036 -0.675 1.00 0.00 50 SER A O 15
ATOM 37930 N N . ILE C 3 50 ? 13.817 10.953 -0.960 1.00 0.00 51 ILE A N 15
ATOM 37931 C CA . ILE C 3 50 ? 14.372 10.871 0.380 1.00 0.00 51 ILE A CA 15
ATOM 37932 C C . ILE C 3 50 ? 15.487 11.907 0.529 1.00 0.00 51 ILE A C 15
ATOM 37933 O O . ILE C 3 50 ? 15.433 12.759 1.414 1.00 0.00 51 ILE A O 15
ATOM 37949 N N . ARG C 3 51 ? 16.473 11.800 -0.350 1.00 0.00 52 ARG A N 15
ATOM 37950 C CA . ARG C 3 51 ? 17.599 12.718 -0.327 1.00 0.00 52 ARG A CA 15
ATOM 37951 C C . ARG C 3 51 ? 17.104 14.165 -0.281 1.00 0.00 52 ARG A C 15
ATOM 37952 O O . ARG C 3 51 ? 17.688 15.003 0.403 1.00 0.00 52 ARG A O 15
ATOM 37973 N N . HIS C 3 52 ? 16.032 14.414 -1.019 1.00 0.00 53 HIS A N 15
ATOM 37974 C CA . HIS C 3 52 ? 15.452 15.745 -1.071 1.00 0.00 53 HIS A CA 15
ATOM 37975 C C . HIS C 3 52 ? 14.851 16.097 0.291 1.00 0.00 53 HIS A C 15
ATOM 37976 O O . HIS C 3 52 ? 15.215 17.106 0.893 1.00 0.00 53 HIS A O 15
ATOM 37990 N N . ASN C 3 53 ? 13.940 15.244 0.738 1.00 0.00 54 ASN A N 15
ATOM 37991 C CA . ASN C 3 53 ? 13.285 15.452 2.018 1.00 0.00 54 ASN A CA 15
ATOM 37992 C C . ASN C 3 53 ? 14.326 15.377 3.137 1.00 0.00 54 ASN A C 15
ATOM 37993 O O . ASN C 3 53 ? 14.035 15.715 4.283 1.00 0.00 54 ASN A O 15
ATOM 38004 N N . LEU C 3 54 ? 15.517 14.932 2.764 1.00 0.00 55 LEU A N 15
ATOM 38005 C CA . LEU C 3 54 ? 16.602 14.808 3.722 1.00 0.00 55 LEU A CA 15
ATOM 38006 C C . LEU C 3 54 ? 17.276 16.170 3.902 1.00 0.00 55 LEU A C 15
ATOM 38007 O O . LEU C 3 54 ? 17.351 16.687 5.015 1.00 0.00 55 LEU A O 15
ATOM 38023 N N . SER C 3 55 ? 17.749 16.712 2.789 1.00 0.00 56 SER A N 15
ATOM 38024 C CA . SER C 3 55 ? 18.414 18.003 2.809 1.00 0.00 56 SER A CA 15
ATOM 38025 C C . SER C 3 55 ? 17.376 19.125 2.886 1.00 0.00 56 SER A C 15
ATOM 38026 O O . SER C 3 55 ? 17.472 20.007 3.739 1.00 0.00 56 SER A O 15
ATOM 38034 N N . LEU C 3 56 ? 16.409 19.056 1.984 1.00 0.00 57 LEU A N 15
ATOM 38035 C CA . LEU C 3 56 ? 15.354 20.054 1.939 1.00 0.00 57 LEU A CA 15
ATOM 38036 C C . LEU C 3 56 ? 14.388 19.823 3.103 1.00 0.00 57 LEU A C 15
ATOM 38037 O O . LEU C 3 56 ? 13.299 19.283 2.913 1.00 0.00 57 LEU A O 15
ATOM 38053 N N . ASN C 3 57 ? 14.822 20.242 4.283 1.00 0.00 58 ASN A N 15
ATOM 38054 C CA . ASN C 3 57 ? 14.010 20.087 5.477 1.00 0.00 58 ASN A CA 15
ATOM 38055 C C . ASN C 3 57 ? 14.902 20.204 6.714 1.00 0.00 58 ASN A C 15
ATOM 38056 O O . ASN C 3 57 ? 14.621 20.994 7.615 1.00 0.00 58 ASN A O 15
ATOM 38067 N N . ASP C 3 58 ? 15.960 19.406 6.719 1.00 0.00 59 ASP A N 15
ATOM 38068 C CA . ASP C 3 58 ? 16.895 19.410 7.831 1.00 0.00 59 ASP A CA 15
ATOM 38069 C C . ASP C 3 58 ? 17.850 20.597 7.685 1.00 0.00 59 ASP A C 15
ATOM 38070 O O . ASP C 3 58 ? 17.856 21.500 8.521 1.00 0.00 59 ASP A O 15
ATOM 38079 N N . CYS C 3 59 ? 18.633 20.557 6.617 1.00 0.00 60 CYS A N 15
ATOM 38080 C CA . CYS C 3 59 ? 19.589 21.618 6.351 1.00 0.00 60 CYS A CA 15
ATOM 38081 C C . CYS C 3 59 ? 20.922 21.238 7.000 1.00 0.00 60 CYS A C 15
ATOM 38082 O O . CYS C 3 59 ? 21.376 21.904 7.929 1.00 0.00 60 CYS A O 15
ATOM 38090 N N . PHE C 3 60 ? 21.511 20.169 6.484 1.00 0.00 61 PHE A N 15
ATOM 38091 C CA . PHE C 3 60 ? 22.782 19.692 7.002 1.00 0.00 61 PHE A CA 15
ATOM 38092 C C . PHE C 3 60 ? 23.817 19.566 5.882 1.00 0.00 61 PHE A C 15
ATOM 38093 O O . PHE C 3 60 ? 23.689 20.204 4.838 1.00 0.00 61 PHE A O 15
ATOM 38110 N N . VAL C 3 61 ? 24.821 18.740 6.138 1.00 0.00 62 VAL A N 15
ATOM 38111 C CA . VAL C 3 61 ? 25.878 18.523 5.164 1.00 0.00 62 VAL A CA 15
ATOM 38112 C C . VAL C 3 61 ? 25.862 17.059 4.719 1.00 0.00 62 VAL A C 15
ATOM 38113 O O . VAL C 3 61 ? 25.280 16.208 5.390 1.00 0.00 62 VAL A O 15
ATOM 38126 N N . LYS C 3 62 ? 26.508 16.810 3.589 1.00 0.00 63 LYS A N 15
ATOM 38127 C CA . LYS C 3 62 ? 26.575 15.464 3.046 1.00 0.00 63 LYS A CA 15
ATOM 38128 C C . LYS C 3 62 ? 27.899 15.286 2.300 1.00 0.00 63 LYS A C 15
ATOM 38129 O O . LYS C 3 62 ? 28.599 16.260 2.029 1.00 0.00 63 LYS A O 15
ATOM 38148 N N . ILE C 3 63 ? 28.202 14.034 1.988 1.00 0.00 64 ILE A N 15
ATOM 38149 C CA . ILE C 3 63 ? 29.429 13.716 1.278 1.00 0.00 64 ILE A CA 15
ATOM 38150 C C . ILE C 3 63 ? 29.083 13.123 -0.089 1.00 0.00 64 ILE A C 15
ATOM 38151 O O . ILE C 3 63 ? 28.382 12.115 -0.174 1.00 0.00 64 ILE A O 15
ATOM 38167 N N . PRO C 3 64 ? 29.603 13.791 -1.153 1.00 0.00 65 PRO A N 15
ATOM 38168 C CA . PRO C 3 64 ? 29.357 13.341 -2.513 1.00 0.00 65 PRO A CA 15
ATOM 38169 C C . PRO C 3 64 ? 30.191 12.100 -2.839 1.00 0.00 65 PRO A C 15
ATOM 38170 O O . PRO C 3 64 ? 30.906 11.585 -1.981 1.00 0.00 65 PRO A O 15
ATOM 38181 N N . ARG C 3 65 ? 30.071 11.656 -4.082 1.00 0.00 66 ARG A N 15
ATOM 38182 C CA . ARG C 3 65 ? 30.805 10.486 -4.532 1.00 0.00 66 ARG A CA 15
ATOM 38183 C C . ARG C 3 65 ? 32.250 10.541 -4.033 1.00 0.00 66 ARG A C 15
ATOM 38184 O O . ARG C 3 65 ? 33.087 11.225 -4.619 1.00 0.00 66 ARG A O 15
ATOM 38205 N N . GLU C 3 66 ? 32.498 9.811 -2.955 1.00 0.00 67 GLU A N 15
ATOM 38206 C CA . GLU C 3 66 ? 33.827 9.768 -2.371 1.00 0.00 67 GLU A CA 15
ATOM 38207 C C . GLU C 3 66 ? 34.692 8.734 -3.094 1.00 0.00 67 GLU A C 15
ATOM 38208 O O . GLU C 3 66 ? 34.173 7.864 -3.792 1.00 0.00 67 GLU A O 15
ATOM 38220 N N . PRO C 3 67 ? 36.032 8.866 -2.898 1.00 0.00 68 PRO A N 15
ATOM 38221 C CA . PRO C 3 67 ? 36.973 7.953 -3.523 1.00 0.00 68 PRO A CA 15
ATOM 38222 C C . PRO C 3 67 ? 36.969 6.594 -2.820 1.00 0.00 68 PRO A C 15
ATOM 38223 O O . PRO C 3 67 ? 37.909 6.261 -2.099 1.00 0.00 68 PRO A O 15
ATOM 38234 N N . GLY C 3 68 ? 35.901 5.846 -3.054 1.00 0.00 69 GLY A N 15
ATOM 38235 C CA . GLY C 3 68 ? 35.762 4.531 -2.452 1.00 0.00 69 GLY A CA 15
ATOM 38236 C C . GLY C 3 68 ? 34.291 4.196 -2.200 1.00 0.00 69 GLY A C 15
ATOM 38237 O O . GLY C 3 68 ? 33.912 3.852 -1.081 1.00 0.00 69 GLY A O 15
ATOM 38241 N N . ASN C 3 69 ? 33.502 4.308 -3.258 1.00 0.00 70 ASN A N 15
ATOM 38242 C CA . ASN C 3 69 ? 32.080 4.021 -3.165 1.00 0.00 70 ASN A CA 15
ATOM 38243 C C . ASN C 3 69 ? 31.750 2.809 -4.039 1.00 0.00 70 ASN A C 15
ATOM 38244 O O . ASN C 3 69 ? 31.423 2.959 -5.215 1.00 0.00 70 ASN A O 15
ATOM 38255 N N . PRO C 3 70 ? 31.851 1.606 -3.414 1.00 0.00 71 PRO A N 15
ATOM 38256 C CA . PRO C 3 70 ? 31.567 0.369 -4.122 1.00 0.00 71 PRO A CA 15
ATOM 38257 C C . PRO C 3 70 ? 30.061 0.182 -4.316 1.00 0.00 71 PRO A C 15
ATOM 38258 O O . PRO C 3 70 ? 29.502 -0.838 -3.914 1.00 0.00 71 PRO A O 15
ATOM 38269 N N . GLY C 3 71 ? 29.447 1.181 -4.932 1.00 0.00 72 GLY A N 15
ATOM 38270 C CA . GLY C 3 71 ? 28.017 1.139 -5.184 1.00 0.00 72 GLY A CA 15
ATOM 38271 C C . GLY C 3 71 ? 27.264 2.067 -4.228 1.00 0.00 72 GLY A C 15
ATOM 38272 O O . GLY C 3 71 ? 26.525 2.948 -4.666 1.00 0.00 72 GLY A O 15
ATOM 38276 N N . LYS C 3 72 ? 27.478 1.838 -2.941 1.00 0.00 73 LYS A N 15
ATOM 38277 C CA . LYS C 3 72 ? 26.829 2.642 -1.920 1.00 0.00 73 LYS A CA 15
ATOM 38278 C C . LYS C 3 72 ? 27.802 2.871 -0.762 1.00 0.00 73 LYS A C 15
ATOM 38279 O O . LYS C 3 72 ? 27.525 2.485 0.373 1.00 0.00 73 LYS A O 15
ATOM 38298 N N . GLY C 3 73 ? 28.923 3.498 -1.088 1.00 0.00 74 GLY A N 15
ATOM 38299 C CA . GLY C 3 73 ? 29.939 3.783 -0.090 1.00 0.00 74 GLY A CA 15
ATOM 38300 C C . GLY C 3 73 ? 30.068 5.289 0.148 1.00 0.00 74 GLY A C 15
ATOM 38301 O O . GLY C 3 73 ? 31.089 5.889 -0.186 1.00 0.00 74 GLY A O 15
ATOM 38305 N N . ASN C 3 74 ? 29.018 5.858 0.721 1.00 0.00 75 ASN A N 15
ATOM 38306 C CA . ASN C 3 74 ? 29.000 7.282 1.007 1.00 0.00 75 ASN A CA 15
ATOM 38307 C C . ASN C 3 74 ? 28.381 7.514 2.387 1.00 0.00 75 ASN A C 15
ATOM 38308 O O . ASN C 3 74 ? 27.831 6.592 2.987 1.00 0.00 75 ASN A O 15
ATOM 38319 N N . TYR C 3 75 ? 28.492 8.750 2.849 1.00 0.00 76 TYR A N 15
ATOM 38320 C CA . TYR C 3 75 ? 27.950 9.115 4.147 1.00 0.00 76 TYR A CA 15
ATOM 38321 C C . TYR C 3 75 ? 27.635 10.611 4.210 1.00 0.00 76 TYR A C 15
ATOM 38322 O O . TYR C 3 75 ? 28.242 11.407 3.495 1.00 0.00 76 TYR A O 15
ATOM 38340 N N . TRP C 3 76 ? 26.687 10.948 5.071 1.00 0.00 77 TRP A N 15
ATOM 38341 C CA . TRP C 3 76 ? 26.285 12.335 5.236 1.00 0.00 77 TRP A CA 15
ATOM 38342 C C . TRP C 3 76 ? 26.610 12.754 6.671 1.00 0.00 77 TRP A C 15
ATOM 38343 O O . TRP C 3 76 ? 27.061 11.938 7.473 1.00 0.00 77 TRP A O 15
ATOM 38364 N N . THR C 3 77 ? 26.369 14.026 6.951 1.00 0.00 78 THR A N 15
ATOM 38365 C CA . THR C 3 77 ? 26.630 14.564 8.275 1.00 0.00 78 THR A CA 15
ATOM 38366 C C . THR C 3 77 ? 25.568 15.599 8.651 1.00 0.00 78 THR A C 15
ATOM 38367 O O . THR C 3 77 ? 25.087 16.339 7.794 1.00 0.00 78 THR A O 15
ATOM 38378 N N . LEU C 3 78 ? 25.232 15.617 9.932 1.00 0.00 79 LEU A N 15
ATOM 38379 C CA . LEU C 3 78 ? 24.235 16.549 10.431 1.00 0.00 79 LEU A CA 15
ATOM 38380 C C . LEU C 3 78 ? 24.871 17.449 11.493 1.00 0.00 79 LEU A C 15
ATOM 38381 O O . LEU C 3 78 ? 25.906 17.107 12.063 1.00 0.00 79 LEU A O 15
ATOM 38397 N N . ASP C 3 79 ? 24.225 18.583 11.725 1.00 0.00 80 ASP A N 15
ATOM 38398 C CA . ASP C 3 79 ? 24.715 19.535 12.708 1.00 0.00 80 ASP A CA 15
ATOM 38399 C C . ASP C 3 79 ? 24.170 19.162 14.088 1.00 0.00 80 ASP A C 15
ATOM 38400 O O . ASP C 3 79 ? 23.142 18.495 14.195 1.00 0.00 80 ASP A O 15
ATOM 38409 N N . PRO C 3 80 ? 24.903 19.620 15.138 1.00 0.00 81 PRO A N 15
ATOM 38410 C CA . PRO C 3 80 ? 24.505 19.342 16.507 1.00 0.00 81 PRO A CA 15
ATOM 38411 C C . PRO C 3 80 ? 23.312 20.207 16.918 1.00 0.00 81 PRO A C 15
ATOM 38412 O O . PRO C 3 80 ? 23.486 21.266 17.519 1.00 0.00 81 PRO A O 15
ATOM 38423 N N . GLN C 3 81 ? 22.126 19.724 16.577 1.00 0.00 82 GLN A N 15
ATOM 38424 C CA . GLN C 3 81 ? 20.904 20.440 16.902 1.00 0.00 82 GLN A CA 15
ATOM 38425 C C . GLN C 3 81 ? 19.723 19.855 16.125 1.00 0.00 82 GLN A C 15
ATOM 38426 O O . GLN C 3 81 ? 18.903 20.596 15.585 1.00 0.00 82 GLN A O 15
ATOM 38440 N N . SER C 3 82 ? 19.674 18.532 16.093 1.00 0.00 83 SER A N 15
ATOM 38441 C CA . SER C 3 82 ? 18.607 17.839 15.391 1.00 0.00 83 SER A CA 15
ATOM 38442 C C . SER C 3 82 ? 17.325 17.870 16.226 1.00 0.00 83 SER A C 15
ATOM 38443 O O . SER C 3 82 ? 16.248 18.157 15.705 1.00 0.00 83 SER A O 15
ATOM 38451 N N . GLU C 3 83 ? 17.483 17.571 17.507 1.00 0.00 84 GLU A N 15
ATOM 38452 C CA . GLU C 3 83 ? 16.352 17.560 18.418 1.00 0.00 84 GLU A CA 15
ATOM 38453 C C . GLU C 3 83 ? 15.655 18.923 18.415 1.00 0.00 84 GLU A C 15
ATOM 38454 O O . GLU C 3 83 ? 14.435 19.000 18.280 1.00 0.00 84 GLU A O 15
ATOM 38466 N N . ASP C 3 84 ? 16.461 19.964 18.566 1.00 0.00 85 ASP A N 15
ATOM 38467 C CA . ASP C 3 84 ? 15.938 21.319 18.582 1.00 0.00 85 ASP A CA 15
ATOM 38468 C C . ASP C 3 84 ? 15.324 21.641 17.218 1.00 0.00 85 ASP A C 15
ATOM 38469 O O . ASP C 3 84 ? 14.244 22.224 17.141 1.00 0.00 85 ASP A O 15
ATOM 38478 N N . MET C 3 85 ? 16.040 21.246 16.175 1.00 0.00 86 MET A N 15
ATOM 38479 C CA . MET C 3 85 ? 15.580 21.485 14.818 1.00 0.00 86 MET A CA 15
ATOM 38480 C C . MET C 3 85 ? 14.259 20.761 14.551 1.00 0.00 86 MET A C 15
ATOM 38481 O O . MET C 3 85 ? 13.334 21.338 13.982 1.00 0.00 86 MET A O 15
ATOM 38495 N N . PHE C 3 86 ? 14.212 19.507 14.976 1.00 0.00 87 PHE A N 15
ATOM 38496 C CA . PHE C 3 86 ? 13.020 18.697 14.791 1.00 0.00 87 PHE A CA 15
ATOM 38497 C C . PHE C 3 86 ? 12.055 18.865 15.966 1.00 0.00 87 PHE A C 15
ATOM 38498 O O . PHE C 3 86 ? 11.199 18.013 16.198 1.00 0.00 87 PHE A O 15
ATOM 38515 N N . ASP C 3 87 ? 12.225 19.970 16.677 1.00 0.00 88 ASP A N 15
ATOM 38516 C CA . ASP C 3 87 ? 11.380 20.261 17.823 1.00 0.00 88 ASP A CA 15
ATOM 38517 C C . ASP C 3 87 ? 10.185 21.101 17.369 1.00 0.00 88 ASP A C 15
ATOM 38518 O O . ASP C 3 87 ? 9.036 20.693 17.535 1.00 0.00 88 ASP A O 15
ATOM 38527 N N . ASN C 3 88 ? 10.496 22.259 16.806 1.00 0.00 89 ASN A N 15
ATOM 38528 C CA . ASN C 3 88 ? 9.461 23.160 16.327 1.00 0.00 89 ASN A CA 15
ATOM 38529 C C . ASN C 3 88 ? 8.972 22.686 14.957 1.00 0.00 89 ASN A C 15
ATOM 38530 O O . ASN C 3 88 ? 7.771 22.521 14.746 1.00 0.00 89 ASN A O 15
ATOM 38541 N N . GLY C 3 89 ? 9.927 22.479 14.062 1.00 0.00 90 GLY A N 15
ATOM 38542 C CA . GLY C 3 89 ? 9.608 22.027 12.719 1.00 0.00 90 GLY A CA 15
ATOM 38543 C C . GLY C 3 89 ? 9.339 20.521 12.696 1.00 0.00 90 GLY A C 15
ATOM 38544 O O . GLY C 3 89 ? 9.978 19.784 11.947 1.00 0.00 90 GLY A O 15
ATOM 38548 N N . SER C 3 90 ? 8.392 20.109 13.526 1.00 0.00 91 SER A N 15
ATOM 38549 C CA . SER C 3 90 ? 8.031 18.704 13.611 1.00 0.00 91 SER A CA 15
ATOM 38550 C C . SER C 3 90 ? 6.568 18.565 14.036 1.00 0.00 91 SER A C 15
ATOM 38551 O O . SER C 3 90 ? 5.820 17.782 13.452 1.00 0.00 91 SER A O 15
ATOM 38559 N N . PHE C 3 91 ? 6.203 19.336 15.050 1.00 0.00 92 PHE A N 15
ATOM 38560 C CA . PHE C 3 91 ? 4.843 19.308 15.560 1.00 0.00 92 PHE A CA 15
ATOM 38561 C C . PHE C 3 91 ? 3.839 19.669 14.463 1.00 0.00 92 PHE A C 15
ATOM 38562 O O . PHE C 3 91 ? 2.852 18.962 14.263 1.00 0.00 92 PHE A O 15
ATOM 38579 N N . LEU C 3 92 ? 4.125 20.768 13.781 1.00 0.00 93 LEU A N 15
ATOM 38580 C CA . LEU C 3 92 ? 3.259 21.231 12.710 1.00 0.00 93 LEU A CA 15
ATOM 38581 C C . LEU C 3 92 ? 3.892 20.882 11.362 1.00 0.00 93 LEU A C 15
ATOM 38582 O O . LEU C 3 92 ? 4.810 21.563 10.908 1.00 0.00 93 LEU A O 15
ATOM 38598 N N . ARG C 3 93 ? 3.376 19.821 10.759 1.00 0.00 94 ARG A N 15
ATOM 38599 C CA . ARG C 3 93 ? 3.879 19.373 9.472 1.00 0.00 94 ARG A CA 15
ATOM 38600 C C . ARG C 3 93 ? 3.248 20.189 8.342 1.00 0.00 94 ARG A C 15
ATOM 38601 O O . ARG C 3 93 ? 2.776 19.628 7.354 1.00 0.00 94 ARG A O 15
ATOM 38622 N N . ARG C 3 94 ? 3.260 21.501 8.525 1.00 0.00 95 ARG A N 15
ATOM 38623 C CA . ARG C 3 94 ? 2.696 22.401 7.534 1.00 0.00 95 ARG A CA 15
ATOM 38624 C C . ARG C 3 94 ? 3.133 23.840 7.812 1.00 0.00 95 ARG A C 15
ATOM 38625 O O . ARG C 3 94 ? 3.887 24.425 7.035 1.00 0.00 95 ARG A O 15
ATOM 38646 N N . ARG C 3 95 ? 2.642 24.370 8.923 1.00 0.00 96 ARG A N 15
ATOM 38647 C CA . ARG C 3 95 ? 2.973 25.730 9.313 1.00 0.00 96 ARG A CA 15
ATOM 38648 C C . ARG C 3 95 ? 4.435 26.036 8.982 1.00 0.00 96 ARG A C 15
ATOM 38649 O O . ARG C 3 95 ? 4.733 27.047 8.347 1.00 0.00 96 ARG A O 15
ATOM 38670 N N . LYS C 3 96 ? 5.309 25.145 9.426 1.00 0.00 97 LYS A N 15
ATOM 38671 C CA . LYS C 3 96 ? 6.732 25.307 9.184 1.00 0.00 97 LYS A CA 15
ATOM 38672 C C . LYS C 3 96 ? 7.451 23.991 9.488 1.00 0.00 97 LYS A C 15
ATOM 38673 O O . LYS C 3 96 ? 7.446 23.526 10.627 1.00 0.00 97 LYS A O 15
ATOM 38692 N N . ARG C 3 97 ? 8.051 23.428 8.450 1.00 0.00 98 ARG A N 15
ATOM 38693 C CA . ARG C 3 97 ? 8.772 22.175 8.592 1.00 0.00 98 ARG A CA 15
ATOM 38694 C C . ARG C 3 97 ? 10.266 22.391 8.343 1.00 0.00 98 ARG A C 15
ATOM 38695 O O . ARG C 3 97 ? 10.694 22.539 7.199 1.00 0.00 98 ARG A O 15
ATOM 39693 N N . VAL C 3 1 ? 1.325 0.000 0.000 1.00 0.00 2 VAL A N 16
ATOM 39694 C CA . VAL C 3 1 ? 2.073 0.000 -1.245 1.00 0.00 2 VAL A CA 16
ATOM 39695 C C . VAL C 3 1 ? 2.514 1.429 -1.571 1.00 0.00 2 VAL A C 16
ATOM 39696 O O . VAL C 3 1 ? 3.606 1.641 -2.095 1.00 0.00 2 VAL A O 16
ATOM 39709 N N . LYS C 3 2 ? 1.641 2.371 -1.246 1.00 0.00 3 LYS A N 16
ATOM 39710 C CA . LYS C 3 2 ? 1.927 3.774 -1.497 1.00 0.00 3 LYS A CA 16
ATOM 39711 C C . LYS C 3 2 ? 0.677 4.605 -1.200 1.00 0.00 3 LYS A C 16
ATOM 39712 O O . LYS C 3 2 ? -0.444 4.133 -1.382 1.00 0.00 3 LYS A O 16
ATOM 39731 N N . PRO C 3 3 ? 0.919 5.861 -0.738 1.00 0.00 4 PRO A N 16
ATOM 39732 C CA . PRO C 3 3 ? -0.174 6.762 -0.414 1.00 0.00 4 PRO A CA 16
ATOM 39733 C C . PRO C 3 3 ? -0.821 7.318 -1.684 1.00 0.00 4 PRO A C 16
ATOM 39734 O O . PRO C 3 3 ? -0.211 8.110 -2.401 1.00 0.00 4 PRO A O 16
ATOM 39745 N N . PRO C 3 4 ? -2.080 6.868 -1.932 1.00 0.00 5 PRO A N 16
ATOM 39746 C CA . PRO C 3 4 ? -2.817 7.312 -3.103 1.00 0.00 5 PRO A CA 16
ATOM 39747 C C . PRO C 3 4 ? -3.326 8.743 -2.921 1.00 0.00 5 PRO A C 16
ATOM 39748 O O . PRO C 3 4 ? -3.011 9.624 -3.719 1.00 0.00 5 PRO A O 16
ATOM 39759 N N . TYR C 3 5 ? -4.105 8.930 -1.866 1.00 0.00 6 TYR A N 16
ATOM 39760 C CA . TYR C 3 5 ? -4.661 10.239 -1.569 1.00 0.00 6 TYR A CA 16
ATOM 39761 C C . TYR C 3 5 ? -4.671 10.502 -0.062 1.00 0.00 6 TYR A C 16
ATOM 39762 O O . TYR C 3 5 ? -4.374 9.609 0.729 1.00 0.00 6 TYR A O 16
ATOM 39780 N N . SER C 3 6 ? -5.014 11.733 0.290 1.00 0.00 7 SER A N 16
ATOM 39781 C CA . SER C 3 6 ? -5.066 12.124 1.688 1.00 0.00 7 SER A CA 16
ATOM 39782 C C . SER C 3 6 ? -6.228 11.416 2.387 1.00 0.00 7 SER A C 16
ATOM 39783 O O . SER C 3 6 ? -6.906 10.586 1.785 1.00 0.00 7 SER A O 16
ATOM 39791 N N . TYR C 3 7 ? -6.422 11.771 3.649 1.00 0.00 8 TYR A N 16
ATOM 39792 C CA . TYR C 3 7 ? -7.490 11.179 4.437 1.00 0.00 8 TYR A CA 16
ATOM 39793 C C . TYR C 3 7 ? -8.822 11.883 4.169 1.00 0.00 8 TYR A C 16
ATOM 39794 O O . TYR C 3 7 ? -9.885 11.281 4.313 1.00 0.00 8 TYR A O 16
ATOM 39812 N N . ILE C 3 8 ? -8.721 13.147 3.786 1.00 0.00 9 ILE A N 16
ATOM 39813 C CA . ILE C 3 8 ? -9.904 13.938 3.497 1.00 0.00 9 ILE A CA 16
ATOM 39814 C C . ILE C 3 8 ? -10.854 13.125 2.614 1.00 0.00 9 ILE A C 16
ATOM 39815 O O . ILE C 3 8 ? -12.063 13.116 2.840 1.00 0.00 9 ILE A O 16
ATOM 39831 N N . ALA C 3 9 ? -10.270 12.462 1.627 1.00 0.00 10 ALA A N 16
ATOM 39832 C CA . ALA C 3 9 ? -11.048 11.648 0.709 1.00 0.00 10 ALA A CA 16
ATOM 39833 C C . ALA C 3 9 ? -11.748 10.534 1.490 1.00 0.00 10 ALA A C 16
ATOM 39834 O O . ALA C 3 9 ? -12.942 10.299 1.309 1.00 0.00 10 ALA A O 16
ATOM 39841 N N . LEU C 3 10 ? -10.975 9.877 2.342 1.00 0.00 11 LEU A N 16
ATOM 39842 C CA . LEU C 3 10 ? -11.505 8.793 3.152 1.00 0.00 11 LEU A CA 16
ATOM 39843 C C . LEU C 3 10 ? -12.609 9.335 4.062 1.00 0.00 11 LEU A C 16
ATOM 39844 O O . LEU C 3 10 ? -13.481 8.586 4.499 1.00 0.00 11 LEU A O 16
ATOM 39860 N N . ILE C 3 11 ? -12.535 10.632 4.320 1.00 0.00 12 ILE A N 16
ATOM 39861 C CA . ILE C 3 11 ? -13.518 11.283 5.170 1.00 0.00 12 ILE A CA 16
ATOM 39862 C C . ILE C 3 11 ? -14.796 11.532 4.367 1.00 0.00 12 ILE A C 16
ATOM 39863 O O . ILE C 3 11 ? -15.872 11.072 4.747 1.00 0.00 12 ILE A O 16
ATOM 39879 N N . THR C 3 12 ? -14.636 12.258 3.271 1.00 0.00 13 THR A N 16
ATOM 39880 C CA . THR C 3 12 ? -15.764 12.573 2.411 1.00 0.00 13 THR A CA 16
ATOM 39881 C C . THR C 3 12 ? -16.599 11.319 2.145 1.00 0.00 13 THR A C 16
ATOM 39882 O O . THR C 3 12 ? -17.821 11.396 2.026 1.00 0.00 13 THR A O 16
ATOM 39893 N N . MET C 3 13 ? -15.906 10.193 2.059 1.00 0.00 14 MET A N 16
ATOM 39894 C CA . MET C 3 13 ? -16.568 8.924 1.810 1.00 0.00 14 MET A CA 16
ATOM 39895 C C . MET C 3 13 ? -17.117 8.328 3.107 1.00 0.00 14 MET A C 16
ATOM 39896 O O . MET C 3 13 ? -18.203 7.749 3.118 1.00 0.00 14 MET A O 16
ATOM 39910 N N . ALA C 3 14 ? -16.343 8.489 4.170 1.00 0.00 15 ALA A N 16
ATOM 39911 C CA . ALA C 3 14 ? -16.739 7.974 5.470 1.00 0.00 15 ALA A CA 16
ATOM 39912 C C . ALA C 3 14 ? -18.116 8.531 5.836 1.00 0.00 15 ALA A C 16
ATOM 39913 O O . ALA C 3 14 ? -18.943 7.823 6.410 1.00 0.00 15 ALA A O 16
ATOM 39920 N N . ILE C 3 15 ? -18.320 9.793 5.490 1.00 0.00 16 ILE A N 16
ATOM 39921 C CA . ILE C 3 15 ? -19.583 10.452 5.775 1.00 0.00 16 ILE A CA 16
ATOM 39922 C C . ILE C 3 15 ? -20.604 10.076 4.700 1.00 0.00 16 ILE A C 16
ATOM 39923 O O . ILE C 3 15 ? -21.707 9.630 5.014 1.00 0.00 16 ILE A O 16
ATOM 39939 N N . LEU C 3 16 ? -20.201 10.269 3.452 1.00 0.00 17 LEU A N 16
ATOM 39940 C CA . LEU C 3 16 ? -21.067 9.956 2.329 1.00 0.00 17 LEU A CA 16
ATOM 39941 C C . LEU C 3 16 ? -21.608 8.533 2.489 1.00 0.00 17 LEU A C 16
ATOM 39942 O O . LEU C 3 16 ? -22.798 8.292 2.290 1.00 0.00 17 LEU A O 16
ATOM 39958 N N . GLN C 3 17 ? -20.709 7.629 2.846 1.00 0.00 18 GLN A N 16
ATOM 39959 C CA . GLN C 3 17 ? -21.081 6.237 3.035 1.00 0.00 18 GLN A CA 16
ATOM 39960 C C . GLN C 3 17 ? -22.206 6.124 4.066 1.00 0.00 18 GLN A C 16
ATOM 39961 O O . GLN C 3 17 ? -23.002 5.187 4.021 1.00 0.00 18 GLN A O 16
ATOM 39975 N N . SER C 3 18 ? -22.237 7.091 4.971 1.00 0.00 19 SER A N 16
ATOM 39976 C CA . SER C 3 18 ? -23.251 7.112 6.010 1.00 0.00 19 SER A CA 16
ATOM 39977 C C . SER C 3 18 ? -24.152 8.336 5.838 1.00 0.00 19 SER A C 16
ATOM 39978 O O . SER C 3 18 ? -23.911 9.379 6.443 1.00 0.00 19 SER A O 16
ATOM 39986 N N . PRO C 3 19 ? -25.199 8.164 4.987 1.00 0.00 20 PRO A N 16
ATOM 39987 C CA . PRO C 3 19 ? -26.138 9.242 4.727 1.00 0.00 20 PRO A CA 16
ATOM 39988 C C . PRO C 3 19 ? -27.087 9.440 5.910 1.00 0.00 20 PRO A C 16
ATOM 39989 O O . PRO C 3 19 ? -27.917 10.348 5.900 1.00 0.00 20 PRO A O 16
ATOM 40000 N N . GLN C 3 20 ? -26.934 8.574 6.902 1.00 0.00 21 GLN A N 16
ATOM 40001 C CA . GLN C 3 20 ? -27.768 8.642 8.090 1.00 0.00 21 GLN A CA 16
ATOM 40002 C C . GLN C 3 20 ? -27.127 9.556 9.136 1.00 0.00 21 GLN A C 16
ATOM 40003 O O . GLN C 3 20 ? -27.498 9.518 10.308 1.00 0.00 21 GLN A O 16
ATOM 40017 N N . LYS C 3 21 ? -26.177 10.356 8.675 1.00 0.00 22 LYS A N 16
ATOM 40018 C CA . LYS C 3 21 ? -25.481 11.278 9.556 1.00 0.00 22 LYS A CA 16
ATOM 40019 C C . LYS C 3 21 ? -25.328 10.638 10.938 1.00 0.00 22 LYS A C 16
ATOM 40020 O O . LYS C 3 21 ? -25.940 11.088 11.905 1.00 0.00 22 LYS A O 16
ATOM 40039 N N . LYS C 3 22 ? -24.507 9.599 10.985 1.00 0.00 23 LYS A N 16
ATOM 40040 C CA . LYS C 3 22 ? -24.265 8.893 12.232 1.00 0.00 23 LYS A CA 16
ATOM 40041 C C . LYS C 3 22 ? -23.262 7.764 11.988 1.00 0.00 23 LYS A C 16
ATOM 40042 O O . LYS C 3 22 ? -23.569 6.796 11.294 1.00 0.00 23 LYS A O 16
ATOM 40061 N N . LEU C 3 23 ? -22.084 7.926 12.572 1.00 0.00 24 LEU A N 16
ATOM 40062 C CA . LEU C 3 23 ? -21.034 6.932 12.426 1.00 0.00 24 LEU A CA 16
ATOM 40063 C C . LEU C 3 23 ? -20.056 7.054 13.596 1.00 0.00 24 LEU A C 16
ATOM 40064 O O . LEU C 3 23 ? -20.170 7.967 14.412 1.00 0.00 24 LEU A O 16
ATOM 40080 N N . THR C 3 24 ? -19.116 6.121 13.641 1.00 0.00 25 THR A N 16
ATOM 40081 C CA . THR C 3 24 ? -18.119 6.113 14.697 1.00 0.00 25 THR A CA 16
ATOM 40082 C C . THR C 3 24 ? -16.713 6.228 14.105 1.00 0.00 25 THR A C 16
ATOM 40083 O O . THR C 3 24 ? -16.348 5.467 13.210 1.00 0.00 25 THR A O 16
ATOM 40094 N N . LEU C 3 25 ? -15.962 7.187 14.627 1.00 0.00 26 LEU A N 16
ATOM 40095 C CA . LEU C 3 25 ? -14.605 7.412 14.161 1.00 0.00 26 LEU A CA 16
ATOM 40096 C C . LEU C 3 25 ? -13.838 6.088 14.181 1.00 0.00 26 LEU A C 16
ATOM 40097 O O . LEU C 3 25 ? -13.124 5.766 13.232 1.00 0.00 26 LEU A O 16
ATOM 40113 N N . SER C 3 26 ? -14.010 5.357 15.272 1.00 0.00 27 SER A N 16
ATOM 40114 C CA . SER C 3 26 ? -13.343 4.076 15.428 1.00 0.00 27 SER A CA 16
ATOM 40115 C C . SER C 3 26 ? -13.726 3.143 14.277 1.00 0.00 27 SER A C 16
ATOM 40116 O O . SER C 3 26 ? -12.857 2.639 13.567 1.00 0.00 27 SER A O 16
ATOM 40124 N N . GLY C 3 27 ? -15.027 2.942 14.129 1.00 0.00 28 GLY A N 16
ATOM 40125 C CA . GLY C 3 27 ? -15.535 2.079 13.076 1.00 0.00 28 GLY A CA 16
ATOM 40126 C C . GLY C 3 27 ? -15.071 2.560 11.700 1.00 0.00 28 GLY A C 16
ATOM 40127 O O . GLY C 3 27 ? -14.965 1.768 10.765 1.00 0.00 28 GLY A O 16
ATOM 40131 N N . ILE C 3 28 ? -14.805 3.856 11.620 1.00 0.00 29 ILE A N 16
ATOM 40132 C CA . ILE C 3 28 ? -14.354 4.452 10.374 1.00 0.00 29 ILE A CA 16
ATOM 40133 C C . ILE C 3 28 ? -12.914 4.017 10.098 1.00 0.00 29 ILE A C 16
ATOM 40134 O O . ILE C 3 28 ? -12.598 3.561 9.000 1.00 0.00 29 ILE A O 16
ATOM 40150 N N . CYS C 3 29 ? -12.077 4.174 11.113 1.00 0.00 30 CYS A N 16
ATOM 40151 C CA . CYS C 3 29 ? -10.677 3.804 10.994 1.00 0.00 30 CYS A CA 16
ATOM 40152 C C . CYS C 3 29 ? -10.603 2.338 10.561 1.00 0.00 30 CYS A C 16
ATOM 40153 O O . CYS C 3 29 ? -9.723 1.959 9.790 1.00 0.00 30 CYS A O 16
ATOM 40161 N N . GLU C 3 30 ? -11.539 1.554 11.076 1.00 0.00 31 GLU A N 16
ATOM 40162 C CA . GLU C 3 30 ? -11.591 0.139 10.753 1.00 0.00 31 GLU A CA 16
ATOM 40163 C C . GLU C 3 30 ? -12.084 -0.060 9.318 1.00 0.00 31 GLU A C 16
ATOM 40164 O O . GLU C 3 30 ? -11.618 -0.956 8.616 1.00 0.00 31 GLU A O 16
ATOM 40176 N N . PHE C 3 31 ? -13.020 0.791 8.925 1.00 0.00 32 PHE A N 16
ATOM 40177 C CA . PHE C 3 31 ? -13.581 0.720 7.586 1.00 0.00 32 PHE A CA 16
ATOM 40178 C C . PHE C 3 31 ? -12.535 1.087 6.533 1.00 0.00 32 PHE A C 16
ATOM 40179 O O . PHE C 3 31 ? -12.568 0.575 5.415 1.00 0.00 32 PHE A O 16
ATOM 40196 N N . ILE C 3 32 ? -11.630 1.971 6.926 1.00 0.00 33 ILE A N 16
ATOM 40197 C CA . ILE C 3 32 ? -10.575 2.413 6.030 1.00 0.00 33 ILE A CA 16
ATOM 40198 C C . ILE C 3 32 ? -9.535 1.300 5.885 1.00 0.00 33 ILE A C 16
ATOM 40199 O O . ILE C 3 32 ? -9.268 0.835 4.778 1.00 0.00 33 ILE A O 16
ATOM 40215 N N . SER C 3 33 ? -8.977 0.905 7.020 1.00 0.00 34 SER A N 16
ATOM 40216 C CA . SER C 3 33 ? -7.972 -0.145 7.034 1.00 0.00 34 SER A CA 16
ATOM 40217 C C . SER C 3 33 ? -8.513 -1.396 6.339 1.00 0.00 34 SER A C 16
ATOM 40218 O O . SER C 3 33 ? -7.746 -2.187 5.791 1.00 0.00 34 SER A O 16
ATOM 40226 N N . ASN C 3 34 ? -9.830 -1.537 6.383 1.00 0.00 35 ASN A N 16
ATOM 40227 C CA . ASN C 3 34 ? -10.482 -2.678 5.764 1.00 0.00 35 ASN A CA 16
ATOM 40228 C C . ASN C 3 34 ? -10.458 -2.511 4.244 1.00 0.00 35 ASN A C 16
ATOM 40229 O O . ASN C 3 34 ? -10.025 -3.410 3.524 1.00 0.00 35 ASN A O 16
ATOM 40240 N N . ARG C 3 35 ? -10.928 -1.355 3.800 1.00 0.00 36 ARG A N 16
ATOM 40241 C CA . ARG C 3 35 ? -10.966 -1.059 2.378 1.00 0.00 36 ARG A CA 16
ATOM 40242 C C . ARG C 3 35 ? -9.545 -0.964 1.817 1.00 0.00 36 ARG A C 16
ATOM 40243 O O . ARG C 3 35 ? -9.190 -1.690 0.890 1.00 0.00 36 ARG A O 16
ATOM 40264 N N . PHE C 3 36 ? -8.771 -0.063 2.404 1.00 0.00 37 PHE A N 16
ATOM 40265 C CA . PHE C 3 36 ? -7.397 0.136 1.975 1.00 0.00 37 PHE A CA 16
ATOM 40266 C C . PHE C 3 36 ? -6.439 -0.749 2.775 1.00 0.00 37 PHE A C 16
ATOM 40267 O O . PHE C 3 36 ? -6.314 -0.596 3.989 1.00 0.00 37 PHE A O 16
ATOM 40284 N N . PRO C 3 37 ? -5.769 -1.680 2.043 1.00 0.00 38 PRO A N 16
ATOM 40285 C CA . PRO C 3 37 ? -4.826 -2.589 2.672 1.00 0.00 38 PRO A CA 16
ATOM 40286 C C . PRO C 3 37 ? -3.520 -1.872 3.019 1.00 0.00 38 PRO A C 16
ATOM 40287 O O . PRO C 3 37 ? -2.918 -2.138 4.058 1.00 0.00 38 PRO A O 16
ATOM 40298 N N . TYR C 3 38 ? -3.121 -0.975 2.129 1.00 0.00 39 TYR A N 16
ATOM 40299 C CA . TYR C 3 38 ? -1.897 -0.217 2.327 1.00 0.00 39 TYR A CA 16
ATOM 40300 C C . TYR C 3 38 ? -1.866 0.420 3.718 1.00 0.00 39 TYR A C 16
ATOM 40301 O O . TYR C 3 38 ? -0.834 0.408 4.387 1.00 0.00 39 TYR A O 16
ATOM 40319 N N . TYR C 3 39 ? -3.010 0.960 4.112 1.00 0.00 40 TYR A N 16
ATOM 40320 C CA . TYR C 3 39 ? -3.128 1.600 5.411 1.00 0.00 40 TYR A CA 16
ATOM 40321 C C . TYR C 3 39 ? -2.966 0.581 6.541 1.00 0.00 40 TYR A C 16
ATOM 40322 O O . TYR C 3 39 ? -2.444 0.908 7.606 1.00 0.00 40 TYR A O 16
ATOM 40340 N N . ARG C 3 40 ? -3.423 -0.632 6.271 1.00 0.00 41 ARG A N 16
ATOM 40341 C CA . ARG C 3 40 ? -3.336 -1.701 7.251 1.00 0.00 41 ARG A CA 16
ATOM 40342 C C . ARG C 3 40 ? -1.884 -2.157 7.412 1.00 0.00 41 ARG A C 16
ATOM 40343 O O . ARG C 3 40 ? -1.421 -2.383 8.529 1.00 0.00 41 ARG A O 16
ATOM 40364 N N . GLU C 3 41 ? -1.207 -2.278 6.280 1.00 0.00 42 GLU A N 16
ATOM 40365 C CA . GLU C 3 41 ? 0.183 -2.702 6.281 1.00 0.00 42 GLU A CA 16
ATOM 40366 C C . GLU C 3 41 ? 1.099 -1.520 6.604 1.00 0.00 42 GLU A C 16
ATOM 40367 O O . GLU C 3 41 ? 2.286 -1.704 6.867 1.00 0.00 42 GLU A O 16
ATOM 40379 N N . LYS C 3 42 ? 0.512 -0.332 6.574 1.00 0.00 43 LYS A N 16
ATOM 40380 C CA . LYS C 3 42 ? 1.260 0.880 6.860 1.00 0.00 43 LYS A CA 16
ATOM 40381 C C . LYS C 3 42 ? 0.374 1.848 7.646 1.00 0.00 43 LYS A C 16
ATOM 40382 O O . LYS C 3 42 ? -0.081 2.856 7.108 1.00 0.00 43 LYS A O 16
ATOM 40401 N N . PHE C 3 43 ? 0.154 1.507 8.908 1.00 0.00 44 PHE A N 16
ATOM 40402 C CA . PHE C 3 43 ? -0.670 2.334 9.773 1.00 0.00 44 PHE A CA 16
ATOM 40403 C C . PHE C 3 43 ? 0.167 2.967 10.886 1.00 0.00 44 PHE A C 16
ATOM 40404 O O . PHE C 3 43 ? 0.116 2.527 12.034 1.00 0.00 44 PHE A O 16
ATOM 40421 N N . PRO C 3 44 ? 0.939 4.018 10.498 1.00 0.00 45 PRO A N 16
ATOM 40422 C CA . PRO C 3 44 ? 1.786 4.716 11.450 1.00 0.00 45 PRO A CA 16
ATOM 40423 C C . PRO C 3 44 ? 0.955 5.619 12.363 1.00 0.00 45 PRO A C 16
ATOM 40424 O O . PRO C 3 44 ? 1.351 6.747 12.654 1.00 0.00 45 PRO A O 16
ATOM 40435 N N . ALA C 3 45 ? -0.182 5.090 12.791 1.00 0.00 46 ALA A N 16
ATOM 40436 C CA . ALA C 3 45 ? -1.071 5.834 13.666 1.00 0.00 46 ALA A CA 16
ATOM 40437 C C . ALA C 3 45 ? -1.578 7.077 12.932 1.00 0.00 46 ALA A C 16
ATOM 40438 O O . ALA C 3 45 ? -1.361 8.201 13.384 1.00 0.00 46 ALA A O 16
ATOM 40445 N N . TRP C 3 46 ? -2.244 6.834 11.813 1.00 0.00 47 TRP A N 16
ATOM 40446 C CA . TRP C 3 46 ? -2.783 7.920 11.012 1.00 0.00 47 TRP A CA 16
ATOM 40447 C C . TRP C 3 46 ? -4.117 8.345 11.629 1.00 0.00 47 TRP A C 16
ATOM 40448 O O . TRP C 3 46 ? -4.829 9.177 11.067 1.00 0.00 47 TRP A O 16
ATOM 40469 N N . GLN C 3 47 ? -4.416 7.755 12.777 1.00 0.00 48 GLN A N 16
ATOM 40470 C CA . GLN C 3 47 ? -5.652 8.062 13.477 1.00 0.00 48 GLN A CA 16
ATOM 40471 C C . GLN C 3 47 ? -5.789 9.573 13.675 1.00 0.00 48 GLN A C 16
ATOM 40472 O O . GLN C 3 47 ? -6.857 10.139 13.446 1.00 0.00 48 GLN A O 16
ATOM 40486 N N . ASN C 3 48 ? -4.692 10.184 14.099 1.00 0.00 49 ASN A N 16
ATOM 40487 C CA . ASN C 3 48 ? -4.675 11.618 14.331 1.00 0.00 49 ASN A CA 16
ATOM 40488 C C . ASN C 3 48 ? -4.896 12.347 13.005 1.00 0.00 49 ASN A C 16
ATOM 40489 O O . ASN C 3 48 ? -5.573 13.373 12.961 1.00 0.00 49 ASN A O 16
ATOM 40500 N N . SER C 3 49 ? -4.310 11.789 11.955 1.00 0.00 50 SER A N 16
ATOM 40501 C CA . SER C 3 49 ? -4.434 12.374 10.631 1.00 0.00 50 SER A CA 16
ATOM 40502 C C . SER C 3 49 ? -5.884 12.280 10.151 1.00 0.00 50 SER A C 16
ATOM 40503 O O . SER C 3 49 ? -6.518 13.298 9.877 1.00 0.00 50 SER A O 16
ATOM 40511 N N . ILE C 3 50 ? -6.366 11.049 10.063 1.00 0.00 51 ILE A N 16
ATOM 40512 C CA . ILE C 3 50 ? -7.730 10.810 9.621 1.00 0.00 51 ILE A CA 16
ATOM 40513 C C . ILE C 3 50 ? -8.688 11.673 10.444 1.00 0.00 51 ILE A C 16
ATOM 40514 O O . ILE C 3 50 ? -9.402 12.510 9.895 1.00 0.00 51 ILE A O 16
ATOM 40530 N N . ARG C 3 51 ? -8.671 11.440 11.748 1.00 0.00 52 ARG A N 16
ATOM 40531 C CA . ARG C 3 51 ? -9.529 12.185 12.653 1.00 0.00 52 ARG A CA 16
ATOM 40532 C C . ARG C 3 51 ? -9.365 13.689 12.422 1.00 0.00 52 ARG A C 16
ATOM 40533 O O . ARG C 3 51 ? -10.351 14.417 12.327 1.00 0.00 52 ARG A O 16
ATOM 40554 N N . HIS C 3 52 ? -8.111 14.109 12.339 1.00 0.00 53 HIS A N 16
ATOM 40555 C CA . HIS C 3 52 ? -7.805 15.512 12.121 1.00 0.00 53 HIS A CA 16
ATOM 40556 C C . HIS C 3 52 ? -8.527 16.006 10.865 1.00 0.00 53 HIS A C 16
ATOM 40557 O O . HIS C 3 52 ? -9.312 16.950 10.928 1.00 0.00 53 HIS A O 16
ATOM 40571 N N . ASN C 3 53 ? -8.234 15.345 9.755 1.00 0.00 54 ASN A N 16
ATOM 40572 C CA . ASN C 3 53 ? -8.845 15.705 8.487 1.00 0.00 54 ASN A CA 16
ATOM 40573 C C . ASN C 3 53 ? -10.343 15.400 8.543 1.00 0.00 54 ASN A C 16
ATOM 40574 O O . ASN C 3 53 ? -11.091 15.775 7.641 1.00 0.00 54 ASN A O 16
ATOM 40585 N N . LEU C 3 54 ? -10.737 14.722 9.611 1.00 0.00 55 LEU A N 16
ATOM 40586 C CA . LEU C 3 54 ? -12.132 14.362 9.796 1.00 0.00 55 LEU A CA 16
ATOM 40587 C C . LEU C 3 54 ? -12.902 15.574 10.324 1.00 0.00 55 LEU A C 16
ATOM 40588 O O . LEU C 3 54 ? -13.927 15.956 9.761 1.00 0.00 55 LEU A O 16
ATOM 40604 N N . SER C 3 55 ? -12.378 16.146 11.398 1.00 0.00 56 SER A N 16
ATOM 40605 C CA . SER C 3 55 ? -13.003 17.308 12.007 1.00 0.00 56 SER A CA 16
ATOM 40606 C C . SER C 3 55 ? -12.604 18.575 11.248 1.00 0.00 56 SER A C 16
ATOM 40607 O O . SER C 3 55 ? -13.458 19.393 10.909 1.00 0.00 56 SER A O 16
ATOM 40615 N N . LEU C 3 56 ? -11.308 18.697 11.004 1.00 0.00 57 LEU A N 16
ATOM 40616 C CA . LEU C 3 56 ? -10.786 19.851 10.291 1.00 0.00 57 LEU A CA 16
ATOM 40617 C C . LEU C 3 56 ? -11.059 19.686 8.794 1.00 0.00 57 LEU A C 16
ATOM 40618 O O . LEU C 3 56 ? -10.155 19.361 8.027 1.00 0.00 57 LEU A O 16
ATOM 40634 N N . ASN C 3 57 ? -12.310 19.918 8.424 1.00 0.00 58 ASN A N 16
ATOM 40635 C CA . ASN C 3 57 ? -12.713 19.800 7.033 1.00 0.00 58 ASN A CA 16
ATOM 40636 C C . ASN C 3 57 ? -14.240 19.858 6.943 1.00 0.00 58 ASN A C 16
ATOM 40637 O O . ASN C 3 57 ? -14.793 20.739 6.287 1.00 0.00 58 ASN A O 16
ATOM 40648 N N . ASP C 3 58 ? -14.877 18.907 7.611 1.00 0.00 59 ASP A N 16
ATOM 40649 C CA . ASP C 3 58 ? -16.328 18.839 7.614 1.00 0.00 59 ASP A CA 16
ATOM 40650 C C . ASP C 3 58 ? -16.879 19.837 8.635 1.00 0.00 59 ASP A C 16
ATOM 40651 O O . ASP C 3 58 ? -17.657 20.723 8.284 1.00 0.00 59 ASP A O 16
ATOM 40660 N N . CYS C 3 59 ? -16.455 19.659 9.877 1.00 0.00 60 CYS A N 16
ATOM 40661 C CA . CYS C 3 59 ? -16.896 20.533 10.951 1.00 0.00 60 CYS A CA 16
ATOM 40662 C C . CYS C 3 59 ? -18.181 19.953 11.545 1.00 0.00 60 CYS A C 16
ATOM 40663 O O . CYS C 3 59 ? -19.274 20.444 11.268 1.00 0.00 60 CYS A O 16
ATOM 40671 N N . PHE C 3 60 ? -18.007 18.915 12.351 1.00 0.00 61 PHE A N 16
ATOM 40672 C CA . PHE C 3 60 ? -19.139 18.263 12.986 1.00 0.00 61 PHE A CA 16
ATOM 40673 C C . PHE C 3 60 ? -18.891 18.068 14.483 1.00 0.00 61 PHE A C 16
ATOM 40674 O O . PHE C 3 60 ? -17.997 18.692 15.054 1.00 0.00 61 PHE A O 16
ATOM 40691 N N . VAL C 3 61 ? -19.697 17.201 15.077 1.00 0.00 62 VAL A N 16
ATOM 40692 C CA . VAL C 3 61 ? -19.576 16.916 16.496 1.00 0.00 62 VAL A CA 16
ATOM 40693 C C . VAL C 3 61 ? -19.217 15.441 16.688 1.00 0.00 62 VAL A C 16
ATOM 40694 O O . VAL C 3 61 ? -19.660 14.587 15.922 1.00 0.00 62 VAL A O 16
ATOM 40707 N N . LYS C 3 62 ? -18.418 15.187 17.714 1.00 0.00 63 LYS A N 16
ATOM 40708 C CA . LYS C 3 62 ? -17.996 13.830 18.015 1.00 0.00 63 LYS A CA 16
ATOM 40709 C C . LYS C 3 62 ? -18.314 13.515 19.478 1.00 0.00 63 LYS A C 16
ATOM 40710 O O . LYS C 3 62 ? -18.789 14.378 20.214 1.00 0.00 63 LYS A O 16
ATOM 40729 N N . ILE C 3 63 ? -18.038 12.275 19.856 1.00 0.00 64 ILE A N 16
ATOM 40730 C CA . ILE C 3 63 ? -18.289 11.835 21.218 1.00 0.00 64 ILE A CA 16
ATOM 40731 C C . ILE C 3 63 ? -16.967 11.424 21.869 1.00 0.00 64 ILE A C 16
ATOM 40732 O O . ILE C 3 63 ? -16.426 10.362 21.567 1.00 0.00 64 ILE A O 16
ATOM 40748 N N . PRO C 3 64 ? -16.471 12.312 22.772 1.00 0.00 65 PRO A N 16
ATOM 40749 C CA . PRO C 3 64 ? -15.222 12.052 23.468 1.00 0.00 65 PRO A CA 16
ATOM 40750 C C . PRO C 3 64 ? -15.411 10.995 24.558 1.00 0.00 65 PRO A C 16
ATOM 40751 O O . PRO C 3 64 ? -16.528 10.764 25.017 1.00 0.00 65 PRO A O 16
ATOM 40762 N N . ARG C 3 65 ? -14.301 10.381 24.940 1.00 0.00 66 ARG A N 16
ATOM 40763 C CA . ARG C 3 65 ? -14.330 9.353 25.967 1.00 0.00 66 ARG A CA 16
ATOM 40764 C C . ARG C 3 65 ? -15.545 9.546 26.877 1.00 0.00 66 ARG A C 16
ATOM 40765 O O . ARG C 3 65 ? -15.512 10.362 27.797 1.00 0.00 66 ARG A O 16
ATOM 40786 N N . GLU C 3 66 ? -16.588 8.782 26.588 1.00 0.00 67 GLU A N 16
ATOM 40787 C CA . GLU C 3 66 ? -17.811 8.859 27.369 1.00 0.00 67 GLU A CA 16
ATOM 40788 C C . GLU C 3 66 ? -18.123 7.501 28.002 1.00 0.00 67 GLU A C 16
ATOM 40789 O O . GLU C 3 66 ? -17.481 6.501 27.683 1.00 0.00 67 GLU A O 16
ATOM 40801 N N . PRO C 3 67 ? -19.134 7.510 28.911 1.00 0.00 68 PRO A N 16
ATOM 40802 C CA . PRO C 3 67 ? -19.539 6.291 29.592 1.00 0.00 68 PRO A CA 16
ATOM 40803 C C . PRO C 3 67 ? -20.340 5.382 28.658 1.00 0.00 68 PRO A C 16
ATOM 40804 O O . PRO C 3 67 ? -21.566 5.327 28.741 1.00 0.00 68 PRO A O 16
ATOM 40815 N N . GLY C 3 68 ? -19.615 4.692 27.790 1.00 0.00 69 GLY A N 16
ATOM 40816 C CA . GLY C 3 68 ? -20.243 3.788 26.842 1.00 0.00 69 GLY A CA 16
ATOM 40817 C C . GLY C 3 68 ? -19.323 3.520 25.649 1.00 0.00 69 GLY A C 16
ATOM 40818 O O . GLY C 3 68 ? -19.780 3.464 24.508 1.00 0.00 69 GLY A O 16
ATOM 40822 N N . ASN C 3 69 ? -18.043 3.361 25.953 1.00 0.00 70 ASN A N 16
ATOM 40823 C CA . ASN C 3 69 ? -17.055 3.100 24.920 1.00 0.00 70 ASN A CA 16
ATOM 40824 C C . ASN C 3 69 ? -16.118 1.985 25.387 1.00 0.00 70 ASN A C 16
ATOM 40825 O O . ASN C 3 69 ? -14.988 2.249 25.793 1.00 0.00 70 ASN A O 16
ATOM 40836 N N . PRO C 3 70 ? -16.635 0.729 25.311 1.00 0.00 71 PRO A N 16
ATOM 40837 C CA . PRO C 3 70 ? -15.857 -0.427 25.720 1.00 0.00 71 PRO A CA 16
ATOM 40838 C C . PRO C 3 70 ? -14.789 -0.767 24.679 1.00 0.00 71 PRO A C 16
ATOM 40839 O O . PRO C 3 70 ? -15.006 -1.619 23.818 1.00 0.00 71 PRO A O 16
ATOM 40850 N N . GLY C 3 71 ? -13.660 -0.083 24.791 1.00 0.00 72 GLY A N 16
ATOM 40851 C CA . GLY C 3 71 ? -12.558 -0.302 23.869 1.00 0.00 72 GLY A CA 16
ATOM 40852 C C . GLY C 3 71 ? -12.591 0.713 22.725 1.00 0.00 72 GLY A C 16
ATOM 40853 O O . GLY C 3 71 ? -11.778 1.635 22.685 1.00 0.00 72 GLY A O 16
ATOM 40857 N N . LYS C 3 72 ? -13.539 0.509 21.822 1.00 0.00 73 LYS A N 16
ATOM 40858 C CA . LYS C 3 72 ? -13.689 1.394 20.680 1.00 0.00 73 LYS A CA 16
ATOM 40859 C C . LYS C 3 72 ? -15.175 1.554 20.355 1.00 0.00 73 LYS A C 16
ATOM 40860 O O . LYS C 3 72 ? -15.617 1.199 19.263 1.00 0.00 73 LYS A O 16
ATOM 40879 N N . GLY C 3 73 ? -15.906 2.087 21.323 1.00 0.00 74 GLY A N 16
ATOM 40880 C CA . GLY C 3 73 ? -17.334 2.297 21.153 1.00 0.00 74 GLY A CA 16
ATOM 40881 C C . GLY C 3 73 ? -17.700 3.768 21.361 1.00 0.00 74 GLY A C 16
ATOM 40882 O O . GLY C 3 73 ? -18.238 4.136 22.404 1.00 0.00 74 GLY A O 16
ATOM 40886 N N . ASN C 3 74 ? -17.394 4.570 20.351 1.00 0.00 75 ASN A N 16
ATOM 40887 C CA . ASN C 3 74 ? -17.684 5.992 20.410 1.00 0.00 75 ASN A CA 16
ATOM 40888 C C . ASN C 3 74 ? -18.814 6.319 19.432 1.00 0.00 75 ASN A C 16
ATOM 40889 O O . ASN C 3 74 ? -19.454 5.417 18.893 1.00 0.00 75 ASN A O 16
ATOM 40900 N N . TYR C 3 75 ? -19.025 7.612 19.232 1.00 0.00 76 TYR A N 16
ATOM 40901 C CA . TYR C 3 75 ? -20.067 8.069 18.328 1.00 0.00 76 TYR A CA 16
ATOM 40902 C C . TYR C 3 75 ? -19.675 9.390 17.664 1.00 0.00 76 TYR A C 16
ATOM 40903 O O . TYR C 3 75 ? -19.069 10.252 18.298 1.00 0.00 76 TYR A O 16
ATOM 40921 N N . TRP C 3 76 ? -20.037 9.508 16.395 1.00 0.00 77 TRP A N 16
ATOM 40922 C CA . TRP C 3 76 ? -19.731 10.710 15.638 1.00 0.00 77 TRP A CA 16
ATOM 40923 C C . TRP C 3 76 ? -20.987 11.112 14.862 1.00 0.00 77 TRP A C 16
ATOM 40924 O O . TRP C 3 76 ? -21.644 10.267 14.256 1.00 0.00 77 TRP A O 16
ATOM 40945 N N . THR C 3 77 ? -21.282 12.403 14.905 1.00 0.00 78 THR A N 16
ATOM 40946 C CA . THR C 3 77 ? -22.448 12.928 14.214 1.00 0.00 78 THR A CA 16
ATOM 40947 C C . THR C 3 77 ? -22.052 14.102 13.317 1.00 0.00 78 THR A C 16
ATOM 40948 O O . THR C 3 77 ? -21.283 14.970 13.728 1.00 0.00 78 THR A O 16
ATOM 40959 N N . LEU C 3 78 ? -22.594 14.091 12.108 1.00 0.00 79 LEU A N 16
ATOM 40960 C CA . LEU C 3 78 ? -22.307 15.144 11.149 1.00 0.00 79 LEU A CA 16
ATOM 40961 C C . LEU C 3 78 ? -23.604 15.874 10.797 1.00 0.00 79 LEU A C 16
ATOM 40962 O O . LEU C 3 78 ? -24.693 15.408 11.128 1.00 0.00 79 LEU A O 16
ATOM 40978 N N . ASP C 3 79 ? -23.445 17.008 10.130 1.00 0.00 80 ASP A N 16
ATOM 40979 C CA . ASP C 3 79 ? -24.590 17.808 9.729 1.00 0.00 80 ASP A CA 16
ATOM 40980 C C . ASP C 3 79 ? -25.232 17.185 8.488 1.00 0.00 80 ASP A C 16
ATOM 40981 O O . ASP C 3 79 ? -24.535 16.661 7.621 1.00 0.00 80 ASP A O 16
ATOM 40990 N N . PRO C 3 80 ? -26.589 17.265 8.442 1.00 0.00 81 PRO A N 16
ATOM 40991 C CA . PRO C 3 80 ? -27.333 16.716 7.321 1.00 0.00 81 PRO A CA 16
ATOM 40992 C C . PRO C 3 80 ? -27.204 17.609 6.086 1.00 0.00 81 PRO A C 16
ATOM 40993 O O . PRO C 3 80 ? -28.092 18.411 5.799 1.00 0.00 81 PRO A O 16
ATOM 41004 N N . GLN C 3 81 ? -26.090 17.441 5.388 1.00 0.00 82 GLN A N 16
ATOM 41005 C CA . GLN C 3 81 ? -25.833 18.223 4.190 1.00 0.00 82 GLN A CA 16
ATOM 41006 C C . GLN C 3 81 ? -24.382 18.041 3.739 1.00 0.00 82 GLN A C 16
ATOM 41007 O O . GLN C 3 81 ? -23.704 19.013 3.411 1.00 0.00 82 GLN A O 16
ATOM 41021 N N . SER C 3 82 ? -23.949 16.788 3.737 1.00 0.00 83 SER A N 16
ATOM 41022 C CA . SER C 3 82 ? -22.592 16.467 3.332 1.00 0.00 83 SER A CA 16
ATOM 41023 C C . SER C 3 82 ? -22.494 16.440 1.805 1.00 0.00 83 SER A C 16
ATOM 41024 O O . SER C 3 82 ? -21.585 17.035 1.227 1.00 0.00 83 SER A O 16
ATOM 41032 N N . GLU C 3 83 ? -23.442 15.744 1.195 1.00 0.00 84 GLU A N 16
ATOM 41033 C CA . GLU C 3 83 ? -23.474 15.632 -0.253 1.00 0.00 84 GLU A CA 16
ATOM 41034 C C . GLU C 3 83 ? -23.591 17.018 -0.890 1.00 0.00 84 GLU A C 16
ATOM 41035 O O . GLU C 3 83 ? -23.074 17.249 -1.982 1.00 0.00 84 GLU A O 16
ATOM 41047 N N . ASP C 3 84 ? -24.275 17.904 -0.181 1.00 0.00 85 ASP A N 16
ATOM 41048 C CA . ASP C 3 84 ? -24.466 19.261 -0.664 1.00 0.00 85 ASP A CA 16
ATOM 41049 C C . ASP C 3 84 ? -23.105 19.944 -0.807 1.00 0.00 85 ASP A C 16
ATOM 41050 O O . ASP C 3 84 ? -22.852 20.632 -1.795 1.00 0.00 85 ASP A O 16
ATOM 41059 N N . MET C 3 85 ? -22.263 19.730 0.194 1.00 0.00 86 MET A N 16
ATOM 41060 C CA . MET C 3 85 ? -20.934 20.317 0.192 1.00 0.00 86 MET A CA 16
ATOM 41061 C C . MET C 3 85 ? -20.173 19.947 -1.084 1.00 0.00 86 MET A C 16
ATOM 41062 O O . MET C 3 85 ? -19.640 20.819 -1.767 1.00 0.00 86 MET A O 16
ATOM 41076 N N . PHE C 3 86 ? -20.149 18.653 -1.366 1.00 0.00 87 PHE A N 16
ATOM 41077 C CA . PHE C 3 86 ? -19.463 18.157 -2.547 1.00 0.00 87 PHE A CA 16
ATOM 41078 C C . PHE C 3 86 ? -20.149 18.645 -3.824 1.00 0.00 87 PHE A C 16
ATOM 41079 O O . PHE C 3 86 ? -19.497 19.192 -4.713 1.00 0.00 87 PHE A O 16
ATOM 41096 N N . ASP C 3 87 ? -21.455 18.429 -3.876 1.00 0.00 88 ASP A N 16
ATOM 41097 C CA . ASP C 3 87 ? -22.236 18.839 -5.030 1.00 0.00 88 ASP A CA 16
ATOM 41098 C C . ASP C 3 87 ? -22.006 20.329 -5.293 1.00 0.00 88 ASP A C 16
ATOM 41099 O O . ASP C 3 87 ? -21.722 20.727 -6.421 1.00 0.00 88 ASP A O 16
ATOM 41108 N N . ASN C 3 88 ? -22.136 21.111 -4.232 1.00 0.00 89 ASN A N 16
ATOM 41109 C CA . ASN C 3 88 ? -21.946 22.548 -4.333 1.00 0.00 89 ASN A CA 16
ATOM 41110 C C . ASN C 3 88 ? -20.755 22.837 -5.249 1.00 0.00 89 ASN A C 16
ATOM 41111 O O . ASN C 3 88 ? -20.900 23.509 -6.269 1.00 0.00 89 ASN A O 16
ATOM 41122 N N . GLY C 3 89 ? -19.604 22.315 -4.852 1.00 0.00 90 GLY A N 16
ATOM 41123 C CA . GLY C 3 89 ? -18.388 22.508 -5.625 1.00 0.00 90 GLY A CA 16
ATOM 41124 C C . GLY C 3 89 ? -18.523 21.896 -7.021 1.00 0.00 90 GLY A C 16
ATOM 41125 O O . GLY C 3 89 ? -19.621 21.534 -7.441 1.00 0.00 90 GLY A O 16
ATOM 41129 N N . SER C 3 90 ? -17.390 21.798 -7.701 1.00 0.00 91 SER A N 16
ATOM 41130 C CA . SER C 3 90 ? -17.367 21.235 -9.040 1.00 0.00 91 SER A CA 16
ATOM 41131 C C . SER C 3 90 ? -16.184 20.276 -9.185 1.00 0.00 91 SER A C 16
ATOM 41132 O O . SER C 3 90 ? -15.443 20.342 -10.164 1.00 0.00 91 SER A O 16
ATOM 41140 N N . PHE C 3 91 ? -16.045 19.406 -8.196 1.00 0.00 92 PHE A N 16
ATOM 41141 C CA . PHE C 3 91 ? -14.965 18.434 -8.200 1.00 0.00 92 PHE A CA 16
ATOM 41142 C C . PHE C 3 91 ? -13.610 19.119 -8.008 1.00 0.00 92 PHE A C 16
ATOM 41143 O O . PHE C 3 91 ? -12.611 18.701 -8.591 1.00 0.00 92 PHE A O 16
ATOM 41160 N N . LEU C 3 92 ? -13.620 20.159 -7.188 1.00 0.00 93 LEU A N 16
ATOM 41161 C CA . LEU C 3 92 ? -12.405 20.906 -6.912 1.00 0.00 93 LEU A CA 16
ATOM 41162 C C . LEU C 3 92 ? -11.814 20.437 -5.581 1.00 0.00 93 LEU A C 16
ATOM 41163 O O . LEU C 3 92 ? -12.464 19.709 -4.832 1.00 0.00 93 LEU A O 16
ATOM 41179 N N . ARG C 3 93 ? -10.589 20.872 -5.327 1.00 0.00 94 ARG A N 16
ATOM 41180 C CA . ARG C 3 93 ? -9.904 20.505 -4.099 1.00 0.00 94 ARG A CA 16
ATOM 41181 C C . ARG C 3 93 ? -8.477 21.057 -4.103 1.00 0.00 94 ARG A C 16
ATOM 41182 O O . ARG C 3 93 ? -7.524 20.323 -4.361 1.00 0.00 94 ARG A O 16
ATOM 41203 N N . ARG C 3 94 ? -8.374 22.346 -3.814 1.00 0.00 95 ARG A N 16
ATOM 41204 C CA . ARG C 3 94 ? -7.080 23.005 -3.780 1.00 0.00 95 ARG A CA 16
ATOM 41205 C C . ARG C 3 94 ? -7.258 24.523 -3.702 1.00 0.00 95 ARG A C 16
ATOM 41206 O O . ARG C 3 94 ? -6.761 25.163 -2.777 1.00 0.00 95 ARG A O 16
ATOM 41227 N N . ARG C 3 95 ? -7.970 25.054 -4.685 1.00 0.00 96 ARG A N 16
ATOM 41228 C CA . ARG C 3 95 ? -8.220 26.484 -4.739 1.00 0.00 96 ARG A CA 16
ATOM 41229 C C . ARG C 3 95 ? -6.951 27.230 -5.159 1.00 0.00 96 ARG A C 16
ATOM 41230 O O . ARG C 3 95 ? -6.935 27.907 -6.186 1.00 0.00 96 ARG A O 16
ATOM 41251 N N . LYS C 3 96 ? -5.918 27.080 -4.342 1.00 0.00 97 LYS A N 16
ATOM 41252 C CA . LYS C 3 96 ? -4.648 27.731 -4.616 1.00 0.00 97 LYS A CA 16
ATOM 41253 C C . LYS C 3 96 ? -3.630 27.319 -3.551 1.00 0.00 97 LYS A C 16
ATOM 41254 O O . LYS C 3 96 ? -3.935 27.325 -2.359 1.00 0.00 97 LYS A O 16
ATOM 41273 N N . ARG C 3 97 ? -2.440 26.972 -4.019 1.00 0.00 98 ARG A N 16
ATOM 41274 C CA . ARG C 3 97 ? -1.374 26.559 -3.121 1.00 0.00 98 ARG A CA 16
ATOM 41275 C C . ARG C 3 97 ? -0.067 26.380 -3.896 1.00 0.00 98 ARG A C 16
ATOM 41276 O O . ARG C 3 97 ? 0.620 27.356 -4.194 1.00 0.00 98 ARG A O 16
ATOM 42274 N N . VAL C 3 1 ? 1.325 0.000 0.000 1.00 0.00 2 VAL A N 17
ATOM 42275 C CA . VAL C 3 1 ? 2.073 0.000 -1.245 1.00 0.00 2 VAL A CA 17
ATOM 42276 C C . VAL C 3 1 ? 3.300 0.903 -1.099 1.00 0.00 2 VAL A C 17
ATOM 42277 O O . VAL C 3 1 ? 4.427 0.468 -1.328 1.00 0.00 2 VAL A O 17
ATOM 42290 N N . LYS C 3 2 ? 3.038 2.145 -0.717 1.00 0.00 3 LYS A N 17
ATOM 42291 C CA . LYS C 3 2 ? 4.106 3.113 -0.537 1.00 0.00 3 LYS A CA 17
ATOM 42292 C C . LYS C 3 2 ? 3.621 4.237 0.380 1.00 0.00 3 LYS A C 17
ATOM 42293 O O . LYS C 3 2 ? 3.456 5.374 -0.060 1.00 0.00 3 LYS A O 17
ATOM 42312 N N . PRO C 3 3 ? 3.399 3.871 1.671 1.00 0.00 4 PRO A N 17
ATOM 42313 C CA . PRO C 3 3 ? 2.935 4.835 2.653 1.00 0.00 4 PRO A CA 17
ATOM 42314 C C . PRO C 3 3 ? 4.067 5.773 3.078 1.00 0.00 4 PRO A C 17
ATOM 42315 O O . PRO C 3 3 ? 5.239 5.404 3.018 1.00 0.00 4 PRO A O 17
ATOM 42326 N N . PRO C 3 4 ? 3.667 6.999 3.508 1.00 0.00 5 PRO A N 17
ATOM 42327 C CA . PRO C 3 4 ? 4.635 7.993 3.942 1.00 0.00 5 PRO A CA 17
ATOM 42328 C C . PRO C 3 4 ? 5.189 7.650 5.326 1.00 0.00 5 PRO A C 17
ATOM 42329 O O . PRO C 3 4 ? 6.398 7.501 5.495 1.00 0.00 5 PRO A O 17
ATOM 42340 N N . TYR C 3 5 ? 4.278 7.535 6.282 1.00 0.00 6 TYR A N 17
ATOM 42341 C CA . TYR C 3 5 ? 4.660 7.212 7.646 1.00 0.00 6 TYR A CA 17
ATOM 42342 C C . TYR C 3 5 ? 5.180 5.777 7.745 1.00 0.00 6 TYR A C 17
ATOM 42343 O O . TYR C 3 5 ? 4.706 4.891 7.035 1.00 0.00 6 TYR A O 17
ATOM 42361 N N . SER C 3 6 ? 6.147 5.591 8.631 1.00 0.00 7 SER A N 17
ATOM 42362 C CA . SER C 3 6 ? 6.736 4.278 8.832 1.00 0.00 7 SER A CA 17
ATOM 42363 C C . SER C 3 6 ? 5.789 3.400 9.652 1.00 0.00 7 SER A C 17
ATOM 42364 O O . SER C 3 6 ? 4.631 3.756 9.861 1.00 0.00 7 SER A O 17
ATOM 42372 N N . TYR C 3 7 ? 6.317 2.268 10.094 1.00 0.00 8 TYR A N 17
ATOM 42373 C CA . TYR C 3 7 ? 5.534 1.336 10.887 1.00 0.00 8 TYR A CA 17
ATOM 42374 C C . TYR C 3 7 ? 5.504 1.757 12.358 1.00 0.00 8 TYR A C 17
ATOM 42375 O O . TYR C 3 7 ? 4.605 1.366 13.101 1.00 0.00 8 TYR A O 17
ATOM 42393 N N . ILE C 3 8 ? 6.499 2.547 12.734 1.00 0.00 9 ILE A N 17
ATOM 42394 C CA . ILE C 3 8 ? 6.598 3.025 14.103 1.00 0.00 9 ILE A CA 17
ATOM 42395 C C . ILE C 3 8 ? 5.212 3.449 14.592 1.00 0.00 9 ILE A C 17
ATOM 42396 O O . ILE C 3 8 ? 4.862 3.222 15.749 1.00 0.00 9 ILE A O 17
ATOM 42412 N N . ALA C 3 9 ? 4.461 4.058 13.686 1.00 0.00 10 ALA A N 17
ATOM 42413 C CA . ALA C 3 9 ? 3.121 4.516 14.011 1.00 0.00 10 ALA A CA 17
ATOM 42414 C C . ALA C 3 9 ? 2.219 3.306 14.259 1.00 0.00 10 ALA A C 17
ATOM 42415 O O . ALA C 3 9 ? 1.600 3.194 15.317 1.00 0.00 10 ALA A O 17
ATOM 42422 N N . LEU C 3 10 ? 2.172 2.429 13.266 1.00 0.00 11 LEU A N 17
ATOM 42423 C CA . LEU C 3 10 ? 1.356 1.231 13.364 1.00 0.00 11 LEU A CA 17
ATOM 42424 C C . LEU C 3 10 ? 1.730 0.466 14.634 1.00 0.00 11 LEU A C 17
ATOM 42425 O O . LEU C 3 10 ? 0.870 -0.128 15.282 1.00 0.00 11 LEU A O 17
ATOM 42441 N N . ILE C 3 11 ? 3.016 0.505 14.953 1.00 0.00 12 ILE A N 17
ATOM 42442 C CA . ILE C 3 11 ? 3.515 -0.178 16.134 1.00 0.00 12 ILE A CA 17
ATOM 42443 C C . ILE C 3 11 ? 3.072 0.585 17.384 1.00 0.00 12 ILE A C 17
ATOM 42444 O O . ILE C 3 11 ? 2.710 -0.022 18.391 1.00 0.00 12 ILE A O 17
ATOM 42460 N N . THR C 3 12 ? 3.116 1.905 17.279 1.00 0.00 13 THR A N 17
ATOM 42461 C CA . THR C 3 12 ? 2.724 2.758 18.389 1.00 0.00 13 THR A CA 17
ATOM 42462 C C . THR C 3 12 ? 1.331 2.373 18.890 1.00 0.00 13 THR A C 17
ATOM 42463 O O . THR C 3 12 ? 1.132 2.170 20.087 1.00 0.00 13 THR A O 17
ATOM 42474 N N . MET C 3 13 ? 0.402 2.284 17.949 1.00 0.00 14 MET A N 17
ATOM 42475 C CA . MET C 3 13 ? -0.967 1.928 18.281 1.00 0.00 14 MET A CA 17
ATOM 42476 C C . MET C 3 13 ? -1.094 0.427 18.548 1.00 0.00 14 MET A C 17
ATOM 42477 O O . MET C 3 13 ? -2.008 -0.009 19.246 1.00 0.00 14 MET A O 17
ATOM 42491 N N . ALA C 3 14 ? -0.162 -0.324 17.979 1.00 0.00 15 ALA A N 17
ATOM 42492 C CA . ALA C 3 14 ? -0.157 -1.767 18.147 1.00 0.00 15 ALA A CA 17
ATOM 42493 C C . ALA C 3 14 ? 0.051 -2.103 19.625 1.00 0.00 15 ALA A C 17
ATOM 42494 O O . ALA C 3 14 ? -0.565 -3.031 20.147 1.00 0.00 15 ALA A O 17
ATOM 42501 N N . ILE C 3 15 ? 0.923 -1.331 20.257 1.00 0.00 16 ILE A N 17
ATOM 42502 C CA . ILE C 3 15 ? 1.221 -1.536 21.664 1.00 0.00 16 ILE A CA 17
ATOM 42503 C C . ILE C 3 15 ? 0.159 -0.833 22.513 1.00 0.00 16 ILE A C 17
ATOM 42504 O O . ILE C 3 15 ? -0.259 -1.353 23.546 1.00 0.00 16 ILE A O 17
ATOM 42520 N N . LEU C 3 16 ? -0.246 0.339 22.045 1.00 0.00 17 LEU A N 17
ATOM 42521 C CA . LEU C 3 16 ? -1.251 1.118 22.748 1.00 0.00 17 LEU A CA 17
ATOM 42522 C C . LEU C 3 16 ? -2.587 0.374 22.709 1.00 0.00 17 LEU A C 17
ATOM 42523 O O . LEU C 3 16 ? -3.233 0.196 23.740 1.00 0.00 17 LEU A O 17
ATOM 42539 N N . GLN C 3 17 ? -2.962 -0.039 21.507 1.00 0.00 18 GLN A N 17
ATOM 42540 C CA . GLN C 3 17 ? -4.210 -0.760 21.320 1.00 0.00 18 GLN A CA 17
ATOM 42541 C C . GLN C 3 17 ? -4.325 -1.897 22.337 1.00 0.00 18 GLN A C 17
ATOM 42542 O O . GLN C 3 17 ? -5.428 -2.292 22.710 1.00 0.00 18 GLN A O 17
ATOM 42556 N N . SER C 3 18 ? -3.169 -2.391 22.758 1.00 0.00 19 SER A N 17
ATOM 42557 C CA . SER C 3 18 ? -3.126 -3.474 23.725 1.00 0.00 19 SER A CA 17
ATOM 42558 C C . SER C 3 18 ? -2.433 -3.005 25.006 1.00 0.00 19 SER A C 17
ATOM 42559 O O . SER C 3 18 ? -1.297 -3.390 25.278 1.00 0.00 19 SER A O 17
ATOM 42567 N N . PRO C 3 19 ? -3.165 -2.158 25.778 1.00 0.00 20 PRO A N 17
ATOM 42568 C CA . PRO C 3 19 ? -2.632 -1.632 27.024 1.00 0.00 20 PRO A CA 17
ATOM 42569 C C . PRO C 3 19 ? -2.647 -2.699 28.120 1.00 0.00 20 PRO A C 17
ATOM 42570 O O . PRO C 3 19 ? -2.232 -2.440 29.249 1.00 0.00 20 PRO A O 17
ATOM 42581 N N . GLN C 3 20 ? -3.129 -3.876 27.749 1.00 0.00 21 GLN A N 17
ATOM 42582 C CA . GLN C 3 20 ? -3.202 -4.984 28.687 1.00 0.00 21 GLN A CA 17
ATOM 42583 C C . GLN C 3 20 ? -1.798 -5.490 29.022 1.00 0.00 21 GLN A C 17
ATOM 42584 O O . GLN C 3 20 ? -1.607 -6.186 30.018 1.00 0.00 21 GLN A O 17
ATOM 42598 N N . LYS C 3 21 ? -0.852 -5.121 28.171 1.00 0.00 22 LYS A N 17
ATOM 42599 C CA . LYS C 3 21 ? 0.529 -5.529 28.365 1.00 0.00 22 LYS A CA 17
ATOM 42600 C C . LYS C 3 21 ? 0.740 -6.912 27.745 1.00 0.00 22 LYS A C 17
ATOM 42601 O O . LYS C 3 21 ? 0.925 -7.895 28.461 1.00 0.00 22 LYS A O 17
ATOM 42620 N N . LYS C 3 22 ? 0.703 -6.944 26.421 1.00 0.00 23 LYS A N 17
ATOM 42621 C CA . LYS C 3 22 ? 0.888 -8.190 25.697 1.00 0.00 23 LYS A CA 17
ATOM 42622 C C . LYS C 3 22 ? 0.777 -7.923 24.195 1.00 0.00 23 LYS A C 17
ATOM 42623 O O . LYS C 3 22 ? -0.188 -7.312 23.738 1.00 0.00 23 LYS A O 17
ATOM 42642 N N . LEU C 3 23 ? 1.780 -8.394 23.467 1.00 0.00 24 LEU A N 17
ATOM 42643 C CA . LEU C 3 23 ? 1.807 -8.213 22.026 1.00 0.00 24 LEU A CA 17
ATOM 42644 C C . LEU C 3 23 ? 2.021 -9.570 21.350 1.00 0.00 24 LEU A C 17
ATOM 42645 O O . LEU C 3 23 ? 2.314 -10.560 22.018 1.00 0.00 24 LEU A O 17
ATOM 42661 N N . THR C 3 24 ? 1.866 -9.571 20.035 1.00 0.00 25 THR A N 17
ATOM 42662 C CA . THR C 3 24 ? 2.038 -10.789 19.262 1.00 0.00 25 THR A CA 17
ATOM 42663 C C . THR C 3 24 ? 2.400 -10.455 17.813 1.00 0.00 25 THR A C 17
ATOM 42664 O O . THR C 3 24 ? 1.527 -10.128 17.011 1.00 0.00 25 THR A O 17
ATOM 42675 N N . LEU C 3 25 ? 3.689 -10.548 17.523 1.00 0.00 26 LEU A N 17
ATOM 42676 C CA . LEU C 3 25 ? 4.178 -10.260 16.185 1.00 0.00 26 LEU A CA 17
ATOM 42677 C C . LEU C 3 25 ? 3.199 -10.829 15.156 1.00 0.00 26 LEU A C 17
ATOM 42678 O O . LEU C 3 25 ? 2.919 -10.191 14.142 1.00 0.00 26 LEU A O 17
ATOM 42694 N N . SER C 3 26 ? 2.706 -12.023 15.452 1.00 0.00 27 SER A N 17
ATOM 42695 C CA . SER C 3 26 ? 1.765 -12.685 14.565 1.00 0.00 27 SER A CA 17
ATOM 42696 C C . SER C 3 26 ? 0.451 -11.903 14.519 1.00 0.00 27 SER A C 17
ATOM 42697 O O . SER C 3 26 ? -0.041 -11.571 13.441 1.00 0.00 27 SER A O 17
ATOM 42705 N N . GLY C 3 27 ? -0.081 -11.631 15.702 1.00 0.00 28 GLY A N 17
ATOM 42706 C CA . GLY C 3 27 ? -1.329 -10.894 15.810 1.00 0.00 28 GLY A CA 17
ATOM 42707 C C . GLY C 3 27 ? -1.163 -9.459 15.306 1.00 0.00 28 GLY A C 17
ATOM 42708 O O . GLY C 3 27 ? -2.112 -8.861 14.800 1.00 0.00 28 GLY A O 17
ATOM 42712 N N . ILE C 3 28 ? 0.049 -8.947 15.462 1.00 0.00 29 ILE A N 17
ATOM 42713 C CA . ILE C 3 28 ? 0.351 -7.593 15.029 1.00 0.00 29 ILE A CA 17
ATOM 42714 C C . ILE C 3 28 ? 0.368 -7.543 13.500 1.00 0.00 29 ILE A C 17
ATOM 42715 O O . ILE C 3 28 ? -0.313 -6.716 12.894 1.00 0.00 29 ILE A O 17
ATOM 42731 N N . CYS C 3 29 ? 1.153 -8.438 12.919 1.00 0.00 30 CYS A N 17
ATOM 42732 C CA . CYS C 3 29 ? 1.268 -8.506 11.472 1.00 0.00 30 CYS A CA 17
ATOM 42733 C C . CYS C 3 29 ? -0.134 -8.687 10.887 1.00 0.00 30 CYS A C 17
ATOM 42734 O O . CYS C 3 29 ? -0.445 -8.139 9.831 1.00 0.00 30 CYS A O 17
ATOM 42742 N N . GLU C 3 30 ? -0.943 -9.458 11.599 1.00 0.00 31 GLU A N 17
ATOM 42743 C CA . GLU C 3 30 ? -2.304 -9.718 11.163 1.00 0.00 31 GLU A CA 17
ATOM 42744 C C . GLU C 3 30 ? -3.168 -8.468 11.346 1.00 0.00 31 GLU A C 17
ATOM 42745 O O . GLU C 3 30 ? -3.967 -8.129 10.475 1.00 0.00 31 GLU A O 17
ATOM 42757 N N . PHE C 3 31 ? -2.977 -7.818 12.485 1.00 0.00 32 PHE A N 17
ATOM 42758 C CA . PHE C 3 31 ? -3.729 -6.613 12.793 1.00 0.00 32 PHE A CA 17
ATOM 42759 C C . PHE C 3 31 ? -3.408 -5.497 11.797 1.00 0.00 32 PHE A C 17
ATOM 42760 O O . PHE C 3 31 ? -4.247 -4.637 11.531 1.00 0.00 32 PHE A O 17
ATOM 42777 N N . ILE C 3 32 ? -2.192 -5.546 11.273 1.00 0.00 33 ILE A N 17
ATOM 42778 C CA . ILE C 3 32 ? -1.750 -4.550 10.312 1.00 0.00 33 ILE A CA 17
ATOM 42779 C C . ILE C 3 32 ? -2.294 -4.907 8.927 1.00 0.00 33 ILE A C 17
ATOM 42780 O O . ILE C 3 32 ? -2.748 -4.033 8.190 1.00 0.00 33 ILE A O 17
ATOM 42796 N N . SER C 3 33 ? -2.230 -6.193 8.615 1.00 0.00 34 SER A N 17
ATOM 42797 C CA . SER C 3 33 ? -2.711 -6.676 7.332 1.00 0.00 34 SER A CA 17
ATOM 42798 C C . SER C 3 33 ? -4.189 -6.323 7.160 1.00 0.00 34 SER A C 17
ATOM 42799 O O . SER C 3 33 ? -4.584 -5.772 6.133 1.00 0.00 34 SER A O 17
ATOM 42807 N N . ASN C 3 34 ? -4.967 -6.653 8.180 1.00 0.00 35 ASN A N 17
ATOM 42808 C CA . ASN C 3 34 ? -6.393 -6.378 8.155 1.00 0.00 35 ASN A CA 17
ATOM 42809 C C . ASN C 3 34 ? -6.614 -4.877 7.958 1.00 0.00 35 ASN A C 17
ATOM 42810 O O . ASN C 3 34 ? -7.520 -4.469 7.232 1.00 0.00 35 ASN A O 17
ATOM 42821 N N . ARG C 3 35 ? -5.771 -4.095 8.617 1.00 0.00 36 ARG A N 17
ATOM 42822 C CA . ARG C 3 35 ? -5.864 -2.648 8.523 1.00 0.00 36 ARG A CA 17
ATOM 42823 C C . ARG C 3 35 ? -5.392 -2.174 7.147 1.00 0.00 36 ARG A C 17
ATOM 42824 O O . ARG C 3 35 ? -6.098 -1.433 6.466 1.00 0.00 36 ARG A O 17
ATOM 42845 N N . PHE C 3 36 ? -4.200 -2.621 6.780 1.00 0.00 37 PHE A N 17
ATOM 42846 C CA . PHE C 3 36 ? -3.625 -2.251 5.497 1.00 0.00 37 PHE A CA 17
ATOM 42847 C C . PHE C 3 36 ? -3.377 -3.488 4.631 1.00 0.00 37 PHE A C 17
ATOM 42848 O O . PHE C 3 36 ? -2.454 -4.257 4.890 1.00 0.00 37 PHE A O 17
ATOM 42865 N N . PRO C 3 37 ? -4.241 -3.644 3.592 1.00 0.00 38 PRO A N 17
ATOM 42866 C CA . PRO C 3 37 ? -4.125 -4.774 2.686 1.00 0.00 38 PRO A CA 17
ATOM 42867 C C . PRO C 3 37 ? -2.949 -4.588 1.725 1.00 0.00 38 PRO A C 17
ATOM 42868 O O . PRO C 3 37 ? -2.246 -5.545 1.406 1.00 0.00 38 PRO A O 17
ATOM 42879 N N . TYR C 3 38 ? -2.773 -3.349 1.290 1.00 0.00 39 TYR A N 17
ATOM 42880 C CA . TYR C 3 38 ? -1.694 -3.025 0.372 1.00 0.00 39 TYR A CA 17
ATOM 42881 C C . TYR C 3 38 ? -0.358 -3.568 0.881 1.00 0.00 39 TYR A C 17
ATOM 42882 O O . TYR C 3 38 ? 0.444 -4.084 0.104 1.00 0.00 39 TYR A O 17
ATOM 42900 N N . TYR C 3 39 ? -0.160 -3.435 2.185 1.00 0.00 40 TYR A N 17
ATOM 42901 C CA . TYR C 3 39 ? 1.065 -3.907 2.807 1.00 0.00 40 TYR A CA 17
ATOM 42902 C C . TYR C 3 39 ? 1.160 -5.432 2.746 1.00 0.00 40 TYR A C 17
ATOM 42903 O O . TYR C 3 39 ? 2.219 -5.981 2.444 1.00 0.00 40 TYR A O 17
ATOM 42921 N N . ARG C 3 40 ? 0.038 -6.075 3.036 1.00 0.00 41 ARG A N 17
ATOM 42922 C CA . ARG C 3 40 ? -0.019 -7.527 3.018 1.00 0.00 41 ARG A CA 17
ATOM 42923 C C . ARG C 3 40 ? -0.185 -8.033 1.583 1.00 0.00 41 ARG A C 17
ATOM 42924 O O . ARG C 3 40 ? 0.031 -9.212 1.309 1.00 0.00 41 ARG A O 17
ATOM 42945 N N . GLU C 3 41 ? -0.567 -7.116 0.706 1.00 0.00 42 GLU A N 17
ATOM 42946 C CA . GLU C 3 41 ? -0.764 -7.455 -0.693 1.00 0.00 42 GLU A CA 17
ATOM 42947 C C . GLU C 3 41 ? 0.586 -7.597 -1.400 1.00 0.00 42 GLU A C 17
ATOM 42948 O O . GLU C 3 41 ? 0.817 -8.573 -2.112 1.00 0.00 42 GLU A O 17
ATOM 42960 N N . LYS C 3 42 ? 1.441 -6.610 -1.177 1.00 0.00 43 LYS A N 17
ATOM 42961 C CA . LYS C 3 42 ? 2.761 -6.613 -1.784 1.00 0.00 43 LYS A CA 17
ATOM 42962 C C . LYS C 3 42 ? 3.819 -6.790 -0.693 1.00 0.00 43 LYS A C 17
ATOM 42963 O O . LYS C 3 42 ? 4.933 -6.284 -0.815 1.00 0.00 43 LYS A O 17
ATOM 42982 N N . PHE C 3 43 ? 3.433 -7.511 0.350 1.00 0.00 44 PHE A N 17
ATOM 42983 C CA . PHE C 3 43 ? 4.334 -7.761 1.462 1.00 0.00 44 PHE A CA 17
ATOM 42984 C C . PHE C 3 43 ? 5.791 -7.559 1.043 1.00 0.00 44 PHE A C 17
ATOM 42985 O O . PHE C 3 43 ? 6.486 -8.520 0.718 1.00 0.00 44 PHE A O 17
ATOM 43002 N N . PRO C 3 44 ? 6.222 -6.269 1.064 1.00 0.00 45 PRO A N 17
ATOM 43003 C CA . PRO C 3 44 ? 7.584 -5.929 0.690 1.00 0.00 45 PRO A CA 17
ATOM 43004 C C . PRO C 3 44 ? 8.569 -6.313 1.797 1.00 0.00 45 PRO A C 17
ATOM 43005 O O . PRO C 3 44 ? 9.509 -5.572 2.080 1.00 0.00 45 PRO A O 17
ATOM 43016 N N . ALA C 3 45 ? 8.318 -7.469 2.393 1.00 0.00 46 ALA A N 17
ATOM 43017 C CA . ALA C 3 45 ? 9.171 -7.960 3.462 1.00 0.00 46 ALA A CA 17
ATOM 43018 C C . ALA C 3 45 ? 9.195 -6.938 4.600 1.00 0.00 46 ALA A C 17
ATOM 43019 O O . ALA C 3 45 ? 10.255 -6.428 4.959 1.00 0.00 46 ALA A O 17
ATOM 43026 N N . TRP C 3 46 ? 8.013 -6.668 5.136 1.00 0.00 47 TRP A N 17
ATOM 43027 C CA . TRP C 3 46 ? 7.885 -5.716 6.225 1.00 0.00 47 TRP A CA 17
ATOM 43028 C C . TRP C 3 46 ? 7.887 -6.498 7.540 1.00 0.00 47 TRP A C 17
ATOM 43029 O O . TRP C 3 46 ? 7.253 -6.088 8.511 1.00 0.00 47 TRP A O 17
ATOM 43050 N N . GLN C 3 47 ? 8.606 -7.611 7.528 1.00 0.00 48 GLN A N 17
ATOM 43051 C CA . GLN C 3 47 ? 8.699 -8.454 8.708 1.00 0.00 48 GLN A CA 17
ATOM 43052 C C . GLN C 3 47 ? 9.615 -7.810 9.751 1.00 0.00 48 GLN A C 17
ATOM 43053 O O . GLN C 3 47 ? 9.167 -7.455 10.840 1.00 0.00 48 GLN A O 17
ATOM 43067 N N . ASN C 3 48 ? 10.880 -7.679 9.380 1.00 0.00 49 ASN A N 17
ATOM 43068 C CA . ASN C 3 48 ? 11.863 -7.084 10.269 1.00 0.00 49 ASN A CA 17
ATOM 43069 C C . ASN C 3 48 ? 11.596 -5.582 10.385 1.00 0.00 49 ASN A C 17
ATOM 43070 O O . ASN C 3 48 ? 12.009 -4.947 11.354 1.00 0.00 49 ASN A O 17
ATOM 43081 N N . SER C 3 49 ? 10.908 -5.057 9.382 1.00 0.00 50 SER A N 17
ATOM 43082 C CA . SER C 3 49 ? 10.582 -3.641 9.359 1.00 0.00 50 SER A CA 17
ATOM 43083 C C . SER C 3 49 ? 9.769 -3.271 10.601 1.00 0.00 50 SER A C 17
ATOM 43084 O O . SER C 3 49 ? 10.181 -2.418 11.385 1.00 0.00 50 SER A O 17
ATOM 43092 N N . ILE C 3 50 ? 8.628 -3.930 10.741 1.00 0.00 51 ILE A N 17
ATOM 43093 C CA . ILE C 3 50 ? 7.754 -3.681 11.874 1.00 0.00 51 ILE A CA 17
ATOM 43094 C C . ILE C 3 50 ? 8.430 -4.178 13.153 1.00 0.00 51 ILE A C 17
ATOM 43095 O O . ILE C 3 50 ? 8.459 -3.471 14.159 1.00 0.00 51 ILE A O 17
ATOM 43111 N N . ARG C 3 51 ? 8.957 -5.391 13.073 1.00 0.00 52 ARG A N 17
ATOM 43112 C CA . ARG C 3 51 ? 9.631 -5.991 14.212 1.00 0.00 52 ARG A CA 17
ATOM 43113 C C . ARG C 3 51 ? 10.744 -5.070 14.716 1.00 0.00 52 ARG A C 17
ATOM 43114 O O . ARG C 3 51 ? 11.019 -5.020 15.914 1.00 0.00 52 ARG A O 17
ATOM 43135 N N . HIS C 3 52 ? 11.354 -4.363 13.776 1.00 0.00 53 HIS A N 17
ATOM 43136 C CA . HIS C 3 52 ? 12.431 -3.446 14.109 1.00 0.00 53 HIS A CA 17
ATOM 43137 C C . HIS C 3 52 ? 11.869 -2.257 14.892 1.00 0.00 53 HIS A C 17
ATOM 43138 O O . HIS C 3 52 ? 12.342 -1.949 15.984 1.00 0.00 53 HIS A O 17
ATOM 43152 N N . ASN C 3 53 ? 10.866 -1.623 14.302 1.00 0.00 54 ASN A N 17
ATOM 43153 C CA . ASN C 3 53 ? 10.235 -0.475 14.931 1.00 0.00 54 ASN A CA 17
ATOM 43154 C C . ASN C 3 53 ? 9.470 -0.936 16.173 1.00 0.00 54 ASN A C 17
ATOM 43155 O O . ASN C 3 53 ? 9.045 -0.115 16.984 1.00 0.00 54 ASN A O 17
ATOM 43166 N N . LEU C 3 54 ? 9.318 -2.247 16.283 1.00 0.00 55 LEU A N 17
ATOM 43167 C CA . LEU C 3 54 ? 8.612 -2.827 17.413 1.00 0.00 55 LEU A CA 17
ATOM 43168 C C . LEU C 3 54 ? 9.574 -2.960 18.595 1.00 0.00 55 LEU A C 17
ATOM 43169 O O . LEU C 3 54 ? 9.313 -2.430 19.674 1.00 0.00 55 LEU A O 17
ATOM 43185 N N . SER C 3 55 ? 10.665 -3.671 18.353 1.00 0.00 56 SER A N 17
ATOM 43186 C CA . SER C 3 55 ? 11.666 -3.880 19.384 1.00 0.00 56 SER A CA 17
ATOM 43187 C C . SER C 3 55 ? 12.595 -2.667 19.466 1.00 0.00 56 SER A C 17
ATOM 43188 O O . SER C 3 55 ? 12.827 -2.130 20.548 1.00 0.00 56 SER A O 17
ATOM 43196 N N . LEU C 3 56 ? 13.102 -2.271 18.308 1.00 0.00 57 LEU A N 17
ATOM 43197 C CA . LEU C 3 56 ? 14.000 -1.131 18.235 1.00 0.00 57 LEU A CA 17
ATOM 43198 C C . LEU C 3 56 ? 13.198 0.158 18.424 1.00 0.00 57 LEU A C 17
ATOM 43199 O O . LEU C 3 56 ? 12.948 0.884 17.464 1.00 0.00 57 LEU A O 17
ATOM 43215 N N . ASN C 3 57 ? 12.817 0.402 19.670 1.00 0.00 58 ASN A N 17
ATOM 43216 C CA . ASN C 3 57 ? 12.049 1.591 19.997 1.00 0.00 58 ASN A CA 17
ATOM 43217 C C . ASN C 3 57 ? 11.311 1.368 21.319 1.00 0.00 58 ASN A C 17
ATOM 43218 O O . ASN C 3 57 ? 11.348 2.220 22.206 1.00 0.00 58 ASN A O 17
ATOM 43229 N N . ASP C 3 58 ? 10.659 0.218 21.410 1.00 0.00 59 ASP A N 17
ATOM 43230 C CA . ASP C 3 58 ? 9.915 -0.128 22.609 1.00 0.00 59 ASP A CA 17
ATOM 43231 C C . ASP C 3 58 ? 10.881 -0.663 23.667 1.00 0.00 59 ASP A C 17
ATOM 43232 O O . ASP C 3 58 ? 10.797 -0.288 24.836 1.00 0.00 59 ASP A O 17
ATOM 43241 N N . CYS C 3 59 ? 11.776 -1.531 23.220 1.00 0.00 60 CYS A N 17
ATOM 43242 C CA . CYS C 3 59 ? 12.757 -2.122 24.114 1.00 0.00 60 CYS A CA 17
ATOM 43243 C C . CYS C 3 59 ? 12.019 -3.011 25.117 1.00 0.00 60 CYS A C 17
ATOM 43244 O O . CYS C 3 59 ? 12.076 -2.772 26.323 1.00 0.00 60 CYS A O 17
ATOM 43252 N N . PHE C 3 60 ? 11.344 -4.018 24.583 1.00 0.00 61 PHE A N 17
ATOM 43253 C CA . PHE C 3 60 ? 10.596 -4.943 25.416 1.00 0.00 61 PHE A CA 17
ATOM 43254 C C . PHE C 3 60 ? 11.134 -6.368 25.272 1.00 0.00 61 PHE A C 17
ATOM 43255 O O . PHE C 3 60 ? 12.274 -6.566 24.854 1.00 0.00 61 PHE A O 17
ATOM 43272 N N . VAL C 3 61 ? 10.287 -7.325 25.625 1.00 0.00 62 VAL A N 17
ATOM 43273 C CA . VAL C 3 61 ? 10.663 -8.726 25.540 1.00 0.00 62 VAL A CA 17
ATOM 43274 C C . VAL C 3 61 ? 9.707 -9.449 24.590 1.00 0.00 62 VAL A C 17
ATOM 43275 O O . VAL C 3 61 ? 8.541 -9.075 24.473 1.00 0.00 62 VAL A O 17
ATOM 43288 N N . LYS C 3 62 ? 10.236 -10.472 23.935 1.00 0.00 63 LYS A N 17
ATOM 43289 C CA . LYS C 3 62 ? 9.444 -11.252 22.999 1.00 0.00 63 LYS A CA 17
ATOM 43290 C C . LYS C 3 62 ? 9.739 -12.739 23.202 1.00 0.00 63 LYS A C 17
ATOM 43291 O O . LYS C 3 62 ? 10.672 -13.098 23.919 1.00 0.00 63 LYS A O 17
ATOM 43310 N N . ILE C 3 63 ? 8.926 -13.564 22.559 1.00 0.00 64 ILE A N 17
ATOM 43311 C CA . ILE C 3 63 ? 9.089 -15.005 22.660 1.00 0.00 64 ILE A CA 17
ATOM 43312 C C . ILE C 3 63 ? 9.391 -15.578 21.274 1.00 0.00 64 ILE A C 17
ATOM 43313 O O . ILE C 3 63 ? 8.683 -15.288 20.311 1.00 0.00 64 ILE A O 17
ATOM 43329 N N . PRO C 3 64 ? 10.471 -16.402 21.216 1.00 0.00 65 PRO A N 17
ATOM 43330 C CA . PRO C 3 64 ? 10.875 -17.019 19.964 1.00 0.00 65 PRO A CA 17
ATOM 43331 C C . PRO C 3 64 ? 9.935 -18.167 19.589 1.00 0.00 65 PRO A C 17
ATOM 43332 O O . PRO C 3 64 ? 8.903 -18.363 20.229 1.00 0.00 65 PRO A O 17
ATOM 43343 N N . ARG C 3 65 ? 10.326 -18.896 18.554 1.00 0.00 66 ARG A N 17
ATOM 43344 C CA . ARG C 3 65 ? 9.531 -20.019 18.087 1.00 0.00 66 ARG A CA 17
ATOM 43345 C C . ARG C 3 65 ? 9.069 -20.871 19.271 1.00 0.00 66 ARG A C 17
ATOM 43346 O O . ARG C 3 65 ? 9.888 -21.474 19.963 1.00 0.00 66 ARG A O 17
ATOM 43367 N N . GLU C 3 66 ? 7.759 -20.894 19.467 1.00 0.00 67 GLU A N 17
ATOM 43368 C CA . GLU C 3 66 ? 7.178 -21.662 20.555 1.00 0.00 67 GLU A CA 17
ATOM 43369 C C . GLU C 3 66 ? 6.858 -23.084 20.089 1.00 0.00 67 GLU A C 17
ATOM 43370 O O . GLU C 3 66 ? 6.398 -23.284 18.966 1.00 0.00 67 GLU A O 17
ATOM 43382 N N . PRO C 3 67 ? 7.119 -24.060 20.999 1.00 0.00 68 PRO A N 17
ATOM 43383 C CA . PRO C 3 67 ? 6.864 -25.457 20.693 1.00 0.00 68 PRO A CA 17
ATOM 43384 C C . PRO C 3 67 ? 5.366 -25.764 20.743 1.00 0.00 68 PRO A C 17
ATOM 43385 O O . PRO C 3 67 ? 4.915 -26.768 20.193 1.00 0.00 68 PRO A O 17
ATOM 43396 N N . GLY C 3 68 ? 4.635 -24.880 21.407 1.00 0.00 69 GLY A N 17
ATOM 43397 C CA . GLY C 3 68 ? 3.197 -25.044 21.536 1.00 0.00 69 GLY A CA 17
ATOM 43398 C C . GLY C 3 68 ? 2.517 -25.022 20.165 1.00 0.00 69 GLY A C 17
ATOM 43399 O O . GLY C 3 68 ? 1.839 -25.977 19.789 1.00 0.00 69 GLY A O 17
ATOM 43403 N N . ASN C 3 69 ? 2.723 -23.921 19.457 1.00 0.00 70 ASN A N 17
ATOM 43404 C CA . ASN C 3 69 ? 2.138 -23.762 18.136 1.00 0.00 70 ASN A CA 17
ATOM 43405 C C . ASN C 3 69 ? 3.155 -23.091 17.211 1.00 0.00 70 ASN A C 17
ATOM 43406 O O . ASN C 3 69 ? 3.524 -21.936 17.421 1.00 0.00 70 ASN A O 17
ATOM 43417 N N . PRO C 3 70 ? 3.591 -23.863 16.179 1.00 0.00 71 PRO A N 17
ATOM 43418 C CA . PRO C 3 70 ? 4.558 -23.355 15.221 1.00 0.00 71 PRO A CA 17
ATOM 43419 C C . PRO C 3 70 ? 3.904 -22.369 14.252 1.00 0.00 71 PRO A C 17
ATOM 43420 O O . PRO C 3 70 ? 3.823 -21.175 14.536 1.00 0.00 71 PRO A O 17
ATOM 43431 N N . GLY C 3 71 ? 3.453 -22.905 13.127 1.00 0.00 72 GLY A N 17
ATOM 43432 C CA . GLY C 3 71 ? 2.808 -22.087 12.114 1.00 0.00 72 GLY A CA 17
ATOM 43433 C C . GLY C 3 71 ? 3.116 -20.604 12.329 1.00 0.00 72 GLY A C 17
ATOM 43434 O O . GLY C 3 71 ? 4.110 -20.092 11.818 1.00 0.00 72 GLY A O 17
ATOM 43438 N N . LYS C 3 72 ? 2.244 -19.955 13.088 1.00 0.00 73 LYS A N 17
ATOM 43439 C CA . LYS C 3 72 ? 2.410 -18.541 13.377 1.00 0.00 73 LYS A CA 17
ATOM 43440 C C . LYS C 3 72 ? 2.038 -18.277 14.837 1.00 0.00 73 LYS A C 17
ATOM 43441 O O . LYS C 3 72 ? 1.443 -17.247 15.153 1.00 0.00 73 LYS A O 17
ATOM 43460 N N . GLY C 3 73 ? 2.402 -19.224 15.689 1.00 0.00 74 GLY A N 17
ATOM 43461 C CA . GLY C 3 73 ? 2.114 -19.106 17.108 1.00 0.00 74 GLY A CA 17
ATOM 43462 C C . GLY C 3 73 ? 3.280 -18.453 17.852 1.00 0.00 74 GLY A C 17
ATOM 43463 O O . GLY C 3 73 ? 4.310 -19.086 18.077 1.00 0.00 74 GLY A O 17
ATOM 43467 N N . ASN C 3 74 ? 3.079 -17.195 18.214 1.00 0.00 75 ASN A N 17
ATOM 43468 C CA . ASN C 3 74 ? 4.101 -16.449 18.928 1.00 0.00 75 ASN A CA 17
ATOM 43469 C C . ASN C 3 74 ? 3.446 -15.293 19.687 1.00 0.00 75 ASN A C 17
ATOM 43470 O O . ASN C 3 74 ? 2.309 -14.922 19.399 1.00 0.00 75 ASN A O 17
ATOM 43481 N N . TYR C 3 75 ? 4.191 -14.756 20.642 1.00 0.00 76 TYR A N 17
ATOM 43482 C CA . TYR C 3 75 ? 3.697 -13.651 21.445 1.00 0.00 76 TYR A CA 17
ATOM 43483 C C . TYR C 3 75 ? 4.850 -12.776 21.943 1.00 0.00 76 TYR A C 17
ATOM 43484 O O . TYR C 3 75 ? 5.951 -13.271 22.181 1.00 0.00 76 TYR A O 17
ATOM 43502 N N . TRP C 3 76 ? 4.558 -11.492 22.085 1.00 0.00 77 TRP A N 17
ATOM 43503 C CA . TRP C 3 76 ? 5.556 -10.544 22.551 1.00 0.00 77 TRP A CA 17
ATOM 43504 C C . TRP C 3 76 ? 5.062 -9.945 23.868 1.00 0.00 77 TRP A C 17
ATOM 43505 O O . TRP C 3 76 ? 3.857 -9.830 24.089 1.00 0.00 77 TRP A O 17
ATOM 43526 N N . THR C 3 77 ? 6.017 -9.578 24.710 1.00 0.00 78 THR A N 17
ATOM 43527 C CA . THR C 3 77 ? 5.693 -8.994 26.000 1.00 0.00 78 THR A CA 17
ATOM 43528 C C . THR C 3 77 ? 6.310 -7.599 26.124 1.00 0.00 78 THR A C 17
ATOM 43529 O O . THR C 3 77 ? 7.450 -7.382 25.717 1.00 0.00 78 THR A O 17
ATOM 43540 N N . LEU C 3 78 ? 5.528 -6.689 26.686 1.00 0.00 79 LEU A N 17
ATOM 43541 C CA . LEU C 3 78 ? 5.983 -5.321 26.868 1.00 0.00 79 LEU A CA 17
ATOM 43542 C C . LEU C 3 78 ? 6.034 -4.999 28.363 1.00 0.00 79 LEU A C 17
ATOM 43543 O O . LEU C 3 78 ? 5.236 -5.519 29.141 1.00 0.00 79 LEU A O 17
ATOM 43559 N N . ASP C 3 79 ? 6.981 -4.144 28.719 1.00 0.00 80 ASP A N 17
ATOM 43560 C CA . ASP C 3 79 ? 7.147 -3.747 30.107 1.00 0.00 80 ASP A CA 17
ATOM 43561 C C . ASP C 3 79 ? 6.310 -2.495 30.379 1.00 0.00 80 ASP A C 17
ATOM 43562 O O . ASP C 3 79 ? 5.818 -1.859 29.448 1.00 0.00 80 ASP A O 17
ATOM 43571 N N . PRO C 3 80 ? 6.172 -2.170 31.692 1.00 0.00 81 PRO A N 17
ATOM 43572 C CA . PRO C 3 80 ? 5.403 -1.005 32.097 1.00 0.00 81 PRO A CA 17
ATOM 43573 C C . PRO C 3 80 ? 6.179 0.285 31.824 1.00 0.00 81 PRO A C 17
ATOM 43574 O O . PRO C 3 80 ? 6.956 0.736 32.664 1.00 0.00 81 PRO A O 17
ATOM 43585 N N . GLN C 3 81 ? 5.940 0.843 30.646 1.00 0.00 82 GLN A N 17
ATOM 43586 C CA . GLN C 3 81 ? 6.606 2.073 30.252 1.00 0.00 82 GLN A CA 17
ATOM 43587 C C . GLN C 3 81 ? 6.455 2.299 28.746 1.00 0.00 82 GLN A C 17
ATOM 43588 O O . GLN C 3 81 ? 7.404 2.707 28.078 1.00 0.00 82 GLN A O 17
ATOM 43602 N N . SER C 3 82 ? 5.255 2.023 28.256 1.00 0.00 83 SER A N 17
ATOM 43603 C CA . SER C 3 82 ? 4.968 2.191 26.841 1.00 0.00 83 SER A CA 17
ATOM 43604 C C . SER C 3 82 ? 4.672 3.662 26.539 1.00 0.00 83 SER A C 17
ATOM 43605 O O . SER C 3 82 ? 5.323 4.267 25.688 1.00 0.00 83 SER A O 17
ATOM 43613 N N . GLU C 3 83 ? 3.690 4.193 27.251 1.00 0.00 84 GLU A N 17
ATOM 43614 C CA . GLU C 3 83 ? 3.300 5.581 27.069 1.00 0.00 84 GLU A CA 17
ATOM 43615 C C . GLU C 3 83 ? 4.500 6.503 27.289 1.00 0.00 84 GLU A C 17
ATOM 43616 O O . GLU C 3 83 ? 4.772 7.380 26.470 1.00 0.00 84 GLU A O 17
ATOM 43628 N N . ASP C 3 84 ? 5.187 6.274 28.399 1.00 0.00 85 ASP A N 17
ATOM 43629 C CA . ASP C 3 84 ? 6.353 7.073 28.737 1.00 0.00 85 ASP A CA 17
ATOM 43630 C C . ASP C 3 84 ? 7.393 6.945 27.623 1.00 0.00 85 ASP A C 17
ATOM 43631 O O . ASP C 3 84 ? 8.039 7.926 27.256 1.00 0.00 85 ASP A O 17
ATOM 43640 N N . MET C 3 85 ? 7.524 5.728 27.115 1.00 0.00 86 MET A N 17
ATOM 43641 C CA . MET C 3 85 ? 8.476 5.459 26.051 1.00 0.00 86 MET A CA 17
ATOM 43642 C C . MET C 3 85 ? 8.095 6.210 24.773 1.00 0.00 86 MET A C 17
ATOM 43643 O O . MET C 3 85 ? 8.924 6.903 24.185 1.00 0.00 86 MET A O 17
ATOM 43657 N N . PHE C 3 86 ? 6.840 6.047 24.380 1.00 0.00 87 PHE A N 17
ATOM 43658 C CA . PHE C 3 86 ? 6.340 6.700 23.183 1.00 0.00 87 PHE A CA 17
ATOM 43659 C C . PHE C 3 86 ? 6.261 8.216 23.378 1.00 0.00 87 PHE A C 17
ATOM 43660 O O . PHE C 3 86 ? 6.464 8.978 22.434 1.00 0.00 87 PHE A O 17
ATOM 43677 N N . ASP C 3 87 ? 5.964 8.607 24.608 1.00 0.00 88 ASP A N 17
ATOM 43678 C CA . ASP C 3 87 ? 5.855 10.018 24.939 1.00 0.00 88 ASP A CA 17
ATOM 43679 C C . ASP C 3 87 ? 7.109 10.457 25.698 1.00 0.00 88 ASP A C 17
ATOM 43680 O O . ASP C 3 87 ? 7.043 11.335 26.557 1.00 0.00 88 ASP A O 17
ATOM 43689 N N . ASN C 3 88 ? 8.222 9.826 25.354 1.00 0.00 89 ASN A N 17
ATOM 43690 C CA . ASN C 3 88 ? 9.489 10.141 25.992 1.00 0.00 89 ASN A CA 17
ATOM 43691 C C . ASN C 3 88 ? 9.811 11.621 25.774 1.00 0.00 89 ASN A C 17
ATOM 43692 O O . ASN C 3 88 ? 10.021 12.362 26.734 1.00 0.00 89 ASN A O 17
ATOM 43703 N N . GLY C 3 89 ? 9.839 12.008 24.507 1.00 0.00 90 GLY A N 17
ATOM 43704 C CA . GLY C 3 89 ? 10.132 13.386 24.152 1.00 0.00 90 GLY A CA 17
ATOM 43705 C C . GLY C 3 89 ? 8.896 14.271 24.326 1.00 0.00 90 GLY A C 17
ATOM 43706 O O . GLY C 3 89 ? 8.335 14.353 25.418 1.00 0.00 90 GLY A O 17
ATOM 43710 N N . SER C 3 90 ? 8.508 14.912 23.233 1.00 0.00 91 SER A N 17
ATOM 43711 C CA . SER C 3 90 ? 7.349 15.788 23.251 1.00 0.00 91 SER A CA 17
ATOM 43712 C C . SER C 3 90 ? 7.196 16.482 21.896 1.00 0.00 91 SER A C 17
ATOM 43713 O O . SER C 3 90 ? 7.161 17.710 21.824 1.00 0.00 91 SER A O 17
ATOM 43721 N N . PHE C 3 91 ? 7.110 15.667 20.856 1.00 0.00 92 PHE A N 17
ATOM 43722 C CA . PHE C 3 91 ? 6.962 16.187 19.507 1.00 0.00 92 PHE A CA 17
ATOM 43723 C C . PHE C 3 91 ? 6.775 15.052 18.499 1.00 0.00 92 PHE A C 17
ATOM 43724 O O . PHE C 3 91 ? 7.614 14.851 17.621 1.00 0.00 92 PHE A O 17
ATOM 43741 N N . LEU C 3 92 ? 5.670 14.338 18.658 1.00 0.00 93 LEU A N 17
ATOM 43742 C CA . LEU C 3 92 ? 5.362 13.228 17.772 1.00 0.00 93 LEU A CA 17
ATOM 43743 C C . LEU C 3 92 ? 6.408 12.127 17.958 1.00 0.00 93 LEU A C 17
ATOM 43744 O O . LEU C 3 92 ? 6.187 11.175 18.705 1.00 0.00 93 LEU A O 17
ATOM 43760 N N . ARG C 3 93 ? 7.526 12.294 17.267 1.00 0.00 94 ARG A N 17
ATOM 43761 C CA . ARG C 3 93 ? 8.607 11.327 17.347 1.00 0.00 94 ARG A CA 17
ATOM 43762 C C . ARG C 3 93 ? 9.796 11.788 16.502 1.00 0.00 94 ARG A C 17
ATOM 43763 O O . ARG C 3 93 ? 10.351 11.010 15.727 1.00 0.00 94 ARG A O 17
ATOM 43784 N N . ARG C 3 94 ? 10.153 13.052 16.679 1.00 0.00 95 ARG A N 17
ATOM 43785 C CA . ARG C 3 94 ? 11.265 13.626 15.942 1.00 0.00 95 ARG A CA 17
ATOM 43786 C C . ARG C 3 94 ? 12.222 14.343 16.898 1.00 0.00 95 ARG A C 17
ATOM 43787 O O . ARG C 3 94 ? 13.381 13.954 17.029 1.00 0.00 95 ARG A O 17
ATOM 43808 N N . ARG C 3 95 ? 11.700 15.377 17.541 1.00 0.00 96 ARG A N 17
ATOM 43809 C CA . ARG C 3 95 ? 12.493 16.152 18.480 1.00 0.00 96 ARG A CA 17
ATOM 43810 C C . ARG C 3 95 ? 13.812 16.581 17.835 1.00 0.00 96 ARG A C 17
ATOM 43811 O O . ARG C 3 95 ? 14.833 15.916 17.999 1.00 0.00 96 ARG A O 17
ATOM 43832 N N . LYS C 3 96 ? 13.747 17.691 17.113 1.00 0.00 97 LYS A N 17
ATOM 43833 C CA . LYS C 3 96 ? 14.923 18.216 16.442 1.00 0.00 97 LYS A CA 17
ATOM 43834 C C . LYS C 3 96 ? 15.781 17.053 15.938 1.00 0.00 97 LYS A C 17
ATOM 43835 O O . LYS C 3 96 ? 16.917 16.880 16.376 1.00 0.00 97 LYS A O 17
ATOM 43854 N N . ARG C 3 97 ? 15.203 16.286 15.026 1.00 0.00 98 ARG A N 17
ATOM 43855 C CA . ARG C 3 97 ? 15.900 15.145 14.458 1.00 0.00 98 ARG A CA 17
ATOM 43856 C C . ARG C 3 97 ? 17.295 15.557 13.984 1.00 0.00 98 ARG A C 17
ATOM 43857 O O . ARG C 3 97 ? 18.294 15.231 14.624 1.00 0.00 98 ARG A O 17
ATOM 44855 N N . VAL C 3 1 ? 1.325 0.000 0.000 1.00 0.00 2 VAL A N 18
ATOM 44856 C CA . VAL C 3 1 ? 2.073 0.000 -1.245 1.00 0.00 2 VAL A CA 18
ATOM 44857 C C . VAL C 3 1 ? 2.679 -1.387 -1.472 1.00 0.00 2 VAL A C 18
ATOM 44858 O O . VAL C 3 1 ? 2.411 -2.026 -2.488 1.00 0.00 2 VAL A O 18
ATOM 44871 N N . LYS C 3 2 ? 3.483 -1.811 -0.508 1.00 0.00 3 LYS A N 18
ATOM 44872 C CA . LYS C 3 2 ? 4.128 -3.110 -0.589 1.00 0.00 3 LYS A CA 18
ATOM 44873 C C . LYS C 3 2 ? 3.280 -4.144 0.154 1.00 0.00 3 LYS A C 18
ATOM 44874 O O . LYS C 3 2 ? 2.960 -5.198 -0.392 1.00 0.00 3 LYS A O 18
ATOM 44893 N N . PRO C 3 3 ? 2.930 -3.796 1.422 1.00 0.00 4 PRO A N 18
ATOM 44894 C CA . PRO C 3 3 ? 2.125 -4.681 2.246 1.00 0.00 4 PRO A CA 18
ATOM 44895 C C . PRO C 3 3 ? 0.661 -4.664 1.801 1.00 0.00 4 PRO A C 18
ATOM 44896 O O . PRO C 3 3 ? 0.266 -3.833 0.985 1.00 0.00 4 PRO A O 18
ATOM 44907 N N . PRO C 3 4 ? -0.124 -5.617 2.372 1.00 0.00 5 PRO A N 18
ATOM 44908 C CA . PRO C 3 4 ? -1.535 -5.719 2.042 1.00 0.00 5 PRO A CA 18
ATOM 44909 C C . PRO C 3 4 ? -2.338 -4.604 2.716 1.00 0.00 5 PRO A C 18
ATOM 44910 O O . PRO C 3 4 ? -3.494 -4.804 3.087 1.00 0.00 5 PRO A O 18
ATOM 44921 N N . TYR C 3 5 ? -1.693 -3.455 2.854 1.00 0.00 6 TYR A N 18
ATOM 44922 C CA . TYR C 3 5 ? -2.332 -2.309 3.477 1.00 0.00 6 TYR A CA 18
ATOM 44923 C C . TYR C 3 5 ? -2.298 -1.092 2.551 1.00 0.00 6 TYR A C 18
ATOM 44924 O O . TYR C 3 5 ? -1.321 -0.344 2.537 1.00 0.00 6 TYR A O 18
ATOM 44942 N N . SER C 3 6 ? -3.377 -0.930 1.799 1.00 0.00 7 SER A N 18
ATOM 44943 C CA . SER C 3 6 ? -3.483 0.184 0.872 1.00 0.00 7 SER A CA 18
ATOM 44944 C C . SER C 3 6 ? -3.925 1.445 1.617 1.00 0.00 7 SER A C 18
ATOM 44945 O O . SER C 3 6 ? -3.622 1.611 2.797 1.00 0.00 7 SER A O 18
ATOM 44953 N N . TYR C 3 7 ? -4.635 2.301 0.896 1.00 0.00 8 TYR A N 18
ATOM 44954 C CA . TYR C 3 7 ? -5.122 3.542 1.474 1.00 0.00 8 TYR A CA 18
ATOM 44955 C C . TYR C 3 7 ? -6.112 3.268 2.608 1.00 0.00 8 TYR A C 18
ATOM 44956 O O . TYR C 3 7 ? -6.024 3.873 3.675 1.00 0.00 8 TYR A O 18
ATOM 44974 N N . ILE C 3 8 ? -7.034 2.354 2.337 1.00 0.00 9 ILE A N 18
ATOM 44975 C CA . ILE C 3 8 ? -8.040 1.992 3.321 1.00 0.00 9 ILE A CA 18
ATOM 44976 C C . ILE C 3 8 ? -7.399 1.956 4.710 1.00 0.00 9 ILE A C 18
ATOM 44977 O O . ILE C 3 8 ? -7.946 2.507 5.664 1.00 0.00 9 ILE A O 18
ATOM 44993 N N . ALA C 3 9 ? -6.250 1.301 4.779 1.00 0.00 10 ALA A N 18
ATOM 44994 C CA . ALA C 3 9 ? -5.529 1.186 6.035 1.00 0.00 10 ALA A CA 18
ATOM 44995 C C . ALA C 3 9 ? -5.227 2.585 6.576 1.00 0.00 10 ALA A C 18
ATOM 44996 O O . ALA C 3 9 ? -5.494 2.875 7.741 1.00 0.00 10 ALA A O 18
ATOM 45003 N N . LEU C 3 10 ? -4.675 3.415 5.703 1.00 0.00 11 LEU A N 18
ATOM 45004 C CA . LEU C 3 10 ? -4.334 4.777 6.078 1.00 0.00 11 LEU A CA 18
ATOM 45005 C C . LEU C 3 10 ? -5.598 5.506 6.538 1.00 0.00 11 LEU A C 18
ATOM 45006 O O . LEU C 3 10 ? -5.541 6.351 7.431 1.00 0.00 11 LEU A O 18
ATOM 45022 N N . ILE C 3 11 ? -6.708 5.153 5.908 1.00 0.00 12 ILE A N 18
ATOM 45023 C CA . ILE C 3 11 ? -7.984 5.764 6.242 1.00 0.00 12 ILE A CA 18
ATOM 45024 C C . ILE C 3 11 ? -8.416 5.304 7.636 1.00 0.00 12 ILE A C 18
ATOM 45025 O O . ILE C 3 11 ? -8.590 6.122 8.537 1.00 0.00 12 ILE A O 18
ATOM 45041 N N . THR C 3 12 ? -8.577 3.995 7.769 1.00 0.00 13 THR A N 18
ATOM 45042 C CA . THR C 3 12 ? -8.985 3.416 9.037 1.00 0.00 13 THR A CA 18
ATOM 45043 C C . THR C 3 12 ? -8.252 4.098 10.195 1.00 0.00 13 THR A C 18
ATOM 45044 O O . THR C 3 12 ? -8.837 4.334 11.251 1.00 0.00 13 THR A O 18
ATOM 45055 N N . MET C 3 13 ? -6.984 4.396 9.956 1.00 0.00 14 MET A N 18
ATOM 45056 C CA . MET C 3 13 ? -6.165 5.046 10.966 1.00 0.00 14 MET A CA 18
ATOM 45057 C C . MET C 3 13 ? -6.489 6.539 11.056 1.00 0.00 14 MET A C 18
ATOM 45058 O O . MET C 3 13 ? -6.487 7.113 12.144 1.00 0.00 14 MET A O 18
ATOM 45072 N N . ALA C 3 14 ? -6.759 7.124 9.899 1.00 0.00 15 ALA A N 18
ATOM 45073 C CA . ALA C 3 14 ? -7.084 8.539 9.834 1.00 0.00 15 ALA A CA 18
ATOM 45074 C C . ALA C 3 14 ? -8.401 8.790 10.571 1.00 0.00 15 ALA A C 18
ATOM 45075 O O . ALA C 3 14 ? -8.604 9.862 11.138 1.00 0.00 15 ALA A O 18
ATOM 45082 N N . ILE C 3 15 ? -9.261 7.782 10.539 1.00 0.00 16 ILE A N 18
ATOM 45083 C CA . ILE C 3 15 ? -10.552 7.880 11.198 1.00 0.00 16 ILE A CA 18
ATOM 45084 C C . ILE C 3 15 ? -10.404 7.476 12.666 1.00 0.00 16 ILE A C 18
ATOM 45085 O O . ILE C 3 15 ? -10.822 8.208 13.561 1.00 0.00 16 ILE A O 18
ATOM 45101 N N . LEU C 3 16 ? -9.807 6.310 12.867 1.00 0.00 17 LEU A N 18
ATOM 45102 C CA . LEU C 3 16 ? -9.598 5.799 14.212 1.00 0.00 17 LEU A CA 18
ATOM 45103 C C . LEU C 3 16 ? -8.827 6.835 15.032 1.00 0.00 17 LEU A C 18
ATOM 45104 O O . LEU C 3 16 ? -9.214 7.156 16.155 1.00 0.00 17 LEU A O 18
ATOM 45120 N N . GLN C 3 17 ? -7.750 7.329 14.440 1.00 0.00 18 GLN A N 18
ATOM 45121 C CA . GLN C 3 17 ? -6.921 8.321 15.102 1.00 0.00 18 GLN A CA 18
ATOM 45122 C C . GLN C 3 17 ? -7.789 9.451 15.661 1.00 0.00 18 GLN A C 18
ATOM 45123 O O . GLN C 3 17 ? -7.399 10.125 16.613 1.00 0.00 18 GLN A O 18
ATOM 45137 N N . SER C 3 18 ? -8.950 9.621 15.046 1.00 0.00 19 SER A N 18
ATOM 45138 C CA . SER C 3 18 ? -9.876 10.657 15.470 1.00 0.00 19 SER A CA 18
ATOM 45139 C C . SER C 3 18 ? -11.207 10.029 15.889 1.00 0.00 19 SER A C 18
ATOM 45140 O O . SER C 3 18 ? -12.203 10.141 15.176 1.00 0.00 19 SER A O 18
ATOM 45148 N N . PRO C 3 19 ? -11.180 9.364 17.076 1.00 0.00 20 PRO A N 18
ATOM 45149 C CA . PRO C 3 19 ? -12.372 8.718 17.599 1.00 0.00 20 PRO A CA 18
ATOM 45150 C C . PRO C 3 19 ? -13.353 9.750 18.159 1.00 0.00 20 PRO A C 18
ATOM 45151 O O . PRO C 3 19 ? -14.463 9.402 18.559 1.00 0.00 20 PRO A O 18
ATOM 45162 N N . GLN C 3 20 ? -12.908 10.997 18.172 1.00 0.00 21 GLN A N 18
ATOM 45163 C CA . GLN C 3 20 ? -13.733 12.082 18.677 1.00 0.00 21 GLN A CA 18
ATOM 45164 C C . GLN C 3 20 ? -14.907 12.339 17.731 1.00 0.00 21 GLN A C 18
ATOM 45165 O O . GLN C 3 20 ? -15.949 11.694 17.839 1.00 0.00 21 GLN A O 18
ATOM 45179 N N . LYS C 3 21 ? -14.701 13.285 16.826 1.00 0.00 22 LYS A N 18
ATOM 45180 C CA . LYS C 3 21 ? -15.730 13.636 15.862 1.00 0.00 22 LYS A CA 18
ATOM 45181 C C . LYS C 3 21 ? -15.262 14.838 15.039 1.00 0.00 22 LYS A C 18
ATOM 45182 O O . LYS C 3 21 ? -15.803 15.934 15.172 1.00 0.00 22 LYS A O 18
ATOM 45201 N N . LYS C 3 22 ? -14.262 14.591 14.205 1.00 0.00 23 LYS A N 18
ATOM 45202 C CA . LYS C 3 22 ? -13.716 15.639 13.360 1.00 0.00 23 LYS A CA 18
ATOM 45203 C C . LYS C 3 22 ? -12.601 15.056 12.489 1.00 0.00 23 LYS A C 18
ATOM 45204 O O . LYS C 3 22 ? -11.673 14.431 12.999 1.00 0.00 23 LYS A O 18
ATOM 45223 N N . LEU C 3 23 ? -12.730 15.282 11.190 1.00 0.00 24 LEU A N 18
ATOM 45224 C CA . LEU C 3 23 ? -11.746 14.787 10.243 1.00 0.00 24 LEU A CA 18
ATOM 45225 C C . LEU C 3 23 ? -11.211 15.956 9.413 1.00 0.00 24 LEU A C 18
ATOM 45226 O O . LEU C 3 23 ? -11.842 17.009 9.338 1.00 0.00 24 LEU A O 18
ATOM 45242 N N . THR C 3 24 ? -10.052 15.731 8.810 1.00 0.00 25 THR A N 18
ATOM 45243 C CA . THR C 3 24 ? -9.425 16.752 7.989 1.00 0.00 25 THR A CA 18
ATOM 45244 C C . THR C 3 24 ? -8.517 16.109 6.939 1.00 0.00 25 THR A C 18
ATOM 45245 O O . THR C 3 24 ? -7.497 15.511 7.277 1.00 0.00 25 THR A O 18
ATOM 45256 N N . LEU C 3 25 ? -8.921 16.253 5.685 1.00 0.00 26 LEU A N 18
ATOM 45257 C CA . LEU C 3 25 ? -8.157 15.694 4.583 1.00 0.00 26 LEU A CA 18
ATOM 45258 C C . LEU C 3 25 ? -6.720 16.215 4.649 1.00 0.00 26 LEU A C 18
ATOM 45259 O O . LEU C 3 25 ? -5.774 15.431 4.708 1.00 0.00 26 LEU A O 18
ATOM 45275 N N . SER C 3 26 ? -6.602 17.535 4.636 1.00 0.00 27 SER A N 18
ATOM 45276 C CA . SER C 3 26 ? -5.296 18.170 4.692 1.00 0.00 27 SER A CA 18
ATOM 45277 C C . SER C 3 26 ? -4.477 17.579 5.841 1.00 0.00 27 SER A C 18
ATOM 45278 O O . SER C 3 26 ? -3.341 17.150 5.642 1.00 0.00 27 SER A O 18
ATOM 45286 N N . GLY C 3 27 ? -5.084 17.576 7.019 1.00 0.00 28 GLY A N 18
ATOM 45287 C CA . GLY C 3 27 ? -4.424 17.045 8.200 1.00 0.00 28 GLY A CA 18
ATOM 45288 C C . GLY C 3 27 ? -4.060 15.571 8.008 1.00 0.00 28 GLY A C 18
ATOM 45289 O O . GLY C 3 27 ? -3.011 15.123 8.467 1.00 0.00 28 GLY A O 18
ATOM 45293 N N . ILE C 3 28 ? -4.948 14.859 7.331 1.00 0.00 29 ILE A N 18
ATOM 45294 C CA . ILE C 3 28 ? -4.734 13.445 7.073 1.00 0.00 29 ILE A CA 18
ATOM 45295 C C . ILE C 3 28 ? -3.496 13.274 6.191 1.00 0.00 29 ILE A C 18
ATOM 45296 O O . ILE C 3 28 ? -2.538 12.608 6.580 1.00 0.00 29 ILE A O 18
ATOM 45312 N N . CYS C 3 29 ? -3.555 13.887 5.018 1.00 0.00 30 CYS A N 18
ATOM 45313 C CA . CYS C 3 29 ? -2.451 13.811 4.076 1.00 0.00 30 CYS A CA 18
ATOM 45314 C C . CYS C 3 29 ? -1.148 14.040 4.845 1.00 0.00 30 CYS A C 18
ATOM 45315 O O . CYS C 3 29 ? -0.149 13.367 4.596 1.00 0.00 30 CYS A O 18
ATOM 45323 N N . GLU C 3 30 ? -1.200 14.993 5.764 1.00 0.00 31 GLU A N 18
ATOM 45324 C CA . GLU C 3 30 ? -0.037 15.320 6.571 1.00 0.00 31 GLU A CA 18
ATOM 45325 C C . GLU C 3 30 ? 0.329 14.142 7.477 1.00 0.00 31 GLU A C 18
ATOM 45326 O O . GLU C 3 30 ? 1.500 13.789 7.599 1.00 0.00 31 GLU A O 18
ATOM 45338 N N . PHE C 3 31 ? -0.697 13.566 8.088 1.00 0.00 32 PHE A N 18
ATOM 45339 C CA . PHE C 3 31 ? -0.498 12.436 8.978 1.00 0.00 32 PHE A CA 18
ATOM 45340 C C . PHE C 3 31 ? -0.041 11.199 8.201 1.00 0.00 32 PHE A C 18
ATOM 45341 O O . PHE C 3 31 ? 0.501 10.261 8.784 1.00 0.00 32 PHE A O 18
ATOM 45358 N N . ILE C 3 32 ? -0.277 11.238 6.898 1.00 0.00 33 ILE A N 18
ATOM 45359 C CA . ILE C 3 32 ? 0.103 10.132 6.036 1.00 0.00 33 ILE A CA 18
ATOM 45360 C C . ILE C 3 32 ? 1.598 10.226 5.723 1.00 0.00 33 ILE A C 18
ATOM 45361 O O . ILE C 3 32 ? 2.334 9.256 5.897 1.00 0.00 33 ILE A O 18
ATOM 45377 N N . SER C 3 33 ? 2.002 11.403 5.267 1.00 0.00 34 SER A N 18
ATOM 45378 C CA . SER C 3 33 ? 3.396 11.635 4.929 1.00 0.00 34 SER A CA 18
ATOM 45379 C C . SER C 3 33 ? 4.276 11.429 6.164 1.00 0.00 34 SER A C 18
ATOM 45380 O O . SER C 3 33 ? 5.266 10.701 6.110 1.00 0.00 34 SER A O 18
ATOM 45388 N N . ASN C 3 34 ? 3.883 12.083 7.247 1.00 0.00 35 ASN A N 18
ATOM 45389 C CA . ASN C 3 34 ? 4.623 11.980 8.493 1.00 0.00 35 ASN A CA 18
ATOM 45390 C C . ASN C 3 34 ? 4.723 10.509 8.902 1.00 0.00 35 ASN A C 18
ATOM 45391 O O . ASN C 3 34 ? 5.791 10.041 9.292 1.00 0.00 35 ASN A O 18
ATOM 45402 N N . ARG C 3 35 ? 3.595 9.822 8.799 1.00 0.00 36 ARG A N 18
ATOM 45403 C CA . ARG C 3 35 ? 3.542 8.413 9.154 1.00 0.00 36 ARG A CA 18
ATOM 45404 C C . ARG C 3 35 ? 4.384 7.588 8.178 1.00 0.00 36 ARG A C 18
ATOM 45405 O O . ARG C 3 35 ? 5.207 6.777 8.597 1.00 0.00 36 ARG A O 18
ATOM 45426 N N . PHE C 3 36 ? 4.148 7.825 6.896 1.00 0.00 37 PHE A N 18
ATOM 45427 C CA . PHE C 3 36 ? 4.874 7.114 5.858 1.00 0.00 37 PHE A CA 18
ATOM 45428 C C . PHE C 3 36 ? 5.505 8.090 4.863 1.00 0.00 37 PHE A C 18
ATOM 45429 O O . PHE C 3 36 ? 4.799 8.850 4.202 1.00 0.00 37 PHE A O 18
ATOM 45446 N N . PRO C 3 37 ? 6.861 8.036 4.787 1.00 0.00 38 PRO A N 18
ATOM 45447 C CA . PRO C 3 37 ? 7.595 8.907 3.884 1.00 0.00 38 PRO A CA 18
ATOM 45448 C C . PRO C 3 37 ? 7.460 8.433 2.435 1.00 0.00 38 PRO A C 18
ATOM 45449 O O . PRO C 3 37 ? 7.165 9.227 1.543 1.00 0.00 38 PRO A O 18
ATOM 45460 N N . TYR C 3 38 ? 7.682 7.141 2.246 1.00 0.00 39 TYR A N 18
ATOM 45461 C CA . TYR C 3 38 ? 7.589 6.552 0.920 1.00 0.00 39 TYR A CA 18
ATOM 45462 C C . TYR C 3 38 ? 6.265 6.920 0.249 1.00 0.00 39 TYR A C 18
ATOM 45463 O O . TYR C 3 38 ? 6.224 7.170 -0.955 1.00 0.00 39 TYR A O 18
ATOM 45481 N N . TYR C 3 39 ? 5.215 6.943 1.056 1.00 0.00 40 TYR A N 18
ATOM 45482 C CA . TYR C 3 39 ? 3.892 7.277 0.555 1.00 0.00 40 TYR A CA 18
ATOM 45483 C C . TYR C 3 39 ? 3.860 8.704 0.003 1.00 0.00 40 TYR A C 18
ATOM 45484 O O . TYR C 3 39 ? 3.246 8.959 -1.033 1.00 0.00 40 TYR A O 18
ATOM 45502 N N . ARG C 3 40 ? 4.528 9.597 0.718 1.00 0.00 41 ARG A N 18
ATOM 45503 C CA . ARG C 3 40 ? 4.583 10.991 0.313 1.00 0.00 41 ARG A CA 18
ATOM 45504 C C . ARG C 3 40 ? 5.630 11.184 -0.786 1.00 0.00 41 ARG A C 18
ATOM 45505 O O . ARG C 3 40 ? 5.715 12.253 -1.387 1.00 0.00 41 ARG A O 18
ATOM 45526 N N . GLU C 3 41 ? 6.402 10.131 -1.014 1.00 0.00 42 GLU A N 18
ATOM 45527 C CA . GLU C 3 41 ? 7.441 10.171 -2.029 1.00 0.00 42 GLU A CA 18
ATOM 45528 C C . GLU C 3 41 ? 6.838 9.937 -3.415 1.00 0.00 42 GLU A C 18
ATOM 45529 O O . GLU C 3 41 ? 7.060 10.724 -4.334 1.00 0.00 42 GLU A O 18
ATOM 45541 N N . LYS C 3 42 ? 6.085 8.851 -3.523 1.00 0.00 43 LYS A N 18
ATOM 45542 C CA . LYS C 3 42 ? 5.448 8.504 -4.781 1.00 0.00 43 LYS A CA 18
ATOM 45543 C C . LYS C 3 42 ? 4.202 9.371 -4.974 1.00 0.00 43 LYS A C 18
ATOM 45544 O O . LYS C 3 42 ? 4.058 10.039 -5.996 1.00 0.00 43 LYS A O 18
ATOM 45563 N N . PHE C 3 43 ? 3.333 9.332 -3.974 1.00 0.00 44 PHE A N 18
ATOM 45564 C CA . PHE C 3 43 ? 2.104 10.106 -4.020 1.00 0.00 44 PHE A CA 18
ATOM 45565 C C . PHE C 3 43 ? 1.673 10.363 -5.465 1.00 0.00 44 PHE A C 18
ATOM 45566 O O . PHE C 3 43 ? 1.615 11.511 -5.905 1.00 0.00 44 PHE A O 18
ATOM 45583 N N . PRO C 3 44 ? 1.373 9.248 -6.183 1.00 0.00 45 PRO A N 18
ATOM 45584 C CA . PRO C 3 44 ? 0.948 9.342 -7.570 1.00 0.00 45 PRO A CA 18
ATOM 45585 C C . PRO C 3 44 ? -0.497 9.836 -7.668 1.00 0.00 45 PRO A C 18
ATOM 45586 O O . PRO C 3 44 ? -0.970 10.168 -8.754 1.00 0.00 45 PRO A O 18
ATOM 45597 N N . ALA C 3 45 ? -1.157 9.868 -6.520 1.00 0.00 46 ALA A N 18
ATOM 45598 C CA . ALA C 3 45 ? -2.538 10.316 -6.463 1.00 0.00 46 ALA A CA 18
ATOM 45599 C C . ALA C 3 45 ? -3.160 9.869 -5.139 1.00 0.00 46 ALA A C 18
ATOM 45600 O O . ALA C 3 45 ? -4.188 9.193 -5.128 1.00 0.00 46 ALA A O 18
ATOM 45607 N N . TRP C 3 46 ? -2.512 10.266 -4.054 1.00 0.00 47 TRP A N 18
ATOM 45608 C CA . TRP C 3 46 ? -2.989 9.915 -2.727 1.00 0.00 47 TRP A CA 18
ATOM 45609 C C . TRP C 3 46 ? -4.183 10.814 -2.401 1.00 0.00 47 TRP A C 18
ATOM 45610 O O . TRP C 3 46 ? -4.792 10.683 -1.340 1.00 0.00 47 TRP A O 18
ATOM 45631 N N . GLN C 3 47 ? -4.483 11.707 -3.333 1.00 0.00 48 GLN A N 18
ATOM 45632 C CA . GLN C 3 47 ? -5.594 12.627 -3.157 1.00 0.00 48 GLN A CA 18
ATOM 45633 C C . GLN C 3 47 ? -6.919 11.924 -3.459 1.00 0.00 48 GLN A C 18
ATOM 45634 O O . GLN C 3 47 ? -7.824 11.914 -2.626 1.00 0.00 48 GLN A O 18
ATOM 45648 N N . ASN C 3 48 ? -6.990 11.352 -4.652 1.00 0.00 49 ASN A N 18
ATOM 45649 C CA . ASN C 3 48 ? -8.189 10.648 -5.073 1.00 0.00 49 ASN A CA 18
ATOM 45650 C C . ASN C 3 48 ? -8.271 9.306 -4.342 1.00 0.00 49 ASN A C 18
ATOM 45651 O O . ASN C 3 48 ? -9.354 8.876 -3.947 1.00 0.00 49 ASN A O 18
ATOM 45662 N N . SER C 3 49 ? -7.113 8.683 -4.184 1.00 0.00 50 SER A N 18
ATOM 45663 C CA . SER C 3 49 ? -7.040 7.399 -3.508 1.00 0.00 50 SER A CA 18
ATOM 45664 C C . SER C 3 49 ? -7.556 7.533 -2.074 1.00 0.00 50 SER A C 18
ATOM 45665 O O . SER C 3 49 ? -8.541 6.896 -1.703 1.00 0.00 50 SER A O 18
ATOM 45673 N N . ILE C 3 50 ? -6.868 8.366 -1.307 1.00 0.00 51 ILE A N 18
ATOM 45674 C CA . ILE C 3 50 ? -7.245 8.591 0.078 1.00 0.00 51 ILE A CA 18
ATOM 45675 C C . ILE C 3 50 ? -8.718 8.998 0.142 1.00 0.00 51 ILE A C 18
ATOM 45676 O O . ILE C 3 50 ? -9.531 8.305 0.752 1.00 0.00 51 ILE A O 18
ATOM 45692 N N . ARG C 3 51 ? -9.018 10.119 -0.497 1.00 0.00 52 ARG A N 18
ATOM 45693 C CA . ARG C 3 51 ? -10.380 10.626 -0.521 1.00 0.00 52 ARG A CA 18
ATOM 45694 C C . ARG C 3 51 ? -11.354 9.512 -0.908 1.00 0.00 52 ARG A C 18
ATOM 45695 O O . ARG C 3 51 ? -12.472 9.456 -0.399 1.00 0.00 52 ARG A O 18
ATOM 45716 N N . HIS C 3 52 ? -10.894 8.653 -1.806 1.00 0.00 53 HIS A N 18
ATOM 45717 C CA . HIS C 3 52 ? -11.711 7.543 -2.267 1.00 0.00 53 HIS A CA 18
ATOM 45718 C C . HIS C 3 52 ? -11.976 6.583 -1.106 1.00 0.00 53 HIS A C 18
ATOM 45719 O O . HIS C 3 52 ? -13.126 6.358 -0.731 1.00 0.00 53 HIS A O 18
ATOM 45733 N N . ASN C 3 53 ? -10.892 6.043 -0.568 1.00 0.00 54 ASN A N 18
ATOM 45734 C CA . ASN C 3 53 ? -10.992 5.112 0.543 1.00 0.00 54 ASN A CA 18
ATOM 45735 C C . ASN C 3 53 ? -11.505 5.853 1.779 1.00 0.00 54 ASN A C 18
ATOM 45736 O O . ASN C 3 53 ? -11.843 5.231 2.785 1.00 0.00 54 ASN A O 18
ATOM 45747 N N . LEU C 3 54 ? -11.548 7.172 1.663 1.00 0.00 55 LEU A N 18
ATOM 45748 C CA . LEU C 3 54 ? -12.015 8.005 2.759 1.00 0.00 55 LEU A CA 18
ATOM 45749 C C . LEU C 3 54 ? -13.543 8.062 2.735 1.00 0.00 55 LEU A C 18
ATOM 45750 O O . LEU C 3 54 ? -14.196 7.712 3.717 1.00 0.00 55 LEU A O 18
ATOM 45766 N N . SER C 3 55 ? -14.070 8.507 1.603 1.00 0.00 56 SER A N 18
ATOM 45767 C CA . SER C 3 55 ? -15.509 8.615 1.439 1.00 0.00 56 SER A CA 18
ATOM 45768 C C . SER C 3 55 ? -16.100 7.247 1.092 1.00 0.00 56 SER A C 18
ATOM 45769 O O . SER C 3 55 ? -17.068 6.810 1.713 1.00 0.00 56 SER A O 18
ATOM 45777 N N . LEU C 3 56 ? -15.493 6.609 0.102 1.00 0.00 57 LEU A N 18
ATOM 45778 C CA . LEU C 3 56 ? -15.948 5.300 -0.334 1.00 0.00 57 LEU A CA 18
ATOM 45779 C C . LEU C 3 56 ? -15.539 4.252 0.702 1.00 0.00 57 LEU A C 18
ATOM 45780 O O . LEU C 3 56 ? -14.590 3.499 0.488 1.00 0.00 57 LEU A O 18
ATOM 45796 N N . ASN C 3 57 ? -16.275 4.236 1.803 1.00 0.00 58 ASN A N 18
ATOM 45797 C CA . ASN C 3 57 ? -16.001 3.292 2.874 1.00 0.00 58 ASN A CA 18
ATOM 45798 C C . ASN C 3 57 ? -16.684 3.770 4.157 1.00 0.00 58 ASN A C 18
ATOM 45799 O O . ASN C 3 57 ? -17.564 3.093 4.685 1.00 0.00 58 ASN A O 18
ATOM 45810 N N . ASP C 3 58 ? -16.252 4.934 4.621 1.00 0.00 59 ASP A N 18
ATOM 45811 C CA . ASP C 3 58 ? -16.810 5.510 5.832 1.00 0.00 59 ASP A CA 18
ATOM 45812 C C . ASP C 3 58 ? -18.270 5.893 5.583 1.00 0.00 59 ASP A C 18
ATOM 45813 O O . ASP C 3 58 ? -19.172 5.380 6.244 1.00 0.00 59 ASP A O 18
ATOM 45822 N N . CYS C 3 59 ? -18.459 6.792 4.627 1.00 0.00 60 CYS A N 18
ATOM 45823 C CA . CYS C 3 59 ? -19.794 7.249 4.283 1.00 0.00 60 CYS A CA 18
ATOM 45824 C C . CYS C 3 59 ? -20.152 8.421 5.199 1.00 0.00 60 CYS A C 18
ATOM 45825 O O . CYS C 3 59 ? -21.169 8.386 5.890 1.00 0.00 60 CYS A O 18
ATOM 45833 N N . PHE C 3 60 ? -19.295 9.432 5.175 1.00 0.00 61 PHE A N 18
ATOM 45834 C CA . PHE C 3 60 ? -19.508 10.612 5.995 1.00 0.00 61 PHE A CA 18
ATOM 45835 C C . PHE C 3 60 ? -19.676 11.860 5.126 1.00 0.00 61 PHE A C 18
ATOM 45836 O O . PHE C 3 60 ? -19.919 11.756 3.925 1.00 0.00 61 PHE A O 18
ATOM 45853 N N . VAL C 3 61 ? -19.539 13.012 5.767 1.00 0.00 62 VAL A N 18
ATOM 45854 C CA . VAL C 3 61 ? -19.673 14.278 5.068 1.00 0.00 62 VAL A CA 18
ATOM 45855 C C . VAL C 3 61 ? -18.341 15.030 5.124 1.00 0.00 62 VAL A C 18
ATOM 45856 O O . VAL C 3 61 ? -17.565 14.856 6.062 1.00 0.00 62 VAL A O 18
ATOM 45869 N N . LYS C 3 62 ? -18.118 15.850 4.107 1.00 0.00 63 LYS A N 18
ATOM 45870 C CA . LYS C 3 62 ? -16.894 16.629 4.029 1.00 0.00 63 LYS A CA 18
ATOM 45871 C C . LYS C 3 62 ? -17.238 18.079 3.687 1.00 0.00 63 LYS A C 18
ATOM 45872 O O . LYS C 3 62 ? -18.367 18.378 3.299 1.00 0.00 63 LYS A O 18
ATOM 45891 N N . ILE C 3 63 ? -16.246 18.943 3.844 1.00 0.00 64 ILE A N 18
ATOM 45892 C CA . ILE C 3 63 ? -16.430 20.355 3.556 1.00 0.00 64 ILE A CA 18
ATOM 45893 C C . ILE C 3 63 ? -15.547 20.749 2.370 1.00 0.00 64 ILE A C 18
ATOM 45894 O O . ILE C 3 63 ? -14.327 20.601 2.423 1.00 0.00 64 ILE A O 18
ATOM 45910 N N . PRO C 3 64 ? -16.216 21.256 1.300 1.00 0.00 65 PRO A N 18
ATOM 45911 C CA . PRO C 3 64 ? -15.506 21.672 0.102 1.00 0.00 65 PRO A CA 18
ATOM 45912 C C . PRO C 3 64 ? -14.786 23.004 0.327 1.00 0.00 65 PRO A C 18
ATOM 45913 O O . PRO C 3 64 ? -14.781 23.531 1.438 1.00 0.00 65 PRO A O 18
ATOM 45924 N N . ARG C 3 65 ? -14.195 23.508 -0.746 1.00 0.00 66 ARG A N 18
ATOM 45925 C CA . ARG C 3 65 ? -13.473 24.768 -0.680 1.00 0.00 66 ARG A CA 18
ATOM 45926 C C . ARG C 3 65 ? -14.213 25.757 0.223 1.00 0.00 66 ARG A C 18
ATOM 45927 O O . ARG C 3 65 ? -15.338 26.156 -0.078 1.00 0.00 66 ARG A O 18
ATOM 45948 N N . GLU C 3 66 ? -13.553 26.125 1.311 1.00 0.00 67 GLU A N 18
ATOM 45949 C CA . GLU C 3 66 ? -14.134 27.060 2.259 1.00 0.00 67 GLU A CA 18
ATOM 45950 C C . GLU C 3 66 ? -13.360 28.380 2.245 1.00 0.00 67 GLU A C 18
ATOM 45951 O O . GLU C 3 66 ? -12.242 28.443 1.738 1.00 0.00 67 GLU A O 18
ATOM 45963 N N . PRO C 3 67 ? -14.004 29.429 2.823 1.00 0.00 68 PRO A N 18
ATOM 45964 C CA . PRO C 3 67 ? -13.388 30.744 2.882 1.00 0.00 68 PRO A CA 18
ATOM 45965 C C . PRO C 3 67 ? -12.289 30.788 3.945 1.00 0.00 68 PRO A C 18
ATOM 45966 O O . PRO C 3 67 ? -12.493 31.324 5.033 1.00 0.00 68 PRO A O 18
ATOM 45977 N N . GLY C 3 68 ? -11.146 30.217 3.593 1.00 0.00 69 GLY A N 18
ATOM 45978 C CA . GLY C 3 68 ? -10.014 30.184 4.503 1.00 0.00 69 GLY A CA 18
ATOM 45979 C C . GLY C 3 68 ? -9.222 28.884 4.346 1.00 0.00 69 GLY A C 18
ATOM 45980 O O . GLY C 3 68 ? -8.874 28.242 5.336 1.00 0.00 69 GLY A O 18
ATOM 45984 N N . ASN C 3 69 ? -8.961 28.535 3.095 1.00 0.00 70 ASN A N 18
ATOM 45985 C CA . ASN C 3 69 ? -8.217 27.324 2.796 1.00 0.00 70 ASN A CA 18
ATOM 45986 C C . ASN C 3 69 ? -6.939 27.690 2.037 1.00 0.00 70 ASN A C 18
ATOM 45987 O O . ASN C 3 69 ? -6.953 27.816 0.814 1.00 0.00 70 ASN A O 18
ATOM 45998 N N . PRO C 3 70 ? -5.836 27.854 2.816 1.00 0.00 71 PRO A N 18
ATOM 45999 C CA . PRO C 3 70 ? -4.552 28.203 2.231 1.00 0.00 71 PRO A CA 18
ATOM 46000 C C . PRO C 3 70 ? -3.922 26.996 1.532 1.00 0.00 71 PRO A C 18
ATOM 46001 O O . PRO C 3 70 ? -2.785 26.629 1.825 1.00 0.00 71 PRO A O 18
ATOM 46012 N N . GLY C 3 71 ? -4.688 26.413 0.622 1.00 0.00 72 GLY A N 18
ATOM 46013 C CA . GLY C 3 71 ? -4.219 25.256 -0.121 1.00 0.00 72 GLY A CA 18
ATOM 46014 C C . GLY C 3 71 ? -4.636 23.956 0.570 1.00 0.00 72 GLY A C 18
ATOM 46015 O O . GLY C 3 71 ? -5.040 23.000 -0.090 1.00 0.00 72 GLY A O 18
ATOM 46019 N N . LYS C 3 72 ? -4.523 23.962 1.890 1.00 0.00 73 LYS A N 18
ATOM 46020 C CA . LYS C 3 72 ? -4.882 22.795 2.678 1.00 0.00 73 LYS A CA 18
ATOM 46021 C C . LYS C 3 72 ? -5.509 23.249 3.998 1.00 0.00 73 LYS A C 18
ATOM 46022 O O . LYS C 3 72 ? -4.945 23.022 5.067 1.00 0.00 73 LYS A O 18
ATOM 46041 N N . GLY C 3 73 ? -6.667 23.882 3.879 1.00 0.00 74 GLY A N 18
ATOM 46042 C CA . GLY C 3 73 ? -7.376 24.370 5.049 1.00 0.00 74 GLY A CA 18
ATOM 46043 C C . GLY C 3 73 ? -8.861 24.007 4.982 1.00 0.00 74 GLY A C 18
ATOM 46044 O O . GLY C 3 73 ? -9.701 24.863 4.710 1.00 0.00 74 GLY A O 18
ATOM 46048 N N . ASN C 3 74 ? -9.138 22.736 5.233 1.00 0.00 75 ASN A N 18
ATOM 46049 C CA . ASN C 3 74 ? -10.507 22.249 5.204 1.00 0.00 75 ASN A CA 18
ATOM 46050 C C . ASN C 3 74 ? -10.732 21.301 6.384 1.00 0.00 75 ASN A C 18
ATOM 46051 O O . ASN C 3 74 ? -9.862 21.154 7.241 1.00 0.00 75 ASN A O 18
ATOM 46062 N N . TYR C 3 75 ? -11.903 20.682 6.390 1.00 0.00 76 TYR A N 18
ATOM 46063 C CA . TYR C 3 75 ? -12.253 19.752 7.450 1.00 0.00 76 TYR A CA 18
ATOM 46064 C C . TYR C 3 75 ? -13.414 18.850 7.027 1.00 0.00 76 TYR A C 18
ATOM 46065 O O . TYR C 3 75 ? -14.243 19.242 6.207 1.00 0.00 76 TYR A O 18
ATOM 46083 N N . TRP C 3 76 ? -13.436 17.658 7.606 1.00 0.00 77 TRP A N 18
ATOM 46084 C CA . TRP C 3 76 ? -14.481 16.696 7.299 1.00 0.00 77 TRP A CA 18
ATOM 46085 C C . TRP C 3 76 ? -15.226 16.377 8.597 1.00 0.00 77 TRP A C 18
ATOM 46086 O O . TRP C 3 76 ? -14.848 16.853 9.666 1.00 0.00 77 TRP A O 18
ATOM 46107 N N . THR C 3 77 ? -16.270 15.574 8.460 1.00 0.00 78 THR A N 18
ATOM 46108 C CA . THR C 3 77 ? -17.071 15.186 9.608 1.00 0.00 78 THR A CA 18
ATOM 46109 C C . THR C 3 77 ? -17.582 13.753 9.442 1.00 0.00 78 THR A C 18
ATOM 46110 O O . THR C 3 77 ? -18.236 13.434 8.451 1.00 0.00 78 THR A O 18
ATOM 46121 N N . LEU C 3 78 ? -17.264 12.928 10.429 1.00 0.00 79 LEU A N 18
ATOM 46122 C CA . LEU C 3 78 ? -17.682 11.536 10.405 1.00 0.00 79 LEU A CA 18
ATOM 46123 C C . LEU C 3 78 ? -18.657 11.281 11.556 1.00 0.00 79 LEU A C 18
ATOM 46124 O O . LEU C 3 78 ? -18.613 11.970 12.575 1.00 0.00 79 LEU A O 18
ATOM 46140 N N . ASP C 3 79 ? -19.513 10.290 11.356 1.00 0.00 80 ASP A N 18
ATOM 46141 C CA . ASP C 3 79 ? -20.497 9.936 12.365 1.00 0.00 80 ASP A CA 18
ATOM 46142 C C . ASP C 3 79 ? -19.841 9.040 13.418 1.00 0.00 80 ASP A C 18
ATOM 46143 O O . ASP C 3 79 ? -18.955 8.249 13.100 1.00 0.00 80 ASP A O 18
ATOM 46152 N N . PRO C 3 80 ? -20.315 9.199 14.683 1.00 0.00 81 PRO A N 18
ATOM 46153 C CA . PRO C 3 80 ? -19.784 8.413 15.784 1.00 0.00 81 PRO A CA 18
ATOM 46154 C C . PRO C 3 80 ? -20.304 6.975 15.733 1.00 0.00 81 PRO A C 18
ATOM 46155 O O . PRO C 3 80 ? -21.217 6.614 16.474 1.00 0.00 81 PRO A O 18
ATOM 46166 N N . GLN C 3 81 ? -19.700 6.193 14.850 1.00 0.00 82 GLN A N 18
ATOM 46167 C CA . GLN C 3 81 ? -20.090 4.802 14.692 1.00 0.00 82 GLN A CA 18
ATOM 46168 C C . GLN C 3 81 ? -19.250 4.136 13.601 1.00 0.00 82 GLN A C 18
ATOM 46169 O O . GLN C 3 81 ? -19.765 3.349 12.809 1.00 0.00 82 GLN A O 18
ATOM 46183 N N . SER C 3 82 ? -17.969 4.476 13.595 1.00 0.00 83 SER A N 18
ATOM 46184 C CA . SER C 3 82 ? -17.052 3.920 12.614 1.00 0.00 83 SER A CA 18
ATOM 46185 C C . SER C 3 82 ? -16.615 2.518 13.042 1.00 0.00 83 SER A C 18
ATOM 46186 O O . SER C 3 82 ? -16.486 1.623 12.208 1.00 0.00 83 SER A O 18
ATOM 46194 N N . GLU C 3 83 ? -16.399 2.371 14.341 1.00 0.00 84 GLU A N 18
ATOM 46195 C CA . GLU C 3 83 ? -15.979 1.092 14.889 1.00 0.00 84 GLU A CA 18
ATOM 46196 C C . GLU C 3 83 ? -16.984 0.000 14.519 1.00 0.00 84 GLU A C 18
ATOM 46197 O O . GLU C 3 83 ? -16.595 -1.092 14.108 1.00 0.00 84 GLU A O 18
ATOM 46209 N N . ASP C 3 84 ? -18.257 0.332 14.678 1.00 0.00 85 ASP A N 18
ATOM 46210 C CA . ASP C 3 84 ? -19.320 -0.607 14.365 1.00 0.00 85 ASP A CA 18
ATOM 46211 C C . ASP C 3 84 ? -19.228 -1.002 12.890 1.00 0.00 85 ASP A C 18
ATOM 46212 O O . ASP C 3 84 ? -19.385 -2.173 12.546 1.00 0.00 85 ASP A O 18
ATOM 46221 N N . MET C 3 85 ? -18.975 -0.003 12.057 1.00 0.00 86 MET A N 18
ATOM 46222 C CA . MET C 3 85 ? -18.861 -0.231 10.627 1.00 0.00 86 MET A CA 18
ATOM 46223 C C . MET C 3 85 ? -17.743 -1.228 10.319 1.00 0.00 86 MET A C 18
ATOM 46224 O O . MET C 3 85 ? -17.865 -2.040 9.403 1.00 0.00 86 MET A O 18
ATOM 46238 N N . PHE C 3 86 ? -16.678 -1.135 11.101 1.00 0.00 87 PHE A N 18
ATOM 46239 C CA . PHE C 3 86 ? -15.539 -2.019 10.923 1.00 0.00 87 PHE A CA 18
ATOM 46240 C C . PHE C 3 86 ? -15.889 -3.453 11.325 1.00 0.00 87 PHE A C 18
ATOM 46241 O O . PHE C 3 86 ? -15.729 -4.381 10.534 1.00 0.00 87 PHE A O 18
ATOM 46258 N N . ASP C 3 87 ? -16.361 -3.590 12.556 1.00 0.00 88 ASP A N 18
ATOM 46259 C CA . ASP C 3 87 ? -16.736 -4.895 13.073 1.00 0.00 88 ASP A CA 18
ATOM 46260 C C . ASP C 3 87 ? -17.690 -5.574 12.088 1.00 0.00 88 ASP A C 18
ATOM 46261 O O . ASP C 3 87 ? -17.477 -6.722 11.703 1.00 0.00 88 ASP A O 18
ATOM 46270 N N . ASN C 3 88 ? -18.723 -4.835 11.710 1.00 0.00 89 ASN A N 18
ATOM 46271 C CA . ASN C 3 88 ? -19.711 -5.352 10.778 1.00 0.00 89 ASN A CA 18
ATOM 46272 C C . ASN C 3 88 ? -19.182 -5.208 9.349 1.00 0.00 89 ASN A C 18
ATOM 46273 O O . ASN C 3 88 ? -19.577 -4.295 8.626 1.00 0.00 89 ASN A O 18
ATOM 46284 N N . GLY C 3 89 ? -18.296 -6.124 8.985 1.00 0.00 90 GLY A N 18
ATOM 46285 C CA . GLY C 3 89 ? -17.709 -6.110 7.656 1.00 0.00 90 GLY A CA 18
ATOM 46286 C C . GLY C 3 89 ? -18.675 -6.696 6.624 1.00 0.00 90 GLY A C 18
ATOM 46287 O O . GLY C 3 89 ? -18.976 -7.888 6.657 1.00 0.00 90 GLY A O 18
ATOM 46291 N N . SER C 3 90 ? -19.133 -5.831 5.732 1.00 0.00 91 SER A N 18
ATOM 46292 C CA . SER C 3 90 ? -20.059 -6.248 4.692 1.00 0.00 91 SER A CA 18
ATOM 46293 C C . SER C 3 90 ? -19.293 -6.563 3.405 1.00 0.00 91 SER A C 18
ATOM 46294 O O . SER C 3 90 ? -19.840 -6.451 2.310 1.00 0.00 91 SER A O 18
ATOM 46302 N N . PHE C 3 91 ? -18.038 -6.951 3.581 1.00 0.00 92 PHE A N 18
ATOM 46303 C CA . PHE C 3 91 ? -17.192 -7.283 2.448 1.00 0.00 92 PHE A CA 18
ATOM 46304 C C . PHE C 3 91 ? -16.035 -8.188 2.874 1.00 0.00 92 PHE A C 18
ATOM 46305 O O . PHE C 3 91 ? -15.906 -9.309 2.385 1.00 0.00 92 PHE A O 18
ATOM 46322 N N . LEU C 3 92 ? -15.222 -7.668 3.782 1.00 0.00 93 LEU A N 18
ATOM 46323 C CA . LEU C 3 92 ? -14.080 -8.415 4.281 1.00 0.00 93 LEU A CA 18
ATOM 46324 C C . LEU C 3 92 ? -13.468 -9.225 3.136 1.00 0.00 93 LEU A C 18
ATOM 46325 O O . LEU C 3 92 ? -13.812 -10.390 2.942 1.00 0.00 93 LEU A O 18
ATOM 46341 N N . ARG C 3 93 ? -12.570 -8.577 2.409 1.00 0.00 94 ARG A N 18
ATOM 46342 C CA . ARG C 3 93 ? -11.906 -9.223 1.289 1.00 0.00 94 ARG A CA 18
ATOM 46343 C C . ARG C 3 93 ? -10.454 -9.545 1.646 1.00 0.00 94 ARG A C 18
ATOM 46344 O O . ARG C 3 93 ? -9.556 -9.373 0.824 1.00 0.00 94 ARG A O 18
ATOM 46365 N N . ARG C 3 94 ? -10.269 -10.008 2.874 1.00 0.00 95 ARG A N 18
ATOM 46366 C CA . ARG C 3 94 ? -8.942 -10.356 3.351 1.00 0.00 95 ARG A CA 18
ATOM 46367 C C . ARG C 3 94 ? -9.011 -11.576 4.272 1.00 0.00 95 ARG A C 18
ATOM 46368 O O . ARG C 3 94 ? -8.498 -12.642 3.936 1.00 0.00 95 ARG A O 18
ATOM 46389 N N . ARG C 3 95 ? -9.650 -11.378 5.415 1.00 0.00 96 ARG A N 18
ATOM 46390 C CA . ARG C 3 95 ? -9.794 -12.449 6.387 1.00 0.00 96 ARG A CA 18
ATOM 46391 C C . ARG C 3 95 ? -10.587 -11.961 7.601 1.00 0.00 96 ARG A C 18
ATOM 46392 O O . ARG C 3 95 ? -11.478 -12.657 8.085 1.00 0.00 96 ARG A O 18
ATOM 46413 N N . LYS C 3 96 ? -10.234 -10.769 8.058 1.00 0.00 97 LYS A N 18
ATOM 46414 C CA . LYS C 3 96 ? -10.902 -10.180 9.207 1.00 0.00 97 LYS A CA 18
ATOM 46415 C C . LYS C 3 96 ? -11.307 -8.742 8.874 1.00 0.00 97 LYS A C 18
ATOM 46416 O O . LYS C 3 96 ? -12.490 -8.407 8.891 1.00 0.00 97 LYS A O 18
ATOM 46435 N N . ARG C 3 97 ? -10.302 -7.931 8.579 1.00 0.00 98 ARG A N 18
ATOM 46436 C CA . ARG C 3 97 ? -10.538 -6.538 8.242 1.00 0.00 98 ARG A CA 18
ATOM 46437 C C . ARG C 3 97 ? -11.654 -5.963 9.118 1.00 0.00 98 ARG A C 18
ATOM 46438 O O . ARG C 3 97 ? -11.384 -5.275 10.101 1.00 0.00 98 ARG A O 18
ATOM 47436 N N . VAL C 3 1 ? 1.325 0.000 0.000 1.00 0.00 2 VAL A N 19
ATOM 47437 C CA . VAL C 3 1 ? 2.073 0.000 -1.245 1.00 0.00 2 VAL A CA 19
ATOM 47438 C C . VAL C 3 1 ? 1.519 1.088 -2.168 1.00 0.00 2 VAL A C 19
ATOM 47439 O O . VAL C 3 1 ? 1.146 0.810 -3.307 1.00 0.00 2 VAL A O 19
ATOM 47452 N N . LYS C 3 2 ? 1.484 2.303 -1.643 1.00 0.00 3 LYS A N 19
ATOM 47453 C CA . LYS C 3 2 ? 0.982 3.434 -2.405 1.00 0.00 3 LYS A CA 19
ATOM 47454 C C . LYS C 3 2 ? 1.400 3.282 -3.869 1.00 0.00 3 LYS A C 19
ATOM 47455 O O . LYS C 3 2 ? 2.538 2.916 -4.159 1.00 0.00 3 LYS A O 19
ATOM 47474 N N . PRO C 3 3 ? 0.432 3.579 -4.777 1.00 0.00 4 PRO A N 19
ATOM 47475 C CA . PRO C 3 3 ? 0.688 3.479 -6.204 1.00 0.00 4 PRO A CA 19
ATOM 47476 C C . PRO C 3 3 ? 1.549 4.647 -6.689 1.00 0.00 4 PRO A C 19
ATOM 47477 O O . PRO C 3 3 ? 1.913 5.523 -5.905 1.00 0.00 4 PRO A O 19
ATOM 47488 N N . PRO C 3 4 ? 1.859 4.621 -8.013 1.00 0.00 5 PRO A N 19
ATOM 47489 C CA . PRO C 3 4 ? 2.671 5.667 -8.612 1.00 0.00 5 PRO A CA 19
ATOM 47490 C C . PRO C 3 4 ? 1.863 6.954 -8.791 1.00 0.00 5 PRO A C 19
ATOM 47491 O O . PRO C 3 4 ? 1.080 7.074 -9.732 1.00 0.00 5 PRO A O 19
ATOM 47502 N N . TYR C 3 5 ? 2.081 7.884 -7.872 1.00 0.00 6 TYR A N 19
ATOM 47503 C CA . TYR C 3 5 ? 1.383 9.157 -7.916 1.00 0.00 6 TYR A CA 19
ATOM 47504 C C . TYR C 3 5 ? 2.351 10.303 -8.219 1.00 0.00 6 TYR A C 19
ATOM 47505 O O . TYR C 3 5 ? 3.566 10.127 -8.155 1.00 0.00 6 TYR A O 19
ATOM 47523 N N . SER C 3 6 ? 1.775 11.451 -8.543 1.00 0.00 7 SER A N 19
ATOM 47524 C CA . SER C 3 6 ? 2.571 12.626 -8.856 1.00 0.00 7 SER A CA 19
ATOM 47525 C C . SER C 3 6 ? 3.274 13.133 -7.595 1.00 0.00 7 SER A C 19
ATOM 47526 O O . SER C 3 6 ? 2.676 13.846 -6.791 1.00 0.00 7 SER A O 19
ATOM 47534 N N . TYR C 3 7 ? 4.534 12.744 -7.462 1.00 0.00 8 TYR A N 19
ATOM 47535 C CA . TYR C 3 7 ? 5.325 13.150 -6.312 1.00 0.00 8 TYR A CA 19
ATOM 47536 C C . TYR C 3 7 ? 5.149 14.643 -6.026 1.00 0.00 8 TYR A C 19
ATOM 47537 O O . TYR C 3 7 ? 4.988 15.043 -4.874 1.00 0.00 8 TYR A O 19
ATOM 47555 N N . ILE C 3 8 ? 5.186 15.426 -7.094 1.00 0.00 9 ILE A N 19
ATOM 47556 C CA . ILE C 3 8 ? 5.034 16.866 -6.972 1.00 0.00 9 ILE A CA 19
ATOM 47557 C C . ILE C 3 8 ? 3.861 17.173 -6.038 1.00 0.00 9 ILE A C 19
ATOM 47558 O O . ILE C 3 8 ? 3.947 18.071 -5.202 1.00 0.00 9 ILE A O 19
ATOM 47574 N N . ALA C 3 9 ? 2.793 16.409 -6.211 1.00 0.00 10 ALA A N 19
ATOM 47575 C CA . ALA C 3 9 ? 1.604 16.588 -5.394 1.00 0.00 10 ALA A CA 19
ATOM 47576 C C . ALA C 3 9 ? 1.948 16.299 -3.932 1.00 0.00 10 ALA A C 19
ATOM 47577 O O . ALA C 3 9 ? 1.742 17.146 -3.063 1.00 0.00 10 ALA A O 19
ATOM 47584 N N . LEU C 3 10 ? 2.466 15.101 -3.704 1.00 0.00 11 LEU A N 19
ATOM 47585 C CA . LEU C 3 10 ? 2.840 14.691 -2.361 1.00 0.00 11 LEU A CA 19
ATOM 47586 C C . LEU C 3 10 ? 3.825 15.706 -1.778 1.00 0.00 11 LEU A C 19
ATOM 47587 O O . LEU C 3 10 ? 3.919 15.857 -0.561 1.00 0.00 11 LEU A O 19
ATOM 47603 N N . ILE C 3 11 ? 4.536 16.375 -2.674 1.00 0.00 12 ILE A N 19
ATOM 47604 C CA . ILE C 3 11 ? 5.510 17.372 -2.264 1.00 0.00 12 ILE A CA 19
ATOM 47605 C C . ILE C 3 11 ? 4.779 18.632 -1.798 1.00 0.00 12 ILE A C 19
ATOM 47606 O O . ILE C 3 11 ? 5.041 19.139 -0.708 1.00 0.00 12 ILE A O 19
ATOM 47622 N N . THR C 3 12 ? 3.877 19.102 -2.646 1.00 0.00 13 THR A N 19
ATOM 47623 C CA . THR C 3 12 ? 3.106 20.294 -2.335 1.00 0.00 13 THR A CA 19
ATOM 47624 C C . THR C 3 12 ? 2.513 20.193 -0.928 1.00 0.00 13 THR A C 19
ATOM 47625 O O . THR C 3 12 ? 2.477 21.179 -0.194 1.00 0.00 13 THR A O 19
ATOM 47636 N N . MET C 3 13 ? 2.061 18.992 -0.596 1.00 0.00 14 MET A N 19
ATOM 47637 C CA . MET C 3 13 ? 1.472 18.750 0.710 1.00 0.00 14 MET A CA 19
ATOM 47638 C C . MET C 3 13 ? 2.554 18.606 1.782 1.00 0.00 14 MET A C 19
ATOM 47639 O O . MET C 3 13 ? 2.321 18.918 2.949 1.00 0.00 14 MET A O 19
ATOM 47653 N N . ALA C 3 14 ? 3.713 18.134 1.348 1.00 0.00 15 ALA A N 19
ATOM 47654 C CA . ALA C 3 14 ? 4.832 17.946 2.256 1.00 0.00 15 ALA A CA 19
ATOM 47655 C C . ALA C 3 14 ? 5.432 19.308 2.609 1.00 0.00 15 ALA A C 19
ATOM 47656 O O . ALA C 3 14 ? 5.980 19.486 3.696 1.00 0.00 15 ALA A O 19
ATOM 47663 N N . ILE C 3 15 ? 5.307 20.235 1.671 1.00 0.00 16 ILE A N 19
ATOM 47664 C CA . ILE C 3 15 ? 5.831 21.576 1.869 1.00 0.00 16 ILE A CA 19
ATOM 47665 C C . ILE C 3 15 ? 4.823 22.398 2.675 1.00 0.00 16 ILE A C 19
ATOM 47666 O O . ILE C 3 15 ? 5.208 23.260 3.463 1.00 0.00 16 ILE A O 19
ATOM 47682 N N . LEU C 3 16 ? 3.551 22.102 2.450 1.00 0.00 17 LEU A N 19
ATOM 47683 C CA . LEU C 3 16 ? 2.485 22.803 3.145 1.00 0.00 17 LEU A CA 19
ATOM 47684 C C . LEU C 3 16 ? 2.515 22.426 4.627 1.00 0.00 17 LEU A C 19
ATOM 47685 O O . LEU C 3 16 ? 2.035 23.179 5.473 1.00 0.00 17 LEU A O 19
ATOM 47701 N N . GLN C 3 17 ? 3.082 21.259 4.897 1.00 0.00 18 GLN A N 19
ATOM 47702 C CA . GLN C 3 17 ? 3.181 20.773 6.263 1.00 0.00 18 GLN A CA 19
ATOM 47703 C C . GLN C 3 17 ? 4.132 21.656 7.073 1.00 0.00 18 GLN A C 19
ATOM 47704 O O . GLN C 3 17 ? 4.044 21.707 8.299 1.00 0.00 18 GLN A O 19
ATOM 47718 N N . SER C 3 18 ? 5.020 22.328 6.356 1.00 0.00 19 SER A N 19
ATOM 47719 C CA . SER C 3 18 ? 5.986 23.206 6.993 1.00 0.00 19 SER A CA 19
ATOM 47720 C C . SER C 3 18 ? 5.790 24.643 6.505 1.00 0.00 19 SER A C 19
ATOM 47721 O O . SER C 3 18 ? 6.595 25.154 5.728 1.00 0.00 19 SER A O 19
ATOM 47729 N N . PRO C 3 19 ? 4.686 25.270 6.994 1.00 0.00 20 PRO A N 19
ATOM 47730 C CA . PRO C 3 19 ? 4.374 26.638 6.616 1.00 0.00 20 PRO A CA 19
ATOM 47731 C C . PRO C 3 19 ? 5.296 27.628 7.331 1.00 0.00 20 PRO A C 19
ATOM 47732 O O . PRO C 3 19 ? 5.231 28.831 7.083 1.00 0.00 20 PRO A O 19
ATOM 47743 N N . GLN C 3 20 ? 6.132 27.085 8.203 1.00 0.00 21 GLN A N 19
ATOM 47744 C CA . GLN C 3 20 ? 7.066 27.906 8.955 1.00 0.00 21 GLN A CA 19
ATOM 47745 C C . GLN C 3 20 ? 8.239 28.324 8.067 1.00 0.00 21 GLN A C 19
ATOM 47746 O O . GLN C 3 20 ? 9.135 29.040 8.513 1.00 0.00 21 GLN A O 19
ATOM 47760 N N . LYS C 3 21 ? 8.197 27.859 6.827 1.00 0.00 22 LYS A N 19
ATOM 47761 C CA . LYS C 3 21 ? 9.245 28.176 5.873 1.00 0.00 22 LYS A CA 19
ATOM 47762 C C . LYS C 3 21 ? 10.521 27.422 6.254 1.00 0.00 22 LYS A C 19
ATOM 47763 O O . LYS C 3 21 ? 11.522 28.034 6.621 1.00 0.00 22 LYS A O 19
ATOM 47782 N N . LYS C 3 22 ? 10.442 26.103 6.155 1.00 0.00 23 LYS A N 19
ATOM 47783 C CA . LYS C 3 22 ? 11.578 25.258 6.485 1.00 0.00 23 LYS A CA 19
ATOM 47784 C C . LYS C 3 22 ? 11.262 23.812 6.098 1.00 0.00 23 LYS A C 19
ATOM 47785 O O . LYS C 3 22 ? 10.230 23.272 6.493 1.00 0.00 23 LYS A O 19
ATOM 47804 N N . LEU C 3 23 ? 12.169 23.227 5.330 1.00 0.00 24 LEU A N 19
ATOM 47805 C CA . LEU C 3 23 ? 12.000 21.854 4.886 1.00 0.00 24 LEU A CA 19
ATOM 47806 C C . LEU C 3 23 ? 13.312 21.092 5.088 1.00 0.00 24 LEU A C 19
ATOM 47807 O O . LEU C 3 23 ? 14.329 21.684 5.443 1.00 0.00 24 LEU A O 19
ATOM 47823 N N . THR C 3 24 ? 13.245 19.790 4.852 1.00 0.00 25 THR A N 19
ATOM 47824 C CA . THR C 3 24 ? 14.414 18.941 5.004 1.00 0.00 25 THR A CA 19
ATOM 47825 C C . THR C 3 24 ? 14.264 17.671 4.163 1.00 0.00 25 THR A C 19
ATOM 47826 O O . THR C 3 24 ? 13.483 16.785 4.505 1.00 0.00 25 THR A O 19
ATOM 47837 N N . LEU C 3 25 ? 15.025 17.625 3.079 1.00 0.00 26 LEU A N 19
ATOM 47838 C CA . LEU C 3 25 ? 14.987 16.479 2.187 1.00 0.00 26 LEU A CA 19
ATOM 47839 C C . LEU C 3 25 ? 14.958 15.193 3.016 1.00 0.00 26 LEU A C 19
ATOM 47840 O O . LEU C 3 25 ? 14.163 14.294 2.746 1.00 0.00 26 LEU A O 19
ATOM 47856 N N . SER C 3 26 ? 15.836 15.147 4.008 1.00 0.00 27 SER A N 19
ATOM 47857 C CA . SER C 3 26 ? 15.921 13.986 4.877 1.00 0.00 27 SER A CA 19
ATOM 47858 C C . SER C 3 26 ? 14.568 13.729 5.542 1.00 0.00 27 SER A C 19
ATOM 47859 O O . SER C 3 26 ? 14.041 12.619 5.478 1.00 0.00 27 SER A O 19
ATOM 47867 N N . GLY C 3 27 ? 14.042 14.774 6.165 1.00 0.00 28 GLY A N 19
ATOM 47868 C CA . GLY C 3 27 ? 12.760 14.675 6.841 1.00 0.00 28 GLY A CA 19
ATOM 47869 C C . GLY C 3 27 ? 11.633 14.403 5.842 1.00 0.00 28 GLY A C 19
ATOM 47870 O O . GLY C 3 27 ? 10.581 13.884 6.213 1.00 0.00 28 GLY A O 19
ATOM 47874 N N . ILE C 3 28 ? 11.892 14.765 4.594 1.00 0.00 29 ILE A N 19
ATOM 47875 C CA . ILE C 3 28 ? 10.913 14.566 3.538 1.00 0.00 29 ILE A CA 19
ATOM 47876 C C . ILE C 3 28 ? 10.925 13.098 3.107 1.00 0.00 29 ILE A C 19
ATOM 47877 O O . ILE C 3 28 ? 9.871 12.483 2.956 1.00 0.00 29 ILE A O 19
ATOM 47893 N N . CYS C 3 29 ? 12.130 12.580 2.920 1.00 0.00 30 CYS A N 19
ATOM 47894 C CA . CYS C 3 29 ? 12.294 11.196 2.509 1.00 0.00 30 CYS A CA 19
ATOM 47895 C C . CYS C 3 29 ? 11.683 10.299 3.588 1.00 0.00 30 CYS A C 19
ATOM 47896 O O . CYS C 3 29 ? 11.138 9.239 3.283 1.00 0.00 30 CYS A O 19
ATOM 47904 N N . GLU C 3 30 ? 11.795 10.756 4.826 1.00 0.00 31 GLU A N 19
ATOM 47905 C CA . GLU C 3 30 ? 11.260 10.008 5.951 1.00 0.00 31 GLU A CA 19
ATOM 47906 C C . GLU C 3 30 ? 9.750 10.227 6.064 1.00 0.00 31 GLU A C 19
ATOM 47907 O O . GLU C 3 30 ? 9.001 9.289 6.332 1.00 0.00 31 GLU A O 19
ATOM 47919 N N . PHE C 3 31 ? 9.347 11.472 5.855 1.00 0.00 32 PHE A N 19
ATOM 47920 C CA . PHE C 3 31 ? 7.940 11.826 5.931 1.00 0.00 32 PHE A CA 19
ATOM 47921 C C . PHE C 3 31 ? 7.134 11.104 4.848 1.00 0.00 32 PHE A C 19
ATOM 47922 O O . PHE C 3 31 ? 5.981 10.737 5.069 1.00 0.00 32 PHE A O 19
ATOM 47939 N N . ILE C 3 32 ? 7.774 10.923 3.702 1.00 0.00 33 ILE A N 19
ATOM 47940 C CA . ILE C 3 32 ? 7.131 10.251 2.585 1.00 0.00 33 ILE A CA 19
ATOM 47941 C C . ILE C 3 32 ? 7.274 8.737 2.755 1.00 0.00 33 ILE A C 19
ATOM 47942 O O . ILE C 3 32 ? 6.300 7.999 2.615 1.00 0.00 33 ILE A O 19
ATOM 47958 N N . SER C 3 33 ? 8.495 8.320 3.054 1.00 0.00 34 SER A N 19
ATOM 47959 C CA . SER C 3 33 ? 8.777 6.908 3.245 1.00 0.00 34 SER A CA 19
ATOM 47960 C C . SER C 3 33 ? 7.817 6.317 4.278 1.00 0.00 34 SER A C 19
ATOM 47961 O O . SER C 3 33 ? 7.272 5.232 4.076 1.00 0.00 34 SER A O 19
ATOM 47969 N N . ASN C 3 34 ? 7.638 7.055 5.364 1.00 0.00 35 ASN A N 19
ATOM 47970 C CA . ASN C 3 34 ? 6.752 6.617 6.429 1.00 0.00 35 ASN A CA 19
ATOM 47971 C C . ASN C 3 34 ? 5.362 6.344 5.851 1.00 0.00 35 ASN A C 19
ATOM 47972 O O . ASN C 3 34 ? 4.732 5.343 6.188 1.00 0.00 35 ASN A O 19
ATOM 47983 N N . ARG C 3 35 ? 4.925 7.253 4.991 1.00 0.00 36 ARG A N 19
ATOM 47984 C CA . ARG C 3 35 ? 3.621 7.122 4.364 1.00 0.00 36 ARG A CA 19
ATOM 47985 C C . ARG C 3 35 ? 3.616 5.941 3.392 1.00 0.00 36 ARG A C 19
ATOM 47986 O O . ARG C 3 35 ? 2.626 5.217 3.294 1.00 0.00 36 ARG A O 19
ATOM 48007 N N . PHE C 3 36 ? 4.733 5.781 2.698 1.00 0.00 37 PHE A N 19
ATOM 48008 C CA . PHE C 3 36 ? 4.870 4.700 1.737 1.00 0.00 37 PHE A CA 19
ATOM 48009 C C . PHE C 3 36 ? 6.008 3.756 2.132 1.00 0.00 37 PHE A C 19
ATOM 48010 O O . PHE C 3 36 ? 7.180 4.084 1.954 1.00 0.00 37 PHE A O 19
ATOM 48027 N N . PRO C 3 37 ? 5.612 2.573 2.673 1.00 0.00 38 PRO A N 19
ATOM 48028 C CA . PRO C 3 37 ? 6.586 1.580 3.094 1.00 0.00 38 PRO A CA 19
ATOM 48029 C C . PRO C 3 37 ? 7.195 0.863 1.888 1.00 0.00 38 PRO A C 19
ATOM 48030 O O . PRO C 3 37 ? 8.382 0.543 1.886 1.00 0.00 38 PRO A O 19
ATOM 48041 N N . TYR C 3 38 ? 6.354 0.633 0.890 1.00 0.00 39 TYR A N 19
ATOM 48042 C CA . TYR C 3 38 ? 6.794 -0.040 -0.320 1.00 0.00 39 TYR A CA 19
ATOM 48043 C C . TYR C 3 38 ? 7.787 0.825 -1.098 1.00 0.00 39 TYR A C 19
ATOM 48044 O O . TYR C 3 38 ? 8.770 0.318 -1.637 1.00 0.00 39 TYR A O 19
ATOM 48062 N N . TYR C 3 39 ? 7.497 2.118 -1.132 1.00 0.00 40 TYR A N 19
ATOM 48063 C CA . TYR C 3 39 ? 8.352 3.059 -1.836 1.00 0.00 40 TYR A CA 19
ATOM 48064 C C . TYR C 3 39 ? 9.730 3.145 -1.177 1.00 0.00 40 TYR A C 19
ATOM 48065 O O . TYR C 3 39 ? 10.752 2.990 -1.845 1.00 0.00 40 TYR A O 19
ATOM 48083 N N . ARG C 3 40 ? 9.714 3.392 0.124 1.00 0.00 41 ARG A N 19
ATOM 48084 C CA . ARG C 3 40 ? 10.950 3.501 0.881 1.00 0.00 41 ARG A CA 19
ATOM 48085 C C . ARG C 3 40 ? 11.685 2.159 0.893 1.00 0.00 41 ARG A C 19
ATOM 48086 O O . ARG C 3 40 ? 12.867 2.097 1.228 1.00 0.00 41 ARG A O 19
ATOM 48107 N N . GLU C 3 41 ? 10.955 1.117 0.522 1.00 0.00 42 GLU A N 19
ATOM 48108 C CA . GLU C 3 41 ? 11.522 -0.220 0.486 1.00 0.00 42 GLU A CA 19
ATOM 48109 C C . GLU C 3 41 ? 12.401 -0.390 -0.755 1.00 0.00 42 GLU A C 19
ATOM 48110 O O . GLU C 3 41 ? 13.540 -0.845 -0.656 1.00 0.00 42 GLU A O 19
ATOM 48122 N N . LYS C 3 42 ? 11.838 -0.017 -1.895 1.00 0.00 43 LYS A N 19
ATOM 48123 C CA . LYS C 3 42 ? 12.556 -0.123 -3.153 1.00 0.00 43 LYS A CA 19
ATOM 48124 C C . LYS C 3 42 ? 13.538 1.044 -3.275 1.00 0.00 43 LYS A C 19
ATOM 48125 O O . LYS C 3 42 ? 14.710 0.844 -3.589 1.00 0.00 43 LYS A O 19
ATOM 48144 N N . PHE C 3 43 ? 13.023 2.238 -3.020 1.00 0.00 44 PHE A N 19
ATOM 48145 C CA . PHE C 3 43 ? 13.840 3.438 -3.097 1.00 0.00 44 PHE A CA 19
ATOM 48146 C C . PHE C 3 43 ? 15.037 3.227 -4.027 1.00 0.00 44 PHE A C 19
ATOM 48147 O O . PHE C 3 43 ? 16.184 3.262 -3.585 1.00 0.00 44 PHE A O 19
ATOM 48164 N N . PRO C 3 44 ? 14.720 3.007 -5.331 1.00 0.00 45 PRO A N 19
ATOM 48165 C CA . PRO C 3 44 ? 15.756 2.791 -6.327 1.00 0.00 45 PRO A CA 19
ATOM 48166 C C . PRO C 3 44 ? 16.458 4.103 -6.682 1.00 0.00 45 PRO A C 19
ATOM 48167 O O . PRO C 3 44 ? 17.508 4.097 -7.322 1.00 0.00 45 PRO A O 19
ATOM 48178 N N . ALA C 3 45 ? 15.848 5.198 -6.252 1.00 0.00 46 ALA A N 19
ATOM 48179 C CA . ALA C 3 45 ? 16.401 6.516 -6.516 1.00 0.00 46 ALA A CA 19
ATOM 48180 C C . ALA C 3 45 ? 15.407 7.583 -6.056 1.00 0.00 46 ALA A C 19
ATOM 48181 O O . ALA C 3 45 ? 15.195 8.579 -6.747 1.00 0.00 46 ALA A O 19
ATOM 48188 N N . TRP C 3 46 ? 14.823 7.340 -4.892 1.00 0.00 47 TRP A N 19
ATOM 48189 C CA . TRP C 3 46 ? 13.855 8.268 -4.332 1.00 0.00 47 TRP A CA 19
ATOM 48190 C C . TRP C 3 46 ? 14.606 9.529 -3.898 1.00 0.00 47 TRP A C 19
ATOM 48191 O O . TRP C 3 46 ? 13.990 10.517 -3.501 1.00 0.00 47 TRP A O 19
ATOM 48212 N N . GLN C 3 47 ? 15.926 9.454 -3.990 1.00 0.00 48 GLN A N 19
ATOM 48213 C CA . GLN C 3 47 ? 16.767 10.577 -3.612 1.00 0.00 48 GLN A CA 19
ATOM 48214 C C . GLN C 3 47 ? 16.620 11.715 -4.624 1.00 0.00 48 GLN A C 19
ATOM 48215 O O . GLN C 3 47 ? 16.138 12.795 -4.285 1.00 0.00 48 GLN A O 19
ATOM 48229 N N . ASN C 3 48 ? 17.043 11.434 -5.848 1.00 0.00 49 ASN A N 19
ATOM 48230 C CA . ASN C 3 48 ? 16.964 12.420 -6.912 1.00 0.00 49 ASN A CA 19
ATOM 48231 C C . ASN C 3 48 ? 15.520 12.516 -7.407 1.00 0.00 49 ASN A C 19
ATOM 48232 O O . ASN C 3 48 ? 15.109 13.546 -7.939 1.00 0.00 49 ASN A O 19
ATOM 48243 N N . SER C 3 49 ? 14.789 11.427 -7.215 1.00 0.00 50 SER A N 19
ATOM 48244 C CA . SER C 3 49 ? 13.399 11.375 -7.635 1.00 0.00 50 SER A CA 19
ATOM 48245 C C . SER C 3 49 ? 12.576 12.400 -6.851 1.00 0.00 50 SER A C 19
ATOM 48246 O O . SER C 3 49 ? 11.968 13.293 -7.439 1.00 0.00 50 SER A O 19
ATOM 48254 N N . ILE C 3 50 ? 12.584 12.237 -5.536 1.00 0.00 51 ILE A N 19
ATOM 48255 C CA . ILE C 3 50 ? 11.847 13.137 -4.666 1.00 0.00 51 ILE A CA 19
ATOM 48256 C C . ILE C 3 50 ? 12.423 14.548 -4.793 1.00 0.00 51 ILE A C 19
ATOM 48257 O O . ILE C 3 50 ? 11.702 15.489 -5.122 1.00 0.00 51 ILE A O 19
ATOM 48273 N N . ARG C 3 51 ? 13.716 14.651 -4.526 1.00 0.00 52 ARG A N 19
ATOM 48274 C CA . ARG C 3 51 ? 14.397 15.933 -4.606 1.00 0.00 52 ARG A CA 19
ATOM 48275 C C . ARG C 3 51 ? 14.058 16.632 -5.924 1.00 0.00 52 ARG A C 19
ATOM 48276 O O . ARG C 3 51 ? 13.906 17.853 -5.962 1.00 0.00 52 ARG A O 19
ATOM 48297 N N . HIS C 3 52 ? 13.948 15.830 -6.972 1.00 0.00 53 HIS A N 19
ATOM 48298 C CA . HIS C 3 52 ? 13.629 16.357 -8.288 1.00 0.00 53 HIS A CA 19
ATOM 48299 C C . HIS C 3 52 ? 12.228 16.970 -8.270 1.00 0.00 53 HIS A C 19
ATOM 48300 O O . HIS C 3 52 ? 12.055 18.143 -8.596 1.00 0.00 53 HIS A O 19
ATOM 48314 N N . ASN C 3 53 ? 11.262 16.148 -7.885 1.00 0.00 54 ASN A N 19
ATOM 48315 C CA . ASN C 3 53 ? 9.881 16.595 -7.820 1.00 0.00 54 ASN A CA 19
ATOM 48316 C C . ASN C 3 53 ? 9.730 17.608 -6.683 1.00 0.00 54 ASN A C 19
ATOM 48317 O O . ASN C 3 53 ? 8.693 18.257 -6.558 1.00 0.00 54 ASN A O 19
ATOM 48328 N N . LEU C 3 54 ? 10.781 17.712 -5.883 1.00 0.00 55 LEU A N 19
ATOM 48329 C CA . LEU C 3 54 ? 10.779 18.635 -4.761 1.00 0.00 55 LEU A CA 19
ATOM 48330 C C . LEU C 3 54 ? 11.183 20.027 -5.250 1.00 0.00 55 LEU A C 19
ATOM 48331 O O . LEU C 3 54 ? 10.453 20.997 -5.048 1.00 0.00 55 LEU A O 19
ATOM 48347 N N . SER C 3 55 ? 12.345 20.082 -5.885 1.00 0.00 56 SER A N 19
ATOM 48348 C CA . SER C 3 55 ? 12.856 21.339 -6.405 1.00 0.00 56 SER A CA 19
ATOM 48349 C C . SER C 3 55 ? 12.132 21.700 -7.704 1.00 0.00 56 SER A C 19
ATOM 48350 O O . SER C 3 55 ? 11.629 22.813 -7.850 1.00 0.00 56 SER A O 19
ATOM 48358 N N . LEU C 3 56 ? 12.104 20.738 -8.615 1.00 0.00 57 LEU A N 19
ATOM 48359 C CA . LEU C 3 56 ? 11.451 20.941 -9.897 1.00 0.00 57 LEU A CA 19
ATOM 48360 C C . LEU C 3 56 ? 9.936 20.988 -9.691 1.00 0.00 57 LEU A C 19
ATOM 48361 O O . LEU C 3 56 ? 9.232 20.031 -10.008 1.00 0.00 57 LEU A O 19
ATOM 48377 N N . ASN C 3 57 ? 9.478 22.113 -9.160 1.00 0.00 58 ASN A N 19
ATOM 48378 C CA . ASN C 3 57 ? 8.059 22.297 -8.908 1.00 0.00 58 ASN A CA 19
ATOM 48379 C C . ASN C 3 57 ? 7.857 23.544 -8.044 1.00 0.00 58 ASN A C 19
ATOM 48380 O O . ASN C 3 57 ? 7.373 24.566 -8.528 1.00 0.00 58 ASN A O 19
ATOM 48391 N N . ASP C 3 58 ? 8.238 23.418 -6.781 1.00 0.00 59 ASP A N 19
ATOM 48392 C CA . ASP C 3 58 ? 8.104 24.522 -5.846 1.00 0.00 59 ASP A CA 19
ATOM 48393 C C . ASP C 3 58 ? 8.974 25.691 -6.316 1.00 0.00 59 ASP A C 19
ATOM 48394 O O . ASP C 3 58 ? 8.566 26.848 -6.226 1.00 0.00 59 ASP A O 19
ATOM 48403 N N . CYS C 3 59 ? 10.155 25.347 -6.807 1.00 0.00 60 CYS A N 19
ATOM 48404 C CA . CYS C 3 59 ? 11.086 26.353 -7.290 1.00 0.00 60 CYS A CA 19
ATOM 48405 C C . CYS C 3 59 ? 11.536 27.203 -6.100 1.00 0.00 60 CYS A C 19
ATOM 48406 O O . CYS C 3 59 ? 11.377 28.423 -6.109 1.00 0.00 60 CYS A O 19
ATOM 48414 N N . PHE C 3 60 ? 12.088 26.525 -5.105 1.00 0.00 61 PHE A N 19
ATOM 48415 C CA . PHE C 3 60 ? 12.562 27.203 -3.910 1.00 0.00 61 PHE A CA 19
ATOM 48416 C C . PHE C 3 60 ? 14.081 27.073 -3.773 1.00 0.00 61 PHE A C 19
ATOM 48417 O O . PHE C 3 60 ? 14.772 26.774 -4.745 1.00 0.00 61 PHE A O 19
ATOM 48434 N N . VAL C 3 61 ? 14.554 27.305 -2.557 1.00 0.00 62 VAL A N 19
ATOM 48435 C CA . VAL C 3 61 ? 15.978 27.219 -2.280 1.00 0.00 62 VAL A CA 19
ATOM 48436 C C . VAL C 3 61 ? 16.230 26.091 -1.277 1.00 0.00 62 VAL A C 19
ATOM 48437 O O . VAL C 3 61 ? 15.320 25.681 -0.557 1.00 0.00 62 VAL A O 19
ATOM 48450 N N . LYS C 3 62 ? 17.469 25.622 -1.261 1.00 0.00 63 LYS A N 19
ATOM 48451 C CA . LYS C 3 62 ? 17.852 24.549 -0.359 1.00 0.00 63 LYS A CA 19
ATOM 48452 C C . LYS C 3 62 ? 19.263 24.813 0.169 1.00 0.00 63 LYS A C 19
ATOM 48453 O O . LYS C 3 62 ? 19.978 25.664 -0.357 1.00 0.00 63 LYS A O 19
ATOM 48472 N N . ILE C 3 63 ? 19.623 24.067 1.204 1.00 0.00 64 ILE A N 19
ATOM 48473 C CA . ILE C 3 63 ? 20.936 24.209 1.809 1.00 0.00 64 ILE A CA 19
ATOM 48474 C C . ILE C 3 63 ? 21.709 22.898 1.654 1.00 0.00 64 ILE A C 19
ATOM 48475 O O . ILE C 3 63 ? 21.251 21.847 2.099 1.00 0.00 64 ILE A O 19
ATOM 48491 N N . PRO C 3 64 ? 22.899 23.006 1.004 1.00 0.00 65 PRO A N 19
ATOM 48492 C CA . PRO C 3 64 ? 23.740 21.841 0.785 1.00 0.00 65 PRO A CA 19
ATOM 48493 C C . PRO C 3 64 ? 24.444 21.422 2.077 1.00 0.00 65 PRO A C 19
ATOM 48494 O O . PRO C 3 64 ? 24.128 21.928 3.152 1.00 0.00 65 PRO A O 19
ATOM 48505 N N . ARG C 3 65 ? 25.385 20.502 1.928 1.00 0.00 66 ARG A N 19
ATOM 48506 C CA . ARG C 3 65 ? 26.136 20.008 3.070 1.00 0.00 66 ARG A CA 19
ATOM 48507 C C . ARG C 3 65 ? 26.566 21.172 3.965 1.00 0.00 66 ARG A C 19
ATOM 48508 O O . ARG C 3 65 ? 27.492 21.909 3.630 1.00 0.00 66 ARG A O 19
ATOM 48529 N N . GLU C 3 66 ? 25.872 21.302 5.087 1.00 0.00 67 GLU A N 19
ATOM 48530 C CA . GLU C 3 66 ? 26.170 22.363 6.033 1.00 0.00 67 GLU A CA 19
ATOM 48531 C C . GLU C 3 66 ? 27.112 21.852 7.125 1.00 0.00 67 GLU A C 19
ATOM 48532 O O . GLU C 3 66 ? 27.293 20.645 7.279 1.00 0.00 67 GLU A O 19
ATOM 48544 N N . PRO C 3 67 ? 27.702 22.821 7.875 1.00 0.00 68 PRO A N 19
ATOM 48545 C CA . PRO C 3 67 ? 28.620 22.481 8.949 1.00 0.00 68 PRO A CA 19
ATOM 48546 C C . PRO C 3 67 ? 27.865 21.949 10.168 1.00 0.00 68 PRO A C 19
ATOM 48547 O O . PRO C 3 67 ? 27.997 22.485 11.267 1.00 0.00 68 PRO A O 19
ATOM 48558 N N . GLY C 3 68 ? 27.091 20.900 9.933 1.00 0.00 69 GLY A N 19
ATOM 48559 C CA . GLY C 3 68 ? 26.314 20.289 10.999 1.00 0.00 69 GLY A CA 19
ATOM 48560 C C . GLY C 3 68 ? 25.253 19.344 10.432 1.00 0.00 69 GLY A C 19
ATOM 48561 O O . GLY C 3 68 ? 24.090 19.402 10.827 1.00 0.00 69 GLY A O 19
ATOM 48565 N N . ASN C 3 69 ? 25.693 18.495 9.514 1.00 0.00 70 ASN A N 19
ATOM 48566 C CA . ASN C 3 69 ? 24.795 17.538 8.889 1.00 0.00 70 ASN A CA 19
ATOM 48567 C C . ASN C 3 69 ? 25.481 16.172 8.818 1.00 0.00 70 ASN A C 19
ATOM 48568 O O . ASN C 3 69 ? 25.674 15.626 7.733 1.00 0.00 70 ASN A O 19
ATOM 48579 N N . PRO C 3 70 ? 25.840 15.647 10.020 1.00 0.00 71 PRO A N 19
ATOM 48580 C CA . PRO C 3 70 ? 26.500 14.355 10.105 1.00 0.00 71 PRO A CA 19
ATOM 48581 C C . PRO C 3 70 ? 25.508 13.215 9.864 1.00 0.00 71 PRO A C 19
ATOM 48582 O O . PRO C 3 70 ? 24.750 12.847 10.760 1.00 0.00 71 PRO A O 19
ATOM 48593 N N . GLY C 3 71 ? 25.545 12.689 8.649 1.00 0.00 72 GLY A N 19
ATOM 48594 C CA . GLY C 3 71 ? 24.659 11.598 8.278 1.00 0.00 72 GLY A CA 19
ATOM 48595 C C . GLY C 3 71 ? 23.745 12.004 7.121 1.00 0.00 72 GLY A C 19
ATOM 48596 O O . GLY C 3 71 ? 24.144 11.944 5.959 1.00 0.00 72 GLY A O 19
ATOM 48600 N N . LYS C 3 72 ? 22.535 12.409 7.479 1.00 0.00 73 LYS A N 19
ATOM 48601 C CA . LYS C 3 72 ? 21.561 12.825 6.484 1.00 0.00 73 LYS A CA 19
ATOM 48602 C C . LYS C 3 72 ? 20.789 14.038 7.008 1.00 0.00 73 LYS A C 19
ATOM 48603 O O . LYS C 3 72 ? 19.560 14.024 7.057 1.00 0.00 73 LYS A O 19
ATOM 48622 N N . GLY C 3 73 ? 21.543 15.060 7.387 1.00 0.00 74 GLY A N 19
ATOM 48623 C CA . GLY C 3 73 ? 20.946 16.279 7.906 1.00 0.00 74 GLY A CA 19
ATOM 48624 C C . GLY C 3 73 ? 21.033 17.411 6.881 1.00 0.00 74 GLY A C 19
ATOM 48625 O O . GLY C 3 73 ? 21.987 17.482 6.108 1.00 0.00 74 GLY A O 19
ATOM 48629 N N . ASN C 3 74 ? 20.024 18.270 6.907 1.00 0.00 75 ASN A N 19
ATOM 48630 C CA . ASN C 3 74 ? 19.975 19.395 5.990 1.00 0.00 75 ASN A CA 19
ATOM 48631 C C . ASN C 3 74 ? 18.699 20.201 6.246 1.00 0.00 75 ASN A C 19
ATOM 48632 O O . ASN C 3 74 ? 17.937 19.889 7.159 1.00 0.00 75 ASN A O 19
ATOM 48643 N N . TYR C 3 75 ? 18.507 21.222 5.424 1.00 0.00 76 TYR A N 19
ATOM 48644 C CA . TYR C 3 75 ? 17.337 22.074 5.550 1.00 0.00 76 TYR A CA 19
ATOM 48645 C C . TYR C 3 75 ? 17.065 22.828 4.247 1.00 0.00 76 TYR A C 19
ATOM 48646 O O . TYR C 3 75 ? 17.996 23.271 3.575 1.00 0.00 76 TYR A O 19
ATOM 48664 N N . TRP C 3 76 ? 15.785 22.951 3.928 1.00 0.00 77 TRP A N 19
ATOM 48665 C CA . TRP C 3 76 ? 15.379 23.644 2.717 1.00 0.00 77 TRP A CA 19
ATOM 48666 C C . TRP C 3 76 ? 14.534 24.853 3.125 1.00 0.00 77 TRP A C 19
ATOM 48667 O O . TRP C 3 76 ? 14.075 24.938 4.263 1.00 0.00 77 TRP A O 19
ATOM 48688 N N . THR C 3 77 ? 14.354 25.757 2.173 1.00 0.00 78 THR A N 19
ATOM 48689 C CA . THR C 3 77 ? 13.573 26.957 2.419 1.00 0.00 78 THR A CA 19
ATOM 48690 C C . THR C 3 77 ? 12.629 27.228 1.246 1.00 0.00 78 THR A C 19
ATOM 48691 O O . THR C 3 77 ? 13.075 27.408 0.114 1.00 0.00 78 THR A O 19
ATOM 48702 N N . LEU C 3 78 ? 11.341 27.249 1.557 1.00 0.00 79 LEU A N 19
ATOM 48703 C CA . LEU C 3 78 ? 10.330 27.496 0.543 1.00 0.00 79 LEU A CA 19
ATOM 48704 C C . LEU C 3 78 ? 9.510 28.726 0.935 1.00 0.00 79 LEU A C 19
ATOM 48705 O O . LEU C 3 78 ? 9.193 28.917 2.108 1.00 0.00 79 LEU A O 19
ATOM 48721 N N . ASP C 3 79 ? 9.188 29.528 -0.070 1.00 0.00 80 ASP A N 19
ATOM 48722 C CA . ASP C 3 79 ? 8.410 30.734 0.155 1.00 0.00 80 ASP A CA 19
ATOM 48723 C C . ASP C 3 79 ? 7.001 30.350 0.611 1.00 0.00 80 ASP A C 19
ATOM 48724 O O . ASP C 3 79 ? 6.473 29.317 0.203 1.00 0.00 80 ASP A O 19
ATOM 48733 N N . PRO C 3 80 ? 6.418 31.225 1.474 1.00 0.00 81 PRO A N 19
ATOM 48734 C CA . PRO C 3 80 ? 5.081 30.987 1.990 1.00 0.00 81 PRO A CA 19
ATOM 48735 C C . PRO C 3 80 ? 4.022 31.279 0.924 1.00 0.00 81 PRO A C 19
ATOM 48736 O O . PRO C 3 80 ? 3.490 32.386 0.860 1.00 0.00 81 PRO A O 19
ATOM 48747 N N . GLN C 3 81 ? 3.749 30.267 0.115 1.00 0.00 82 GLN A N 19
ATOM 48748 C CA . GLN C 3 81 ? 2.764 30.401 -0.945 1.00 0.00 82 GLN A CA 19
ATOM 48749 C C . GLN C 3 81 ? 2.902 29.253 -1.947 1.00 0.00 82 GLN A C 19
ATOM 48750 O O . GLN C 3 81 ? 2.804 29.463 -3.155 1.00 0.00 82 GLN A O 19
ATOM 48764 N N . SER C 3 82 ? 3.129 28.064 -1.408 1.00 0.00 83 SER A N 19
ATOM 48765 C CA . SER C 3 82 ? 3.282 26.882 -2.240 1.00 0.00 83 SER A CA 19
ATOM 48766 C C . SER C 3 82 ? 1.908 26.354 -2.657 1.00 0.00 83 SER A C 19
ATOM 48767 O O . SER C 3 82 ? 1.779 25.693 -3.687 1.00 0.00 83 SER A O 19
ATOM 48775 N N . GLU C 3 83 ? 0.916 26.665 -1.836 1.00 0.00 84 GLU A N 19
ATOM 48776 C CA . GLU C 3 83 ? -0.444 26.230 -2.107 1.00 0.00 84 GLU A CA 19
ATOM 48777 C C . GLU C 3 83 ? -1.136 27.211 -3.055 1.00 0.00 84 GLU A C 19
ATOM 48778 O O . GLU C 3 83 ? -1.873 26.799 -3.950 1.00 0.00 84 GLU A O 19
ATOM 48790 N N . ASP C 3 84 ? -0.874 28.489 -2.828 1.00 0.00 85 ASP A N 19
ATOM 48791 C CA . ASP C 3 84 ? -1.463 29.532 -3.651 1.00 0.00 85 ASP A CA 19
ATOM 48792 C C . ASP C 3 84 ? -1.001 29.354 -5.099 1.00 0.00 85 ASP A C 19
ATOM 48793 O O . ASP C 3 84 ? -1.807 29.427 -6.025 1.00 0.00 85 ASP A O 19
ATOM 48802 N N . MET C 3 85 ? 0.295 29.125 -5.248 1.00 0.00 86 MET A N 19
ATOM 48803 C CA . MET C 3 85 ? 0.874 28.936 -6.568 1.00 0.00 86 MET A CA 19
ATOM 48804 C C . MET C 3 85 ? 0.443 27.597 -7.170 1.00 0.00 86 MET A C 19
ATOM 48805 O O . MET C 3 85 ? 0.648 27.352 -8.357 1.00 0.00 86 MET A O 19
ATOM 48819 N N . PHE C 3 86 ? -0.147 26.767 -6.323 1.00 0.00 87 PHE A N 19
ATOM 48820 C CA . PHE C 3 86 ? -0.609 25.459 -6.756 1.00 0.00 87 PHE A CA 19
ATOM 48821 C C . PHE C 3 86 ? -1.980 25.557 -7.428 1.00 0.00 87 PHE A C 19
ATOM 48822 O O . PHE C 3 86 ? -2.140 25.162 -8.582 1.00 0.00 87 PHE A O 19
ATOM 48839 N N . ASP C 3 87 ? -2.935 26.086 -6.676 1.00 0.00 88 ASP A N 19
ATOM 48840 C CA . ASP C 3 87 ? -4.287 26.240 -7.185 1.00 0.00 88 ASP A CA 19
ATOM 48841 C C . ASP C 3 87 ? -4.245 27.003 -8.510 1.00 0.00 88 ASP A C 19
ATOM 48842 O O . ASP C 3 87 ? -4.852 26.580 -9.493 1.00 0.00 88 ASP A O 19
ATOM 48851 N N . ASN C 3 88 ? -3.522 28.113 -8.495 1.00 0.00 89 ASN A N 19
ATOM 48852 C CA . ASN C 3 88 ? -3.393 28.938 -9.684 1.00 0.00 89 ASN A CA 19
ATOM 48853 C C . ASN C 3 88 ? -3.183 28.038 -10.904 1.00 0.00 89 ASN A C 19
ATOM 48854 O O . ASN C 3 88 ? -3.922 28.132 -11.883 1.00 0.00 89 ASN A O 19
ATOM 48865 N N . GLY C 3 89 ? -2.173 27.187 -10.805 1.00 0.00 90 GLY A N 19
ATOM 48866 C CA . GLY C 3 89 ? -1.856 26.272 -11.887 1.00 0.00 90 GLY A CA 19
ATOM 48867 C C . GLY C 3 89 ? -2.913 25.171 -12.001 1.00 0.00 90 GLY A C 19
ATOM 48868 O O . GLY C 3 89 ? -3.473 24.951 -13.074 1.00 0.00 90 GLY A O 19
ATOM 48872 N N . SER C 3 90 ? -3.154 24.508 -10.879 1.00 0.00 91 SER A N 19
ATOM 48873 C CA . SER C 3 90 ? -4.134 23.436 -10.840 1.00 0.00 91 SER A CA 19
ATOM 48874 C C . SER C 3 90 ? -3.598 22.210 -11.583 1.00 0.00 91 SER A C 19
ATOM 48875 O O . SER C 3 90 ? -4.227 21.727 -12.523 1.00 0.00 91 SER A O 19
ATOM 48883 N N . PHE C 3 91 ? -2.443 21.743 -11.132 1.00 0.00 92 PHE A N 19
ATOM 48884 C CA . PHE C 3 91 ? -1.816 20.583 -11.743 1.00 0.00 92 PHE A CA 19
ATOM 48885 C C . PHE C 3 91 ? -2.709 19.347 -11.616 1.00 0.00 92 PHE A C 19
ATOM 48886 O O . PHE C 3 91 ? -2.899 18.612 -12.584 1.00 0.00 92 PHE A O 19
ATOM 48903 N N . LEU C 3 92 ? -3.234 19.156 -10.415 1.00 0.00 93 LEU A N 19
ATOM 48904 C CA . LEU C 3 92 ? -4.102 18.022 -10.149 1.00 0.00 93 LEU A CA 19
ATOM 48905 C C . LEU C 3 92 ? -3.291 16.728 -10.255 1.00 0.00 93 LEU A C 19
ATOM 48906 O O . LEU C 3 92 ? -2.133 16.750 -10.669 1.00 0.00 93 LEU A O 19
ATOM 48922 N N . ARG C 3 93 ? -3.932 15.633 -9.873 1.00 0.00 94 ARG A N 19
ATOM 48923 C CA . ARG C 3 93 ? -3.285 14.333 -9.920 1.00 0.00 94 ARG A CA 19
ATOM 48924 C C . ARG C 3 93 ? -3.800 13.526 -11.114 1.00 0.00 94 ARG A C 19
ATOM 48925 O O . ARG C 3 93 ? -4.855 12.898 -11.035 1.00 0.00 94 ARG A O 19
ATOM 48946 N N . ARG C 3 94 ? -3.032 13.570 -12.193 1.00 0.00 95 ARG A N 19
ATOM 48947 C CA . ARG C 3 94 ? -3.397 12.850 -13.401 1.00 0.00 95 ARG A CA 19
ATOM 48948 C C . ARG C 3 94 ? -4.646 13.471 -14.031 1.00 0.00 95 ARG A C 19
ATOM 48949 O O . ARG C 3 94 ? -5.700 12.840 -14.079 1.00 0.00 95 ARG A O 19
ATOM 48970 N N . ARG C 3 95 ? -4.485 14.701 -14.498 1.00 0.00 96 ARG A N 19
ATOM 48971 C CA . ARG C 3 95 ? -5.586 15.414 -15.123 1.00 0.00 96 ARG A CA 19
ATOM 48972 C C . ARG C 3 95 ? -5.052 16.489 -16.071 1.00 0.00 96 ARG A C 19
ATOM 48973 O O . ARG C 3 95 ? -5.562 17.608 -16.096 1.00 0.00 96 ARG A O 19
ATOM 48994 N N . LYS C 3 96 ? -4.032 16.112 -16.828 1.00 0.00 97 LYS A N 19
ATOM 48995 C CA . LYS C 3 96 ? -3.423 17.031 -17.775 1.00 0.00 97 LYS A CA 19
ATOM 48996 C C . LYS C 3 96 ? -2.276 16.323 -18.499 1.00 0.00 97 LYS A C 19
ATOM 48997 O O . LYS C 3 96 ? -1.321 15.875 -17.867 1.00 0.00 97 LYS A O 19
ATOM 49016 N N . ARG C 3 97 ? -2.408 16.245 -19.815 1.00 0.00 98 ARG A N 19
ATOM 49017 C CA . ARG C 3 97 ? -1.395 15.600 -20.632 1.00 0.00 98 ARG A CA 19
ATOM 49018 C C . ARG C 3 97 ? -1.873 15.488 -22.081 1.00 0.00 98 ARG A C 19
ATOM 49019 O O . ARG C 3 97 ? -1.282 16.083 -22.981 1.00 0.00 98 ARG A O 19
ATOM 50017 N N . VAL C 3 1 ? 1.325 0.000 0.000 1.00 0.00 2 VAL A N 20
ATOM 50018 C CA . VAL C 3 1 ? 2.073 0.000 -1.245 1.00 0.00 2 VAL A CA 20
ATOM 50019 C C . VAL C 3 1 ? 2.377 -1.443 -1.653 1.00 0.00 2 VAL A C 20
ATOM 50020 O O . VAL C 3 1 ? 3.347 -1.700 -2.365 1.00 0.00 2 VAL A O 20
ATOM 50033 N N . LYS C 3 2 ? 1.530 -2.348 -1.184 1.00 0.00 3 LYS A N 20
ATOM 50034 C CA . LYS C 3 2 ? 1.696 -3.758 -1.490 1.00 0.00 3 LYS A CA 20
ATOM 50035 C C . LYS C 3 2 ? 0.566 -4.211 -2.417 1.00 0.00 3 LYS A C 20
ATOM 50036 O O . LYS C 3 2 ? 0.807 -4.560 -3.571 1.00 0.00 3 LYS A O 20
ATOM 50055 N N . PRO C 3 3 ? -0.676 -4.189 -1.862 1.00 0.00 4 PRO A N 20
ATOM 50056 C CA . PRO C 3 3 ? -1.844 -4.593 -2.626 1.00 0.00 4 PRO A CA 20
ATOM 50057 C C . PRO C 3 3 ? -2.239 -3.513 -3.635 1.00 0.00 4 PRO A C 20
ATOM 50058 O O . PRO C 3 3 ? -2.669 -2.427 -3.252 1.00 0.00 4 PRO A O 20
ATOM 50069 N N . PRO C 3 4 ? -2.074 -3.859 -4.940 1.00 0.00 5 PRO A N 20
ATOM 50070 C CA . PRO C 3 4 ? -2.408 -2.932 -6.008 1.00 0.00 5 PRO A CA 20
ATOM 50071 C C . PRO C 3 4 ? -3.924 -2.830 -6.191 1.00 0.00 5 PRO A C 20
ATOM 50072 O O . PRO C 3 4 ? -4.661 -3.740 -5.815 1.00 0.00 5 PRO A O 20
ATOM 50083 N N . TYR C 3 5 ? -4.344 -1.713 -6.768 1.00 0.00 6 TYR A N 20
ATOM 50084 C CA . TYR C 3 5 ? -5.758 -1.480 -7.005 1.00 0.00 6 TYR A CA 20
ATOM 50085 C C . TYR C 3 5 ? -5.980 -0.759 -8.336 1.00 0.00 6 TYR A C 20
ATOM 50086 O O . TYR C 3 5 ? -5.161 0.064 -8.743 1.00 0.00 6 TYR A O 20
ATOM 50104 N N . SER C 3 6 ? -7.090 -1.093 -8.976 1.00 0.00 7 SER A N 20
ATOM 50105 C CA . SER C 3 6 ? -7.430 -0.488 -10.252 1.00 0.00 7 SER A CA 20
ATOM 50106 C C . SER C 3 6 ? -7.778 0.989 -10.055 1.00 0.00 7 SER A C 20
ATOM 50107 O O . SER C 3 6 ? -8.117 1.408 -8.949 1.00 0.00 7 SER A O 20
ATOM 50115 N N . TYR C 3 7 ? -7.683 1.738 -11.144 1.00 0.00 8 TYR A N 20
ATOM 50116 C CA . TYR C 3 7 ? -7.984 3.158 -11.104 1.00 0.00 8 TYR A CA 20
ATOM 50117 C C . TYR C 3 7 ? -9.492 3.402 -11.186 1.00 0.00 8 TYR A C 20
ATOM 50118 O O . TYR C 3 7 ? -9.992 4.403 -10.675 1.00 0.00 8 TYR A O 20
ATOM 50136 N N . ILE C 3 8 ? -10.176 2.469 -11.833 1.00 0.00 9 ILE A N 20
ATOM 50137 C CA . ILE C 3 8 ? -11.617 2.569 -11.988 1.00 0.00 9 ILE A CA 20
ATOM 50138 C C . ILE C 3 8 ? -12.243 2.971 -10.652 1.00 0.00 9 ILE A C 20
ATOM 50139 O O . ILE C 3 8 ? -13.171 3.778 -10.614 1.00 0.00 9 ILE A O 20
ATOM 50155 N N . ALA C 3 9 ? -11.710 2.390 -9.587 1.00 0.00 10 ALA A N 20
ATOM 50156 C CA . ALA C 3 9 ? -12.205 2.678 -8.251 1.00 0.00 10 ALA A CA 20
ATOM 50157 C C . ALA C 3 9 ? -12.112 4.183 -7.990 1.00 0.00 10 ALA A C 20
ATOM 50158 O O . ALA C 3 9 ? -13.096 4.812 -7.605 1.00 0.00 10 ALA A O 20
ATOM 50165 N N . LEU C 3 10 ? -10.920 4.716 -8.211 1.00 0.00 11 LEU A N 20
ATOM 50166 C CA . LEU C 3 10 ? -10.685 6.135 -8.005 1.00 0.00 11 LEU A CA 20
ATOM 50167 C C . LEU C 3 10 ? -11.590 6.939 -8.940 1.00 0.00 11 LEU A C 20
ATOM 50168 O O . LEU C 3 10 ? -11.988 8.057 -8.617 1.00 0.00 11 LEU A O 20
ATOM 50184 N N . ILE C 3 11 ? -11.891 6.337 -10.082 1.00 0.00 12 ILE A N 20
ATOM 50185 C CA . ILE C 3 11 ? -12.742 6.983 -11.067 1.00 0.00 12 ILE A CA 20
ATOM 50186 C C . ILE C 3 11 ? -14.168 7.076 -10.519 1.00 0.00 12 ILE A C 20
ATOM 50187 O O . ILE C 3 11 ? -14.739 8.163 -10.447 1.00 0.00 12 ILE A O 20
ATOM 50203 N N . THR C 3 12 ? -14.702 5.922 -10.148 1.00 0.00 13 THR A N 20
ATOM 50204 C CA . THR C 3 12 ? -16.050 5.860 -9.610 1.00 0.00 13 THR A CA 20
ATOM 50205 C C . THR C 3 12 ? -16.243 6.929 -8.533 1.00 0.00 13 THR A C 20
ATOM 50206 O O . THR C 3 12 ? -17.292 7.568 -8.469 1.00 0.00 13 THR A O 20
ATOM 50217 N N . MET C 3 13 ? -15.216 7.089 -7.712 1.00 0.00 14 MET A N 20
ATOM 50218 C CA . MET C 3 13 ? -15.260 8.070 -6.641 1.00 0.00 14 MET A CA 20
ATOM 50219 C C . MET C 3 13 ? -15.105 9.489 -7.190 1.00 0.00 14 MET A C 20
ATOM 50220 O O . MET C 3 13 ? -15.636 10.441 -6.619 1.00 0.00 14 MET A O 20
ATOM 50234 N N . ALA C 3 14 ? -14.375 9.587 -8.291 1.00 0.00 15 ALA A N 20
ATOM 50235 C CA . ALA C 3 14 ? -14.144 10.875 -8.924 1.00 0.00 15 ALA A CA 20
ATOM 50236 C C . ALA C 3 14 ? -15.459 11.394 -9.509 1.00 0.00 15 ALA A C 20
ATOM 50237 O O . ALA C 3 14 ? -15.771 12.578 -9.391 1.00 0.00 15 ALA A O 20
ATOM 50244 N N . ILE C 3 15 ? -16.194 10.482 -10.129 1.00 0.00 16 ILE A N 20
ATOM 50245 C CA . ILE C 3 15 ? -17.468 10.833 -10.733 1.00 0.00 16 ILE A CA 20
ATOM 50246 C C . ILE C 3 15 ? -18.512 11.032 -9.633 1.00 0.00 16 ILE A C 20
ATOM 50247 O O . ILE C 3 15 ? -19.405 11.868 -9.763 1.00 0.00 16 ILE A O 20
ATOM 50263 N N . LEU C 3 16 ? -18.365 10.250 -8.573 1.00 0.00 17 LEU A N 20
ATOM 50264 C CA . LEU C 3 16 ? -19.284 10.331 -7.451 1.00 0.00 17 LEU A CA 20
ATOM 50265 C C . LEU C 3 16 ? -19.065 11.652 -6.711 1.00 0.00 17 LEU A C 20
ATOM 50266 O O . LEU C 3 16 ? -20.012 12.243 -6.194 1.00 0.00 17 LEU A O 20
ATOM 50282 N N . GLN C 3 17 ? -17.810 12.076 -6.683 1.00 0.00 18 GLN A N 20
ATOM 50283 C CA . GLN C 3 17 ? -17.454 13.316 -6.014 1.00 0.00 18 GLN A CA 20
ATOM 50284 C C . GLN C 3 17 ? -18.022 14.513 -6.780 1.00 0.00 18 GLN A C 20
ATOM 50285 O O . GLN C 3 17 ? -18.154 15.603 -6.225 1.00 0.00 18 GLN A O 20
ATOM 50299 N N . SER C 3 18 ? -18.343 14.270 -8.042 1.00 0.00 19 SER A N 20
ATOM 50300 C CA . SER C 3 18 ? -18.894 15.314 -8.889 1.00 0.00 19 SER A CA 20
ATOM 50301 C C . SER C 3 18 ? -20.216 14.848 -9.502 1.00 0.00 19 SER A C 20
ATOM 50302 O O . SER C 3 18 ? -20.308 14.654 -10.713 1.00 0.00 19 SER A O 20
ATOM 50310 N N . PRO C 3 19 ? -21.232 14.678 -8.614 1.00 0.00 20 PRO A N 20
ATOM 50311 C CA . PRO C 3 19 ? -22.545 14.239 -9.055 1.00 0.00 20 PRO A CA 20
ATOM 50312 C C . PRO C 3 19 ? -23.298 15.374 -9.753 1.00 0.00 20 PRO A C 20
ATOM 50313 O O . PRO C 3 19 ? -24.500 15.541 -9.553 1.00 0.00 20 PRO A O 20
ATOM 50324 N N . GLN C 3 20 ? -22.559 16.124 -10.557 1.00 0.00 21 GLN A N 20
ATOM 50325 C CA . GLN C 3 20 ? -23.141 17.239 -11.285 1.00 0.00 21 GLN A CA 20
ATOM 50326 C C . GLN C 3 20 ? -22.920 17.064 -12.789 1.00 0.00 21 GLN A C 20
ATOM 50327 O O . GLN C 3 20 ? -23.430 17.846 -13.590 1.00 0.00 21 GLN A O 20
ATOM 50341 N N . LYS C 3 21 ? -22.160 16.033 -13.127 1.00 0.00 22 LYS A N 20
ATOM 50342 C CA . LYS C 3 21 ? -21.865 15.745 -14.520 1.00 0.00 22 LYS A CA 20
ATOM 50343 C C . LYS C 3 21 ? -20.919 16.816 -15.068 1.00 0.00 22 LYS A C 20
ATOM 50344 O O . LYS C 3 21 ? -21.253 17.513 -16.025 1.00 0.00 22 LYS A O 20
ATOM 50363 N N . LYS C 3 22 ? -19.758 16.912 -14.439 1.00 0.00 23 LYS A N 20
ATOM 50364 C CA . LYS C 3 22 ? -18.761 17.886 -14.851 1.00 0.00 23 LYS A CA 20
ATOM 50365 C C . LYS C 3 22 ? -17.533 17.767 -13.947 1.00 0.00 23 LYS A C 20
ATOM 50366 O O . LYS C 3 22 ? -17.572 18.171 -12.785 1.00 0.00 23 LYS A O 20
ATOM 50385 N N . LEU C 3 23 ? -16.472 17.212 -14.513 1.00 0.00 24 LEU A N 20
ATOM 50386 C CA . LEU C 3 23 ? -15.235 17.035 -13.772 1.00 0.00 24 LEU A CA 20
ATOM 50387 C C . LEU C 3 23 ? -14.047 17.219 -14.719 1.00 0.00 24 LEU A C 20
ATOM 50388 O O . LEU C 3 23 ? -14.165 16.986 -15.921 1.00 0.00 24 LEU A O 20
ATOM 50404 N N . THR C 3 24 ? -12.930 17.637 -14.142 1.00 0.00 25 THR A N 20
ATOM 50405 C CA . THR C 3 24 ? -11.722 17.855 -14.919 1.00 0.00 25 THR A CA 20
ATOM 50406 C C . THR C 3 24 ? -10.691 16.766 -14.619 1.00 0.00 25 THR A C 20
ATOM 50407 O O . THR C 3 24 ? -10.192 16.670 -13.499 1.00 0.00 25 THR A O 20
ATOM 50418 N N . LEU C 3 25 ? -10.401 15.973 -15.640 1.00 0.00 26 LEU A N 20
ATOM 50419 C CA . LEU C 3 25 ? -9.438 14.894 -15.500 1.00 0.00 26 LEU A CA 20
ATOM 50420 C C . LEU C 3 25 ? -8.224 15.399 -14.718 1.00 0.00 26 LEU A C 20
ATOM 50421 O O . LEU C 3 25 ? -7.789 14.761 -13.760 1.00 0.00 26 LEU A O 20
ATOM 50437 N N . SER C 3 26 ? -7.710 16.539 -15.156 1.00 0.00 27 SER A N 20
ATOM 50438 C CA . SER C 3 26 ? -6.555 17.137 -14.509 1.00 0.00 27 SER A CA 20
ATOM 50439 C C . SER C 3 26 ? -6.797 17.247 -13.002 1.00 0.00 27 SER A C 20
ATOM 50440 O O . SER C 3 26 ? -5.981 16.789 -12.204 1.00 0.00 27 SER A O 20
ATOM 50448 N N . GLY C 3 27 ? -7.922 17.856 -12.659 1.00 0.00 28 GLY A N 20
ATOM 50449 C CA . GLY C 3 27 ? -8.282 18.031 -11.262 1.00 0.00 28 GLY A CA 20
ATOM 50450 C C . GLY C 3 27 ? -8.481 16.680 -10.573 1.00 0.00 28 GLY A C 20
ATOM 50451 O O . GLY C 3 27 ? -8.269 16.556 -9.368 1.00 0.00 28 GLY A O 20
ATOM 50455 N N . ILE C 3 28 ? -8.886 15.700 -11.368 1.00 0.00 29 ILE A N 20
ATOM 50456 C CA . ILE C 3 28 ? -9.116 14.363 -10.850 1.00 0.00 29 ILE A CA 20
ATOM 50457 C C . ILE C 3 28 ? -7.780 13.746 -10.430 1.00 0.00 29 ILE A C 20
ATOM 50458 O O . ILE C 3 28 ? -7.617 13.333 -9.283 1.00 0.00 29 ILE A O 20
ATOM 50474 N N . CYS C 3 29 ? -6.859 13.704 -11.381 1.00 0.00 30 CYS A N 20
ATOM 50475 C CA . CYS C 3 29 ? -5.543 13.146 -11.124 1.00 0.00 30 CYS A CA 20
ATOM 50476 C C . CYS C 3 29 ? -4.985 13.794 -9.855 1.00 0.00 30 CYS A C 20
ATOM 50477 O O . CYS C 3 29 ? -4.377 13.121 -9.025 1.00 0.00 30 CYS A O 20
ATOM 50485 N N . GLU C 3 30 ? -5.212 15.095 -9.746 1.00 0.00 31 GLU A N 20
ATOM 50486 C CA . GLU C 3 30 ? -4.739 15.842 -8.592 1.00 0.00 31 GLU A CA 20
ATOM 50487 C C . GLU C 3 30 ? -5.475 15.391 -7.329 1.00 0.00 31 GLU A C 20
ATOM 50488 O O . GLU C 3 30 ? -4.884 15.323 -6.253 1.00 0.00 31 GLU A O 20
ATOM 50500 N N . PHE C 3 31 ? -6.755 15.094 -7.503 1.00 0.00 32 PHE A N 20
ATOM 50501 C CA . PHE C 3 31 ? -7.578 14.650 -6.391 1.00 0.00 32 PHE A CA 20
ATOM 50502 C C . PHE C 3 31 ? -7.219 13.221 -5.979 1.00 0.00 32 PHE A C 20
ATOM 50503 O O . PHE C 3 31 ? -7.520 12.798 -4.863 1.00 0.00 32 PHE A O 20
ATOM 50520 N N . ILE C 3 32 ? -6.580 12.516 -6.901 1.00 0.00 33 ILE A N 20
ATOM 50521 C CA . ILE C 3 32 ? -6.177 11.143 -6.648 1.00 0.00 33 ILE A CA 20
ATOM 50522 C C . ILE C 3 32 ? -4.881 11.139 -5.835 1.00 0.00 33 ILE A C 20
ATOM 50523 O O . ILE C 3 32 ? -4.721 10.333 -4.919 1.00 0.00 33 ILE A O 20
ATOM 50539 N N . SER C 3 33 ? -3.988 12.047 -6.199 1.00 0.00 34 SER A N 20
ATOM 50540 C CA . SER C 3 33 ? -2.711 12.158 -5.515 1.00 0.00 34 SER A CA 20
ATOM 50541 C C . SER C 3 33 ? -2.935 12.503 -4.041 1.00 0.00 34 SER A C 20
ATOM 50542 O O . SER C 3 33 ? -2.455 11.797 -3.156 1.00 0.00 34 SER A O 20
ATOM 50550 N N . ASN C 3 34 ? -3.664 13.587 -3.824 1.00 0.00 35 ASN A N 20
ATOM 50551 C CA . ASN C 3 34 ? -3.957 14.034 -2.473 1.00 0.00 35 ASN A CA 20
ATOM 50552 C C . ASN C 3 34 ? -4.514 12.862 -1.663 1.00 0.00 35 ASN A C 20
ATOM 50553 O O . ASN C 3 34 ? -4.174 12.694 -0.493 1.00 0.00 35 ASN A O 20
ATOM 50564 N N . ARG C 3 35 ? -5.362 12.081 -2.317 1.00 0.00 36 ARG A N 20
ATOM 50565 C CA . ARG C 3 35 ? -5.969 10.930 -1.672 1.00 0.00 36 ARG A CA 20
ATOM 50566 C C . ARG C 3 35 ? -4.943 9.805 -1.517 1.00 0.00 36 ARG A C 20
ATOM 50567 O O . ARG C 3 35 ? -4.770 9.265 -0.426 1.00 0.00 36 ARG A O 20
ATOM 50588 N N . PHE C 3 36 ? -4.291 9.487 -2.625 1.00 0.00 37 PHE A N 20
ATOM 50589 C CA . PHE C 3 36 ? -3.287 8.436 -2.626 1.00 0.00 37 PHE A CA 20
ATOM 50590 C C . PHE C 3 36 ? -1.937 8.968 -3.113 1.00 0.00 37 PHE A C 20
ATOM 50591 O O . PHE C 3 36 ? -1.791 9.322 -4.282 1.00 0.00 37 PHE A O 20
ATOM 50608 N N . PRO C 3 37 ? -0.960 9.008 -2.168 1.00 0.00 38 PRO A N 20
ATOM 50609 C CA . PRO C 3 37 ? 0.372 9.491 -2.489 1.00 0.00 38 PRO A CA 20
ATOM 50610 C C . PRO C 3 37 ? 1.151 8.453 -3.299 1.00 0.00 38 PRO A C 20
ATOM 50611 O O . PRO C 3 37 ? 1.877 8.803 -4.229 1.00 0.00 38 PRO A O 20
ATOM 50622 N N . TYR C 3 38 ? 0.974 7.197 -2.918 1.00 0.00 39 TYR A N 20
ATOM 50623 C CA . TYR C 3 38 ? 1.651 6.105 -3.597 1.00 0.00 39 TYR A CA 20
ATOM 50624 C C . TYR C 3 38 ? 1.397 6.157 -5.105 1.00 0.00 39 TYR A C 20
ATOM 50625 O O . TYR C 3 38 ? 2.305 5.918 -5.900 1.00 0.00 39 TYR A O 20
ATOM 50643 N N . TYR C 3 39 ? 0.157 6.470 -5.454 1.00 0.00 40 TYR A N 20
ATOM 50644 C CA . TYR C 3 39 ? -0.227 6.556 -6.852 1.00 0.00 40 TYR A CA 20
ATOM 50645 C C . TYR C 3 39 ? 0.538 7.673 -7.564 1.00 0.00 40 TYR A C 20
ATOM 50646 O O . TYR C 3 39 ? 0.965 7.508 -8.706 1.00 0.00 40 TYR A O 20
ATOM 50664 N N . ARG C 3 40 ? 0.688 8.785 -6.860 1.00 0.00 41 ARG A N 20
ATOM 50665 C CA . ARG C 3 40 ? 1.394 9.930 -7.410 1.00 0.00 41 ARG A CA 20
ATOM 50666 C C . ARG C 3 40 ? 2.906 9.723 -7.302 1.00 0.00 41 ARG A C 20
ATOM 50667 O O . ARG C 3 40 ? 3.680 10.416 -7.960 1.00 0.00 41 ARG A O 20
ATOM 50688 N N . GLU C 3 41 ? 3.282 8.765 -6.466 1.00 0.00 42 GLU A N 20
ATOM 50689 C CA . GLU C 3 41 ? 4.687 8.458 -6.263 1.00 0.00 42 GLU A CA 20
ATOM 50690 C C . GLU C 3 41 ? 5.247 7.709 -7.473 1.00 0.00 42 GLU A C 20
ATOM 50691 O O . GLU C 3 41 ? 6.283 8.089 -8.018 1.00 0.00 42 GLU A O 20
ATOM 50703 N N . LYS C 3 42 ? 4.538 6.658 -7.859 1.00 0.00 43 LYS A N 20
ATOM 50704 C CA . LYS C 3 42 ? 4.952 5.852 -8.995 1.00 0.00 43 LYS A CA 20
ATOM 50705 C C . LYS C 3 42 ? 4.532 6.551 -10.290 1.00 0.00 43 LYS A C 20
ATOM 50706 O O . LYS C 3 42 ? 5.346 6.730 -11.195 1.00 0.00 43 LYS A O 20
ATOM 50725 N N . PHE C 3 43 ? 3.262 6.927 -10.337 1.00 0.00 44 PHE A N 20
ATOM 50726 C CA . PHE C 3 43 ? 2.725 7.602 -11.506 1.00 0.00 44 PHE A CA 20
ATOM 50727 C C . PHE C 3 43 ? 3.530 7.252 -12.760 1.00 0.00 44 PHE A C 20
ATOM 50728 O O . PHE C 3 43 ? 4.189 8.114 -13.338 1.00 0.00 44 PHE A O 20
ATOM 50745 N N . PRO C 3 44 ? 3.447 5.953 -13.152 1.00 0.00 45 PRO A N 20
ATOM 50746 C CA . PRO C 3 44 ? 4.160 5.479 -14.326 1.00 0.00 45 PRO A CA 20
ATOM 50747 C C . PRO C 3 44 ? 3.473 5.947 -15.611 1.00 0.00 45 PRO A C 20
ATOM 50748 O O . PRO C 3 44 ? 4.042 5.845 -16.696 1.00 0.00 45 PRO A O 20
ATOM 50759 N N . ALA C 3 45 ? 2.258 6.449 -15.445 1.00 0.00 46 ALA A N 20
ATOM 50760 C CA . ALA C 3 45 ? 1.487 6.933 -16.578 1.00 0.00 46 ALA A CA 20
ATOM 50761 C C . ALA C 3 45 ? 0.004 6.967 -16.203 1.00 0.00 46 ALA A C 20
ATOM 50762 O O . ALA C 3 45 ? -0.810 6.274 -16.811 1.00 0.00 46 ALA A O 20
ATOM 50769 N N . TRP C 3 46 ? -0.302 7.781 -15.203 1.00 0.00 47 TRP A N 20
ATOM 50770 C CA . TRP C 3 46 ? -1.672 7.915 -14.740 1.00 0.00 47 TRP A CA 20
ATOM 50771 C C . TRP C 3 46 ? -2.384 8.918 -15.651 1.00 0.00 47 TRP A C 20
ATOM 50772 O O . TRP C 3 46 ? -3.460 9.410 -15.317 1.00 0.00 47 TRP A O 20
ATOM 50793 N N . GLN C 3 47 ? -1.753 9.190 -16.783 1.00 0.00 48 GLN A N 20
ATOM 50794 C CA . GLN C 3 47 ? -2.312 10.125 -17.745 1.00 0.00 48 GLN A CA 20
ATOM 50795 C C . GLN C 3 47 ? -3.383 9.437 -18.593 1.00 0.00 48 GLN A C 20
ATOM 50796 O O . GLN C 3 47 ? -4.577 9.631 -18.369 1.00 0.00 48 GLN A O 20
ATOM 50810 N N . ASN C 3 48 ? -2.918 8.648 -19.550 1.00 0.00 49 ASN A N 20
ATOM 50811 C CA . ASN C 3 48 ? -3.822 7.930 -20.433 1.00 0.00 49 ASN A CA 20
ATOM 50812 C C . ASN C 3 48 ? -4.381 6.709 -19.700 1.00 0.00 49 ASN A C 20
ATOM 50813 O O . ASN C 3 48 ? -5.487 6.257 -19.993 1.00 0.00 49 ASN A O 20
ATOM 50824 N N . SER C 3 49 ? -3.591 6.209 -18.761 1.00 0.00 50 SER A N 20
ATOM 50825 C CA . SER C 3 49 ? -3.994 5.049 -17.984 1.00 0.00 50 SER A CA 20
ATOM 50826 C C . SER C 3 49 ? -5.315 5.333 -17.266 1.00 0.00 50 SER A C 20
ATOM 50827 O O . SER C 3 49 ? -6.296 4.617 -17.457 1.00 0.00 50 SER A O 20
ATOM 50835 N N . ILE C 3 50 ? -5.297 6.380 -16.454 1.00 0.00 51 ILE A N 20
ATOM 50836 C CA . ILE C 3 50 ? -6.481 6.767 -15.706 1.00 0.00 51 ILE A CA 20
ATOM 50837 C C . ILE C 3 50 ? -7.540 7.298 -16.674 1.00 0.00 51 ILE A C 20
ATOM 50838 O O . ILE C 3 50 ? -8.711 6.933 -16.580 1.00 0.00 51 ILE A O 20
ATOM 50854 N N . ARG C 3 51 ? -7.090 8.150 -17.584 1.00 0.00 52 ARG A N 20
ATOM 50855 C CA . ARG C 3 51 ? -7.984 8.734 -18.569 1.00 0.00 52 ARG A CA 20
ATOM 50856 C C . ARG C 3 51 ? -8.756 7.635 -19.303 1.00 0.00 52 ARG A C 20
ATOM 50857 O O . ARG C 3 51 ? -9.941 7.793 -19.593 1.00 0.00 52 ARG A O 20
ATOM 50878 N N . HIS C 3 52 ? -8.053 6.547 -19.580 1.00 0.00 53 HIS A N 20
ATOM 50879 C CA . HIS C 3 52 ? -8.658 5.423 -20.274 1.00 0.00 53 HIS A CA 20
ATOM 50880 C C . HIS C 3 52 ? -9.700 4.762 -19.370 1.00 0.00 53 HIS A C 20
ATOM 50881 O O . HIS C 3 52 ? -10.879 4.704 -19.715 1.00 0.00 53 HIS A O 20
ATOM 50895 N N . ASN C 3 53 ? -9.227 4.279 -18.230 1.00 0.00 54 ASN A N 20
ATOM 50896 C CA . ASN C 3 53 ? -10.103 3.625 -17.274 1.00 0.00 54 ASN A CA 20
ATOM 50897 C C . ASN C 3 53 ? -11.219 4.589 -16.868 1.00 0.00 54 ASN A C 20
ATOM 50898 O O . ASN C 3 53 ? -12.216 4.177 -16.277 1.00 0.00 54 ASN A O 20
ATOM 50909 N N . LEU C 3 54 ? -11.014 5.855 -17.200 1.00 0.00 55 LEU A N 20
ATOM 50910 C CA . LEU C 3 54 ? -11.990 6.881 -16.878 1.00 0.00 55 LEU A CA 20
ATOM 50911 C C . LEU C 3 54 ? -13.123 6.843 -17.906 1.00 0.00 55 LEU A C 20
ATOM 50912 O O . LEU C 3 54 ? -14.296 6.791 -17.541 1.00 0.00 55 LEU A O 20
ATOM 50928 N N . SER C 3 55 ? -12.731 6.872 -19.172 1.00 0.00 56 SER A N 20
ATOM 50929 C CA . SER C 3 55 ? -13.698 6.841 -20.255 1.00 0.00 56 SER A CA 20
ATOM 50930 C C . SER C 3 55 ? -14.171 5.406 -20.494 1.00 0.00 56 SER A C 20
ATOM 50931 O O . SER C 3 55 ? -15.372 5.142 -20.529 1.00 0.00 56 SER A O 20
ATOM 50939 N N . LEU C 3 56 ? -13.203 4.516 -20.652 1.00 0.00 57 LEU A N 20
ATOM 50940 C CA . LEU C 3 56 ? -13.505 3.114 -20.886 1.00 0.00 57 LEU A CA 20
ATOM 50941 C C . LEU C 3 56 ? -14.025 2.486 -19.592 1.00 0.00 57 LEU A C 20
ATOM 50942 O O . LEU C 3 56 ? -13.300 1.755 -18.918 1.00 0.00 57 LEU A O 20
ATOM 50958 N N . ASN C 3 57 ? -15.276 2.793 -19.282 1.00 0.00 58 ASN A N 20
ATOM 50959 C CA . ASN C 3 57 ? -15.900 2.267 -18.080 1.00 0.00 58 ASN A CA 20
ATOM 50960 C C . ASN C 3 57 ? -17.245 2.965 -17.862 1.00 0.00 58 ASN A C 20
ATOM 50961 O O . ASN C 3 57 ? -18.288 2.315 -17.832 1.00 0.00 58 ASN A O 20
ATOM 50972 N N . ASP C 3 58 ? -17.175 4.280 -17.716 1.00 0.00 59 ASP A N 20
ATOM 50973 C CA . ASP C 3 58 ? -18.374 5.073 -17.501 1.00 0.00 59 ASP A CA 20
ATOM 50974 C C . ASP C 3 58 ? -19.126 5.221 -18.825 1.00 0.00 59 ASP A C 20
ATOM 50975 O O . ASP C 3 58 ? -20.334 4.996 -18.885 1.00 0.00 59 ASP A O 20
ATOM 50984 N N . CYS C 3 59 ? -18.381 5.597 -19.854 1.00 0.00 60 CYS A N 20
ATOM 50985 C CA . CYS C 3 59 ? -18.963 5.777 -21.173 1.00 0.00 60 CYS A CA 20
ATOM 50986 C C . CYS C 3 59 ? -19.556 7.185 -21.249 1.00 0.00 60 CYS A C 20
ATOM 50987 O O . CYS C 3 59 ? -20.772 7.347 -21.332 1.00 0.00 60 CYS A O 20
ATOM 50995 N N . PHE C 3 60 ? -18.669 8.169 -21.218 1.00 0.00 61 PHE A N 20
ATOM 50996 C CA . PHE C 3 60 ? -19.089 9.558 -21.281 1.00 0.00 61 PHE A CA 20
ATOM 50997 C C . PHE C 3 60 ? -18.305 10.320 -22.352 1.00 0.00 61 PHE A C 20
ATOM 50998 O O . PHE C 3 60 ? -17.633 9.712 -23.184 1.00 0.00 61 PHE A O 20
ATOM 51015 N N . VAL C 3 61 ? -18.416 11.639 -22.296 1.00 0.00 62 VAL A N 20
ATOM 51016 C CA . VAL C 3 61 ? -17.726 12.490 -23.250 1.00 0.00 62 VAL A CA 20
ATOM 51017 C C . VAL C 3 61 ? -16.747 13.398 -22.503 1.00 0.00 62 VAL A C 20
ATOM 51018 O O . VAL C 3 61 ? -16.952 13.704 -21.329 1.00 0.00 62 VAL A O 20
ATOM 51031 N N . LYS C 3 62 ? -15.704 13.802 -23.213 1.00 0.00 63 LYS A N 20
ATOM 51032 C CA . LYS C 3 62 ? -14.694 14.669 -22.632 1.00 0.00 63 LYS A CA 20
ATOM 51033 C C . LYS C 3 62 ? -14.357 15.787 -23.620 1.00 0.00 63 LYS A C 20
ATOM 51034 O O . LYS C 3 62 ? -14.805 15.764 -24.765 1.00 0.00 63 LYS A O 20
ATOM 51053 N N . ILE C 3 63 ? -13.570 16.740 -23.141 1.00 0.00 64 ILE A N 20
ATOM 51054 C CA . ILE C 3 63 ? -13.168 17.865 -23.968 1.00 0.00 64 ILE A CA 20
ATOM 51055 C C . ILE C 3 63 ? -11.642 17.908 -24.056 1.00 0.00 64 ILE A C 20
ATOM 51056 O O . ILE C 3 63 ? -10.956 17.874 -23.035 1.00 0.00 64 ILE A O 20
ATOM 51072 N N . PRO C 3 64 ? -11.140 17.984 -25.318 1.00 0.00 65 PRO A N 20
ATOM 51073 C CA . PRO C 3 64 ? -9.707 18.032 -25.553 1.00 0.00 65 PRO A CA 20
ATOM 51074 C C . PRO C 3 64 ? -9.141 19.411 -25.208 1.00 0.00 65 PRO A C 20
ATOM 51075 O O . PRO C 3 64 ? -9.845 20.254 -24.654 1.00 0.00 65 PRO A O 20
ATOM 51086 N N . ARG C 3 65 ? -7.875 19.598 -25.549 1.00 0.00 66 ARG A N 20
ATOM 51087 C CA . ARG C 3 65 ? -7.206 20.860 -25.282 1.00 0.00 66 ARG A CA 20
ATOM 51088 C C . ARG C 3 65 ? -8.167 22.028 -25.512 1.00 0.00 66 ARG A C 20
ATOM 51089 O O . ARG C 3 65 ? -8.551 22.307 -26.646 1.00 0.00 66 ARG A O 20
ATOM 51110 N N . GLU C 3 66 ? -8.527 22.681 -24.416 1.00 0.00 67 GLU A N 20
ATOM 51111 C CA . GLU C 3 66 ? -9.435 23.813 -24.483 1.00 0.00 67 GLU A CA 20
ATOM 51112 C C . GLU C 3 66 ? -8.653 25.109 -24.705 1.00 0.00 67 GLU A C 20
ATOM 51113 O O . GLU C 3 66 ? -7.604 25.317 -24.097 1.00 0.00 67 GLU A O 20
ATOM 51125 N N . PRO C 3 67 ? -9.207 25.968 -25.602 1.00 0.00 68 PRO A N 20
ATOM 51126 C CA . PRO C 3 67 ? -8.572 27.238 -25.912 1.00 0.00 68 PRO A CA 20
ATOM 51127 C C . PRO C 3 67 ? -8.771 28.242 -24.774 1.00 0.00 68 PRO A C 20
ATOM 51128 O O . PRO C 3 67 ? -9.653 29.097 -24.842 1.00 0.00 68 PRO A O 20
ATOM 51139 N N . GLY C 3 68 ? -7.935 28.106 -23.755 1.00 0.00 69 GLY A N 20
ATOM 51140 C CA . GLY C 3 68 ? -8.008 28.990 -22.604 1.00 0.00 69 GLY A CA 20
ATOM 51141 C C . GLY C 3 68 ? -7.000 28.576 -21.530 1.00 0.00 69 GLY A C 20
ATOM 51142 O O . GLY C 3 68 ? -6.104 29.345 -21.185 1.00 0.00 69 GLY A O 20
ATOM 51146 N N . ASN C 3 69 ? -7.181 27.362 -21.031 1.00 0.00 70 ASN A N 20
ATOM 51147 C CA . ASN C 3 69 ? -6.299 26.836 -20.003 1.00 0.00 70 ASN A CA 20
ATOM 51148 C C . ASN C 3 69 ? -5.568 25.605 -20.545 1.00 0.00 70 ASN A C 20
ATOM 51149 O O . ASN C 3 69 ? -6.111 24.502 -20.532 1.00 0.00 70 ASN A O 20
ATOM 51160 N N . PRO C 3 70 ? -4.316 25.843 -21.019 1.00 0.00 71 PRO A N 20
ATOM 51161 C CA . PRO C 3 70 ? -3.506 24.767 -21.564 1.00 0.00 71 PRO A CA 20
ATOM 51162 C C . PRO C 3 70 ? -2.951 23.879 -20.448 1.00 0.00 71 PRO A C 20
ATOM 51163 O O . PRO C 3 70 ? -3.617 22.943 -20.006 1.00 0.00 71 PRO A O 20
ATOM 51174 N N . GLY C 3 71 ? -1.739 24.204 -20.024 1.00 0.00 72 GLY A N 20
ATOM 51175 C CA . GLY C 3 71 ? -1.088 23.447 -18.968 1.00 0.00 72 GLY A CA 20
ATOM 51176 C C . GLY C 3 71 ? -1.794 22.110 -18.736 1.00 0.00 72 GLY A C 20
ATOM 51177 O O . GLY C 3 71 ? -1.455 21.108 -19.365 1.00 0.00 72 GLY A O 20
ATOM 51181 N N . LYS C 3 72 ? -2.762 22.137 -17.833 1.00 0.00 73 LYS A N 20
ATOM 51182 C CA . LYS C 3 72 ? -3.519 20.940 -17.510 1.00 0.00 73 LYS A CA 20
ATOM 51183 C C . LYS C 3 72 ? -4.994 21.306 -17.331 1.00 0.00 73 LYS A C 20
ATOM 51184 O O . LYS C 3 72 ? -5.685 20.722 -16.499 1.00 0.00 73 LYS A O 20
ATOM 51203 N N . GLY C 3 73 ? -5.431 22.271 -18.127 1.00 0.00 74 GLY A N 20
ATOM 51204 C CA . GLY C 3 73 ? -6.811 22.722 -18.067 1.00 0.00 74 GLY A CA 20
ATOM 51205 C C . GLY C 3 73 ? -7.686 21.944 -19.052 1.00 0.00 74 GLY A C 20
ATOM 51206 O O . GLY C 3 73 ? -7.417 21.934 -20.252 1.00 0.00 74 GLY A O 20
ATOM 51210 N N . ASN C 3 74 ? -8.715 21.311 -18.508 1.00 0.00 75 ASN A N 20
ATOM 51211 C CA . ASN C 3 74 ? -9.631 20.533 -19.325 1.00 0.00 75 ASN A CA 20
ATOM 51212 C C . ASN C 3 74 ? -10.918 20.279 -18.538 1.00 0.00 75 ASN A C 20
ATOM 51213 O O . ASN C 3 74 ? -11.041 20.700 -17.389 1.00 0.00 75 ASN A O 20
ATOM 51224 N N . TYR C 3 75 ? -11.846 19.592 -19.189 1.00 0.00 76 TYR A N 20
ATOM 51225 C CA . TYR C 3 75 ? -13.120 19.278 -18.565 1.00 0.00 76 TYR A CA 20
ATOM 51226 C C . TYR C 3 75 ? -13.742 18.028 -19.190 1.00 0.00 76 TYR A C 20
ATOM 51227 O O . TYR C 3 75 ? -13.672 17.835 -20.403 1.00 0.00 76 TYR A O 20
ATOM 51245 N N . TRP C 3 76 ? -14.338 17.211 -18.334 1.00 0.00 77 TRP A N 20
ATOM 51246 C CA . TRP C 3 76 ? -14.973 15.985 -18.787 1.00 0.00 77 TRP A CA 20
ATOM 51247 C C . TRP C 3 76 ? -16.461 16.067 -18.441 1.00 0.00 77 TRP A C 20
ATOM 51248 O O . TRP C 3 76 ? -16.827 16.546 -17.369 1.00 0.00 77 TRP A O 20
ATOM 51269 N N . THR C 3 77 ? -17.279 15.593 -19.369 1.00 0.00 78 THR A N 20
ATOM 51270 C CA . THR C 3 77 ? -18.719 15.607 -19.176 1.00 0.00 78 THR A CA 20
ATOM 51271 C C . THR C 3 77 ? -19.269 14.179 -19.161 1.00 0.00 78 THR A C 20
ATOM 51272 O O . THR C 3 77 ? -18.889 13.355 -19.991 1.00 0.00 78 THR A O 20
ATOM 51283 N N . LEU C 3 78 ? -20.154 13.930 -18.207 1.00 0.00 79 LEU A N 20
ATOM 51284 C CA . LEU C 3 78 ? -20.760 12.617 -18.073 1.00 0.00 79 LEU A CA 20
ATOM 51285 C C . LEU C 3 78 ? -22.266 12.727 -18.318 1.00 0.00 79 LEU A C 20
ATOM 51286 O O . LEU C 3 78 ? -22.836 13.814 -18.229 1.00 0.00 79 LEU A O 20
ATOM 51302 N N . ASP C 3 79 ? -22.869 11.587 -18.623 1.00 0.00 80 ASP A N 20
ATOM 51303 C CA . ASP C 3 79 ? -24.298 11.542 -18.883 1.00 0.00 80 ASP A CA 20
ATOM 51304 C C . ASP C 3 79 ? -25.057 11.809 -17.581 1.00 0.00 80 ASP A C 20
ATOM 51305 O O . ASP C 3 79 ? -24.560 11.510 -16.496 1.00 0.00 80 ASP A O 20
ATOM 51314 N N . PRO C 3 80 ? -26.279 12.384 -17.737 1.00 0.00 81 PRO A N 20
ATOM 51315 C CA . PRO C 3 80 ? -27.112 12.695 -16.587 1.00 0.00 81 PRO A CA 20
ATOM 51316 C C . PRO C 3 80 ? -27.743 11.427 -16.008 1.00 0.00 81 PRO A C 20
ATOM 51317 O O . PRO C 3 80 ? -28.914 11.144 -16.253 1.00 0.00 81 PRO A O 20
ATOM 51328 N N . GLN C 3 81 ? -26.938 10.696 -15.250 1.00 0.00 82 GLN A N 20
ATOM 51329 C CA . GLN C 3 81 ? -27.402 9.465 -14.634 1.00 0.00 82 GLN A CA 20
ATOM 51330 C C . GLN C 3 81 ? -26.219 8.667 -14.083 1.00 0.00 82 GLN A C 20
ATOM 51331 O O . GLN C 3 81 ? -26.122 7.461 -14.305 1.00 0.00 82 GLN A O 20
ATOM 51345 N N . SER C 3 82 ? -25.348 9.373 -13.376 1.00 0.00 83 SER A N 20
ATOM 51346 C CA . SER C 3 82 ? -24.175 8.746 -12.792 1.00 0.00 83 SER A CA 20
ATOM 51347 C C . SER C 3 82 ? -24.568 7.973 -11.531 1.00 0.00 83 SER A C 20
ATOM 51348 O O . SER C 3 82 ? -24.168 6.823 -11.354 1.00 0.00 83 SER A O 20
ATOM 51356 N N . GLU C 3 83 ? -25.346 8.635 -10.688 1.00 0.00 84 GLU A N 20
ATOM 51357 C CA . GLU C 3 83 ? -25.798 8.025 -9.449 1.00 0.00 84 GLU A CA 20
ATOM 51358 C C . GLU C 3 83 ? -26.644 6.785 -9.746 1.00 0.00 84 GLU A C 20
ATOM 51359 O O . GLU C 3 83 ? -26.638 5.826 -8.975 1.00 0.00 84 GLU A O 20
ATOM 51371 N N . ASP C 3 84 ? -27.352 6.845 -10.864 1.00 0.00 85 ASP A N 20
ATOM 51372 C CA . ASP C 3 84 ? -28.202 5.739 -11.272 1.00 0.00 85 ASP A CA 20
ATOM 51373 C C . ASP C 3 84 ? -27.329 4.529 -11.609 1.00 0.00 85 ASP A C 20
ATOM 51374 O O . ASP C 3 84 ? -27.516 3.449 -11.051 1.00 0.00 85 ASP A O 20
ATOM 51383 N N . MET C 3 85 ? -26.393 4.749 -12.521 1.00 0.00 86 MET A N 20
ATOM 51384 C CA . MET C 3 85 ? -25.491 3.690 -12.940 1.00 0.00 86 MET A CA 20
ATOM 51385 C C . MET C 3 85 ? -24.626 3.213 -11.771 1.00 0.00 86 MET A C 20
ATOM 51386 O O . MET C 3 85 ? -23.975 2.174 -11.860 1.00 0.00 86 MET A O 20
ATOM 51400 N N . PHE C 3 86 ? -24.649 3.996 -10.702 1.00 0.00 87 PHE A N 20
ATOM 51401 C CA . PHE C 3 86 ? -23.875 3.666 -9.517 1.00 0.00 87 PHE A CA 20
ATOM 51402 C C . PHE C 3 86 ? -24.791 3.369 -8.329 1.00 0.00 87 PHE A C 20
ATOM 51403 O O . PHE C 3 86 ? -24.361 3.431 -7.178 1.00 0.00 87 PHE A O 20
ATOM 51420 N N . ASP C 3 87 ? -26.038 3.055 -8.648 1.00 0.00 88 ASP A N 20
ATOM 51421 C CA . ASP C 3 87 ? -27.019 2.748 -7.621 1.00 0.00 88 ASP A CA 20
ATOM 51422 C C . ASP C 3 87 ? -27.196 1.232 -7.527 1.00 0.00 88 ASP A C 20
ATOM 51423 O O . ASP C 3 87 ? -26.922 0.634 -6.488 1.00 0.00 88 ASP A O 20
ATOM 51432 N N . ASN C 3 88 ? -27.654 0.652 -8.627 1.00 0.00 89 ASN A N 20
ATOM 51433 C CA . ASN C 3 88 ? -27.871 -0.783 -8.682 1.00 0.00 89 ASN A CA 20
ATOM 51434 C C . ASN C 3 88 ? -26.521 -1.501 -8.628 1.00 0.00 89 ASN A C 20
ATOM 51435 O O . ASN C 3 88 ? -25.644 -1.245 -9.451 1.00 0.00 89 ASN A O 20
ATOM 51446 N N . GLY C 3 89 ? -26.397 -2.387 -7.650 1.00 0.00 90 GLY A N 20
ATOM 51447 C CA . GLY C 3 89 ? -25.169 -3.144 -7.477 1.00 0.00 90 GLY A CA 20
ATOM 51448 C C . GLY C 3 89 ? -24.980 -4.149 -8.615 1.00 0.00 90 GLY A C 20
ATOM 51449 O O . GLY C 3 89 ? -25.065 -3.788 -9.788 1.00 0.00 90 GLY A O 20
ATOM 51453 N N . SER C 3 90 ? -24.728 -5.391 -8.228 1.00 0.00 91 SER A N 20
ATOM 51454 C CA . SER C 3 90 ? -24.527 -6.452 -9.201 1.00 0.00 91 SER A CA 20
ATOM 51455 C C . SER C 3 90 ? -23.256 -6.184 -10.010 1.00 0.00 91 SER A C 20
ATOM 51456 O O . SER C 3 90 ? -22.979 -6.881 -10.986 1.00 0.00 91 SER A O 20
ATOM 51464 N N . PHE C 3 91 ? -22.517 -5.174 -9.576 1.00 0.00 92 PHE A N 20
ATOM 51465 C CA . PHE C 3 91 ? -21.282 -4.807 -10.248 1.00 0.00 92 PHE A CA 20
ATOM 51466 C C . PHE C 3 91 ? -20.303 -4.148 -9.274 1.00 0.00 92 PHE A C 20
ATOM 51467 O O . PHE C 3 91 ? -19.509 -3.295 -9.668 1.00 0.00 92 PHE A O 20
ATOM 51484 N N . LEU C 3 92 ? -20.392 -4.568 -8.020 1.00 0.00 93 LEU A N 20
ATOM 51485 C CA . LEU C 3 92 ? -19.524 -4.030 -6.987 1.00 0.00 93 LEU A CA 20
ATOM 51486 C C . LEU C 3 92 ? -18.218 -4.827 -6.958 1.00 0.00 93 LEU A C 20
ATOM 51487 O O . LEU C 3 92 ? -17.870 -5.417 -5.936 1.00 0.00 93 LEU A O 20
ATOM 51503 N N . ARG C 3 93 ? -17.531 -4.818 -8.091 1.00 0.00 94 ARG A N 20
ATOM 51504 C CA . ARG C 3 93 ? -16.272 -5.533 -8.207 1.00 0.00 94 ARG A CA 20
ATOM 51505 C C . ARG C 3 93 ? -16.476 -7.020 -7.914 1.00 0.00 94 ARG A C 20
ATOM 51506 O O . ARG C 3 93 ? -17.402 -7.393 -7.195 1.00 0.00 94 ARG A O 20
ATOM 51527 N N . ARG C 3 94 ? -15.597 -7.830 -8.485 1.00 0.00 95 ARG A N 20
ATOM 51528 C CA . ARG C 3 94 ? -15.669 -9.268 -8.294 1.00 0.00 95 ARG A CA 20
ATOM 51529 C C . ARG C 3 94 ? -16.073 -9.593 -6.854 1.00 0.00 95 ARG A C 20
ATOM 51530 O O . ARG C 3 94 ? -16.704 -10.617 -6.599 1.00 0.00 95 ARG A O 20
ATOM 51551 N N . ARG C 3 95 ? -15.694 -8.700 -5.951 1.00 0.00 96 ARG A N 20
ATOM 51552 C CA . ARG C 3 95 ? -16.009 -8.879 -4.544 1.00 0.00 96 ARG A CA 20
ATOM 51553 C C . ARG C 3 95 ? -16.465 -7.553 -3.930 1.00 0.00 96 ARG A C 20
ATOM 51554 O O . ARG C 3 95 ? -17.533 -7.481 -3.325 1.00 0.00 96 ARG A O 20
ATOM 51575 N N . LYS C 3 96 ? -15.633 -6.538 -4.108 1.00 0.00 97 LYS A N 20
ATOM 51576 C CA . LYS C 3 96 ? -15.938 -5.219 -3.579 1.00 0.00 97 LYS A CA 20
ATOM 51577 C C . LYS C 3 96 ? -14.834 -4.242 -3.989 1.00 0.00 97 LYS A C 20
ATOM 51578 O O . LYS C 3 96 ? -13.719 -4.308 -3.473 1.00 0.00 97 LYS A O 20
ATOM 51597 N N . ARG C 3 97 ? -15.182 -3.360 -4.914 1.00 0.00 98 ARG A N 20
ATOM 51598 C CA . ARG C 3 97 ? -14.235 -2.371 -5.399 1.00 0.00 98 ARG A CA 20
ATOM 51599 C C . ARG C 3 97 ? -13.972 -1.315 -4.323 1.00 0.00 98 ARG A C 20
ATOM 51600 O O . ARG C 3 97 ? -14.136 -1.582 -3.134 1.00 0.00 98 ARG A O 20
#

Radius of gyration: 13.6 Å; Cα contacts (8 Å, |Δi|>4): 93; chains: 1; bounding box: 32×34×35 Å

Foldseek 3Di:
DPDDDALLVLLLVQCVVVLPFKDAVLVSVVVVCVVPVVCVVPPVDCPVRNVVSNCVPQPFAWFPQDPPDHPRDTMTGHDNQSVPVVPDPPPCDVVHD